Protein 7SJL (pdb70)

Organism: Homo sapiens (NCBI:txid9606)

GO terms:
  GO:0005515 protein binding (F, IPI)
  GO:0016151 nickel cation binding (F, IPI)
  GO:0008270 zinc ion binding (F, IPI)
  GO:0005576 extracellular region (C, IDA)
  GO:0038130 ERBB4 signaling pathway (P, IDA)
  GO:0038133 ERBB2-ERBB3 signaling pathway (P, IDA)
  GO:0038135 ERBB2-ERBB4 signaling pathway (P, IDA)
  GO:0038138 ERBB4-ERBB4 signaling pathway (P, IDA)
  GO:0003712 transcription coregulator activity (F, IDA)
  GO:0030296 protein tyrosine kinase activator activity (F, IDA)
  GO:0045892 negative regulation of DNA-templated transcription (P, IDA)
  GO:0048018 receptor ligand activity (F, IDA)
  GO:0005178 integrin binding (F, IDA)
  GO:0043125 ErbB-3 class receptor binding (F, IDA)
  GO:0038127 ERBB signaling pathway (P, IMP)
  GO:0032148 activation of protein kinase B activity (P, IMP)
  GO:0008284 positive regulation of cell population proliferation (P, IMP)
  GO:0070374 positive regulation of ERK1 and ERK2 cascade (P, IMP)
  GO:0005576 extracellular region (C, TAS)
  GO:0003222 ventricular trabecula myocardium morphogenesis (P, IDA)

Radius of gyration: 15.98 Å; Cα contacts (8 Å, |Δi|>4): 253; chains: 1; bounding box: 38×51×25 Å

Structure (mmCIF, N/CA/C/O backbone):
data_7SJL
#
_entry.id   7SJL
#
loop_
_atom_site.group_PDB
_atom_site.id
_atom_site.type_symbol
_atom_site.label_atom_id
_atom_site.label_alt_id
_atom_site.label_comp_id
_atom_site.label_asym_id
_atom_site.label_entity_id
_atom_site.label_seq_id
_atom_site.pdbx_PDB_ins_code
_atom_site.Cartn_x
_atom_site.Cartn_y
_atom_site.Cartn_z
_atom_site.occupancy
_atom_site.B_iso_or_equiv
_atom_site.auth_seq_id
_atom_site.auth_comp_id
_atom_site.auth_asym_id
_atom_site.auth_atom_id
_atom_site.pdbx_PDB_model_num
ATOM 1 N N . MET A 1 1 ? 27.505 14.685 -5.614 1.00 34.33 1 MET A N 1
ATOM 2 C CA . MET A 1 1 ? 27.497 13.998 -4.301 1.00 44.33 1 MET A CA 1
ATOM 3 C C . MET A 1 1 ? 26.045 13.762 -3.855 1.00 31.31 1 MET A C 1
ATOM 4 O O . MET A 1 1 ? 25.268 14.720 -3.782 1.00 54.31 1 MET A O 1
ATOM 20 N N . HIS A 1 2 ? 25.688 12.487 -3.567 1.00 71.31 2 HIS A N 1
ATOM 21 C CA . HIS A 1 2 ? 24.341 12.125 -3.067 1.00 72.20 2 HIS A CA 1
ATOM 22 C C . HIS A 1 2 ? 24.095 12.770 -1.691 1.00 21.33 2 HIS A C 1
ATOM 23 O O . HIS A 1 2 ? 24.586 12.296 -0.659 1.00 32.43 2 HIS A O 1
ATOM 38 N N . HIS A 1 3 ? 23.369 13.888 -1.713 1.00 21.24 3 HIS A N 1
ATOM 39 C CA . HIS A 1 3 ? 22.986 14.648 -0.517 1.00 1.33 3 HIS A CA 1
ATOM 40 C C . HIS A 1 3 ? 21.494 14.960 -0.656 1.00 71.33 3 HIS A C 1
ATOM 41 O O . HIS A 1 3 ? 21.084 15.489 -1.692 1.00 54.30 3 HIS A O 1
ATOM 56 N N . HIS A 1 4 ? 20.693 14.617 0.366 1.00 33.15 4 HIS A N 1
ATOM 57 C CA . HIS A 1 4 ? 19.221 14.615 0.274 1.00 14.32 4 HIS A CA 1
ATOM 58 C C . HIS A 1 4 ? 18.642 16.010 -0.034 1.00 54.24 4 HIS A C 1
ATOM 59 O O . HIS A 1 4 ? 17.703 16.124 -0.836 1.00 3.11 4 HIS A O 1
ATOM 74 N N . HIS A 1 5 ? 19.217 17.053 0.602 1.00 2.41 5 HIS A N 1
ATOM 75 C CA . HIS A 1 5 ? 18.685 18.440 0.557 1.00 23.05 5 HIS A CA 1
ATOM 76 C C . HIS A 1 5 ? 17.241 18.491 1.124 1.00 22.43 5 HIS A C 1
ATOM 77 O O . HIS A 1 5 ? 16.833 17.574 1.857 1.00 2.44 5 HIS A O 1
ATOM 92 N N . HIS A 1 6 ? 16.510 19.586 0.811 1.00 42.33 6 HIS A N 1
ATOM 93 C CA . HIS A 1 6 ? 15.096 19.775 1.185 1.00 31.04 6 HIS A CA 1
ATOM 94 C C . HIS A 1 6 ? 14.935 19.787 2.721 1.00 40.52 6 HIS A C 1
ATOM 95 O O . HIS A 1 6 ? 14.725 18.744 3.352 1.00 3.24 6 HIS A O 1
ATOM 110 N N . HIS A 1 7 ? 15.078 20.980 3.308 1.00 22.05 7 HIS A N 1
ATOM 111 C CA . HIS A 1 7 ? 14.959 21.176 4.757 1.00 74.20 7 HIS A CA 1
ATOM 112 C C . HIS A 1 7 ? 13.483 21.088 5.171 1.00 4.23 7 HIS A C 1
ATOM 113 O O . HIS A 1 7 ? 12.613 21.689 4.527 1.00 50.41 7 HIS A O 1
ATOM 128 N N . SER A 1 8 ? 13.212 20.311 6.232 1.00 74.30 8 SER A N 1
ATOM 129 C CA . SER A 1 8 ? 11.881 20.223 6.841 1.00 44.34 8 SER A CA 1
ATOM 130 C C . SER A 1 8 ? 11.620 21.478 7.706 1.00 54.31 8 SER A C 1
ATOM 131 O O . SER A 1 8 ? 11.742 21.450 8.939 1.00 23.13 8 SER A O 1
ATOM 139 N N . SER A 1 9 ? 11.332 22.593 7.014 1.00 73.52 9 SER A N 1
ATOM 140 C CA . SER A 1 9 ? 11.065 23.897 7.640 1.00 55.22 9 SER A CA 1
ATOM 141 C C . SER A 1 9 ? 9.655 23.902 8.268 1.00 4.14 9 SER A C 1
ATOM 142 O O . SER A 1 9 ? 8.648 24.047 7.565 1.00 44.01 9 SER A O 1
ATOM 150 N N . GLY A 1 10 ? 9.606 23.697 9.596 1.00 60.40 10 GLY A N 1
ATOM 151 C CA . GLY A 1 10 ? 8.342 23.606 10.333 1.00 42.10 10 GLY A CA 1
ATOM 152 C C . GLY A 1 10 ? 7.885 24.952 10.868 1.00 32.11 10 GLY A C 1
ATOM 153 O O . GLY A 1 10 ? 8.712 25.804 11.206 1.00 14.41 10 GLY A O 1
ATOM 157 N N . ARG A 1 11 ? 6.561 25.135 10.924 1.00 3.31 11 ARG A N 1
ATOM 158 C CA . ARG A 1 11 ? 5.909 26.352 11.454 1.00 2.14 11 ARG A CA 1
ATOM 159 C C . ARG A 1 11 ? 4.463 26.038 11.849 1.00 62.42 11 ARG A C 1
ATOM 160 O O . ARG A 1 11 ? 3.969 26.490 12.884 1.00 24.30 11 ARG A O 1
ATOM 181 N N . GLU A 1 12 ? 3.814 25.255 10.989 1.00 4.25 12 GLU A N 1
ATOM 182 C CA . GLU A 1 12 ? 2.365 25.006 10.980 1.00 42.10 12 GLU A CA 1
ATOM 183 C C . GLU A 1 12 ? 2.103 23.523 11.296 1.00 44.11 12 GLU A C 1
ATOM 184 O O . GLU A 1 12 ? 1.165 22.907 10.771 1.00 45.40 12 GLU A O 1
ATOM 196 N N . ASN A 1 13 ? 2.922 22.965 12.205 1.00 13.51 13 ASN A N 1
ATOM 197 C CA . ASN A 1 13 ? 2.892 21.528 12.544 1.00 44.22 13 ASN A CA 1
ATOM 198 C C . ASN A 1 13 ? 1.749 21.171 13.528 1.00 21.33 13 ASN A C 1
ATOM 199 O O . ASN A 1 13 ? 1.558 19.994 13.864 1.00 71.44 13 ASN A O 1
ATOM 210 N N . LEU A 1 14 ? 1.010 22.196 13.992 1.00 41.51 14 LEU A N 1
ATOM 211 C CA . LEU A 1 14 ? -0.233 22.022 14.779 1.00 4.24 14 LEU A CA 1
ATOM 212 C C . LEU A 1 14 ? -1.175 23.227 14.571 1.00 1.32 14 LEU A C 1
ATOM 213 O O . LEU A 1 14 ? -2.402 23.093 14.648 1.00 33.32 14 LEU A O 1
ATOM 229 N N . TYR A 1 15 ? -0.583 24.404 14.310 1.00 42.03 15 TYR A N 1
ATOM 230 C CA . TYR A 1 15 ? -1.321 25.629 13.963 1.00 65.11 15 TYR A CA 1
ATOM 231 C C . TYR A 1 15 ? -1.305 25.817 12.436 1.00 40.30 15 TYR A C 1
ATOM 232 O O . TYR A 1 15 ? -0.543 26.629 11.893 1.00 62.15 15 TYR A O 1
ATOM 250 N N . PHE A 1 16 ? -2.139 25.023 11.749 1.00 12.43 16 PHE A N 1
ATOM 251 C CA . PHE A 1 16 ? -2.284 25.064 10.280 1.00 40.35 16 PHE A CA 1
ATOM 252 C C . PHE A 1 16 ? -3.742 25.406 9.908 1.00 43.23 16 PHE A C 1
ATOM 253 O O . PHE A 1 16 ? -4.235 25.000 8.853 1.00 13.51 16 PHE A O 1
ATOM 270 N N . GLN A 1 17 ? -4.396 26.206 10.780 1.00 25.13 17 GLN A N 1
ATOM 271 C CA . GLN A 1 17 ? -5.820 26.590 10.637 1.00 43.32 17 GLN A CA 1
ATOM 272 C C . GLN A 1 17 ? -6.045 27.284 9.277 1.00 33.42 17 GLN A C 1
ATOM 273 O O . GLN A 1 17 ? -5.514 28.369 9.030 1.00 40.53 17 GLN A O 1
ATOM 287 N N . GLY A 1 18 ? -6.812 26.623 8.396 1.00 24.42 18 GLY A N 1
ATOM 288 C CA . GLY A 1 18 ? -7.023 27.080 7.020 1.00 74.32 18 GLY A CA 1
ATOM 289 C C . GLY A 1 18 ? -6.572 26.029 6.024 1.00 72.44 18 GLY A C 1
ATOM 290 O O . GLY A 1 18 ? -7.329 25.633 5.131 1.00 40.13 18 GLY A O 1
ATOM 294 N N . ALA A 1 19 ? -5.327 25.559 6.212 1.00 4.24 19 ALA A N 1
ATOM 295 C CA . ALA A 1 19 ? -4.730 24.483 5.407 1.00 0.11 19 ALA A CA 1
ATOM 296 C C . ALA A 1 19 ? -5.360 23.150 5.819 1.00 3.40 19 ALA A C 1
ATOM 297 O O . ALA A 1 19 ? -5.673 22.944 6.990 1.00 2.23 19 ALA A O 1
ATOM 304 N N . LEU A 1 20 ? -5.561 22.263 4.850 1.00 23.41 20 LEU A N 1
ATOM 305 C CA . LEU A 1 20 ? -6.244 20.984 5.082 1.00 11.33 20 LEU A CA 1
ATOM 306 C C . LEU A 1 20 ? -5.234 19.911 5.527 1.00 52.41 20 LEU A C 1
ATOM 307 O O . LEU A 1 20 ? -4.056 19.984 5.155 1.00 4.12 20 LEU A O 1
ATOM 323 N N . PRO A 1 21 ? -5.675 18.894 6.336 1.00 51.12 21 PRO A N 1
ATOM 324 C CA . PRO A 1 21 ? -4.811 17.749 6.684 1.00 54.23 21 PRO A CA 1
ATOM 325 C C . PRO A 1 21 ? -4.551 16.874 5.424 1.00 33.03 21 PRO A C 1
ATOM 326 O O . PRO A 1 21 ? -5.374 16.882 4.494 1.00 65.14 21 PRO A O 1
ATOM 337 N N . PRO A 1 22 ? -3.402 16.136 5.352 1.00 11.22 22 PRO A N 1
ATOM 338 C CA . PRO A 1 22 ? -3.060 15.301 4.173 1.00 63.24 22 PRO A CA 1
ATOM 339 C C . PRO A 1 22 ? -3.922 14.015 4.112 1.00 64.42 22 PRO A C 1
ATOM 340 O O . PRO A 1 22 ? -3.436 12.908 4.325 1.00 20.42 22 PRO A O 1
ATOM 351 N N . ARG A 1 23 ? -5.218 14.197 3.810 1.00 1.25 23 ARG A N 1
ATOM 352 C CA . ARG A 1 23 ? -6.204 13.110 3.805 1.00 30.20 23 ARG A CA 1
ATOM 353 C C . ARG A 1 23 ? -5.949 12.165 2.617 1.00 34.23 23 ARG A C 1
ATOM 354 O O . ARG A 1 23 ? -6.117 12.560 1.462 1.00 11.24 23 ARG A O 1
ATOM 375 N N . LEU A 1 24 ? -5.506 10.932 2.922 1.00 73.13 24 LEU A N 1
ATOM 376 C CA . LEU A 1 24 ? -5.313 9.880 1.917 1.00 33.12 24 LEU A CA 1
ATOM 377 C C . LEU A 1 24 ? -6.663 9.421 1.359 1.00 74.24 24 LEU A C 1
ATOM 378 O O . LEU A 1 24 ? -7.667 9.343 2.076 1.00 75.52 24 LEU A O 1
ATOM 394 N N . LYS A 1 25 ? -6.653 9.131 0.063 1.00 41.35 25 LYS A N 1
ATOM 395 C CA . LYS A 1 25 ? -7.824 8.701 -0.683 1.00 51.40 25 LYS A CA 1
ATOM 396 C C . LYS A 1 25 ? -7.933 7.177 -0.576 1.00 12.24 25 LYS A C 1
ATOM 397 O O . LYS A 1 25 ? -6.958 6.462 -0.855 1.00 72.35 25 LYS A O 1
ATOM 416 N N . GLU A 1 26 ? -9.129 6.717 -0.157 1.00 33.25 26 GLU A N 1
ATOM 417 C CA . GLU A 1 26 ? -9.377 5.326 0.259 1.00 54.12 26 GLU A CA 1
ATOM 418 C C . GLU A 1 26 ? -9.033 4.313 -0.849 1.00 61.12 26 GLU A C 1
ATOM 419 O O . GLU A 1 26 ? -9.486 4.448 -1.991 1.00 54.45 26 GLU A O 1
ATOM 431 N N . MET A 1 27 ? -8.233 3.298 -0.484 1.00 62.34 27 MET A N 1
ATOM 432 C CA . MET A 1 27 ? -7.859 2.201 -1.388 1.00 22.20 27 MET A CA 1
ATOM 433 C C . MET A 1 27 ? -8.875 1.053 -1.258 1.00 50.52 27 MET A C 1
ATOM 434 O O . MET A 1 27 ? -9.613 0.973 -0.274 1.00 11.12 27 MET A O 1
ATOM 448 N N . LYS A 1 28 ? -8.885 0.167 -2.259 1.00 61.32 28 LYS A N 1
ATOM 449 C CA . LYS A 1 28 ? -9.901 -0.894 -2.398 1.00 21.31 28 LYS A CA 1
ATOM 450 C C . LYS A 1 28 ? -9.366 -2.255 -1.917 1.00 60.43 28 LYS A C 1
ATOM 451 O O . LYS A 1 28 ? -8.199 -2.597 -2.157 1.00 21.10 28 LYS A O 1
ATOM 470 N N . SER A 1 29 ? -10.247 -3.023 -1.245 1.00 1.52 29 SER A N 1
ATOM 471 C CA . SER A 1 29 ? -10.000 -4.434 -0.919 1.00 0.42 29 SER A CA 1
ATOM 472 C C . SER A 1 29 ? -10.126 -5.268 -2.203 1.00 1.13 29 SER A C 1
ATOM 473 O O . SER A 1 29 ? -11.232 -5.451 -2.722 1.00 1.44 29 SER A O 1
ATOM 481 N N . GLN A 1 30 ? -8.992 -5.750 -2.726 1.00 53.15 30 GLN A N 1
ATOM 482 C CA . GLN A 1 30 ? -8.936 -6.423 -4.033 1.00 74.22 30 GLN A CA 1
ATOM 483 C C . GLN A 1 30 ? -8.615 -7.906 -3.839 1.00 55.22 30 GLN A C 1
ATOM 484 O O . GLN A 1 30 ? -7.655 -8.251 -3.139 1.00 34.55 30 GLN A O 1
ATOM 498 N N . GLU A 1 31 ? -9.428 -8.776 -4.466 1.00 71.32 31 GLU A N 1
ATOM 499 C CA . GLU A 1 31 ? -9.194 -10.222 -4.512 1.00 70.54 31 GLU A CA 1
ATOM 500 C C . GLU A 1 31 ? -8.728 -10.602 -5.924 1.00 72.51 31 GLU A C 1
ATOM 501 O O . GLU A 1 31 ? -9.338 -10.177 -6.918 1.00 44.12 31 GLU A O 1
ATOM 513 N N . SER A 1 32 ? -7.659 -11.399 -6.014 1.00 63.21 32 SER A N 1
ATOM 514 C CA . SER A 1 32 ? -7.080 -11.805 -7.304 1.00 62.23 32 SER A CA 1
ATOM 515 C C . SER A 1 32 ? -6.382 -13.168 -7.172 1.00 5.41 32 SER A C 1
ATOM 516 O O . SER A 1 32 ? -6.196 -13.676 -6.061 1.00 30.02 32 SER A O 1
ATOM 524 N N . ALA A 1 33 ? -6.002 -13.745 -8.322 1.00 72.14 33 ALA A N 1
ATOM 525 C CA . ALA A 1 33 ? -5.397 -15.084 -8.398 1.00 13.41 33 ALA A CA 1
ATOM 526 C C . ALA A 1 33 ? -3.904 -15.054 -8.020 1.00 34.33 33 ALA A C 1
ATOM 527 O O . ALA A 1 33 ? -3.248 -14.009 -8.116 1.00 13.04 33 ALA A O 1
ATOM 534 N N . ALA A 1 34 ? -3.389 -16.219 -7.582 1.00 1.13 34 ALA A N 1
ATOM 535 C CA . ALA A 1 34 ? -1.965 -16.404 -7.265 1.00 11.35 34 ALA A CA 1
ATOM 536 C C . ALA A 1 34 ? -1.124 -16.278 -8.549 1.00 23.41 34 ALA A C 1
ATOM 537 O O . ALA A 1 34 ? -1.281 -17.081 -9.479 1.00 51.30 34 ALA A O 1
ATOM 544 N N . GLY A 1 35 ? -0.254 -15.251 -8.591 1.00 24.42 35 GLY A N 1
ATOM 545 C CA . GLY A 1 35 ? 0.585 -14.954 -9.756 1.00 53.41 35 GLY A CA 1
ATOM 546 C C . GLY A 1 35 ? 0.150 -13.696 -10.505 1.00 34.51 35 GLY A C 1
ATOM 547 O O . GLY A 1 35 ? 0.742 -13.358 -11.529 1.00 23.14 35 GLY A O 1
ATOM 551 N N . SER A 1 36 ? -0.870 -12.987 -9.983 1.00 64.12 36 SER A N 1
ATOM 552 C CA . SER A 1 36 ? -1.401 -11.746 -10.607 1.00 33.35 36 SER A CA 1
ATOM 553 C C . SER A 1 36 ? -0.655 -10.490 -10.091 1.00 64.14 36 SER A C 1
ATOM 554 O O . SER A 1 36 ? 0.292 -10.606 -9.325 1.00 32.14 36 SER A O 1
ATOM 562 N N . LYS A 1 37 ? -1.079 -9.288 -10.534 1.00 72.40 37 LYS A N 1
ATOM 563 C CA . LYS A 1 37 ? -0.483 -8.012 -10.085 1.00 22.21 37 LYS A CA 1
ATOM 564 C C . LYS A 1 37 ? -1.581 -7.079 -9.537 1.00 61.43 37 LYS A C 1
ATOM 565 O O . LYS A 1 37 ? -2.566 -6.803 -10.225 1.00 44.41 37 LYS A O 1
ATOM 584 N N . LEU A 1 38 ? -1.410 -6.623 -8.277 1.00 32.03 38 LEU A N 1
ATOM 585 C CA . LEU A 1 38 ? -2.349 -5.696 -7.605 1.00 52.22 38 LEU A CA 1
ATOM 586 C C . LEU A 1 38 ? -1.607 -4.407 -7.229 1.00 42.02 38 LEU A C 1
ATOM 587 O O . LEU A 1 38 ? -0.650 -4.442 -6.455 1.00 3.45 38 LEU A O 1
ATOM 603 N N . VAL A 1 39 ? -2.063 -3.274 -7.779 1.00 64.51 39 VAL A N 1
ATOM 604 C CA . VAL A 1 39 ? -1.455 -1.954 -7.530 1.00 73.52 39 VAL A CA 1
ATOM 605 C C . VAL A 1 39 ? -2.356 -1.134 -6.595 1.00 71.12 39 VAL A C 1
ATOM 606 O O . VAL A 1 39 ? -3.483 -0.770 -6.964 1.00 4.44 39 VAL A O 1
ATOM 619 N N . LEU A 1 40 ? -1.865 -0.873 -5.376 1.00 45.32 40 LEU A N 1
ATOM 620 C CA . LEU A 1 40 ? -2.550 -0.026 -4.392 1.00 23.43 40 LEU A CA 1
ATOM 621 C C . LEU A 1 40 ? -2.170 1.439 -4.620 1.00 73.42 40 LEU A C 1
ATOM 622 O O . LEU A 1 40 ? -1.040 1.838 -4.358 1.00 15.22 40 LEU A O 1
ATOM 638 N N . ARG A 1 41 ? -3.122 2.218 -5.128 1.00 24.24 41 ARG A N 1
ATOM 639 C CA . ARG A 1 41 ? -2.915 3.624 -5.490 1.00 30.42 41 ARG A CA 1
ATOM 640 C C . ARG A 1 41 ? -3.423 4.527 -4.355 1.00 30.02 41 ARG A C 1
ATOM 641 O O . ARG A 1 41 ? -4.631 4.677 -4.172 1.00 72.21 41 ARG A O 1
ATOM 662 N N . CYS A 1 42 ? -2.483 5.095 -3.573 1.00 62.03 42 CYS A N 1
ATOM 663 C CA . CYS A 1 42 ? -2.805 5.926 -2.401 1.00 63.50 42 CYS A CA 1
ATOM 664 C C . CYS A 1 42 ? -2.113 7.294 -2.497 1.00 22.23 42 CYS A C 1
ATOM 665 O O . CYS A 1 42 ? -0.879 7.386 -2.501 1.00 31.35 42 CYS A O 1
ATOM 672 N N . GLU A 1 43 ? -2.924 8.353 -2.597 1.00 5.31 43 GLU A N 1
ATOM 673 C CA . GLU A 1 43 ? -2.455 9.749 -2.651 1.00 50.41 43 GLU A CA 1
ATOM 674 C C . GLU A 1 43 ? -3.361 10.626 -1.791 1.00 33.13 43 GLU A C 1
ATOM 675 O O . GLU A 1 43 ? -4.450 10.213 -1.403 1.00 24.14 43 GLU A O 1
ATOM 687 N N . THR A 1 44 ? -2.908 11.854 -1.536 1.00 50.33 44 THR A N 1
ATOM 688 C CA . THR A 1 44 ? -3.632 12.817 -0.701 1.00 12.41 44 THR A CA 1
ATOM 689 C C . THR A 1 44 ? -4.620 13.627 -1.560 1.00 51.45 44 THR A C 1
ATOM 690 O O . THR A 1 44 ? -4.423 13.770 -2.777 1.00 75.21 44 THR A O 1
ATOM 701 N N . SER A 1 45 ? -5.680 14.143 -0.907 1.00 31.43 45 SER A N 1
ATOM 702 C CA . SER A 1 45 ? -6.720 14.970 -1.546 1.00 2.13 45 SER A CA 1
ATOM 703 C C . SER A 1 45 ? -6.109 16.246 -2.157 1.00 73.00 45 SER A C 1
ATOM 704 O O . SER A 1 45 ? -6.483 16.673 -3.255 1.00 14.34 45 SER A O 1
ATOM 712 N N . SER A 1 46 ? -5.143 16.825 -1.429 1.00 14.51 46 SER A N 1
ATOM 713 C CA . SER A 1 46 ? -4.374 17.997 -1.867 1.00 42.23 46 SER A CA 1
ATOM 714 C C . SER A 1 46 ? -2.876 17.654 -1.835 1.00 63.11 46 SER A C 1
ATOM 715 O O . SER A 1 46 ? -2.399 17.094 -0.847 1.00 31.44 46 SER A O 1
ATOM 723 N N . GLU A 1 47 ? -2.154 17.970 -2.921 1.00 12.35 47 GLU A N 1
ATOM 724 C CA . GLU A 1 47 ? -0.702 17.723 -3.014 1.00 52.21 47 GLU A CA 1
ATOM 725 C C . GLU A 1 47 ? 0.068 18.732 -2.143 1.00 22.30 47 GLU A C 1
ATOM 726 O O . GLU A 1 47 ? -0.259 19.923 -2.138 1.00 22.42 47 GLU A O 1
ATOM 738 N N . TYR A 1 48 ? 1.085 18.246 -1.419 1.00 0.42 48 TYR A N 1
ATOM 739 C CA . TYR A 1 48 ? 1.959 19.090 -0.574 1.00 1.31 48 TYR A CA 1
ATOM 740 C C . TYR A 1 48 ? 3.435 18.749 -0.846 1.00 51.52 48 TYR A C 1
ATOM 741 O O . TYR A 1 48 ? 3.765 17.629 -1.261 1.00 55.24 48 TYR A O 1
ATOM 759 N N . SER A 1 49 ? 4.314 19.724 -0.556 1.00 3.52 49 SER A N 1
ATOM 760 C CA . SER A 1 49 ? 5.761 19.640 -0.829 1.00 42.43 49 SER A CA 1
ATOM 761 C C . SER A 1 49 ? 6.523 18.855 0.266 1.00 61.25 49 SER A C 1
ATOM 762 O O . SER A 1 49 ? 7.752 18.734 0.209 1.00 43.44 49 SER A O 1
ATOM 770 N N . SER A 1 50 ? 5.790 18.314 1.253 1.00 61.14 50 SER A N 1
ATOM 771 C CA . SER A 1 50 ? 6.369 17.526 2.348 1.00 21.45 50 SER A CA 1
ATOM 772 C C . SER A 1 50 ? 5.398 16.394 2.718 1.00 14.44 50 SER A C 1
ATOM 773 O O . SER A 1 50 ? 4.634 16.507 3.675 1.00 41.40 50 SER A O 1
ATOM 781 N N . LEU A 1 51 ? 5.390 15.327 1.900 1.00 72.02 51 LEU A N 1
ATOM 782 C CA . LEU A 1 51 ? 4.540 14.139 2.120 1.00 43.10 51 LEU A CA 1
ATOM 783 C C . LEU A 1 51 ? 5.428 12.888 2.186 1.00 21.50 51 LEU A C 1
ATOM 784 O O . LEU A 1 51 ? 5.990 12.460 1.170 1.00 30.11 51 LEU A O 1
ATOM 800 N N . ARG A 1 52 ? 5.578 12.337 3.396 1.00 74.12 52 ARG A N 1
ATOM 801 C CA . ARG A 1 52 ? 6.363 11.121 3.645 1.00 64.14 52 ARG A CA 1
ATOM 802 C C . ARG A 1 52 ? 5.424 9.911 3.635 1.00 43.34 52 ARG A C 1
ATOM 803 O O . ARG A 1 52 ? 4.696 9.681 4.603 1.00 23.42 52 ARG A O 1
ATOM 824 N N . PHE A 1 53 ? 5.419 9.156 2.537 1.00 61.35 53 PHE A N 1
ATOM 825 C CA . PHE A 1 53 ? 4.537 7.990 2.392 1.00 53.40 53 PHE A CA 1
ATOM 826 C C . PHE A 1 53 ? 5.220 6.731 2.930 1.00 12.22 53 PHE A C 1
ATOM 827 O O . PHE A 1 53 ? 6.401 6.488 2.659 1.00 41.41 53 PHE A O 1
ATOM 844 N N . LYS A 1 54 ? 4.476 5.955 3.726 1.00 50.13 54 LYS A N 1
ATOM 845 C CA . LYS A 1 54 ? 4.933 4.678 4.294 1.00 32.13 54 LYS A CA 1
ATOM 846 C C . LYS A 1 54 ? 3.878 3.609 4.071 1.00 2.12 54 LYS A C 1
ATOM 847 O O . LYS A 1 54 ? 2.686 3.893 4.096 1.00 62.45 54 LYS A O 1
ATOM 866 N N . TRP A 1 55 ? 4.325 2.371 3.850 1.00 0.51 55 TRP A N 1
ATOM 867 C CA . TRP A 1 55 ? 3.442 1.215 3.685 1.00 25.25 55 TRP A CA 1
ATOM 868 C C . TRP A 1 55 ? 3.661 0.254 4.848 1.00 42.10 55 TRP A C 1
ATOM 869 O O . TRP A 1 55 ? 4.799 -0.012 5.241 1.00 31.22 55 TRP A O 1
ATOM 890 N N . PHE A 1 56 ? 2.550 -0.205 5.420 1.00 23.05 56 PHE A N 1
ATOM 891 C CA . PHE A 1 56 ? 2.512 -1.120 6.560 1.00 71.43 56 PHE A CA 1
ATOM 892 C C . PHE A 1 56 ? 1.723 -2.365 6.159 1.00 41.51 56 PHE A C 1
ATOM 893 O O . PHE A 1 56 ? 0.935 -2.332 5.213 1.00 12.03 56 PHE A O 1
ATOM 910 N N . LYS A 1 57 ? 1.948 -3.450 6.883 1.00 24.34 57 LYS A N 1
ATOM 911 C CA . LYS A 1 57 ? 1.176 -4.685 6.750 1.00 33.33 57 LYS A CA 1
ATOM 912 C C . LYS A 1 57 ? 0.983 -5.243 8.152 1.00 32.12 57 LYS A C 1
ATOM 913 O O . LYS A 1 57 ? 1.957 -5.671 8.780 1.00 5.00 57 LYS A O 1
ATOM 932 N N . ASN A 1 58 ? -0.267 -5.167 8.650 1.00 64.25 58 ASN A N 1
ATOM 933 C CA . ASN A 1 58 ? -0.653 -5.608 10.006 1.00 11.53 58 ASN A CA 1
ATOM 934 C C . ASN A 1 58 ? 0.014 -4.735 11.093 1.00 4.14 58 ASN A C 1
ATOM 935 O O . ASN A 1 58 ? 0.170 -5.153 12.246 1.00 21.20 58 ASN A O 1
ATOM 946 N N . GLY A 1 59 ? 0.354 -3.493 10.707 1.00 30.21 59 GLY A N 1
ATOM 947 C CA . GLY A 1 59 ? 1.023 -2.544 11.597 1.00 62.40 59 GLY A CA 1
ATOM 948 C C . GLY A 1 59 ? 2.541 -2.605 11.507 1.00 44.00 59 GLY A C 1
ATOM 949 O O . GLY A 1 59 ? 3.223 -1.782 12.125 1.00 11.52 59 GLY A O 1
ATOM 953 N N . ASN A 1 60 ? 3.075 -3.580 10.741 1.00 41.51 60 ASN A N 1
ATOM 954 C CA . ASN A 1 60 ? 4.527 -3.745 10.533 1.00 72.41 60 ASN A CA 1
ATOM 955 C C . ASN A 1 60 ? 4.987 -2.810 9.409 1.00 24.11 60 ASN A C 1
ATOM 956 O O . ASN A 1 60 ? 4.508 -2.932 8.280 1.00 51.11 60 ASN A O 1
ATOM 967 N N . GLU A 1 61 ? 5.903 -1.879 9.726 1.00 61.32 61 GLU A N 1
ATOM 968 C CA . GLU A 1 61 ? 6.423 -0.905 8.748 1.00 63.32 61 GLU A CA 1
ATOM 969 C C . GLU A 1 61 ? 7.261 -1.628 7.682 1.00 12.30 61 GLU A C 1
ATOM 970 O O . GLU A 1 61 ? 8.368 -2.109 7.970 1.00 52.10 61 GLU A O 1
ATOM 982 N N . LEU A 1 62 ? 6.697 -1.752 6.470 1.00 75.04 62 LEU A N 1
ATOM 983 C CA . LEU A 1 62 ? 7.395 -2.346 5.331 1.00 12.53 62 LEU A CA 1
ATOM 984 C C . LEU A 1 62 ? 8.491 -1.384 4.846 1.00 52.44 62 LEU A C 1
ATOM 985 O O . LEU A 1 62 ? 8.236 -0.441 4.082 1.00 50.20 62 LEU A O 1
ATOM 1001 N N . ASN A 1 63 ? 9.697 -1.597 5.379 1.00 35.20 63 ASN A N 1
ATOM 1002 C CA . ASN A 1 63 ? 10.931 -0.989 4.866 1.00 74.40 63 ASN A CA 1
ATOM 1003 C C . ASN A 1 63 ? 11.418 -1.815 3.678 1.00 60.22 63 ASN A C 1
ATOM 1004 O O . ASN A 1 63 ? 10.819 -2.830 3.363 1.00 64.53 63 ASN A O 1
ATOM 1015 N N . ARG A 1 64 ? 12.519 -1.391 3.042 1.00 23.33 64 ARG A N 1
ATOM 1016 C CA . ARG A 1 64 ? 13.073 -2.091 1.861 1.00 53.30 64 ARG A CA 1
ATOM 1017 C C . ARG A 1 64 ? 13.384 -3.579 2.178 1.00 22.24 64 ARG A C 1
ATOM 1018 O O . ARG A 1 64 ? 13.211 -4.451 1.329 1.00 10.23 64 ARG A O 1
ATOM 1039 N N . LYS A 1 65 ? 13.778 -3.830 3.440 1.00 14.32 65 LYS A N 1
ATOM 1040 C CA . LYS A 1 65 ? 14.154 -5.165 3.943 1.00 5.35 65 LYS A CA 1
ATOM 1041 C C . LYS A 1 65 ? 12.906 -5.953 4.407 1.00 72.02 65 LYS A C 1
ATOM 1042 O O . LYS A 1 65 ? 12.833 -7.173 4.228 1.00 51.30 65 LYS A O 1
ATOM 1061 N N . ASN A 1 66 ? 11.926 -5.237 4.998 1.00 74.13 66 ASN A N 1
ATOM 1062 C CA . ASN A 1 66 ? 10.683 -5.841 5.546 1.00 24.43 66 ASN A CA 1
ATOM 1063 C C . ASN A 1 66 ? 9.672 -6.148 4.428 1.00 3.50 66 ASN A C 1
ATOM 1064 O O . ASN A 1 66 ? 8.791 -6.996 4.586 1.00 12.23 66 ASN A O 1
ATOM 1075 N N . LYS A 1 67 ? 9.810 -5.421 3.313 1.00 52.13 67 LYS A N 1
ATOM 1076 C CA . LYS A 1 67 ? 8.956 -5.559 2.127 1.00 53.13 67 LYS A CA 1
ATOM 1077 C C . LYS A 1 67 ? 9.291 -6.878 1.402 1.00 3.41 67 LYS A C 1
ATOM 1078 O O . LYS A 1 67 ? 10.465 -7.098 1.072 1.00 52.22 67 LYS A O 1
ATOM 1097 N N . PRO A 1 68 ? 8.286 -7.779 1.156 1.00 5.45 68 PRO A N 1
ATOM 1098 C CA . PRO A 1 68 ? 8.473 -8.938 0.255 1.00 64.02 68 PRO A CA 1
ATOM 1099 C C . PRO A 1 68 ? 8.931 -8.473 -1.150 1.00 41.25 68 PRO A C 1
ATOM 1100 O O . PRO A 1 68 ? 8.384 -7.513 -1.703 1.00 42.03 68 PRO A O 1
ATOM 1111 N N . GLN A 1 69 ? 9.940 -9.160 -1.704 1.00 73.13 69 GLN A N 1
ATOM 1112 C CA . GLN A 1 69 ? 10.699 -8.696 -2.884 1.00 32.42 69 GLN A CA 1
ATOM 1113 C C . GLN A 1 69 ? 9.942 -8.885 -4.211 1.00 23.53 69 GLN A C 1
ATOM 1114 O O . GLN A 1 69 ? 10.440 -8.476 -5.267 1.00 12.04 69 GLN A O 1
ATOM 1128 N N . ASN A 1 70 ? 8.756 -9.515 -4.161 1.00 14.14 70 ASN A N 1
ATOM 1129 C CA . ASN A 1 70 ? 7.855 -9.590 -5.334 1.00 64.21 70 ASN A CA 1
ATOM 1130 C C . ASN A 1 70 ? 7.045 -8.289 -5.467 1.00 71.30 70 ASN A C 1
ATOM 1131 O O . ASN A 1 70 ? 6.492 -7.994 -6.525 1.00 54.31 70 ASN A O 1
ATOM 1142 N N . ILE A 1 71 ? 7.002 -7.511 -4.375 1.00 15.22 71 ILE A N 1
ATOM 1143 C CA . ILE A 1 71 ? 6.382 -6.184 -4.350 1.00 54.31 71 ILE A CA 1
ATOM 1144 C C . ILE A 1 71 ? 7.467 -5.127 -4.622 1.00 61.12 71 ILE A C 1
ATOM 1145 O O . ILE A 1 71 ? 8.636 -5.305 -4.252 1.00 55.13 71 ILE A O 1
ATOM 1161 N N . LYS A 1 72 ? 7.076 -4.040 -5.294 1.00 0.24 72 LYS A N 1
ATOM 1162 C CA . LYS A 1 72 ? 7.944 -2.891 -5.567 1.00 13.05 72 LYS A CA 1
ATOM 1163 C C . LYS A 1 72 ? 7.185 -1.611 -5.180 1.00 22.34 72 LYS A C 1
ATOM 1164 O O . LYS A 1 72 ? 6.099 -1.321 -5.707 1.00 72.22 72 LYS A O 1
ATOM 1183 N N . ILE A 1 73 ? 7.731 -0.891 -4.194 1.00 72.15 73 ILE A N 1
ATOM 1184 C CA . ILE A 1 73 ? 7.139 0.345 -3.671 1.00 70.30 73 ILE A CA 1
ATOM 1185 C C . ILE A 1 73 ? 7.688 1.540 -4.466 1.00 53.33 73 ILE A C 1
ATOM 1186 O O . ILE A 1 73 ? 8.911 1.686 -4.589 1.00 62.41 73 ILE A O 1
ATOM 1202 N N . GLN A 1 74 ? 6.791 2.379 -5.004 1.00 20.05 74 GLN A N 1
ATOM 1203 C CA . GLN A 1 74 ? 7.173 3.563 -5.795 1.00 3.11 74 GLN A CA 1
ATOM 1204 C C . GLN A 1 74 ? 6.635 4.852 -5.122 1.00 62.44 74 GLN A C 1
ATOM 1205 O O . GLN A 1 74 ? 5.427 5.091 -5.066 1.00 0.53 74 GLN A O 1
ATOM 1219 N N . LYS A 1 75 ? 7.553 5.650 -4.544 1.00 4.50 75 LYS A N 1
ATOM 1220 C CA . LYS A 1 75 ? 7.232 6.985 -3.999 1.00 41.20 75 LYS A CA 1
ATOM 1221 C C . LYS A 1 75 ? 7.389 8.032 -5.113 1.00 34.32 75 LYS A C 1
ATOM 1222 O O . LYS A 1 75 ? 8.494 8.501 -5.383 1.00 50.11 75 LYS A O 1
ATOM 1241 N N . LYS A 1 76 ? 6.273 8.363 -5.772 1.00 63.21 76 LYS A N 1
ATOM 1242 C CA . LYS A 1 76 ? 6.223 9.440 -6.780 1.00 32.23 76 LYS A CA 1
ATOM 1243 C C . LYS A 1 76 ? 6.191 10.822 -6.062 1.00 15.14 76 LYS A C 1
ATOM 1244 O O . LYS A 1 76 ? 5.890 10.878 -4.859 1.00 31.14 76 LYS A O 1
ATOM 1263 N N . PRO A 1 77 ? 6.532 11.961 -6.753 1.00 0.11 77 PRO A N 1
ATOM 1264 C CA . PRO A 1 77 ? 6.493 13.303 -6.117 1.00 5.33 77 PRO A CA 1
ATOM 1265 C C . PRO A 1 77 ? 5.050 13.722 -5.722 1.00 61.05 77 PRO A C 1
ATOM 1266 O O . PRO A 1 77 ? 4.290 14.240 -6.544 1.00 0.00 77 PRO A O 1
ATOM 1277 N N . GLY A 1 78 ? 4.677 13.437 -4.459 1.00 73.43 78 GLY A N 1
ATOM 1278 C CA . GLY A 1 78 ? 3.364 13.837 -3.914 1.00 5.42 78 GLY A CA 1
ATOM 1279 C C . GLY A 1 78 ? 2.349 12.696 -3.851 1.00 1.14 78 GLY A C 1
ATOM 1280 O O . GLY A 1 78 ? 1.185 12.931 -3.500 1.00 72.25 78 GLY A O 1
ATOM 1284 N N . LYS A 1 79 ? 2.783 11.460 -4.186 1.00 72.02 79 LYS A N 1
ATOM 1285 C CA . LYS A 1 79 ? 1.940 10.245 -4.098 1.00 41.51 79 LYS A CA 1
ATOM 1286 C C . LYS A 1 79 ? 2.809 8.986 -4.002 1.00 71.02 79 LYS A C 1
ATOM 1287 O O . LYS A 1 79 ? 4.029 9.061 -4.138 1.00 43.31 79 LYS A O 1
ATOM 1306 N N . SER A 1 80 ? 2.182 7.827 -3.755 1.00 41.03 80 SER A N 1
ATOM 1307 C CA . SER A 1 80 ? 2.895 6.543 -3.683 1.00 54.20 80 SER A CA 1
ATOM 1308 C C . SER A 1 80 ? 1.938 5.400 -4.009 1.00 74.02 80 SER A C 1
ATOM 1309 O O . SER A 1 80 ? 0.746 5.459 -3.686 1.00 53.23 80 SER A O 1
ATOM 1317 N N . GLU A 1 81 ? 2.467 4.367 -4.672 1.00 30.13 81 GLU A N 1
ATOM 1318 C CA . GLU A 1 81 ? 1.699 3.183 -5.069 1.00 72.15 81 GLU A CA 1
ATOM 1319 C C . GLU A 1 81 ? 2.491 1.910 -4.738 1.00 3.43 81 GLU A C 1
ATOM 1320 O O . GLU A 1 81 ? 3.731 1.925 -4.708 1.00 12.41 81 GLU A O 1
ATOM 1332 N N . LEU A 1 82 ? 1.760 0.817 -4.494 1.00 32.41 82 LEU A N 1
ATOM 1333 C CA . LEU A 1 82 ? 2.328 -0.471 -4.087 1.00 52.24 82 LEU A CA 1
ATOM 1334 C C . LEU A 1 82 ? 2.024 -1.513 -5.178 1.00 64.55 82 LEU A C 1
ATOM 1335 O O . LEU A 1 82 ? 0.909 -2.042 -5.241 1.00 41.24 82 LEU A O 1
ATOM 1351 N N . ARG A 1 83 ? 2.998 -1.774 -6.060 1.00 23.42 83 ARG A N 1
ATOM 1352 C CA . ARG A 1 83 ? 2.840 -2.750 -7.145 1.00 62.25 83 ARG A CA 1
ATOM 1353 C C . ARG A 1 83 ? 3.233 -4.149 -6.645 1.00 42.51 83 ARG A C 1
ATOM 1354 O O . ARG A 1 83 ? 4.416 -4.512 -6.631 1.00 35.14 83 ARG A O 1
ATOM 1375 N N . ILE A 1 84 ? 2.224 -4.905 -6.206 1.00 61.21 84 ILE A N 1
ATOM 1376 C CA . ILE A 1 84 ? 2.390 -6.291 -5.748 1.00 61.24 84 ILE A CA 1
ATOM 1377 C C . ILE A 1 84 ? 2.419 -7.223 -6.976 1.00 73.15 84 ILE A C 1
ATOM 1378 O O . ILE A 1 84 ? 1.372 -7.580 -7.514 1.00 42.35 84 ILE A O 1
ATOM 1394 N N . ASN A 1 85 ? 3.629 -7.574 -7.437 1.00 24.52 85 ASN A N 1
ATOM 1395 C CA . ASN A 1 85 ? 3.818 -8.399 -8.649 1.00 65.50 85 ASN A CA 1
ATOM 1396 C C . ASN A 1 85 ? 3.887 -9.877 -8.263 1.00 33.41 85 ASN A C 1
ATOM 1397 O O . ASN A 1 85 ? 4.528 -10.224 -7.270 1.00 75.25 85 ASN A O 1
ATOM 1408 N N . LYS A 1 86 ? 3.220 -10.734 -9.065 1.00 54.23 86 LYS A N 1
ATOM 1409 C CA . LYS A 1 86 ? 3.133 -12.195 -8.842 1.00 12.53 86 LYS A CA 1
ATOM 1410 C C . LYS A 1 86 ? 2.549 -12.507 -7.446 1.00 72.35 86 LYS A C 1
ATOM 1411 O O . LYS A 1 86 ? 2.988 -13.446 -6.769 1.00 34.30 86 LYS A O 1
ATOM 1430 N N . ALA A 1 87 ? 1.538 -11.707 -7.064 1.00 40.23 87 ALA A N 1
ATOM 1431 C CA . ALA A 1 87 ? 0.881 -11.771 -5.752 1.00 33.04 87 ALA A CA 1
ATOM 1432 C C . ALA A 1 87 ? 0.394 -13.190 -5.429 1.00 13.45 87 ALA A C 1
ATOM 1433 O O . ALA A 1 87 ? -0.498 -13.724 -6.097 1.00 71.31 87 ALA A O 1
ATOM 1440 N N . SER A 1 88 ? 0.998 -13.770 -4.400 1.00 43.31 88 SER A N 1
ATOM 1441 C CA . SER A 1 88 ? 0.705 -15.129 -3.927 1.00 73.44 88 SER A CA 1
ATOM 1442 C C . SER A 1 88 ? -0.119 -15.060 -2.630 1.00 54.12 88 SER A C 1
ATOM 1443 O O . SER A 1 88 ? -0.487 -13.971 -2.182 1.00 71.23 88 SER A O 1
ATOM 1451 N N . LEU A 1 89 ? -0.400 -16.233 -2.035 1.00 15.11 89 LEU A N 1
ATOM 1452 C CA . LEU A 1 89 ? -1.190 -16.338 -0.788 1.00 3.00 89 LEU A CA 1
ATOM 1453 C C . LEU A 1 89 ? -0.453 -15.679 0.394 1.00 21.25 89 LEU A C 1
ATOM 1454 O O . LEU A 1 89 ? -1.074 -15.269 1.371 1.00 31.41 89 LEU A O 1
ATOM 1470 N N . ALA A 1 90 ? 0.882 -15.585 0.270 1.00 22.25 90 ALA A N 1
ATOM 1471 C CA . ALA A 1 90 ? 1.754 -14.914 1.249 1.00 43.10 90 ALA A CA 1
ATOM 1472 C C . ALA A 1 90 ? 1.510 -13.390 1.289 1.00 62.12 90 ALA A C 1
ATOM 1473 O O . ALA A 1 90 ? 1.842 -12.723 2.276 1.00 12.41 90 ALA A O 1
ATOM 1480 N N . ASP A 1 91 ? 0.915 -12.854 0.209 1.00 3.22 91 ASP A N 1
ATOM 1481 C CA . ASP A 1 91 ? 0.618 -11.417 0.063 1.00 73.22 91 ASP A CA 1
ATOM 1482 C C . ASP A 1 91 ? -0.777 -11.061 0.597 1.00 3.52 91 ASP A C 1
ATOM 1483 O O . ASP A 1 91 ? -1.201 -9.912 0.470 1.00 33.01 91 ASP A O 1
ATOM 1492 N N . SER A 1 92 ? -1.485 -12.039 1.197 1.00 41.53 92 SER A N 1
ATOM 1493 C CA . SER A 1 92 ? -2.787 -11.779 1.837 1.00 11.20 92 SER A CA 1
ATOM 1494 C C . SER A 1 92 ? -2.575 -10.981 3.147 1.00 70.11 92 SER A C 1
ATOM 1495 O O . SER A 1 92 ? -1.595 -11.212 3.873 1.00 12.12 92 SER A O 1
ATOM 1503 N N . GLY A 1 93 ? -3.477 -10.024 3.414 1.00 71.44 93 GLY A N 1
ATOM 1504 C CA . GLY A 1 93 ? -3.394 -9.143 4.586 1.00 30.42 93 GLY A CA 1
ATOM 1505 C C . GLY A 1 93 ? -3.720 -7.708 4.216 1.00 34.34 93 GLY A C 1
ATOM 1506 O O . GLY A 1 93 ? -3.872 -7.389 3.030 1.00 12.43 93 GLY A O 1
ATOM 1510 N N . GLU A 1 94 ? -3.808 -6.831 5.228 1.00 65.22 94 GLU A N 1
ATOM 1511 C CA . GLU A 1 94 ? -4.153 -5.409 5.021 1.00 50.12 94 GLU A CA 1
ATOM 1512 C C . GLU A 1 94 ? -2.876 -4.577 4.889 1.00 32.42 94 GLU A C 1
ATOM 1513 O O . GLU A 1 94 ? -2.076 -4.494 5.829 1.00 15.45 94 GLU A O 1
ATOM 1525 N N . TYR A 1 95 ? -2.695 -3.991 3.705 1.00 21.13 95 TYR A N 1
ATOM 1526 C CA . TYR A 1 95 ? -1.615 -3.049 3.425 1.00 60.33 95 TYR A CA 1
ATOM 1527 C C . TYR A 1 95 ? -2.143 -1.623 3.625 1.00 30.43 95 TYR A C 1
ATOM 1528 O O . TYR A 1 95 ? -3.058 -1.183 2.914 1.00 43.13 95 TYR A O 1
ATOM 1546 N N . MET A 1 96 ? -1.581 -0.924 4.614 1.00 42.02 96 MET A N 1
ATOM 1547 C CA . MET A 1 96 ? -1.964 0.448 4.952 1.00 53.21 96 MET A CA 1
ATOM 1548 C C . MET A 1 96 ? -0.934 1.429 4.386 1.00 74.42 96 MET A C 1
ATOM 1549 O O . MET A 1 96 ? 0.250 1.343 4.707 1.00 5.42 96 MET A O 1
ATOM 1563 N N . CYS A 1 97 ? -1.390 2.359 3.541 1.00 54.23 97 CYS A N 1
ATOM 1564 C CA . CYS A 1 97 ? -0.589 3.511 3.129 1.00 11.43 97 CYS A CA 1
ATOM 1565 C C . CYS A 1 97 ? -0.696 4.576 4.226 1.00 73.22 97 CYS A C 1
ATOM 1566 O O . CYS A 1 97 ? -1.755 4.723 4.853 1.00 13.55 97 CYS A O 1
ATOM 1573 N N . LYS A 1 98 ? 0.392 5.301 4.461 1.00 40.33 98 LYS A N 1
ATOM 1574 C CA . LYS A 1 98 ? 0.481 6.320 5.507 1.00 62.45 98 LYS A CA 1
ATOM 1575 C C . LYS A 1 98 ? 1.097 7.577 4.901 1.00 42.10 98 LYS A C 1
ATOM 1576 O O . LYS A 1 98 ? 1.821 7.492 3.906 1.00 54.34 98 LYS A O 1
ATOM 1595 N N . VAL A 1 99 ? 0.787 8.736 5.480 1.00 71.13 99 VAL A N 1
ATOM 1596 C CA . VAL A 1 99 ? 1.410 10.007 5.111 1.00 23.35 99 VAL A CA 1
ATOM 1597 C C . VAL A 1 99 ? 1.820 10.751 6.393 1.00 43.31 99 VAL A C 1
ATOM 1598 O O . VAL A 1 99 ? 1.052 10.816 7.360 1.00 45.41 99 VAL A O 1
ATOM 1611 N N . ILE A 1 100 ? 3.067 11.238 6.412 1.00 31.02 100 ILE A N 1
ATOM 1612 C CA . ILE A 1 100 ? 3.632 12.003 7.528 1.00 21.24 100 ILE A CA 1
ATOM 1613 C C . ILE A 1 100 ? 4.024 13.388 6.986 1.00 52.32 100 ILE A C 1
ATOM 1614 O O . ILE A 1 100 ? 4.858 13.488 6.078 1.00 71.13 100 ILE A O 1
ATOM 1630 N N . SER A 1 101 ? 3.394 14.444 7.517 1.00 43.45 101 SER A N 1
ATOM 1631 C CA . SER A 1 101 ? 3.672 15.828 7.109 1.00 4.40 101 SER A CA 1
ATOM 1632 C C . SER A 1 101 ? 3.642 16.742 8.337 1.00 44.32 101 SER A C 1
ATOM 1633 O O . SER A 1 101 ? 3.406 16.285 9.468 1.00 65.45 101 SER A O 1
ATOM 1641 N N . LYS A 1 102 ? 3.882 18.037 8.095 1.00 61.03 102 LYS A N 1
ATOM 1642 C CA . LYS A 1 102 ? 3.753 19.078 9.114 1.00 21.25 102 LYS A CA 1
ATOM 1643 C C . LYS A 1 102 ? 2.269 19.282 9.455 1.00 50.40 102 LYS A C 1
ATOM 1644 O O . LYS A 1 102 ? 1.904 19.354 10.620 1.00 24.31 102 LYS A O 1
ATOM 1663 N N . LEU A 1 103 ? 1.422 19.288 8.410 1.00 61.34 103 LEU A N 1
ATOM 1664 C CA . LEU A 1 103 ? -0.027 19.534 8.556 1.00 25.41 103 LEU A CA 1
ATOM 1665 C C . LEU A 1 103 ? -0.712 18.403 9.345 1.00 4.53 103 LEU A C 1
ATOM 1666 O O . LEU A 1 103 ? -1.751 18.611 9.971 1.00 32.22 103 LEU A O 1
ATOM 1682 N N . GLY A 1 104 ? -0.125 17.198 9.301 1.00 73.14 104 GLY A N 1
ATOM 1683 C CA . GLY A 1 104 ? -0.591 16.087 10.124 1.00 53.54 104 GLY A CA 1
ATOM 1684 C C . GLY A 1 104 ? -0.268 14.738 9.528 1.00 61.24 104 GLY A C 1
ATOM 1685 O O . GLY A 1 104 ? 0.635 14.610 8.692 1.00 12.34 104 GLY A O 1
ATOM 1689 N N . ASN A 1 105 ? -1.017 13.725 9.965 1.00 52.24 105 ASN A N 1
ATOM 1690 C CA . ASN A 1 105 ? -0.872 12.335 9.500 1.00 33.40 105 ASN A CA 1
ATOM 1691 C C . ASN A 1 105 ? -2.242 11.808 9.082 1.00 13.24 105 ASN A C 1
ATOM 1692 O O . ASN A 1 105 ? -3.275 12.295 9.562 1.00 12.21 105 ASN A O 1
ATOM 1703 N N . ASP A 1 106 ? -2.239 10.806 8.205 1.00 42.24 106 ASP A N 1
ATOM 1704 C CA . ASP A 1 106 ? -3.452 10.096 7.778 1.00 43.42 106 ASP A CA 1
ATOM 1705 C C . ASP A 1 106 ? -3.052 8.723 7.230 1.00 31.31 106 ASP A C 1
ATOM 1706 O O . ASP A 1 106 ? -1.904 8.527 6.811 1.00 32.31 106 ASP A O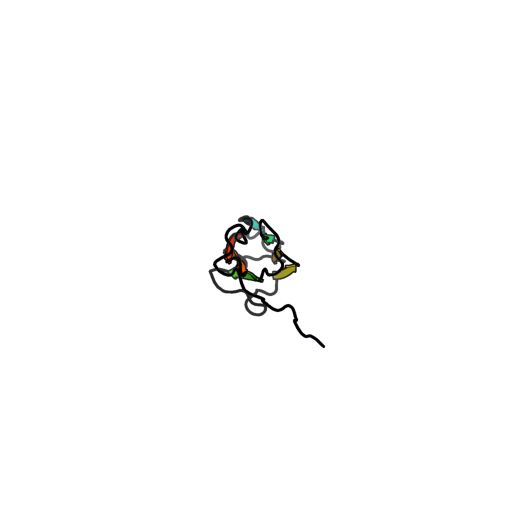 1
ATOM 1715 N N . SER A 1 107 ? -3.992 7.768 7.253 1.00 14.11 107 SER A N 1
ATOM 1716 C CA . SER A 1 107 ? -3.751 6.389 6.816 1.00 33.01 107 SER A CA 1
ATOM 1717 C C . SER A 1 107 ? -4.991 5.811 6.113 1.00 61.15 107 SER A C 1
ATOM 1718 O O . SER A 1 107 ? -6.096 5.854 6.662 1.00 24.01 107 SER A O 1
ATOM 1726 N N . ALA A 1 108 ? -4.799 5.278 4.900 1.00 40.12 108 ALA A N 1
ATOM 1727 C CA . ALA A 1 108 ? -5.826 4.519 4.161 1.00 53.44 108 ALA A CA 1
ATOM 1728 C C . ALA A 1 108 ? -5.348 3.066 4.030 1.00 50.21 108 ALA A C 1
ATOM 1729 O O . ALA A 1 108 ? -4.168 2.829 3.778 1.00 45.53 108 ALA A O 1
ATOM 1736 N N . SER A 1 109 ? -6.248 2.098 4.223 1.00 74.42 109 SER A N 1
ATOM 1737 C CA . SER A 1 109 ? -5.905 0.658 4.187 1.00 73.31 109 SER A CA 1
ATOM 1738 C C . SER A 1 109 ? -6.582 -0.035 3.002 1.00 35.41 109 SER A C 1
ATOM 1739 O O . SER A 1 109 ? -7.519 0.505 2.405 1.00 4.10 109 SER A O 1
ATOM 1747 N N . ALA A 1 110 ? -6.078 -1.231 2.664 1.00 55.41 110 ALA A N 1
ATOM 1748 C CA . ALA A 1 110 ? -6.660 -2.085 1.626 1.00 2.23 110 ALA A CA 1
ATOM 1749 C C . ALA A 1 110 ? -6.352 -3.557 1.917 1.00 14.01 110 ALA A C 1
ATOM 1750 O O . ALA A 1 110 ? -5.182 -3.954 1.994 1.00 11.34 110 ALA A O 1
ATOM 1757 N N . ASN A 1 111 ? -7.418 -4.344 2.095 1.00 70.11 111 ASN A N 1
ATOM 1758 C CA . ASN A 1 111 ? -7.329 -5.790 2.265 1.00 3.22 111 ASN A CA 1
ATOM 1759 C C . ASN A 1 111 ? -7.005 -6.461 0.918 1.00 21.22 111 ASN A C 1
ATOM 1760 O O . ASN A 1 111 ? -7.852 -6.536 0.023 1.00 2.12 111 ASN A O 1
ATOM 1771 N N . ILE A 1 112 ? -5.765 -6.927 0.786 1.00 12.21 112 ILE A N 1
ATOM 1772 C CA . ILE A 1 112 ? -5.341 -7.739 -0.352 1.00 32.13 112 ILE A CA 1
ATOM 1773 C C . ILE A 1 112 ? -5.629 -9.207 -0.024 1.00 14.45 112 ILE A C 1
ATOM 1774 O O . ILE A 1 112 ? -5.052 -9.772 0.907 1.00 43.34 112 ILE A O 1
ATOM 1790 N N . THR A 1 113 ? -6.602 -9.778 -0.736 1.00 22.52 113 THR A N 1
ATOM 1791 C CA . THR A 1 113 ? -6.983 -11.185 -0.622 1.00 41.04 113 THR A CA 1
ATOM 1792 C C . THR A 1 113 ? -6.516 -11.906 -1.887 1.00 3.04 113 THR A C 1
ATOM 1793 O O . THR A 1 113 ? -6.789 -11.445 -2.994 1.00 32.13 113 THR A O 1
ATOM 1804 N N . ILE A 1 114 ? -5.774 -13.013 -1.743 1.00 31.35 114 ILE A N 1
ATOM 1805 C CA . ILE A 1 114 ? -5.313 -13.804 -2.892 1.00 14.44 114 ILE A CA 1
ATOM 1806 C C . ILE A 1 114 ? -5.864 -15.224 -2.779 1.00 14.44 114 ILE A C 1
ATOM 1807 O O . ILE A 1 114 ? -5.880 -15.809 -1.690 1.00 60.12 114 ILE A O 1
ATOM 1823 N N . VAL A 1 115 ? -6.335 -15.752 -3.916 1.00 63.15 115 VAL A N 1
ATOM 1824 C CA . VAL A 1 115 ? -6.896 -17.104 -4.048 1.00 31.24 115 VAL A CA 1
ATOM 1825 C C . VAL A 1 115 ? -6.065 -17.907 -5.069 1.00 63.54 115 VAL A C 1
ATOM 1826 O O . VAL A 1 115 ? -5.456 -17.325 -5.972 1.00 32.25 115 VAL A O 1
ATOM 1839 N N . GLU A 1 116 ? -6.023 -19.238 -4.914 1.00 64.21 116 GLU A N 1
ATOM 1840 C CA . GLU A 1 116 ? -5.391 -20.129 -5.907 1.00 53.22 116 GLU A CA 1
ATOM 1841 C C . GLU A 1 116 ? -6.392 -20.400 -7.031 1.00 21.53 116 GLU A C 1
ATOM 1842 O O . GLU A 1 116 ? -7.477 -20.926 -6.772 1.00 1.51 116 GLU A O 1
ATOM 1854 N N . SER A 1 117 ? -6.019 -20.021 -8.261 1.00 40.32 117 SER A N 1
ATOM 1855 C CA . SER A 1 117 ? -6.846 -20.223 -9.456 1.00 75.43 117 SER A CA 1
ATOM 1856 C C . SER A 1 117 ? -6.978 -21.735 -9.772 1.00 31.20 117 SER A C 1
ATOM 1857 O O . SER A 1 117 ? -6.079 -22.353 -10.350 1.00 73.10 117 SER A O 1
ATOM 1865 N N . ASN A 1 118 ? -8.099 -22.319 -9.319 1.00 52.44 118 ASN A N 1
ATOM 1866 C CA . ASN A 1 118 ? -8.431 -23.738 -9.510 1.00 64.43 118 ASN A CA 1
ATOM 1867 C C . ASN A 1 118 ? -9.339 -23.867 -10.755 1.00 34.24 118 ASN A C 1
ATOM 1868 O O . ASN A 1 118 ? -10.536 -23.524 -10.668 1.00 2.21 118 ASN A O 1
ATOM 1880 N N . MET A 1 1 ? -16.219 41.260 -22.666 1.00 43.52 1 MET A N 2
ATOM 1881 C CA . MET A 1 1 ? -15.001 40.990 -21.855 1.00 42.14 1 MET A CA 2
ATOM 1882 C C . MET A 1 1 ? -15.054 41.804 -20.549 1.00 21.24 1 MET A C 2
ATOM 1883 O O . MET A 1 1 ? -15.789 42.798 -20.468 1.00 5.04 1 MET A O 2
ATOM 1899 N N . HIS A 1 2 ? -14.306 41.328 -19.515 1.00 62.10 2 HIS A N 2
ATOM 1900 C CA . HIS A 1 2 ? -14.060 42.070 -18.238 1.00 23.23 2 HIS A CA 2
ATOM 1901 C C . HIS A 1 2 ? -15.336 42.177 -17.335 1.00 33.42 2 HIS A C 2
ATOM 1902 O O . HIS A 1 2 ? -15.252 42.624 -16.188 1.00 70.24 2 HIS A O 2
ATOM 1917 N N . HIS A 1 3 ? -16.504 41.724 -17.828 1.00 44.54 3 HIS A N 2
ATOM 1918 C CA . HIS A 1 3 ? -17.792 41.869 -17.101 1.00 45.31 3 HIS A CA 2
ATOM 1919 C C . HIS A 1 3 ? -18.181 40.551 -16.385 1.00 11.21 3 HIS A C 2
ATOM 1920 O O . HIS A 1 3 ? -19.333 40.360 -15.974 1.00 23.13 3 HIS A O 2
ATOM 1935 N N . HIS A 1 4 ? -17.208 39.641 -16.219 1.00 51.22 4 HIS A N 2
ATOM 1936 C CA . HIS A 1 4 ? -17.392 38.391 -15.454 1.00 72.52 4 HIS A CA 2
ATOM 1937 C C . HIS A 1 4 ? -16.256 38.248 -14.428 1.00 5.14 4 HIS A C 2
ATOM 1938 O O . HIS A 1 4 ? -16.445 38.559 -13.244 1.00 40.21 4 HIS A O 2
ATOM 1953 N N . HIS A 1 5 ? -15.067 37.790 -14.872 1.00 4.14 5 HIS A N 2
ATOM 1954 C CA . HIS A 1 5 ? -13.906 37.629 -13.981 1.00 21.22 5 HIS A CA 2
ATOM 1955 C C . HIS A 1 5 ? -13.064 38.917 -13.954 1.00 4.22 5 HIS A C 2
ATOM 1956 O O . HIS A 1 5 ? -12.948 39.627 -14.962 1.00 71.12 5 HIS A O 2
ATOM 1971 N N . HIS A 1 6 ? -12.493 39.200 -12.783 1.00 50.03 6 HIS A N 2
ATOM 1972 C CA . HIS A 1 6 ? -11.570 40.322 -12.558 1.00 4.11 6 HIS A CA 2
ATOM 1973 C C . HIS A 1 6 ? -10.122 39.810 -12.630 1.00 52.35 6 HIS A C 2
ATOM 1974 O O . HIS A 1 6 ? -9.872 38.691 -13.097 1.00 22.22 6 HIS A O 2
ATOM 1989 N N . HIS A 1 7 ? -9.165 40.647 -12.192 1.00 33.43 7 HIS A N 2
ATOM 1990 C CA . HIS A 1 7 ? -7.752 40.244 -12.022 1.00 20.14 7 HIS A CA 2
ATOM 1991 C C . HIS A 1 7 ? -7.222 40.808 -10.703 1.00 61.43 7 HIS A C 2
ATOM 1992 O O . HIS A 1 7 ? -7.732 41.820 -10.203 1.00 44.11 7 HIS A O 2
ATOM 2007 N N . SER A 1 8 ? -6.208 40.132 -10.145 1.00 11.44 8 SER A N 2
ATOM 2008 C CA . SER A 1 8 ? -5.615 40.501 -8.864 1.00 74.14 8 SER A CA 2
ATOM 2009 C C . SER A 1 8 ? -4.832 41.831 -8.993 1.00 62.34 8 SER A C 2
ATOM 2010 O O . SER A 1 8 ? -3.677 41.842 -9.445 1.00 22.11 8 SER A O 2
ATOM 2018 N N . SER A 1 9 ? -5.504 42.952 -8.647 1.00 1.24 9 SER A N 2
ATOM 2019 C CA . SER A 1 9 ? -4.910 44.303 -8.660 1.00 42.00 9 SER A CA 2
ATOM 2020 C C . SER A 1 9 ? -3.680 44.361 -7.724 1.00 33.32 9 SER A C 2
ATOM 2021 O O . SER A 1 9 ? -2.682 45.034 -8.017 1.00 74.33 9 SER A O 2
ATOM 2029 N N . GLY A 1 10 ? -3.791 43.637 -6.597 1.00 23.14 10 GLY A N 2
ATOM 2030 C CA . GLY A 1 10 ? -2.661 43.334 -5.719 1.00 53.42 10 GLY A CA 2
ATOM 2031 C C . GLY A 1 10 ? -2.382 41.836 -5.706 1.00 24.21 10 GLY A C 2
ATOM 2032 O O . GLY A 1 10 ? -3.303 41.032 -5.910 1.00 63.45 10 GLY A O 2
ATOM 2036 N N . ARG A 1 11 ? -1.117 41.454 -5.473 1.00 31.02 11 ARG A N 2
ATOM 2037 C CA . ARG A 1 11 ? -0.680 40.046 -5.482 1.00 10.53 11 ARG A CA 2
ATOM 2038 C C . ARG A 1 11 ? -1.194 39.331 -4.212 1.00 71.20 11 ARG A C 2
ATOM 2039 O O . ARG A 1 11 ? -0.616 39.477 -3.125 1.00 21.51 11 ARG A O 2
ATOM 2060 N N . GLU A 1 12 ? -2.305 38.592 -4.363 1.00 32.15 12 GLU A N 2
ATOM 2061 C CA . GLU A 1 12 ? -2.978 37.901 -3.253 1.00 20.14 12 GLU A CA 2
ATOM 2062 C C . GLU A 1 12 ? -2.169 36.673 -2.795 1.00 50.43 12 GLU A C 2
ATOM 2063 O O . GLU A 1 12 ? -2.109 35.658 -3.505 1.00 25.10 12 GLU A O 2
ATOM 2075 N N . ASN A 1 13 ? -1.529 36.791 -1.624 1.00 50.52 13 ASN A N 2
ATOM 2076 C CA . ASN A 1 13 ? -0.807 35.683 -0.985 1.00 22.42 13 ASN A CA 2
ATOM 2077 C C . ASN A 1 13 ? -0.908 35.814 0.546 1.00 63.21 13 ASN A C 2
ATOM 2078 O O . ASN A 1 13 ? -0.743 36.906 1.094 1.00 54.54 13 ASN A O 2
ATOM 2089 N N . LEU A 1 14 ? -1.209 34.689 1.215 1.00 51.22 14 LEU A N 2
ATOM 2090 C CA . LEU A 1 14 ? -1.301 34.605 2.684 1.00 32.32 14 LEU A CA 2
ATOM 2091 C C . LEU A 1 14 ? -1.239 33.138 3.123 1.00 44.52 14 LEU A C 2
ATOM 2092 O O . LEU A 1 14 ? -1.235 32.223 2.286 1.00 44.01 14 LEU A O 2
ATOM 2108 N N . TYR A 1 15 ? -1.176 32.922 4.442 1.00 73.35 15 TYR A N 2
ATOM 2109 C CA . TYR A 1 15 ? -1.190 31.578 5.028 1.00 41.11 15 TYR A CA 2
ATOM 2110 C C . TYR A 1 15 ? -2.638 31.110 5.197 1.00 72.14 15 TYR A C 2
ATOM 2111 O O . TYR A 1 15 ? -3.439 31.782 5.863 1.00 61.44 15 TYR A O 2
ATOM 2129 N N . PHE A 1 16 ? -2.964 29.974 4.558 1.00 13.10 16 PHE A N 2
ATOM 2130 C CA . PHE A 1 16 ? -4.311 29.398 4.574 1.00 34.34 16 PHE A CA 2
ATOM 2131 C C . PHE A 1 16 ? -4.671 28.916 5.993 1.00 72.54 16 PHE A C 2
ATOM 2132 O O . PHE A 1 16 ? -4.122 27.919 6.479 1.00 35.10 16 PHE A O 2
ATOM 2149 N N . GLN A 1 17 ? -5.564 29.670 6.651 1.00 63.21 17 GLN A N 2
ATOM 2150 C CA . GLN A 1 17 ? -6.050 29.363 8.006 1.00 24.35 17 GLN A CA 2
ATOM 2151 C C . GLN A 1 17 ? -6.819 28.027 8.012 1.00 54.41 17 GLN A C 2
ATOM 2152 O O . GLN A 1 17 ? -6.684 27.221 8.934 1.00 72.24 17 GLN A O 2
ATOM 2166 N N . GLY A 1 18 ? -7.607 27.805 6.945 1.00 32.33 18 GLY A N 2
ATOM 2167 C CA . GLY A 1 18 ? -8.351 26.564 6.756 1.00 64.34 18 GLY A CA 2
ATOM 2168 C C . GLY A 1 18 ? -7.560 25.524 5.964 1.00 64.11 18 GLY A C 2
ATOM 2169 O O . GLY A 1 18 ? -8.068 24.952 4.990 1.00 23.31 18 GLY A O 2
ATOM 2173 N N . ALA A 1 19 ? -6.301 25.288 6.383 1.00 70.21 19 ALA A N 2
ATOM 2174 C CA . ALA A 1 19 ? -5.436 24.246 5.800 1.00 62.14 19 ALA A CA 2
ATOM 2175 C C . ALA A 1 19 ? -5.632 22.926 6.568 1.00 22.05 19 ALA A C 2
ATOM 2176 O O . ALA A 1 19 ? -5.272 22.838 7.747 1.00 71.24 19 ALA A O 2
ATOM 2183 N N . LEU A 1 20 ? -6.238 21.923 5.907 1.00 0.35 20 LEU A N 2
ATOM 2184 C CA . LEU A 1 20 ? -6.500 20.590 6.498 1.00 44.44 20 LEU A CA 2
ATOM 2185 C C . LEU A 1 20 ? -5.359 19.601 6.132 1.00 4.22 20 LEU A C 2
ATOM 2186 O O . LEU A 1 20 ? -4.673 19.812 5.123 1.00 70.12 20 LEU A O 2
ATOM 2202 N N . PRO A 1 21 ? -5.137 18.507 6.951 1.00 75.42 21 PRO A N 2
ATOM 2203 C CA . PRO A 1 21 ? -4.145 17.443 6.632 1.00 40.21 21 PRO A CA 2
ATOM 2204 C C . PRO A 1 21 ? -4.446 16.738 5.276 1.00 23.41 21 PRO A C 2
ATOM 2205 O O . PRO A 1 21 ? -5.622 16.567 4.918 1.00 43.02 21 PRO A O 2
ATOM 2216 N N . PRO A 1 22 ? -3.389 16.345 4.495 1.00 20.12 22 PRO A N 2
ATOM 2217 C CA . PRO A 1 22 ? -3.559 15.625 3.205 1.00 70.45 22 PRO A CA 2
ATOM 2218 C C . PRO A 1 22 ? -4.206 14.242 3.404 1.00 14.32 22 PRO A C 2
ATOM 2219 O O . PRO A 1 22 ? -3.615 13.362 4.036 1.00 24.44 22 PRO A O 2
ATOM 2230 N N . ARG A 1 23 ? -5.418 14.071 2.871 1.00 74.13 23 ARG A N 2
ATOM 2231 C CA . ARG A 1 23 ? -6.165 12.813 3.007 1.00 21.42 23 ARG A CA 2
ATOM 2232 C C . ARG A 1 23 ? -5.738 11.841 1.900 1.00 4.04 23 ARG A C 2
ATOM 2233 O O . ARG A 1 23 ? -5.787 12.184 0.718 1.00 5.42 23 ARG A O 2
ATOM 2254 N N . LEU A 1 24 ? -5.322 10.633 2.291 1.00 42.31 24 LEU A N 2
ATOM 2255 C CA . LEU A 1 24 ? -4.977 9.567 1.347 1.00 2.51 24 LEU A CA 2
ATOM 2256 C C . LEU A 1 24 ? -6.222 9.067 0.598 1.00 33.14 24 LEU A C 2
ATOM 2257 O O . LEU A 1 24 ? -7.330 9.056 1.148 1.00 61.10 24 LEU A O 2
ATOM 2273 N N . LYS A 1 25 ? -6.033 8.694 -0.675 1.00 25.43 25 LYS A N 2
ATOM 2274 C CA . LYS A 1 25 ? -7.074 8.067 -1.478 1.00 40.54 25 LYS A CA 2
ATOM 2275 C C . LYS A 1 25 ? -7.276 6.649 -0.945 1.00 61.35 25 LYS A C 2
ATOM 2276 O O . LYS A 1 25 ? -6.383 5.805 -1.095 1.00 12.54 25 LYS A O 2
ATOM 2295 N N . GLU A 1 26 ? -8.409 6.451 -0.242 1.00 21.44 26 GLU A N 2
ATOM 2296 C CA . GLU A 1 26 ? -8.790 5.165 0.360 1.00 3.14 26 GLU A CA 2
ATOM 2297 C C . GLU A 1 26 ? -8.634 4.011 -0.647 1.00 40.53 26 GLU A C 2
ATOM 2298 O O . GLU A 1 26 ? -9.376 3.904 -1.637 1.00 32.41 26 GLU A O 2
ATOM 2310 N N . MET A 1 27 ? -7.625 3.172 -0.381 1.00 22.40 27 MET A N 2
ATOM 2311 C CA . MET A 1 27 ? -7.155 2.149 -1.321 1.00 41.22 27 MET A CA 2
ATOM 2312 C C . MET A 1 27 ? -8.164 1.000 -1.374 1.00 55.03 27 MET A C 2
ATOM 2313 O O . MET A 1 27 ? -8.589 0.488 -0.333 1.00 31.41 27 MET A O 2
ATOM 2327 N N . LYS A 1 28 ? -8.562 0.632 -2.597 1.00 3.44 28 LYS A N 2
ATOM 2328 C CA . LYS A 1 28 ? -9.649 -0.317 -2.829 1.00 62.23 28 LYS A CA 2
ATOM 2329 C C . LYS A 1 28 ? -9.208 -1.749 -2.443 1.00 42.42 28 LYS A C 2
ATOM 2330 O O . LYS A 1 28 ? -8.160 -2.228 -2.895 1.00 10.32 28 LYS A O 2
ATOM 2349 N N . SER A 1 29 ? -10.002 -2.383 -1.558 1.00 35.23 29 SER A N 2
ATOM 2350 C CA . SER A 1 29 ? -9.774 -3.756 -1.092 1.00 13.44 29 SER A CA 2
ATOM 2351 C C . SER A 1 29 ? -10.027 -4.748 -2.241 1.00 4.15 29 SER A C 2
ATOM 2352 O O . SER A 1 29 ? -11.135 -4.803 -2.790 1.00 73.44 29 SER A O 2
ATOM 2360 N N . GLN A 1 30 ? -8.992 -5.509 -2.619 1.00 71.24 30 GLN A N 2
ATOM 2361 C CA . GLN A 1 30 ? -9.023 -6.360 -3.823 1.00 32.02 30 GLN A CA 2
ATOM 2362 C C . GLN A 1 30 ? -8.778 -7.828 -3.451 1.00 52.11 30 GLN A C 2
ATOM 2363 O O . GLN A 1 30 ? -7.844 -8.138 -2.705 1.00 50.31 30 GLN A O 2
ATOM 2377 N N . GLU A 1 31 ? -9.633 -8.724 -3.974 1.00 62.44 31 GLU A N 2
ATOM 2378 C CA . GLU A 1 31 ? -9.415 -10.171 -3.908 1.00 31.43 31 GLU A CA 2
ATOM 2379 C C . GLU A 1 31 ? -9.005 -10.655 -5.304 1.00 34.01 31 GLU A C 2
ATOM 2380 O O . GLU A 1 31 ? -9.825 -10.683 -6.226 1.00 2.31 31 GLU A O 2
ATOM 2392 N N . SER A 1 32 ? -7.727 -10.984 -5.462 1.00 61.34 32 SER A N 2
ATOM 2393 C CA . SER A 1 32 ? -7.185 -11.501 -6.725 1.00 3.14 32 SER A CA 2
ATOM 2394 C C . SER A 1 32 ? -6.582 -12.890 -6.509 1.00 43.51 32 SER A C 2
ATOM 2395 O O . SER A 1 32 ? -6.497 -13.372 -5.377 1.00 11.43 32 SER A O 2
ATOM 2403 N N . ALA A 1 33 ? -6.182 -13.531 -7.606 1.00 65.13 33 ALA A N 2
ATOM 2404 C CA . ALA A 1 33 ? -5.605 -14.877 -7.575 1.00 74.30 33 ALA A CA 2
ATOM 2405 C C . ALA A 1 33 ? -4.072 -14.826 -7.518 1.00 34.41 33 ALA A C 2
ATOM 2406 O O . ALA A 1 33 ? -3.459 -13.757 -7.673 1.00 34.13 33 ALA A O 2
ATOM 2413 N N . ALA A 1 34 ? -3.462 -15.996 -7.273 1.00 42.44 34 ALA A N 2
ATOM 2414 C CA . ALA A 1 34 ? -2.007 -16.154 -7.286 1.00 40.42 34 ALA A CA 2
ATOM 2415 C C . ALA A 1 34 ? -1.472 -15.957 -8.720 1.00 44.25 34 ALA A C 2
ATOM 2416 O O . ALA A 1 34 ? -1.942 -16.617 -9.658 1.00 2.12 34 ALA A O 2
ATOM 2423 N N . GLY A 1 35 ? -0.525 -15.015 -8.881 1.00 40.31 35 GLY A N 2
ATOM 2424 C CA . GLY A 1 35 ? 0.013 -14.646 -10.198 1.00 23.31 35 GLY A CA 2
ATOM 2425 C C . GLY A 1 35 ? -0.447 -13.267 -10.655 1.00 21.33 35 GLY A C 2
ATOM 2426 O O . GLY A 1 35 ? 0.189 -12.661 -11.524 1.00 51.20 35 GLY A O 2
ATOM 2430 N N . SER A 1 36 ? -1.547 -12.767 -10.061 1.00 70.41 36 SER A N 2
ATOM 2431 C CA . SER A 1 36 ? -2.131 -11.459 -10.426 1.00 41.31 36 SER A CA 2
ATOM 2432 C C . SER A 1 36 ? -1.286 -10.286 -9.872 1.00 2.13 36 SER A C 2
ATOM 2433 O O . SER A 1 36 ? -0.644 -10.415 -8.824 1.00 35.22 36 SER A O 2
ATOM 2441 N N . LYS A 1 37 ? -1.296 -9.147 -10.587 1.00 60.30 37 LYS A N 2
ATOM 2442 C CA . LYS A 1 37 ? -0.595 -7.923 -10.165 1.00 55.24 37 LYS A CA 2
ATOM 2443 C C . LYS A 1 37 ? -1.613 -6.923 -9.576 1.00 23.53 37 LYS A C 2
ATOM 2444 O O . LYS A 1 37 ? -2.537 -6.495 -10.275 1.00 2.40 37 LYS A O 2
ATOM 2463 N N . LEU A 1 38 ? -1.450 -6.569 -8.286 1.00 64.35 38 LEU A N 2
ATOM 2464 C CA . LEU A 1 38 ? -2.357 -5.628 -7.592 1.00 50.44 38 LEU A CA 2
ATOM 2465 C C . LEU A 1 38 ? -1.621 -4.318 -7.308 1.00 31.42 38 LEU A C 2
ATOM 2466 O O . LEU A 1 38 ? -0.568 -4.330 -6.668 1.00 5.21 38 LEU A O 2
ATOM 2482 N N . VAL A 1 39 ? -2.176 -3.194 -7.789 1.00 21.12 39 VAL A N 2
ATOM 2483 C CA . VAL A 1 39 ? -1.617 -1.853 -7.532 1.00 23.43 39 VAL A CA 2
ATOM 2484 C C . VAL A 1 39 ? -2.487 -1.131 -6.487 1.00 12.45 39 VAL A C 2
ATOM 2485 O O . VAL A 1 39 ? -3.718 -1.091 -6.610 1.00 24.40 39 VAL A O 2
ATOM 2498 N N . LEU A 1 40 ? -1.831 -0.593 -5.455 1.00 64.25 40 LEU A N 2
ATOM 2499 C CA . LEU A 1 40 ? -2.466 0.233 -4.420 1.00 63.22 40 LEU A CA 2
ATOM 2500 C C . LEU A 1 40 ? -1.909 1.655 -4.528 1.00 53.43 40 LEU A C 2
ATOM 2501 O O . LEU A 1 40 ? -0.693 1.833 -4.512 1.00 42.42 40 LEU A O 2
ATOM 2517 N N . ARG A 1 41 ? -2.788 2.647 -4.669 1.00 60.15 41 ARG A N 2
ATOM 2518 C CA . ARG A 1 41 ? -2.386 4.055 -4.786 1.00 64.44 41 ARG A CA 2
ATOM 2519 C C . ARG A 1 41 ? -2.606 4.785 -3.452 1.00 64.33 41 ARG A C 2
ATOM 2520 O O . ARG A 1 41 ? -3.729 5.213 -3.143 1.00 72.31 41 ARG A O 2
ATOM 2541 N N . CYS A 1 42 ? -1.544 4.865 -2.640 1.00 42.44 42 CYS A N 2
ATOM 2542 C CA . CYS A 1 42 ? -1.498 5.787 -1.502 1.00 65.10 42 CYS A CA 2
ATOM 2543 C C . CYS A 1 42 ? -1.083 7.159 -2.044 1.00 60.31 42 CYS A C 2
ATOM 2544 O O . CYS A 1 42 ? 0.101 7.421 -2.285 1.00 34.31 42 CYS A O 2
ATOM 2551 N N . GLU A 1 43 ? -2.083 8.015 -2.261 1.00 55.24 43 GLU A N 2
ATOM 2552 C CA . GLU A 1 43 ? -1.896 9.349 -2.855 1.00 73.23 43 GLU A CA 2
ATOM 2553 C C . GLU A 1 43 ? -2.614 10.367 -1.982 1.00 73.21 43 GLU A C 2
ATOM 2554 O O . GLU A 1 43 ? -3.644 10.044 -1.404 1.00 63.42 43 GLU A O 2
ATOM 2566 N N . THR A 1 44 ? -2.123 11.599 -1.941 1.00 71.44 44 THR A N 2
ATOM 2567 C CA . THR A 1 44 ? -2.728 12.649 -1.111 1.00 2.33 44 THR A CA 2
ATOM 2568 C C . THR A 1 44 ? -3.837 13.383 -1.889 1.00 20.20 44 THR A C 2
ATOM 2569 O O . THR A 1 44 ? -3.820 13.422 -3.126 1.00 52.42 44 THR A O 2
ATOM 2580 N N . SER A 1 45 ? -4.801 13.953 -1.136 1.00 60.24 45 SER A N 2
ATOM 2581 C CA . SER A 1 45 ? -5.957 14.680 -1.691 1.00 35.23 45 SER A CA 2
ATOM 2582 C C . SER A 1 45 ? -5.490 15.898 -2.513 1.00 44.22 45 SER A C 2
ATOM 2583 O O . SER A 1 45 ? -6.063 16.214 -3.561 1.00 41.32 45 SER A O 2
ATOM 2591 N N . SER A 1 46 ? -4.426 16.545 -2.018 1.00 42.44 46 SER A N 2
ATOM 2592 C CA . SER A 1 46 ? -3.748 17.656 -2.696 1.00 42.13 46 SER A CA 2
ATOM 2593 C C . SER A 1 46 ? -2.231 17.426 -2.662 1.00 61.31 46 SER A C 2
ATOM 2594 O O . SER A 1 46 ? -1.718 16.816 -1.719 1.00 20.01 46 SER A O 2
ATOM 2602 N N . GLU A 1 47 ? -1.529 17.907 -3.695 1.00 63.43 47 GLU A N 2
ATOM 2603 C CA . GLU A 1 47 ? -0.081 17.721 -3.846 1.00 24.32 47 GLU A CA 2
ATOM 2604 C C . GLU A 1 47 ? 0.702 18.666 -2.910 1.00 21.43 47 GLU A C 2
ATOM 2605 O O . GLU A 1 47 ? 0.482 19.883 -2.917 1.00 52.11 47 GLU A O 2
ATOM 2617 N N . TYR A 1 48 ? 1.591 18.081 -2.084 1.00 51.33 48 TYR A N 2
ATOM 2618 C CA . TYR A 1 48 ? 2.520 18.830 -1.204 1.00 14.42 48 TYR A CA 2
ATOM 2619 C C . TYR A 1 48 ? 3.951 18.284 -1.383 1.00 64.42 48 TYR A C 2
ATOM 2620 O O . TYR A 1 48 ? 4.154 17.258 -2.055 1.00 32.03 48 TYR A O 2
ATOM 2638 N N . SER A 1 49 ? 4.938 18.981 -0.798 1.00 12.13 49 SER A N 2
ATOM 2639 C CA . SER A 1 49 ? 6.359 18.600 -0.908 1.00 12.44 49 SER A CA 2
ATOM 2640 C C . SER A 1 49 ? 6.712 17.547 0.164 1.00 11.24 49 SER A C 2
ATOM 2641 O O . SER A 1 49 ? 7.138 16.432 -0.153 1.00 13.33 49 SER A O 2
ATOM 2649 N N . SER A 1 50 ? 6.497 17.923 1.437 1.00 44.15 50 SER A N 2
ATOM 2650 C CA . SER A 1 50 ? 6.862 17.103 2.601 1.00 30.52 50 SER A CA 2
ATOM 2651 C C . SER A 1 50 ? 5.761 16.066 2.881 1.00 23.35 50 SER A C 2
ATOM 2652 O O . SER A 1 50 ? 4.851 16.314 3.674 1.00 15.32 50 SER A O 2
ATOM 2660 N N . LEU A 1 51 ? 5.814 14.937 2.152 1.00 44.03 51 LEU A N 2
ATOM 2661 C CA . LEU A 1 51 ? 4.849 13.833 2.291 1.00 40.33 51 LEU A CA 2
ATOM 2662 C C . LEU A 1 51 ? 5.623 12.518 2.456 1.00 53.41 51 LEU A C 2
ATOM 2663 O O . LEU A 1 51 ? 6.213 12.011 1.501 1.00 72.30 51 LEU A O 2
ATOM 2679 N N . ARG A 1 52 ? 5.632 11.991 3.682 1.00 63.43 52 ARG A N 2
ATOM 2680 C CA . ARG A 1 52 ? 6.348 10.759 4.028 1.00 24.44 52 ARG A CA 2
ATOM 2681 C C . ARG A 1 52 ? 5.362 9.587 3.949 1.00 33.10 52 ARG A C 2
ATOM 2682 O O . ARG A 1 52 ? 4.556 9.391 4.862 1.00 35.05 52 ARG A O 2
ATOM 2703 N N . PHE A 1 53 ? 5.405 8.845 2.841 1.00 31.45 53 PHE A N 2
ATOM 2704 C CA . PHE A 1 53 ? 4.532 7.684 2.635 1.00 50.11 53 PHE A CA 2
ATOM 2705 C C . PHE A 1 53 ? 5.209 6.438 3.228 1.00 62.22 53 PHE A C 2
ATOM 2706 O O . PHE A 1 53 ? 6.276 6.024 2.766 1.00 72.20 53 PHE A O 2
ATOM 2723 N N . LYS A 1 54 ? 4.608 5.876 4.284 1.00 55.24 54 LYS A N 2
ATOM 2724 C CA . LYS A 1 54 ? 5.048 4.609 4.882 1.00 22.41 54 LYS A CA 2
ATOM 2725 C C . LYS A 1 54 ? 3.929 3.574 4.752 1.00 1.21 54 LYS A C 2
ATOM 2726 O O . LYS A 1 54 ? 2.827 3.784 5.256 1.00 22.35 54 LYS A O 2
ATOM 2745 N N . TRP A 1 55 ? 4.228 2.470 4.073 1.00 25.41 55 TRP A N 2
ATOM 2746 C CA . TRP A 1 55 ? 3.294 1.357 3.907 1.00 64.41 55 TRP A CA 2
ATOM 2747 C C . TRP A 1 55 ? 3.438 0.385 5.078 1.00 41.23 55 TRP A C 2
ATOM 2748 O O . TRP A 1 55 ? 4.530 0.212 5.628 1.00 20.12 55 TRP A O 2
ATOM 2769 N N . PHE A 1 56 ? 2.312 -0.206 5.471 1.00 51.20 56 PHE A N 2
ATOM 2770 C CA . PHE A 1 56 ? 2.236 -1.234 6.514 1.00 62.13 56 PHE A CA 2
ATOM 2771 C C . PHE A 1 56 ? 1.423 -2.408 5.950 1.00 53.01 56 PHE A C 2
ATOM 2772 O O . PHE A 1 56 ? 0.484 -2.195 5.192 1.00 22.05 56 PHE A O 2
ATOM 2789 N N . LYS A 1 57 ? 1.819 -3.634 6.283 1.00 63.42 57 LYS A N 2
ATOM 2790 C CA . LYS A 1 57 ? 1.074 -4.857 5.944 1.00 74.12 57 LYS A CA 2
ATOM 2791 C C . LYS A 1 57 ? 0.899 -5.679 7.227 1.00 34.44 57 LYS A C 2
ATOM 2792 O O . LYS A 1 57 ? 1.899 -6.019 7.872 1.00 64.03 57 LYS A O 2
ATOM 2811 N N . ASN A 1 58 ? -0.370 -5.968 7.588 1.00 73.24 58 ASN A N 2
ATOM 2812 C CA . ASN A 1 58 ? -0.739 -6.745 8.799 1.00 42.13 58 ASN A CA 2
ATOM 2813 C C . ASN A 1 58 ? -0.306 -6.014 10.096 1.00 65.02 58 ASN A C 2
ATOM 2814 O O . ASN A 1 58 ? -0.223 -6.630 11.164 1.00 30.10 58 ASN A O 2
ATOM 2825 N N . GLY A 1 59 ? -0.085 -4.680 9.996 1.00 42.33 59 GLY A N 2
ATOM 2826 C CA . GLY A 1 59 ? 0.417 -3.866 11.117 1.00 0.04 59 GLY A CA 2
ATOM 2827 C C . GLY A 1 59 ? 1.938 -3.687 11.118 1.00 52.52 59 GLY A C 2
ATOM 2828 O O . GLY A 1 59 ? 2.459 -2.820 11.825 1.00 65.12 59 GLY A O 2
ATOM 2832 N N . ASN A 1 60 ? 2.649 -4.511 10.327 1.00 64.04 60 ASN A N 2
ATOM 2833 C CA . ASN A 1 60 ? 4.125 -4.467 10.204 1.00 62.34 60 ASN A CA 2
ATOM 2834 C C . ASN A 1 60 ? 4.533 -3.387 9.181 1.00 40.43 60 ASN A C 2
ATOM 2835 O O . ASN A 1 60 ? 3.993 -3.356 8.086 1.00 0.32 60 ASN A O 2
ATOM 2846 N N . GLU A 1 61 ? 5.506 -2.528 9.532 1.00 11.55 61 GLU A N 2
ATOM 2847 C CA . GLU A 1 61 ? 5.940 -1.412 8.665 1.00 20.43 61 GLU A CA 2
ATOM 2848 C C . GLU A 1 61 ? 6.767 -1.933 7.472 1.00 2.33 61 GLU A C 2
ATOM 2849 O O . GLU A 1 61 ? 7.914 -2.370 7.651 1.00 22.02 61 GLU A O 2
ATOM 2861 N N . LEU A 1 62 ? 6.169 -1.923 6.266 1.00 40.42 62 LEU A N 2
ATOM 2862 C CA . LEU A 1 62 ? 6.878 -2.292 5.036 1.00 31.45 62 LEU A CA 2
ATOM 2863 C C . LEU A 1 62 ? 7.871 -1.185 4.653 1.00 25.22 62 LEU A C 2
ATOM 2864 O O . LEU A 1 62 ? 7.520 -0.238 3.947 1.00 62.23 62 LEU A O 2
ATOM 2880 N N . ASN A 1 63 ? 9.099 -1.313 5.150 1.00 55.35 63 ASN A N 2
ATOM 2881 C CA . ASN A 1 63 ? 10.252 -0.562 4.633 1.00 13.03 63 ASN A CA 2
ATOM 2882 C C . ASN A 1 63 ? 10.754 -1.287 3.368 1.00 73.11 63 ASN A C 2
ATOM 2883 O O . ASN A 1 63 ? 10.244 -2.359 3.044 1.00 71.31 63 ASN A O 2
ATOM 2894 N N . ARG A 1 64 ? 11.759 -0.729 2.669 1.00 74.34 64 ARG A N 2
ATOM 2895 C CA . ARG A 1 64 ? 12.269 -1.309 1.401 1.00 5.23 64 ARG A CA 2
ATOM 2896 C C . ARG A 1 64 ? 12.776 -2.766 1.594 1.00 2.03 64 ARG A C 2
ATOM 2897 O O . ARG A 1 64 ? 12.643 -3.610 0.700 1.00 71.41 64 ARG A O 2
ATOM 2918 N N . LYS A 1 65 ? 13.321 -3.039 2.793 1.00 52.02 65 LYS A N 2
ATOM 2919 C CA . LYS A 1 65 ? 13.878 -4.352 3.161 1.00 14.25 65 LYS A CA 2
ATOM 2920 C C . LYS A 1 65 ? 12.778 -5.304 3.690 1.00 43.33 65 LYS A C 2
ATOM 2921 O O . LYS A 1 65 ? 12.826 -6.508 3.424 1.00 3.54 65 LYS A O 2
ATOM 2940 N N . ASN A 1 66 ? 11.792 -4.751 4.440 1.00 15.21 66 ASN A N 2
ATOM 2941 C CA . ASN A 1 66 ? 10.637 -5.528 4.974 1.00 12.42 66 ASN A CA 2
ATOM 2942 C C . ASN A 1 66 ? 9.689 -5.953 3.841 1.00 50.20 66 ASN A C 2
ATOM 2943 O O . ASN A 1 66 ? 8.964 -6.946 3.951 1.00 3.50 66 ASN A O 2
ATOM 2954 N N . LYS A 1 67 ? 9.698 -5.150 2.778 1.00 23.11 67 LYS A N 2
ATOM 2955 C CA . LYS A 1 67 ? 8.908 -5.363 1.568 1.00 73.31 67 LYS A CA 2
ATOM 2956 C C . LYS A 1 67 ? 9.362 -6.658 0.846 1.00 73.44 67 LYS A C 2
ATOM 2957 O O . LYS A 1 67 ? 10.565 -6.821 0.598 1.00 64.02 67 LYS A O 2
ATOM 2976 N N . PRO A 1 68 ? 8.420 -7.599 0.514 1.00 20.11 68 PRO A N 2
ATOM 2977 C CA . PRO A 1 68 ? 8.730 -8.790 -0.327 1.00 25.44 68 PRO A CA 2
ATOM 2978 C C . PRO A 1 68 ? 9.363 -8.425 -1.696 1.00 41.00 68 PRO A C 2
ATOM 2979 O O . PRO A 1 68 ? 9.102 -7.344 -2.234 1.00 51.40 68 PRO A O 2
ATOM 2990 N N . GLN A 1 69 ? 10.180 -9.348 -2.243 1.00 23.03 69 GLN A N 2
ATOM 2991 C CA . GLN A 1 69 ? 10.960 -9.119 -3.486 1.00 35.11 69 GLN A CA 2
ATOM 2992 C C . GLN A 1 69 ? 10.043 -8.893 -4.705 1.00 40.30 69 GLN A C 2
ATOM 2993 O O . GLN A 1 69 ? 10.340 -8.055 -5.567 1.00 53.13 69 GLN A O 2
ATOM 3007 N N . ASN A 1 70 ? 8.931 -9.650 -4.762 1.00 45.01 70 ASN A N 2
ATOM 3008 C CA . ASN A 1 70 ? 7.976 -9.581 -5.888 1.00 23.22 70 ASN A CA 2
ATOM 3009 C C . ASN A 1 70 ? 7.081 -8.323 -5.802 1.00 4.45 70 ASN A C 2
ATOM 3010 O O . ASN A 1 70 ? 6.489 -7.908 -6.799 1.00 61.11 70 ASN A O 2
ATOM 3021 N N . ILE A 1 71 ? 7.010 -7.710 -4.607 1.00 10.41 71 ILE A N 2
ATOM 3022 C CA . ILE A 1 71 ? 6.339 -6.414 -4.401 1.00 4.01 71 ILE A CA 2
ATOM 3023 C C . ILE A 1 71 ? 7.347 -5.284 -4.662 1.00 14.45 71 ILE A C 2
ATOM 3024 O O . ILE A 1 71 ? 8.518 -5.402 -4.293 1.00 54.32 71 ILE A O 2
ATOM 3040 N N . LYS A 1 72 ? 6.891 -4.193 -5.295 1.00 21.02 72 LYS A N 2
ATOM 3041 C CA . LYS A 1 72 ? 7.729 -3.011 -5.562 1.00 51.23 72 LYS A CA 2
ATOM 3042 C C . LYS A 1 72 ? 6.951 -1.732 -5.191 1.00 23.00 72 LYS A C 2
ATOM 3043 O O . LYS A 1 72 ? 5.885 -1.444 -5.749 1.00 23.50 72 LYS A O 2
ATOM 3062 N N . ILE A 1 73 ? 7.482 -1.011 -4.196 1.00 53.33 73 ILE A N 2
ATOM 3063 C CA . ILE A 1 73 ? 6.928 0.260 -3.711 1.00 72.14 73 ILE A CA 2
ATOM 3064 C C . ILE A 1 73 ? 7.717 1.427 -4.342 1.00 41.43 73 ILE A C 2
ATOM 3065 O O . ILE A 1 73 ? 8.951 1.469 -4.260 1.00 61.12 73 ILE A O 2
ATOM 3081 N N . GLN A 1 74 ? 6.991 2.373 -4.946 1.00 61.20 74 GLN A N 2
ATOM 3082 C CA . GLN A 1 74 ? 7.576 3.545 -5.624 1.00 41.52 74 GLN A CA 2
ATOM 3083 C C . GLN A 1 74 ? 6.940 4.837 -5.060 1.00 2.43 74 GLN A C 2
ATOM 3084 O O . GLN A 1 74 ? 5.748 5.090 -5.257 1.00 32.15 74 GLN A O 2
ATOM 3098 N N . LYS A 1 75 ? 7.747 5.628 -4.323 1.00 65.11 75 LYS A N 2
ATOM 3099 C CA . LYS A 1 75 ? 7.278 6.800 -3.553 1.00 53.13 75 LYS A CA 2
ATOM 3100 C C . LYS A 1 75 ? 7.670 8.106 -4.264 1.00 62.01 75 LYS A C 2
ATOM 3101 O O . LYS A 1 75 ? 8.831 8.527 -4.227 1.00 43.22 75 LYS A O 2
ATOM 3120 N N . LYS A 1 76 ? 6.692 8.706 -4.943 1.00 31.12 76 LYS A N 2
ATOM 3121 C CA . LYS A 1 76 ? 6.833 9.999 -5.642 1.00 40.20 76 LYS A CA 2
ATOM 3122 C C . LYS A 1 76 ? 6.422 11.144 -4.670 1.00 10.51 76 LYS A C 2
ATOM 3123 O O . LYS A 1 76 ? 5.733 10.886 -3.674 1.00 5.04 76 LYS A O 2
ATOM 3142 N N . PRO A 1 77 ? 6.835 12.429 -4.913 1.00 73.14 77 PRO A N 2
ATOM 3143 C CA . PRO A 1 77 ? 6.263 13.576 -4.167 1.00 13.52 77 PRO A CA 2
ATOM 3144 C C . PRO A 1 77 ? 4.766 13.765 -4.531 1.00 12.32 77 PRO A C 2
ATOM 3145 O O . PRO A 1 77 ? 4.442 14.202 -5.640 1.00 35.53 77 PRO A O 2
ATOM 3156 N N . GLY A 1 78 ? 3.862 13.353 -3.618 1.00 60.12 78 GLY A N 2
ATOM 3157 C CA . GLY A 1 78 ? 2.405 13.525 -3.818 1.00 61.34 78 GLY A CA 2
ATOM 3158 C C . GLY A 1 78 ? 1.647 12.223 -4.037 1.00 10.11 78 GLY A C 2
ATOM 3159 O O . GLY A 1 78 ? 0.406 12.214 -4.004 1.00 73.50 78 GLY A O 2
ATOM 3163 N N . LYS A 1 79 ? 2.381 11.121 -4.278 1.00 54.50 79 LYS A N 2
ATOM 3164 C CA . LYS A 1 79 ? 1.778 9.790 -4.510 1.00 70.44 79 LYS A CA 2
ATOM 3165 C C . LYS A 1 79 ? 2.787 8.661 -4.256 1.00 50.32 79 LYS A C 2
ATOM 3166 O O . LYS A 1 79 ? 3.990 8.889 -4.197 1.00 63.31 79 LYS A O 2
ATOM 3185 N N . SER A 1 80 ? 2.259 7.439 -4.109 1.00 0.45 80 SER A N 2
ATOM 3186 C CA . SER A 1 80 ? 3.059 6.220 -3.960 1.00 12.32 80 SER A CA 2
ATOM 3187 C C . SER A 1 80 ? 2.200 5.027 -4.373 1.00 64.33 80 SER A C 2
ATOM 3188 O O . SER A 1 80 ? 1.038 4.921 -3.949 1.00 4.21 80 SER A O 2
ATOM 3196 N N . GLU A 1 81 ? 2.748 4.140 -5.230 1.00 50.53 81 GLU A N 2
ATOM 3197 C CA . GLU A 1 81 ? 2.038 2.921 -5.658 1.00 62.44 81 GLU A CA 2
ATOM 3198 C C . GLU A 1 81 ? 2.808 1.660 -5.216 1.00 61.12 81 GLU A C 2
ATOM 3199 O O . GLU A 1 81 ? 3.995 1.505 -5.527 1.00 12.24 81 GLU A O 2
ATOM 3211 N N . LEU A 1 82 ? 2.119 0.781 -4.473 1.00 51.43 82 LEU A N 2
ATOM 3212 C CA . LEU A 1 82 ? 2.611 -0.556 -4.106 1.00 31.10 82 LEU A CA 2
ATOM 3213 C C . LEU A 1 82 ? 2.065 -1.561 -5.131 1.00 41.25 82 LEU A C 2
ATOM 3214 O O . LEU A 1 82 ? 0.871 -1.878 -5.131 1.00 54.44 82 LEU A O 2
ATOM 3230 N N . ARG A 1 83 ? 2.940 -2.003 -6.035 1.00 25.23 83 ARG A N 2
ATOM 3231 C CA . ARG A 1 83 ? 2.587 -2.929 -7.115 1.00 73.45 83 ARG A CA 2
ATOM 3232 C C . ARG A 1 83 ? 3.098 -4.346 -6.770 1.00 14.53 83 ARG A C 2
ATOM 3233 O O . ARG A 1 83 ? 4.298 -4.622 -6.890 1.00 51.25 83 ARG A O 2
ATOM 3254 N N . ILE A 1 84 ? 2.190 -5.211 -6.284 1.00 41.15 84 ILE A N 2
ATOM 3255 C CA . ILE A 1 84 ? 2.490 -6.635 -6.039 1.00 12.14 84 ILE A CA 2
ATOM 3256 C C . ILE A 1 84 ? 2.559 -7.363 -7.389 1.00 52.40 84 ILE A C 2
ATOM 3257 O O . ILE A 1 84 ? 1.521 -7.602 -7.995 1.00 62.42 84 ILE A O 2
ATOM 3273 N N . ASN A 1 85 ? 3.764 -7.689 -7.870 1.00 72.34 85 ASN A N 2
ATOM 3274 C CA . ASN A 1 85 ? 3.924 -8.465 -9.118 1.00 30.01 85 ASN A CA 2
ATOM 3275 C C . ASN A 1 85 ? 3.906 -9.961 -8.763 1.00 74.01 85 ASN A C 2
ATOM 3276 O O . ASN A 1 85 ? 4.683 -10.389 -7.912 1.00 5.44 85 ASN A O 2
ATOM 3287 N N . LYS A 1 86 ? 3.025 -10.728 -9.433 1.00 72.24 86 LYS A N 2
ATOM 3288 C CA . LYS A 1 86 ? 2.799 -12.164 -9.161 1.00 51.43 86 LYS A CA 2
ATOM 3289 C C . LYS A 1 86 ? 2.510 -12.434 -7.668 1.00 61.24 86 LYS A C 2
ATOM 3290 O O . LYS A 1 86 ? 3.371 -12.936 -6.936 1.00 70.22 86 LYS A O 2
ATOM 3309 N N . ALA A 1 87 ? 1.304 -12.048 -7.235 1.00 20.43 87 ALA A N 2
ATOM 3310 C CA . ALA A 1 87 ? 0.855 -12.181 -5.839 1.00 35.21 87 ALA A CA 2
ATOM 3311 C C . ALA A 1 87 ? 0.808 -13.645 -5.371 1.00 65.24 87 ALA A C 2
ATOM 3312 O O . ALA A 1 87 ? 0.644 -14.567 -6.182 1.00 71.10 87 ALA A O 2
ATOM 3319 N N . SER A 1 88 ? 0.958 -13.831 -4.057 1.00 64.43 88 SER A N 2
ATOM 3320 C CA . SER A 1 88 ? 0.826 -15.139 -3.400 1.00 35.01 88 SER A CA 2
ATOM 3321 C C . SER A 1 88 ? 0.023 -14.976 -2.105 1.00 31.12 88 SER A C 2
ATOM 3322 O O . SER A 1 88 ? -0.323 -13.848 -1.719 1.00 50.42 88 SER A O 2
ATOM 3330 N N . LEU A 1 89 ? -0.258 -16.104 -1.432 1.00 31.01 89 LEU A N 2
ATOM 3331 C CA . LEU A 1 89 ? -1.025 -16.117 -0.168 1.00 33.21 89 LEU A CA 2
ATOM 3332 C C . LEU A 1 89 ? -0.256 -15.400 0.964 1.00 51.22 89 LEU A C 2
ATOM 3333 O O . LEU A 1 89 ? -0.848 -15.008 1.977 1.00 41.31 89 LEU A O 2
ATOM 3349 N N . ALA A 1 90 ? 1.068 -15.241 0.768 1.00 20.11 90 ALA A N 2
ATOM 3350 C CA . ALA A 1 90 ? 1.937 -14.484 1.679 1.00 43.32 90 ALA A CA 2
ATOM 3351 C C . ALA A 1 90 ? 1.715 -12.970 1.512 1.00 43.32 90 ALA A C 2
ATOM 3352 O O . ALA A 1 90 ? 1.808 -12.217 2.480 1.00 10.20 90 ALA A O 2
ATOM 3359 N N . ASP A 1 91 ? 1.378 -12.544 0.275 1.00 54.52 91 ASP A N 2
ATOM 3360 C CA . ASP A 1 91 ? 1.102 -11.121 -0.054 1.00 54.42 91 ASP A CA 2
ATOM 3361 C C . ASP A 1 91 ? -0.359 -10.747 0.262 1.00 31.52 91 ASP A C 2
ATOM 3362 O O . ASP A 1 91 ? -0.803 -9.626 -0.014 1.00 52.15 91 ASP A O 2
ATOM 3371 N N . SER A 1 92 ? -1.103 -11.702 0.825 1.00 52.41 92 SER A N 2
ATOM 3372 C CA . SER A 1 92 ? -2.452 -11.462 1.336 1.00 14.42 92 SER A CA 2
ATOM 3373 C C . SER A 1 92 ? -2.362 -10.808 2.741 1.00 12.03 92 SER A C 2
ATOM 3374 O O . SER A 1 92 ? -1.581 -11.254 3.593 1.00 71.00 92 SER A O 2
ATOM 3382 N N . GLY A 1 93 ? -3.107 -9.704 2.935 1.00 41.44 93 GLY A N 2
ATOM 3383 C CA . GLY A 1 93 ? -3.206 -9.018 4.228 1.00 50.51 93 GLY A CA 2
ATOM 3384 C C . GLY A 1 93 ? -3.704 -7.584 4.076 1.00 53.44 93 GLY A C 2
ATOM 3385 O O . GLY A 1 93 ? -3.930 -7.123 2.952 1.00 63.52 93 GLY A O 2
ATOM 3389 N N . GLU A 1 94 ? -3.895 -6.882 5.208 1.00 54.13 94 GLU A N 2
ATOM 3390 C CA . GLU A 1 94 ? -4.334 -5.474 5.205 1.00 73.32 94 GLU A CA 2
ATOM 3391 C C . GLU A 1 94 ? -3.126 -4.551 4.987 1.00 10.21 94 GLU A C 2
ATOM 3392 O O . GLU A 1 94 ? -2.264 -4.424 5.866 1.00 3.41 94 GLU A O 2
ATOM 3404 N N . TYR A 1 95 ? -3.056 -3.938 3.806 1.00 22.35 95 TYR A N 2
ATOM 3405 C CA . TYR A 1 95 ? -2.065 -2.897 3.517 1.00 10.33 95 TYR A CA 2
ATOM 3406 C C . TYR A 1 95 ? -2.640 -1.527 3.912 1.00 60.32 95 TYR A C 2
ATOM 3407 O O . TYR A 1 95 ? -3.620 -1.068 3.324 1.00 24.34 95 TYR A O 2
ATOM 3425 N N . MET A 1 96 ? -2.037 -0.898 4.925 1.00 12.03 96 MET A N 2
ATOM 3426 C CA . MET A 1 96 ? -2.409 0.448 5.377 1.00 33.01 96 MET A CA 2
ATOM 3427 C C . MET A 1 96 ? -1.212 1.393 5.203 1.00 14.41 96 MET A C 2
ATOM 3428 O O . MET A 1 96 ? -0.170 1.191 5.814 1.00 41.22 96 MET A O 2
ATOM 3442 N N . CYS A 1 97 ? -1.360 2.391 4.328 1.00 30.35 97 CYS A N 2
ATOM 3443 C CA . CYS A 1 97 ? -0.340 3.437 4.130 1.00 31.41 97 CYS A CA 2
ATOM 3444 C C . CYS A 1 97 ? -0.611 4.628 5.066 1.00 64.35 97 CYS A C 2
ATOM 3445 O O . CYS A 1 97 ? -1.761 4.874 5.444 1.00 23.21 97 CYS A O 2
ATOM 3452 N N . LYS A 1 98 ? 0.456 5.352 5.425 1.00 24.42 98 LYS A N 2
ATOM 3453 C CA . LYS A 1 98 ? 0.394 6.567 6.257 1.00 71.21 98 LYS A CA 2
ATOM 3454 C C . LYS A 1 98 ? 1.169 7.693 5.560 1.00 15.01 98 LYS A C 2
ATOM 3455 O O . LYS A 1 98 ? 2.325 7.497 5.196 1.00 63.35 98 LYS A O 2
ATOM 3474 N N . VAL A 1 99 ? 0.537 8.865 5.386 1.00 34.11 99 VAL A N 2
ATOM 3475 C CA . VAL A 1 99 ? 1.254 10.075 4.959 1.00 34.01 99 VAL A CA 2
ATOM 3476 C C . VAL A 1 99 ? 1.556 10.935 6.197 1.00 41.03 99 VAL A C 2
ATOM 3477 O O . VAL A 1 99 ? 0.675 11.178 7.026 1.00 13.10 99 VAL A O 2
ATOM 3490 N N . ILE A 1 100 ? 2.826 11.331 6.349 1.00 22.10 100 ILE A N 2
ATOM 3491 C CA . ILE A 1 100 ? 3.267 12.239 7.415 1.00 2.21 100 ILE A CA 2
ATOM 3492 C C . ILE A 1 100 ? 3.701 13.552 6.750 1.00 4.04 100 ILE A C 2
ATOM 3493 O O . ILE A 1 100 ? 4.651 13.553 5.959 1.00 61.23 100 ILE A O 2
ATOM 3509 N N . SER A 1 101 ? 2.997 14.655 7.046 1.00 43.41 101 SER A N 2
ATOM 3510 C CA . SER A 1 101 ? 3.251 15.965 6.414 1.00 44.04 101 SER A CA 2
ATOM 3511 C C . SER A 1 101 ? 3.455 17.054 7.470 1.00 41.23 101 SER A C 2
ATOM 3512 O O . SER A 1 101 ? 3.467 16.772 8.670 1.00 25.25 101 SER A O 2
ATOM 3520 N N . LYS A 1 102 ? 3.617 18.302 6.996 1.00 44.42 102 LYS A N 2
ATOM 3521 C CA . LYS A 1 102 ? 3.629 19.493 7.861 1.00 62.31 102 LYS A CA 2
ATOM 3522 C C . LYS A 1 102 ? 2.227 19.720 8.499 1.00 23.33 102 LYS A C 2
ATOM 3523 O O . LYS A 1 102 ? 2.122 20.118 9.659 1.00 45.13 102 LYS A O 2
ATOM 3542 N N . LEU A 1 103 ? 1.164 19.422 7.723 1.00 52.33 103 LEU A N 2
ATOM 3543 C CA . LEU A 1 103 ? -0.235 19.726 8.091 1.00 53.14 103 LEU A CA 2
ATOM 3544 C C . LEU A 1 103 ? -0.796 18.684 9.084 1.00 12.41 103 LEU A C 2
ATOM 3545 O O . LEU A 1 103 ? -1.637 19.009 9.932 1.00 52.32 103 LEU A O 2
ATOM 3561 N N . GLY A 1 104 ? -0.332 17.429 8.950 1.00 34.13 104 GLY A N 2
ATOM 3562 C CA . GLY A 1 104 ? -0.760 16.345 9.834 1.00 53.50 104 GLY A CA 2
ATOM 3563 C C . GLY A 1 104 ? -0.505 14.968 9.240 1.00 30.22 104 GLY A C 2
ATOM 3564 O O . GLY A 1 104 ? 0.298 14.822 8.312 1.00 34.24 104 GLY A O 2
ATOM 3568 N N . ASN A 1 105 ? -1.185 13.947 9.793 1.00 75.15 105 ASN A N 2
ATOM 3569 C CA . ASN A 1 105 ? -1.046 12.544 9.356 1.00 13.14 105 ASN A CA 2
ATOM 3570 C C . ASN A 1 105 ? -2.420 11.972 8.981 1.00 15.30 105 ASN A C 2
ATOM 3571 O O . ASN A 1 105 ? -3.417 12.238 9.662 1.00 2.13 105 ASN A O 2
ATOM 3582 N N . ASP A 1 106 ? -2.460 11.182 7.895 1.00 41.41 106 ASP A N 2
ATOM 3583 C CA . ASP A 1 106 ? -3.669 10.442 7.471 1.00 13.31 106 ASP A CA 2
ATOM 3584 C C . ASP A 1 106 ? -3.271 9.005 7.107 1.00 35.34 106 ASP A C 2
ATOM 3585 O O . ASP A 1 106 ? -2.108 8.738 6.783 1.00 20.32 106 ASP A O 2
ATOM 3594 N N . SER A 1 107 ? -4.237 8.078 7.171 1.00 43.32 107 SER A N 2
ATOM 3595 C CA . SER A 1 107 ? -4.010 6.653 6.890 1.00 53.44 107 SER A CA 2
ATOM 3596 C C . SER A 1 107 ? -5.099 6.117 5.940 1.00 20.22 107 SER A C 2
ATOM 3597 O O . SER A 1 107 ? -6.221 6.635 5.911 1.00 41.14 107 SER A O 2
ATOM 3605 N N . ALA A 1 108 ? -4.756 5.067 5.172 1.00 35.23 108 ALA A N 2
ATOM 3606 C CA . ALA A 1 108 ? -5.691 4.400 4.244 1.00 54.45 108 ALA A CA 2
ATOM 3607 C C . ALA A 1 108 ? -5.394 2.894 4.203 1.00 35.13 108 ALA A C 2
ATOM 3608 O O . ALA A 1 108 ? -4.275 2.504 3.879 1.00 13.32 108 ALA A O 2
ATOM 3615 N N . SER A 1 109 ? -6.399 2.063 4.535 1.00 40.31 109 SER A N 2
ATOM 3616 C CA . SER A 1 109 ? -6.266 0.589 4.542 1.00 63.33 109 SER A CA 2
ATOM 3617 C C . SER A 1 109 ? -6.876 -0.031 3.273 1.00 2.22 109 SER A C 2
ATOM 3618 O O . SER A 1 109 ? -7.728 0.576 2.614 1.00 43.52 109 SER A O 2
ATOM 3626 N N . ALA A 1 110 ? -6.412 -1.249 2.952 1.00 11.53 110 ALA A N 2
ATOM 3627 C CA . ALA A 1 110 ? -6.941 -2.062 1.852 1.00 52.44 110 ALA A CA 2
ATOM 3628 C C . ALA A 1 110 ? -6.710 -3.536 2.174 1.00 63.21 110 ALA A C 2
ATOM 3629 O O . ALA A 1 110 ? -5.556 -3.975 2.267 1.00 34.11 110 ALA A O 2
ATOM 3636 N N . ASN A 1 111 ? -7.798 -4.290 2.376 1.00 24.34 111 ASN A N 2
ATOM 3637 C CA . ASN A 1 111 ? -7.712 -5.738 2.593 1.00 22.45 111 ASN A CA 2
ATOM 3638 C C . ASN A 1 111 ? -7.476 -6.453 1.251 1.00 13.12 111 ASN A C 2
ATOM 3639 O O . ASN A 1 111 ? -8.395 -6.642 0.445 1.00 72.04 111 ASN A O 2
ATOM 3650 N N . ILE A 1 112 ? -6.214 -6.821 1.027 1.00 74.23 112 ILE A N 2
ATOM 3651 C CA . ILE A 1 112 ? -5.780 -7.562 -0.152 1.00 12.05 112 ILE A CA 2
ATOM 3652 C C . ILE A 1 112 ? -5.869 -9.063 0.152 1.00 1.22 112 ILE A C 2
ATOM 3653 O O . ILE A 1 112 ? -5.064 -9.602 0.907 1.00 22.33 112 ILE A O 2
ATOM 3669 N N . THR A 1 113 ? -6.906 -9.713 -0.374 1.00 22.30 113 THR A N 2
ATOM 3670 C CA . THR A 1 113 ? -7.077 -11.156 -0.238 1.00 40.14 113 THR A CA 2
ATOM 3671 C C . THR A 1 113 ? -6.526 -11.836 -1.494 1.00 33.11 113 THR A C 2
ATOM 3672 O O . THR A 1 113 ? -6.875 -11.447 -2.607 1.00 23.42 113 THR A O 2
ATOM 3683 N N . ILE A 1 114 ? -5.625 -12.809 -1.326 1.00 3.32 114 ILE A N 2
ATOM 3684 C CA . ILE A 1 114 ? -5.124 -13.602 -2.452 1.00 22.11 114 ILE A CA 2
ATOM 3685 C C . ILE A 1 114 ? -5.621 -15.034 -2.290 1.00 52.41 114 ILE A C 2
ATOM 3686 O O . ILE A 1 114 ? -5.635 -15.572 -1.178 1.00 74.11 114 ILE A O 2
ATOM 3702 N N . VAL A 1 115 ? -6.069 -15.618 -3.402 1.00 41.32 115 VAL A N 2
ATOM 3703 C CA . VAL A 1 115 ? -6.607 -16.986 -3.451 1.00 72.13 115 VAL A CA 2
ATOM 3704 C C . VAL A 1 115 ? -5.797 -17.828 -4.452 1.00 30.31 115 VAL A C 2
ATOM 3705 O O . VAL A 1 115 ? -5.117 -17.278 -5.329 1.00 63.30 115 VAL A O 2
ATOM 3718 N N . GLU A 1 116 ? -5.864 -19.157 -4.309 1.00 14.40 116 GLU A N 2
ATOM 3719 C CA . GLU A 1 116 ? -5.184 -20.086 -5.221 1.00 72.14 116 GLU A CA 2
ATOM 3720 C C . GLU A 1 116 ? -5.917 -20.177 -6.562 1.00 73.41 116 GLU A C 2
ATOM 3721 O O . GLU A 1 116 ? -7.089 -20.563 -6.620 1.00 71.13 116 GLU A O 2
ATOM 3733 N N . SER A 1 117 ? -5.206 -19.803 -7.635 1.00 45.24 117 SER A N 2
ATOM 3734 C CA . SER A 1 117 ? -5.715 -19.916 -9.001 1.00 41.24 117 SER A CA 2
ATOM 3735 C C . SER A 1 117 ? -5.624 -21.390 -9.431 1.00 44.41 117 SER A C 2
ATOM 3736 O O . SER A 1 117 ? -4.567 -21.868 -9.859 1.00 64.52 117 SER A O 2
ATOM 3744 N N . ASN A 1 118 ? -6.734 -22.116 -9.234 1.00 22.52 118 ASN A N 2
ATOM 3745 C CA . ASN A 1 118 ? -6.834 -23.557 -9.522 1.00 23.20 118 ASN A CA 2
ATOM 3746 C C . ASN A 1 118 ? -7.830 -23.777 -10.681 1.00 44.15 118 ASN A C 2
ATOM 3747 O O . ASN A 1 118 ? -9.014 -23.380 -10.534 1.00 41.32 118 ASN A O 2
ATOM 3759 N N . MET A 1 1 ? -16.512 26.646 -14.777 1.00 4.15 1 MET A N 3
ATOM 3760 C CA . MET A 1 1 ? -15.059 26.748 -15.052 1.00 11.05 1 MET A CA 3
ATOM 3761 C C . MET A 1 1 ? -14.573 28.160 -14.713 1.00 31.24 1 MET A C 3
ATOM 3762 O O . MET A 1 1 ? -15.182 29.141 -15.143 1.00 11.40 1 MET A O 3
ATOM 3778 N N . HIS A 1 2 ? -13.496 28.253 -13.921 1.00 33.01 2 HIS A N 3
ATOM 3779 C CA . HIS A 1 2 ? -12.754 29.511 -13.713 1.00 73.33 2 HIS A CA 3
ATOM 3780 C C . HIS A 1 2 ? -11.501 29.470 -14.590 1.00 3.31 2 HIS A C 3
ATOM 3781 O O . HIS A 1 2 ? -10.929 28.389 -14.794 1.00 61.32 2 HIS A O 3
ATOM 3796 N N . HIS A 1 3 ? -11.090 30.637 -15.115 1.00 24.34 3 HIS A N 3
ATOM 3797 C CA . HIS A 1 3 ? -9.797 30.787 -15.802 1.00 55.02 3 HIS A CA 3
ATOM 3798 C C . HIS A 1 3 ? -8.674 30.611 -14.768 1.00 0.04 3 HIS A C 3
ATOM 3799 O O . HIS A 1 3 ? -8.417 31.519 -13.967 1.00 74.42 3 HIS A O 3
ATOM 3814 N N . HIS A 1 4 ? -8.086 29.400 -14.753 1.00 21.24 4 HIS A N 3
ATOM 3815 C CA . HIS A 1 4 ? -7.060 29.005 -13.772 1.00 3.33 4 HIS A CA 3
ATOM 3816 C C . HIS A 1 4 ? -5.746 29.760 -14.049 1.00 44.43 4 HIS A C 3
ATOM 3817 O O . HIS A 1 4 ? -5.241 29.741 -15.177 1.00 61.33 4 HIS A O 3
ATOM 3832 N N . HIS A 1 5 ? -5.226 30.442 -13.018 1.00 41.34 5 HIS A N 3
ATOM 3833 C CA . HIS A 1 5 ? -3.958 31.189 -13.091 1.00 21.31 5 HIS A CA 3
ATOM 3834 C C . HIS A 1 5 ? -2.790 30.221 -12.869 1.00 72.42 5 HIS A C 3
ATOM 3835 O O . HIS A 1 5 ? -2.909 29.289 -12.062 1.00 0.53 5 HIS A O 3
ATOM 3850 N N . HIS A 1 6 ? -1.675 30.447 -13.596 1.00 52.43 6 HIS A N 3
ATOM 3851 C CA . HIS A 1 6 ? -0.437 29.655 -13.464 1.00 54.04 6 HIS A CA 3
ATOM 3852 C C . HIS A 1 6 ? 0.111 29.787 -12.031 1.00 21.30 6 HIS A C 3
ATOM 3853 O O . HIS A 1 6 ? 0.593 30.861 -11.641 1.00 32.51 6 HIS A O 3
ATOM 3868 N N . HIS A 1 7 ? -0.033 28.698 -11.261 1.00 75.02 7 HIS A N 3
ATOM 3869 C CA . HIS A 1 7 ? 0.437 28.575 -9.876 1.00 24.43 7 HIS A CA 3
ATOM 3870 C C . HIS A 1 7 ? 1.977 28.707 -9.820 1.00 34.21 7 HIS A C 3
ATOM 3871 O O . HIS A 1 7 ? 2.711 27.737 -10.025 1.00 62.21 7 HIS A O 3
ATOM 3886 N N . SER A 1 8 ? 2.441 29.941 -9.588 1.00 33.12 8 SER A N 3
ATOM 3887 C CA . SER A 1 8 ? 3.867 30.266 -9.454 1.00 40.33 8 SER A CA 3
ATOM 3888 C C . SER A 1 8 ? 4.260 30.185 -7.970 1.00 32.11 8 SER A C 3
ATOM 3889 O O . SER A 1 8 ? 3.929 31.078 -7.180 1.00 33.11 8 SER A O 3
ATOM 3897 N N . SER A 1 9 ? 4.925 29.085 -7.600 1.00 40.52 9 SER A N 3
ATOM 3898 C CA . SER A 1 9 ? 5.308 28.806 -6.211 1.00 11.12 9 SER A CA 3
ATOM 3899 C C . SER A 1 9 ? 6.810 28.519 -6.118 1.00 75.23 9 SER A C 3
ATOM 3900 O O . SER A 1 9 ? 7.258 27.378 -6.321 1.00 2.30 9 SER A O 3
ATOM 3908 N N . GLY A 1 10 ? 7.594 29.582 -5.887 1.00 15.14 10 GLY A N 3
ATOM 3909 C CA . GLY A 1 10 ? 9.019 29.443 -5.610 1.00 24.02 10 GLY A CA 3
ATOM 3910 C C . GLY A 1 10 ? 9.254 28.994 -4.172 1.00 13.42 10 GLY A C 3
ATOM 3911 O O . GLY A 1 10 ? 10.166 28.206 -3.889 1.00 72.34 10 GLY A O 3
ATOM 3915 N N . ARG A 1 11 ? 8.430 29.535 -3.259 1.00 61.42 11 ARG A N 3
ATOM 3916 C CA . ARG A 1 11 ? 8.370 29.139 -1.838 1.00 41.11 11 ARG A CA 3
ATOM 3917 C C . ARG A 1 11 ? 6.910 28.775 -1.486 1.00 14.14 11 ARG A C 3
ATOM 3918 O O . ARG A 1 11 ? 5.995 28.914 -2.311 1.00 15.50 11 ARG A O 3
ATOM 3939 N N . GLU A 1 12 ? 6.716 28.324 -0.241 1.00 71.11 12 GLU A N 3
ATOM 3940 C CA . GLU A 1 12 ? 5.390 27.965 0.313 1.00 12.40 12 GLU A CA 3
ATOM 3941 C C . GLU A 1 12 ? 4.770 29.159 1.073 1.00 25.51 12 GLU A C 3
ATOM 3942 O O . GLU A 1 12 ? 3.789 29.005 1.814 1.00 33.40 12 GLU A O 3
ATOM 3954 N N . ASN A 1 13 ? 5.340 30.360 0.844 1.00 13.22 13 ASN A N 3
ATOM 3955 C CA . ASN A 1 13 ? 4.923 31.630 1.484 1.00 4.43 13 ASN A CA 3
ATOM 3956 C C . ASN A 1 13 ? 3.595 32.174 0.916 1.00 14.51 13 ASN A C 3
ATOM 3957 O O . ASN A 1 13 ? 3.082 33.192 1.402 1.00 32.20 13 ASN A O 3
ATOM 3968 N N . LEU A 1 14 ? 3.051 31.503 -0.115 1.00 23.42 14 LEU A N 3
ATOM 3969 C CA . LEU A 1 14 ? 1.773 31.887 -0.733 1.00 45.35 14 LEU A CA 3
ATOM 3970 C C . LEU A 1 14 ? 0.600 31.580 0.215 1.00 20.11 14 LEU A C 3
ATOM 3971 O O . LEU A 1 14 ? 0.697 30.701 1.083 1.00 22.31 14 LEU A O 3
ATOM 3987 N N . TYR A 1 15 ? -0.512 32.291 0.016 1.00 73.13 15 TYR A N 3
ATOM 3988 C CA . TYR A 1 15 ? -1.689 32.209 0.880 1.00 15.12 15 TYR A CA 3
ATOM 3989 C C . TYR A 1 15 ? -2.575 31.023 0.479 1.00 40.10 15 TYR A C 3
ATOM 3990 O O . TYR A 1 15 ? -3.422 31.143 -0.413 1.00 3.00 15 TYR A O 3
ATOM 4008 N N . PHE A 1 16 ? -2.309 29.860 1.103 1.00 62.14 16 PHE A N 3
ATOM 4009 C CA . PHE A 1 16 ? -3.180 28.681 0.996 1.00 44.23 16 PHE A CA 3
ATOM 4010 C C . PHE A 1 16 ? -4.572 29.027 1.568 1.00 61.13 16 PHE A C 3
ATOM 4011 O O . PHE A 1 16 ? -5.591 28.853 0.888 1.00 35.20 16 PHE A O 3
ATOM 4028 N N . GLN A 1 17 ? -4.560 29.579 2.803 1.00 34.22 17 GLN A N 3
ATOM 4029 C CA . GLN A 1 17 ? -5.753 29.999 3.558 1.00 34.42 17 GLN A CA 3
ATOM 4030 C C . GLN A 1 17 ? -6.736 28.826 3.734 1.00 52.02 17 GLN A C 3
ATOM 4031 O O . GLN A 1 17 ? -7.578 28.552 2.868 1.00 73.14 17 GLN A O 3
ATOM 4045 N N . GLY A 1 18 ? -6.575 28.120 4.856 1.00 30.42 18 GLY A N 3
ATOM 4046 C CA . GLY A 1 18 ? -7.306 26.891 5.131 1.00 14.12 18 GLY A CA 3
ATOM 4047 C C . GLY A 1 18 ? -6.418 25.679 4.883 1.00 53.25 18 GLY A C 3
ATOM 4048 O O . GLY A 1 18 ? -6.207 25.298 3.731 1.00 32.13 18 GLY A O 3
ATOM 4052 N N . ALA A 1 19 ? -5.841 25.118 5.958 1.00 11.53 19 ALA A N 3
ATOM 4053 C CA . ALA A 1 19 ? -4.996 23.914 5.876 1.00 22.21 19 ALA A CA 3
ATOM 4054 C C . ALA A 1 19 ? -5.873 22.660 6.046 1.00 53.03 19 ALA A C 3
ATOM 4055 O O . ALA A 1 19 ? -6.349 22.371 7.150 1.00 3.03 19 ALA A O 3
ATOM 4062 N N . LEU A 1 20 ? -6.113 21.944 4.935 1.00 31.01 20 LEU A N 3
ATOM 4063 C CA . LEU A 1 20 ? -6.940 20.718 4.925 1.00 44.12 20 LEU A CA 3
ATOM 4064 C C . LEU A 1 20 ? -6.054 19.487 5.255 1.00 32.22 20 LEU A C 3
ATOM 4065 O O . LEU A 1 20 ? -4.856 19.495 4.952 1.00 51.12 20 LEU A O 3
ATOM 4081 N N . PRO A 1 21 ? -6.624 18.404 5.880 1.00 2.31 21 PRO A N 3
ATOM 4082 C CA . PRO A 1 21 ? -5.846 17.178 6.210 1.00 72.54 21 PRO A CA 3
ATOM 4083 C C . PRO A 1 21 ? -5.460 16.387 4.924 1.00 23.41 21 PRO A C 3
ATOM 4084 O O . PRO A 1 21 ? -6.212 16.408 3.935 1.00 2.40 21 PRO A O 3
ATOM 4095 N N . PRO A 1 22 ? -4.275 15.701 4.903 1.00 0.54 22 PRO A N 3
ATOM 4096 C CA . PRO A 1 22 ? -3.795 14.948 3.709 1.00 73.44 22 PRO A CA 3
ATOM 4097 C C . PRO A 1 22 ? -4.539 13.605 3.496 1.00 52.04 22 PRO A C 3
ATOM 4098 O O . PRO A 1 22 ? -3.937 12.531 3.586 1.00 14.03 22 PRO A O 3
ATOM 4109 N N . ARG A 1 23 ? -5.842 13.693 3.142 1.00 3.33 23 ARG A N 3
ATOM 4110 C CA . ARG A 1 23 ? -6.743 12.521 3.082 1.00 64.21 23 ARG A CA 3
ATOM 4111 C C . ARG A 1 23 ? -6.308 11.608 1.920 1.00 61.12 23 ARG A C 3
ATOM 4112 O O . ARG A 1 23 ? -6.453 11.975 0.748 1.00 61.52 23 ARG A O 3
ATOM 4133 N N . LEU A 1 24 ? -5.749 10.442 2.272 1.00 33.51 24 LEU A N 3
ATOM 4134 C CA . LEU A 1 24 ? -5.303 9.444 1.302 1.00 41.22 24 LEU A CA 3
ATOM 4135 C C . LEU A 1 24 ? -6.494 8.889 0.502 1.00 43.24 24 LEU A C 3
ATOM 4136 O O . LEU A 1 24 ? -7.474 8.444 1.097 1.00 41.41 24 LEU A O 3
ATOM 4152 N N . LYS A 1 25 ? -6.409 8.994 -0.848 1.00 4.42 25 LYS A N 3
ATOM 4153 C CA . LYS A 1 25 ? -7.377 8.413 -1.794 1.00 31.15 25 LYS A CA 3
ATOM 4154 C C . LYS A 1 25 ? -7.636 6.948 -1.421 1.00 52.34 25 LYS A C 3
ATOM 4155 O O . LYS A 1 25 ? -6.675 6.178 -1.233 1.00 23.40 25 LYS A O 3
ATOM 4174 N N . GLU A 1 26 ? -8.930 6.603 -1.299 1.00 61.21 26 GLU A N 3
ATOM 4175 C CA . GLU A 1 26 ? -9.375 5.363 -0.655 1.00 50.34 26 GLU A CA 3
ATOM 4176 C C . GLU A 1 26 ? -8.820 4.125 -1.390 1.00 32.42 26 GLU A C 3
ATOM 4177 O O . GLU A 1 26 ? -9.227 3.836 -2.527 1.00 14.02 26 GLU A O 3
ATOM 4189 N N . MET A 1 27 ? -7.871 3.418 -0.746 1.00 63.13 27 MET A N 3
ATOM 4190 C CA . MET A 1 27 ? -7.302 2.179 -1.295 1.00 23.55 27 MET A CA 3
ATOM 4191 C C . MET A 1 27 ? -8.321 1.046 -1.089 1.00 51.45 27 MET A C 3
ATOM 4192 O O . MET A 1 27 ? -8.620 0.660 0.049 1.00 65.31 27 MET A O 3
ATOM 4206 N N . LYS A 1 28 ? -8.867 0.548 -2.207 1.00 25.00 28 LYS A N 3
ATOM 4207 C CA . LYS A 1 28 ? -9.950 -0.446 -2.225 1.00 4.45 28 LYS A CA 3
ATOM 4208 C C . LYS A 1 28 ? -9.447 -1.819 -1.743 1.00 4.52 28 LYS A C 3
ATOM 4209 O O . LYS A 1 28 ? -8.332 -2.228 -2.094 1.00 10.31 28 LYS A O 3
ATOM 4228 N N . SER A 1 29 ? -10.269 -2.494 -0.919 1.00 71.13 29 SER A N 3
ATOM 4229 C CA . SER A 1 29 ? -10.063 -3.898 -0.544 1.00 52.02 29 SER A CA 3
ATOM 4230 C C . SER A 1 29 ? -10.313 -4.773 -1.790 1.00 3.12 29 SER A C 3
ATOM 4231 O O . SER A 1 29 ? -11.432 -4.811 -2.324 1.00 72.32 29 SER A O 3
ATOM 4239 N N . GLN A 1 30 ? -9.251 -5.429 -2.269 1.00 23.53 30 GLN A N 3
ATOM 4240 C CA . GLN A 1 30 ? -9.244 -6.107 -3.574 1.00 44.31 30 GLN A CA 3
ATOM 4241 C C . GLN A 1 30 ? -9.088 -7.619 -3.392 1.00 72.22 30 GLN A C 3
ATOM 4242 O O . GLN A 1 30 ? -8.163 -8.071 -2.720 1.00 43.03 30 GLN A O 3
ATOM 4256 N N . GLU A 1 31 ? -9.996 -8.393 -4.020 1.00 13.31 31 GLU A N 3
ATOM 4257 C CA . GLU A 1 31 ? -9.834 -9.845 -4.186 1.00 44.42 31 GLU A CA 3
ATOM 4258 C C . GLU A 1 31 ? -9.269 -10.107 -5.588 1.00 1.01 31 GLU A C 3
ATOM 4259 O O . GLU A 1 31 ? -9.737 -9.521 -6.576 1.00 12.31 31 GLU A O 3
ATOM 4271 N N . SER A 1 32 ? -8.274 -10.988 -5.664 1.00 72.23 32 SER A N 3
ATOM 4272 C CA . SER A 1 32 ? -7.611 -11.337 -6.920 1.00 41.10 32 SER A CA 3
ATOM 4273 C C . SER A 1 32 ? -7.043 -12.761 -6.828 1.00 35.42 32 SER A C 3
ATOM 4274 O O . SER A 1 32 ? -7.069 -13.378 -5.761 1.00 54.33 32 SER A O 3
ATOM 4282 N N . ALA A 1 33 ? -6.545 -13.271 -7.954 1.00 52.44 33 ALA A N 3
ATOM 4283 C CA . ALA A 1 33 ? -6.020 -14.637 -8.058 1.00 62.54 33 ALA A CA 3
ATOM 4284 C C . ALA A 1 33 ? -4.509 -14.665 -7.767 1.00 34.22 33 ALA A C 3
ATOM 4285 O O . ALA A 1 33 ? -3.832 -13.625 -7.827 1.00 54.11 33 ALA A O 3
ATOM 4292 N N . ALA A 1 34 ? -4.000 -15.865 -7.450 1.00 34.23 34 ALA A N 3
ATOM 4293 C CA . ALA A 1 34 ? -2.576 -16.086 -7.157 1.00 73.22 34 ALA A CA 3
ATOM 4294 C C . ALA A 1 34 ? -1.749 -15.954 -8.445 1.00 64.54 34 ALA A C 3
ATOM 4295 O O . ALA A 1 34 ? -1.913 -16.750 -9.378 1.00 41.43 34 ALA A O 3
ATOM 4302 N N . GLY A 1 35 ? -0.858 -14.951 -8.481 1.00 11.31 35 GLY A N 3
ATOM 4303 C CA . GLY A 1 35 ? -0.021 -14.655 -9.644 1.00 14.42 35 GLY A CA 3
ATOM 4304 C C . GLY A 1 35 ? -0.422 -13.362 -10.343 1.00 71.11 35 GLY A C 3
ATOM 4305 O O . GLY A 1 35 ? 0.217 -12.960 -11.319 1.00 41.12 35 GLY A O 3
ATOM 4309 N N . SER A 1 36 ? -1.478 -12.706 -9.849 1.00 74.42 36 SER A N 3
ATOM 4310 C CA . SER A 1 36 ? -1.930 -11.405 -10.386 1.00 53.22 36 SER A CA 3
ATOM 4311 C C . SER A 1 36 ? -1.104 -10.241 -9.791 1.00 24.45 36 SER A C 3
ATOM 4312 O O . SER A 1 36 ? -0.415 -10.410 -8.777 1.00 63.24 36 SER A O 3
ATOM 4320 N N . LYS A 1 37 ? -1.189 -9.061 -10.433 1.00 11.31 37 LYS A N 3
ATOM 4321 C CA . LYS A 1 37 ? -0.473 -7.849 -10.004 1.00 33.43 37 LYS A CA 3
ATOM 4322 C C . LYS A 1 37 ? -1.469 -6.827 -9.414 1.00 1.12 37 LYS A C 3
ATOM 4323 O O . LYS A 1 37 ? -2.259 -6.226 -10.151 1.00 45.15 37 LYS A O 3
ATOM 4342 N N . LEU A 1 38 ? -1.435 -6.649 -8.080 1.00 73.15 38 LEU A N 3
ATOM 4343 C CA . LEU A 1 38 ? -2.322 -5.705 -7.366 1.00 22.43 38 LEU A CA 3
ATOM 4344 C C . LEU A 1 38 ? -1.551 -4.425 -7.017 1.00 61.33 38 LEU A C 3
ATOM 4345 O O . LEU A 1 38 ? -0.510 -4.483 -6.364 1.00 13.12 38 LEU A O 3
ATOM 4361 N N . VAL A 1 39 ? -2.086 -3.279 -7.463 1.00 65.13 39 VAL A N 3
ATOM 4362 C CA . VAL A 1 39 ? -1.501 -1.943 -7.218 1.00 43.22 39 VAL A CA 3
ATOM 4363 C C . VAL A 1 39 ? -2.336 -1.189 -6.167 1.00 3.22 39 VAL A C 3
ATOM 4364 O O . VAL A 1 39 ? -3.567 -1.113 -6.276 1.00 75.22 39 VAL A O 3
ATOM 4377 N N . LEU A 1 40 ? -1.651 -0.653 -5.152 1.00 2.41 40 LEU A N 3
ATOM 4378 C CA . LEU A 1 40 ? -2.258 0.172 -4.099 1.00 43.33 40 LEU A CA 3
ATOM 4379 C C . LEU A 1 40 ? -1.812 1.622 -4.299 1.00 31.11 40 LEU A C 3
ATOM 4380 O O . LEU A 1 40 ? -0.644 1.945 -4.086 1.00 61.11 40 LEU A O 3
ATOM 4396 N N . ARG A 1 41 ? -2.741 2.475 -4.737 1.00 52.20 41 ARG A N 3
ATOM 4397 C CA . ARG A 1 41 ? -2.440 3.869 -5.089 1.00 14.31 41 ARG A CA 3
ATOM 4398 C C . ARG A 1 41 ? -2.661 4.770 -3.868 1.00 43.53 41 ARG A C 3
ATOM 4399 O O . ARG A 1 41 ? -3.790 5.190 -3.590 1.00 53.53 41 ARG A O 3
ATOM 4420 N N . CYS A 1 42 ? -1.587 5.014 -3.113 1.00 31.42 42 CYS A N 3
ATOM 4421 C CA . CYS A 1 42 ? -1.627 5.934 -1.981 1.00 43.05 42 CYS A CA 3
ATOM 4422 C C . CYS A 1 42 ? -1.217 7.341 -2.436 1.00 61.31 42 CYS A C 3
ATOM 4423 O O . CYS A 1 42 ? -0.037 7.627 -2.663 1.00 62.33 42 CYS A O 3
ATOM 4430 N N . GLU A 1 43 ? -2.223 8.199 -2.605 1.00 13.51 43 GLU A N 3
ATOM 4431 C CA . GLU A 1 43 ? -2.057 9.630 -2.925 1.00 53.41 43 GLU A CA 3
ATOM 4432 C C . GLU A 1 43 ? -2.868 10.434 -1.915 1.00 43.40 43 GLU A C 3
ATOM 4433 O O . GLU A 1 43 ? -3.764 9.885 -1.303 1.00 41.45 43 GLU A O 3
ATOM 4445 N N . THR A 1 44 ? -2.571 11.716 -1.758 1.00 2.52 44 THR A N 3
ATOM 4446 C CA . THR A 1 44 ? -3.350 12.616 -0.882 1.00 22.32 44 THR A CA 3
ATOM 4447 C C . THR A 1 44 ? -4.491 13.294 -1.664 1.00 53.42 44 THR A C 3
ATOM 4448 O O . THR A 1 44 ? -4.580 13.176 -2.897 1.00 5.20 44 THR A O 3
ATOM 4459 N N . SER A 1 45 ? -5.353 14.004 -0.923 1.00 24.30 45 SER A N 3
ATOM 4460 C CA . SER A 1 45 ? -6.479 14.774 -1.483 1.00 40.31 45 SER A CA 3
ATOM 4461 C C . SER A 1 45 ? -5.991 16.021 -2.261 1.00 34.53 45 SER A C 3
ATOM 4462 O O . SER A 1 45 ? -6.684 16.516 -3.163 1.00 14.21 45 SER A O 3
ATOM 4470 N N . SER A 1 46 ? -4.795 16.507 -1.893 1.00 24.43 46 SER A N 3
ATOM 4471 C CA . SER A 1 46 ? -4.097 17.604 -2.584 1.00 43.53 46 SER A CA 3
ATOM 4472 C C . SER A 1 46 ? -2.592 17.466 -2.337 1.00 74.34 46 SER A C 3
ATOM 4473 O O . SER A 1 46 ? -2.178 16.995 -1.273 1.00 21.13 46 SER A O 3
ATOM 4481 N N . GLU A 1 47 ? -1.784 17.892 -3.322 1.00 55.21 47 GLU A N 3
ATOM 4482 C CA . GLU A 1 47 ? -0.308 17.731 -3.308 1.00 42.25 47 GLU A CA 3
ATOM 4483 C C . GLU A 1 47 ? 0.363 18.536 -2.177 1.00 2.33 47 GLU A C 3
ATOM 4484 O O . GLU A 1 47 ? 1.413 18.124 -1.669 1.00 71.03 47 GLU A O 3
ATOM 4496 N N . TYR A 1 48 ? -0.251 19.685 -1.828 1.00 64.32 48 TYR A N 3
ATOM 4497 C CA . TYR A 1 48 ? 0.227 20.621 -0.786 1.00 11.50 48 TYR A CA 3
ATOM 4498 C C . TYR A 1 48 ? 1.640 21.171 -1.106 1.00 74.13 48 TYR A C 3
ATOM 4499 O O . TYR A 1 48 ? 1.771 22.290 -1.624 1.00 42.43 48 TYR A O 3
ATOM 4517 N N . SER A 1 49 ? 2.679 20.365 -0.811 1.00 2.42 49 SER A N 3
ATOM 4518 C CA . SER A 1 49 ? 4.081 20.656 -1.153 1.00 10.33 49 SER A CA 3
ATOM 4519 C C . SER A 1 49 ? 4.951 19.431 -0.811 1.00 43.04 49 SER A C 3
ATOM 4520 O O . SER A 1 49 ? 5.411 18.714 -1.705 1.00 25.11 49 SER A O 3
ATOM 4528 N N . SER A 1 50 ? 5.137 19.179 0.502 1.00 71.11 50 SER A N 3
ATOM 4529 C CA . SER A 1 50 ? 6.008 18.100 1.004 1.00 1.51 50 SER A CA 3
ATOM 4530 C C . SER A 1 50 ? 5.154 17.032 1.711 1.00 3.01 50 SER A C 3
ATOM 4531 O O . SER A 1 50 ? 4.460 17.334 2.695 1.00 24.30 50 SER A O 3
ATOM 4539 N N . LEU A 1 51 ? 5.199 15.795 1.175 1.00 44.42 51 LEU A N 3
ATOM 4540 C CA . LEU A 1 51 ? 4.433 14.646 1.685 1.00 71.31 51 LEU A CA 3
ATOM 4541 C C . LEU A 1 51 ? 5.355 13.417 1.781 1.00 32.31 51 LEU A C 3
ATOM 4542 O O . LEU A 1 51 ? 5.887 12.947 0.766 1.00 72.12 51 LEU A O 3
ATOM 4558 N N . ARG A 1 52 ? 5.560 12.930 3.010 1.00 51.01 52 ARG A N 3
ATOM 4559 C CA . ARG A 1 52 ? 6.288 11.676 3.276 1.00 31.32 52 ARG A CA 3
ATOM 4560 C C . ARG A 1 52 ? 5.271 10.533 3.378 1.00 23.03 52 ARG A C 3
ATOM 4561 O O . ARG A 1 52 ? 4.149 10.758 3.822 1.00 5.11 52 ARG A O 3
ATOM 4582 N N . PHE A 1 53 ? 5.644 9.320 2.948 1.00 42.35 53 PHE A N 3
ATOM 4583 C CA . PHE A 1 53 ? 4.731 8.151 2.966 1.00 1.22 53 PHE A CA 3
ATOM 4584 C C . PHE A 1 53 ? 5.382 6.967 3.685 1.00 73.34 53 PHE A C 3
ATOM 4585 O O . PHE A 1 53 ? 6.608 6.895 3.806 1.00 13.42 53 PHE A O 3
ATOM 4602 N N . LYS A 1 54 ? 4.532 6.058 4.169 1.00 73.21 54 LYS A N 3
ATOM 4603 C CA . LYS A 1 54 ? 4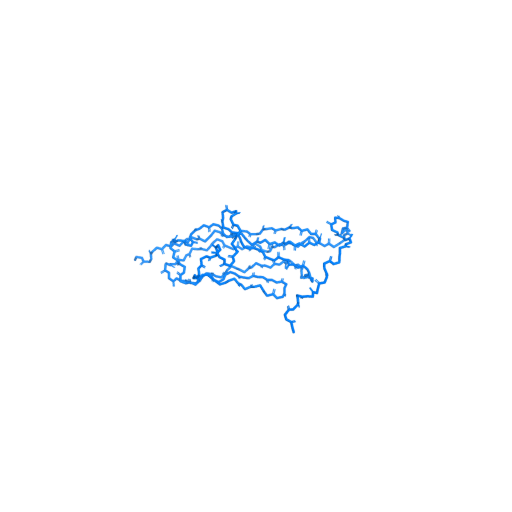.925 4.829 4.872 1.00 74.13 54 LYS A CA 3
ATOM 4604 C C . LYS A 1 54 ? 3.928 3.730 4.502 1.00 5.05 54 LYS A C 3
ATOM 4605 O O . LYS A 1 54 ? 2.748 4.013 4.307 1.00 61.54 54 LYS A O 3
ATOM 4624 N N . TRP A 1 55 ? 4.410 2.487 4.397 1.00 14.44 55 TRP A N 3
ATOM 4625 C CA . TRP A 1 55 ? 3.563 1.313 4.113 1.00 30.04 55 TRP A CA 3
ATOM 4626 C C . TRP A 1 55 ? 3.706 0.310 5.249 1.00 51.04 55 TRP A C 3
ATOM 4627 O O . TRP A 1 55 ? 4.809 0.086 5.728 1.00 2.44 55 TRP A O 3
ATOM 4648 N N . PHE A 1 56 ? 2.579 -0.271 5.682 1.00 44.31 56 PHE A N 3
ATOM 4649 C CA . PHE A 1 56 ? 2.535 -1.276 6.748 1.00 44.25 56 PHE A CA 3
ATOM 4650 C C . PHE A 1 56 ? 1.716 -2.467 6.243 1.00 14.15 56 PHE A C 3
ATOM 4651 O O . PHE A 1 56 ? 0.517 -2.339 6.018 1.00 45.34 56 PHE A O 3
ATOM 4668 N N . LYS A 1 57 ? 2.364 -3.613 6.073 1.00 63.21 57 LYS A N 3
ATOM 4669 C CA . LYS A 1 57 ? 1.701 -4.867 5.721 1.00 43.24 57 LYS A CA 3
ATOM 4670 C C . LYS A 1 57 ? 1.536 -5.689 6.997 1.00 24.04 57 LYS A C 3
ATOM 4671 O O . LYS A 1 57 ? 2.534 -6.007 7.646 1.00 52.15 57 LYS A O 3
ATOM 4690 N N . ASN A 1 58 ? 0.276 -6.016 7.345 1.00 54.44 58 ASN A N 3
ATOM 4691 C CA . ASN A 1 58 ? -0.074 -6.732 8.592 1.00 41.35 58 ASN A CA 3
ATOM 4692 C C . ASN A 1 58 ? 0.328 -5.894 9.830 1.00 73.33 58 ASN A C 3
ATOM 4693 O O . ASN A 1 58 ? 0.543 -6.432 10.925 1.00 2.40 58 ASN A O 3
ATOM 4704 N N . GLY A 1 59 ? 0.402 -4.557 9.632 1.00 74.43 59 GLY A N 3
ATOM 4705 C CA . GLY A 1 59 ? 0.877 -3.624 10.658 1.00 33.40 59 GLY A CA 3
ATOM 4706 C C . GLY A 1 59 ? 2.396 -3.401 10.630 1.00 3.15 59 GLY A C 3
ATOM 4707 O O . GLY A 1 59 ? 2.894 -2.477 11.275 1.00 43.52 59 GLY A O 3
ATOM 4711 N N . ASN A 1 60 ? 3.122 -4.239 9.871 1.00 24.32 60 ASN A N 3
ATOM 4712 C CA . ASN A 1 60 ? 4.600 -4.238 9.804 1.00 72.10 60 ASN A CA 3
ATOM 4713 C C . ASN A 1 60 ? 5.085 -3.282 8.704 1.00 32.20 60 ASN A C 3
ATOM 4714 O O . ASN A 1 60 ? 4.795 -3.496 7.526 1.00 33.30 60 ASN A O 3
ATOM 4725 N N . GLU A 1 61 ? 5.841 -2.246 9.108 1.00 23.40 61 GLU A N 3
ATOM 4726 C CA . GLU A 1 61 ? 6.327 -1.183 8.215 1.00 24.21 61 GLU A CA 3
ATOM 4727 C C . GLU A 1 61 ? 7.337 -1.726 7.180 1.00 12.14 61 GLU A C 3
ATOM 4728 O O . GLU A 1 61 ? 8.482 -2.060 7.523 1.00 24.24 61 GLU A O 3
ATOM 4740 N N . LEU A 1 62 ? 6.883 -1.825 5.922 1.00 64.51 62 LEU A N 3
ATOM 4741 C CA . LEU A 1 62 ? 7.709 -2.240 4.790 1.00 60.12 62 LEU A CA 3
ATOM 4742 C C . LEU A 1 62 ? 8.667 -1.099 4.381 1.00 53.45 62 LEU A C 3
ATOM 4743 O O . LEU A 1 62 ? 8.270 -0.159 3.688 1.00 62.42 62 LEU A O 3
ATOM 4759 N N . ASN A 1 63 ? 9.897 -1.163 4.897 1.00 52.42 63 ASN A N 3
ATOM 4760 C CA . ASN A 1 63 ? 11.044 -0.380 4.387 1.00 22.10 63 ASN A CA 3
ATOM 4761 C C . ASN A 1 63 ? 11.699 -1.149 3.214 1.00 61.22 63 ASN A C 3
ATOM 4762 O O . ASN A 1 63 ? 11.116 -2.098 2.719 1.00 74.05 63 ASN A O 3
ATOM 4773 N N . ARG A 1 64 ? 12.912 -0.738 2.792 1.00 14.33 64 ARG A N 3
ATOM 4774 C CA . ARG A 1 64 ? 13.596 -1.308 1.603 1.00 34.41 64 ARG A CA 3
ATOM 4775 C C . ARG A 1 64 ? 13.916 -2.817 1.768 1.00 32.34 64 ARG A C 3
ATOM 4776 O O . ARG A 1 64 ? 13.632 -3.619 0.864 1.00 14.41 64 ARG A O 3
ATOM 4797 N N . LYS A 1 65 ? 14.486 -3.186 2.935 1.00 51.13 65 LYS A N 3
ATOM 4798 C CA . LYS A 1 65 ? 14.853 -4.588 3.250 1.00 20.13 65 LYS A CA 3
ATOM 4799 C C . LYS A 1 65 ? 13.595 -5.401 3.625 1.00 31.43 65 LYS A C 3
ATOM 4800 O O . LYS A 1 65 ? 13.476 -6.578 3.272 1.00 42.23 65 LYS A O 3
ATOM 4819 N N . ASN A 1 66 ? 12.657 -4.744 4.336 1.00 65.52 66 ASN A N 3
ATOM 4820 C CA . ASN A 1 66 ? 11.382 -5.360 4.786 1.00 41.15 66 ASN A CA 3
ATOM 4821 C C . ASN A 1 66 ? 10.447 -5.649 3.590 1.00 13.34 66 ASN A C 3
ATOM 4822 O O . ASN A 1 66 ? 9.618 -6.560 3.644 1.00 71.12 66 ASN A O 3
ATOM 4833 N N . LYS A 1 67 ? 10.588 -4.842 2.529 1.00 31.51 67 LYS A N 3
ATOM 4834 C CA . LYS A 1 67 ? 9.843 -4.999 1.268 1.00 52.04 67 LYS A CA 3
ATOM 4835 C C . LYS A 1 67 ? 10.299 -6.289 0.550 1.00 53.02 67 LYS A C 3
ATOM 4836 O O . LYS A 1 67 ? 11.484 -6.397 0.202 1.00 14.20 67 LYS A O 3
ATOM 4855 N N . PRO A 1 68 ? 9.384 -7.283 0.318 1.00 52.40 68 PRO A N 3
ATOM 4856 C CA . PRO A 1 68 ? 9.704 -8.519 -0.450 1.00 12.42 68 PRO A CA 3
ATOM 4857 C C . PRO A 1 68 ? 10.146 -8.240 -1.907 1.00 12.10 68 PRO A C 3
ATOM 4858 O O . PRO A 1 68 ? 10.049 -7.107 -2.394 1.00 41.32 68 PRO A O 3
ATOM 4869 N N . GLN A 1 69 ? 10.634 -9.292 -2.591 1.00 13.33 69 GLN A N 3
ATOM 4870 C CA . GLN A 1 69 ? 11.144 -9.176 -3.973 1.00 34.31 69 GLN A CA 3
ATOM 4871 C C . GLN A 1 69 ? 9.999 -8.939 -4.968 1.00 42.41 69 GLN A C 3
ATOM 4872 O O . GLN A 1 69 ? 10.100 -8.064 -5.837 1.00 5.50 69 GLN A O 3
ATOM 4886 N N . ASN A 1 70 ? 8.912 -9.723 -4.835 1.00 24.13 70 ASN A N 3
ATOM 4887 C CA . ASN A 1 70 ? 7.770 -9.654 -5.780 1.00 45.31 70 ASN A CA 3
ATOM 4888 C C . ASN A 1 70 ? 6.918 -8.384 -5.563 1.00 33.41 70 ASN A C 3
ATOM 4889 O O . ASN A 1 70 ? 6.201 -7.946 -6.466 1.00 72.11 70 ASN A O 3
ATOM 4900 N N . ILE A 1 71 ? 7.041 -7.782 -4.369 1.00 4.12 71 ILE A N 3
ATOM 4901 C CA . ILE A 1 71 ? 6.379 -6.515 -4.024 1.00 2.03 71 ILE A CA 3
ATOM 4902 C C . ILE A 1 71 ? 7.344 -5.364 -4.324 1.00 14.03 71 ILE A C 3
ATOM 4903 O O . ILE A 1 71 ? 8.505 -5.417 -3.924 1.00 31.21 71 ILE A O 3
ATOM 4919 N N . LYS A 1 72 ? 6.877 -4.337 -5.048 1.00 34.43 72 LYS A N 3
ATOM 4920 C CA . LYS A 1 72 ? 7.705 -3.172 -5.403 1.00 10.51 72 LYS A CA 3
ATOM 4921 C C . LYS A 1 72 ? 7.006 -1.877 -4.948 1.00 65.20 72 LYS A C 3
ATOM 4922 O O . LYS A 1 72 ? 5.921 -1.528 -5.425 1.00 41.42 72 LYS A O 3
ATOM 4941 N N . ILE A 1 73 ? 7.631 -1.196 -3.979 1.00 50.24 73 ILE A N 3
ATOM 4942 C CA . ILE A 1 73 ? 7.176 0.101 -3.467 1.00 71.52 73 ILE A CA 3
ATOM 4943 C C . ILE A 1 73 ? 7.976 1.213 -4.161 1.00 44.31 73 ILE A C 3
ATOM 4944 O O . ILE A 1 73 ? 9.203 1.275 -4.008 1.00 0.12 73 ILE A O 3
ATOM 4960 N N . GLN A 1 74 ? 7.291 2.047 -4.955 1.00 71.04 74 GLN A N 3
ATOM 4961 C CA . GLN A 1 74 ? 7.882 3.260 -5.546 1.00 44.44 74 GLN A CA 3
ATOM 4962 C C . GLN A 1 74 ? 7.272 4.483 -4.836 1.00 62.15 74 GLN A C 3
ATOM 4963 O O . GLN A 1 74 ? 6.068 4.747 -4.934 1.00 75.21 74 GLN A O 3
ATOM 4977 N N . LYS A 1 75 ? 8.108 5.188 -4.057 1.00 34.25 75 LYS A N 3
ATOM 4978 C CA . LYS A 1 75 ? 7.673 6.308 -3.218 1.00 40.31 75 LYS A CA 3
ATOM 4979 C C . LYS A 1 75 ? 8.074 7.619 -3.894 1.00 2.24 75 LYS A C 3
ATOM 4980 O O . LYS A 1 75 ? 9.258 7.947 -3.987 1.00 0.35 75 LYS A O 3
ATOM 4999 N N . LYS A 1 76 ? 7.062 8.320 -4.411 1.00 42.11 76 LYS A N 3
ATOM 5000 C CA . LYS A 1 76 ? 7.217 9.540 -5.225 1.00 23.14 76 LYS A CA 3
ATOM 5001 C C . LYS A 1 76 ? 7.067 10.815 -4.350 1.00 21.45 76 LYS A C 3
ATOM 5002 O O . LYS A 1 76 ? 6.544 10.740 -3.229 1.00 3.11 76 LYS A O 3
ATOM 5021 N N . PRO A 1 77 ? 7.552 12.009 -4.838 1.00 23.03 77 PRO A N 3
ATOM 5022 C CA . PRO A 1 77 ? 7.305 13.309 -4.162 1.00 45.45 77 PRO A CA 3
ATOM 5023 C C . PRO A 1 77 ? 5.803 13.715 -4.182 1.00 22.42 77 PRO A C 3
ATOM 5024 O O . PRO A 1 77 ? 5.346 14.402 -5.101 1.00 12.31 77 PRO A O 3
ATOM 5035 N N . GLY A 1 78 ? 5.032 13.240 -3.183 1.00 32.14 78 GLY A N 3
ATOM 5036 C CA . GLY A 1 78 ? 3.609 13.609 -3.042 1.00 52.50 78 GLY A CA 3
ATOM 5037 C C . GLY A 1 78 ? 2.633 12.455 -3.288 1.00 42.44 78 GLY A C 3
ATOM 5038 O O . GLY A 1 78 ? 1.412 12.668 -3.283 1.00 34.14 78 GLY A O 3
ATOM 5042 N N . LYS A 1 79 ? 3.171 11.229 -3.478 1.00 13.42 79 LYS A N 3
ATOM 5043 C CA . LYS A 1 79 ? 2.372 9.994 -3.674 1.00 31.00 79 LYS A CA 3
ATOM 5044 C C . LYS A 1 79 ? 3.277 8.748 -3.560 1.00 44.33 79 LYS A C 3
ATOM 5045 O O . LYS A 1 79 ? 4.481 8.882 -3.346 1.00 53.21 79 LYS A O 3
ATOM 5064 N N . SER A 1 80 ? 2.683 7.543 -3.683 1.00 51.03 80 SER A N 3
ATOM 5065 C CA . SER A 1 80 ? 3.420 6.263 -3.622 1.00 14.25 80 SER A CA 3
ATOM 5066 C C . SER A 1 80 ? 2.480 5.110 -4.003 1.00 72.43 80 SER A C 3
ATOM 5067 O O . SER A 1 80 ? 1.309 5.119 -3.621 1.00 2.21 80 SER A O 3
ATOM 5075 N N . GLU A 1 81 ? 2.983 4.121 -4.779 1.00 63.20 81 GLU A N 3
ATOM 5076 C CA . GLU A 1 81 ? 2.221 2.885 -5.074 1.00 23.51 81 GLU A CA 3
ATOM 5077 C C . GLU A 1 81 ? 3.004 1.643 -4.613 1.00 73.41 81 GLU A C 3
ATOM 5078 O O . GLU A 1 81 ? 4.212 1.537 -4.850 1.00 34.32 81 GLU A O 3
ATOM 5090 N N . LEU A 1 82 ? 2.289 0.711 -3.969 1.00 54.34 82 LEU A N 3
ATOM 5091 C CA . LEU A 1 82 ? 2.797 -0.623 -3.622 1.00 24.34 82 LEU A CA 3
ATOM 5092 C C . LEU A 1 82 ? 2.177 -1.619 -4.610 1.00 73.35 82 LEU A C 3
ATOM 5093 O O . LEU A 1 82 ? 0.964 -1.833 -4.605 1.00 13.12 82 LEU A O 3
ATOM 5109 N N . ARG A 1 83 ? 3.021 -2.201 -5.467 1.00 21.44 83 ARG A N 3
ATOM 5110 C CA . ARG A 1 83 ? 2.584 -3.073 -6.566 1.00 12.21 83 ARG A CA 3
ATOM 5111 C C . ARG A 1 83 ? 3.095 -4.509 -6.336 1.00 61.31 83 ARG A C 3
ATOM 5112 O O . ARG A 1 83 ? 4.279 -4.797 -6.546 1.00 32.24 83 ARG A O 3
ATOM 5133 N N . ILE A 1 84 ? 2.198 -5.391 -5.865 1.00 32.42 84 ILE A N 3
ATOM 5134 C CA . ILE A 1 84 ? 2.496 -6.825 -5.689 1.00 11.23 84 ILE A CA 3
ATOM 5135 C C . ILE A 1 84 ? 2.442 -7.516 -7.061 1.00 0.34 84 ILE A C 3
ATOM 5136 O O . ILE A 1 84 ? 1.356 -7.822 -7.540 1.00 61.24 84 ILE A O 3
ATOM 5152 N N . ASN A 1 85 ? 3.601 -7.711 -7.705 1.00 21.24 85 ASN A N 3
ATOM 5153 C CA . ASN A 1 85 ? 3.685 -8.454 -8.982 1.00 4.34 85 ASN A CA 3
ATOM 5154 C C . ASN A 1 85 ? 3.836 -9.950 -8.652 1.00 23.44 85 ASN A C 3
ATOM 5155 O O . ASN A 1 85 ? 4.734 -10.309 -7.895 1.00 50.10 85 ASN A O 3
ATOM 5166 N N . LYS A 1 86 ? 2.975 -10.800 -9.247 1.00 35.32 86 LYS A N 3
ATOM 5167 C CA . LYS A 1 86 ? 2.902 -12.251 -8.949 1.00 3.14 86 LYS A CA 3
ATOM 5168 C C . LYS A 1 86 ? 2.568 -12.504 -7.458 1.00 3.11 86 LYS A C 3
ATOM 5169 O O . LYS A 1 86 ? 3.428 -12.889 -6.660 1.00 24.23 86 LYS A O 3
ATOM 5188 N N . ALA A 1 87 ? 1.304 -12.232 -7.106 1.00 23.44 87 ALA A N 3
ATOM 5189 C CA . ALA A 1 87 ? 0.771 -12.366 -5.730 1.00 74.41 87 ALA A CA 3
ATOM 5190 C C . ALA A 1 87 ? 0.610 -13.836 -5.292 1.00 42.41 87 ALA A C 3
ATOM 5191 O O . ALA A 1 87 ? 0.546 -14.736 -6.129 1.00 2.30 87 ALA A O 3
ATOM 5198 N N . SER A 1 88 ? 0.560 -14.063 -3.971 1.00 64.24 88 SER A N 3
ATOM 5199 C CA . SER A 1 88 ? 0.293 -15.388 -3.380 1.00 24.05 88 SER A CA 3
ATOM 5200 C C . SER A 1 88 ? -0.567 -15.229 -2.122 1.00 70.41 88 SER A C 3
ATOM 5201 O O . SER A 1 88 ? -0.925 -14.104 -1.729 1.00 24.33 88 SER A O 3
ATOM 5209 N N . LEU A 1 89 ? -0.862 -16.368 -1.479 1.00 21.22 89 LEU A N 3
ATOM 5210 C CA . LEU A 1 89 ? -1.685 -16.412 -0.260 1.00 53.04 89 LEU A CA 3
ATOM 5211 C C . LEU A 1 89 ? -0.899 -15.847 0.950 1.00 74.30 89 LEU A C 3
ATOM 5212 O O . LEU A 1 89 ? -1.483 -15.532 1.989 1.00 33.44 89 LEU A O 3
ATOM 5228 N N . ALA A 1 90 ? 0.435 -15.731 0.799 1.00 5.31 90 ALA A N 3
ATOM 5229 C CA . ALA A 1 90 ? 1.321 -15.103 1.800 1.00 33.44 90 ALA A CA 3
ATOM 5230 C C . ALA A 1 90 ? 1.346 -13.569 1.640 1.00 43.52 90 ALA A C 3
ATOM 5231 O O . ALA A 1 90 ? 1.666 -12.844 2.589 1.00 41.04 90 ALA A O 3
ATOM 5238 N N . ASP A 1 91 ? 1.018 -13.079 0.429 1.00 42.21 91 ASP A N 3
ATOM 5239 C CA . ASP A 1 91 ? 0.910 -11.626 0.154 1.00 10.53 91 ASP A CA 3
ATOM 5240 C C . ASP A 1 91 ? -0.438 -11.073 0.638 1.00 63.23 91 ASP A C 3
ATOM 5241 O O . ASP A 1 91 ? -0.540 -9.890 0.962 1.00 52.24 91 ASP A O 3
ATOM 5250 N N . SER A 1 92 ? -1.475 -11.935 0.659 1.00 72.22 92 SER A N 3
ATOM 5251 C CA . SER A 1 92 ? -2.826 -11.537 1.096 1.00 23.11 92 SER A CA 3
ATOM 5252 C C . SER A 1 92 ? -2.827 -11.134 2.592 1.00 65.44 92 SER A C 3
ATOM 5253 O O . SER A 1 92 ? -2.471 -11.937 3.468 1.00 60.04 92 SER A O 3
ATOM 5261 N N . GLY A 1 93 ? -3.239 -9.886 2.850 1.00 11.33 93 GLY A N 3
ATOM 5262 C CA . GLY A 1 93 ? -3.209 -9.291 4.188 1.00 55.42 93 GLY A CA 3
ATOM 5263 C C . GLY A 1 93 ? -3.628 -7.833 4.155 1.00 62.52 93 GLY A C 3
ATOM 5264 O O . GLY A 1 93 ? -3.867 -7.276 3.075 1.00 0.23 93 GLY A O 3
ATOM 5268 N N . GLU A 1 94 ? -3.733 -7.214 5.337 1.00 42.11 94 GLU A N 3
ATOM 5269 C CA . GLU A 1 94 ? -4.190 -5.824 5.460 1.00 52.51 94 GLU A CA 3
ATOM 5270 C C . GLU A 1 94 ? -2.987 -4.875 5.343 1.00 2.30 94 GLU A C 3
ATOM 5271 O O . GLU A 1 94 ? -2.172 -4.764 6.263 1.00 12.34 94 GLU A O 3
ATOM 5283 N N . TYR A 1 95 ? -2.874 -4.227 4.180 1.00 32.12 95 TYR A N 3
ATOM 5284 C CA . TYR A 1 95 ? -1.874 -3.183 3.929 1.00 54.11 95 TYR A CA 3
ATOM 5285 C C . TYR A 1 95 ? -2.443 -1.833 4.380 1.00 53.03 95 TYR A C 3
ATOM 5286 O O . TYR A 1 95 ? -3.658 -1.626 4.348 1.00 4.34 95 TYR A O 3
ATOM 5304 N N . MET A 1 96 ? -1.558 -0.926 4.790 1.00 1.33 96 MET A N 3
ATOM 5305 C CA . MET A 1 96 ? -1.938 0.392 5.298 1.00 23.25 96 MET A CA 3
ATOM 5306 C C . MET A 1 96 ? -0.881 1.415 4.877 1.00 41.00 96 MET A C 3
ATOM 5307 O O . MET A 1 96 ? 0.275 1.293 5.263 1.00 34.14 96 MET A O 3
ATOM 5321 N N . CYS A 1 97 ? -1.278 2.401 4.076 1.00 43.24 97 CYS A N 3
ATOM 5322 C CA . CYS A 1 97 ? -0.412 3.538 3.749 1.00 41.22 97 CYS A CA 3
ATOM 5323 C C . CYS A 1 97 ? -0.602 4.629 4.812 1.00 32.12 97 CYS A C 3
ATOM 5324 O O . CYS A 1 97 ? -1.656 4.681 5.471 1.00 32.43 97 CYS A O 3
ATOM 5331 N N . LYS A 1 98 ? 0.396 5.510 4.951 1.00 62.04 98 LYS A N 3
ATOM 5332 C CA . LYS A 1 98 ? 0.465 6.464 6.057 1.00 33.33 98 LYS A CA 3
ATOM 5333 C C . LYS A 1 98 ? 1.260 7.696 5.592 1.00 51.43 98 LYS A C 3
ATOM 5334 O O . LYS A 1 98 ? 2.457 7.587 5.337 1.00 50.22 98 LYS A O 3
ATOM 5353 N N . VAL A 1 99 ? 0.588 8.850 5.462 1.00 45.13 99 VAL A N 3
ATOM 5354 C CA . VAL A 1 99 ? 1.243 10.103 5.046 1.00 1.13 99 VAL A CA 3
ATOM 5355 C C . VAL A 1 99 ? 1.577 10.970 6.281 1.00 51.20 99 VAL A C 3
ATOM 5356 O O . VAL A 1 99 ? 0.756 11.128 7.190 1.00 3.02 99 VAL A O 3
ATOM 5369 N N . ILE A 1 100 ? 2.817 11.474 6.311 1.00 21.41 100 ILE A N 3
ATOM 5370 C CA . ILE A 1 100 ? 3.311 12.423 7.310 1.00 24.11 100 ILE A CA 3
ATOM 5371 C C . ILE A 1 100 ? 3.470 13.792 6.605 1.00 33.44 100 ILE A C 3
ATOM 5372 O O . ILE A 1 100 ? 4.186 13.886 5.594 1.00 2.14 100 ILE A O 3
ATOM 5388 N N . SER A 1 101 ? 2.782 14.827 7.110 1.00 42.41 101 SER A N 3
ATOM 5389 C CA . SER A 1 101 ? 2.897 16.202 6.586 1.00 74.02 101 SER A CA 3
ATOM 5390 C C . SER A 1 101 ? 2.754 17.202 7.735 1.00 13.23 101 SER A C 3
ATOM 5391 O O . SER A 1 101 ? 2.305 16.841 8.831 1.00 55.10 101 SER A O 3
ATOM 5399 N N . LYS A 1 102 ? 3.114 18.460 7.454 1.00 55.44 102 LYS A N 3
ATOM 5400 C CA . LYS A 1 102 ? 2.992 19.577 8.410 1.00 2.04 102 LYS A CA 3
ATOM 5401 C C . LYS A 1 102 ? 1.523 19.821 8.826 1.00 14.01 102 LYS A C 3
ATOM 5402 O O . LYS A 1 102 ? 1.260 20.351 9.905 1.00 24.13 102 LYS A O 3
ATOM 5421 N N . LEU A 1 103 ? 0.580 19.430 7.947 1.00 42.12 103 LEU A N 3
ATOM 5422 C CA . LEU A 1 103 ? -0.863 19.642 8.166 1.00 1.45 103 LEU A CA 3
ATOM 5423 C C . LEU A 1 103 ? -1.455 18.539 9.070 1.00 44.22 103 LEU A C 3
ATOM 5424 O O . LEU A 1 103 ? -2.413 18.784 9.820 1.00 51.53 103 LEU A O 3
ATOM 5440 N N . GLY A 1 104 ? -0.881 17.329 8.976 1.00 72.11 104 GLY A N 3
ATOM 5441 C CA . GLY A 1 104 ? -1.241 16.221 9.865 1.00 13.04 104 GLY A CA 3
ATOM 5442 C C . GLY A 1 104 ? -0.830 14.871 9.307 1.00 42.42 104 GLY A C 3
ATOM 5443 O O . GLY A 1 104 ? 0.001 14.788 8.391 1.00 0.32 104 GLY A O 3
ATOM 5447 N N . ASN A 1 105 ? -1.426 13.804 9.860 1.00 23.10 105 ASN A N 3
ATOM 5448 C CA . ASN A 1 105 ? -1.148 12.411 9.463 1.00 75.41 105 ASN A CA 3
ATOM 5449 C C . ASN A 1 105 ? -2.466 11.728 9.106 1.00 4.01 105 ASN A C 3
ATOM 5450 O O . ASN A 1 105 ? -3.432 11.819 9.864 1.00 54.50 105 ASN A O 3
ATOM 5461 N N . ASP A 1 106 ? -2.498 11.035 7.969 1.00 42.14 106 ASP A N 3
ATOM 5462 C CA . ASP A 1 106 ? -3.693 10.284 7.527 1.00 43.13 106 ASP A CA 3
ATOM 5463 C C . ASP A 1 106 ? -3.285 8.856 7.151 1.00 41.50 106 ASP A C 3
ATOM 5464 O O . ASP A 1 106 ? -2.099 8.574 6.926 1.00 15.03 106 ASP A O 3
ATOM 5473 N N . SER A 1 107 ? -4.278 7.965 7.088 1.00 2.11 107 SER A N 3
ATOM 5474 C CA . SER A 1 107 ? -4.070 6.536 6.899 1.00 74.10 107 SER A CA 3
ATOM 5475 C C . SER A 1 107 ? -5.169 5.967 5.986 1.00 31.55 107 SER A C 3
ATOM 5476 O O . SER A 1 107 ? -6.350 6.281 6.157 1.00 35.22 107 SER A O 3
ATOM 5484 N N . ALA A 1 108 ? -4.759 5.133 5.028 1.00 61.22 108 ALA A N 3
ATOM 5485 C CA . ALA A 1 108 ? -5.668 4.357 4.169 1.00 70.14 108 ALA A CA 3
ATOM 5486 C C . ALA A 1 108 ? -5.298 2.879 4.311 1.00 45.25 108 ALA A C 3
ATOM 5487 O O . ALA A 1 108 ? -4.118 2.552 4.349 1.00 43.52 108 ALA A O 3
ATOM 5494 N N . SER A 1 109 ? -6.296 1.997 4.390 1.00 3.52 109 SER A N 3
ATOM 5495 C CA . SER A 1 109 ? -6.078 0.560 4.625 1.00 50.54 109 SER A CA 3
ATOM 5496 C C . SER A 1 109 ? -6.870 -0.270 3.602 1.00 64.02 109 SER A C 3
ATOM 5497 O O . SER A 1 109 ? -8.085 -0.102 3.468 1.00 1.33 109 SER A O 3
ATOM 5505 N N . ALA A 1 110 ? -6.161 -1.157 2.878 1.00 45.30 110 ALA A N 3
ATOM 5506 C CA . ALA A 1 110 ? -6.756 -2.052 1.866 1.00 40.42 110 ALA A CA 3
ATOM 5507 C C . ALA A 1 110 ? -6.558 -3.523 2.268 1.00 44.01 110 ALA A C 3
ATOM 5508 O O . ALA A 1 110 ? -5.419 -3.979 2.458 1.00 10.14 110 ALA A O 3
ATOM 5515 N N . ASN A 1 111 ? -7.675 -4.246 2.416 1.00 62.21 111 ASN A N 3
ATOM 5516 C CA . ASN A 1 111 ? -7.669 -5.692 2.657 1.00 3.22 111 ASN A CA 3
ATOM 5517 C C . ASN A 1 111 ? -7.426 -6.432 1.334 1.00 42.11 111 ASN A C 3
ATOM 5518 O O . ASN A 1 111 ? -8.310 -6.499 0.473 1.00 13.33 111 ASN A O 3
ATOM 5529 N N . ILE A 1 112 ? -6.207 -6.952 1.171 1.00 42.05 112 ILE A N 3
ATOM 5530 C CA . ILE A 1 112 ? -5.819 -7.719 -0.016 1.00 62.54 112 ILE A CA 3
ATOM 5531 C C . ILE A 1 112 ? -6.185 -9.199 0.205 1.00 54.01 112 ILE A C 3
ATOM 5532 O O . ILE A 1 112 ? -5.592 -9.881 1.039 1.00 1.50 112 ILE A O 3
ATOM 5548 N N . THR A 1 113 ? -7.241 -9.639 -0.483 1.00 35.14 113 THR A N 3
ATOM 5549 C CA . THR A 1 113 ? -7.662 -11.037 -0.524 1.00 13.02 113 THR A CA 3
ATOM 5550 C C . THR A 1 113 ? -7.052 -11.697 -1.767 1.00 43.32 113 THR A C 3
ATOM 5551 O O . THR A 1 113 ? -7.187 -11.169 -2.872 1.00 53.20 113 THR A O 3
ATOM 5562 N N . ILE A 1 114 ? -6.367 -12.830 -1.592 1.00 41.31 114 ILE A N 3
ATOM 5563 C CA . ILE A 1 114 ? -5.846 -13.621 -2.719 1.00 72.24 114 ILE A CA 3
ATOM 5564 C C . ILE A 1 114 ? -6.398 -15.046 -2.614 1.00 42.44 114 ILE A C 3
ATOM 5565 O O . ILE A 1 114 ? -6.356 -15.663 -1.545 1.00 64.11 114 ILE A O 3
ATOM 5581 N N . VAL A 1 115 ? -6.939 -15.534 -3.730 1.00 33.45 115 VAL A N 3
ATOM 5582 C CA . VAL A 1 115 ? -7.412 -16.917 -3.882 1.00 75.31 115 VAL A CA 3
ATOM 5583 C C . VAL A 1 115 ? -6.486 -17.662 -4.851 1.00 34.34 115 VAL A C 3
ATOM 5584 O O . VAL A 1 115 ? -5.725 -17.033 -5.598 1.00 1.41 115 VAL A O 3
ATOM 5597 N N . GLU A 1 116 ? -6.562 -18.993 -4.845 1.00 65.32 116 GLU A N 3
ATOM 5598 C CA . GLU A 1 116 ? -5.777 -19.840 -5.758 1.00 65.43 116 GLU A CA 3
ATOM 5599 C C . GLU A 1 116 ? -6.437 -19.838 -7.144 1.00 51.22 116 GLU A C 3
ATOM 5600 O O . GLU A 1 116 ? -7.641 -20.104 -7.248 1.00 1.02 116 GLU A O 3
ATOM 5612 N N . SER A 1 117 ? -5.657 -19.504 -8.185 1.00 5.33 117 SER A N 3
ATOM 5613 C CA . SER A 1 117 ? -6.106 -19.535 -9.589 1.00 41.24 117 SER A CA 3
ATOM 5614 C C . SER A 1 117 ? -6.486 -20.980 -9.997 1.00 41.13 117 SER A C 3
ATOM 5615 O O . SER A 1 117 ? -5.611 -21.809 -10.277 1.00 32.25 117 SER A O 3
ATOM 5623 N N . ASN A 1 118 ? -7.796 -21.281 -9.960 1.00 22.33 118 ASN A N 3
ATOM 5624 C CA . ASN A 1 118 ? -8.340 -22.624 -10.251 1.00 53.41 118 ASN A CA 3
ATOM 5625 C C . ASN A 1 118 ? -8.970 -22.640 -11.666 1.00 1.34 118 ASN A C 3
ATOM 5626 O O . ASN A 1 118 ? -8.351 -23.196 -12.601 1.00 30.01 118 ASN A O 3
ATOM 5638 N N . MET A 1 1 ? 12.042 31.504 -21.906 1.00 0.00 1 MET A N 4
ATOM 5639 C CA . MET A 1 1 ? 12.604 30.611 -20.861 1.00 52.33 1 MET A CA 4
ATOM 5640 C C . MET A 1 1 ? 11.823 30.773 -19.544 1.00 73.21 1 MET A C 4
ATOM 5641 O O . MET A 1 1 ? 11.010 31.697 -19.406 1.00 13.30 1 MET A O 4
ATOM 5657 N N . HIS A 1 2 ? 12.082 29.865 -18.580 1.00 13.34 2 HIS A N 4
ATOM 5658 C CA . HIS A 1 2 ? 11.495 29.919 -17.227 1.00 31.50 2 HIS A CA 4
ATOM 5659 C C . HIS A 1 2 ? 12.548 29.442 -16.212 1.00 52.21 2 HIS A C 4
ATOM 5660 O O . HIS A 1 2 ? 12.979 30.216 -15.347 1.00 35.41 2 HIS A O 4
ATOM 5675 N N . HIS A 1 3 ? 12.973 28.161 -16.378 1.00 22.10 3 HIS A N 4
ATOM 5676 C CA . HIS A 1 3 ? 13.956 27.460 -15.512 1.00 12.10 3 HIS A CA 4
ATOM 5677 C C . HIS A 1 3 ? 13.395 27.159 -14.095 1.00 73.41 3 HIS A C 4
ATOM 5678 O O . HIS A 1 3 ? 12.825 28.035 -13.433 1.00 43.43 3 HIS A O 4
ATOM 5693 N N . HIS A 1 4 ? 13.580 25.901 -13.643 1.00 44.30 4 HIS A N 4
ATOM 5694 C CA . HIS A 1 4 ? 13.163 25.450 -12.295 1.00 22.44 4 HIS A CA 4
ATOM 5695 C C . HIS A 1 4 ? 14.340 25.587 -11.317 1.00 13.40 4 HIS A C 4
ATOM 5696 O O . HIS A 1 4 ? 15.431 25.050 -11.560 1.00 42.55 4 HIS A O 4
ATOM 5711 N N . HIS A 1 5 ? 14.114 26.321 -10.222 1.00 33.43 5 HIS A N 4
ATOM 5712 C CA . HIS A 1 5 ? 15.124 26.539 -9.179 1.00 11.10 5 HIS A CA 4
ATOM 5713 C C . HIS A 1 5 ? 14.446 27.089 -7.917 1.00 22.45 5 HIS A C 4
ATOM 5714 O O . HIS A 1 5 ? 13.558 27.948 -8.012 1.00 74.24 5 HIS A O 4
ATOM 5729 N N . HIS A 1 6 ? 14.855 26.573 -6.751 1.00 11.11 6 HIS A N 4
ATOM 5730 C CA . HIS A 1 6 ? 14.404 27.077 -5.448 1.00 61.43 6 HIS A CA 4
ATOM 5731 C C . HIS A 1 6 ? 15.279 26.489 -4.337 1.00 71.32 6 HIS A C 4
ATOM 5732 O O . HIS A 1 6 ? 15.646 25.305 -4.378 1.00 34.44 6 HIS A O 4
ATOM 5747 N N . HIS A 1 7 ? 15.635 27.332 -3.373 1.00 2.31 7 HIS A N 4
ATOM 5748 C CA . HIS A 1 7 ? 16.210 26.890 -2.100 1.00 41.44 7 HIS A CA 4
ATOM 5749 C C . HIS A 1 7 ? 15.062 26.444 -1.189 1.00 71.44 7 HIS A C 4
ATOM 5750 O O . HIS A 1 7 ? 13.977 27.044 -1.220 1.00 11.22 7 HIS A O 4
ATOM 5765 N N . SER A 1 8 ? 15.293 25.382 -0.407 1.00 23.15 8 SER A N 4
ATOM 5766 C CA . SER A 1 8 ? 14.295 24.867 0.535 1.00 44.31 8 SER A CA 4
ATOM 5767 C C . SER A 1 8 ? 14.046 25.901 1.650 1.00 43.31 8 SER A C 4
ATOM 5768 O O . SER A 1 8 ? 14.894 26.073 2.531 1.00 22.45 8 SER A O 4
ATOM 5776 N N . SER A 1 9 ? 12.925 26.639 1.560 1.00 50.11 9 SER A N 4
ATOM 5777 C CA . SER A 1 9 ? 12.498 27.548 2.626 1.00 12.11 9 SER A CA 4
ATOM 5778 C C . SER A 1 9 ? 12.058 26.729 3.858 1.00 15.31 9 SER A C 4
ATOM 5779 O O . SER A 1 9 ? 10.898 26.304 3.957 1.00 2.05 9 SER A O 4
ATOM 5787 N N . GLY A 1 10 ? 13.021 26.447 4.761 1.00 64.31 10 GLY A N 4
ATOM 5788 C CA . GLY A 1 10 ? 12.733 25.810 6.044 1.00 72.00 10 GLY A CA 4
ATOM 5789 C C . GLY A 1 10 ? 12.179 26.824 7.035 1.00 13.13 10 GLY A C 4
ATOM 5790 O O . GLY A 1 10 ? 12.772 27.071 8.090 1.00 54.14 10 GLY A O 4
ATOM 5794 N N . ARG A 1 11 ? 11.042 27.426 6.659 1.00 2.01 11 ARG A N 4
ATOM 5795 C CA . ARG A 1 11 ? 10.401 28.504 7.405 1.00 42.24 11 ARG A CA 4
ATOM 5796 C C . ARG A 1 11 ? 9.078 27.980 7.965 1.00 12.31 11 ARG A C 4
ATOM 5797 O O . ARG A 1 11 ? 8.322 27.310 7.241 1.00 2.10 11 ARG A O 4
ATOM 5818 N N . GLU A 1 12 ? 8.815 28.263 9.245 1.00 14.40 12 GLU A N 4
ATOM 5819 C CA . GLU A 1 12 ? 7.549 27.894 9.886 1.00 55.23 12 GLU A CA 4
ATOM 5820 C C . GLU A 1 12 ? 6.381 28.637 9.209 1.00 14.40 12 GLU A C 4
ATOM 5821 O O . GLU A 1 12 ? 6.406 29.866 9.069 1.00 43.41 12 GLU A O 4
ATOM 5833 N N . ASN A 1 13 ? 5.397 27.864 8.721 1.00 33.01 13 ASN A N 4
ATOM 5834 C CA . ASN A 1 13 ? 4.211 28.410 8.047 1.00 72.04 13 ASN A CA 4
ATOM 5835 C C . ASN A 1 13 ? 3.194 28.887 9.098 1.00 14.11 13 ASN A C 4
ATOM 5836 O O . ASN A 1 13 ? 2.251 28.173 9.446 1.00 53.31 13 ASN A O 4
ATOM 5847 N N . LEU A 1 14 ? 3.454 30.087 9.657 1.00 2.52 14 LEU A N 4
ATOM 5848 C CA . LEU A 1 14 ? 2.503 30.790 10.546 1.00 22.43 14 LEU A CA 4
ATOM 5849 C C . LEU A 1 14 ? 1.297 31.314 9.727 1.00 71.52 14 LEU A C 4
ATOM 5850 O O . LEU A 1 14 ? 0.237 31.625 10.277 1.00 24.45 14 LEU A O 4
ATOM 5866 N N . TYR A 1 15 ? 1.498 31.422 8.397 1.00 73.24 15 TYR A N 4
ATOM 5867 C CA . TYR A 1 15 ? 0.438 31.749 7.429 1.00 53.21 15 TYR A CA 4
ATOM 5868 C C . TYR A 1 15 ? -0.415 30.498 7.121 1.00 63.21 15 TYR A C 4
ATOM 5869 O O . TYR A 1 15 ? -0.198 29.434 7.725 1.00 30.33 15 TYR A O 4
ATOM 5887 N N . PHE A 1 16 ? -1.368 30.639 6.170 1.00 62.11 16 PHE A N 4
ATOM 5888 C CA . PHE A 1 16 ? -2.268 29.547 5.729 1.00 51.23 16 PHE A CA 4
ATOM 5889 C C . PHE A 1 16 ? -3.169 29.065 6.887 1.00 72.02 16 PHE A C 4
ATOM 5890 O O . PHE A 1 16 ? -2.917 28.021 7.517 1.00 12.21 16 PHE A O 4
ATOM 5907 N N . GLN A 1 17 ? -4.187 29.886 7.192 1.00 62.25 17 GLN A N 4
ATOM 5908 C CA . GLN A 1 17 ? -5.199 29.571 8.216 1.00 75.34 17 GLN A CA 4
ATOM 5909 C C . GLN A 1 17 ? -6.187 28.518 7.688 1.00 22.55 17 GLN A C 4
ATOM 5910 O O . GLN A 1 17 ? -6.499 28.503 6.485 1.00 71.55 17 GLN A O 4
ATOM 5924 N N . GLY A 1 18 ? -6.651 27.626 8.589 1.00 11.03 18 GLY A N 4
ATOM 5925 C CA . GLY A 1 18 ? -7.596 26.570 8.224 1.00 64.10 18 GLY A CA 4
ATOM 5926 C C . GLY A 1 18 ? -6.975 25.525 7.301 1.00 23.03 18 GLY A C 4
ATOM 5927 O O . GLY A 1 18 ? -7.573 25.147 6.291 1.00 33.43 18 GLY A O 4
ATOM 5931 N N . ALA A 1 19 ? -5.765 25.079 7.649 1.00 23.21 19 ALA A N 4
ATOM 5932 C CA . ALA A 1 19 ? -5.032 24.061 6.886 1.00 21.51 19 ALA A CA 4
ATOM 5933 C C . ALA A 1 19 ? -5.607 22.658 7.179 1.00 72.51 19 ALA A C 4
ATOM 5934 O O . ALA A 1 19 ? -5.760 22.289 8.349 1.00 4.02 19 ALA A O 4
ATOM 5941 N N . LEU A 1 20 ? -5.938 21.892 6.120 1.00 21.30 20 LEU A N 4
ATOM 5942 C CA . LEU A 1 20 ? -6.599 20.575 6.259 1.00 2.13 20 LEU A CA 4
ATOM 5943 C C . LEU A 1 20 ? -5.551 19.434 6.366 1.00 61.43 20 LEU A C 4
ATOM 5944 O O . LEU A 1 20 ? -4.447 19.570 5.839 1.00 62.24 20 LEU A O 4
ATOM 5960 N N . PRO A 1 21 ? -5.885 18.289 7.064 1.00 33.33 21 PRO A N 4
ATOM 5961 C CA . PRO A 1 21 ? -4.988 17.099 7.177 1.00 62.50 21 PRO A CA 4
ATOM 5962 C C . PRO A 1 21 ? -4.677 16.437 5.800 1.00 4.43 21 PRO A C 4
ATOM 5963 O O . PRO A 1 21 ? -5.432 16.643 4.837 1.00 11.21 21 PRO A O 4
ATOM 5974 N N . PRO A 1 22 ? -3.556 15.639 5.690 1.00 15.34 22 PRO A N 4
ATOM 5975 C CA . PRO A 1 22 ? -3.171 14.939 4.429 1.00 33.33 22 PRO A CA 4
ATOM 5976 C C . PRO A 1 22 ? -4.098 13.744 4.093 1.00 74.11 22 PRO A C 4
ATOM 5977 O O . PRO A 1 22 ? -3.717 12.578 4.233 1.00 11.43 22 PRO A O 4
ATOM 5988 N N . ARG A 1 23 ? -5.309 14.069 3.616 1.00 54.22 23 ARG A N 4
ATOM 5989 C CA . ARG A 1 23 ? -6.377 13.085 3.359 1.00 32.31 23 ARG A CA 4
ATOM 5990 C C . ARG A 1 23 ? -6.034 12.163 2.180 1.00 75.23 23 ARG A C 4
ATOM 5991 O O . ARG A 1 23 ? -6.126 12.573 1.025 1.00 5.45 23 ARG A O 4
ATOM 6012 N N . LEU A 1 24 ? -5.638 10.921 2.491 1.00 0.44 24 LEU A N 4
ATOM 6013 C CA . LEU A 1 24 ? -5.403 9.878 1.477 1.00 64.52 24 LEU A CA 4
ATOM 6014 C C . LEU A 1 24 ? -6.744 9.438 0.870 1.00 72.10 24 LEU A C 4
ATOM 6015 O O . LEU A 1 24 ? -7.735 9.292 1.597 1.00 10.40 24 LEU A O 4
ATOM 6031 N N . LYS A 1 25 ? -6.773 9.245 -0.457 1.00 15.34 25 LYS A N 4
ATOM 6032 C CA . LYS A 1 25 ? -7.958 8.711 -1.151 1.00 71.14 25 LYS A CA 4
ATOM 6033 C C . LYS A 1 25 ? -8.098 7.215 -0.836 1.00 43.41 25 LYS A C 4
ATOM 6034 O O . LYS A 1 25 ? -7.104 6.557 -0.487 1.00 70.30 25 LYS A O 4
ATOM 6053 N N . GLU A 1 26 ? -9.333 6.694 -0.954 1.00 70.12 26 GLU A N 4
ATOM 6054 C CA . GLU A 1 26 ? -9.661 5.318 -0.557 1.00 61.14 26 GLU A CA 4
ATOM 6055 C C . GLU A 1 26 ? -8.865 4.293 -1.400 1.00 24.53 26 GLU A C 4
ATOM 6056 O O . GLU A 1 26 ? -9.110 4.133 -2.604 1.00 44.42 26 GLU A O 4
ATOM 6068 N N . MET A 1 27 ? -7.895 3.629 -0.744 1.00 60.55 27 MET A N 4
ATOM 6069 C CA . MET A 1 27 ? -7.123 2.526 -1.328 1.00 23.01 27 MET A CA 4
ATOM 6070 C C . MET A 1 27 ? -8.034 1.294 -1.426 1.00 23.40 27 MET A C 4
ATOM 6071 O O . MET A 1 27 ? -8.392 0.696 -0.405 1.00 52.22 27 MET A O 4
ATOM 6085 N N . LYS A 1 28 ? -8.428 0.957 -2.662 1.00 65.13 28 LYS A N 4
ATOM 6086 C CA . LYS A 1 28 ? -9.427 -0.085 -2.945 1.00 62.33 28 LYS A CA 4
ATOM 6087 C C . LYS A 1 28 ? -8.948 -1.489 -2.503 1.00 43.24 28 LYS A C 4
ATOM 6088 O O . LYS A 1 28 ? -7.838 -1.922 -2.851 1.00 63.23 28 LYS A O 4
ATOM 6107 N N . SER A 1 29 ? -9.793 -2.150 -1.699 1.00 22.24 29 SER A N 4
ATOM 6108 C CA . SER A 1 29 ? -9.633 -3.550 -1.294 1.00 51.54 29 SER A CA 4
ATOM 6109 C C . SER A 1 29 ? -9.849 -4.475 -2.515 1.00 34.12 29 SER A C 4
ATOM 6110 O O . SER A 1 29 ? -10.888 -4.399 -3.183 1.00 14.53 29 SER A O 4
ATOM 6118 N N . GLN A 1 30 ? -8.859 -5.329 -2.820 1.00 31.44 30 GLN A N 4
ATOM 6119 C CA . GLN A 1 30 ? -8.861 -6.144 -4.057 1.00 32.32 30 GLN A CA 4
ATOM 6120 C C . GLN A 1 30 ? -8.671 -7.633 -3.728 1.00 5.00 30 GLN A C 4
ATOM 6121 O O . GLN A 1 30 ? -7.756 -7.994 -2.980 1.00 52.12 30 GLN A O 4
ATOM 6135 N N . GLU A 1 31 ? -9.538 -8.487 -4.306 1.00 45.14 31 GLU A N 4
ATOM 6136 C CA . GLU A 1 31 ? -9.338 -9.945 -4.334 1.00 41.31 31 GLU A CA 4
ATOM 6137 C C . GLU A 1 31 ? -8.922 -10.357 -5.759 1.00 40.44 31 GLU A C 4
ATOM 6138 O O . GLU A 1 31 ? -9.562 -9.950 -6.736 1.00 61.23 31 GLU A O 4
ATOM 6150 N N . SER A 1 32 ? -7.859 -11.172 -5.862 1.00 75.11 32 SER A N 4
ATOM 6151 C CA . SER A 1 32 ? -7.362 -11.683 -7.152 1.00 21.31 32 SER A CA 4
ATOM 6152 C C . SER A 1 32 ? -6.760 -13.090 -6.973 1.00 31.21 32 SER A C 4
ATOM 6153 O O . SER A 1 32 ? -6.565 -13.544 -5.843 1.00 63.13 32 SER A O 4
ATOM 6161 N N . ALA A 1 33 ? -6.483 -13.774 -8.097 1.00 70.02 33 ALA A N 4
ATOM 6162 C CA . ALA A 1 33 ? -5.888 -15.125 -8.093 1.00 12.33 33 ALA A CA 4
ATOM 6163 C C . ALA A 1 33 ? -4.353 -15.064 -7.955 1.00 1.31 33 ALA A C 4
ATOM 6164 O O . ALA A 1 33 ? -3.740 -14.005 -8.154 1.00 75.10 33 ALA A O 4
ATOM 6171 N N . ALA A 1 34 ? -3.745 -16.218 -7.615 1.00 11.12 34 ALA A N 4
ATOM 6172 C CA . ALA A 1 34 ? -2.291 -16.346 -7.397 1.00 53.23 34 ALA A CA 4
ATOM 6173 C C . ALA A 1 34 ? -1.508 -16.206 -8.719 1.00 3.23 34 ALA A C 4
ATOM 6174 O O . ALA A 1 34 ? -1.806 -16.906 -9.697 1.00 12.41 34 ALA A O 4
ATOM 6181 N N . GLY A 1 35 ? -0.524 -15.279 -8.739 1.00 45.50 35 GLY A N 4
ATOM 6182 C CA . GLY A 1 35 ? 0.284 -14.994 -9.940 1.00 33.32 35 GLY A CA 4
ATOM 6183 C C . GLY A 1 35 ? -0.100 -13.683 -10.616 1.00 2.31 35 GLY A C 4
ATOM 6184 O O . GLY A 1 35 ? 0.401 -13.389 -11.706 1.00 61.41 35 GLY A O 4
ATOM 6188 N N . SER A 1 36 ? -0.995 -12.904 -9.976 1.00 52.30 36 SER A N 4
ATOM 6189 C CA . SER A 1 36 ? -1.463 -11.599 -10.505 1.00 12.24 36 SER A CA 4
ATOM 6190 C C . SER A 1 36 ? -0.585 -10.428 -10.006 1.00 43.14 36 SER A C 4
ATOM 6191 O O . SER A 1 36 ? 0.381 -10.631 -9.266 1.00 60.14 36 SER A O 4
ATOM 6199 N N . LYS A 1 37 ? -0.935 -9.196 -10.428 1.00 23.34 37 LYS A N 4
ATOM 6200 C CA . LYS A 1 37 ? -0.269 -7.966 -9.980 1.00 74.42 37 LYS A CA 4
ATOM 6201 C C . LYS A 1 37 ? -1.338 -6.952 -9.521 1.00 41.32 37 LYS A C 4
ATOM 6202 O O . LYS A 1 37 ? -2.168 -6.534 -10.326 1.00 53.43 37 LYS A O 4
ATOM 6221 N N . LEU A 1 38 ? -1.337 -6.606 -8.212 1.00 54.14 38 LEU A N 4
ATOM 6222 C CA . LEU A 1 38 ? -2.338 -5.685 -7.611 1.00 42.21 38 LEU A CA 4
ATOM 6223 C C . LEU A 1 38 ? -1.667 -4.351 -7.234 1.00 14.25 38 LEU A C 4
ATOM 6224 O O . LEU A 1 38 ? -0.672 -4.347 -6.504 1.00 31.44 38 LEU A O 4
ATOM 6240 N N . VAL A 1 39 ? -2.226 -3.226 -7.729 1.00 72.44 39 VAL A N 4
ATOM 6241 C CA . VAL A 1 39 ? -1.672 -1.868 -7.493 1.00 73.10 39 VAL A CA 4
ATOM 6242 C C . VAL A 1 39 ? -2.487 -1.133 -6.405 1.00 60.31 39 VAL A C 4
ATOM 6243 O O . VAL A 1 39 ? -3.725 -1.148 -6.426 1.00 63.43 39 VAL A O 4
ATOM 6256 N N . LEU A 1 40 ? -1.773 -0.498 -5.463 1.00 45.33 40 LEU A N 4
ATOM 6257 C CA . LEU A 1 40 ? -2.364 0.322 -4.392 1.00 70.04 40 LEU A CA 4
ATOM 6258 C C . LEU A 1 40 ? -1.804 1.750 -4.513 1.00 20.35 40 LEU A C 4
ATOM 6259 O O . LEU A 1 40 ? -0.611 1.958 -4.299 1.00 43.11 40 LEU A O 4
ATOM 6275 N N . ARG A 1 41 ? -2.660 2.717 -4.879 1.00 50.34 41 ARG A N 4
ATOM 6276 C CA . ARG A 1 41 ? -2.233 4.116 -5.108 1.00 71.45 41 ARG A CA 4
ATOM 6277 C C . ARG A 1 41 ? -2.542 4.966 -3.866 1.00 2.42 41 ARG A C 4
ATOM 6278 O O . ARG A 1 41 ? -3.693 5.358 -3.633 1.00 44.23 41 ARG A O 4
ATOM 6299 N N . CYS A 1 42 ? -1.506 5.201 -3.051 1.00 73.43 42 CYS A N 4
ATOM 6300 C CA . CYS A 1 42 ? -1.596 6.033 -1.844 1.00 73.21 42 CYS A CA 4
ATOM 6301 C C . CYS A 1 42 ? -1.175 7.473 -2.172 1.00 74.15 42 CYS A C 4
ATOM 6302 O O . CYS A 1 42 ? 0.011 7.746 -2.421 1.00 4.24 42 CYS A O 4
ATOM 6309 N N . GLU A 1 43 ? -2.163 8.374 -2.195 1.00 20.21 43 GLU A N 4
ATOM 6310 C CA . GLU A 1 43 ? -1.970 9.789 -2.542 1.00 71.23 43 GLU A CA 4
ATOM 6311 C C . GLU A 1 43 ? -3.092 10.631 -1.931 1.00 71.43 43 GLU A C 4
ATOM 6312 O O . GLU A 1 43 ? -4.209 10.139 -1.732 1.00 71.53 43 GLU A O 4
ATOM 6324 N N . THR A 1 44 ? -2.785 11.905 -1.662 1.00 52.33 44 THR A N 4
ATOM 6325 C CA . THR A 1 44 ? -3.709 12.827 -0.993 1.00 22.04 44 THR A CA 4
ATOM 6326 C C . THR A 1 44 ? -4.606 13.551 -2.025 1.00 53.11 44 THR A C 4
ATOM 6327 O O . THR A 1 44 ? -4.127 13.949 -3.097 1.00 64.14 44 THR A O 4
ATOM 6338 N N . SER A 1 45 ? -5.908 13.714 -1.676 1.00 13.31 45 SER A N 4
ATOM 6339 C CA . SER A 1 45 ? -6.933 14.373 -2.517 1.00 64.03 45 SER A CA 4
ATOM 6340 C C . SER A 1 45 ? -6.565 15.847 -2.790 1.00 52.42 45 SER A C 4
ATOM 6341 O O . SER A 1 45 ? -6.794 16.370 -3.887 1.00 20.12 45 SER A O 4
ATOM 6349 N N . SER A 1 46 ? -5.997 16.492 -1.768 1.00 54.32 46 SER A N 4
ATOM 6350 C CA . SER A 1 46 ? -5.425 17.841 -1.856 1.00 73.10 46 SER A CA 4
ATOM 6351 C C . SER A 1 46 ? -3.900 17.734 -1.681 1.00 0.44 46 SER A C 4
ATOM 6352 O O . SER A 1 46 ? -3.432 17.202 -0.671 1.00 3.10 46 SER A O 4
ATOM 6360 N N . GLU A 1 47 ? -3.137 18.185 -2.697 1.00 21.50 47 GLU A N 4
ATOM 6361 C CA . GLU A 1 47 ? -1.665 18.063 -2.725 1.00 44.31 47 GLU A CA 4
ATOM 6362 C C . GLU A 1 47 ? -1.029 19.096 -1.775 1.00 23.50 47 GLU A C 4
ATOM 6363 O O . GLU A 1 47 ? -1.269 20.300 -1.905 1.00 2.14 47 GLU A O 4
ATOM 6375 N N . TYR A 1 48 ? -0.228 18.611 -0.813 1.00 64.43 48 TYR A N 4
ATOM 6376 C CA . TYR A 1 48 ? 0.430 19.467 0.198 1.00 21.31 48 TYR A CA 4
ATOM 6377 C C . TYR A 1 48 ? 1.938 19.508 -0.012 1.00 33.10 48 TYR A C 4
ATOM 6378 O O . TYR A 1 48 ? 2.499 18.681 -0.750 1.00 0.21 48 TYR A O 4
ATOM 6396 N N . SER A 1 49 ? 2.576 20.495 0.637 1.00 10.11 49 SER A N 4
ATOM 6397 C CA . SER A 1 49 ? 4.027 20.621 0.671 1.00 21.52 49 SER A CA 4
ATOM 6398 C C . SER A 1 49 ? 4.630 19.547 1.601 1.00 71.34 49 SER A C 4
ATOM 6399 O O . SER A 1 49 ? 4.276 19.489 2.789 1.00 73.23 49 SER A O 4
ATOM 6407 N N . SER A 1 50 ? 5.514 18.700 1.022 1.00 13.52 50 SER A N 4
ATOM 6408 C CA . SER A 1 50 ? 6.276 17.652 1.736 1.00 21.04 50 SER A CA 4
ATOM 6409 C C . SER A 1 50 ? 5.351 16.523 2.270 1.00 30.21 50 SER A C 4
ATOM 6410 O O . SER A 1 50 ? 4.777 16.630 3.362 1.00 61.14 50 SER A O 4
ATOM 6418 N N . LEU A 1 51 ? 5.187 15.466 1.451 1.00 24.43 51 LEU A N 4
ATOM 6419 C CA . LEU A 1 51 ? 4.360 14.286 1.771 1.00 45.15 51 LEU A CA 4
ATOM 6420 C C . LEU A 1 51 ? 5.254 13.017 1.788 1.00 50.31 51 LEU A C 4
ATOM 6421 O O . LEU A 1 51 ? 5.812 12.626 0.757 1.00 1.04 51 LEU A O 4
ATOM 6437 N N . ARG A 1 52 ? 5.403 12.421 2.985 1.00 30.31 52 ARG A N 4
ATOM 6438 C CA . ARG A 1 52 ? 6.180 11.181 3.231 1.00 23.21 52 ARG A CA 4
ATOM 6439 C C . ARG A 1 52 ? 5.210 9.993 3.276 1.00 21.14 52 ARG A C 4
ATOM 6440 O O . ARG A 1 52 ? 4.080 10.162 3.724 1.00 5.11 52 ARG A O 4
ATOM 6461 N N . PHE A 1 53 ? 5.635 8.798 2.817 1.00 31.25 53 PHE A N 4
ATOM 6462 C CA . PHE A 1 53 ? 4.732 7.621 2.718 1.00 60.55 53 PHE A CA 4
ATOM 6463 C C . PHE A 1 53 ? 5.403 6.354 3.266 1.00 31.01 53 PHE A C 4
ATOM 6464 O O . PHE A 1 53 ? 6.548 6.036 2.923 1.00 4.33 53 PHE A O 4
ATOM 6481 N N . LYS A 1 54 ? 4.665 5.654 4.140 1.00 71.15 54 LYS A N 4
ATOM 6482 C CA . LYS A 1 54 ? 5.028 4.336 4.674 1.00 32.04 54 LYS A CA 4
ATOM 6483 C C . LYS A 1 54 ? 3.937 3.338 4.311 1.00 61.15 54 LYS A C 4
ATOM 6484 O O . LYS A 1 54 ? 2.791 3.720 4.077 1.00 31.33 54 LYS A O 4
ATOM 6503 N N . TRP A 1 55 ? 4.305 2.059 4.254 1.00 35.14 55 TRP A N 4
ATOM 6504 C CA . TRP A 1 55 ? 3.392 0.971 3.906 1.00 74.24 55 TRP A CA 4
ATOM 6505 C C . TRP A 1 55 ? 3.470 -0.089 4.994 1.00 73.52 55 TRP A C 4
ATOM 6506 O O . TRP A 1 55 ? 4.552 -0.566 5.308 1.00 42.41 55 TRP A O 4
ATOM 6527 N N . PHE A 1 56 ? 2.326 -0.412 5.598 1.00 42.23 56 PHE A N 4
ATOM 6528 C CA . PHE A 1 56 ? 2.233 -1.428 6.652 1.00 64.30 56 PHE A CA 4
ATOM 6529 C C . PHE A 1 56 ? 1.491 -2.630 6.086 1.00 2.53 56 PHE A C 4
ATOM 6530 O O . PHE A 1 56 ? 0.359 -2.494 5.637 1.00 23.11 56 PHE A O 4
ATOM 6547 N N . LYS A 1 57 ? 2.134 -3.790 6.071 1.00 25.31 57 LYS A N 4
ATOM 6548 C CA . LYS A 1 57 ? 1.492 -5.045 5.674 1.00 54.51 57 LYS A CA 4
ATOM 6549 C C . LYS A 1 57 ? 1.125 -5.822 6.936 1.00 22.21 57 LYS A C 4
ATOM 6550 O O . LYS A 1 57 ? 2.013 -6.356 7.610 1.00 2.13 57 LYS A O 4
ATOM 6569 N N . ASN A 1 58 ? -0.182 -5.827 7.272 1.00 61.14 58 ASN A N 4
ATOM 6570 C CA . ASN A 1 58 ? -0.739 -6.514 8.460 1.00 61.33 58 ASN A CA 4
ATOM 6571 C C . ASN A 1 58 ? -0.156 -5.923 9.767 1.00 51.05 58 ASN A C 4
ATOM 6572 O O . ASN A 1 58 ? -0.061 -6.616 10.788 1.00 4.23 58 ASN A O 4
ATOM 6583 N N . GLY A 1 59 ? 0.185 -4.613 9.721 1.00 64.42 59 GLY A N 4
ATOM 6584 C CA . GLY A 1 59 ? 0.787 -3.909 10.857 1.00 1.04 59 GLY A CA 4
ATOM 6585 C C . GLY A 1 59 ? 2.309 -3.823 10.791 1.00 20.04 59 GLY A C 4
ATOM 6586 O O . GLY A 1 59 ? 2.915 -3.084 11.574 1.00 52.24 59 GLY A O 4
ATOM 6590 N N . ASN A 1 60 ? 2.934 -4.577 9.866 1.00 2.02 60 ASN A N 4
ATOM 6591 C CA . ASN A 1 60 ? 4.405 -4.605 9.711 1.00 74.22 60 ASN A CA 4
ATOM 6592 C C . ASN A 1 60 ? 4.885 -3.404 8.877 1.00 34.42 60 ASN A C 4
ATOM 6593 O O . ASN A 1 60 ? 4.599 -3.322 7.684 1.00 34.21 60 ASN A O 4
ATOM 6604 N N . GLU A 1 61 ? 5.613 -2.488 9.538 1.00 22.23 61 GLU A N 4
ATOM 6605 C CA . GLU A 1 61 ? 6.181 -1.275 8.923 1.00 0.31 61 GLU A CA 4
ATOM 6606 C C . GLU A 1 61 ? 7.256 -1.679 7.879 1.00 70.11 61 GLU A C 4
ATOM 6607 O O . GLU A 1 61 ? 8.372 -2.090 8.234 1.00 45.12 61 GLU A O 4
ATOM 6619 N N . LEU A 1 62 ? 6.882 -1.603 6.589 1.00 4.40 62 LEU A N 4
ATOM 6620 C CA . LEU A 1 62 ? 7.730 -2.044 5.471 1.00 61.41 62 LEU A CA 4
ATOM 6621 C C . LEU A 1 62 ? 8.702 -0.931 5.034 1.00 52.21 62 LEU A C 4
ATOM 6622 O O . LEU A 1 62 ? 8.315 0.008 4.329 1.00 62.22 62 LEU A O 4
ATOM 6638 N N . ASN A 1 63 ? 9.951 -1.031 5.506 1.00 62.23 63 ASN A N 4
ATOM 6639 C CA . ASN A 1 63 ? 11.110 -0.341 4.899 1.00 51.04 63 ASN A CA 4
ATOM 6640 C C . ASN A 1 63 ? 11.498 -1.043 3.578 1.00 5.54 63 ASN A C 4
ATOM 6641 O O . ASN A 1 63 ? 10.849 -2.000 3.179 1.00 41.35 63 ASN A O 4
ATOM 6652 N N . ARG A 1 64 ? 12.570 -0.565 2.919 1.00 33.14 64 ARG A N 4
ATOM 6653 C CA . ARG A 1 64 ? 13.101 -1.174 1.671 1.00 11.42 64 ARG A CA 4
ATOM 6654 C C . ARG A 1 64 ? 13.509 -2.652 1.899 1.00 51.54 64 ARG A C 4
ATOM 6655 O O . ARG A 1 64 ? 13.266 -3.510 1.041 1.00 61.34 64 ARG A O 4
ATOM 6676 N N . LYS A 1 65 ? 14.100 -2.919 3.080 1.00 4.43 65 LYS A N 4
ATOM 6677 C CA . LYS A 1 65 ? 14.533 -4.274 3.491 1.00 72.31 65 LYS A CA 4
ATOM 6678 C C . LYS A 1 65 ? 13.333 -5.111 3.988 1.00 42.53 65 LYS A C 4
ATOM 6679 O O . LYS A 1 65 ? 13.192 -6.283 3.626 1.00 3.04 65 LYS A O 4
ATOM 6698 N N . ASN A 1 66 ? 12.454 -4.481 4.795 1.00 32.22 66 ASN A N 4
ATOM 6699 C CA . ASN A 1 66 ? 11.260 -5.152 5.380 1.00 1.43 66 ASN A CA 4
ATOM 6700 C C . ASN A 1 66 ? 10.220 -5.492 4.291 1.00 60.21 66 ASN A C 4
ATOM 6701 O O . ASN A 1 66 ? 9.393 -6.393 4.474 1.00 73.42 66 ASN A O 4
ATOM 6712 N N . LYS A 1 67 ? 10.282 -4.752 3.171 1.00 43.14 67 LYS A N 4
ATOM 6713 C CA . LYS A 1 67 ? 9.456 -4.985 1.981 1.00 23.51 67 LYS A CA 4
ATOM 6714 C C . LYS A 1 67 ? 9.874 -6.318 1.317 1.00 74.04 67 LYS A C 4
ATOM 6715 O O . LYS A 1 67 ? 11.063 -6.498 1.016 1.00 33.15 67 LYS A O 4
ATOM 6734 N N . PRO A 1 68 ? 8.914 -7.272 1.072 1.00 11.43 68 PRO A N 4
ATOM 6735 C CA . PRO A 1 68 ? 9.221 -8.551 0.382 1.00 63.22 68 PRO A CA 4
ATOM 6736 C C . PRO A 1 68 ? 9.694 -8.345 -1.083 1.00 40.34 68 PRO A C 4
ATOM 6737 O O . PRO A 1 68 ? 9.491 -7.275 -1.674 1.00 23.01 68 PRO A O 4
ATOM 6748 N N . GLN A 1 69 ? 10.299 -9.404 -1.648 1.00 3.11 69 GLN A N 4
ATOM 6749 C CA . GLN A 1 69 ? 10.986 -9.369 -2.962 1.00 55.12 69 GLN A CA 4
ATOM 6750 C C . GLN A 1 69 ? 9.987 -9.151 -4.116 1.00 3.22 69 GLN A C 4
ATOM 6751 O O . GLN A 1 69 ? 10.273 -8.409 -5.062 1.00 1.31 69 GLN A O 4
ATOM 6765 N N . ASN A 1 70 ? 8.812 -9.807 -4.008 1.00 43.33 70 ASN A N 4
ATOM 6766 C CA . ASN A 1 70 ? 7.775 -9.800 -5.070 1.00 24.11 70 ASN A CA 4
ATOM 6767 C C . ASN A 1 70 ? 6.993 -8.470 -5.104 1.00 34.42 70 ASN A C 4
ATOM 6768 O O . ASN A 1 70 ? 6.352 -8.141 -6.103 1.00 43.45 70 ASN A O 4
ATOM 6779 N N . ILE A 1 71 ? 7.078 -7.709 -4.006 1.00 3.33 71 ILE A N 4
ATOM 6780 C CA . ILE A 1 71 ? 6.449 -6.390 -3.876 1.00 71.34 71 ILE A CA 4
ATOM 6781 C C . ILE A 1 71 ? 7.490 -5.298 -4.149 1.00 63.11 71 ILE A C 4
ATOM 6782 O O . ILE A 1 71 ? 8.644 -5.425 -3.741 1.00 13.31 71 ILE A O 4
ATOM 6798 N N . LYS A 1 72 ? 7.066 -4.226 -4.838 1.00 22.52 72 LYS A N 4
ATOM 6799 C CA . LYS A 1 72 ? 7.914 -3.063 -5.121 1.00 21.12 72 LYS A CA 4
ATOM 6800 C C . LYS A 1 72 ? 7.091 -1.777 -4.896 1.00 11.03 72 LYS A C 4
ATOM 6801 O O . LYS A 1 72 ? 5.944 -1.671 -5.346 1.00 24.41 72 LYS A O 4
ATOM 6820 N N . ILE A 1 73 ? 7.686 -0.829 -4.155 1.00 2.24 73 ILE A N 4
ATOM 6821 C CA . ILE A 1 73 ? 7.060 0.461 -3.810 1.00 40.12 73 ILE A CA 4
ATOM 6822 C C . ILE A 1 73 ? 7.735 1.560 -4.650 1.00 54.13 73 ILE A C 4
ATOM 6823 O O . ILE A 1 73 ? 8.952 1.766 -4.540 1.00 22.15 73 ILE A O 4
ATOM 6839 N N . GLN A 1 74 ? 6.949 2.223 -5.506 1.00 33.31 74 GLN A N 4
ATOM 6840 C CA . GLN A 1 74 ? 7.432 3.262 -6.437 1.00 65.34 74 GLN A CA 4
ATOM 6841 C C . GLN A 1 74 ? 6.949 4.659 -5.965 1.00 1.13 74 GLN A C 4
ATOM 6842 O O . GLN A 1 74 ? 5.754 4.869 -5.753 1.00 21.44 74 GLN A O 4
ATOM 6856 N N . LYS A 1 75 ? 7.893 5.601 -5.770 1.00 21.33 75 LYS A N 4
ATOM 6857 C CA . LYS A 1 75 ? 7.590 6.970 -5.304 1.00 21.04 75 LYS A CA 4
ATOM 6858 C C . LYS A 1 75 ? 7.385 7.902 -6.513 1.00 12.31 75 LYS A C 4
ATOM 6859 O O . LYS A 1 75 ? 8.260 8.017 -7.379 1.00 5.55 75 LYS A O 4
ATOM 6878 N N . LYS A 1 76 ? 6.197 8.517 -6.567 1.00 1.45 76 LYS A N 4
ATOM 6879 C CA . LYS A 1 76 ? 5.837 9.579 -7.529 1.00 53.21 76 LYS A CA 4
ATOM 6880 C C . LYS A 1 76 ? 5.940 10.959 -6.813 1.00 31.00 76 LYS A C 4
ATOM 6881 O O . LYS A 1 76 ? 6.051 10.988 -5.583 1.00 20.22 76 LYS A O 4
ATOM 6900 N N . PRO A 1 77 ? 5.955 12.120 -7.565 1.00 14.21 77 PRO A N 4
ATOM 6901 C CA . PRO A 1 77 ? 5.937 13.480 -6.953 1.00 1.52 77 PRO A CA 4
ATOM 6902 C C . PRO A 1 77 ? 4.809 13.683 -5.905 1.00 71.01 77 PRO A C 4
ATOM 6903 O O . PRO A 1 77 ? 3.636 13.877 -6.256 1.00 61.12 77 PRO A O 4
ATOM 6914 N N . GLY A 1 78 ? 5.197 13.574 -4.622 1.00 61.13 78 GLY A N 4
ATOM 6915 C CA . GLY A 1 78 ? 4.296 13.790 -3.483 1.00 22.21 78 GLY A CA 4
ATOM 6916 C C . GLY A 1 78 ? 3.332 12.634 -3.231 1.00 13.33 78 GLY A C 4
ATOM 6917 O O . GLY A 1 78 ? 2.275 12.843 -2.620 1.00 74.11 78 GLY A O 4
ATOM 6921 N N . LYS A 1 79 ? 3.699 11.408 -3.686 1.00 23.34 79 LYS A N 4
ATOM 6922 C CA . LYS A 1 79 ? 2.855 10.199 -3.522 1.00 0.45 79 LYS A CA 4
ATOM 6923 C C . LYS A 1 79 ? 3.647 8.901 -3.769 1.00 70.34 79 LYS A C 4
ATOM 6924 O O . LYS A 1 79 ? 4.823 8.954 -4.122 1.00 74.54 79 LYS A O 4
ATOM 6943 N N . SER A 1 80 ? 3.006 7.731 -3.517 1.00 21.05 80 SER A N 4
ATOM 6944 C CA . SER A 1 80 ? 3.667 6.405 -3.581 1.00 5.14 80 SER A CA 4
ATOM 6945 C C . SER A 1 80 ? 2.631 5.316 -3.903 1.00 21.01 80 SER A C 4
ATOM 6946 O O . SER A 1 80 ? 1.465 5.414 -3.505 1.00 62.41 80 SER A O 4
ATOM 6954 N N . GLU A 1 81 ? 3.075 4.270 -4.632 1.00 62.43 81 GLU A N 4
ATOM 6955 C CA . GLU A 1 81 ? 2.215 3.145 -5.048 1.00 63.13 81 GLU A CA 4
ATOM 6956 C C . GLU A 1 81 ? 2.926 1.807 -4.763 1.00 3.11 81 GLU A C 4
ATOM 6957 O O . GLU A 1 81 ? 4.125 1.680 -5.006 1.00 63.21 81 GLU A O 4
ATOM 6969 N N . LEU A 1 82 ? 2.174 0.817 -4.254 1.00 75.42 82 LEU A N 4
ATOM 6970 C CA . LEU A 1 82 ? 2.708 -0.520 -3.943 1.00 64.23 82 LEU A CA 4
ATOM 6971 C C . LEU A 1 82 ? 2.111 -1.534 -4.936 1.00 12.54 82 LEU A C 4
ATOM 6972 O O . LEU A 1 82 ? 0.889 -1.726 -4.974 1.00 51.45 82 LEU A O 4
ATOM 6988 N N . ARG A 1 83 ? 2.978 -2.131 -5.769 1.00 60.11 83 ARG A N 4
ATOM 6989 C CA . ARG A 1 83 ? 2.599 -3.181 -6.731 1.00 51.41 83 ARG A CA 4
ATOM 6990 C C . ARG A 1 83 ? 3.029 -4.559 -6.192 1.00 62.23 83 ARG A C 4
ATOM 6991 O O . ARG A 1 83 ? 4.230 -4.809 -6.005 1.00 21.44 83 ARG A O 4
ATOM 7012 N N . ILE A 1 84 ? 2.038 -5.429 -5.926 1.00 22.21 84 ILE A N 4
ATOM 7013 C CA . ILE A 1 84 ? 2.274 -6.825 -5.538 1.00 70.31 84 ILE A CA 4
ATOM 7014 C C . ILE A 1 84 ? 2.393 -7.682 -6.813 1.00 11.34 84 ILE A C 4
ATOM 7015 O O . ILE A 1 84 ? 1.378 -8.100 -7.367 1.00 33.12 84 ILE A O 4
ATOM 7031 N N . ASN A 1 85 ? 3.623 -7.916 -7.274 1.00 44.03 85 ASN A N 4
ATOM 7032 C CA . ASN A 1 85 ? 3.885 -8.686 -8.515 1.00 21.44 85 ASN A CA 4
ATOM 7033 C C . ASN A 1 85 ? 4.001 -10.174 -8.167 1.00 63.41 85 ASN A C 4
ATOM 7034 O O . ASN A 1 85 ? 4.759 -10.526 -7.260 1.00 60.24 85 ASN A O 4
ATOM 7045 N N . LYS A 1 86 ? 3.259 -11.031 -8.897 1.00 42.22 86 LYS A N 4
ATOM 7046 C CA . LYS A 1 86 ? 3.145 -12.483 -8.615 1.00 75.31 86 LYS A CA 4
ATOM 7047 C C . LYS A 1 86 ? 2.598 -12.696 -7.184 1.00 63.41 86 LYS A C 4
ATOM 7048 O O . LYS A 1 86 ? 3.203 -13.381 -6.341 1.00 72.52 86 LYS A O 4
ATOM 7067 N N . ALA A 1 87 ? 1.449 -12.042 -6.950 1.00 0.40 87 ALA A N 4
ATOM 7068 C CA . ALA A 1 87 ? 0.722 -12.041 -5.679 1.00 55.32 87 ALA A CA 4
ATOM 7069 C C . ALA A 1 87 ? 0.382 -13.464 -5.204 1.00 54.52 87 ALA A C 4
ATOM 7070 O O . ALA A 1 87 ? -0.187 -14.258 -5.964 1.00 2.53 87 ALA A O 4
ATOM 7077 N N . SER A 1 88 ? 0.733 -13.763 -3.948 1.00 75.42 88 SER A N 4
ATOM 7078 C CA . SER A 1 88 ? 0.506 -15.081 -3.331 1.00 33.30 88 SER A CA 4
ATOM 7079 C C . SER A 1 88 ? -0.390 -14.938 -2.090 1.00 35.11 88 SER A C 4
ATOM 7080 O O . SER A 1 88 ? -0.787 -13.827 -1.726 1.00 63.44 88 SER A O 4
ATOM 7088 N N . LEU A 1 89 ? -0.701 -16.080 -1.446 1.00 75.32 89 LEU A N 4
ATOM 7089 C CA . LEU A 1 89 ? -1.573 -16.134 -0.246 1.00 71.41 89 LEU A CA 4
ATOM 7090 C C . LEU A 1 89 ? -0.906 -15.425 0.953 1.00 41.13 89 LEU A C 4
ATOM 7091 O O . LEU A 1 89 ? -1.586 -14.993 1.887 1.00 50.54 89 LEU A O 4
ATOM 7107 N N . ALA A 1 90 ? 0.435 -15.311 0.892 1.00 23.45 90 ALA A N 4
ATOM 7108 C CA . ALA A 1 90 ? 1.253 -14.576 1.878 1.00 3.10 90 ALA A CA 4
ATOM 7109 C C . ALA A 1 90 ? 1.044 -13.057 1.773 1.00 43.50 90 ALA A C 4
ATOM 7110 O O . ALA A 1 90 ? 1.404 -12.320 2.689 1.00 72.43 90 ALA A O 4
ATOM 7117 N N . ASP A 1 91 ? 0.482 -12.604 0.640 1.00 53.20 91 ASP A N 4
ATOM 7118 C CA . ASP A 1 91 ? 0.172 -11.184 0.391 1.00 33.34 91 ASP A CA 4
ATOM 7119 C C . ASP A 1 91 ? -1.290 -10.856 0.728 1.00 31.54 91 ASP A C 4
ATOM 7120 O O . ASP A 1 91 ? -1.721 -9.710 0.548 1.00 23.52 91 ASP A O 4
ATOM 7129 N N . SER A 1 92 ? -2.039 -11.856 1.229 1.00 2.55 92 SER A N 4
ATOM 7130 C CA . SER A 1 92 ? -3.415 -11.656 1.688 1.00 43.54 92 SER A CA 4
ATOM 7131 C C . SER A 1 92 ? -3.387 -10.984 3.081 1.00 12.45 92 SER A C 4
ATOM 7132 O O . SER A 1 92 ? -3.007 -11.613 4.080 1.00 4.12 92 SER A O 4
ATOM 7140 N N . GLY A 1 93 ? -3.742 -9.690 3.111 1.00 65.15 93 GLY A N 4
ATOM 7141 C CA . GLY A 1 93 ? -3.797 -8.921 4.349 1.00 11.30 93 GLY A CA 4
ATOM 7142 C C . GLY A 1 93 ? -4.051 -7.441 4.106 1.00 73.21 93 GLY A C 4
ATOM 7143 O O . GLY A 1 93 ? -4.104 -6.988 2.953 1.00 64.00 93 GLY A O 4
ATOM 7147 N N . GLU A 1 94 ? -4.202 -6.694 5.206 1.00 63.03 94 GLU A N 4
ATOM 7148 C CA . GLU A 1 94 ? -4.518 -5.259 5.173 1.00 31.42 94 GLU A CA 4
ATOM 7149 C C . GLU A 1 94 ? -3.230 -4.430 4.998 1.00 42.31 94 GLU A C 4
ATOM 7150 O O . GLU A 1 94 ? -2.396 -4.370 5.907 1.00 4.00 94 GLU A O 4
ATOM 7162 N N . TYR A 1 95 ? -3.058 -3.813 3.819 1.00 42.51 95 TYR A N 4
ATOM 7163 C CA . TYR A 1 95 ? -1.978 -2.844 3.590 1.00 14.33 95 TYR A CA 4
ATOM 7164 C C . TYR A 1 95 ? -2.487 -1.446 3.966 1.00 43.11 95 TYR A C 4
ATOM 7165 O O . TYR A 1 95 ? -3.338 -0.881 3.274 1.00 4.40 95 TYR A O 4
ATOM 7183 N N . MET A 1 96 ? -1.959 -0.895 5.061 1.00 1.25 96 MET A N 4
ATOM 7184 C CA . MET A 1 96 ? -2.315 0.445 5.534 1.00 33.00 96 MET A CA 4
ATOM 7185 C C . MET A 1 96 ? -1.166 1.400 5.199 1.00 42.21 96 MET A C 4
ATOM 7186 O O . MET A 1 96 ? -0.075 1.288 5.770 1.00 64.45 96 MET A O 4
ATOM 7200 N N . CYS A 1 97 ? -1.398 2.304 4.232 1.00 75.52 97 CYS A N 4
ATOM 7201 C CA . CYS A 1 97 ? -0.427 3.348 3.881 1.00 32.21 97 CYS A CA 4
ATOM 7202 C C . CYS A 1 97 ? -0.555 4.510 4.873 1.00 52.23 97 CYS A C 4
ATOM 7203 O O . CYS A 1 97 ? -1.658 4.809 5.346 1.00 70.03 97 CYS A O 4
ATOM 7210 N N . LYS A 1 98 ? 0.566 5.176 5.149 1.00 12.54 98 LYS A N 4
ATOM 7211 C CA . LYS A 1 98 ? 0.696 6.110 6.268 1.00 63.41 98 LYS A CA 4
ATOM 7212 C C . LYS A 1 98 ? 1.435 7.350 5.750 1.00 41.12 98 LYS A C 4
ATOM 7213 O O . LYS A 1 98 ? 2.629 7.272 5.448 1.00 40.45 98 LYS A O 4
ATOM 7232 N N . VAL A 1 99 ? 0.728 8.477 5.632 1.00 12.11 99 VAL A N 4
ATOM 7233 C CA . VAL A 1 99 ? 1.316 9.732 5.140 1.00 64.51 99 VAL A CA 4
ATOM 7234 C C . VAL A 1 99 ? 1.707 10.625 6.332 1.00 12.00 99 VAL A C 4
ATOM 7235 O O . VAL A 1 99 ? 0.947 10.762 7.297 1.00 42.00 99 VAL A O 4
ATOM 7248 N N . ILE A 1 100 ? 2.930 11.171 6.279 1.00 52.24 100 ILE A N 4
ATOM 7249 C CA . ILE A 1 100 ? 3.442 12.143 7.252 1.00 52.30 100 ILE A CA 4
ATOM 7250 C C . ILE A 1 100 ? 3.608 13.475 6.502 1.00 44.31 100 ILE A C 4
ATOM 7251 O O . ILE A 1 100 ? 4.228 13.503 5.435 1.00 71.14 100 ILE A O 4
ATOM 7267 N N . SER A 1 101 ? 3.046 14.559 7.032 1.00 51.25 101 SER A N 4
ATOM 7268 C CA . SER A 1 101 ? 3.167 15.895 6.427 1.00 61.01 101 SER A CA 4
ATOM 7269 C C . SER A 1 101 ? 3.404 16.930 7.524 1.00 42.00 101 SER A C 4
ATOM 7270 O O . SER A 1 101 ? 3.523 16.587 8.710 1.00 63.24 101 SER A O 4
ATOM 7278 N N . LYS A 1 102 ? 3.466 18.192 7.100 1.00 45.53 102 LYS A N 4
ATOM 7279 C CA . LYS A 1 102 ? 3.496 19.346 8.000 1.00 22.24 102 LYS A CA 4
ATOM 7280 C C . LYS A 1 102 ? 2.154 19.489 8.744 1.00 4.42 102 LYS A C 4
ATOM 7281 O O . LYS A 1 102 ? 2.114 19.893 9.905 1.00 41.01 102 LYS A O 4
ATOM 7300 N N . LEU A 1 103 ? 1.058 19.118 8.056 1.00 25.00 103 LEU A N 4
ATOM 7301 C CA . LEU A 1 103 ? -0.319 19.332 8.543 1.00 62.22 103 LEU A CA 4
ATOM 7302 C C . LEU A 1 103 ? -0.859 18.113 9.318 1.00 35.31 103 LEU A C 4
ATOM 7303 O O . LEU A 1 103 ? -2.013 18.128 9.769 1.00 63.01 103 LEU A O 4
ATOM 7319 N N . GLY A 1 104 ? -0.027 17.063 9.461 1.00 41.54 104 GLY A N 4
ATOM 7320 C CA . GLY A 1 104 ? -0.339 15.923 10.336 1.00 22.33 104 GLY A CA 4
ATOM 7321 C C . GLY A 1 104 ? -0.111 14.582 9.665 1.00 60.31 104 GLY A C 4
ATOM 7322 O O . GLY A 1 104 ? 0.651 14.489 8.699 1.00 54.21 104 GLY A O 4
ATOM 7326 N N . ASN A 1 105 ? -0.762 13.526 10.194 1.00 21.14 105 ASN A N 4
ATOM 7327 C CA . ASN A 1 105 ? -0.697 12.162 9.617 1.00 75.41 105 ASN A CA 4
ATOM 7328 C C . ASN A 1 105 ? -2.101 11.673 9.242 1.00 64.42 105 ASN A C 4
ATOM 7329 O O . ASN A 1 105 ? -3.096 12.157 9.784 1.00 62.44 105 ASN A O 4
ATOM 7340 N N . ASP A 1 106 ? -2.158 10.705 8.311 1.00 54.24 106 ASP A N 4
ATOM 7341 C CA . ASP A 1 106 ? -3.412 10.023 7.915 1.00 52.35 106 ASP A CA 4
ATOM 7342 C C . ASP A 1 106 ? -3.089 8.596 7.434 1.00 75.34 106 ASP A C 4
ATOM 7343 O O . ASP A 1 106 ? -1.927 8.286 7.128 1.00 15.21 106 ASP A O 4
ATOM 7352 N N . SER A 1 107 ? -4.114 7.726 7.394 1.00 52.24 107 SER A N 4
ATOM 7353 C CA . SER A 1 107 ? -3.955 6.292 7.095 1.00 0.02 107 SER A CA 4
ATOM 7354 C C . SER A 1 107 ? -5.044 5.816 6.105 1.00 33.03 107 SER A C 4
ATOM 7355 O O . SER A 1 107 ? -6.188 6.278 6.173 1.00 60.32 107 SER A O 4
ATOM 7363 N N . ALA A 1 108 ? -4.684 4.880 5.202 1.00 4.21 108 ALA A N 4
ATOM 7364 C CA . ALA A 1 108 ? -5.617 4.291 4.214 1.00 34.31 108 ALA A CA 4
ATOM 7365 C C . ALA A 1 108 ? -5.379 2.767 4.131 1.00 55.11 108 ALA A C 4
ATOM 7366 O O . ALA A 1 108 ? -4.305 2.326 3.721 1.00 72.22 108 ALA A O 4
ATOM 7373 N N . SER A 1 109 ? -6.382 1.976 4.539 1.00 13.21 109 SER A N 4
ATOM 7374 C CA . SER A 1 109 ? -6.271 0.509 4.631 1.00 25.23 109 SER A CA 4
ATOM 7375 C C . SER A 1 109 ? -6.957 -0.179 3.439 1.00 53.24 109 SER A C 4
ATOM 7376 O O . SER A 1 109 ? -8.139 0.059 3.172 1.00 33.41 109 SER A O 4
ATOM 7384 N N . ALA A 1 110 ? -6.205 -1.030 2.729 1.00 24.42 110 ALA A N 4
ATOM 7385 C CA . ALA A 1 110 ? -6.719 -1.837 1.614 1.00 41.35 110 ALA A CA 4
ATOM 7386 C C . ALA A 1 110 ? -6.597 -3.323 1.960 1.00 0.35 110 ALA A C 4
ATOM 7387 O O . ALA A 1 110 ? -5.482 -3.834 2.102 1.00 2.23 110 ALA A O 4
ATOM 7394 N N . ASN A 1 111 ? -7.740 -4.004 2.112 1.00 42.35 111 ASN A N 4
ATOM 7395 C CA . ASN A 1 111 ? -7.775 -5.450 2.350 1.00 42.24 111 ASN A CA 4
ATOM 7396 C C . ASN A 1 111 ? -7.501 -6.197 1.033 1.00 22.41 111 ASN A C 4
ATOM 7397 O O . ASN A 1 111 ? -8.364 -6.278 0.150 1.00 40.11 111 ASN A O 4
ATOM 7408 N N . ILE A 1 112 ? -6.272 -6.694 0.895 1.00 63.14 112 ILE A N 4
ATOM 7409 C CA . ILE A 1 112 ? -5.887 -7.567 -0.211 1.00 42.30 112 ILE A CA 4
ATOM 7410 C C . ILE A 1 112 ? -6.147 -9.022 0.210 1.00 4.12 112 ILE A C 4
ATOM 7411 O O . ILE A 1 112 ? -5.862 -9.406 1.343 1.00 42.22 112 ILE A O 4
ATOM 7427 N N . THR A 1 113 ? -6.763 -9.798 -0.683 1.00 74.34 113 THR A N 4
ATOM 7428 C CA . THR A 1 113 ? -7.026 -11.222 -0.471 1.00 20.15 113 THR A CA 4
ATOM 7429 C C . THR A 1 113 ? -6.702 -11.966 -1.765 1.00 14.44 113 THR A C 4
ATOM 7430 O O . THR A 1 113 ? -7.256 -11.652 -2.818 1.00 70.30 113 THR A O 4
ATOM 7441 N N . ILE A 1 114 ? -5.770 -12.907 -1.698 1.00 43.41 114 ILE A N 4
ATOM 7442 C CA . ILE A 1 114 ? -5.379 -13.715 -2.853 1.00 23.22 114 ILE A CA 4
ATOM 7443 C C . ILE A 1 114 ? -5.908 -15.138 -2.661 1.00 14.41 114 ILE A C 4
ATOM 7444 O O . ILE A 1 114 ? -5.888 -15.675 -1.545 1.00 70.32 114 ILE A O 4
ATOM 7460 N N . VAL A 1 115 ? -6.433 -15.707 -3.746 1.00 15.35 115 VAL A N 4
ATOM 7461 C CA . VAL A 1 115 ? -6.916 -17.097 -3.799 1.00 0.23 115 VAL A CA 4
ATOM 7462 C C . VAL A 1 115 ? -6.046 -17.890 -4.791 1.00 31.21 115 VAL A C 4
ATOM 7463 O O . VAL A 1 115 ? -5.345 -17.300 -5.617 1.00 2.13 115 VAL A O 4
ATOM 7476 N N . GLU A 1 116 ? -6.081 -19.224 -4.693 1.00 11.41 116 GLU A N 4
ATOM 7477 C CA . GLU A 1 116 ? -5.353 -20.098 -5.623 1.00 4.03 116 GLU A CA 4
ATOM 7478 C C . GLU A 1 116 ? -6.053 -20.124 -6.988 1.00 34.24 116 GLU A C 4
ATOM 7479 O O . GLU A 1 116 ? -7.261 -20.376 -7.068 1.00 12.42 116 GLU A O 4
ATOM 7491 N N . SER A 1 117 ? -5.278 -19.832 -8.043 1.00 71.21 117 SER A N 4
ATOM 7492 C CA . SER A 1 117 ? -5.763 -19.838 -9.429 1.00 12.23 117 SER A CA 4
ATOM 7493 C C . SER A 1 117 ? -6.119 -21.283 -9.866 1.00 21.14 117 SER A C 4
ATOM 7494 O O . SER A 1 117 ? -5.256 -22.036 -10.334 1.00 41.00 117 SER A O 4
ATOM 7502 N N . ASN A 1 118 ? -7.405 -21.653 -9.677 1.00 63.14 118 ASN A N 4
ATOM 7503 C CA . ASN A 1 118 ? -7.924 -23.015 -9.921 1.00 14.04 118 ASN A CA 4
ATOM 7504 C C . ASN A 1 118 ? -9.078 -22.939 -10.962 1.00 75.52 118 ASN A C 4
ATOM 7505 O O . ASN A 1 118 ? -10.232 -22.652 -10.579 1.00 10.34 118 ASN A O 4
ATOM 7517 N N . MET A 1 1 ? 5.760 15.657 37.696 1.00 5.43 1 MET A N 5
ATOM 7518 C CA . MET A 1 1 ? 6.213 15.727 36.288 1.00 44.33 1 MET A CA 5
ATOM 7519 C C . MET A 1 1 ? 6.456 17.188 35.902 1.00 33.34 1 MET A C 5
ATOM 7520 O O . MET A 1 1 ? 5.608 18.048 36.170 1.00 0.21 1 MET A O 5
ATOM 7536 N N . HIS A 1 2 ? 7.625 17.457 35.286 1.00 71.15 2 HIS A N 5
ATOM 7537 C CA . HIS A 1 2 ? 7.995 18.802 34.812 1.00 44.24 2 HIS A CA 5
ATOM 7538 C C . HIS A 1 2 ? 7.268 19.097 33.493 1.00 52.10 2 HIS A C 5
ATOM 7539 O O . HIS A 1 2 ? 7.782 18.809 32.407 1.00 24.42 2 HIS A O 5
ATOM 7554 N N . HIS A 1 3 ? 6.027 19.589 33.621 1.00 13.55 3 HIS A N 5
ATOM 7555 C CA . HIS A 1 3 ? 5.205 20.038 32.490 1.00 64.35 3 HIS A CA 5
ATOM 7556 C C . HIS A 1 3 ? 5.663 21.450 32.100 1.00 11.12 3 HIS A C 5
ATOM 7557 O O . HIS A 1 3 ? 5.304 22.424 32.772 1.00 45.14 3 HIS A O 5
ATOM 7572 N N . HIS A 1 4 ? 6.501 21.543 31.045 1.00 62.22 4 HIS A N 5
ATOM 7573 C CA . HIS A 1 4 ? 7.093 22.824 30.609 1.00 60.23 4 HIS A CA 5
ATOM 7574 C C . HIS A 1 4 ? 6.010 23.784 30.079 1.00 41.31 4 HIS A C 5
ATOM 7575 O O . HIS A 1 4 ? 5.072 23.369 29.381 1.00 44.44 4 HIS A O 5
ATOM 7590 N N . HIS A 1 5 ? 6.140 25.062 30.443 1.00 35.43 5 HIS A N 5
ATOM 7591 C CA . HIS A 1 5 ? 5.207 26.127 30.035 1.00 54.24 5 HIS A CA 5
ATOM 7592 C C . HIS A 1 5 ? 5.858 27.019 28.970 1.00 1.10 5 HIS A C 5
ATOM 7593 O O . HIS A 1 5 ? 6.441 28.059 29.282 1.00 74.33 5 HIS A O 5
ATOM 7608 N N . HIS A 1 6 ? 5.799 26.559 27.711 1.00 54.10 6 HIS A N 5
ATOM 7609 C CA . HIS A 1 6 ? 6.259 27.325 26.546 1.00 33.04 6 HIS A CA 5
ATOM 7610 C C . HIS A 1 6 ? 5.215 27.159 25.432 1.00 61.44 6 HIS A C 5
ATOM 7611 O O . HIS A 1 6 ? 5.489 26.606 24.362 1.00 22.42 6 HIS A O 5
ATOM 7626 N N . HIS A 1 7 ? 3.986 27.605 25.736 1.00 23.20 7 HIS A N 5
ATOM 7627 C CA . HIS A 1 7 ? 2.828 27.482 24.843 1.00 44.20 7 HIS A CA 5
ATOM 7628 C C . HIS A 1 7 ? 2.229 28.879 24.619 1.00 52.54 7 HIS A C 5
ATOM 7629 O O . HIS A 1 7 ? 1.362 29.328 25.379 1.00 72.41 7 HIS A O 5
ATOM 7644 N N . SER A 1 8 ? 2.747 29.576 23.602 1.00 74.42 8 SER A N 5
ATOM 7645 C CA . SER A 1 8 ? 2.357 30.952 23.276 1.00 2.50 8 SER A CA 5
ATOM 7646 C C . SER A 1 8 ? 2.225 31.080 21.753 1.00 21.23 8 SER A C 5
ATOM 7647 O O . SER A 1 8 ? 3.177 31.447 21.054 1.00 4.22 8 SER A O 5
ATOM 7655 N N . SER A 1 9 ? 1.041 30.700 21.255 1.00 23.44 9 SER A N 5
ATOM 7656 C CA . SER A 1 9 ? 0.694 30.752 19.831 1.00 52.11 9 SER A CA 5
ATOM 7657 C C . SER A 1 9 ? -0.156 31.991 19.537 1.00 2.20 9 SER A C 5
ATOM 7658 O O . SER A 1 9 ? 0.290 32.898 18.826 1.00 45.40 9 SER A O 5
ATOM 7666 N N . GLY A 1 10 ? -1.366 32.032 20.129 1.00 33.44 10 GLY A N 5
ATOM 7667 C CA . GLY A 1 10 ? -2.319 33.112 19.892 1.00 1.32 10 GLY A CA 5
ATOM 7668 C C . GLY A 1 10 ? -2.890 33.061 18.479 1.00 73.03 10 GLY A C 5
ATOM 7669 O O . GLY A 1 10 ? -3.931 32.441 18.242 1.00 34.13 10 GLY A O 5
ATOM 7673 N N . ARG A 1 11 ? -2.180 33.698 17.538 1.00 74.50 11 ARG A N 5
ATOM 7674 C CA . ARG A 1 11 ? -2.530 33.698 16.115 1.00 3.41 11 ARG A CA 5
ATOM 7675 C C . ARG A 1 11 ? -1.594 32.729 15.363 1.00 61.43 11 ARG A C 5
ATOM 7676 O O . ARG A 1 11 ? -0.495 33.110 14.939 1.00 14.45 11 ARG A O 5
ATOM 7697 N N . GLU A 1 12 ? -2.009 31.456 15.288 1.00 60.44 12 GLU A N 5
ATOM 7698 C CA . GLU A 1 12 ? -1.323 30.409 14.505 1.00 60.33 12 GLU A CA 5
ATOM 7699 C C . GLU A 1 12 ? -2.360 29.477 13.873 1.00 54.41 12 GLU A C 5
ATOM 7700 O O . GLU A 1 12 ? -3.541 29.487 14.242 1.00 61.11 12 GLU A O 5
ATOM 7712 N N . ASN A 1 13 ? -1.882 28.652 12.936 1.00 11.13 13 ASN A N 5
ATOM 7713 C CA . ASN A 1 13 ? -2.681 27.607 12.277 1.00 43.15 13 ASN A CA 5
ATOM 7714 C C . ASN A 1 13 ? -2.364 26.249 12.930 1.00 54.53 13 ASN A C 5
ATOM 7715 O O . ASN A 1 13 ? -2.289 25.216 12.259 1.00 60.35 13 ASN A O 5
ATOM 7726 N N . LEU A 1 14 ? -2.187 26.278 14.268 1.00 75.34 14 LEU A N 5
ATOM 7727 C CA . LEU A 1 14 ? -1.920 25.076 15.088 1.00 44.25 14 LEU A CA 5
ATOM 7728 C C . LEU A 1 14 ? -3.149 24.136 15.124 1.00 42.42 14 LEU A C 5
ATOM 7729 O O . LEU A 1 14 ? -3.020 22.923 15.324 1.00 62.15 14 LEU A O 5
ATOM 7745 N N . TYR A 1 15 ? -4.348 24.730 14.924 1.00 41.13 15 TYR A N 5
ATOM 7746 C CA . TYR A 1 15 ? -5.620 23.990 14.748 1.00 43.54 15 TYR A CA 5
ATOM 7747 C C . TYR A 1 15 ? -5.915 23.723 13.252 1.00 33.42 15 TYR A C 5
ATOM 7748 O O . TYR A 1 15 ? -7.027 23.311 12.905 1.00 1.13 15 TYR A O 5
ATOM 7766 N N . PHE A 1 16 ? -4.884 23.933 12.401 1.00 45.24 16 PHE A N 5
ATOM 7767 C CA . PHE A 1 16 ? -4.904 23.662 10.946 1.00 31.12 16 PHE A CA 5
ATOM 7768 C C . PHE A 1 16 ? -6.021 24.450 10.239 1.00 24.11 16 PHE A C 5
ATOM 7769 O O . PHE A 1 16 ? -6.989 23.874 9.737 1.00 52.34 16 PHE A O 5
ATOM 7786 N N . GLN A 1 17 ? -5.872 25.783 10.240 1.00 40.11 17 GLN A N 5
ATOM 7787 C CA . GLN A 1 17 ? -6.859 26.711 9.665 1.00 62.21 17 GLN A CA 5
ATOM 7788 C C . GLN A 1 17 ? -6.491 27.021 8.200 1.00 5.31 17 GLN A C 5
ATOM 7789 O O . GLN A 1 17 ? -5.357 27.419 7.921 1.00 71.53 17 GLN A O 5
ATOM 7803 N N . GLY A 1 18 ? -7.454 26.818 7.279 1.00 74.22 18 GLY A N 5
ATOM 7804 C CA . GLY A 1 18 ? -7.241 27.024 5.837 1.00 2.52 18 GLY A CA 5
ATOM 7805 C C . GLY A 1 18 ? -6.601 25.803 5.181 1.00 14.42 18 GLY A C 5
ATOM 7806 O O . GLY A 1 18 ? -7.142 25.242 4.227 1.00 51.43 18 GLY A O 5
ATOM 7810 N N . ALA A 1 19 ? -5.436 25.391 5.706 1.00 13.21 19 ALA A N 5
ATOM 7811 C CA . ALA A 1 19 ? -4.722 24.179 5.272 1.00 52.53 19 ALA A CA 5
ATOM 7812 C C . ALA A 1 19 ? -5.082 23.012 6.211 1.00 15.04 19 ALA A C 5
ATOM 7813 O O . ALA A 1 19 ? -4.665 22.987 7.372 1.00 20.21 19 ALA A O 5
ATOM 7820 N N . LEU A 1 20 ? -5.889 22.081 5.691 1.00 50.02 20 LEU A N 5
ATOM 7821 C CA . LEU A 1 20 ? -6.388 20.905 6.435 1.00 30.22 20 LEU A CA 5
ATOM 7822 C C . LEU A 1 20 ? -5.378 19.730 6.373 1.00 52.00 20 LEU A C 5
ATOM 7823 O O . LEU A 1 20 ? -4.509 19.715 5.495 1.00 4.32 20 LEU A O 5
ATOM 7839 N N . PRO A 1 21 ? -5.468 18.736 7.335 1.00 35.44 21 PRO A N 5
ATOM 7840 C CA . PRO A 1 21 ? -4.625 17.504 7.332 1.00 21.45 21 PRO A CA 5
ATOM 7841 C C . PRO A 1 21 ? -4.601 16.740 5.972 1.00 40.14 21 PRO A C 5
ATOM 7842 O O . PRO A 1 21 ? -5.550 16.838 5.177 1.00 51.23 21 PRO A O 5
ATOM 7853 N N . PRO A 1 22 ? -3.499 15.965 5.691 1.00 41.41 22 PRO A N 5
ATOM 7854 C CA . PRO A 1 22 ? -3.329 15.238 4.414 1.00 50.50 22 PRO A CA 5
ATOM 7855 C C . PRO A 1 22 ? -4.226 13.983 4.320 1.00 61.01 22 PRO A C 5
ATOM 7856 O O . PRO A 1 22 ? -3.808 12.873 4.642 1.00 24.31 22 PRO A O 5
ATOM 7867 N N . ARG A 1 23 ? -5.473 14.188 3.889 1.00 30.22 23 ARG A N 5
ATOM 7868 C CA . ARG A 1 23 ? -6.457 13.105 3.765 1.00 64.41 23 ARG A CA 5
ATOM 7869 C C . ARG A 1 23 ? -6.144 12.247 2.524 1.00 14.03 23 ARG A C 5
ATOM 7870 O O . ARG A 1 23 ? -6.277 12.716 1.393 1.00 53.31 23 ARG A O 5
ATOM 7891 N N . LEU A 1 24 ? -5.692 11.007 2.767 1.00 65.12 24 LEU A N 5
ATOM 7892 C CA . LEU A 1 24 ? -5.399 10.010 1.720 1.00 33.34 24 LEU A CA 5
ATOM 7893 C C . LEU A 1 24 ? -6.661 9.591 0.945 1.00 11.33 24 LEU A C 5
ATOM 7894 O O . LEU A 1 24 ? -7.795 9.919 1.319 1.00 44.12 24 LEU A O 5
ATOM 7910 N N . LYS A 1 25 ? -6.430 8.863 -0.150 1.00 63.32 25 LYS A N 5
ATOM 7911 C CA . LYS A 1 25 ? -7.489 8.253 -0.955 1.00 23.40 25 LYS A CA 5
ATOM 7912 C C . LYS A 1 25 ? -7.728 6.821 -0.473 1.00 52.44 25 LYS A C 5
ATOM 7913 O O . LYS A 1 25 ? -6.781 6.129 -0.067 1.00 70.25 25 LYS A O 5
ATOM 7932 N N . GLU A 1 26 ? -9.001 6.398 -0.509 1.00 64.44 26 GLU A N 5
ATOM 7933 C CA . GLU A 1 26 ? -9.408 5.051 -0.093 1.00 4.11 26 GLU A CA 5
ATOM 7934 C C . GLU A 1 26 ? -8.833 4.001 -1.065 1.00 55.41 26 GLU A C 5
ATOM 7935 O O . GLU A 1 26 ? -9.222 3.953 -2.238 1.00 22.43 26 GLU A O 5
ATOM 7947 N N . MET A 1 27 ? -7.880 3.196 -0.584 1.00 2.12 27 MET A N 5
ATOM 7948 C CA . MET A 1 27 ? -7.384 2.029 -1.326 1.00 30.42 27 MET A CA 5
ATOM 7949 C C . MET A 1 27 ? -8.399 0.891 -1.159 1.00 3.23 27 MET A C 5
ATOM 7950 O O . MET A 1 27 ? -8.781 0.555 -0.031 1.00 14.23 27 MET A O 5
ATOM 7964 N N . LYS A 1 28 ? -8.849 0.338 -2.289 1.00 44.03 28 LYS A N 5
ATOM 7965 C CA . LYS A 1 28 ? -9.916 -0.670 -2.326 1.00 11.43 28 LYS A CA 5
ATOM 7966 C C . LYS A 1 28 ? -9.401 -2.039 -1.842 1.00 33.41 28 LYS A C 5
ATOM 7967 O O . LYS A 1 28 ? -8.258 -2.425 -2.141 1.00 2.23 28 LYS A O 5
ATOM 7986 N N . SER A 1 29 ? -10.256 -2.748 -1.088 1.00 12.51 29 SER A N 5
ATOM 7987 C CA . SER A 1 29 ? -10.040 -4.145 -0.709 1.00 63.11 29 SER A CA 5
ATOM 7988 C C . SER A 1 29 ? -10.299 -5.041 -1.939 1.00 11.41 29 SER A C 5
ATOM 7989 O O . SER A 1 29 ? -11.429 -5.125 -2.431 1.00 63.31 29 SER A O 5
ATOM 7997 N N . GLN A 1 30 ? -9.229 -5.668 -2.457 1.00 25.45 30 GLN A N 5
ATOM 7998 C CA . GLN A 1 30 ? -9.249 -6.355 -3.765 1.00 34.43 30 GLN A CA 5
ATOM 7999 C C . GLN A 1 30 ? -8.786 -7.813 -3.632 1.00 62.50 30 GLN A C 5
ATOM 8000 O O . GLN A 1 30 ? -7.798 -8.096 -2.950 1.00 10.00 30 GLN A O 5
ATOM 8014 N N . GLU A 1 31 ? -9.512 -8.724 -4.306 1.00 34.30 31 GLU A N 5
ATOM 8015 C CA . GLU A 1 31 ? -9.132 -10.140 -4.436 1.00 61.32 31 GLU A CA 5
ATOM 8016 C C . GLU A 1 31 ? -8.619 -10.407 -5.859 1.00 51.41 31 GLU A C 5
ATOM 8017 O O . GLU A 1 31 ? -9.170 -9.867 -6.827 1.00 52.32 31 GLU A O 5
ATOM 8029 N N . SER A 1 32 ? -7.579 -11.244 -5.985 1.00 43.13 32 SER A N 5
ATOM 8030 C CA . SER A 1 32 ? -7.026 -11.644 -7.289 1.00 34.42 32 SER A CA 5
ATOM 8031 C C . SER A 1 32 ? -6.403 -13.045 -7.202 1.00 34.13 32 SER A C 5
ATOM 8032 O O . SER A 1 32 ? -6.184 -13.570 -6.108 1.00 14.15 32 SER A O 5
ATOM 8040 N N . ALA A 1 33 ? -6.140 -13.638 -8.381 1.00 53.42 33 ALA A N 5
ATOM 8041 C CA . ALA A 1 33 ? -5.454 -14.932 -8.505 1.00 21.33 33 ALA A CA 5
ATOM 8042 C C . ALA A 1 33 ? -3.961 -14.778 -8.172 1.00 74.12 33 ALA A C 5
ATOM 8043 O O . ALA A 1 33 ? -3.388 -13.692 -8.334 1.00 14.04 33 ALA A O 5
ATOM 8050 N N . ALA A 1 34 ? -3.343 -15.872 -7.701 1.00 52.25 34 ALA A N 5
ATOM 8051 C CA . ALA A 1 34 ? -1.905 -15.906 -7.418 1.00 53.35 34 ALA A CA 5
ATOM 8052 C C . ALA A 1 34 ? -1.109 -15.887 -8.731 1.00 42.43 34 ALA A C 5
ATOM 8053 O O . ALA A 1 34 ? -1.343 -16.720 -9.613 1.00 63.15 34 ALA A O 5
ATOM 8060 N N . GLY A 1 35 ? -0.161 -14.939 -8.838 1.00 1.10 35 GLY A N 5
ATOM 8061 C CA . GLY A 1 35 ? 0.615 -14.718 -10.064 1.00 14.13 35 GLY A CA 5
ATOM 8062 C C . GLY A 1 35 ? 0.247 -13.411 -10.758 1.00 35.31 35 GLY A C 5
ATOM 8063 O O . GLY A 1 35 ? 0.956 -12.978 -11.666 1.00 43.42 35 GLY A O 5
ATOM 8067 N N . SER A 1 36 ? -0.851 -12.773 -10.318 1.00 32.41 36 SER A N 5
ATOM 8068 C CA . SER A 1 36 ? -1.331 -11.498 -10.893 1.00 63.44 36 SER A CA 5
ATOM 8069 C C . SER A 1 36 ? -0.551 -10.293 -10.324 1.00 41.14 36 SER A C 5
ATOM 8070 O O . SER A 1 36 ? 0.157 -10.412 -9.320 1.00 42.33 36 SER A O 5
ATOM 8078 N N . LYS A 1 37 ? -0.707 -9.126 -10.966 1.00 44.31 37 LYS A N 5
ATOM 8079 C CA . LYS A 1 37 ? -0.076 -7.873 -10.521 1.00 44.24 37 LYS A CA 5
ATOM 8080 C C . LYS A 1 37 ? -1.157 -6.884 -10.049 1.00 55.34 37 LYS A C 5
ATOM 8081 O O . LYS A 1 37 ? -1.948 -6.392 -10.859 1.00 31.22 37 LYS A O 5
ATOM 8100 N N . LEU A 1 38 ? -1.203 -6.633 -8.730 1.00 12.45 38 LEU A N 5
ATOM 8101 C CA . LEU A 1 38 ? -2.109 -5.643 -8.110 1.00 21.34 38 LEU A CA 5
ATOM 8102 C C . LEU A 1 38 ? -1.306 -4.381 -7.786 1.00 44.34 38 LEU A C 5
ATOM 8103 O O . LEU A 1 38 ? -0.198 -4.475 -7.269 1.00 34.45 38 LEU A O 5
ATOM 8119 N N . VAL A 1 39 ? -1.859 -3.201 -8.108 1.00 42.10 39 VAL A N 5
ATOM 8120 C CA . VAL A 1 39 ? -1.232 -1.904 -7.772 1.00 63.45 39 VAL A CA 5
ATOM 8121 C C . VAL A 1 39 ? -2.157 -1.112 -6.835 1.00 20.03 39 VAL A C 5
ATOM 8122 O O . VAL A 1 39 ? -3.312 -0.837 -7.179 1.00 5.01 39 VAL A O 5
ATOM 8135 N N . LEU A 1 40 ? -1.651 -0.779 -5.642 1.00 21.13 40 LEU A N 5
ATOM 8136 C CA . LEU A 1 40 ? -2.366 0.050 -4.660 1.00 44.30 40 LEU A CA 5
ATOM 8137 C C . LEU A 1 40 ? -1.870 1.492 -4.769 1.00 71.12 40 LEU A C 5
ATOM 8138 O O . LEU A 1 40 ? -0.693 1.747 -4.554 1.00 22.11 40 LEU A O 5
ATOM 8154 N N . ARG A 1 41 ? -2.762 2.420 -5.124 1.00 12.34 41 ARG A N 5
ATOM 8155 C CA . ARG A 1 41 ? -2.434 3.853 -5.184 1.00 64.11 41 ARG A CA 5
ATOM 8156 C C . ARG A 1 41 ? -2.811 4.525 -3.861 1.00 64.13 41 ARG A C 5
ATOM 8157 O O . ARG A 1 41 ? -3.988 4.523 -3.487 1.00 42.34 41 ARG A O 5
ATOM 8178 N N . CYS A 1 42 ? -1.815 5.081 -3.163 1.00 42.12 42 CYS A N 5
ATOM 8179 C CA . CYS A 1 42 ? -2.030 5.884 -1.959 1.00 50.24 42 CYS A CA 5
ATOM 8180 C C . CYS A 1 42 ? -1.407 7.271 -2.155 1.00 3.34 42 CYS A C 5
ATOM 8181 O O . CYS A 1 42 ? -0.175 7.425 -2.159 1.00 53.24 42 CYS A O 5
ATOM 8188 N N . GLU A 1 43 ? -2.279 8.254 -2.389 1.00 32.11 43 GLU A N 5
ATOM 8189 C CA . GLU A 1 43 ? -1.935 9.675 -2.420 1.00 25.41 43 GLU A CA 5
ATOM 8190 C C . GLU A 1 43 ? -3.045 10.483 -1.750 1.00 41.23 43 GLU A C 5
ATOM 8191 O O . GLU A 1 43 ? -4.132 9.973 -1.486 1.00 2.54 43 GLU A O 5
ATOM 8203 N N . THR A 1 44 ? -2.749 11.753 -1.489 1.00 65.01 44 THR A N 5
ATOM 8204 C CA . THR A 1 44 ? -3.604 12.649 -0.710 1.00 51.31 44 THR A CA 5
ATOM 8205 C C . THR A 1 44 ? -4.596 13.416 -1.604 1.00 43.23 44 THR A C 5
ATOM 8206 O O . THR A 1 44 ? -4.549 13.333 -2.843 1.00 62.32 44 THR A O 5
ATOM 8217 N N . SER A 1 45 ? -5.500 14.150 -0.933 1.00 75.43 45 SER A N 5
ATOM 8218 C CA . SER A 1 45 ? -6.523 14.989 -1.568 1.00 3.24 45 SER A CA 5
ATOM 8219 C C . SER A 1 45 ? -5.879 16.199 -2.275 1.00 43.13 45 SER A C 5
ATOM 8220 O O . SER A 1 45 ? -6.278 16.583 -3.377 1.00 53.21 45 SER A O 5
ATOM 8228 N N . SER A 1 46 ? -4.882 16.793 -1.606 1.00 33.43 46 SER A N 5
ATOM 8229 C CA . SER A 1 46 ? -4.078 17.911 -2.133 1.00 35.33 46 SER A CA 5
ATOM 8230 C C . SER A 1 46 ? -2.588 17.528 -2.047 1.00 60.31 46 SER A C 5
ATOM 8231 O O . SER A 1 46 ? -2.208 16.740 -1.190 1.00 34.12 46 SER A O 5
ATOM 8239 N N . GLU A 1 47 ? -1.758 18.101 -2.926 1.00 1.31 47 GLU A N 5
ATOM 8240 C CA . GLU A 1 47 ? -0.320 17.755 -3.045 1.00 23.41 47 GLU A CA 5
ATOM 8241 C C . GLU A 1 47 ? 0.514 18.310 -1.867 1.00 22.43 47 GLU A C 5
ATOM 8242 O O . GLU A 1 47 ? 1.572 17.757 -1.549 1.00 43.52 47 GLU A O 5
ATOM 8254 N N . TYR A 1 48 ? 0.035 19.423 -1.262 1.00 52.35 48 TYR A N 5
ATOM 8255 C CA . TYR A 1 48 ? 0.636 20.045 -0.051 1.00 12.22 48 TYR A CA 5
ATOM 8256 C C . TYR A 1 48 ? 2.124 20.443 -0.231 1.00 22.32 48 TYR A C 5
ATOM 8257 O O . TYR A 1 48 ? 2.619 20.559 -1.360 1.00 35.41 48 TYR A O 5
ATOM 8275 N N . SER A 1 49 ? 2.803 20.719 0.904 1.00 1.21 49 SER A N 5
ATOM 8276 C CA . SER A 1 49 ? 4.219 21.113 0.932 1.00 62.10 49 SER A CA 5
ATOM 8277 C C . SER A 1 49 ? 5.137 19.866 0.969 1.00 13.30 49 SER A C 5
ATOM 8278 O O . SER A 1 49 ? 5.877 19.604 0.016 1.00 72.45 49 SER A O 5
ATOM 8286 N N . SER A 1 50 ? 5.072 19.094 2.073 1.00 51.32 50 SER A N 5
ATOM 8287 C CA . SER A 1 50 ? 5.933 17.915 2.295 1.00 52.14 50 SER A CA 5
ATOM 8288 C C . SER A 1 50 ? 5.081 16.747 2.803 1.00 12.44 50 SER A C 5
ATOM 8289 O O . SER A 1 50 ? 4.361 16.903 3.789 1.00 13.30 50 SER A O 5
ATOM 8297 N N . LEU A 1 51 ? 5.159 15.588 2.118 1.00 21.14 51 LEU A N 5
ATOM 8298 C CA . LEU A 1 51 ? 4.365 14.384 2.443 1.00 32.22 51 LEU A CA 5
ATOM 8299 C C . LEU A 1 51 ? 5.281 13.143 2.451 1.00 3.12 51 LEU A C 5
ATOM 8300 O O . LEU A 1 51 ? 5.903 12.825 1.430 1.00 61.45 51 LEU A O 5
ATOM 8316 N N . ARG A 1 52 ? 5.380 12.460 3.606 1.00 71.14 52 ARG A N 5
ATOM 8317 C CA . ARG A 1 52 ? 6.118 11.186 3.735 1.00 74.30 52 ARG A CA 5
ATOM 8318 C C . ARG A 1 52 ? 5.139 10.011 3.590 1.00 43.25 52 ARG A C 5
ATOM 8319 O O . ARG A 1 52 ? 4.385 9.722 4.519 1.00 31.12 52 ARG A O 5
ATOM 8340 N N . PHE A 1 53 ? 5.143 9.342 2.432 1.00 75.44 53 PHE A N 5
ATOM 8341 C CA . PHE A 1 53 ? 4.260 8.190 2.193 1.00 71.31 53 PHE A CA 5
ATOM 8342 C C . PHE A 1 53 ? 4.971 6.901 2.651 1.00 52.41 53 PHE A C 5
ATOM 8343 O O . PHE A 1 53 ? 6.028 6.543 2.124 1.00 52.45 53 PHE A O 5
ATOM 8360 N N . LYS A 1 54 ? 4.397 6.240 3.659 1.00 71.21 54 LYS A N 5
ATOM 8361 C CA . LYS A 1 54 ? 4.857 4.930 4.145 1.00 1.42 54 LYS A CA 5
ATOM 8362 C C . LYS A 1 54 ? 3.789 3.879 3.853 1.00 52.34 54 LYS A C 5
ATOM 8363 O O . LYS A 1 54 ? 2.622 4.213 3.670 1.00 21.25 54 LYS A O 5
ATOM 8382 N N . TRP A 1 55 ? 4.212 2.610 3.813 1.00 74.31 55 TRP A N 5
ATOM 8383 C CA . TRP A 1 55 ? 3.318 1.446 3.647 1.00 1.41 55 TRP A CA 5
ATOM 8384 C C . TRP A 1 55 ? 3.527 0.499 4.830 1.00 14.12 55 TRP A C 5
ATOM 8385 O O . TRP A 1 55 ? 4.640 0.398 5.349 1.00 62.31 55 TRP A O 5
ATOM 8406 N N . PHE A 1 56 ? 2.443 -0.158 5.279 1.00 42.23 56 PHE A N 5
ATOM 8407 C CA . PHE A 1 56 ? 2.456 -1.069 6.448 1.00 4.13 56 PHE A CA 5
ATOM 8408 C C . PHE A 1 56 ? 1.648 -2.332 6.127 1.00 31.11 56 PHE A C 5
ATOM 8409 O O . PHE A 1 56 ? 0.521 -2.238 5.659 1.00 44.12 56 PHE A O 5
ATOM 8426 N N . LYS A 1 57 ? 2.232 -3.511 6.371 1.00 54.12 57 LYS A N 5
ATOM 8427 C CA . LYS A 1 57 ? 1.482 -4.771 6.363 1.00 74.40 57 LYS A CA 5
ATOM 8428 C C . LYS A 1 57 ? 1.053 -5.070 7.809 1.00 35.25 57 LYS A C 5
ATOM 8429 O O . LYS A 1 57 ? 1.862 -5.540 8.621 1.00 4.21 57 LYS A O 5
ATOM 8448 N N . ASN A 1 58 ? -0.209 -4.707 8.123 1.00 61.12 58 ASN A N 5
ATOM 8449 C CA . ASN A 1 58 ? -0.852 -4.944 9.430 1.00 32.40 58 ASN A CA 5
ATOM 8450 C C . ASN A 1 58 ? -0.080 -4.250 10.572 1.00 21.51 58 ASN A C 5
ATOM 8451 O O . ASN A 1 58 ? 0.152 -4.842 11.636 1.00 73.24 58 ASN A O 5
ATOM 8462 N N . GLY A 1 59 ? 0.334 -2.989 10.320 1.00 15.32 59 GLY A N 5
ATOM 8463 C CA . GLY A 1 59 ? 1.038 -2.171 11.319 1.00 55.12 59 GLY A CA 5
ATOM 8464 C C . GLY A 1 59 ? 2.558 -2.281 11.232 1.00 14.44 59 GLY A C 5
ATOM 8465 O O . GLY A 1 59 ? 3.272 -1.417 11.749 1.00 44.11 59 GLY A O 5
ATOM 8469 N N . ASN A 1 60 ? 3.053 -3.342 10.578 1.00 52.22 60 ASN A N 5
ATOM 8470 C CA . ASN A 1 60 ? 4.496 -3.581 10.392 1.00 64.15 60 ASN A CA 5
ATOM 8471 C C . ASN A 1 60 ? 4.979 -2.786 9.170 1.00 53.24 60 ASN A C 5
ATOM 8472 O O . ASN A 1 60 ? 4.470 -3.006 8.068 1.00 53.10 60 ASN A O 5
ATOM 8483 N N . GLU A 1 61 ? 5.946 -1.862 9.377 1.00 14.50 61 GLU A N 5
ATOM 8484 C CA . GLU A 1 61 ? 6.461 -0.965 8.313 1.00 33.45 61 GLU A CA 5
ATOM 8485 C C . GLU A 1 61 ? 7.018 -1.757 7.122 1.00 61.24 61 GLU A C 5
ATOM 8486 O O . GLU A 1 61 ? 8.051 -2.406 7.258 1.00 75.53 61 GLU A O 5
ATOM 8498 N N . LEU A 1 62 ? 6.322 -1.724 5.971 1.00 64.44 62 LEU A N 5
ATOM 8499 C CA . LEU A 1 62 ? 6.895 -2.189 4.703 1.00 25.45 62 LEU A CA 5
ATOM 8500 C C . LEU A 1 62 ? 8.008 -1.207 4.297 1.00 14.53 62 LEU A C 5
ATOM 8501 O O . LEU A 1 62 ? 7.757 -0.144 3.729 1.00 30.34 62 LEU A O 5
ATOM 8517 N N . ASN A 1 63 ? 9.216 -1.553 4.699 1.00 41.53 63 ASN A N 5
ATOM 8518 C CA . ASN A 1 63 ? 10.445 -0.809 4.396 1.00 73.03 63 ASN A CA 5
ATOM 8519 C C . ASN A 1 63 ? 11.272 -1.691 3.445 1.00 62.24 63 ASN A C 5
ATOM 8520 O O . ASN A 1 63 ? 10.945 -2.865 3.284 1.00 0.44 63 ASN A O 5
ATOM 8531 N N . ARG A 1 64 ? 12.337 -1.140 2.836 1.00 61.21 64 ARG A N 5
ATOM 8532 C CA . ARG A 1 64 ? 13.237 -1.878 1.903 1.00 21.34 64 ARG A CA 5
ATOM 8533 C C . ARG A 1 64 ? 13.732 -3.244 2.465 1.00 34.21 64 ARG A C 5
ATOM 8534 O O . ARG A 1 64 ? 14.048 -4.158 1.702 1.00 52.15 64 ARG A O 5
ATOM 8555 N N . LYS A 1 65 ? 13.770 -3.370 3.804 1.00 72.34 65 LYS A N 5
ATOM 8556 C CA . LYS A 1 65 ? 14.184 -4.609 4.493 1.00 20.22 65 LYS A CA 5
ATOM 8557 C C . LYS A 1 65 ? 12.985 -5.564 4.700 1.00 70.44 65 LYS A C 5
ATOM 8558 O O . LYS A 1 65 ? 13.102 -6.772 4.507 1.00 55.31 65 LYS A O 5
ATOM 8577 N N . ASN A 1 66 ? 11.831 -4.991 5.073 1.00 15.41 66 ASN A N 5
ATOM 8578 C CA . ASN A 1 66 ? 10.612 -5.761 5.443 1.00 61.33 66 ASN A CA 5
ATOM 8579 C C . ASN A 1 66 ? 9.780 -6.143 4.201 1.00 44.32 66 ASN A C 5
ATOM 8580 O O . ASN A 1 66 ? 8.874 -6.979 4.283 1.00 63.12 66 ASN A O 5
ATOM 8591 N N . LYS A 1 67 ? 10.098 -5.501 3.071 1.00 52.14 67 LYS A N 5
ATOM 8592 C CA . LYS A 1 67 ? 9.372 -5.642 1.803 1.00 40.53 67 LYS A CA 5
ATOM 8593 C C . LYS A 1 67 ? 9.570 -7.065 1.220 1.00 65.01 67 LYS A C 5
ATOM 8594 O O . LYS A 1 67 ? 10.720 -7.498 1.070 1.00 10.35 67 LYS A O 5
ATOM 8613 N N . PRO A 1 68 ? 8.465 -7.819 0.900 1.00 71.31 68 PRO A N 5
ATOM 8614 C CA . PRO A 1 68 ? 8.564 -9.148 0.240 1.00 4.52 68 PRO A CA 5
ATOM 8615 C C . PRO A 1 68 ? 9.127 -9.049 -1.196 1.00 71.34 68 PRO A C 5
ATOM 8616 O O . PRO A 1 68 ? 9.068 -7.980 -1.822 1.00 45.32 68 PRO A O 5
ATOM 8627 N N . GLN A 1 69 ? 9.648 -10.188 -1.703 1.00 4.14 69 GLN A N 5
ATOM 8628 C CA . GLN A 1 69 ? 10.385 -10.252 -2.987 1.00 75.12 69 GLN A CA 5
ATOM 8629 C C . GLN A 1 69 ? 9.501 -9.871 -4.192 1.00 72.10 69 GLN A C 5
ATOM 8630 O O . GLN A 1 69 ? 10.002 -9.355 -5.200 1.00 2.12 69 GLN A O 5
ATOM 8644 N N . ASN A 1 70 ? 8.189 -10.137 -4.075 1.00 43.22 70 ASN A N 5
ATOM 8645 C CA . ASN A 1 70 ? 7.237 -9.948 -5.183 1.00 3.03 70 ASN A CA 5
ATOM 8646 C C . ASN A 1 70 ? 6.715 -8.500 -5.262 1.00 25.23 70 ASN A C 5
ATOM 8647 O O . ASN A 1 70 ? 6.235 -8.074 -6.309 1.00 15.24 70 ASN A O 5
ATOM 8658 N N . ILE A 1 71 ? 6.850 -7.736 -4.166 1.00 33.05 71 ILE A N 5
ATOM 8659 C CA . ILE A 1 71 ? 6.365 -6.343 -4.106 1.00 63.53 71 ILE A CA 5
ATOM 8660 C C . ILE A 1 71 ? 7.535 -5.364 -4.293 1.00 53.33 71 ILE A C 5
ATOM 8661 O O . ILE A 1 71 ? 8.647 -5.626 -3.839 1.00 40.40 71 ILE A O 5
ATOM 8677 N N . LYS A 1 72 ? 7.267 -4.250 -4.992 1.00 40.11 72 LYS A N 5
ATOM 8678 C CA . LYS A 1 72 ? 8.153 -3.081 -5.041 1.00 3.41 72 LYS A CA 5
ATOM 8679 C C . LYS A 1 72 ? 7.355 -1.838 -4.608 1.00 4.45 72 LYS A C 5
ATOM 8680 O O . LYS A 1 72 ? 6.224 -1.617 -5.067 1.00 44.11 72 LYS A O 5
ATOM 8699 N N . ILE A 1 73 ? 7.927 -1.064 -3.690 1.00 5.43 73 ILE A N 5
ATOM 8700 C CA . ILE A 1 73 ? 7.367 0.220 -3.252 1.00 73.04 73 ILE A CA 5
ATOM 8701 C C . ILE A 1 73 ? 7.968 1.326 -4.122 1.00 14.33 73 ILE A C 5
ATOM 8702 O O . ILE A 1 73 ? 9.181 1.566 -4.069 1.00 40.30 73 ILE A O 5
ATOM 8718 N N . GLN A 1 74 ? 7.134 1.979 -4.934 1.00 75.30 74 GLN A N 5
ATOM 8719 C CA . GLN A 1 74 ? 7.583 3.020 -5.872 1.00 1.22 74 GLN A CA 5
ATOM 8720 C C . GLN A 1 74 ? 6.983 4.385 -5.483 1.00 2.33 74 GLN A C 5
ATOM 8721 O O . GLN A 1 74 ? 5.771 4.522 -5.316 1.00 52.45 74 GLN A O 5
ATOM 8735 N N . LYS A 1 75 ? 7.860 5.378 -5.273 1.00 73.14 75 LYS A N 5
ATOM 8736 C CA . LYS A 1 75 ? 7.462 6.776 -5.032 1.00 20.02 75 LYS A CA 5
ATOM 8737 C C . LYS A 1 75 ? 7.504 7.532 -6.366 1.00 75.01 75 LYS A C 5
ATOM 8738 O O . LYS A 1 75 ? 8.477 7.425 -7.118 1.00 43.54 75 LYS A O 5
ATOM 8757 N N . LYS A 1 76 ? 6.414 8.252 -6.657 1.00 53.33 76 LYS A N 5
ATOM 8758 C CA . LYS A 1 76 ? 6.268 9.106 -7.849 1.00 43.52 76 LYS A CA 5
ATOM 8759 C C . LYS A 1 76 ? 5.965 10.555 -7.383 1.00 22.31 76 LYS A C 5
ATOM 8760 O O . LYS A 1 76 ? 5.600 10.736 -6.219 1.00 55.21 76 LYS A O 5
ATOM 8779 N N . PRO A 1 77 ? 6.148 11.613 -8.256 1.00 30.35 77 PRO A N 5
ATOM 8780 C CA . PRO A 1 77 ? 5.893 13.042 -7.893 1.00 64.53 77 PRO A CA 5
ATOM 8781 C C . PRO A 1 77 ? 4.505 13.305 -7.253 1.00 71.15 77 PRO A C 5
ATOM 8782 O O . PRO A 1 77 ? 3.505 13.470 -7.957 1.00 51.20 77 PRO A O 5
ATOM 8793 N N . GLY A 1 78 ? 4.466 13.301 -5.907 1.00 11.21 78 GLY A N 5
ATOM 8794 C CA . GLY A 1 78 ? 3.249 13.613 -5.145 1.00 74.21 78 GLY A CA 5
ATOM 8795 C C . GLY A 1 78 ? 2.373 12.396 -4.833 1.00 31.23 78 GLY A C 5
ATOM 8796 O O . GLY A 1 78 ? 1.182 12.560 -4.532 1.00 13.34 78 GLY A O 5
ATOM 8800 N N . LYS A 1 79 ? 2.950 11.175 -4.915 1.00 25.04 79 LYS A N 5
ATOM 8801 C CA . LYS A 1 79 ? 2.222 9.913 -4.633 1.00 53.41 79 LYS A CA 5
ATOM 8802 C C . LYS A 1 79 ? 3.179 8.738 -4.403 1.00 33.10 79 LYS A C 5
ATOM 8803 O O . LYS A 1 79 ? 4.403 8.874 -4.510 1.00 20.24 79 LYS A O 5
ATOM 8822 N N . SER A 1 80 ? 2.588 7.573 -4.083 1.00 2.41 80 SER A N 5
ATOM 8823 C CA . SER A 1 80 ? 3.295 6.292 -3.945 1.00 73.51 80 SER A CA 5
ATOM 8824 C C . SER A 1 80 ? 2.340 5.153 -4.319 1.00 13.11 80 SER A C 5
ATOM 8825 O O . SER A 1 80 ? 1.141 5.221 -4.026 1.00 32.11 80 SER A O 5
ATOM 8833 N N . GLU A 1 81 ? 2.878 4.114 -4.980 1.00 72.12 81 GLU A N 5
ATOM 8834 C CA . GLU A 1 81 ? 2.120 2.903 -5.315 1.00 62.11 81 GLU A CA 5
ATOM 8835 C C . GLU A 1 81 ? 2.836 1.669 -4.752 1.00 11.23 81 GLU A C 5
ATOM 8836 O O . GLU A 1 81 ? 4.069 1.577 -4.805 1.00 63.24 81 GLU A O 5
ATOM 8848 N N . LEU A 1 82 ? 2.051 0.739 -4.196 1.00 24.32 82 LEU A N 5
ATOM 8849 C CA . LEU A 1 82 ? 2.539 -0.577 -3.796 1.00 53.11 82 LEU A CA 5
ATOM 8850 C C . LEU A 1 82 ? 2.276 -1.528 -4.966 1.00 64.44 82 LEU A C 5
ATOM 8851 O O . LEU A 1 82 ? 1.145 -2.002 -5.153 1.00 2.10 82 LEU A O 5
ATOM 8867 N N . ARG A 1 83 ? 3.307 -1.759 -5.780 1.00 43.14 83 ARG A N 5
ATOM 8868 C CA . ARG A 1 83 ? 3.183 -2.569 -6.994 1.00 71.42 83 ARG A CA 5
ATOM 8869 C C . ARG A 1 83 ? 3.501 -4.031 -6.640 1.00 35.53 83 ARG A C 5
ATOM 8870 O O . ARG A 1 83 ? 4.668 -4.433 -6.584 1.00 42.21 83 ARG A O 5
ATOM 8891 N N . ILE A 1 84 ? 2.442 -4.786 -6.337 1.00 61.11 84 ILE A N 5
ATOM 8892 C CA . ILE A 1 84 ? 2.523 -6.216 -5.996 1.00 52.33 84 ILE A CA 5
ATOM 8893 C C . ILE A 1 84 ? 2.579 -7.037 -7.295 1.00 22.31 84 ILE A C 5
ATOM 8894 O O . ILE A 1 84 ? 1.552 -7.271 -7.925 1.00 63.41 84 ILE A O 5
ATOM 8910 N N . ASN A 1 85 ? 3.786 -7.443 -7.701 1.00 13.02 85 ASN A N 5
ATOM 8911 C CA . ASN A 1 85 ? 4.007 -8.187 -8.964 1.00 71.15 85 ASN A CA 5
ATOM 8912 C C . ASN A 1 85 ? 4.101 -9.685 -8.652 1.00 2.01 85 ASN A C 5
ATOM 8913 O O . ASN A 1 85 ? 4.954 -10.079 -7.861 1.00 1.33 85 ASN A O 5
ATOM 8924 N N . LYS A 1 86 ? 3.280 -10.512 -9.328 1.00 21.13 86 LYS A N 5
ATOM 8925 C CA . LYS A 1 86 ? 3.167 -11.963 -9.056 1.00 51.35 86 LYS A CA 5
ATOM 8926 C C . LYS A 1 86 ? 2.819 -12.203 -7.571 1.00 55.02 86 LYS A C 5
ATOM 8927 O O . LYS A 1 86 ? 3.661 -12.645 -6.777 1.00 72.14 86 LYS A O 5
ATOM 8946 N N . ALA A 1 87 ? 1.584 -11.851 -7.215 1.00 44.04 87 ALA A N 5
ATOM 8947 C CA . ALA A 1 87 ? 1.090 -11.917 -5.839 1.00 20.03 87 ALA A CA 5
ATOM 8948 C C . ALA A 1 87 ? 0.956 -13.375 -5.377 1.00 4.33 87 ALA A C 5
ATOM 8949 O O . ALA A 1 87 ? 0.340 -14.187 -6.062 1.00 72.02 87 ALA A O 5
ATOM 8956 N N . SER A 1 88 ? 1.565 -13.691 -4.237 1.00 41.15 88 SER A N 5
ATOM 8957 C CA . SER A 1 88 ? 1.433 -15.007 -3.579 1.00 54.44 88 SER A CA 5
ATOM 8958 C C . SER A 1 88 ? 0.288 -14.960 -2.549 1.00 64.05 88 SER A C 5
ATOM 8959 O O . SER A 1 88 ? -0.233 -13.880 -2.248 1.00 41.32 88 SER A O 5
ATOM 8967 N N . LEU A 1 89 ? -0.086 -16.128 -2.001 1.00 24.41 89 LEU A N 5
ATOM 8968 C CA . LEU A 1 89 ? -1.152 -16.224 -0.978 1.00 24.01 89 LEU A CA 5
ATOM 8969 C C . LEU A 1 89 ? -0.734 -15.500 0.324 1.00 54.31 89 LEU A C 5
ATOM 8970 O O . LEU A 1 89 ? -1.584 -15.111 1.125 1.00 65.22 89 LEU A O 5
ATOM 8986 N N . ALA A 1 90 ? 0.597 -15.320 0.494 1.00 22.04 90 ALA A N 5
ATOM 8987 C CA . ALA A 1 90 ? 1.206 -14.656 1.662 1.00 21.40 90 ALA A CA 5
ATOM 8988 C C . ALA A 1 90 ? 0.925 -13.135 1.699 1.00 54.24 90 ALA A C 5
ATOM 8989 O O . ALA A 1 90 ? 1.201 -12.470 2.708 1.00 43.24 90 ALA A O 5
ATOM 8996 N N . ASP A 1 91 ? 0.378 -12.588 0.596 1.00 33.44 91 ASP A N 5
ATOM 8997 C CA . ASP A 1 91 ? -0.005 -11.162 0.506 1.00 0.35 91 ASP A CA 5
ATOM 8998 C C . ASP A 1 91 ? -1.342 -10.859 1.203 1.00 63.14 91 ASP A C 5
ATOM 8999 O O . ASP A 1 91 ? -1.716 -9.684 1.312 1.00 60.41 91 ASP A O 5
ATOM 9008 N N . SER A 1 92 ? -2.047 -11.908 1.673 1.00 71.32 92 SER A N 5
ATOM 9009 C CA . SER A 1 92 ? -3.330 -11.754 2.381 1.00 32.21 92 SER A CA 5
ATOM 9010 C C . SER A 1 92 ? -3.153 -10.949 3.686 1.00 72.34 92 SER A C 5
ATOM 9011 O O . SER A 1 92 ? -2.334 -11.314 4.538 1.00 11.40 92 SER A O 5
ATOM 9019 N N . GLY A 1 93 ? -3.878 -9.818 3.796 1.00 73.12 93 GLY A N 5
ATOM 9020 C CA . GLY A 1 93 ? -3.873 -8.979 4.999 1.00 62.51 93 GLY A CA 5
ATOM 9021 C C . GLY A 1 93 ? -4.149 -7.524 4.675 1.00 20.31 93 GLY A C 5
ATOM 9022 O O . GLY A 1 93 ? -4.475 -7.184 3.528 1.00 14.12 93 GLY A O 5
ATOM 9026 N N . GLU A 1 94 ? -3.991 -6.661 5.689 1.00 31.42 94 GLU A N 5
ATOM 9027 C CA . GLU A 1 94 ? -4.269 -5.218 5.579 1.00 23.21 94 GLU A CA 5
ATOM 9028 C C . GLU A 1 94 ? -2.998 -4.464 5.178 1.00 63.21 94 GLU A C 5
ATOM 9029 O O . GLU A 1 94 ? -2.046 -4.382 5.957 1.00 31.33 94 GLU A O 5
ATOM 9041 N N . TYR A 1 95 ? -2.974 -3.947 3.947 1.00 51.12 95 TYR A N 5
ATOM 9042 C CA . TYR A 1 95 ? -1.968 -2.972 3.523 1.00 41.23 95 TYR A CA 5
ATOM 9043 C C . TYR A 1 95 ? -2.510 -1.571 3.823 1.00 52.32 95 TYR A C 5
ATOM 9044 O O . TYR A 1 95 ? -3.486 -1.131 3.218 1.00 43.23 95 TYR A O 5
ATOM 9062 N N . MET A 1 96 ? -1.867 -0.889 4.764 1.00 13.20 96 MET A N 5
ATOM 9063 C CA . MET A 1 96 ? -2.287 0.413 5.259 1.00 44.03 96 MET A CA 5
ATOM 9064 C C . MET A 1 96 ? -1.139 1.398 5.086 1.00 54.34 96 MET A C 5
ATOM 9065 O O . MET A 1 96 ? -0.058 1.200 5.632 1.00 12.41 96 MET A O 5
ATOM 9079 N N . CYS A 1 97 ? -1.368 2.425 4.275 1.00 45.33 97 CYS A N 5
ATOM 9080 C CA . CYS A 1 97 ? -0.394 3.485 4.034 1.00 55.42 97 CYS A CA 5
ATOM 9081 C C . CYS A 1 97 ? -0.647 4.652 5.000 1.00 44.30 97 CYS A C 5
ATOM 9082 O O . CYS A 1 97 ? -1.791 4.908 5.382 1.00 23.40 97 CYS A O 5
ATOM 9089 N N . LYS A 1 98 ? 0.432 5.338 5.410 1.00 52.13 98 LYS A N 5
ATOM 9090 C CA . LYS A 1 98 ? 0.362 6.569 6.218 1.00 45.32 98 LYS A CA 5
ATOM 9091 C C . LYS A 1 98 ? 1.026 7.710 5.451 1.00 2.24 98 LYS A C 5
ATOM 9092 O O . LYS A 1 98 ? 1.921 7.476 4.636 1.00 41.24 98 LYS A O 5
ATOM 9111 N N . VAL A 1 99 ? 0.576 8.940 5.710 1.00 0.32 99 VAL A N 5
ATOM 9112 C CA . VAL A 1 99 ? 1.203 10.154 5.171 1.00 22.24 99 VAL A CA 5
ATOM 9113 C C . VAL A 1 99 ? 1.608 11.084 6.335 1.00 50.52 99 VAL A C 5
ATOM 9114 O O . VAL A 1 99 ? 0.775 11.745 6.966 1.00 74.14 99 VAL A O 5
ATOM 9127 N N . ILE A 1 100 ? 2.907 11.078 6.639 1.00 71.43 100 ILE A N 5
ATOM 9128 C CA . ILE A 1 100 ? 3.480 11.864 7.730 1.00 21.43 100 ILE A CA 5
ATOM 9129 C C . ILE A 1 100 ? 3.853 13.258 7.192 1.00 50.32 100 ILE A C 5
ATOM 9130 O O . ILE A 1 100 ? 4.763 13.389 6.367 1.00 13.41 100 ILE A O 5
ATOM 9146 N N . SER A 1 101 ? 3.130 14.293 7.647 1.00 61.05 101 SER A N 5
ATOM 9147 C CA . SER A 1 101 ? 3.355 15.678 7.200 1.00 23.00 101 SER A CA 5
ATOM 9148 C C . SER A 1 101 ? 3.214 16.642 8.380 1.00 33.11 101 SER A C 5
ATOM 9149 O O . SER A 1 101 ? 2.916 16.230 9.508 1.00 11.22 101 SER A O 5
ATOM 9157 N N . LYS A 1 102 ? 3.386 17.934 8.086 1.00 72.12 102 LYS A N 5
ATOM 9158 C CA . LYS A 1 102 ? 3.316 19.006 9.081 1.00 35.13 102 LYS A CA 5
ATOM 9159 C C . LYS A 1 102 ? 1.865 19.304 9.494 1.00 53.43 102 LYS A C 5
ATOM 9160 O O . LYS A 1 102 ? 1.620 19.791 10.601 1.00 24.40 102 LYS A O 5
ATOM 9179 N N . LEU A 1 103 ? 0.904 18.987 8.603 1.00 71.31 103 LEU A N 5
ATOM 9180 C CA . LEU A 1 103 ? -0.531 19.225 8.855 1.00 11.14 103 LEU A CA 5
ATOM 9181 C C . LEU A 1 103 ? -1.192 18.032 9.569 1.00 40.22 103 LEU A C 5
ATOM 9182 O O . LEU A 1 103 ? -2.394 18.063 9.863 1.00 71.51 103 LEU A O 5
ATOM 9198 N N . GLY A 1 104 ? -0.389 17.000 9.868 1.00 73.21 104 GLY A N 5
ATOM 9199 C CA . GLY A 1 104 ? -0.855 15.815 10.587 1.00 54.23 104 GLY A CA 5
ATOM 9200 C C . GLY A 1 104 ? -0.493 14.538 9.856 1.00 54.44 104 GLY A C 5
ATOM 9201 O O . GLY A 1 104 ? 0.182 14.582 8.820 1.00 54.21 104 GLY A O 5
ATOM 9205 N N . ASN A 1 105 ? -0.932 13.395 10.400 1.00 3.14 105 ASN A N 5
ATOM 9206 C CA . ASN A 1 105 ? -0.701 12.069 9.793 1.00 60.55 105 ASN A CA 5
ATOM 9207 C C . ASN A 1 105 ? -2.045 11.351 9.617 1.00 21.31 105 ASN A C 5
ATOM 9208 O O . ASN A 1 105 ? -2.810 11.236 10.580 1.00 23.44 105 ASN A O 5
ATOM 9219 N N . ASP A 1 106 ? -2.330 10.878 8.397 1.00 52.00 106 ASP A N 5
ATOM 9220 C CA . ASP A 1 106 ? -3.566 10.116 8.096 1.00 3.12 106 ASP A CA 5
ATOM 9221 C C . ASP A 1 106 ? -3.201 8.726 7.561 1.00 33.33 106 ASP A C 5
ATOM 9222 O O . ASP A 1 106 ? -2.113 8.531 7.012 1.00 75.40 106 ASP A O 5
ATOM 9231 N N . SER A 1 107 ? -4.114 7.761 7.746 1.00 74.23 107 SER A N 5
ATOM 9232 C CA . SER A 1 107 ? -3.918 6.361 7.349 1.00 1.12 107 SER A CA 5
ATOM 9233 C C . SER A 1 107 ? -5.089 5.891 6.471 1.00 42.31 107 SER A C 5
ATOM 9234 O O . SER A 1 107 ? -6.233 6.291 6.697 1.00 12.43 107 SER A O 5
ATOM 9242 N N . ALA A 1 108 ? -4.789 5.038 5.478 1.00 73.31 108 ALA A N 5
ATOM 9243 C CA . ALA A 1 108 ? -5.796 4.392 4.614 1.00 51.45 108 ALA A CA 5
ATOM 9244 C C . ALA A 1 108 ? -5.417 2.912 4.451 1.00 34.24 108 ALA A C 5
ATOM 9245 O O . ALA A 1 108 ? -4.315 2.610 4.007 1.00 11.14 108 ALA A O 5
ATOM 9252 N N . SER A 1 109 ? -6.326 2.002 4.835 1.00 11.20 109 SER A N 5
ATOM 9253 C CA . SER A 1 109 ? -6.087 0.544 4.801 1.00 40.53 109 SER A CA 5
ATOM 9254 C C . SER A 1 109 ? -6.788 -0.104 3.593 1.00 35.34 109 SER A C 5
ATOM 9255 O O . SER A 1 109 ? -7.746 0.453 3.047 1.00 31.44 109 SER A O 5
ATOM 9263 N N . ALA A 1 110 ? -6.291 -1.285 3.187 1.00 74.42 110 ALA A N 5
ATOM 9264 C CA . ALA A 1 110 ? -6.854 -2.072 2.078 1.00 74.45 110 ALA A CA 5
ATOM 9265 C C . ALA A 1 110 ? -6.544 -3.557 2.279 1.00 61.01 110 ALA A C 5
ATOM 9266 O O . ALA A 1 110 ? -5.373 -3.954 2.277 1.00 5.11 110 ALA A O 5
ATOM 9273 N N . ASN A 1 111 ? -7.594 -4.364 2.466 1.00 63.11 111 ASN A N 5
ATOM 9274 C CA . ASN A 1 111 ? -7.465 -5.817 2.570 1.00 13.14 111 ASN A CA 5
ATOM 9275 C C . ASN A 1 111 ? -7.273 -6.440 1.175 1.00 1.02 111 ASN A C 5
ATOM 9276 O O . ASN A 1 111 ? -8.183 -6.431 0.345 1.00 72.20 111 ASN A O 5
ATOM 9287 N N . ILE A 1 112 ? -6.076 -6.963 0.929 1.00 42.21 112 ILE A N 5
ATOM 9288 C CA . ILE A 1 112 ? -5.757 -7.708 -0.289 1.00 3.31 112 ILE A CA 5
ATOM 9289 C C . ILE A 1 112 ? -5.832 -9.208 0.024 1.00 3.31 112 ILE A C 5
ATOM 9290 O O . ILE A 1 112 ? -5.203 -9.670 0.973 1.00 34.23 112 ILE A O 5
ATOM 9306 N N . THR A 1 113 ? -6.658 -9.941 -0.743 1.00 14.13 113 THR A N 5
ATOM 9307 C CA . THR A 1 113 ? -6.825 -11.397 -0.612 1.00 40.24 113 THR A CA 5
ATOM 9308 C C . THR A 1 113 ? -6.373 -12.044 -1.925 1.00 14.22 113 THR A C 5
ATOM 9309 O O . THR A 1 113 ? -6.856 -11.680 -2.994 1.00 71.32 113 THR A O 5
ATOM 9320 N N . ILE A 1 114 ? -5.411 -12.972 -1.858 1.00 52.21 114 ILE A N 5
ATOM 9321 C CA . ILE A 1 114 ? -4.868 -13.638 -3.055 1.00 73.32 114 ILE A CA 5
ATOM 9322 C C . ILE A 1 114 ? -5.206 -15.127 -2.992 1.00 1.10 114 ILE A C 5
ATOM 9323 O O . ILE A 1 114 ? -4.833 -15.811 -2.047 1.00 43.01 114 ILE A O 5
ATOM 9339 N N . VAL A 1 115 ? -5.918 -15.619 -4.009 1.00 15.40 115 VAL A N 5
ATOM 9340 C CA . VAL A 1 115 ? -6.504 -16.971 -4.010 1.00 54.22 115 VAL A CA 5
ATOM 9341 C C . VAL A 1 115 ? -5.900 -17.838 -5.128 1.00 34.31 115 VAL A C 5
ATOM 9342 O O . VAL A 1 115 ? -5.487 -17.324 -6.177 1.00 51.25 115 VAL A O 5
ATOM 9355 N N . GLU A 1 116 ? -5.830 -19.157 -4.882 1.00 2.53 116 GLU A N 5
ATOM 9356 C CA . GLU A 1 116 ? -5.438 -20.136 -5.903 1.00 3.42 116 GLU A CA 5
ATOM 9357 C C . GLU A 1 116 ? -6.587 -20.338 -6.898 1.00 11.35 116 GLU A C 5
ATOM 9358 O O . GLU A 1 116 ? -7.649 -20.845 -6.539 1.00 5.13 116 GLU A O 5
ATOM 9370 N N . SER A 1 117 ? -6.364 -19.891 -8.128 1.00 12.33 117 SER A N 5
ATOM 9371 C CA . SER A 1 117 ? -7.308 -20.049 -9.238 1.00 1.20 117 SER A CA 5
ATOM 9372 C C . SER A 1 117 ? -6.736 -21.074 -10.228 1.00 12.11 117 SER A C 5
ATOM 9373 O O . SER A 1 117 ? -5.832 -20.753 -11.009 1.00 31.34 117 SER A O 5
ATOM 9381 N N . ASN A 1 118 ? -7.229 -22.323 -10.140 1.00 64.52 118 ASN A N 5
ATOM 9382 C CA . ASN A 1 118 ? -6.716 -23.457 -10.938 1.00 64.20 118 ASN A CA 5
ATOM 9383 C C . ASN A 1 118 ? -7.322 -23.449 -12.375 1.00 12.43 118 ASN A C 5
ATOM 9384 O O . ASN A 1 118 ? -6.795 -22.716 -13.235 1.00 65.22 118 ASN A O 5
ATOM 9396 N N . MET A 1 1 ? 29.466 24.651 -16.220 1.00 3.14 1 MET A N 6
ATOM 9397 C CA . MET A 1 1 ? 28.761 24.933 -14.952 1.00 43.02 1 MET A CA 6
ATOM 9398 C C . MET A 1 1 ? 27.251 25.024 -15.209 1.00 21.34 1 MET A C 6
ATOM 9399 O O . MET A 1 1 ? 26.808 25.835 -16.030 1.00 61.10 1 MET A O 6
ATOM 9415 N N . HIS A 1 2 ? 26.472 24.167 -14.525 1.00 65.11 2 HIS A N 6
ATOM 9416 C CA . HIS A 1 2 ? 24.998 24.164 -14.606 1.00 63.11 2 HIS A CA 6
ATOM 9417 C C . HIS A 1 2 ? 24.403 25.053 -13.498 1.00 15.34 2 HIS A C 6
ATOM 9418 O O . HIS A 1 2 ? 25.059 25.325 -12.480 1.00 11.03 2 HIS A O 6
ATOM 9433 N N . HIS A 1 3 ? 23.154 25.488 -13.713 1.00 30.11 3 HIS A N 6
ATOM 9434 C CA . HIS A 1 3 ? 22.396 26.319 -12.760 1.00 21.24 3 HIS A CA 6
ATOM 9435 C C . HIS A 1 3 ? 21.965 25.506 -11.525 1.00 61.10 3 HIS A C 6
ATOM 9436 O O . HIS A 1 3 ? 21.939 24.267 -11.562 1.00 21.31 3 HIS A O 6
ATOM 9451 N N . HIS A 1 4 ? 21.632 26.228 -10.438 1.00 62.50 4 HIS A N 6
ATOM 9452 C CA . HIS A 1 4 ? 21.144 25.631 -9.180 1.00 41.33 4 HIS A CA 6
ATOM 9453 C C . HIS A 1 4 ? 19.773 24.941 -9.400 1.00 11.22 4 HIS A C 6
ATOM 9454 O O . HIS A 1 4 ? 18.714 25.577 -9.376 1.00 24.14 4 HIS A O 6
ATOM 9469 N N . HIS A 1 5 ? 19.815 23.633 -9.704 1.00 14.41 5 HIS A N 6
ATOM 9470 C CA . HIS A 1 5 ? 18.602 22.829 -9.947 1.00 33.23 5 HIS A CA 6
ATOM 9471 C C . HIS A 1 5 ? 18.215 22.061 -8.674 1.00 34.40 5 HIS A C 6
ATOM 9472 O O . HIS A 1 5 ? 18.487 20.863 -8.529 1.00 61.33 5 HIS A O 6
ATOM 9487 N N . HIS A 1 6 ? 17.640 22.789 -7.718 1.00 4.15 6 HIS A N 6
ATOM 9488 C CA . HIS A 1 6 ? 17.040 22.216 -6.507 1.00 74.21 6 HIS A CA 6
ATOM 9489 C C . HIS A 1 6 ? 15.747 22.980 -6.232 1.00 52.03 6 HIS A C 6
ATOM 9490 O O . HIS A 1 6 ? 15.787 24.206 -6.041 1.00 0.13 6 HIS A O 6
ATOM 9505 N N . HIS A 1 7 ? 14.605 22.270 -6.259 1.00 71.41 7 HIS A N 6
ATOM 9506 C CA . HIS A 1 7 ? 13.300 22.865 -5.962 1.00 44.12 7 HIS A CA 6
ATOM 9507 C C . HIS A 1 7 ? 13.231 23.257 -4.477 1.00 64.04 7 HIS A C 6
ATOM 9508 O O . HIS A 1 7 ? 12.899 22.432 -3.615 1.00 1.33 7 HIS A O 6
ATOM 9523 N N . SER A 1 8 ? 13.612 24.513 -4.203 1.00 41.42 8 SER A N 6
ATOM 9524 C CA . SER A 1 8 ? 13.532 25.108 -2.871 1.00 53.14 8 SER A CA 6
ATOM 9525 C C . SER A 1 8 ? 12.055 25.308 -2.500 1.00 72.03 8 SER A C 6
ATOM 9526 O O . SER A 1 8 ? 11.338 26.029 -3.197 1.00 54.42 8 SER A O 6
ATOM 9534 N N . SER A 1 9 ? 11.606 24.622 -1.432 1.00 5.51 9 SER A N 6
ATOM 9535 C CA . SER A 1 9 ? 10.204 24.666 -0.962 1.00 1.53 9 SER A CA 6
ATOM 9536 C C . SER A 1 9 ? 9.833 26.049 -0.397 1.00 52.43 9 SER A C 6
ATOM 9537 O O . SER A 1 9 ? 8.651 26.362 -0.266 1.00 60.51 9 SER A O 6
ATOM 9545 N N . GLY A 1 10 ? 10.858 26.859 -0.077 1.00 22.22 10 GLY A N 6
ATOM 9546 C CA . GLY A 1 10 ? 10.668 28.167 0.531 1.00 61.11 10 GLY A CA 6
ATOM 9547 C C . GLY A 1 10 ? 10.564 28.083 2.044 1.00 41.13 10 GLY A C 6
ATOM 9548 O O . GLY A 1 10 ? 9.691 27.378 2.565 1.00 14.24 10 GLY A O 6
ATOM 9552 N N . ARG A 1 11 ? 11.446 28.797 2.760 1.00 65.52 11 ARG A N 6
ATOM 9553 C CA . ARG A 1 11 ? 11.438 28.815 4.232 1.00 22.22 11 ARG A CA 6
ATOM 9554 C C . ARG A 1 11 ? 10.447 29.899 4.736 1.00 20.33 11 ARG A C 6
ATOM 9555 O O . ARG A 1 11 ? 10.832 30.904 5.343 1.00 61.43 11 ARG A O 6
ATOM 9576 N N . GLU A 1 12 ? 9.162 29.697 4.389 1.00 25.33 12 GLU A N 6
ATOM 9577 C CA . GLU A 1 12 ? 8.016 30.485 4.875 1.00 43.40 12 GLU A CA 6
ATOM 9578 C C . GLU A 1 12 ? 6.817 29.544 5.024 1.00 65.21 12 GLU A C 6
ATOM 9579 O O . GLU A 1 12 ? 6.667 28.586 4.254 1.00 64.21 12 GLU A O 6
ATOM 9591 N N . ASN A 1 13 ? 5.959 29.832 6.003 1.00 25.54 13 ASN A N 6
ATOM 9592 C CA . ASN A 1 13 ? 4.821 28.973 6.372 1.00 1.12 13 ASN A CA 6
ATOM 9593 C C . ASN A 1 13 ? 3.513 29.645 5.919 1.00 31.41 13 ASN A C 6
ATOM 9594 O O . ASN A 1 13 ? 2.571 29.821 6.705 1.00 11.22 13 ASN A O 6
ATOM 9605 N N . LEU A 1 14 ? 3.491 30.023 4.628 1.00 72.03 14 LEU A N 6
ATOM 9606 C CA . LEU A 1 14 ? 2.349 30.702 3.980 1.00 4.33 14 LEU A CA 6
ATOM 9607 C C . LEU A 1 14 ? 1.092 29.808 3.989 1.00 61.00 14 LEU A C 6
ATOM 9608 O O . LEU A 1 14 ? 1.197 28.571 3.922 1.00 71.52 14 LEU A O 6
ATOM 9624 N N . TYR A 1 15 ? -0.093 30.436 4.062 1.00 11.42 15 TYR A N 6
ATOM 9625 C CA . TYR A 1 15 ? -1.371 29.712 4.182 1.00 33.42 15 TYR A CA 6
ATOM 9626 C C . TYR A 1 15 ? -2.097 29.626 2.841 1.00 71.15 15 TYR A C 6
ATOM 9627 O O . TYR A 1 15 ? -2.194 30.610 2.101 1.00 23.01 15 TYR A O 6
ATOM 9645 N N . PHE A 1 16 ? -2.600 28.428 2.546 1.00 35.04 16 PHE A N 6
ATOM 9646 C CA . PHE A 1 16 ? -3.388 28.149 1.352 1.00 72.14 16 PHE A CA 6
ATOM 9647 C C . PHE A 1 16 ? -4.855 28.051 1.774 1.00 21.13 16 PHE A C 6
ATOM 9648 O O . PHE A 1 16 ? -5.225 27.151 2.544 1.00 14.54 16 PHE A O 6
ATOM 9665 N N . GLN A 1 17 ? -5.678 28.986 1.280 1.00 65.41 17 GLN A N 6
ATOM 9666 C CA . GLN A 1 17 ? -7.073 29.151 1.720 1.00 4.20 17 GLN A CA 6
ATOM 9667 C C . GLN A 1 17 ? -7.954 28.039 1.111 1.00 21.34 17 GLN A C 6
ATOM 9668 O O . GLN A 1 17 ? -8.493 28.195 0.012 1.00 2.11 17 GLN A O 6
ATOM 9682 N N . GLY A 1 18 ? -8.041 26.901 1.821 1.00 62.22 18 GLY A N 6
ATOM 9683 C CA . GLY A 1 18 ? -8.782 25.719 1.357 1.00 24.54 18 GLY A CA 6
ATOM 9684 C C . GLY A 1 18 ? -7.916 24.459 1.320 1.00 53.23 18 GLY A C 6
ATOM 9685 O O . GLY A 1 18 ? -8.308 23.454 0.723 1.00 14.42 18 GLY A O 6
ATOM 9689 N N . ALA A 1 19 ? -6.730 24.510 1.962 1.00 22.14 19 ALA A N 6
ATOM 9690 C CA . ALA A 1 19 ? -5.834 23.343 2.103 1.00 42.02 19 ALA A CA 6
ATOM 9691 C C . ALA A 1 19 ? -6.138 22.619 3.421 1.00 13.15 19 ALA A C 6
ATOM 9692 O O . ALA A 1 19 ? -5.882 23.151 4.508 1.00 54.31 19 ALA A O 6
ATOM 9699 N N . LEU A 1 20 ? -6.723 21.420 3.312 1.00 63.25 20 LEU A N 6
ATOM 9700 C CA . LEU A 1 20 ? -7.040 20.555 4.469 1.00 15.52 20 LEU A CA 6
ATOM 9701 C C . LEU A 1 20 ? -5.808 19.659 4.800 1.00 1.13 20 LEU A C 6
ATOM 9702 O O . LEU A 1 20 ? -4.837 19.666 4.029 1.00 0.21 20 LEU A O 6
ATOM 9718 N N . PRO A 1 21 ? -5.781 18.911 5.967 1.00 64.41 21 PRO A N 6
ATOM 9719 C CA . PRO A 1 21 ? -4.753 17.856 6.215 1.00 40.21 21 PRO A CA 6
ATOM 9720 C C . PRO A 1 21 ? -4.697 16.813 5.059 1.00 73.15 21 PRO A C 6
ATOM 9721 O O . PRO A 1 21 ? -5.713 16.607 4.375 1.00 23.13 21 PRO A O 6
ATOM 9732 N N . PRO A 1 22 ? -3.506 16.161 4.806 1.00 5.32 22 PRO A N 6
ATOM 9733 C CA . PRO A 1 22 ? -3.309 15.261 3.638 1.00 42.50 22 PRO A CA 6
ATOM 9734 C C . PRO A 1 22 ? -4.109 13.938 3.769 1.00 20.21 22 PRO A C 6
ATOM 9735 O O . PRO A 1 22 ? -3.558 12.880 4.078 1.00 64.31 22 PRO A O 6
ATOM 9746 N N . ARG A 1 23 ? -5.425 14.035 3.525 1.00 73.32 23 ARG A N 6
ATOM 9747 C CA . ARG A 1 23 ? -6.368 12.921 3.687 1.00 2.52 23 ARG A CA 6
ATOM 9748 C C . ARG A 1 23 ? -6.168 11.974 2.497 1.00 51.15 23 ARG A C 6
ATOM 9749 O O . ARG A 1 23 ? -6.507 12.327 1.367 1.00 24.02 23 ARG A O 6
ATOM 9770 N N . LEU A 1 24 ? -5.561 10.814 2.766 1.00 45.51 24 LEU A N 6
ATOM 9771 C CA . LEU A 1 24 ? -5.250 9.796 1.749 1.00 71.10 24 LEU A CA 6
ATOM 9772 C C . LEU A 1 24 ? -6.517 9.302 1.031 1.00 73.14 24 LEU A C 6
ATOM 9773 O O . LEU A 1 24 ? -7.630 9.380 1.562 1.00 75.31 24 LEU A O 6
ATOM 9789 N N . LYS A 1 25 ? -6.342 8.842 -0.210 1.00 51.23 25 LYS A N 6
ATOM 9790 C CA . LYS A 1 25 ? -7.450 8.365 -1.029 1.00 52.42 25 LYS A CA 6
ATOM 9791 C C . LYS A 1 25 ? -7.849 6.962 -0.579 1.00 12.43 25 LYS A C 6
ATOM 9792 O O . LYS A 1 25 ? -6.978 6.142 -0.253 1.00 73.35 25 LYS A O 6
ATOM 9811 N N . GLU A 1 26 ? -9.175 6.728 -0.549 1.00 62.24 26 GLU A N 6
ATOM 9812 C CA . GLU A 1 26 ? -9.773 5.482 -0.062 1.00 3.23 26 GLU A CA 6
ATOM 9813 C C . GLU A 1 26 ? -9.190 4.268 -0.803 1.00 1.32 26 GLU A C 6
ATOM 9814 O O . GLU A 1 26 ? -9.401 4.101 -2.013 1.00 20.23 26 GLU A O 6
ATOM 9826 N N . MET A 1 27 ? -8.413 3.461 -0.073 1.00 4.35 27 MET A N 6
ATOM 9827 C CA . MET A 1 27 ? -7.981 2.149 -0.551 1.00 23.32 27 MET A CA 6
ATOM 9828 C C . MET A 1 27 ? -9.184 1.206 -0.583 1.00 64.10 27 MET A C 6
ATOM 9829 O O . MET A 1 27 ? -10.074 1.289 0.274 1.00 50.01 27 MET A O 6
ATOM 9843 N N . LYS A 1 28 ? -9.191 0.302 -1.557 1.00 73.32 28 LYS A N 6
ATOM 9844 C CA . LYS A 1 28 ? -10.291 -0.642 -1.771 1.00 63.20 28 LYS A CA 6
ATOM 9845 C C . LYS A 1 28 ? -9.859 -2.058 -1.375 1.00 63.32 28 LYS A C 6
ATOM 9846 O O . LYS A 1 28 ? -8.691 -2.439 -1.564 1.00 61.21 28 LYS A O 6
ATOM 9865 N N . SER A 1 29 ? -10.797 -2.806 -0.785 1.00 61.51 29 SER A N 6
ATOM 9866 C CA . SER A 1 29 ? -10.627 -4.221 -0.486 1.00 74.13 29 SER A CA 6
ATOM 9867 C C . SER A 1 29 ? -10.704 -5.026 -1.791 1.00 44.23 29 SER A C 6
ATOM 9868 O O . SER A 1 29 ? -11.780 -5.164 -2.389 1.00 13.00 29 SER A O 6
ATOM 9876 N N . GLN A 1 30 ? -9.543 -5.514 -2.249 1.00 33.14 30 GLN A N 6
ATOM 9877 C CA . GLN A 1 30 ? -9.403 -6.166 -3.558 1.00 64.33 30 GLN A CA 6
ATOM 9878 C C . GLN A 1 30 ? -9.074 -7.654 -3.381 1.00 54.21 30 GLN A C 6
ATOM 9879 O O . GLN A 1 30 ? -8.170 -8.015 -2.621 1.00 31.54 30 GLN A O 6
ATOM 9893 N N . GLU A 1 31 ? -9.831 -8.507 -4.088 1.00 74.34 31 GLU A N 6
ATOM 9894 C CA . GLU A 1 31 ? -9.602 -9.957 -4.142 1.00 35.53 31 GLU A CA 6
ATOM 9895 C C . GLU A 1 31 ? -9.214 -10.338 -5.576 1.00 75.24 31 GLU A C 6
ATOM 9896 O O . GLU A 1 31 ? -9.892 -9.934 -6.531 1.00 10.42 31 GLU A O 6
ATOM 9908 N N . SER A 1 32 ? -8.139 -11.116 -5.723 1.00 5.55 32 SER A N 6
ATOM 9909 C CA . SER A 1 32 ? -7.650 -11.564 -7.031 1.00 54.23 32 SER A CA 6
ATOM 9910 C C . SER A 1 32 ? -7.016 -12.955 -6.899 1.00 4.11 32 SER A C 6
ATOM 9911 O O . SER A 1 32 ? -6.799 -13.437 -5.786 1.00 51.21 32 SER A O 6
ATOM 9919 N N . ALA A 1 33 ? -6.727 -13.600 -8.039 1.00 71.31 33 ALA A N 6
ATOM 9920 C CA . ALA A 1 33 ? -6.154 -14.958 -8.070 1.00 71.33 33 ALA A CA 6
ATOM 9921 C C . ALA A 1 33 ? -4.612 -14.936 -7.990 1.00 31.42 33 ALA A C 6
ATOM 9922 O O . ALA A 1 33 ? -3.982 -13.875 -8.106 1.00 35.23 33 ALA A O 6
ATOM 9929 N N . ALA A 1 34 ? -4.029 -16.131 -7.788 1.00 55.45 34 ALA A N 6
ATOM 9930 C CA . ALA A 1 34 ? -2.580 -16.323 -7.637 1.00 60.54 34 ALA A CA 6
ATOM 9931 C C . ALA A 1 34 ? -1.831 -16.088 -8.965 1.00 40.52 34 ALA A C 6
ATOM 9932 O O . ALA A 1 34 ? -2.175 -16.683 -9.997 1.00 12.42 34 ALA A O 6
ATOM 9939 N N . GLY A 1 35 ? -0.812 -15.206 -8.925 1.00 15.33 35 GLY A N 6
ATOM 9940 C CA . GLY A 1 35 ? -0.012 -14.870 -10.104 1.00 51.41 35 GLY A CA 6
ATOM 9941 C C . GLY A 1 35 ? -0.414 -13.548 -10.734 1.00 20.34 35 GLY A C 6
ATOM 9942 O O . GLY A 1 35 ? 0.240 -13.097 -11.682 1.00 10.54 35 GLY A O 6
ATOM 9946 N N . SER A 1 36 ? -1.494 -12.927 -10.220 1.00 15.14 36 SER A N 6
ATOM 9947 C CA . SER A 1 36 ? -1.986 -11.623 -10.713 1.00 1.12 36 SER A CA 6
ATOM 9948 C C . SER A 1 36 ? -1.101 -10.459 -10.216 1.00 72.53 36 SER A C 6
ATOM 9949 O O . SER A 1 36 ? -0.376 -10.608 -9.239 1.00 70.52 36 SER A O 6
ATOM 9957 N N . LYS A 1 37 ? -1.163 -9.303 -10.896 1.00 62.32 37 LYS A N 6
ATOM 9958 C CA . LYS A 1 37 ? -0.449 -8.081 -10.468 1.00 64.44 37 LYS A CA 6
ATOM 9959 C C . LYS A 1 37 ? -1.483 -7.040 -9.995 1.00 43.11 37 LYS A C 6
ATOM 9960 O O . LYS A 1 37 ? -2.313 -6.578 -10.783 1.00 15.13 37 LYS A O 6
ATOM 9979 N N . LEU A 1 38 ? -1.437 -6.704 -8.697 1.00 50.13 38 LEU A N 6
ATOM 9980 C CA . LEU A 1 38 ? -2.286 -5.668 -8.080 1.00 3.03 38 LEU A CA 6
ATOM 9981 C C . LEU A 1 38 ? -1.415 -4.433 -7.797 1.00 2.34 38 LEU A C 6
ATOM 9982 O O . LEU A 1 38 ? -0.220 -4.570 -7.534 1.00 23.14 38 LEU A O 6
ATOM 9998 N N . VAL A 1 39 ? -2.000 -3.231 -7.890 1.00 64.03 39 VAL A N 6
ATOM 9999 C CA . VAL A 1 39 ? -1.325 -1.969 -7.527 1.00 54.02 39 VAL A CA 6
ATOM 10000 C C . VAL A 1 39 ? -2.159 -1.238 -6.467 1.00 11.12 39 VAL A C 6
ATOM 10001 O O . VAL A 1 39 ? -3.318 -0.877 -6.710 1.00 23.43 39 VAL A O 6
ATOM 10014 N N . LEU A 1 40 ? -1.560 -1.043 -5.293 1.00 75.41 40 LEU A N 6
ATOM 10015 C CA . LEU A 1 40 ? -2.153 -0.274 -4.204 1.00 20.31 40 LEU A CA 6
ATOM 10016 C C . LEU A 1 40 ? -1.709 1.179 -4.320 1.00 34.41 40 LEU A C 6
ATOM 10017 O O . LEU A 1 40 ? -0.523 1.480 -4.193 1.00 14.31 40 LEU A O 6
ATOM 10033 N N . ARG A 1 41 ? -2.663 2.065 -4.600 1.00 23.23 41 ARG A N 6
ATOM 10034 C CA . ARG A 1 41 ? -2.388 3.486 -4.821 1.00 33.14 41 ARG A CA 6
ATOM 10035 C C . ARG A 1 41 ? -2.717 4.282 -3.557 1.00 41.33 41 ARG A C 6
ATOM 10036 O O . ARG A 1 41 ? -3.880 4.330 -3.131 1.00 45.23 41 ARG A O 6
ATOM 10057 N N . CYS A 1 42 ? -1.686 4.868 -2.946 1.00 55.34 42 CYS A N 6
ATOM 10058 C CA . CYS A 1 42 ? -1.850 5.772 -1.811 1.00 24.44 42 CYS A CA 6
ATOM 10059 C C . CYS A 1 42 ? -1.452 7.181 -2.233 1.00 45.45 42 CYS A C 6
ATOM 10060 O O . CYS A 1 42 ? -0.263 7.511 -2.307 1.00 14.42 42 CYS A O 6
ATOM 10067 N N . GLU A 1 43 ? -2.456 8.004 -2.521 1.00 24.20 43 GLU A N 6
ATOM 10068 C CA . GLU A 1 43 ? -2.263 9.421 -2.854 1.00 4.34 43 GLU A CA 6
ATOM 10069 C C . GLU A 1 43 ? -2.919 10.255 -1.767 1.00 63.43 43 GLU A C 6
ATOM 10070 O O . GLU A 1 43 ? -3.828 9.769 -1.095 1.00 54.42 43 GLU A O 6
ATOM 10082 N N . THR A 1 44 ? -2.494 11.502 -1.619 1.00 64.03 44 THR A N 6
ATOM 10083 C CA . THR A 1 44 ? -3.131 12.441 -0.690 1.00 13.12 44 THR A CA 6
ATOM 10084 C C . THR A 1 44 ? -4.284 13.176 -1.391 1.00 12.32 44 THR A C 6
ATOM 10085 O O . THR A 1 44 ? -4.418 13.103 -2.626 1.00 41.01 44 THR A O 6
ATOM 10096 N N . SER A 1 45 ? -5.113 13.867 -0.582 1.00 34.32 45 SER A N 6
ATOM 10097 C CA . SER A 1 45 ? -6.237 14.687 -1.070 1.00 44.02 45 SER A CA 6
ATOM 10098 C C . SER A 1 45 ? -5.738 15.739 -2.077 1.00 3.44 45 SER A C 6
ATOM 10099 O O . SER A 1 45 ? -6.305 15.905 -3.166 1.00 43.35 45 SER A O 6
ATOM 10107 N N . SER A 1 46 ? -4.647 16.411 -1.699 1.00 41.11 46 SER A N 6
ATOM 10108 C CA . SER A 1 46 ? -3.952 17.385 -2.542 1.00 54.02 46 SER A CA 6
ATOM 10109 C C . SER A 1 46 ? -2.447 17.087 -2.491 1.00 24.44 46 SER A C 6
ATOM 10110 O O . SER A 1 46 ? -1.894 16.886 -1.404 1.00 51.42 46 SER A O 6
ATOM 10118 N N . GLU A 1 47 ? -1.807 17.038 -3.668 1.00 34.52 47 GLU A N 6
ATOM 10119 C CA . GLU A 1 47 ? -0.394 16.643 -3.815 1.00 54.54 47 GLU A CA 6
ATOM 10120 C C . GLU A 1 47 ? 0.541 17.763 -3.313 1.00 71.32 47 GLU A C 6
ATO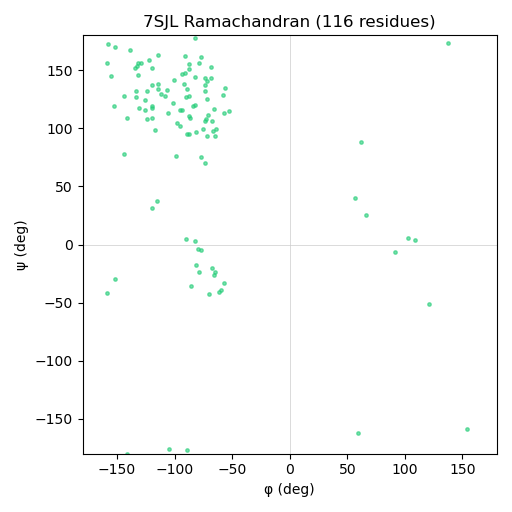M 10121 O O . GLU A 1 47 ? 0.808 18.731 -4.038 1.00 62.53 47 GLU A O 6
ATOM 10133 N N . TYR A 1 48 ? 1.000 17.649 -2.057 1.00 0.21 48 TYR A N 6
ATOM 10134 C CA . TYR A 1 48 ? 1.956 18.606 -1.460 1.00 24.31 48 TYR A CA 6
ATOM 10135 C C . TYR A 1 48 ? 3.395 18.144 -1.733 1.00 4.11 48 TYR A C 6
ATOM 10136 O O . TYR A 1 48 ? 3.645 16.954 -1.984 1.00 41.53 48 TYR A O 6
ATOM 10154 N N . SER A 1 49 ? 4.332 19.101 -1.700 1.00 11.03 49 SER A N 6
ATOM 10155 C CA . SER A 1 49 ? 5.752 18.850 -1.994 1.00 24.23 49 SER A CA 6
ATOM 10156 C C . SER A 1 49 ? 6.438 18.074 -0.849 1.00 71.11 49 SER A C 6
ATOM 10157 O O . SER A 1 49 ? 7.184 17.118 -1.092 1.00 14.43 49 SER A O 6
ATOM 10165 N N . SER A 1 50 ? 6.159 18.488 0.396 1.00 30.41 50 SER A N 6
ATOM 10166 C CA . SER A 1 50 ? 6.767 17.906 1.603 1.00 64.11 50 SER A CA 6
ATOM 10167 C C . SER A 1 50 ? 5.796 16.895 2.250 1.00 30.55 50 SER A C 6
ATOM 10168 O O . SER A 1 50 ? 5.022 17.235 3.159 1.00 41.53 50 SER A O 6
ATOM 10176 N N . LEU A 1 51 ? 5.808 15.659 1.706 1.00 14.30 51 LEU A N 6
ATOM 10177 C CA . LEU A 1 51 ? 4.988 14.530 2.187 1.00 12.22 51 LEU A CA 6
ATOM 10178 C C . LEU A 1 51 ? 5.862 13.272 2.330 1.00 53.00 51 LEU A C 6
ATOM 10179 O O . LEU A 1 51 ? 6.499 12.831 1.366 1.00 20.20 51 LEU A O 6
ATOM 10195 N N . ARG A 1 52 ? 5.899 12.729 3.551 1.00 74.44 52 ARG A N 6
ATOM 10196 C CA . ARG A 1 52 ? 6.526 11.434 3.858 1.00 52.44 52 ARG A CA 6
ATOM 10197 C C . ARG A 1 52 ? 5.463 10.338 3.715 1.00 14.14 52 ARG A C 6
ATOM 10198 O O . ARG A 1 52 ? 4.303 10.573 4.048 1.00 55.34 52 ARG A O 6
ATOM 10219 N N . PHE A 1 53 ? 5.845 9.157 3.210 1.00 0.31 53 PHE A N 6
ATOM 10220 C CA . PHE A 1 53 ? 4.925 8.004 3.078 1.00 25.22 53 PHE A CA 6
ATOM 10221 C C . PHE A 1 53 ? 5.588 6.732 3.609 1.00 65.14 53 PHE A C 6
ATOM 10222 O O . PHE A 1 53 ? 6.744 6.438 3.284 1.00 45.20 53 PHE A O 6
ATOM 10239 N N . LYS A 1 54 ? 4.841 5.996 4.436 1.00 42.11 54 LYS A N 6
ATOM 10240 C CA . LYS A 1 54 ? 5.199 4.646 4.894 1.00 41.14 54 LYS A CA 6
ATOM 10241 C C . LYS A 1 54 ? 4.138 3.657 4.387 1.00 63.30 54 LYS A C 6
ATOM 10242 O O . LYS A 1 54 ? 3.066 4.071 3.941 1.00 71.12 54 LYS A O 6
ATOM 10261 N N . TRP A 1 55 ? 4.449 2.358 4.457 1.00 13.41 55 TRP A N 6
ATOM 10262 C CA . TRP A 1 55 ? 3.497 1.266 4.174 1.00 45.11 55 TRP A CA 6
ATOM 10263 C C . TRP A 1 55 ? 3.632 0.215 5.273 1.00 70.22 55 TRP A C 6
ATOM 10264 O O . TRP A 1 55 ? 4.740 -0.041 5.730 1.00 31.24 55 TRP A O 6
ATOM 10285 N N . PHE A 1 56 ? 2.498 -0.367 5.697 1.00 25.34 56 PHE A N 6
ATOM 10286 C CA . PHE A 1 56 ? 2.437 -1.321 6.825 1.00 31.11 56 PHE A CA 6
ATOM 10287 C C . PHE A 1 56 ? 1.628 -2.546 6.394 1.00 41.10 56 PHE A C 6
ATOM 10288 O O . PHE A 1 56 ? 0.429 -2.439 6.159 1.00 31.50 56 PHE A O 6
ATOM 10305 N N . LYS A 1 57 ? 2.265 -3.713 6.349 1.00 73.32 57 LYS A N 6
ATOM 10306 C CA . LYS A 1 57 ? 1.572 -4.969 6.051 1.00 62.15 57 LYS A CA 6
ATOM 10307 C C . LYS A 1 57 ? 1.148 -5.629 7.371 1.00 63.31 57 LYS A C 6
ATOM 10308 O O . LYS A 1 57 ? 1.998 -6.132 8.119 1.00 44.32 57 LYS A O 6
ATOM 10327 N N . ASN A 1 58 ? -0.171 -5.577 7.650 1.00 10.05 58 ASN A N 6
ATOM 10328 C CA . ASN A 1 58 ? -0.783 -6.106 8.891 1.00 63.05 58 ASN A CA 6
ATOM 10329 C C . ASN A 1 58 ? -0.230 -5.365 10.127 1.00 32.43 58 ASN A C 6
ATOM 10330 O O . ASN A 1 58 ? -0.082 -5.938 11.209 1.00 1.22 58 ASN A O 6
ATOM 10341 N N . GLY A 1 59 ? 0.029 -4.054 9.937 1.00 51.22 59 GLY A N 6
ATOM 10342 C CA . GLY A 1 59 ? 0.592 -3.186 10.972 1.00 12.42 59 GLY A CA 6
ATOM 10343 C C . GLY A 1 59 ? 2.119 -3.155 10.992 1.00 21.23 59 GLY A C 6
ATOM 10344 O O . GLY A 1 59 ? 2.705 -2.308 11.663 1.00 72.32 59 GLY A O 6
ATOM 10348 N N . ASN A 1 60 ? 2.766 -4.061 10.246 1.00 72.12 60 ASN A N 6
ATOM 10349 C CA . ASN A 1 60 ? 4.235 -4.190 10.229 1.00 12.32 60 ASN A CA 6
ATOM 10350 C C . ASN A 1 60 ? 4.797 -3.436 9.017 1.00 51.34 60 ASN A C 6
ATOM 10351 O O . ASN A 1 60 ? 4.620 -3.894 7.882 1.00 30.24 60 ASN A O 6
ATOM 10362 N N . GLU A 1 61 ? 5.484 -2.303 9.267 1.00 43.02 61 GLU A N 6
ATOM 10363 C CA . GLU A 1 61 ? 6.013 -1.419 8.203 1.00 44.34 61 GLU A CA 6
ATOM 10364 C C . GLU A 1 61 ? 6.999 -2.156 7.278 1.00 1.53 61 GLU A C 6
ATOM 10365 O O . GLU A 1 61 ? 7.975 -2.773 7.738 1.00 43.33 61 GLU A O 6
ATOM 10377 N N . LEU A 1 62 ? 6.688 -2.134 5.967 1.00 2.14 62 LEU A N 6
ATOM 10378 C CA . LEU A 1 62 ? 7.557 -2.669 4.934 1.00 11.01 62 LEU A CA 6
ATOM 10379 C C . LEU A 1 62 ? 8.691 -1.672 4.666 1.00 42.13 62 LEU A C 6
ATOM 10380 O O . LEU A 1 62 ? 8.541 -0.718 3.887 1.00 43.20 62 LEU A O 6
ATOM 10396 N N . ASN A 1 63 ? 9.808 -1.884 5.382 1.00 51.25 63 ASN A N 6
ATOM 10397 C CA . ASN A 1 63 ? 11.081 -1.179 5.158 1.00 24.05 63 ASN A CA 6
ATOM 10398 C C . ASN A 1 63 ? 11.749 -1.729 3.879 1.00 22.13 63 ASN A C 6
ATOM 10399 O O . ASN A 1 63 ? 11.154 -2.547 3.177 1.00 23.21 63 ASN A O 6
ATOM 10410 N N . ARG A 1 64 ? 12.985 -1.291 3.580 1.00 45.43 64 ARG A N 6
ATOM 10411 C CA . ARG A 1 64 ? 13.756 -1.785 2.407 1.00 33.24 64 ARG A CA 6
ATOM 10412 C C . ARG A 1 64 ? 13.998 -3.306 2.543 1.00 55.31 64 ARG A C 6
ATOM 10413 O O . ARG A 1 64 ? 13.865 -4.066 1.575 1.00 34.55 64 ARG A O 6
ATOM 10434 N N . LYS A 1 65 ? 14.284 -3.725 3.783 1.00 32.42 65 LYS A N 6
ATOM 10435 C CA . LYS A 1 65 ? 14.594 -5.120 4.125 1.00 34.44 65 LYS A CA 6
ATOM 10436 C C . LYS A 1 65 ? 13.294 -5.945 4.253 1.00 32.43 65 LYS A C 6
ATOM 10437 O O . LYS A 1 65 ? 13.275 -7.134 3.933 1.00 72.24 65 LYS A O 6
ATOM 10456 N N . ASN A 1 66 ? 12.211 -5.298 4.733 1.00 21.52 66 ASN A N 6
ATOM 10457 C CA . ASN A 1 66 ? 10.913 -5.973 4.993 1.00 11.21 66 ASN A CA 6
ATOM 10458 C C . ASN A 1 66 ? 10.079 -6.104 3.707 1.00 1.13 66 ASN A C 6
ATOM 10459 O O . ASN A 1 66 ? 9.171 -6.946 3.637 1.00 10.02 66 ASN A O 6
ATOM 10470 N N . LYS A 1 67 ? 10.389 -5.247 2.713 1.00 54.15 67 LYS A N 6
ATOM 10471 C CA . LYS A 1 67 ? 9.693 -5.203 1.419 1.00 71.33 67 LYS A CA 6
ATOM 10472 C C . LYS A 1 67 ? 9.843 -6.562 0.695 1.00 53.31 67 LYS A C 6
ATOM 10473 O O . LYS A 1 67 ? 10.976 -6.976 0.425 1.00 32.44 67 LYS A O 6
ATOM 10492 N N . PRO A 1 68 ? 8.716 -7.290 0.405 1.00 52.22 68 PRO A N 6
ATOM 10493 C CA . PRO A 1 68 ? 8.763 -8.582 -0.331 1.00 21.30 68 PRO A CA 6
ATOM 10494 C C . PRO A 1 68 ? 9.449 -8.449 -1.713 1.00 52.23 68 PRO A C 6
ATOM 10495 O O . PRO A 1 68 ? 9.347 -7.404 -2.361 1.00 63.41 68 PRO A O 6
ATOM 10506 N N . GLN A 1 69 ? 10.134 -9.526 -2.142 1.00 34.04 69 GLN A N 6
ATOM 10507 C CA . GLN A 1 69 ? 10.980 -9.548 -3.360 1.00 73.41 69 GLN A CA 6
ATOM 10508 C C . GLN A 1 69 ? 10.175 -9.266 -4.647 1.00 24.44 69 GLN A C 6
ATOM 10509 O O . GLN A 1 69 ? 10.725 -8.770 -5.637 1.00 24.13 69 GLN A O 6
ATOM 10523 N N . ASN A 1 70 ? 8.878 -9.606 -4.621 1.00 41.35 70 ASN A N 6
ATOM 10524 C CA . ASN A 1 70 ? 7.966 -9.407 -5.769 1.00 45.44 70 ASN A CA 6
ATOM 10525 C C . ASN A 1 70 ? 7.238 -8.039 -5.699 1.00 71.40 70 ASN A C 6
ATOM 10526 O O . ASN A 1 70 ? 6.712 -7.557 -6.711 1.00 41.35 70 ASN A O 6
ATOM 10537 N N . ILE A 1 71 ? 7.233 -7.424 -4.507 1.00 53.21 71 ILE A N 6
ATOM 10538 C CA . ILE A 1 71 ? 6.576 -6.130 -4.252 1.00 41.32 71 ILE A CA 6
ATOM 10539 C C . ILE A 1 71 ? 7.598 -4.985 -4.380 1.00 22.53 71 ILE A C 6
ATOM 10540 O O . ILE A 1 71 ? 8.717 -5.089 -3.885 1.00 61.10 71 ILE A O 6
ATOM 10556 N N . LYS A 1 72 ? 7.192 -3.886 -5.036 1.00 44.34 72 LYS A N 6
ATOM 10557 C CA . LYS A 1 72 ? 8.023 -2.686 -5.199 1.00 42.31 72 LYS A CA 6
ATOM 10558 C C . LYS A 1 72 ? 7.220 -1.447 -4.776 1.00 22.32 72 LYS A C 6
ATOM 10559 O O . LYS A 1 72 ? 6.135 -1.182 -5.312 1.00 54.13 72 LYS A O 6
ATOM 10578 N N . ILE A 1 73 ? 7.748 -0.735 -3.777 1.00 34.14 73 ILE A N 6
ATOM 10579 C CA . ILE A 1 73 ? 7.191 0.524 -3.277 1.00 42.02 73 ILE A CA 6
ATOM 10580 C C . ILE A 1 73 ? 8.004 1.686 -3.875 1.00 1.54 73 ILE A C 6
ATOM 10581 O O . ILE A 1 73 ? 9.216 1.776 -3.624 1.00 25.41 73 ILE A O 6
ATOM 10597 N N . GLN A 1 74 ? 7.354 2.555 -4.664 1.00 73.43 74 GLN A N 6
ATOM 10598 C CA . GLN A 1 74 ? 8.006 3.742 -5.248 1.00 13.41 74 GLN A CA 6
ATOM 10599 C C . GLN A 1 74 ? 7.305 5.022 -4.754 1.00 62.52 74 GLN A C 6
ATOM 10600 O O . GLN A 1 74 ? 6.073 5.130 -4.803 1.00 13.33 74 GLN A O 6
ATOM 10614 N N . LYS A 1 75 ? 8.107 5.962 -4.233 1.00 71.24 75 LYS A N 6
ATOM 10615 C CA . LYS A 1 75 ? 7.634 7.259 -3.743 1.00 42.30 75 LYS A CA 6
ATOM 10616 C C . LYS A 1 75 ? 7.717 8.280 -4.880 1.00 14.50 75 LYS A C 6
ATOM 10617 O O . LYS A 1 75 ? 8.751 8.408 -5.554 1.00 54.32 75 LYS A O 6
ATOM 10636 N N . LYS A 1 76 ? 6.606 8.968 -5.081 1.00 54.33 76 LYS A N 6
ATOM 10637 C CA . LYS A 1 76 ? 6.417 9.983 -6.120 1.00 13.02 76 LYS A CA 6
ATOM 10638 C C . LYS A 1 76 ? 6.083 11.335 -5.429 1.00 0.43 76 LYS A C 6
ATOM 10639 O O . LYS A 1 76 ? 5.708 11.329 -4.248 1.00 25.55 76 LYS A O 6
ATOM 10658 N N . PRO A 1 77 ? 6.214 12.517 -6.123 1.00 25.03 77 PRO A N 6
ATOM 10659 C CA . PRO A 1 77 ? 5.851 13.835 -5.527 1.00 64.31 77 PRO A CA 6
ATOM 10660 C C . PRO A 1 77 ? 4.342 13.925 -5.157 1.00 51.04 77 PRO A C 6
ATOM 10661 O O . PRO A 1 77 ? 3.495 14.204 -6.010 1.00 4.33 77 PRO A O 6
ATOM 10672 N N . GLY A 1 78 ? 4.021 13.625 -3.885 1.00 74.11 78 GLY A N 6
ATOM 10673 C CA . GLY A 1 78 ? 2.655 13.762 -3.356 1.00 21.42 78 GLY A CA 6
ATOM 10674 C C . GLY A 1 78 ? 1.867 12.457 -3.294 1.00 64.05 78 GLY A C 6
ATOM 10675 O O . GLY A 1 78 ? 0.663 12.480 -2.995 1.00 74.44 78 GLY A O 6
ATOM 10679 N N . LYS A 1 79 ? 2.534 11.315 -3.585 1.00 51.10 79 LYS A N 6
ATOM 10680 C CA . LYS A 1 79 ? 1.898 9.975 -3.548 1.00 71.01 79 LYS A CA 6
ATOM 10681 C C . LYS A 1 79 ? 2.959 8.863 -3.483 1.00 52.34 79 LYS A C 6
ATOM 10682 O O . LYS A 1 79 ? 4.147 9.133 -3.609 1.00 70.40 79 LYS A O 6
ATOM 10701 N N . SER A 1 80 ? 2.501 7.624 -3.263 1.00 31.10 80 SER A N 6
ATOM 10702 C CA . SER A 1 80 ? 3.337 6.409 -3.232 1.00 14.14 80 SER A CA 6
ATOM 10703 C C . SER A 1 80 ? 2.464 5.210 -3.599 1.00 72.24 80 SER A C 6
ATOM 10704 O O . SER A 1 80 ? 1.283 5.173 -3.237 1.00 2.44 80 SER A O 6
ATOM 10712 N N . GLU A 1 81 ? 3.037 4.222 -4.310 1.00 22.14 81 GLU A N 6
ATOM 10713 C CA . GLU A 1 81 ? 2.293 3.025 -4.756 1.00 13.51 81 GLU A CA 6
ATOM 10714 C C . GLU A 1 81 ? 3.096 1.741 -4.490 1.00 52.04 81 GLU A C 6
ATOM 10715 O O . GLU A 1 81 ? 4.313 1.689 -4.721 1.00 22.30 81 GLU A O 6
ATOM 10727 N N . LEU A 1 82 ? 2.381 0.716 -4.002 1.00 23.12 82 LEU A N 6
ATOM 10728 C CA . LEU A 1 82 ? 2.917 -0.603 -3.679 1.00 23.55 82 LEU A CA 6
ATOM 10729 C C . LEU A 1 82 ? 2.373 -1.585 -4.727 1.00 30.53 82 LEU A C 6
ATOM 10730 O O . LEU A 1 82 ? 1.211 -2.003 -4.659 1.00 5.53 82 LEU A O 6
ATOM 10746 N N . ARG A 1 83 ? 3.203 -1.886 -5.728 1.00 31.21 83 ARG A N 6
ATOM 10747 C CA . ARG A 1 83 ? 2.849 -2.776 -6.838 1.00 4.03 83 ARG A CA 6
ATOM 10748 C C . ARG A 1 83 ? 3.175 -4.234 -6.450 1.00 63.52 83 ARG A C 6
ATOM 10749 O O . ARG A 1 83 ? 4.347 -4.621 -6.397 1.00 54.23 83 ARG A O 6
ATOM 10770 N N . ILE A 1 84 ? 2.135 -5.015 -6.133 1.00 2.21 84 ILE A N 6
ATOM 10771 C CA . ILE A 1 84 ? 2.265 -6.458 -5.868 1.00 13.03 84 ILE A CA 6
ATOM 10772 C C . ILE A 1 84 ? 2.301 -7.215 -7.211 1.00 62.32 84 ILE A C 6
ATOM 10773 O O . ILE A 1 84 ? 1.282 -7.290 -7.892 1.00 23.13 84 ILE A O 6
ATOM 10789 N N . ASN A 1 85 ? 3.470 -7.749 -7.595 1.00 72.52 85 ASN A N 6
ATOM 10790 C CA . ASN A 1 85 ? 3.627 -8.527 -8.852 1.00 73.21 85 ASN A CA 6
ATOM 10791 C C . ASN A 1 85 ? 3.673 -10.021 -8.505 1.00 73.42 85 ASN A C 6
ATOM 10792 O O . ASN A 1 85 ? 4.358 -10.386 -7.561 1.00 41.32 85 ASN A O 6
ATOM 10803 N N . LYS A 1 86 ? 2.950 -10.864 -9.272 1.00 21.21 86 LYS A N 6
ATOM 10804 C CA . LYS A 1 86 ? 2.843 -12.325 -9.018 1.00 75.33 86 LYS A CA 6
ATOM 10805 C C . LYS A 1 86 ? 2.242 -12.596 -7.616 1.00 22.21 86 LYS A C 6
ATOM 10806 O O . LYS A 1 86 ? 2.673 -13.511 -6.901 1.00 60.12 86 LYS A O 6
ATOM 10825 N N . ALA A 1 87 ? 1.224 -11.781 -7.268 1.00 32.34 87 ALA A N 6
ATOM 10826 C CA . ALA A 1 87 ? 0.509 -11.819 -5.979 1.00 54.44 87 ALA A CA 6
ATOM 10827 C C . ALA A 1 87 ? 0.051 -13.242 -5.616 1.00 1.25 87 ALA A C 6
ATOM 10828 O O . ALA A 1 87 ? -0.780 -13.837 -6.306 1.00 54.53 87 ALA A O 6
ATOM 10835 N N . SER A 1 88 ? 0.613 -13.752 -4.522 1.00 21.52 88 SER A N 6
ATOM 10836 C CA . SER A 1 88 ? 0.377 -15.104 -4.023 1.00 15.21 88 SER A CA 6
ATOM 10837 C C . SER A 1 88 ? -0.354 -15.035 -2.671 1.00 3.31 88 SER A C 6
ATOM 10838 O O . SER A 1 88 ? -0.705 -13.943 -2.192 1.00 22.22 88 SER A O 6
ATOM 10846 N N . LEU A 1 89 ? -0.576 -16.211 -2.053 1.00 51.42 89 LEU A N 6
ATOM 10847 C CA . LEU A 1 89 ? -1.257 -16.324 -0.741 1.00 42.30 89 LEU A CA 6
ATOM 10848 C C . LEU A 1 89 ? -0.438 -15.633 0.370 1.00 3.30 89 LEU A C 6
ATOM 10849 O O . LEU A 1 89 ? -0.991 -15.218 1.393 1.00 74.22 89 LEU A O 6
ATOM 10865 N N . ALA A 1 90 ? 0.880 -15.511 0.135 1.00 32.32 90 ALA A N 6
ATOM 10866 C CA . ALA A 1 90 ? 1.803 -14.792 1.025 1.00 62.01 90 ALA A CA 6
ATOM 10867 C C . ALA A 1 90 ? 1.557 -13.270 0.975 1.00 42.33 90 ALA A C 6
ATOM 10868 O O . ALA A 1 90 ? 1.722 -12.582 1.976 1.00 15.13 90 ALA A O 6
ATOM 10875 N N . ASP A 1 91 ? 1.124 -12.774 -0.198 1.00 50.10 91 ASP A N 6
ATOM 10876 C CA . ASP A 1 91 ? 0.830 -11.339 -0.421 1.00 21.05 91 ASP A CA 6
ATOM 10877 C C . ASP A 1 91 ? -0.584 -10.970 0.045 1.00 40.24 91 ASP A C 6
ATOM 10878 O O . ASP A 1 91 ? -0.940 -9.787 0.086 1.00 32.45 91 ASP A O 6
ATOM 10887 N N . SER A 1 92 ? -1.397 -11.992 0.347 1.00 2.22 92 SER A N 6
ATOM 10888 C CA . SER A 1 92 ? -2.728 -11.803 0.920 1.00 72.30 92 SER A CA 6
ATOM 10889 C C . SER A 1 92 ? -2.599 -11.281 2.367 1.00 4.04 92 SER A C 6
ATOM 10890 O O . SER A 1 92 ? -2.099 -11.992 3.245 1.00 35.43 92 SER A O 6
ATOM 10898 N N . GLY A 1 93 ? -3.021 -10.026 2.576 1.00 51.13 93 GLY A N 6
ATOM 10899 C CA . GLY A 1 93 ? -2.956 -9.382 3.884 1.00 5.22 93 GLY A CA 6
ATOM 10900 C C . GLY A 1 93 ? -3.377 -7.923 3.843 1.00 13.13 93 GLY A C 6
ATOM 10901 O O . GLY A 1 93 ? -3.736 -7.396 2.781 1.00 71.53 93 GLY A O 6
ATOM 10905 N N . GLU A 1 94 ? -3.368 -7.286 5.021 1.00 34.13 94 GLU A N 6
ATOM 10906 C CA . GLU A 1 94 ? -3.658 -5.850 5.171 1.00 41.53 94 GLU A CA 6
ATOM 10907 C C . GLU A 1 94 ? -2.451 -5.015 4.702 1.00 64.13 94 GLU A C 6
ATOM 10908 O O . GLU A 1 94 ? -1.312 -5.409 4.943 1.00 2.42 94 GLU A O 6
ATOM 10920 N N . TYR A 1 95 ? -2.696 -3.874 4.024 1.00 1.44 95 TYR A N 6
ATOM 10921 C CA . TYR A 1 95 ? -1.635 -2.896 3.699 1.00 64.14 95 TYR A CA 6
ATOM 10922 C C . TYR A 1 95 ? -2.154 -1.471 3.975 1.00 22.41 95 TYR A C 6
ATOM 10923 O O . TYR A 1 95 ? -2.993 -0.959 3.233 1.00 4.22 95 TYR A O 6
ATOM 10941 N N . MET A 1 96 ? -1.624 -0.833 5.029 1.00 12.02 96 MET A N 6
ATOM 10942 C CA . MET A 1 96 ? -1.954 0.553 5.405 1.00 3.45 96 MET A CA 6
ATOM 10943 C C . MET A 1 96 ? -0.783 1.475 5.069 1.00 5.20 96 MET A C 6
ATOM 10944 O O . MET A 1 96 ? 0.312 1.288 5.584 1.00 30.31 96 MET A O 6
ATOM 10958 N N . CYS A 1 97 ? -1.012 2.470 4.214 1.00 53.13 97 CYS A N 6
ATOM 10959 C CA . CYS A 1 97 ? -0.037 3.547 3.998 1.00 42.15 97 CYS A CA 6
ATOM 10960 C C . CYS A 1 97 ? -0.297 4.674 5.002 1.00 45.21 97 CYS A C 6
ATOM 10961 O O . CYS A 1 97 ? -1.441 4.858 5.446 1.00 23.11 97 CYS A O 6
ATOM 10968 N N . LYS A 1 98 ? 0.753 5.419 5.377 1.00 74.15 98 LYS A N 6
ATOM 10969 C CA . LYS A 1 98 ? 0.624 6.586 6.269 1.00 72.23 98 LYS A CA 6
ATOM 10970 C C . LYS A 1 98 ? 1.393 7.771 5.698 1.00 43.35 98 LYS A C 6
ATOM 10971 O O . LYS A 1 98 ? 2.574 7.637 5.367 1.00 53.04 98 LYS A O 6
ATOM 10990 N N . VAL A 1 99 ? 0.727 8.928 5.590 1.00 72.11 99 VAL A N 6
ATOM 10991 C CA . VAL A 1 99 ? 1.375 10.179 5.192 1.00 15.15 99 VAL A CA 6
ATOM 10992 C C . VAL A 1 99 ? 1.702 11.011 6.448 1.00 2.41 99 VAL A C 6
ATOM 10993 O O . VAL A 1 99 ? 0.921 11.038 7.409 1.00 24.02 99 VAL A O 6
ATOM 11006 N N . ILE A 1 100 ? 2.888 11.636 6.450 1.00 70.31 100 ILE A N 6
ATOM 11007 C CA . ILE A 1 100 ? 3.355 12.503 7.536 1.00 13.52 100 ILE A CA 6
ATOM 11008 C C . ILE A 1 100 ? 3.720 13.872 6.923 1.00 62.21 100 ILE A C 6
ATOM 11009 O O . ILE A 1 100 ? 4.549 13.937 6.006 1.00 14.15 100 ILE A O 6
ATOM 11025 N N . SER A 1 101 ? 3.080 14.945 7.405 1.00 42.33 101 SER A N 6
ATOM 11026 C CA . SER A 1 101 ? 3.410 16.329 7.013 1.00 31.24 101 SER A CA 6
ATOM 11027 C C . SER A 1 101 ? 3.191 17.253 8.206 1.00 23.30 101 SER A C 6
ATOM 11028 O O . SER A 1 101 ? 2.814 16.798 9.293 1.00 60.43 101 SER A O 6
ATOM 11036 N N . LYS A 1 102 ? 3.410 18.558 8.000 1.00 1.41 102 LYS A N 6
ATOM 11037 C CA . LYS A 1 102 ? 3.133 19.582 9.019 1.00 4.00 102 LYS A CA 6
ATOM 11038 C C . LYS A 1 102 ? 1.626 19.923 9.065 1.00 64.43 102 LYS A C 6
ATOM 11039 O O . LYS A 1 102 ? 1.140 20.472 10.059 1.00 71.50 102 LYS A O 6
ATOM 11058 N N . LEU A 1 103 ? 0.896 19.613 7.966 1.00 51.04 103 LEU A N 6
ATOM 11059 C CA . LEU A 1 103 ? -0.577 19.778 7.896 1.00 41.25 103 LEU A CA 6
ATOM 11060 C C . LEU A 1 103 ? -1.284 18.667 8.696 1.00 13.32 103 LEU A C 6
ATOM 11061 O O . LEU A 1 103 ? -2.472 18.787 9.010 1.00 70.32 103 LEU A O 6
ATOM 11077 N N . GLY A 1 104 ? -0.550 17.580 8.983 1.00 55.44 104 GLY A N 6
ATOM 11078 C CA . GLY A 1 104 ? -1.044 16.485 9.814 1.00 54.32 104 GLY A CA 6
ATOM 11079 C C . GLY A 1 104 ? -0.586 15.121 9.329 1.00 3.15 104 GLY A C 6
ATOM 11080 O O . GLY A 1 104 ? 0.059 15.004 8.277 1.00 64.35 104 GLY A O 6
ATOM 11084 N N . ASN A 1 105 ? -0.898 14.094 10.132 1.00 14.14 105 ASN A N 6
ATOM 11085 C CA . ASN A 1 105 ? -0.688 12.675 9.783 1.00 43.15 105 ASN A CA 6
ATOM 11086 C C . ASN A 1 105 ? -2.049 12.050 9.443 1.00 21.34 105 ASN A C 6
ATOM 11087 O O . ASN A 1 105 ? -3.076 12.425 10.025 1.00 42.53 105 ASN A O 6
ATOM 11098 N N . ASP A 1 106 ? -2.043 11.093 8.513 1.00 61.13 106 ASP A N 6
ATOM 11099 C CA . ASP A 1 106 ? -3.259 10.390 8.050 1.00 14.44 106 ASP A CA 6
ATOM 11100 C C . ASP A 1 106 ? -2.873 8.980 7.574 1.00 44.45 106 ASP A C 6
ATOM 11101 O O . ASP A 1 106 ? -1.697 8.714 7.298 1.00 50.01 106 ASP A O 6
ATOM 11110 N N . SER A 1 107 ? -3.866 8.078 7.477 1.00 33.14 107 SER A N 6
ATOM 11111 C CA . SER A 1 107 ? -3.650 6.676 7.086 1.00 42.35 107 SER A CA 6
ATOM 11112 C C . SER A 1 107 ? -4.845 6.134 6.284 1.00 20.41 107 SER A C 6
ATOM 11113 O O . SER A 1 107 ? -5.990 6.538 6.511 1.00 31.04 107 SER A O 6
ATOM 11121 N N . ALA A 1 108 ? -4.554 5.211 5.349 1.00 34.24 108 ALA A N 6
ATOM 11122 C CA . ALA A 1 108 ? -5.564 4.479 4.551 1.00 32.25 108 ALA A CA 6
ATOM 11123 C C . ALA A 1 108 ? -5.123 3.013 4.416 1.00 42.52 108 ALA A C 6
ATOM 11124 O O . ALA A 1 108 ? -3.957 2.763 4.095 1.00 50.43 108 ALA A O 6
ATOM 11131 N N . SER A 1 109 ? -6.035 2.051 4.679 1.00 51.12 109 SER A N 6
ATOM 11132 C CA . SER A 1 109 ? -5.702 0.604 4.672 1.00 71.12 109 SER A CA 6
ATOM 11133 C C . SER A 1 109 ? -6.514 -0.159 3.611 1.00 62.41 109 SER A C 6
ATOM 11134 O O . SER A 1 109 ? -7.694 0.139 3.383 1.00 21.21 109 SER A O 6
ATOM 11142 N N . ALA A 1 110 ? -5.858 -1.142 2.963 1.00 24.24 110 ALA A N 6
ATOM 11143 C CA . ALA A 1 110 ? -6.463 -2.019 1.944 1.00 5.21 110 ALA A CA 6
ATOM 11144 C C . ALA A 1 110 ? -6.494 -3.466 2.439 1.00 60.23 110 ALA A C 6
ATOM 11145 O O . ALA A 1 110 ? -5.609 -3.891 3.189 1.00 50.14 110 ALA A O 6
ATOM 11152 N N . ASN A 1 111 ? -7.531 -4.211 2.034 1.00 30.11 111 ASN A N 6
ATOM 11153 C CA . ASN A 1 111 ? -7.652 -5.649 2.327 1.00 35.21 111 ASN A CA 6
ATOM 11154 C C . ASN A 1 111 ? -7.379 -6.436 1.042 1.00 73.34 111 ASN A C 6
ATOM 11155 O O . ASN A 1 111 ? -8.221 -6.473 0.140 1.00 65.04 111 ASN A O 6
ATOM 11166 N N . ILE A 1 112 ? -6.184 -7.022 0.942 1.00 12.32 112 ILE A N 6
ATOM 11167 C CA . ILE A 1 112 ? -5.796 -7.851 -0.204 1.00 3.11 112 ILE A CA 6
ATOM 11168 C C . ILE A 1 112 ? -6.034 -9.331 0.131 1.00 35.10 112 ILE A C 6
ATOM 11169 O O . ILE A 1 112 ? -5.358 -9.896 0.989 1.00 41.40 112 ILE A O 6
ATOM 11185 N N . THR A 1 113 ? -7.056 -9.921 -0.498 1.00 1.12 113 THR A N 6
ATOM 11186 C CA . THR A 1 113 ? -7.315 -11.362 -0.436 1.00 1.24 113 THR A CA 6
ATOM 11187 C C . THR A 1 113 ? -6.833 -11.987 -1.747 1.00 35.13 113 THR A C 6
ATOM 11188 O O . THR A 1 113 ? -7.234 -11.537 -2.825 1.00 3.02 113 THR A O 6
ATOM 11199 N N . ILE A 1 114 ? -5.952 -12.983 -1.675 1.00 1.34 114 ILE A N 6
ATOM 11200 C CA . ILE A 1 114 ? -5.515 -13.725 -2.860 1.00 13.31 114 ILE A CA 6
ATOM 11201 C C . ILE A 1 114 ? -6.019 -15.155 -2.738 1.00 73.05 114 ILE A C 6
ATOM 11202 O O . ILE A 1 114 ? -5.868 -15.783 -1.685 1.00 70.34 114 ILE A O 6
ATOM 11218 N N . VAL A 1 115 ? -6.655 -15.640 -3.800 1.00 44.21 115 VAL A N 6
ATOM 11219 C CA . VAL A 1 115 ? -7.144 -17.016 -3.902 1.00 63.13 115 VAL A CA 6
ATOM 11220 C C . VAL A 1 115 ? -6.271 -17.801 -4.894 1.00 32.44 115 VAL A C 6
ATOM 11221 O O . VAL A 1 115 ? -5.553 -17.207 -5.703 1.00 23.25 115 VAL A O 6
ATOM 11234 N N . GLU A 1 116 ? -6.329 -19.134 -4.816 1.00 73.32 116 GLU A N 6
ATOM 11235 C CA . GLU A 1 116 ? -5.667 -20.016 -5.789 1.00 21.13 116 GLU A CA 6
ATOM 11236 C C . GLU A 1 116 ? -6.417 -20.004 -7.130 1.00 74.34 116 GLU A C 6
ATOM 11237 O O . GLU A 1 116 ? -7.656 -20.022 -7.159 1.00 70.43 116 GLU A O 6
ATOM 11249 N N . SER A 1 117 ? -5.638 -19.944 -8.220 1.00 34.10 117 SER A N 6
ATOM 11250 C CA . SER A 1 117 ? -6.140 -20.078 -9.598 1.00 63.15 117 SER A CA 6
ATOM 11251 C C . SER A 1 117 ? -6.837 -21.452 -9.781 1.00 41.44 117 SER A C 6
ATOM 11252 O O . SER A 1 117 ? -6.177 -22.497 -9.751 1.00 43.04 117 SER A O 6
ATOM 11260 N N . ASN A 1 118 ? -8.174 -21.417 -9.927 1.00 13.13 118 ASN A N 6
ATOM 11261 C CA . ASN A 1 118 ? -9.034 -22.612 -10.019 1.00 1.24 118 ASN A CA 6
ATOM 11262 C C . ASN A 1 118 ? -8.832 -23.325 -11.390 1.00 43.14 118 ASN A C 6
ATOM 11263 O O . ASN A 1 118 ? -9.417 -22.881 -12.404 1.00 10.43 118 ASN A O 6
ATOM 11275 N N . MET A 1 1 ? -26.368 35.119 2.149 1.00 63.11 1 MET A N 7
ATOM 11276 C CA . MET A 1 1 ? -26.386 36.593 2.289 1.00 42.52 1 MET A CA 7
ATOM 11277 C C . MET A 1 1 ? -24.953 37.174 2.339 1.00 51.52 1 MET A C 7
ATOM 11278 O O . MET A 1 1 ? -24.710 38.268 1.821 1.00 24.04 1 MET A O 7
ATOM 11294 N N . HIS A 1 2 ? -24.003 36.436 2.954 1.00 30.44 2 HIS A N 7
ATOM 11295 C CA . HIS A 1 2 ? -22.604 36.892 3.109 1.00 62.03 2 HIS A CA 7
ATOM 11296 C C . HIS A 1 2 ? -21.664 35.942 2.342 1.00 22.14 2 HIS A C 7
ATOM 11297 O O . HIS A 1 2 ? -21.631 34.737 2.615 1.00 72.24 2 HIS A O 7
ATOM 11312 N N . HIS A 1 3 ? -20.896 36.507 1.404 1.00 25.13 3 HIS A N 7
ATOM 11313 C CA . HIS A 1 3 ? -20.070 35.741 0.449 1.00 63.11 3 HIS A CA 7
ATOM 11314 C C . HIS A 1 3 ? -18.774 35.237 1.116 1.00 22.23 3 HIS A C 7
ATOM 11315 O O . HIS A 1 3 ? -18.149 35.963 1.893 1.00 14.14 3 HIS A O 7
ATOM 11330 N N . HIS A 1 4 ? -18.395 33.972 0.829 1.00 51.04 4 HIS A N 7
ATOM 11331 C CA . HIS A 1 4 ? -17.174 33.339 1.390 1.00 74.01 4 HIS A CA 7
ATOM 11332 C C . HIS A 1 4 ? -16.426 32.555 0.302 1.00 3.00 4 HIS A C 7
ATOM 11333 O O . HIS A 1 4 ? -17.033 31.802 -0.464 1.00 3.14 4 HIS A O 7
ATOM 11348 N N . HIS A 1 5 ? -15.099 32.754 0.254 1.00 62.13 5 HIS A N 7
ATOM 11349 C CA . HIS A 1 5 ? -14.197 32.077 -0.682 1.00 1.03 5 HIS A CA 7
ATOM 11350 C C . HIS A 1 5 ? -12.800 31.954 -0.038 1.00 33.22 5 HIS A C 7
ATOM 11351 O O . HIS A 1 5 ? -12.213 32.952 0.398 1.00 32.24 5 HIS A O 7
ATOM 11366 N N . HIS A 1 6 ? -12.295 30.718 0.066 1.00 65.42 6 HIS A N 7
ATOM 11367 C CA . HIS A 1 6 ? -10.938 30.442 0.594 1.00 33.32 6 HIS A CA 7
ATOM 11368 C C . HIS A 1 6 ? -9.935 30.187 -0.551 1.00 61.34 6 HIS A C 7
ATOM 11369 O O . HIS A 1 6 ? -8.742 29.959 -0.317 1.00 14.34 6 HIS A O 7
ATOM 11384 N N . HIS A 1 7 ? -10.420 30.261 -1.802 1.00 20.22 7 HIS A N 7
ATOM 11385 C CA . HIS A 1 7 ? -9.556 30.206 -3.000 1.00 62.55 7 HIS A CA 7
ATOM 11386 C C . HIS A 1 7 ? -8.855 31.571 -3.244 1.00 0.42 7 HIS A C 7
ATOM 11387 O O . HIS A 1 7 ? -8.107 31.719 -4.217 1.00 71.21 7 HIS A O 7
ATOM 11402 N N . SER A 1 8 ? -9.103 32.552 -2.342 1.00 55.10 8 SER A N 7
ATOM 11403 C CA . SER A 1 8 ? -8.440 33.866 -2.330 1.00 63.51 8 SER A CA 7
ATOM 11404 C C . SER A 1 8 ? -6.898 33.719 -2.406 1.00 13.01 8 SER A C 7
ATOM 11405 O O . SER A 1 8 ? -6.261 33.212 -1.472 1.00 33.12 8 SER A O 7
ATOM 11413 N N . SER A 1 9 ? -6.333 34.122 -3.554 1.00 41.12 9 SER A N 7
ATOM 11414 C CA . SER A 1 9 ? -4.916 33.937 -3.876 1.00 43.33 9 SER A CA 7
ATOM 11415 C C . SER A 1 9 ? -4.380 35.211 -4.554 1.00 44.23 9 SER A C 7
ATOM 11416 O O . SER A 1 9 ? -4.339 35.317 -5.794 1.00 60.35 9 SER A O 7
ATOM 11424 N N . GLY A 1 10 ? -4.062 36.210 -3.712 1.00 61.04 10 GLY A N 7
ATOM 11425 C CA . GLY A 1 10 ? -3.415 37.442 -4.147 1.00 60.43 10 GLY A CA 7
ATOM 11426 C C . GLY A 1 10 ? -1.908 37.266 -4.162 1.00 64.51 10 GLY A C 7
ATOM 11427 O O . GLY A 1 10 ? -1.344 36.847 -5.177 1.00 74.11 10 GLY A O 7
ATOM 11431 N N . ARG A 1 11 ? -1.256 37.561 -3.022 1.00 24.02 11 ARG A N 7
ATOM 11432 C CA . ARG A 1 11 ? 0.182 37.293 -2.801 1.00 60.02 11 ARG A CA 7
ATOM 11433 C C . ARG A 1 11 ? 0.384 36.838 -1.350 1.00 33.03 11 ARG A C 7
ATOM 11434 O O . ARG A 1 11 ? 1.137 37.449 -0.579 1.00 21.25 11 ARG A O 7
ATOM 11455 N N . GLU A 1 12 ? -0.326 35.760 -0.976 1.00 60.34 12 GLU A N 7
ATOM 11456 C CA . GLU A 1 12 ? -0.176 35.118 0.332 1.00 15.42 12 GLU A CA 7
ATOM 11457 C C . GLU A 1 12 ? 1.068 34.213 0.315 1.00 74.31 12 GLU A C 7
ATOM 11458 O O . GLU A 1 12 ? 0.989 33.005 0.064 1.00 33.22 12 GLU A O 7
ATOM 11470 N N . ASN A 1 13 ? 2.236 34.846 0.526 1.00 32.24 13 ASN A N 7
ATOM 11471 C CA . ASN A 1 13 ? 3.546 34.163 0.646 1.00 22.23 13 ASN A CA 7
ATOM 11472 C C . ASN A 1 13 ? 3.969 34.066 2.131 1.00 11.42 13 ASN A C 7
ATOM 11473 O O . ASN A 1 13 ? 5.115 33.715 2.445 1.00 10.41 13 ASN A O 7
ATOM 11484 N N . LEU A 1 14 ? 3.011 34.361 3.028 1.00 61.34 14 LEU A N 7
ATOM 11485 C CA . LEU A 1 14 ? 3.188 34.313 4.492 1.00 32.22 14 LEU A CA 7
ATOM 11486 C C . LEU A 1 14 ? 2.340 33.155 5.061 1.00 44.04 14 LEU A C 7
ATOM 11487 O O . LEU A 1 14 ? 2.008 32.225 4.312 1.00 64.11 14 LEU A O 7
ATOM 11503 N N . TYR A 1 15 ? 2.015 33.189 6.378 1.00 43.15 15 TYR A N 7
ATOM 11504 C CA . TYR A 1 15 ? 1.250 32.114 7.042 1.00 13.21 15 TYR A CA 7
ATOM 11505 C C . TYR A 1 15 ? -0.158 31.955 6.426 1.00 12.41 15 TYR A C 7
ATOM 11506 O O . TYR A 1 15 ? -0.875 32.941 6.215 1.00 15.30 15 TYR A O 7
ATOM 11524 N N . PHE A 1 16 ? -0.519 30.701 6.143 1.00 13.34 16 PHE A N 7
ATOM 11525 C CA . PHE A 1 16 ? -1.812 30.326 5.542 1.00 42.14 16 PHE A CA 7
ATOM 11526 C C . PHE A 1 16 ? -2.826 29.968 6.647 1.00 43.14 16 PHE A C 7
ATOM 11527 O O . PHE A 1 16 ? -2.441 29.522 7.737 1.00 11.44 16 PHE A O 7
ATOM 11544 N N . GLN A 1 17 ? -4.114 30.203 6.357 1.00 65.22 17 GLN A N 7
ATOM 11545 C CA . GLN A 1 17 ? -5.249 29.869 7.248 1.00 73.40 17 GLN A CA 7
ATOM 11546 C C . GLN A 1 17 ? -6.129 28.793 6.584 1.00 51.45 17 GLN A C 7
ATOM 11547 O O . GLN A 1 17 ? -5.893 28.428 5.421 1.00 35.13 17 GLN A O 7
ATOM 11561 N N . GLY A 1 18 ? -7.122 28.281 7.356 1.00 72.11 18 GLY A N 7
ATOM 11562 C CA . GLY A 1 18 ? -8.199 27.420 6.830 1.00 53.43 18 GLY A CA 7
ATOM 11563 C C . GLY A 1 18 ? -7.715 26.200 6.046 1.00 71.41 18 GLY A C 7
ATOM 11564 O O . GLY A 1 18 ? -8.270 25.873 4.988 1.00 44.45 18 GLY A O 7
ATOM 11568 N N . ALA A 1 19 ? -6.668 25.544 6.561 1.00 42.11 19 ALA A N 7
ATOM 11569 C CA . ALA A 1 19 ? -5.987 24.433 5.874 1.00 74.33 19 ALA A CA 7
ATOM 11570 C C . ALA A 1 19 ? -6.401 23.103 6.499 1.00 2.22 19 ALA A C 7
ATOM 11571 O O . ALA A 1 19 ? -6.372 22.954 7.729 1.00 13.02 19 ALA A O 7
ATOM 11578 N N . LEU A 1 20 ? -6.812 22.152 5.649 1.00 65.03 20 LEU A N 7
ATOM 11579 C CA . LEU A 1 20 ? -7.246 20.817 6.080 1.00 3.24 20 LEU A CA 7
ATOM 11580 C C . LEU A 1 20 ? -6.047 19.836 6.108 1.00 12.44 20 LEU A C 7
ATOM 11581 O O . LEU A 1 20 ? -5.086 20.027 5.348 1.00 21.45 20 LEU A O 7
ATOM 11597 N N . PRO A 1 21 ? -6.089 18.779 6.999 1.00 52.23 21 PRO A N 7
ATOM 11598 C CA . PRO A 1 21 ? -5.025 17.730 7.081 1.00 64.14 21 PRO A CA 7
ATOM 11599 C C . PRO A 1 21 ? -4.860 16.944 5.744 1.00 75.32 21 PRO A C 7
ATOM 11600 O O . PRO A 1 21 ? -5.769 16.981 4.903 1.00 72.42 21 PRO A O 7
ATOM 11611 N N . PRO A 1 22 ? -3.711 16.215 5.525 1.00 61.04 22 PRO A N 7
ATOM 11612 C CA . PRO A 1 22 ? -3.457 15.472 4.264 1.00 71.03 22 PRO A CA 7
ATOM 11613 C C . PRO A 1 22 ? -4.424 14.283 4.071 1.00 14.24 22 PRO A C 7
ATOM 11614 O O . PRO A 1 22 ? -4.180 13.180 4.562 1.00 32.14 22 PRO A O 7
ATOM 11625 N N . ARG A 1 23 ? -5.546 14.544 3.382 1.00 52.12 23 ARG A N 7
ATOM 11626 C CA . ARG A 1 23 ? -6.590 13.539 3.129 1.00 12.13 23 ARG A CA 7
ATOM 11627 C C . ARG A 1 23 ? -6.115 12.548 2.054 1.00 21.40 23 ARG A C 7
ATOM 11628 O O . ARG A 1 23 ? -6.021 12.921 0.879 1.00 64.54 23 ARG A O 7
ATOM 11649 N N . LEU A 1 24 ? -5.778 11.306 2.457 1.00 51.45 24 LEU A N 7
ATOM 11650 C CA . LEU A 1 24 ? -5.519 10.214 1.500 1.00 32.05 24 LEU A CA 7
ATOM 11651 C C . LEU A 1 24 ? -6.835 9.742 0.869 1.00 24.35 24 LEU A C 7
ATOM 11652 O O . LEU A 1 24 ? -7.918 9.896 1.453 1.00 74.24 24 LEU A O 7
ATOM 11668 N N . LYS A 1 25 ? -6.721 9.181 -0.336 1.00 51.23 25 LYS A N 7
ATOM 11669 C CA . LYS A 1 25 ? -7.820 8.485 -1.002 1.00 42.44 25 LYS A CA 7
ATOM 11670 C C . LYS A 1 25 ? -7.766 7.021 -0.556 1.00 12.44 25 LYS A C 7
ATOM 11671 O O . LYS A 1 25 ? -6.699 6.388 -0.654 1.00 32.40 25 LYS A O 7
ATOM 11690 N N . GLU A 1 26 ? -8.895 6.520 -0.023 1.00 65.34 26 GLU A N 7
ATOM 11691 C CA . GLU A 1 26 ? -9.029 5.138 0.460 1.00 45.20 26 GLU A CA 7
ATOM 11692 C C . GLU A 1 26 ? -8.590 4.117 -0.615 1.00 33.13 26 GLU A C 7
ATOM 11693 O O . GLU A 1 26 ? -9.093 4.123 -1.751 1.00 13.20 26 GLU A O 7
ATOM 11705 N N . MET A 1 27 ? -7.602 3.288 -0.258 1.00 3.02 27 MET A N 7
ATOM 11706 C CA . MET A 1 27 ? -7.122 2.207 -1.122 1.00 61.25 27 MET A CA 7
ATOM 11707 C C . MET A 1 27 ? -8.125 1.054 -1.051 1.00 23.20 27 MET A C 7
ATOM 11708 O O . MET A 1 27 ? -8.636 0.733 0.035 1.00 24.15 27 MET A O 7
ATOM 11722 N N . LYS A 1 28 ? -8.416 0.452 -2.206 1.00 53.42 28 LYS A N 7
ATOM 11723 C CA . LYS A 1 28 ? -9.476 -0.552 -2.337 1.00 41.23 28 LYS A CA 7
ATOM 11724 C C . LYS A 1 28 ? -8.958 -1.940 -1.956 1.00 72.31 28 LYS A C 7
ATOM 11725 O O . LYS A 1 28 ? -7.855 -2.338 -2.357 1.00 43.52 28 LYS A O 7
ATOM 11744 N N . SER A 1 29 ? -9.748 -2.629 -1.121 1.00 14.22 29 SER A N 7
ATOM 11745 C CA . SER A 1 29 ? -9.563 -4.038 -0.797 1.00 22.34 29 SER A CA 7
ATOM 11746 C C . SER A 1 29 ? -9.786 -4.873 -2.072 1.00 22.12 29 SER A C 7
ATOM 11747 O O . SER A 1 29 ? -10.903 -4.951 -2.588 1.00 10.14 29 SER A O 7
ATOM 11755 N N . GLN A 1 30 ? -8.694 -5.428 -2.606 1.00 42.01 30 GLN A N 7
ATOM 11756 C CA . GLN A 1 30 ? -8.681 -6.114 -3.910 1.00 5.10 30 GLN A CA 7
ATOM 11757 C C . GLN A 1 30 ? -8.362 -7.597 -3.722 1.00 21.15 30 GLN A C 7
ATOM 11758 O O . GLN A 1 30 ? -7.428 -7.939 -2.998 1.00 73.35 30 GLN A O 7
ATOM 11772 N N . GLU A 1 31 ? -9.151 -8.465 -4.369 1.00 11.32 31 GLU A N 7
ATOM 11773 C CA . GLU A 1 31 ? -8.904 -9.914 -4.412 1.00 24.42 31 GLU A CA 7
ATOM 11774 C C . GLU A 1 31 ? -8.578 -10.316 -5.858 1.00 31.40 31 GLU A C 7
ATOM 11775 O O . GLU A 1 31 ? -9.161 -9.761 -6.796 1.00 1.24 31 GLU A O 7
ATOM 11787 N N . SER A 1 32 ? -7.646 -11.270 -6.032 1.00 63.12 32 SER A N 7
ATOM 11788 C CA . SER A 1 32 ? -7.252 -11.761 -7.363 1.00 62.43 32 SER A CA 7
ATOM 11789 C C . SER A 1 32 ? -6.568 -13.140 -7.253 1.00 72.50 32 SER A C 7
ATOM 11790 O O . SER A 1 32 ? -6.421 -13.695 -6.151 1.00 74.13 32 SER A O 7
ATOM 11798 N N . ALA A 1 33 ? -6.169 -13.680 -8.417 1.00 2.43 33 ALA A N 7
ATOM 11799 C CA . ALA A 1 33 ? -5.503 -14.985 -8.536 1.00 35.45 33 ALA A CA 7
ATOM 11800 C C . ALA A 1 33 ? -4.047 -14.931 -8.040 1.00 61.11 33 ALA A C 7
ATOM 11801 O O . ALA A 1 33 ? -3.444 -13.850 -7.950 1.00 73.31 33 ALA A O 7
ATOM 11808 N N . ALA A 1 34 ? -3.504 -16.115 -7.719 1.00 10.41 34 ALA A N 7
ATOM 11809 C CA . ALA A 1 34 ? -2.071 -16.303 -7.474 1.00 70.32 34 ALA A CA 7
ATOM 11810 C C . ALA A 1 34 ? -1.305 -16.111 -8.800 1.00 61.50 34 ALA A C 7
ATOM 11811 O O . ALA A 1 34 ? -1.560 -16.834 -9.774 1.00 44.20 34 ALA A O 7
ATOM 11818 N N . GLY A 1 35 ? -0.403 -15.112 -8.836 1.00 72.00 35 GLY A N 7
ATOM 11819 C CA . GLY A 1 35 ? 0.331 -14.739 -10.054 1.00 73.24 35 GLY A CA 7
ATOM 11820 C C . GLY A 1 35 ? -0.123 -13.401 -10.637 1.00 33.00 35 GLY A C 7
ATOM 11821 O O . GLY A 1 35 ? 0.409 -12.963 -11.664 1.00 72.35 35 GLY A O 7
ATOM 11825 N N . SER A 1 36 ? -1.089 -12.735 -9.979 1.00 51.20 36 SER A N 7
ATOM 11826 C CA . SER A 1 36 ? -1.639 -11.435 -10.443 1.00 64.32 36 SER A CA 7
ATOM 11827 C C . SER A 1 36 ? -0.912 -10.226 -9.812 1.00 13.23 36 SER A C 7
ATOM 11828 O O . SER A 1 36 ? -0.245 -10.356 -8.787 1.00 13.42 36 SER A O 7
ATOM 11836 N N . LYS A 1 37 ? -1.079 -9.041 -10.433 1.00 25.15 37 LYS A N 7
ATOM 11837 C CA . LYS A 1 37 ? -0.521 -7.771 -9.941 1.00 62.31 37 LYS A CA 7
ATOM 11838 C C . LYS A 1 37 ? -1.638 -6.926 -9.294 1.00 50.40 37 LYS A C 7
ATOM 11839 O O . LYS A 1 37 ? -2.579 -6.495 -9.976 1.00 0.02 37 LYS A O 7
ATOM 11858 N N . LEU A 1 38 ? -1.543 -6.712 -7.975 1.00 20.24 38 LEU A N 7
ATOM 11859 C CA . LEU A 1 38 ? -2.495 -5.881 -7.218 1.00 32.44 38 LEU A CA 7
ATOM 11860 C C . LEU A 1 38 ? -1.782 -4.607 -6.758 1.00 24.25 38 LEU A C 7
ATOM 11861 O O . LEU A 1 38 ? -0.831 -4.663 -5.971 1.00 33.13 38 LEU A O 7
ATOM 11877 N N . VAL A 1 39 ? -2.238 -3.468 -7.292 1.00 20.50 39 VAL A N 7
ATOM 11878 C CA . VAL A 1 39 ? -1.641 -2.142 -7.045 1.00 0.11 39 VAL A CA 7
ATOM 11879 C C . VAL A 1 39 ? -2.539 -1.326 -6.108 1.00 22.15 39 VAL A C 7
ATOM 11880 O O . VAL A 1 39 ? -3.754 -1.232 -6.326 1.00 33.45 39 VAL A O 7
ATOM 11893 N N . LEU A 1 40 ? -1.924 -0.754 -5.074 1.00 21.13 40 LEU A N 7
ATOM 11894 C CA . LEU A 1 40 ? -2.571 0.170 -4.140 1.00 11.34 40 LEU A CA 7
ATOM 11895 C C . LEU A 1 40 ? -2.061 1.590 -4.423 1.00 72.23 40 LEU A C 7
ATOM 11896 O O . LEU A 1 40 ? -0.851 1.811 -4.458 1.00 12.10 40 LEU A O 7
ATOM 11912 N N . ARG A 1 41 ? -2.979 2.536 -4.656 1.00 61.13 41 ARG A N 7
ATOM 11913 C CA . ARG A 1 41 ? -2.635 3.941 -4.954 1.00 42.32 41 ARG A CA 7
ATOM 11914 C C . ARG A 1 41 ? -2.865 4.815 -3.711 1.00 31.53 41 ARG A C 7
ATOM 11915 O O . ARG A 1 41 ? -4.007 5.185 -3.397 1.00 61.11 41 ARG A O 7
ATOM 11936 N N . CYS A 1 42 ? -1.782 5.090 -2.974 1.00 14.24 42 CYS A N 7
ATOM 11937 C CA . CYS A 1 42 ? -1.791 6.029 -1.846 1.00 32.23 42 CYS A CA 7
ATOM 11938 C C . CYS A 1 42 ? -1.434 7.429 -2.340 1.00 51.52 42 CYS A C 7
ATOM 11939 O O . CYS A 1 42 ? -0.271 7.720 -2.632 1.00 0.52 42 CYS A O 7
ATOM 11946 N N . GLU A 1 43 ? -2.448 8.279 -2.445 1.00 61.45 43 GLU A N 7
ATOM 11947 C CA . GLU A 1 43 ? -2.308 9.652 -2.936 1.00 54.21 43 GLU A CA 7
ATOM 11948 C C . GLU A 1 43 ? -3.308 10.542 -2.213 1.00 22.13 43 GLU A C 7
ATOM 11949 O O . GLU A 1 43 ? -4.385 10.082 -1.817 1.00 62.03 43 GLU A O 7
ATOM 11961 N N . THR A 1 44 ? -2.943 11.810 -2.047 1.00 24.44 44 THR A N 7
ATOM 11962 C CA . THR A 1 44 ? -3.797 12.800 -1.396 1.00 22.12 44 THR A CA 7
ATOM 11963 C C . THR A 1 44 ? -4.719 13.455 -2.437 1.00 5.00 44 THR A C 7
ATOM 11964 O O . THR A 1 44 ? -4.335 13.627 -3.603 1.00 72.43 44 THR A O 7
ATOM 11975 N N . SER A 1 45 ? -5.945 13.811 -2.004 1.00 62.53 45 SER A N 7
ATOM 11976 C CA . SER A 1 45 ? -6.983 14.433 -2.858 1.00 22.24 45 SER A CA 7
ATOM 11977 C C . SER A 1 45 ? -6.742 15.942 -3.081 1.00 75.30 45 SER A C 7
ATOM 11978 O O . SER A 1 45 ? -7.543 16.617 -3.738 1.00 4.13 45 SER A O 7
ATOM 11986 N N . SER A 1 46 ? -5.641 16.451 -2.518 1.00 64.52 46 SER A N 7
ATOM 11987 C CA . SER A 1 46 ? -5.151 17.813 -2.751 1.00 64.24 46 SER A CA 7
ATOM 11988 C C . SER A 1 46 ? -3.615 17.779 -2.835 1.00 14.13 46 SER A C 7
ATOM 11989 O O . SER A 1 46 ? -2.982 16.878 -2.270 1.00 54.44 46 SER A O 7
ATOM 11997 N N . GLU A 1 47 ? -3.028 18.738 -3.556 1.00 70.14 47 GLU A N 7
ATOM 11998 C CA . GLU A 1 47 ? -1.567 18.846 -3.710 1.00 53.12 47 GLU A CA 7
ATOM 11999 C C . GLU A 1 47 ? -0.975 19.640 -2.522 1.00 13.11 47 GLU A C 7
ATOM 12000 O O . GLU A 1 47 ? -0.933 20.879 -2.541 1.00 52.24 47 GLU A O 7
ATOM 12012 N N . TYR A 1 48 ? -0.577 18.917 -1.463 1.00 50.44 48 TYR A N 7
ATOM 12013 C CA . TYR A 1 48 ? 0.067 19.519 -0.278 1.00 2.35 48 TYR A CA 7
ATOM 12014 C C . TYR A 1 48 ? 1.588 19.582 -0.494 1.00 3.14 48 TYR A C 7
ATOM 12015 O O . TYR A 1 48 ? 2.140 18.856 -1.334 1.00 1.14 48 TYR A O 7
ATOM 12033 N N . SER A 1 49 ? 2.243 20.450 0.275 1.00 34.03 49 SER A N 7
ATOM 12034 C CA . SER A 1 49 ? 3.704 20.579 0.290 1.00 11.45 49 SER A CA 7
ATOM 12035 C C . SER A 1 49 ? 4.287 19.649 1.382 1.00 21.34 49 SER A C 7
ATOM 12036 O O . SER A 1 49 ? 3.729 19.572 2.490 1.00 32.42 49 SER A O 7
ATOM 12044 N N . SER A 1 50 ? 5.386 18.940 1.033 1.00 65.25 50 SER A N 7
ATOM 12045 C CA . SER A 1 50 ? 6.125 18.025 1.934 1.00 62.14 50 SER A CA 7
ATOM 12046 C C . SER A 1 50 ? 5.241 16.839 2.397 1.00 43.53 50 SER A C 7
ATOM 12047 O O . SER A 1 50 ? 4.585 16.900 3.447 1.00 20.13 50 SER A O 7
ATOM 12055 N N . LEU A 1 51 ? 5.205 15.777 1.575 1.00 4.12 51 LEU A N 7
ATOM 12056 C CA . LEU A 1 51 ? 4.395 14.566 1.828 1.00 31.14 51 LEU A CA 7
ATOM 12057 C C . LEU A 1 51 ? 5.308 13.316 1.855 1.00 70.34 51 LEU A C 7
ATOM 12058 O O . LEU A 1 51 ? 5.922 12.966 0.843 1.00 23.42 51 LEU A O 7
ATOM 12074 N N . ARG A 1 52 ? 5.409 12.674 3.035 1.00 43.31 52 ARG A N 7
ATOM 12075 C CA . ARG A 1 52 ? 6.196 11.436 3.237 1.00 73.32 52 ARG A CA 7
ATOM 12076 C C . ARG A 1 52 ? 5.246 10.231 3.287 1.00 2.24 52 ARG A C 7
ATOM 12077 O O . ARG A 1 52 ? 4.227 10.287 3.974 1.00 52.41 52 ARG A O 7
ATOM 12098 N N . PHE A 1 53 ? 5.582 9.144 2.573 1.00 12.41 53 PHE A N 7
ATOM 12099 C CA . PHE A 1 53 ? 4.704 7.964 2.441 1.00 2.12 53 PHE A CA 7
ATOM 12100 C C . PHE A 1 53 ? 5.385 6.706 2.997 1.00 21.42 53 PHE A C 7
ATOM 12101 O O . PHE A 1 53 ? 6.520 6.392 2.627 1.00 33.12 53 PHE A O 7
ATOM 12118 N N . LYS A 1 54 ? 4.693 6.016 3.920 1.00 3.31 54 LYS A N 7
ATOM 12119 C CA . LYS A 1 54 ? 5.149 4.752 4.520 1.00 4.43 54 LYS A CA 7
ATOM 12120 C C . LYS A 1 54 ? 4.076 3.685 4.293 1.00 3.41 54 LYS A C 7
ATOM 12121 O O . LYS A 1 54 ? 2.916 3.903 4.635 1.00 45.34 54 LYS A O 7
ATOM 12140 N N . TRP A 1 55 ? 4.458 2.536 3.738 1.00 13.34 55 TRP A N 7
ATOM 12141 C CA . TRP A 1 55 ? 3.544 1.393 3.549 1.00 50.03 55 TRP A CA 7
ATOM 12142 C C . TRP A 1 55 ? 3.735 0.379 4.669 1.00 23.33 55 TRP A C 7
ATOM 12143 O O . TRP A 1 55 ? 4.863 0.109 5.071 1.00 13.45 55 TRP A O 7
ATOM 12164 N N . PHE A 1 56 ? 2.620 -0.173 5.157 1.00 32.33 56 PHE A N 7
ATOM 12165 C CA . PHE A 1 56 ? 2.583 -1.135 6.270 1.00 52.04 56 PHE A CA 7
ATOM 12166 C C . PHE A 1 56 ? 1.890 -2.420 5.816 1.00 3.43 56 PHE A C 7
ATOM 12167 O O . PHE A 1 56 ? 1.302 -2.467 4.736 1.00 34.01 56 PHE A O 7
ATOM 12184 N N . LYS A 1 57 ? 2.018 -3.457 6.639 1.00 43.23 57 LYS A N 7
ATOM 12185 C CA . LYS A 1 57 ? 1.267 -4.707 6.514 1.00 2.21 57 LYS A CA 7
ATOM 12186 C C . LYS A 1 57 ? 1.055 -5.245 7.925 1.00 11.50 57 LYS A C 7
ATOM 12187 O O . LYS A 1 57 ? 2.024 -5.667 8.573 1.00 23.24 57 LYS A O 7
ATOM 12206 N N . ASN A 1 58 ? -0.203 -5.157 8.411 1.00 23.01 58 ASN A N 7
ATOM 12207 C CA . ASN A 1 58 ? -0.612 -5.610 9.757 1.00 54.11 58 ASN A CA 7
ATOM 12208 C C . ASN A 1 58 ? 0.191 -4.876 10.862 1.00 24.02 58 ASN A C 7
ATOM 12209 O O . ASN A 1 58 ? 0.416 -5.413 11.955 1.00 64.45 58 ASN A O 7
ATOM 12220 N N . GLY A 1 59 ? 0.607 -3.624 10.554 1.00 65.30 59 GLY A N 7
ATOM 12221 C CA . GLY A 1 59 ? 1.341 -2.769 11.494 1.00 30.13 59 GLY A CA 7
ATOM 12222 C C . GLY A 1 59 ? 2.849 -2.725 11.262 1.00 4.35 59 GLY A C 7
ATOM 12223 O O . GLY A 1 59 ? 3.518 -1.838 11.798 1.00 11.21 59 GLY A O 7
ATOM 12227 N N . ASN A 1 60 ? 3.395 -3.678 10.483 1.00 1.52 60 ASN A N 7
ATOM 12228 C CA . ASN A 1 60 ? 4.835 -3.715 10.135 1.00 61.43 60 ASN A CA 7
ATOM 12229 C C . ASN A 1 60 ? 5.065 -3.004 8.803 1.00 2.21 60 ASN A C 7
ATOM 12230 O O . ASN A 1 60 ? 4.629 -3.492 7.752 1.00 32.41 60 ASN A O 7
ATOM 12241 N N . GLU A 1 61 ? 5.738 -1.841 8.865 1.00 71.42 61 GLU A N 7
ATOM 12242 C CA . GLU A 1 61 ? 6.118 -1.070 7.675 1.00 73.21 61 GLU A CA 7
ATOM 12243 C C . GLU A 1 61 ? 7.086 -1.878 6.784 1.00 63.12 61 GLU A C 7
ATOM 12244 O O . GLU A 1 61 ? 8.087 -2.424 7.272 1.00 42.32 61 GLU A O 7
ATOM 12256 N N . LEU A 1 62 ? 6.745 -1.986 5.487 1.00 23.42 62 LEU A N 7
ATOM 12257 C CA . LEU A 1 62 ? 7.561 -2.689 4.500 1.00 63.34 62 LEU A CA 7
ATOM 12258 C C . LEU A 1 62 ? 8.860 -1.903 4.240 1.00 60.54 62 LEU A C 7
ATOM 12259 O O . LEU A 1 62 ? 8.887 -0.963 3.447 1.00 3.43 62 LEU A O 7
ATOM 12275 N N . ASN A 1 63 ? 9.901 -2.262 4.991 1.00 3.51 63 ASN A N 7
ATOM 12276 C CA . ASN A 1 63 ? 11.290 -1.841 4.731 1.00 64.31 63 ASN A CA 7
ATOM 12277 C C . ASN A 1 63 ? 11.895 -2.727 3.620 1.00 63.01 63 ASN A C 7
ATOM 12278 O O . ASN A 1 63 ? 11.176 -3.506 2.998 1.00 62.04 63 ASN A O 7
ATOM 12289 N N . ARG A 1 64 ? 13.213 -2.598 3.378 1.00 34.02 64 ARG A N 7
ATOM 12290 C CA . ARG A 1 64 ? 13.934 -3.398 2.350 1.00 71.41 64 ARG A CA 7
ATOM 12291 C C . ARG A 1 64 ? 13.776 -4.908 2.616 1.00 75.13 64 ARG A C 7
ATOM 12292 O O . ARG A 1 64 ? 13.449 -5.686 1.718 1.00 2.45 64 ARG A O 7
ATOM 12313 N N . LYS A 1 65 ? 13.971 -5.276 3.887 1.00 72.11 65 LYS A N 7
ATOM 12314 C CA . LYS A 1 65 ? 13.974 -6.674 4.335 1.00 75.12 65 LYS A CA 7
ATOM 12315 C C . LYS A 1 65 ? 12.551 -7.177 4.657 1.00 61.44 65 LYS A C 7
ATOM 12316 O O . LYS A 1 65 ? 12.259 -8.365 4.509 1.00 25.52 65 LYS A O 7
ATOM 12335 N N . ASN A 1 66 ? 11.679 -6.253 5.105 1.00 73.31 66 ASN A N 7
ATOM 12336 C CA . ASN A 1 66 ? 10.295 -6.573 5.537 1.00 53.34 66 ASN A CA 7
ATOM 12337 C C . ASN A 1 66 ? 9.386 -6.824 4.325 1.00 5.31 66 ASN A C 7
ATOM 12338 O O . ASN A 1 66 ? 8.390 -7.553 4.411 1.00 12.12 66 ASN A O 7
ATOM 12349 N N . LYS A 1 67 ? 9.740 -6.179 3.208 1.00 13.53 67 LYS A N 7
ATOM 12350 C CA . LYS A 1 67 ? 8.988 -6.250 1.958 1.00 61.32 67 LYS A CA 7
ATOM 12351 C C . LYS A 1 67 ? 9.317 -7.565 1.221 1.00 11.41 67 LYS A C 7
ATOM 12352 O O . LYS A 1 67 ? 10.504 -7.904 1.083 1.00 71.31 67 LYS A O 7
ATOM 12371 N N . PRO A 1 68 ? 8.287 -8.340 0.775 1.00 24.32 68 PRO A N 7
ATOM 12372 C CA . PRO A 1 68 ? 8.480 -9.421 -0.223 1.00 63.13 68 PRO A CA 7
ATOM 12373 C C . PRO A 1 68 ? 9.061 -8.850 -1.541 1.00 23.14 68 PRO A C 7
ATOM 12374 O O . PRO A 1 68 ? 8.684 -7.753 -1.962 1.00 15.41 68 PRO A O 7
ATOM 12385 N N . GLN A 1 69 ? 9.965 -9.605 -2.180 1.00 74.31 69 GLN A N 7
ATOM 12386 C CA . GLN A 1 69 ? 10.756 -9.127 -3.339 1.00 74.45 69 GLN A CA 7
ATOM 12387 C C . GLN A 1 69 ? 9.902 -9.015 -4.619 1.00 11.14 69 GLN A C 7
ATOM 12388 O O . GLN A 1 69 ? 10.288 -8.321 -5.572 1.00 71.11 69 GLN A O 7
ATOM 12402 N N . ASN A 1 70 ? 8.736 -9.699 -4.634 1.00 31.45 70 ASN A N 7
ATOM 12403 C CA . ASN A 1 70 ? 7.759 -9.603 -5.748 1.00 60.12 70 ASN A CA 7
ATOM 12404 C C . ASN A 1 70 ? 6.992 -8.256 -5.680 1.00 64.31 70 ASN A C 7
ATOM 12405 O O . ASN A 1 70 ? 6.422 -7.794 -6.680 1.00 61.22 70 ASN A O 7
ATOM 12416 N N . ILE A 1 71 ? 7.038 -7.617 -4.496 1.00 62.13 71 ILE A N 7
ATOM 12417 C CA . ILE A 1 71 ? 6.430 -6.302 -4.231 1.00 1.32 71 ILE A CA 7
ATOM 12418 C C . ILE A 1 71 ? 7.503 -5.205 -4.374 1.00 23.34 71 ILE A C 7
ATOM 12419 O O . ILE A 1 71 ? 8.699 -5.473 -4.211 1.00 32.43 71 ILE A O 7
ATOM 12435 N N . LYS A 1 72 ? 7.072 -3.975 -4.718 1.00 52.31 72 LYS A N 7
ATOM 12436 C CA . LYS A 1 72 ? 7.931 -2.774 -4.715 1.00 64.24 72 LYS A CA 7
ATOM 12437 C C . LYS A 1 72 ? 7.107 -1.529 -4.354 1.00 74.54 72 LYS A C 7
ATOM 12438 O O . LYS A 1 72 ? 5.962 -1.371 -4.797 1.00 25.03 72 LYS A O 7
ATOM 12457 N N . ILE A 1 73 ? 7.714 -0.674 -3.513 1.00 22.01 73 ILE A N 7
ATOM 12458 C CA . ILE A 1 73 ? 7.184 0.643 -3.137 1.00 5.10 73 ILE A CA 7
ATOM 12459 C C . ILE A 1 73 ? 7.817 1.701 -4.047 1.00 63.24 73 ILE A C 7
ATOM 12460 O O . ILE A 1 73 ? 9.045 1.886 -4.013 1.00 1.40 73 ILE A O 7
ATOM 12476 N N . GLN A 1 74 ? 7.002 2.372 -4.870 1.00 43.51 74 GLN A N 7
ATOM 12477 C CA . GLN A 1 74 ? 7.457 3.531 -5.668 1.00 51.25 74 GLN A CA 7
ATOM 12478 C C . GLN A 1 74 ? 6.849 4.819 -5.088 1.00 64.41 74 GLN A C 7
ATOM 12479 O O . GLN A 1 74 ? 5.696 5.170 -5.352 1.00 55.43 74 GLN A O 7
ATOM 12493 N N . LYS A 1 75 ? 7.649 5.488 -4.234 1.00 3.42 75 LYS A N 7
ATOM 12494 C CA . LYS A 1 75 ? 7.289 6.769 -3.608 1.00 40.31 75 LYS A CA 7
ATOM 12495 C C . LYS A 1 75 ? 7.598 7.905 -4.577 1.00 54.04 75 LYS A C 7
ATOM 12496 O O . LYS A 1 75 ? 8.762 8.210 -4.869 1.00 62.44 75 LYS A O 7
ATOM 12515 N N . LYS A 1 76 ? 6.524 8.465 -5.114 1.00 22.35 76 LYS A N 7
ATOM 12516 C CA . LYS A 1 76 ? 6.537 9.538 -6.106 1.00 72.32 76 LYS A CA 7
ATOM 12517 C C . LYS A 1 76 ? 6.371 10.908 -5.392 1.00 42.03 76 LYS A C 7
ATOM 12518 O O . LYS A 1 76 ? 5.977 10.945 -4.216 1.00 70.51 76 LYS A O 7
ATOM 12537 N N . PRO A 1 77 ? 6.724 12.056 -6.057 1.00 32.30 77 PRO A N 7
ATOM 12538 C CA . PRO A 1 77 ? 6.477 13.409 -5.497 1.00 21.13 77 PRO A CA 7
ATOM 12539 C C . PRO A 1 77 ? 4.965 13.690 -5.298 1.00 24.15 77 PRO A C 7
ATOM 12540 O O . PRO A 1 77 ? 4.253 14.015 -6.253 1.00 13.13 77 PRO A O 7
ATOM 12551 N N . GLY A 1 78 ? 4.483 13.492 -4.056 1.00 53.45 78 GLY A N 7
ATOM 12552 C CA . GLY A 1 78 ? 3.093 13.807 -3.672 1.00 63.11 78 GLY A CA 7
ATOM 12553 C C . GLY A 1 78 ? 2.159 12.596 -3.681 1.00 4.20 78 GLY A C 7
ATOM 12554 O O . GLY A 1 78 ? 0.938 12.764 -3.542 1.00 14.10 78 GLY A O 7
ATOM 12558 N N . LYS A 1 79 ? 2.731 11.377 -3.837 1.00 42.44 79 LYS A N 7
ATOM 12559 C CA . LYS A 1 79 ? 1.971 10.098 -3.836 1.00 44.01 79 LYS A CA 7
ATOM 12560 C C . LYS A 1 79 ? 2.928 8.898 -3.757 1.00 51.02 79 LYS A C 7
ATOM 12561 O O . LYS A 1 79 ? 4.139 9.070 -3.648 1.00 42.42 79 LYS A O 7
ATOM 12580 N N . SER A 1 80 ? 2.362 7.682 -3.763 1.00 0.44 80 SER A N 7
ATOM 12581 C CA . SER A 1 80 ? 3.126 6.429 -3.804 1.00 51.03 80 SER A CA 7
ATOM 12582 C C . SER A 1 80 ? 2.198 5.285 -4.216 1.00 41.33 80 SER A C 7
ATOM 12583 O O . SER A 1 80 ? 0.988 5.329 -3.943 1.00 22.22 80 SER A O 7
ATOM 12591 N N . GLU A 1 81 ? 2.752 4.262 -4.886 1.00 32.21 81 GLU A N 7
ATOM 12592 C CA . GLU A 1 81 ? 2.002 3.052 -5.252 1.00 34.42 81 GLU A CA 7
ATOM 12593 C C . GLU A 1 81 ? 2.749 1.810 -4.760 1.00 63.43 81 GLU A C 7
ATOM 12594 O O . GLU A 1 81 ? 3.982 1.739 -4.842 1.00 53.31 81 GLU A O 7
ATOM 12606 N N . LEU A 1 82 ? 1.990 0.846 -4.226 1.00 34.42 82 LEU A N 7
ATOM 12607 C CA . LEU A 1 82 ? 2.497 -0.466 -3.841 1.00 41.33 82 LEU A CA 7
ATOM 12608 C C . LEU A 1 82 ? 2.081 -1.467 -4.916 1.00 22.01 82 LEU A C 7
ATOM 12609 O O . LEU A 1 82 ? 0.922 -1.904 -4.950 1.00 43.10 82 LEU A O 7
ATOM 12625 N N . ARG A 1 83 ? 3.001 -1.784 -5.824 1.00 71.11 83 ARG A N 7
ATOM 12626 C CA . ARG A 1 83 ? 2.746 -2.747 -6.896 1.00 40.52 83 ARG A CA 7
ATOM 12627 C C . ARG A 1 83 ? 3.212 -4.138 -6.441 1.00 34.20 83 ARG A C 7
ATOM 12628 O O . ARG A 1 83 ? 4.416 -4.435 -6.420 1.00 33.43 83 ARG A O 7
ATOM 12649 N N . ILE A 1 84 ? 2.242 -4.950 -5.996 1.00 1.21 84 ILE A N 7
ATOM 12650 C CA . ILE A 1 84 ? 2.453 -6.352 -5.609 1.00 11.31 84 ILE A CA 7
ATOM 12651 C C . ILE A 1 84 ? 2.334 -7.216 -6.879 1.00 62.35 84 ILE A C 7
ATOM 12652 O O . ILE A 1 84 ? 1.232 -7.436 -7.369 1.00 55.45 84 ILE A O 7
ATOM 12668 N N . ASN A 1 85 ? 3.473 -7.670 -7.420 1.00 52.02 85 ASN A N 7
ATOM 12669 C CA . ASN A 1 85 ? 3.523 -8.343 -8.744 1.00 1.23 85 ASN A CA 7
ATOM 12670 C C . ASN A 1 85 ? 3.709 -9.843 -8.539 1.00 32.53 85 ASN A C 7
ATOM 12671 O O . ASN A 1 85 ? 4.640 -10.240 -7.846 1.00 73.44 85 ASN A O 7
ATOM 12682 N N . LYS A 1 86 ? 2.844 -10.657 -9.174 1.00 32.40 86 LYS A N 7
ATOM 12683 C CA . LYS A 1 86 ? 2.833 -12.127 -9.038 1.00 20.10 86 LYS A CA 7
ATOM 12684 C C . LYS A 1 86 ? 2.592 -12.524 -7.570 1.00 22.15 86 LYS A C 7
ATOM 12685 O O . LYS A 1 86 ? 3.329 -13.324 -6.986 1.00 14.32 86 LYS A O 7
ATOM 12704 N N . ALA A 1 87 ? 1.528 -11.932 -7.013 1.00 63.14 87 ALA A N 7
ATOM 12705 C CA . ALA A 1 87 ? 1.118 -12.091 -5.617 1.00 44.42 87 ALA A CA 7
ATOM 12706 C C . ALA A 1 87 ? 0.639 -13.524 -5.313 1.00 30.31 87 ALA A C 7
ATOM 12707 O O . ALA A 1 87 ? -0.169 -14.086 -6.059 1.00 11.11 87 ALA A O 7
ATOM 12714 N N . SER A 1 88 ? 1.148 -14.088 -4.213 1.00 31.43 88 SER A N 7
ATOM 12715 C CA . SER A 1 88 ? 0.789 -15.437 -3.728 1.00 41.23 88 SER A CA 7
ATOM 12716 C C . SER A 1 88 ? -0.062 -15.328 -2.444 1.00 14.31 88 SER A C 7
ATOM 12717 O O . SER A 1 88 ? -0.316 -14.218 -1.959 1.00 33.44 88 SER A O 7
ATOM 12725 N N . LEU A 1 89 ? -0.487 -16.489 -1.899 1.00 24.43 89 LEU A N 7
ATOM 12726 C CA . LEU A 1 89 ? -1.378 -16.558 -0.713 1.00 54.55 89 LEU A CA 7
ATOM 12727 C C . LEU A 1 89 ? -0.725 -15.951 0.553 1.00 21.21 89 LEU A C 7
ATOM 12728 O O . LEU A 1 89 ? -1.426 -15.592 1.496 1.00 43.11 89 LEU A O 7
ATOM 12744 N N . ALA A 1 90 ? 0.618 -15.858 0.562 1.00 71.01 90 ALA A N 7
ATOM 12745 C CA . ALA A 1 90 ? 1.385 -15.243 1.667 1.00 71.12 90 ALA A CA 7
ATOM 12746 C C . ALA A 1 90 ? 1.392 -13.706 1.552 1.00 73.03 90 ALA A C 7
ATOM 12747 O O . ALA A 1 90 ? 1.485 -13.001 2.562 1.00 42.12 90 ALA A O 7
ATOM 12754 N N . ASP A 1 91 ? 1.274 -13.189 0.305 1.00 21.42 91 ASP A N 7
ATOM 12755 C CA . ASP A 1 91 ? 1.233 -11.725 0.031 1.00 74.02 91 ASP A CA 7
ATOM 12756 C C . ASP A 1 91 ? -0.123 -11.104 0.387 1.00 44.31 91 ASP A C 7
ATOM 12757 O O . ASP A 1 91 ? -0.309 -9.891 0.241 1.00 75.43 91 ASP A O 7
ATOM 12766 N N . SER A 1 92 ? -1.071 -11.935 0.832 1.00 23.04 92 SER A N 7
ATOM 12767 C CA . SER A 1 92 ? -2.368 -11.456 1.313 1.00 55.41 92 SER A CA 7
ATOM 12768 C C . SER A 1 92 ? -2.228 -10.835 2.730 1.00 64.13 92 SER A C 7
ATOM 12769 O O . SER A 1 92 ? -1.610 -11.439 3.620 1.00 53.33 92 SER A O 7
ATOM 12777 N N . GLY A 1 93 ? -2.782 -9.626 2.909 1.00 11.30 93 GLY A N 7
ATOM 12778 C CA . GLY A 1 93 ? -2.779 -8.931 4.200 1.00 12.53 93 GLY A CA 7
ATOM 12779 C C . GLY A 1 93 ? -3.339 -7.532 4.095 1.00 13.21 93 GLY A C 7
ATOM 12780 O O . GLY A 1 93 ? -3.665 -7.065 2.992 1.00 65.41 93 GLY A O 7
ATOM 12784 N N . GLU A 1 94 ? -3.464 -6.861 5.247 1.00 42.31 94 GLU A N 7
ATOM 12785 C CA . GLU A 1 94 ? -3.958 -5.485 5.304 1.00 24.43 94 GLU A CA 7
ATOM 12786 C C . GLU A 1 94 ? -2.774 -4.525 5.158 1.00 5.31 94 GLU A C 7
ATOM 12787 O O . GLU A 1 94 ? -1.993 -4.339 6.098 1.00 2.51 94 GLU A O 7
ATOM 12799 N N . TYR A 1 95 ? -2.640 -3.934 3.973 1.00 4.33 95 TYR A N 7
ATOM 12800 C CA . TYR A 1 95 ? -1.605 -2.947 3.691 1.00 33.20 95 TYR A CA 7
ATOM 12801 C C . TYR A 1 95 ? -2.160 -1.545 3.941 1.00 64.41 95 TYR A C 7
ATOM 12802 O O . TYR A 1 95 ? -3.265 -1.221 3.497 1.00 50.52 95 TYR A O 7
ATOM 12820 N N . MET A 1 96 ? -1.386 -0.718 4.652 1.00 14.32 96 MET A N 7
ATOM 12821 C CA . MET A 1 96 ? -1.814 0.620 5.073 1.00 44.14 96 MET A CA 7
ATOM 12822 C C . MET A 1 96 ? -0.724 1.642 4.748 1.00 43.21 96 MET A C 7
ATOM 12823 O O . MET A 1 96 ? 0.397 1.528 5.236 1.00 61.02 96 MET A O 7
ATOM 12837 N N . CYS A 1 97 ? -1.056 2.626 3.914 1.00 25.01 97 CYS A N 7
ATOM 12838 C CA . CYS A 1 97 ? -0.178 3.764 3.649 1.00 4.44 97 CYS A CA 7
ATOM 12839 C C . CYS A 1 97 ? -0.360 4.844 4.729 1.00 10.15 97 CYS A C 7
ATOM 12840 O O . CYS A 1 97 ? -1.443 4.988 5.309 1.00 4.54 97 CYS A O 7
ATOM 12847 N N . LYS A 1 98 ? 0.719 5.593 4.972 1.00 13.22 98 LYS A N 7
ATOM 12848 C CA . LYS A 1 98 ? 0.791 6.676 5.960 1.00 24.34 98 LYS A CA 7
ATOM 12849 C C . LYS A 1 98 ? 1.369 7.910 5.287 1.00 73.32 98 LYS A C 7
ATOM 12850 O O . LYS A 1 98 ? 2.497 7.864 4.788 1.00 14.22 98 LYS A O 7
ATOM 12869 N N . VAL A 1 99 ? 0.605 8.999 5.267 1.00 43.21 99 VAL A N 7
ATOM 12870 C CA . VAL A 1 99 ? 1.097 10.294 4.790 1.00 72.11 99 VAL A CA 7
ATOM 12871 C C . VAL A 1 99 ? 1.450 11.162 6.010 1.00 33.11 99 VAL A C 7
ATOM 12872 O O . VAL A 1 99 ? 0.661 11.285 6.951 1.00 4.43 99 VAL A O 7
ATOM 12885 N N . ILE A 1 100 ? 2.676 11.689 6.023 1.00 0.30 100 ILE A N 7
ATOM 12886 C CA . ILE A 1 100 ? 3.182 12.553 7.093 1.00 55.52 100 ILE A CA 7
ATOM 12887 C C . ILE A 1 100 ? 3.475 13.932 6.473 1.00 54.00 100 ILE A C 7
ATOM 12888 O O . ILE A 1 100 ? 4.163 14.014 5.446 1.00 44.20 100 ILE A O 7
ATOM 12904 N N . SER A 1 101 ? 2.922 14.993 7.072 1.00 40.51 101 SER A N 7
ATOM 12905 C CA . SER A 1 101 ? 3.133 16.385 6.631 1.00 72.05 101 SER A CA 7
ATOM 12906 C C . SER A 1 101 ? 3.069 17.317 7.845 1.00 41.51 101 SER A C 7
ATOM 12907 O O . SER A 1 101 ? 2.706 16.882 8.939 1.00 41.55 101 SER A O 7
ATOM 12915 N N . LYS A 1 102 ? 3.377 18.604 7.618 1.00 11.41 102 LYS A N 7
ATOM 12916 C CA . LYS A 1 102 ? 3.324 19.646 8.663 1.00 74.35 102 LYS A CA 7
ATOM 12917 C C . LYS A 1 102 ? 1.880 19.876 9.169 1.00 34.52 102 LYS A C 7
ATOM 12918 O O . LYS A 1 102 ? 1.679 20.295 10.308 1.00 30.33 102 LYS A O 7
ATOM 12937 N N . LEU A 1 103 ? 0.893 19.591 8.294 1.00 64.22 103 LEU A N 7
ATOM 12938 C CA . LEU A 1 103 ? -0.541 19.771 8.600 1.00 21.12 103 LEU A CA 7
ATOM 12939 C C . LEU A 1 103 ? -1.070 18.640 9.492 1.00 21.43 103 LEU A C 7
ATOM 12940 O O . LEU A 1 103 ? -2.015 18.837 10.261 1.00 10.23 103 LEU A O 7
ATOM 12956 N N . GLY A 1 104 ? -0.453 17.458 9.370 1.00 54.44 104 GLY A N 7
ATOM 12957 C CA . GLY A 1 104 ? -0.834 16.289 10.156 1.00 35.23 104 GLY A CA 7
ATOM 12958 C C . GLY A 1 104 ? -0.510 14.997 9.438 1.00 1.02 104 GLY A C 7
ATOM 12959 O O . GLY A 1 104 ? 0.275 14.990 8.477 1.00 45.00 104 GLY A O 7
ATOM 12963 N N . ASN A 1 105 ? -1.107 13.891 9.912 1.00 34.22 105 ASN A N 7
ATOM 12964 C CA . ASN A 1 105 ? -0.926 12.543 9.332 1.00 55.23 105 ASN A CA 7
ATOM 12965 C C . ASN A 1 105 ? -2.293 11.914 8.996 1.00 1.23 105 ASN A C 7
ATOM 12966 O O . ASN A 1 105 ? -3.327 12.351 9.517 1.00 70.30 105 ASN A O 7
ATOM 12977 N N . ASP A 1 106 ? -2.281 10.878 8.135 1.00 64.33 106 ASP A N 7
ATOM 12978 C CA . ASP A 1 106 ? -3.502 10.133 7.733 1.00 33.35 106 ASP A CA 7
ATOM 12979 C C . ASP A 1 106 ? -3.117 8.721 7.265 1.00 24.34 106 ASP A C 7
ATOM 12980 O O . ASP A 1 106 ? -1.953 8.471 6.926 1.00 73.44 106 ASP A O 7
ATOM 12989 N N . SER A 1 107 ? -4.097 7.799 7.262 1.00 64.31 107 SER A N 7
ATOM 12990 C CA . SER A 1 107 ? -3.874 6.387 6.925 1.00 24.12 107 SER A CA 7
ATOM 12991 C C . SER A 1 107 ? -4.940 5.896 5.931 1.00 70.14 107 SER A C 7
ATOM 12992 O O . SER A 1 107 ? -6.134 6.143 6.128 1.00 25.21 107 SER A O 7
ATOM 13000 N N . ALA A 1 108 ? -4.502 5.196 4.878 1.00 20.12 108 ALA A N 7
ATOM 13001 C CA . ALA A 1 108 ? -5.394 4.500 3.931 1.00 42.04 108 ALA A CA 7
ATOM 13002 C C . ALA A 1 108 ? -5.064 3.000 3.988 1.00 55.01 108 ALA A C 7
ATOM 13003 O O . ALA A 1 108 ? -3.946 2.619 3.661 1.00 52.51 108 ALA A O 7
ATOM 13010 N N . SER A 1 109 ? -6.013 2.170 4.454 1.00 74.21 109 SER A N 7
ATOM 13011 C CA . SER A 1 109 ? -5.830 0.709 4.600 1.00 22.21 109 SER A CA 7
ATOM 13012 C C . SER A 1 109 ? -6.618 -0.047 3.522 1.00 5.32 109 SER A C 7
ATOM 13013 O O . SER A 1 109 ? -7.616 0.469 3.005 1.00 60.15 109 SER A O 7
ATOM 13021 N N . ALA A 1 110 ? -6.177 -1.283 3.210 1.00 53.30 110 ALA A N 7
ATOM 13022 C CA . ALA A 1 110 ? -6.788 -2.113 2.160 1.00 25.43 110 ALA A CA 7
ATOM 13023 C C . ALA A 1 110 ? -6.409 -3.584 2.342 1.00 73.23 110 ALA A C 7
ATOM 13024 O O . ALA A 1 110 ? -5.246 -3.903 2.609 1.00 42.04 110 ALA A O 7
ATOM 13031 N N . ASN A 1 111 ? -7.404 -4.461 2.184 1.00 32.41 111 ASN A N 7
ATOM 13032 C CA . ASN A 1 111 ? -7.225 -5.916 2.231 1.00 33.51 111 ASN A CA 7
ATOM 13033 C C . ASN A 1 111 ? -6.839 -6.443 0.841 1.00 12.13 111 ASN A C 7
ATOM 13034 O O . ASN A 1 111 ? -7.692 -6.556 -0.044 1.00 54.24 111 ASN A O 7
ATOM 13045 N N . ILE A 1 112 ? -5.558 -6.763 0.650 1.00 13.22 112 ILE A N 7
ATOM 13046 C CA . ILE A 1 112 ? -5.096 -7.492 -0.538 1.00 23.43 112 ILE A CA 7
ATOM 13047 C C . ILE A 1 112 ? -5.269 -8.979 -0.219 1.00 11.42 112 ILE A C 7
ATOM 13048 O O . ILE A 1 112 ? -4.608 -9.500 0.669 1.00 51.43 112 ILE A O 7
ATOM 13064 N N . THR A 1 113 ? -6.248 -9.617 -0.868 1.00 51.30 113 THR A N 7
ATOM 13065 C CA . THR A 1 113 ? -6.565 -11.032 -0.664 1.00 3.10 113 THR A CA 7
ATOM 13066 C C . THR A 1 113 ? -6.200 -11.801 -1.931 1.00 11.51 113 THR A C 7
ATOM 13067 O O . THR A 1 113 ? -6.504 -11.359 -3.040 1.00 2.21 113 THR A O 7
ATOM 13078 N N . ILE A 1 114 ? -5.500 -12.927 -1.779 1.00 62.34 114 ILE A N 7
ATOM 13079 C CA . ILE A 1 114 ? -5.122 -13.785 -2.908 1.00 64.23 114 ILE A CA 7
ATOM 13080 C C . ILE A 1 114 ? -5.782 -15.150 -2.721 1.00 14.53 114 ILE A C 7
ATOM 13081 O O . ILE A 1 114 ? -5.818 -15.683 -1.602 1.00 64.24 114 ILE A O 7
ATOM 13097 N N . VAL A 1 115 ? -6.327 -15.689 -3.821 1.00 43.14 115 VAL A N 7
ATOM 13098 C CA . VAL A 1 115 ? -7.019 -16.986 -3.847 1.00 12.42 115 VAL A CA 7
ATOM 13099 C C . VAL A 1 115 ? -6.490 -17.835 -5.015 1.00 4.12 115 VAL A C 7
ATOM 13100 O O . VAL A 1 115 ? -6.125 -17.289 -6.073 1.00 4.34 115 VAL A O 7
ATOM 13113 N N . GLU A 1 116 ? -6.415 -19.161 -4.805 1.00 35.31 116 GLU A N 7
ATOM 13114 C CA . GLU A 1 116 ? -6.076 -20.117 -5.865 1.00 30.41 116 GLU A CA 7
ATOM 13115 C C . GLU A 1 116 ? -7.215 -20.173 -6.890 1.00 61.44 116 GLU A C 7
ATOM 13116 O O . GLU A 1 116 ? -8.320 -20.638 -6.589 1.00 61.15 116 GLU A O 7
ATOM 13128 N N . SER A 1 117 ? -6.926 -19.662 -8.082 1.00 30.31 117 SER A N 7
ATOM 13129 C CA . SER A 1 117 ? -7.887 -19.566 -9.188 1.00 15.42 117 SER A CA 7
ATOM 13130 C C . SER A 1 117 ? -7.493 -20.551 -10.296 1.00 44.43 117 SER A C 7
ATOM 13131 O O . SER A 1 117 ? -6.323 -20.602 -10.698 1.00 14.42 117 SER A O 7
ATOM 13139 N N . ASN A 1 118 ? -8.471 -21.343 -10.760 1.00 15.23 118 ASN A N 7
ATOM 13140 C CA . ASN A 1 118 ? -8.279 -22.361 -11.806 1.00 41.03 118 ASN A CA 7
ATOM 13141 C C . ASN A 1 118 ? -9.290 -22.094 -12.948 1.00 65.13 118 ASN A C 7
ATOM 13142 O O . ASN A 1 118 ? -10.384 -22.693 -12.962 1.00 51.12 118 ASN A O 7
ATOM 13154 N N . MET A 1 1 ? 15.882 21.245 -11.676 1.00 53.21 1 MET A N 8
ATOM 13155 C CA . MET A 1 1 ? 14.995 21.057 -10.507 1.00 51.11 1 MET A CA 8
ATOM 13156 C C . MET A 1 1 ? 15.811 21.194 -9.214 1.00 53.33 1 MET A C 8
ATOM 13157 O O . MET A 1 1 ? 16.907 20.638 -9.109 1.00 32.21 1 MET A O 8
ATOM 13173 N N . HIS A 1 2 ? 15.259 21.936 -8.234 1.00 71.40 2 HIS A N 8
ATOM 13174 C CA . HIS A 1 2 ? 15.912 22.192 -6.931 1.00 54.24 2 HIS A CA 8
ATOM 13175 C C . HIS A 1 2 ? 15.492 21.154 -5.859 1.00 75.25 2 HIS A C 8
ATOM 13176 O O . HIS A 1 2 ? 15.864 21.284 -4.689 1.00 41.43 2 HIS A O 8
ATOM 13191 N N . HIS A 1 3 ? 14.732 20.111 -6.269 1.00 62.13 3 HIS A N 8
ATOM 13192 C CA . HIS A 1 3 ? 14.226 19.063 -5.344 1.00 1.23 3 HIS A CA 8
ATOM 13193 C C . HIS A 1 3 ? 14.977 17.729 -5.493 1.00 54.32 3 HIS A C 8
ATOM 13194 O O . HIS A 1 3 ? 14.395 16.652 -5.273 1.00 52.10 3 HIS A O 8
ATOM 13209 N N . HIS A 1 4 ? 16.276 17.786 -5.834 1.00 71.23 4 HIS A N 8
ATOM 13210 C CA . HIS A 1 4 ? 17.168 16.623 -5.662 1.00 44.42 4 HIS A CA 8
ATOM 13211 C C . HIS A 1 4 ? 17.664 16.669 -4.215 1.00 62.53 4 HIS A C 8
ATOM 13212 O O . HIS A 1 4 ? 18.760 17.180 -3.928 1.00 41.23 4 HIS A O 8
ATOM 13227 N N . HIS A 1 5 ? 16.771 16.208 -3.305 1.00 51.25 5 HIS A N 8
ATOM 13228 C CA . HIS A 1 5 ? 16.918 16.339 -1.842 1.00 45.03 5 HIS A CA 8
ATOM 13229 C C . HIS A 1 5 ? 17.017 17.830 -1.435 1.00 10.53 5 HIS A C 8
ATOM 13230 O O . HIS A 1 5 ? 16.573 18.708 -2.193 1.00 74.12 5 HIS A O 8
ATOM 13245 N N . HIS A 1 6 ? 17.539 18.090 -0.215 1.00 64.24 6 HIS A N 8
ATOM 13246 C CA . HIS A 1 6 ? 17.793 19.451 0.312 1.00 34.54 6 HIS A CA 8
ATOM 13247 C C . HIS A 1 6 ? 16.475 20.242 0.530 1.00 14.24 6 HIS A C 8
ATOM 13248 O O . HIS A 1 6 ? 15.375 19.673 0.431 1.00 3.41 6 HIS A O 8
ATOM 13263 N N . HIS A 1 7 ? 16.621 21.545 0.879 1.00 3.40 7 HIS A N 8
ATOM 13264 C CA . HIS A 1 7 ? 15.492 22.473 1.156 1.00 74.34 7 HIS A CA 8
ATOM 13265 C C . HIS A 1 7 ? 14.684 22.015 2.387 1.00 75.54 7 HIS A C 8
ATOM 13266 O O . HIS A 1 7 ? 13.483 22.291 2.516 1.00 4.00 7 HIS A O 8
ATOM 13281 N N . SER A 1 8 ? 15.398 21.344 3.304 1.00 51.54 8 SER A N 8
ATOM 13282 C CA . SER A 1 8 ? 14.860 20.858 4.570 1.00 2.01 8 SER A CA 8
ATOM 13283 C C . SER A 1 8 ? 14.556 22.046 5.504 1.00 4.43 8 SER A C 8
ATOM 13284 O O . SER A 1 8 ? 15.481 22.720 5.967 1.00 0.01 8 SER A O 8
ATOM 13292 N N . SER A 1 9 ? 13.247 22.319 5.706 1.00 5.13 9 SER A N 8
ATOM 13293 C CA . SER A 1 9 ? 12.739 23.441 6.537 1.00 72.33 9 SER A CA 8
ATOM 13294 C C . SER A 1 9 ? 13.125 24.824 5.956 1.00 31.30 9 SER A C 8
ATOM 13295 O O . SER A 1 9 ? 13.564 24.921 4.804 1.00 74.22 9 SER A O 8
ATOM 13303 N N . GLY A 1 10 ? 12.909 25.891 6.750 1.00 54.03 10 GLY A N 8
ATOM 13304 C CA . GLY A 1 10 ? 13.231 27.259 6.344 1.00 64.21 10 GLY A CA 8
ATOM 13305 C C . GLY A 1 10 ? 11.988 27.989 5.858 1.00 4.42 10 GLY A C 8
ATOM 13306 O O . GLY A 1 10 ? 11.347 28.721 6.627 1.00 24.51 10 GLY A O 8
ATOM 13310 N N . ARG A 1 11 ? 11.626 27.768 4.579 1.00 14.11 11 ARG A N 8
ATOM 13311 C CA . ARG A 1 11 ? 10.408 28.338 3.973 1.00 54.20 11 ARG A CA 8
ATOM 13312 C C . ARG A 1 11 ? 9.390 27.216 3.732 1.00 13.31 11 ARG A C 8
ATOM 13313 O O . ARG A 1 11 ? 9.610 26.338 2.894 1.00 1.13 11 ARG A O 8
ATOM 13334 N N . GLU A 1 12 ? 8.302 27.242 4.507 1.00 23.31 12 GLU A N 8
ATOM 13335 C CA . GLU A 1 12 ? 7.179 26.285 4.416 1.00 42.33 12 GLU A CA 8
ATOM 13336 C C . GLU A 1 12 ? 5.857 27.075 4.448 1.00 24.13 12 GLU A C 8
ATOM 13337 O O . GLU A 1 12 ? 5.848 28.248 4.857 1.00 43.05 12 GLU A O 8
ATOM 13349 N N . ASN A 1 13 ? 4.746 26.440 4.017 1.00 34.11 13 ASN A N 8
ATOM 13350 C CA . ASN A 1 13 ? 3.405 27.071 4.026 1.00 24.40 13 ASN A CA 8
ATOM 13351 C C . ASN A 1 13 ? 2.847 27.091 5.461 1.00 22.10 13 ASN A C 8
ATOM 13352 O O . ASN A 1 13 ? 2.085 26.199 5.863 1.00 25.32 13 ASN A O 8
ATOM 13363 N N . LEU A 1 14 ? 3.307 28.082 6.251 1.00 23.33 14 LEU A N 8
ATOM 13364 C CA . LEU A 1 14 ? 2.785 28.343 7.609 1.00 71.44 14 LEU A CA 8
ATOM 13365 C C . LEU A 1 14 ? 1.335 28.871 7.517 1.00 40.31 14 LEU A C 8
ATOM 13366 O O . LEU A 1 14 ? 0.486 28.556 8.359 1.00 64.14 14 LEU A O 8
ATOM 13382 N N . TYR A 1 15 ? 1.071 29.669 6.463 1.00 13.25 15 TYR A N 8
ATOM 13383 C CA . TYR A 1 15 ? -0.281 30.098 6.073 1.00 65.23 15 TYR A CA 8
ATOM 13384 C C . TYR A 1 15 ? -0.539 29.643 4.629 1.00 71.22 15 TYR A C 8
ATOM 13385 O O . TYR A 1 15 ? 0.214 29.999 3.716 1.00 62.04 15 TYR A O 8
ATOM 13403 N N . PHE A 1 16 ? -1.574 28.820 4.453 1.00 0.11 16 PHE A N 8
ATOM 13404 C CA . PHE A 1 16 ? -2.038 28.340 3.138 1.00 71.30 16 PHE A CA 8
ATOM 13405 C C . PHE A 1 16 ? -3.586 28.477 3.085 1.00 4.11 16 PHE A C 8
ATOM 13406 O O . PHE A 1 16 ? -4.280 27.738 2.380 1.00 55.51 16 PHE A O 8
ATOM 13423 N N . GLN A 1 17 ? -4.093 29.472 3.850 1.00 25.34 17 GLN A N 8
ATOM 13424 C CA . GLN A 1 17 ? -5.524 29.838 3.947 1.00 70.14 17 GLN A CA 8
ATOM 13425 C C . GLN A 1 17 ? -6.378 28.674 4.490 1.00 25.14 17 GLN A C 8
ATOM 13426 O O . GLN A 1 17 ? -6.601 28.575 5.703 1.00 63.11 17 GLN A O 8
ATOM 13440 N N . GLY A 1 18 ? -6.807 27.773 3.584 1.00 74.31 18 GLY A N 8
ATOM 13441 C CA . GLY A 1 18 ? -7.649 26.634 3.933 1.00 34.20 18 GLY A CA 8
ATOM 13442 C C . GLY A 1 18 ? -6.879 25.334 3.861 1.00 63.20 18 GLY A C 8
ATOM 13443 O O . GLY A 1 18 ? -7.318 24.376 3.207 1.00 63.43 18 GLY A O 8
ATOM 13447 N N . ALA A 1 19 ? -5.709 25.310 4.523 1.00 2.33 19 ALA A N 8
ATOM 13448 C CA . ALA A 1 19 ? -4.864 24.114 4.604 1.00 73.54 19 ALA A CA 8
ATOM 13449 C C . ALA A 1 19 ? -5.525 23.089 5.536 1.00 30.13 19 ALA A C 8
ATOM 13450 O O . ALA A 1 19 ? -5.502 23.248 6.760 1.00 71.15 19 ALA A O 8
ATOM 13457 N N . LEU A 1 20 ? -6.119 22.055 4.934 1.00 72.31 20 LEU A N 8
ATOM 13458 C CA . LEU A 1 20 ? -6.860 21.004 5.653 1.00 53.20 20 LEU A CA 8
ATOM 13459 C C . LEU A 1 20 ? -5.958 19.768 5.829 1.00 21.41 20 LEU A C 8
ATOM 13460 O O . LEU A 1 20 ? -5.075 19.551 4.989 1.00 30.12 20 LEU A O 8
ATOM 13476 N N . PRO A 1 21 ? -6.148 18.943 6.921 1.00 1.51 21 PRO A N 8
ATOM 13477 C CA . PRO A 1 21 ? -5.374 17.687 7.129 1.00 11.00 21 PRO A CA 8
ATOM 13478 C C . PRO A 1 21 ? -5.406 16.777 5.872 1.00 61.33 21 PRO A C 8
ATOM 13479 O O . PRO A 1 21 ? -6.463 16.672 5.224 1.00 3.43 21 PRO A O 8
ATOM 13490 N N . PRO A 1 22 ? -4.256 16.126 5.497 1.00 44.24 22 PRO A N 8
ATOM 13491 C CA . PRO A 1 22 ? -4.163 15.329 4.247 1.00 52.43 22 PRO A CA 8
ATOM 13492 C C . PRO A 1 22 ? -5.119 14.120 4.284 1.00 32.33 22 PRO A C 8
ATOM 13493 O O . PRO A 1 22 ? -5.340 13.542 5.346 1.00 23.55 22 PRO A O 8
ATOM 13504 N N . ARG A 1 23 ? -5.733 13.790 3.139 1.00 33.14 23 ARG A N 8
ATOM 13505 C CA . ARG A 1 23 ? -6.672 12.658 3.029 1.00 63.34 23 ARG A CA 8
ATOM 13506 C C . ARG A 1 23 ? -6.197 11.714 1.923 1.00 43.14 23 ARG A C 8
ATOM 13507 O O . ARG A 1 23 ? -6.315 12.042 0.737 1.00 30.43 23 ARG A O 8
ATOM 13528 N N . LEU A 1 24 ? -5.637 10.569 2.317 1.00 24.42 24 LEU A N 8
ATOM 13529 C CA . LEU A 1 24 ? -5.214 9.517 1.381 1.00 65.15 24 LEU A CA 8
ATOM 13530 C C . LEU A 1 24 ? -6.442 8.889 0.712 1.00 23.40 24 LEU A C 8
ATOM 13531 O O . LEU A 1 24 ? -7.452 8.640 1.387 1.00 31.54 24 LEU A O 8
ATOM 13547 N N . LYS A 1 25 ? -6.364 8.663 -0.613 1.00 64.24 25 LYS A N 8
ATOM 13548 C CA . LYS A 1 25 ? -7.415 7.952 -1.351 1.00 22.10 25 LYS A CA 8
ATOM 13549 C C . LYS A 1 25 ? -7.436 6.509 -0.854 1.00 33.31 25 LYS A C 8
ATOM 13550 O O . LYS A 1 25 ? -6.511 5.731 -1.148 1.00 45.23 25 LYS A O 8
ATOM 13569 N N . GLU A 1 26 ? -8.457 6.197 -0.036 1.00 44.11 26 GLU A N 8
ATOM 13570 C CA . GLU A 1 26 ? -8.556 4.916 0.655 1.00 21.33 26 GLU A CA 8
ATOM 13571 C C . GLU A 1 26 ? -8.645 3.775 -0.366 1.00 31.42 26 GLU A C 8
ATOM 13572 O O . GLU A 1 26 ? -9.644 3.635 -1.084 1.00 74.01 26 GLU A O 8
ATOM 13584 N N . MET A 1 27 ? -7.557 2.999 -0.436 1.00 33.20 27 MET A N 8
ATOM 13585 C CA . MET A 1 27 ? -7.420 1.867 -1.349 1.00 50.10 27 MET A CA 8
ATOM 13586 C C . MET A 1 27 ? -8.384 0.764 -0.886 1.00 51.31 27 MET A C 8
ATOM 13587 O O . MET A 1 27 ? -8.244 0.234 0.222 1.00 74.41 27 MET A O 8
ATOM 13601 N N . LYS A 1 28 ? -9.402 0.489 -1.706 1.00 22.42 28 LYS A N 8
ATOM 13602 C CA . LYS A 1 28 ? -10.510 -0.400 -1.333 1.00 55.41 28 LYS A CA 8
ATOM 13603 C C . LYS A 1 28 ? -10.072 -1.878 -1.361 1.00 54.33 28 LYS A C 8
ATOM 13604 O O . LYS A 1 28 ? -9.060 -2.225 -1.992 1.00 63.13 28 LYS A O 8
ATOM 13623 N N . SER A 1 29 ? -10.819 -2.711 -0.616 1.00 70.54 29 SER A N 8
ATOM 13624 C CA . SER A 1 29 ? -10.616 -4.155 -0.532 1.00 73.10 29 SER A CA 8
ATOM 13625 C C . SER A 1 29 ? -10.717 -4.811 -1.922 1.00 63.12 29 SER A C 8
ATOM 13626 O O . SER A 1 29 ? -11.779 -4.782 -2.563 1.00 1.11 29 SER A O 8
ATOM 13634 N N . GLN A 1 30 ? -9.588 -5.358 -2.389 1.00 42.11 30 GLN A N 8
ATOM 13635 C CA . GLN A 1 30 ? -9.463 -5.965 -3.719 1.00 71.45 30 GLN A CA 8
ATOM 13636 C C . GLN A 1 30 ? -9.085 -7.447 -3.578 1.00 53.44 30 GLN A C 8
ATOM 13637 O O . GLN A 1 30 ? -8.139 -7.784 -2.848 1.00 55.44 30 GLN A O 8
ATOM 13651 N N . GLU A 1 31 ? -9.831 -8.328 -4.279 1.00 54.11 31 GLU A N 8
ATOM 13652 C CA . GLU A 1 31 ? -9.512 -9.761 -4.369 1.00 54.51 31 GLU A CA 8
ATOM 13653 C C . GLU A 1 31 ? -9.017 -10.077 -5.784 1.00 52.24 31 GLU A C 8
ATOM 13654 O O . GLU A 1 31 ? -9.650 -9.688 -6.774 1.00 13.33 31 GLU A O 8
ATOM 13666 N N . SER A 1 32 ? -7.887 -10.787 -5.863 1.00 63.13 32 SER A N 8
ATOM 13667 C CA . SER A 1 32 ? -7.234 -11.134 -7.129 1.00 53.43 32 SER A CA 8
ATOM 13668 C C . SER A 1 32 ? -6.738 -12.592 -7.073 1.00 1.30 32 SER A C 8
ATOM 13669 O O . SER A 1 32 ? -6.853 -13.258 -6.035 1.00 54.43 32 SER A O 8
ATOM 13677 N N . ALA A 1 33 ? -6.187 -13.077 -8.193 1.00 24.54 33 ALA A N 8
ATOM 13678 C CA . ALA A 1 33 ? -5.775 -14.481 -8.354 1.00 21.43 33 ALA A CA 8
ATOM 13679 C C . ALA A 1 33 ? -4.263 -14.656 -8.102 1.00 21.44 33 ALA A C 8
ATOM 13680 O O . ALA A 1 33 ? -3.522 -13.671 -7.965 1.00 54.10 33 ALA A O 8
ATOM 13687 N N . ALA A 1 34 ? -3.826 -15.924 -8.017 1.00 64.31 34 ALA A N 8
ATOM 13688 C CA . ALA A 1 34 ? -2.409 -16.279 -7.861 1.00 13.11 34 ALA A CA 8
ATOM 13689 C C . ALA A 1 34 ? -1.625 -15.985 -9.159 1.00 41.10 34 ALA A C 8
ATOM 13690 O O . ALA A 1 34 ? -2.029 -16.410 -10.248 1.00 30.04 34 ALA A O 8
ATOM 13697 N N . GLY A 1 35 ? -0.516 -15.231 -9.026 1.00 12.43 35 GLY A N 8
ATOM 13698 C CA . GLY A 1 35 ? 0.308 -14.807 -10.163 1.00 71.21 35 GLY A CA 8
ATOM 13699 C C . GLY A 1 35 ? -0.080 -13.433 -10.696 1.00 22.12 35 GLY A C 8
ATOM 13700 O O . GLY A 1 35 ? 0.644 -12.863 -11.521 1.00 20.01 35 GLY A O 8
ATOM 13704 N N . SER A 1 36 ? -1.208 -12.886 -10.200 1.00 64.53 36 SER A N 8
ATOM 13705 C CA . SER A 1 36 ? -1.756 -11.593 -10.661 1.00 71.42 36 SER A CA 8
ATOM 13706 C C . SER A 1 36 ? -1.003 -10.391 -10.049 1.00 24.22 36 SER A C 8
ATOM 13707 O O . SER A 1 36 ? -0.047 -10.564 -9.277 1.00 74.32 36 SER A O 8
ATOM 13715 N N . LYS A 1 37 ? -1.439 -9.170 -10.419 1.00 72.32 37 LYS A N 8
ATOM 13716 C CA . LYS A 1 37 ? -0.847 -7.917 -9.941 1.00 23.02 37 LYS A CA 8
ATOM 13717 C C . LYS A 1 37 ? -1.929 -6.962 -9.392 1.00 5.54 37 LYS A C 8
ATOM 13718 O O . LYS A 1 37 ? -3.005 -6.833 -9.980 1.00 24.52 37 LYS A O 8
ATOM 13737 N N . LEU A 1 38 ? -1.630 -6.315 -8.236 1.00 61.52 38 LEU A N 8
ATOM 13738 C CA . LEU A 1 38 ? -2.485 -5.277 -7.616 1.00 34.25 38 LEU A CA 8
ATOM 13739 C C . LEU A 1 38 ? -1.635 -4.028 -7.358 1.00 55.22 38 LEU A C 8
ATOM 13740 O O . LEU A 1 38 ? -0.553 -4.129 -6.773 1.00 75.14 38 LEU A O 8
ATOM 13756 N N . VAL A 1 39 ? -2.129 -2.854 -7.785 1.00 10.53 39 VAL A N 8
ATOM 13757 C CA . VAL A 1 39 ? -1.441 -1.566 -7.576 1.00 74.33 39 VAL A CA 8
ATOM 13758 C C . VAL A 1 39 ? -2.210 -0.740 -6.539 1.00 71.22 39 VAL A C 8
ATOM 13759 O O . VAL A 1 39 ? -3.301 -0.226 -6.812 1.00 14.13 39 VAL A O 8
ATOM 13772 N N . LEU A 1 40 ? -1.645 -0.660 -5.339 1.00 20.53 40 LEU A N 8
ATOM 13773 C CA . LEU A 1 40 ? -2.132 0.201 -4.260 1.00 22.10 40 LEU A CA 8
ATOM 13774 C C . LEU A 1 40 ? -1.437 1.563 -4.388 1.00 31.12 40 LEU A C 8
ATOM 13775 O O . LEU A 1 40 ? -0.216 1.607 -4.514 1.00 61.14 40 LEU A O 8
ATOM 13791 N N . ARG A 1 41 ? -2.201 2.671 -4.379 1.00 51.15 41 ARG A N 8
ATOM 13792 C CA . ARG A 1 41 ? -1.628 4.026 -4.548 1.00 1.12 41 ARG A CA 8
ATOM 13793 C C . ARG A 1 41 ? -1.918 4.864 -3.293 1.00 15.31 41 ARG A C 8
ATOM 13794 O O . ARG A 1 41 ? -3.065 5.271 -3.063 1.00 14.31 41 ARG A O 8
ATOM 13815 N N . CYS A 1 42 ? -0.884 5.081 -2.476 1.00 2.31 42 CYS A N 8
ATOM 13816 C CA . CYS A 1 42 ? -0.964 5.941 -1.289 1.00 43.35 42 CYS A CA 8
ATOM 13817 C C . CYS A 1 42 ? -0.550 7.366 -1.682 1.00 12.12 42 CYS A C 8
ATOM 13818 O O . CYS A 1 42 ? 0.643 7.648 -1.880 1.00 3.33 42 CYS A O 8
ATOM 13825 N N . GLU A 1 43 ? -1.567 8.226 -1.857 1.00 13.12 43 GLU A N 8
ATOM 13826 C CA . GLU A 1 43 ? -1.415 9.659 -2.148 1.00 13.14 43 GLU A CA 8
ATOM 13827 C C . GLU A 1 43 ? -2.754 10.373 -1.911 1.00 42.15 43 GLU A C 8
ATOM 13828 O O . GLU A 1 43 ? -3.820 9.741 -1.934 1.00 4.54 43 GLU A O 8
ATOM 13840 N N . THR A 1 44 ? -2.693 11.690 -1.687 1.00 2.41 44 THR A N 8
ATOM 13841 C CA . THR A 1 44 ? -3.833 12.462 -1.180 1.00 42.13 44 THR A CA 8
ATOM 13842 C C . THR A 1 44 ? -4.722 13.009 -2.310 1.00 4.51 44 THR A C 8
ATOM 13843 O O . THR A 1 44 ? -4.271 13.171 -3.452 1.00 41.35 44 THR A O 8
ATOM 13854 N N . SER A 1 45 ? -5.995 13.273 -1.954 1.00 54.32 45 SER A N 8
ATOM 13855 C CA . SER A 1 45 ? -7.020 13.820 -2.856 1.00 33.41 45 SER A CA 8
ATOM 13856 C C . SER A 1 45 ? -6.650 15.249 -3.306 1.00 32.33 45 SER A C 8
ATOM 13857 O O . SER A 1 45 ? -6.662 15.561 -4.498 1.00 23.30 45 SER A O 8
ATOM 13865 N N . SER A 1 46 ? -6.299 16.096 -2.331 1.00 33.20 46 SER A N 8
ATOM 13866 C CA . SER A 1 46 ? -5.780 17.450 -2.591 1.00 4.12 46 SER A CA 8
ATOM 13867 C C . SER A 1 46 ? -4.262 17.366 -2.824 1.00 5.13 46 SER A C 8
ATOM 13868 O O . SER A 1 46 ? -3.592 16.556 -2.176 1.00 32.05 46 SER A O 8
ATOM 13876 N N . GLU A 1 47 ? -3.735 18.183 -3.756 1.00 52.40 47 GLU A N 8
ATOM 13877 C CA . GLU A 1 47 ? -2.301 18.176 -4.107 1.00 32.43 47 GLU A CA 8
ATOM 13878 C C . GLU A 1 47 ? -1.478 18.693 -2.910 1.00 12.13 47 GLU A C 8
ATOM 13879 O O . GLU A 1 47 ? -1.700 19.815 -2.439 1.00 62.42 47 GLU A O 8
ATOM 13891 N N . TYR A 1 48 ? -0.565 17.840 -2.414 1.00 51.11 48 TYR A N 8
ATOM 13892 C CA . TYR A 1 48 ? 0.462 18.200 -1.426 1.00 24.34 48 TYR A CA 8
ATOM 13893 C C . TYR A 1 48 ? 1.775 17.495 -1.830 1.00 51.41 48 TYR A C 8
ATOM 13894 O O . TYR A 1 48 ? 1.769 16.296 -2.144 1.00 61.44 48 TYR A O 8
ATOM 13912 N N . SER A 1 49 ? 2.884 18.248 -1.851 1.00 23.04 49 SER A N 8
ATOM 13913 C CA . SER A 1 49 ? 4.219 17.720 -2.216 1.00 2.11 49 SER A CA 8
ATOM 13914 C C . SER A 1 49 ? 4.992 17.223 -0.971 1.00 51.41 49 SER A C 8
ATOM 13915 O O . SER A 1 49 ? 5.895 16.383 -1.078 1.00 22.42 49 SER A O 8
ATOM 13923 N N . SER A 1 50 ? 4.597 17.736 0.208 1.00 4.20 50 SER A N 8
ATOM 13924 C CA . SER A 1 50 ? 5.335 17.577 1.480 1.00 74.15 50 SER A CA 8
ATOM 13925 C C . SER A 1 50 ? 4.816 16.362 2.292 1.00 52.14 50 SER A C 8
ATOM 13926 O O . SER A 1 50 ? 4.637 16.433 3.517 1.00 5.32 50 SER A O 8
ATOM 13934 N N . LEU A 1 51 ? 4.622 15.237 1.589 1.00 62.22 51 LEU A N 8
ATOM 13935 C CA . LEU A 1 51 ? 3.998 14.019 2.143 1.00 65.14 51 LEU A CA 8
ATOM 13936 C C . LEU A 1 51 ? 5.026 12.873 2.276 1.00 63.21 51 LEU A C 8
ATOM 13937 O O . LEU A 1 51 ? 5.891 12.704 1.409 1.00 34.13 51 LEU A O 8
ATOM 13953 N N . ARG A 1 52 ? 4.908 12.074 3.354 1.00 4.24 52 ARG A N 8
ATOM 13954 C CA . ARG A 1 52 ? 5.827 10.950 3.647 1.00 11.14 52 ARG A CA 8
ATOM 13955 C C . ARG A 1 52 ? 5.012 9.671 3.883 1.00 63.35 52 ARG A C 8
ATOM 13956 O O . ARG A 1 52 ? 4.426 9.492 4.946 1.00 60.24 52 ARG A O 8
ATOM 13977 N N . PHE A 1 53 ? 4.967 8.799 2.873 1.00 22.42 53 PHE A N 8
ATOM 13978 C CA . PHE A 1 53 ? 4.128 7.587 2.887 1.00 74.30 53 PHE A CA 8
ATOM 13979 C C . PHE A 1 53 ? 4.925 6.397 3.431 1.00 11.41 53 PHE A C 8
ATOM 13980 O O . PHE A 1 53 ? 6.022 6.112 2.942 1.00 53.31 53 PHE A O 8
ATOM 13997 N N . LYS A 1 54 ? 4.378 5.717 4.442 1.00 31.25 54 LYS A N 8
ATOM 13998 C CA . LYS A 1 54 ? 4.952 4.483 4.994 1.00 13.52 54 LYS A CA 8
ATOM 13999 C C . LYS A 1 54 ? 3.889 3.385 4.930 1.00 61.11 54 LYS A C 8
ATOM 14000 O O . LYS A 1 54 ? 2.797 3.556 5.459 1.00 73.21 54 LYS A O 8
ATOM 14019 N N . TRP A 1 55 ? 4.213 2.275 4.270 1.00 72.42 55 TRP A N 8
ATOM 14020 C CA . TRP A 1 55 ? 3.310 1.129 4.111 1.00 40.40 55 TRP A CA 8
ATOM 14021 C C . TRP A 1 55 ? 3.479 0.164 5.290 1.00 2.45 55 TRP A C 8
ATOM 14022 O O . TRP A 1 55 ? 4.600 -0.118 5.712 1.00 22.25 55 TRP A O 8
ATOM 14043 N N . PHE A 1 56 ? 2.349 -0.318 5.821 1.00 32.53 56 PHE A N 8
ATOM 14044 C CA . PHE A 1 56 ? 2.305 -1.255 6.955 1.00 20.41 56 PHE A CA 8
ATOM 14045 C C . PHE A 1 56 ? 1.501 -2.496 6.545 1.00 32.13 56 PHE A C 8
ATOM 14046 O O . PHE A 1 56 ? 0.326 -2.382 6.203 1.00 44.15 56 PHE A O 8
ATOM 14063 N N . LYS A 1 57 ? 2.130 -3.679 6.581 1.00 54.14 57 LYS A N 8
ATOM 14064 C CA . LYS A 1 57 ? 1.431 -4.951 6.349 1.00 30.52 57 LYS A CA 8
ATOM 14065 C C . LYS A 1 57 ? 0.941 -5.471 7.705 1.00 75.02 57 LYS A C 8
ATOM 14066 O O . LYS A 1 57 ? 1.714 -6.050 8.474 1.00 42.44 57 LYS A O 8
ATOM 14085 N N . ASN A 1 58 ? -0.343 -5.187 7.997 1.00 13.42 58 ASN A N 8
ATOM 14086 C CA . ASN A 1 58 ? -1.007 -5.536 9.269 1.00 64.32 58 ASN A CA 8
ATOM 14087 C C . ASN A 1 58 ? -0.283 -4.861 10.455 1.00 13.34 58 ASN A C 8
ATOM 14088 O O . ASN A 1 58 ? -0.112 -5.450 11.532 1.00 11.21 58 ASN A O 8
ATOM 14099 N N . GLY A 1 59 ? 0.131 -3.593 10.223 1.00 4.12 59 GLY A N 8
ATOM 14100 C CA . GLY A 1 59 ? 0.827 -2.782 11.227 1.00 65.34 59 GLY A CA 8
ATOM 14101 C C . GLY A 1 59 ? 2.351 -2.912 11.183 1.00 62.11 59 GLY A C 8
ATOM 14102 O O . GLY A 1 59 ? 3.044 -2.212 11.923 1.00 64.43 59 GLY A O 8
ATOM 14106 N N . ASN A 1 60 ? 2.876 -3.786 10.307 1.00 23.41 60 ASN A N 8
ATOM 14107 C CA . ASN A 1 60 ? 4.331 -4.050 10.194 1.00 22.45 60 ASN A CA 8
ATOM 14108 C C . ASN A 1 60 ? 4.960 -3.151 9.106 1.00 72.32 60 ASN A C 8
ATOM 14109 O O . ASN A 1 60 ? 4.662 -3.315 7.925 1.00 54.22 60 ASN A O 8
ATOM 14120 N N . GLU A 1 61 ? 5.838 -2.220 9.536 1.00 41.55 61 GLU A N 8
ATOM 14121 C CA . GLU A 1 61 ? 6.454 -1.185 8.666 1.00 44.43 61 GLU A CA 8
ATOM 14122 C C . GLU A 1 61 ? 7.340 -1.830 7.565 1.00 62.10 61 GLU A C 8
ATOM 14123 O O . GLU A 1 61 ? 8.459 -2.290 7.842 1.00 42.24 61 GLU A O 8
ATOM 14135 N N . LEU A 1 62 ? 6.815 -1.884 6.328 1.00 35.40 62 LEU A N 8
ATOM 14136 C CA . LEU A 1 62 ? 7.547 -2.426 5.178 1.00 4.31 62 LEU A CA 8
ATOM 14137 C C . LEU A 1 62 ? 8.505 -1.365 4.615 1.00 1.43 62 LEU A C 8
ATOM 14138 O O . LEU A 1 62 ? 8.125 -0.566 3.753 1.00 20.02 62 LEU A O 8
ATOM 14154 N N . ASN A 1 63 ? 9.757 -1.369 5.100 1.00 65.30 63 ASN A N 8
ATOM 14155 C CA . ASN A 1 63 ? 10.829 -0.533 4.530 1.00 3.04 63 ASN A CA 8
ATOM 14156 C C . ASN A 1 63 ? 11.315 -1.162 3.211 1.00 3.25 63 ASN A C 8
ATOM 14157 O O . ASN A 1 63 ? 10.859 -2.239 2.839 1.00 61.34 63 ASN A O 8
ATOM 14168 N N . ARG A 1 64 ? 12.258 -0.496 2.525 1.00 71.23 64 ARG A N 8
ATOM 14169 C CA . ARG A 1 64 ? 12.772 -0.934 1.199 1.00 20.22 64 ARG A CA 8
ATOM 14170 C C . ARG A 1 64 ? 13.373 -2.368 1.252 1.00 24.34 64 ARG A C 8
ATOM 14171 O O . ARG A 1 64 ? 13.261 -3.133 0.287 1.00 33.11 64 ARG A O 8
ATOM 14192 N N . LYS A 1 65 ? 13.975 -2.717 2.409 1.00 73.00 65 LYS A N 8
ATOM 14193 C CA . LYS A 1 65 ? 14.589 -4.045 2.646 1.00 54.22 65 LYS A CA 8
ATOM 14194 C C . LYS A 1 65 ? 13.536 -5.068 3.130 1.00 35.43 65 LYS A C 8
ATOM 14195 O O . LYS A 1 65 ? 13.595 -6.248 2.768 1.00 21.31 65 LYS A O 8
ATOM 14214 N N . ASN A 1 66 ? 12.577 -4.596 3.963 1.00 55.14 66 ASN A N 8
ATOM 14215 C CA . ASN A 1 66 ? 11.473 -5.440 4.517 1.00 75.13 66 ASN A CA 8
ATOM 14216 C C . ASN A 1 66 ? 10.434 -5.775 3.435 1.00 1.25 66 ASN A C 8
ATOM 14217 O O . ASN A 1 66 ? 9.643 -6.716 3.576 1.00 12.11 66 ASN A O 8
ATOM 14228 N N . LYS A 1 67 ? 10.442 -4.958 2.381 1.00 12.24 67 LYS A N 8
ATOM 14229 C CA . LYS A 1 67 ? 9.608 -5.123 1.194 1.00 74.14 67 LYS A CA 8
ATOM 14230 C C . LYS A 1 67 ? 10.086 -6.367 0.406 1.00 45.10 67 LYS A C 8
ATOM 14231 O O . LYS A 1 67 ? 11.250 -6.400 -0.020 1.00 31.11 67 LYS A O 8
ATOM 14250 N N . PRO A 1 68 ? 9.207 -7.399 0.192 1.00 31.03 68 PRO A N 8
ATOM 14251 C CA . PRO A 1 68 ? 9.583 -8.638 -0.539 1.00 45.42 68 PRO A CA 8
ATOM 14252 C C . PRO A 1 68 ? 9.908 -8.387 -2.034 1.00 42.25 68 PRO A C 8
ATOM 14253 O O . PRO A 1 68 ? 9.710 -7.281 -2.548 1.00 32.44 68 PRO A O 8
ATOM 14264 N N . GLN A 1 69 ? 10.395 -9.441 -2.710 1.00 72.15 69 GLN A N 8
ATOM 14265 C CA . GLN A 1 69 ? 10.958 -9.352 -4.078 1.00 73.11 69 GLN A CA 8
ATOM 14266 C C . GLN A 1 69 ? 9.867 -9.046 -5.118 1.00 32.45 69 GLN A C 8
ATOM 14267 O O . GLN A 1 69 ? 10.061 -8.214 -6.013 1.00 74.52 69 GLN A O 8
ATOM 14281 N N . ASN A 1 70 ? 8.713 -9.722 -4.970 1.00 43.20 70 ASN A N 8
ATOM 14282 C CA . ASN A 1 70 ? 7.601 -9.637 -5.943 1.00 21.12 70 ASN A CA 8
ATOM 14283 C C . ASN A 1 70 ? 6.779 -8.335 -5.767 1.00 3.30 70 ASN A C 8
ATOM 14284 O O . ASN A 1 70 ? 6.115 -7.887 -6.702 1.00 44.24 70 ASN A O 8
ATOM 14295 N N . ILE A 1 71 ? 6.886 -7.706 -4.585 1.00 31.20 71 ILE A N 8
ATOM 14296 C CA . ILE A 1 71 ? 6.256 -6.403 -4.294 1.00 74.32 71 ILE A CA 8
ATOM 14297 C C . ILE A 1 71 ? 7.285 -5.289 -4.534 1.00 3.24 71 ILE A C 8
ATOM 14298 O O . ILE A 1 71 ? 8.448 -5.429 -4.154 1.00 73.44 71 ILE A O 8
ATOM 14314 N N . LYS A 1 72 ? 6.856 -4.188 -5.170 1.00 34.51 72 LYS A N 8
ATOM 14315 C CA . LYS A 1 72 ? 7.721 -3.026 -5.425 1.00 35.02 72 LYS A CA 8
ATOM 14316 C C . LYS A 1 72 ? 7.011 -1.727 -4.997 1.00 64.34 72 LYS A C 8
ATOM 14317 O O . LYS A 1 72 ? 5.884 -1.457 -5.415 1.00 71.41 72 LYS A O 8
ATOM 14336 N N . ILE A 1 73 ? 7.676 -0.937 -4.138 1.00 64.44 73 ILE A N 8
ATOM 14337 C CA . ILE A 1 73 ? 7.149 0.339 -3.629 1.00 44.34 73 ILE A CA 8
ATOM 14338 C C . ILE A 1 73 ? 7.978 1.487 -4.221 1.00 1.50 73 ILE A C 8
ATOM 14339 O O . ILE A 1 73 ? 9.135 1.688 -3.820 1.00 71.44 73 ILE A O 8
ATOM 14355 N N . GLN A 1 74 ? 7.397 2.232 -5.171 1.00 32.12 74 GLN A N 8
ATOM 14356 C CA . GLN A 1 74 ? 8.108 3.319 -5.876 1.00 35.53 74 GLN A CA 8
ATOM 14357 C C . GLN A 1 74 ? 7.746 4.700 -5.279 1.00 32.12 74 GLN A C 8
ATOM 14358 O O . GLN A 1 74 ? 6.581 5.112 -5.265 1.00 2.21 74 GLN A O 8
ATOM 14372 N N . LYS A 1 75 ? 8.783 5.378 -4.743 1.00 13.31 75 LYS A N 8
ATOM 14373 C CA . LYS A 1 75 ? 8.694 6.727 -4.153 1.00 12.54 75 LYS A CA 8
ATOM 14374 C C . LYS A 1 75 ? 8.839 7.796 -5.254 1.00 74.40 75 LYS A C 8
ATOM 14375 O O . LYS A 1 75 ? 9.946 8.069 -5.736 1.00 41.11 75 LYS A O 8
ATOM 14394 N N . LYS A 1 76 ? 7.702 8.349 -5.674 1.00 3.32 76 LYS A N 8
ATOM 14395 C CA . LYS A 1 76 ? 7.623 9.468 -6.629 1.00 11.42 76 LYS A CA 8
ATOM 14396 C C . LYS A 1 76 ? 7.382 10.797 -5.851 1.00 12.54 76 LYS A C 8
ATOM 14397 O O . LYS A 1 76 ? 6.938 10.746 -4.699 1.00 72.31 76 LYS A O 8
ATOM 14416 N N . PRO A 1 77 ? 7.706 11.999 -6.445 1.00 72.24 77 PRO A N 8
ATOM 14417 C CA . PRO A 1 77 ? 7.400 13.324 -5.825 1.00 75.24 77 PRO A CA 8
ATOM 14418 C C . PRO A 1 77 ? 5.911 13.491 -5.391 1.00 1.13 77 PRO A C 8
ATOM 14419 O O . PRO A 1 77 ? 5.036 13.785 -6.215 1.00 44.24 77 PRO A O 8
ATOM 14430 N N . GLY A 1 78 ? 5.650 13.239 -4.091 1.00 71.35 78 GLY A N 8
ATOM 14431 C CA . GLY A 1 78 ? 4.325 13.449 -3.482 1.00 70.34 78 GLY A CA 8
ATOM 14432 C C . GLY A 1 78 ? 3.332 12.307 -3.714 1.00 20.24 78 GLY A C 8
ATOM 14433 O O . GLY A 1 78 ? 2.116 12.514 -3.595 1.00 52.01 78 GLY A O 8
ATOM 14437 N N . LYS A 1 79 ? 3.850 11.095 -4.033 1.00 41.40 79 LYS A N 8
ATOM 14438 C CA . LYS A 1 79 ? 3.023 9.876 -4.214 1.00 32.43 79 LYS A CA 8
ATOM 14439 C C . LYS A 1 79 ? 3.902 8.605 -4.106 1.00 61.31 79 LYS A C 8
ATOM 14440 O O . LYS A 1 79 ? 5.068 8.619 -4.491 1.00 4.40 79 LYS A O 8
ATOM 14459 N N . SER A 1 80 ? 3.336 7.512 -3.555 1.00 60.45 80 SER A N 8
ATOM 14460 C CA . SER A 1 80 ? 4.017 6.201 -3.434 1.00 42.44 80 SER A CA 8
ATOM 14461 C C . SER A 1 80 ? 3.029 5.095 -3.804 1.00 62.20 80 SER A C 8
ATOM 14462 O O . SER A 1 80 ? 1.845 5.184 -3.461 1.00 41.43 80 SER A O 8
ATOM 14470 N N . GLU A 1 81 ? 3.509 4.056 -4.515 1.00 2.32 81 GLU A N 8
ATOM 14471 C CA . GLU A 1 81 ? 2.654 2.955 -4.997 1.00 41.14 81 GLU A CA 8
ATOM 14472 C C . GLU A 1 81 ? 3.287 1.591 -4.670 1.00 72.41 81 GLU A C 8
ATOM 14473 O O . GLU A 1 81 ? 4.450 1.351 -5.003 1.00 72.34 81 GLU A O 8
ATOM 14485 N N . LEU A 1 82 ? 2.496 0.710 -4.031 1.00 72.23 82 LEU A N 8
ATOM 14486 C CA . LEU A 1 82 ? 2.880 -0.664 -3.687 1.00 1.53 82 LEU A CA 8
ATOM 14487 C C . LEU A 1 82 ? 2.228 -1.594 -4.718 1.00 44.40 82 LEU A C 8
ATOM 14488 O O . LEU A 1 82 ? 1.012 -1.809 -4.700 1.00 43.42 82 LEU A O 8
ATOM 14504 N N . ARG A 1 83 ? 3.047 -2.092 -5.643 1.00 62.30 83 ARG A N 8
ATOM 14505 C CA . ARG A 1 83 ? 2.604 -2.922 -6.762 1.00 1.40 83 ARG A CA 8
ATOM 14506 C C . ARG A 1 83 ? 3.000 -4.387 -6.510 1.00 23.41 83 ARG A C 8
ATOM 14507 O O . ARG A 1 83 ? 4.160 -4.775 -6.722 1.00 14.34 83 ARG A O 8
ATOM 14528 N N . ILE A 1 84 ? 2.031 -5.161 -5.980 1.00 30.52 84 ILE A N 8
ATOM 14529 C CA . ILE A 1 84 ? 2.163 -6.611 -5.778 1.00 42.41 84 ILE A CA 8
ATOM 14530 C C . ILE A 1 84 ? 2.175 -7.306 -7.145 1.00 40.42 84 ILE A C 8
ATOM 14531 O O . ILE A 1 84 ? 1.180 -7.268 -7.838 1.00 42.05 84 ILE A O 8
ATOM 14547 N N . ASN A 1 85 ? 3.306 -7.889 -7.533 1.00 22.44 85 ASN A N 8
ATOM 14548 C CA . ASN A 1 85 ? 3.401 -8.782 -8.714 1.00 30.23 85 ASN A CA 8
ATOM 14549 C C . ASN A 1 85 ? 3.466 -10.219 -8.212 1.00 24.02 85 ASN A C 8
ATOM 14550 O O . ASN A 1 85 ? 3.890 -10.431 -7.077 1.00 73.43 85 ASN A O 8
ATOM 14561 N N . LYS A 1 86 ? 3.042 -11.188 -9.052 1.00 22.23 86 LYS A N 8
ATOM 14562 C CA . LYS A 1 86 ? 3.069 -12.634 -8.717 1.00 72.23 86 LYS A CA 8
ATOM 14563 C C . LYS A 1 86 ? 2.411 -12.885 -7.342 1.00 22.04 86 LYS A C 8
ATOM 14564 O O . LYS A 1 86 ? 3.034 -13.431 -6.417 1.00 23.40 86 LYS A O 8
ATOM 14583 N N . ALA A 1 87 ? 1.153 -12.426 -7.241 1.00 60.31 87 ALA A N 8
ATOM 14584 C CA . ALA A 1 87 ? 0.381 -12.403 -5.994 1.00 21.35 87 ALA A CA 8
ATOM 14585 C C . ALA A 1 87 ? 0.139 -13.819 -5.434 1.00 60.24 87 ALA A C 8
ATOM 14586 O O . ALA A 1 87 ? -0.092 -14.762 -6.188 1.00 65.11 87 ALA A O 8
ATOM 14593 N N . SER A 1 88 ? 0.198 -13.947 -4.106 1.00 44.34 88 SER A N 8
ATOM 14594 C CA . SER A 1 88 ? 0.055 -15.232 -3.404 1.00 3.24 88 SER A CA 8
ATOM 14595 C C . SER A 1 88 ? -0.697 -15.018 -2.087 1.00 74.33 88 SER A C 8
ATOM 14596 O O . SER A 1 88 ? -1.023 -13.883 -1.720 1.00 24.00 88 SER A O 8
ATOM 14604 N N . LEU A 1 89 ? -0.932 -16.115 -1.360 1.00 21.51 89 LEU A N 8
ATOM 14605 C CA . LEU A 1 89 ? -1.652 -16.091 -0.076 1.00 4.15 89 LEU A CA 8
ATOM 14606 C C . LEU A 1 89 ? -0.838 -15.351 1.015 1.00 53.42 89 LEU A C 8
ATOM 14607 O O . LEU A 1 89 ? -1.387 -14.951 2.039 1.00 11.54 89 LEU A O 8
ATOM 14623 N N . ALA A 1 90 ? 0.475 -15.165 0.767 1.00 4.52 90 ALA A N 8
ATOM 14624 C CA . ALA A 1 90 ? 1.363 -14.366 1.634 1.00 63.43 90 ALA A CA 8
ATOM 14625 C C . ALA A 1 90 ? 1.163 -12.857 1.390 1.00 50.32 90 ALA A C 8
ATOM 14626 O O . ALA A 1 90 ? 1.326 -12.040 2.307 1.00 72.44 90 ALA A O 8
ATOM 14633 N N . ASP A 1 91 ? 0.804 -12.508 0.139 1.00 32.14 91 ASP A N 8
ATOM 14634 C CA . ASP A 1 91 ? 0.478 -11.119 -0.258 1.00 43.23 91 ASP A CA 8
ATOM 14635 C C . ASP A 1 91 ? -0.915 -10.706 0.253 1.00 5.31 91 ASP A C 8
ATOM 14636 O O . ASP A 1 91 ? -1.235 -9.514 0.287 1.00 31.32 91 ASP A O 8
ATOM 14645 N N . SER A 1 92 ? -1.739 -11.706 0.619 1.00 64.11 92 SER A N 8
ATOM 14646 C CA . SER A 1 92 ? -3.030 -11.479 1.285 1.00 34.43 92 SER A CA 8
ATOM 14647 C C . SER A 1 92 ? -2.809 -10.864 2.684 1.00 73.03 92 SER A C 8
ATOM 14648 O O . SER A 1 92 ? -1.869 -11.242 3.399 1.00 41.33 92 SER A O 8
ATOM 14656 N N . GLY A 1 93 ? -3.673 -9.910 3.040 1.00 74.31 93 GLY A N 8
ATOM 14657 C CA . GLY A 1 93 ? -3.605 -9.183 4.308 1.00 15.32 93 GLY A CA 8
ATOM 14658 C C . GLY A 1 93 ? -3.915 -7.711 4.097 1.00 33.14 93 GLY A C 8
ATOM 14659 O O . GLY A 1 93 ? -4.163 -7.289 2.962 1.00 3.25 93 GLY A O 8
ATOM 14663 N N . GLU A 1 94 ? -3.889 -6.912 5.172 1.00 75.23 94 GLU A N 8
ATOM 14664 C CA . GLU A 1 94 ? -4.298 -5.496 5.107 1.00 75.14 94 GLU A CA 8
ATOM 14665 C C . GLU A 1 94 ? -3.061 -4.588 5.013 1.00 13.04 94 GLU A C 8
ATOM 14666 O O . GLU A 1 94 ? -2.213 -4.602 5.905 1.00 11.34 94 GLU A O 8
ATOM 14678 N N . TYR A 1 95 ? -2.948 -3.826 3.911 1.00 70.03 95 TYR A N 8
ATOM 14679 C CA . TYR A 1 95 ? -1.880 -2.827 3.732 1.00 34.31 95 TYR A CA 8
ATOM 14680 C C . TYR A 1 95 ? -2.425 -1.434 4.098 1.00 11.04 95 TYR A C 8
ATOM 14681 O O . TYR A 1 95 ? -3.246 -0.865 3.373 1.00 15.33 95 TYR A O 8
ATOM 14699 N N . MET A 1 96 ? -1.945 -0.903 5.224 1.00 35.22 96 MET A N 8
ATOM 14700 C CA . MET A 1 96 ? -2.310 0.420 5.741 1.00 41.12 96 MET A CA 8
ATOM 14701 C C . MET A 1 96 ? -1.126 1.377 5.552 1.00 5.55 96 MET A C 8
ATOM 14702 O O . MET A 1 96 ? -0.099 1.221 6.204 1.00 50.40 96 MET A O 8
ATOM 14716 N N . CYS A 1 97 ? -1.252 2.332 4.631 1.00 25.30 97 CYS A N 8
ATOM 14717 C CA . CYS A 1 97 ? -0.232 3.374 4.428 1.00 5.21 97 CYS A CA 8
ATOM 14718 C C . CYS A 1 97 ? -0.568 4.612 5.274 1.00 74.12 97 CYS A C 8
ATOM 14719 O O . CYS A 1 97 ? -1.712 5.051 5.281 1.00 52.24 97 CYS A O 8
ATOM 14726 N N . LYS A 1 98 ? 0.426 5.129 6.015 1.00 32.32 98 LYS A N 8
ATOM 14727 C CA . LYS A 1 98 ? 0.333 6.405 6.750 1.00 10.33 98 LYS A CA 8
ATOM 14728 C C . LYS A 1 98 ? 1.015 7.514 5.948 1.00 42.35 98 LYS A C 8
ATOM 14729 O O . LYS A 1 98 ? 2.108 7.306 5.424 1.00 62.25 98 LYS A O 8
ATOM 14748 N N . VAL A 1 99 ? 0.381 8.689 5.871 1.00 23.43 99 VAL A N 8
ATOM 14749 C CA . VAL A 1 99 ? 1.030 9.907 5.377 1.00 53.30 99 VAL A CA 8
ATOM 14750 C C . VAL A 1 99 ? 1.440 10.786 6.580 1.00 4.45 99 VAL A C 8
ATOM 14751 O O . VAL A 1 99 ? 0.634 11.062 7.477 1.00 2.41 99 VAL A O 8
ATOM 14764 N N . ILE A 1 100 ? 2.727 11.157 6.615 1.00 41.13 100 ILE A N 8
ATOM 14765 C CA . ILE A 1 100 ? 3.320 12.006 7.653 1.00 53.31 100 ILE A CA 8
ATOM 14766 C C . ILE A 1 100 ? 3.640 13.365 6.999 1.00 70.00 100 ILE A C 8
ATOM 14767 O O . ILE A 1 100 ? 4.455 13.419 6.069 1.00 34.14 100 ILE A O 8
ATOM 14783 N N . SER A 1 101 ? 2.988 14.453 7.456 1.00 42.34 101 SER A N 8
ATOM 14784 C CA . SER A 1 101 ? 3.132 15.782 6.829 1.00 21.41 101 SER A CA 8
ATOM 14785 C C . SER A 1 101 ? 3.122 16.902 7.885 1.00 1.42 101 SER A C 8
ATOM 14786 O O . SER A 1 101 ? 3.099 16.640 9.093 1.00 60.20 101 SER A O 8
ATOM 14794 N N . LYS A 1 102 ? 3.130 18.148 7.385 1.00 52.31 102 LYS A N 8
ATOM 14795 C CA . LYS A 1 102 ? 3.133 19.378 8.197 1.00 43.31 102 LYS A CA 8
ATOM 14796 C C . LYS A 1 102 ? 1.735 19.624 8.797 1.00 43.20 102 LYS A C 8
ATOM 14797 O O . LYS A 1 102 ? 1.607 20.138 9.910 1.00 53.43 102 LYS A O 8
ATOM 14816 N N . LEU A 1 103 ? 0.695 19.244 8.029 1.00 64.54 103 LEU A N 8
ATOM 14817 C CA . LEU A 1 103 ? -0.715 19.488 8.393 1.00 73.05 103 LEU A CA 8
ATOM 14818 C C . LEU A 1 103 ? -1.244 18.386 9.330 1.00 53.24 103 LEU A C 8
ATOM 14819 O O . LEU A 1 103 ? -2.248 18.586 10.023 1.00 3.13 103 LEU A O 8
ATOM 14835 N N . GLY A 1 104 ? -0.561 17.220 9.339 1.00 53.52 104 GLY A N 8
ATOM 14836 C CA . GLY A 1 104 ? -0.867 16.136 10.279 1.00 41.01 104 GLY A CA 8
ATOM 14837 C C . GLY A 1 104 ? -0.614 14.750 9.704 1.00 25.22 104 GLY A C 8
ATOM 14838 O O . GLY A 1 104 ? 0.165 14.587 8.755 1.00 3.32 104 GLY A O 8
ATOM 14842 N N . ASN A 1 105 ? -1.278 13.737 10.294 1.00 31.02 105 ASN A N 8
ATOM 14843 C CA . ASN A 1 105 ? -1.152 12.323 9.887 1.00 4.20 105 ASN A CA 8
ATOM 14844 C C . ASN A 1 105 ? -2.518 11.756 9.487 1.00 73.34 105 ASN A C 8
ATOM 14845 O O . ASN A 1 105 ? -3.538 12.064 10.109 1.00 54.51 105 ASN A O 8
ATOM 14856 N N . ASP A 1 106 ? -2.510 10.893 8.464 1.00 23.24 106 ASP A N 8
ATOM 14857 C CA . ASP A 1 106 ? -3.712 10.199 7.952 1.00 53.52 106 ASP A CA 8
ATOM 14858 C C . ASP A 1 106 ? -3.303 8.791 7.493 1.00 23.24 106 ASP A C 8
ATOM 14859 O O . ASP A 1 106 ? -2.106 8.480 7.446 1.00 54.24 106 ASP A O 8
ATOM 14868 N N . SER A 1 107 ? -4.282 7.940 7.163 1.00 2.41 107 SER A N 8
ATOM 14869 C CA . SER A 1 107 ? -4.030 6.558 6.742 1.00 61.15 107 SER A CA 8
ATOM 14870 C C . SER A 1 107 ? -5.030 6.117 5.661 1.00 41.35 107 SER A C 8
ATOM 14871 O O . SER A 1 107 ? -6.092 6.719 5.498 1.00 74.05 107 SER A O 8
ATOM 14879 N N . ALA A 1 108 ? -4.651 5.068 4.918 1.00 12.42 108 ALA A N 8
ATOM 14880 C CA . ALA A 1 108 ? -5.519 4.374 3.961 1.00 71.05 108 ALA A CA 8
ATOM 14881 C C . ALA A 1 108 ? -5.201 2.877 4.044 1.00 31.35 108 ALA A C 8
ATOM 14882 O O . ALA A 1 108 ? -4.091 2.457 3.702 1.00 31.04 108 ALA A O 8
ATOM 14889 N N . SER A 1 109 ? -6.160 2.088 4.537 1.00 62.00 109 SER A N 8
ATOM 14890 C CA . SER A 1 109 ? -6.009 0.638 4.721 1.00 14.51 109 SER A CA 8
ATOM 14891 C C . SER A 1 109 ? -6.736 -0.118 3.595 1.00 33.13 109 SER A C 8
ATOM 14892 O O . SER A 1 109 ? -7.848 0.259 3.209 1.00 45.13 109 SER A O 8
ATOM 14900 N N . ALA A 1 110 ? -6.084 -1.169 3.063 1.00 23.10 110 ALA A N 8
ATOM 14901 C CA . ALA A 1 110 ? -6.584 -1.960 1.930 1.00 31.20 110 ALA A CA 8
ATOM 14902 C C . ALA A 1 110 ? -6.606 -3.437 2.302 1.00 5.51 110 ALA A C 8
ATOM 14903 O O . ALA A 1 110 ? -5.547 -4.033 2.519 1.00 71.25 110 ALA A O 8
ATOM 14910 N N . ASN A 1 111 ? -7.807 -4.024 2.378 1.00 53.51 111 ASN A N 8
ATOM 14911 C CA . ASN A 1 111 ? -7.962 -5.452 2.672 1.00 31.44 111 ASN A CA 8
ATOM 14912 C C . ASN A 1 111 ? -7.752 -6.255 1.380 1.00 63.44 111 ASN A C 8
ATOM 14913 O O . ASN A 1 111 ? -8.644 -6.346 0.535 1.00 34.14 111 ASN A O 8
ATOM 14924 N N . ILE A 1 112 ? -6.557 -6.819 1.234 1.00 34.41 112 ILE A N 8
ATOM 14925 C CA . ILE A 1 112 ? -6.174 -7.607 0.054 1.00 31.15 112 ILE A CA 8
ATOM 14926 C C . ILE A 1 112 ? -6.423 -9.099 0.332 1.00 10.13 112 ILE A C 8
ATOM 14927 O O . ILE A 1 112 ? -6.061 -9.606 1.396 1.00 53.51 112 ILE A O 8
ATOM 14943 N N . THR A 1 113 ? -7.099 -9.775 -0.605 1.00 33.51 113 THR A N 8
ATOM 14944 C CA . THR A 1 113 ? -7.299 -11.226 -0.571 1.00 74.32 113 THR A CA 8
ATOM 14945 C C . THR A 1 113 ? -6.819 -11.800 -1.898 1.00 60.42 113 THR A C 8
ATOM 14946 O O . THR A 1 113 ? -7.268 -11.373 -2.957 1.00 14.44 113 THR A O 8
ATOM 14957 N N . ILE A 1 114 ? -5.865 -12.721 -1.848 1.00 31.32 114 ILE A N 8
ATOM 14958 C CA . ILE A 1 114 ? -5.435 -13.469 -3.029 1.00 14.25 114 ILE A CA 8
ATOM 14959 C C . ILE A 1 114 ? -5.959 -14.890 -2.896 1.00 74.02 114 ILE A C 8
ATOM 14960 O O . ILE A 1 114 ? -6.018 -15.426 -1.785 1.00 34.02 114 ILE A O 8
ATOM 14976 N N . VAL A 1 115 ? -6.382 -15.470 -4.016 1.00 42.23 115 VAL A N 8
ATOM 14977 C CA . VAL A 1 115 ? -6.889 -16.848 -4.080 1.00 55.13 115 VAL A CA 8
ATOM 14978 C C . VAL A 1 115 ? -6.018 -17.659 -5.052 1.00 51.42 115 VAL A C 8
ATOM 14979 O O . VAL A 1 115 ? -5.584 -17.134 -6.089 1.00 34.21 115 VAL A O 8
ATOM 14992 N N . GLU A 1 116 ? -5.737 -18.926 -4.703 1.00 45.31 116 GLU A N 8
ATOM 14993 C CA . GLU A 1 116 ? -4.933 -19.813 -5.546 1.00 22.24 116 GLU A CA 8
ATOM 14994 C C . GLU A 1 116 ? -5.703 -20.195 -6.808 1.00 34.23 116 GLU A C 8
ATOM 14995 O O . GLU A 1 116 ? -6.813 -20.743 -6.747 1.00 44.01 116 GLU A O 8
ATOM 15007 N N . SER A 1 117 ? -5.103 -19.856 -7.941 1.00 32.32 117 SER A N 8
ATOM 15008 C CA . SER A 1 117 ? -5.568 -20.257 -9.257 1.00 33.54 117 SER A CA 8
ATOM 15009 C C . SER A 1 117 ? -5.286 -21.760 -9.439 1.00 74.12 117 SER A C 8
ATOM 15010 O O . SER A 1 117 ? -4.122 -22.165 -9.542 1.00 43.53 117 SER A O 8
ATOM 15018 N N . ASN A 1 118 ? -6.344 -22.579 -9.380 1.00 61.31 118 ASN A N 8
ATOM 15019 C CA . ASN A 1 118 ? -6.241 -24.038 -9.559 1.00 21.42 118 ASN A CA 8
ATOM 15020 C C . ASN A 1 118 ? -6.363 -24.374 -11.065 1.00 71.33 118 ASN A C 8
ATOM 15021 O O . ASN A 1 118 ? -5.324 -24.622 -11.713 1.00 43.15 118 ASN A O 8
ATOM 15033 N N . MET A 1 1 ? -22.589 45.238 18.290 1.00 2.14 1 MET A N 9
ATOM 15034 C CA . MET A 1 1 ? -21.425 46.087 17.989 1.00 2.54 1 MET A CA 9
ATOM 15035 C C . MET A 1 1 ? -20.960 45.833 16.543 1.00 13.51 1 MET A C 9
ATOM 15036 O O . MET A 1 1 ? -20.405 44.774 16.231 1.00 44.33 1 MET A O 9
ATOM 15052 N N . HIS A 1 2 ? -21.247 46.794 15.635 1.00 64.24 2 HIS A N 9
ATOM 15053 C CA . HIS A 1 2 ? -20.831 46.718 14.218 1.00 13.41 2 HIS A CA 9
ATOM 15054 C C . HIS A 1 2 ? -19.328 47.052 14.085 1.00 52.55 2 HIS A C 9
ATOM 15055 O O . HIS A 1 2 ? -18.937 48.133 13.623 1.00 63.24 2 HIS A O 9
ATOM 15070 N N . HIS A 1 3 ? -18.498 46.095 14.526 1.00 43.21 3 HIS A N 9
ATOM 15071 C CA . HIS A 1 3 ? -17.052 46.268 14.647 1.00 32.14 3 HIS A CA 9
ATOM 15072 C C . HIS A 1 3 ? -16.381 44.889 14.739 1.00 13.04 3 HIS A C 9
ATOM 15073 O O . HIS A 1 3 ? -16.747 44.073 15.595 1.00 74.02 3 HIS A O 9
ATOM 15088 N N . HIS A 1 4 ? -15.417 44.651 13.841 1.00 43.52 4 HIS A N 9
ATOM 15089 C CA . HIS A 1 4 ? -14.575 43.450 13.836 1.00 41.34 4 HIS A CA 9
ATOM 15090 C C . HIS A 1 4 ? -13.582 43.510 15.010 1.00 13.12 4 HIS A C 9
ATOM 15091 O O . HIS A 1 4 ? -12.841 44.494 15.140 1.00 23.14 4 HIS A O 9
ATOM 15106 N N . HIS A 1 5 ? -13.588 42.469 15.862 1.00 15.13 5 HIS A N 9
ATOM 15107 C CA . HIS A 1 5 ? -12.605 42.316 16.945 1.00 65.53 5 HIS A CA 9
ATOM 15108 C C . HIS A 1 5 ? -11.215 42.107 16.319 1.00 53.12 5 HIS A C 9
ATOM 15109 O O . HIS A 1 5 ? -10.995 41.099 15.635 1.00 52.22 5 HIS A O 9
ATOM 15124 N N . HIS A 1 6 ? -10.312 43.087 16.532 1.00 43.50 6 HIS A N 9
ATOM 15125 C CA . HIS A 1 6 ? -8.924 43.026 16.043 1.00 50.01 6 HIS A CA 9
ATOM 15126 C C . HIS A 1 6 ? -8.194 41.860 16.723 1.00 72.21 6 HIS A C 9
ATOM 15127 O O . HIS A 1 6 ? -8.433 41.586 17.913 1.00 12.14 6 HIS A O 9
ATOM 15142 N N . HIS A 1 7 ? -7.330 41.169 15.972 1.00 32.14 7 HIS A N 9
ATOM 15143 C CA . HIS A 1 7 ? -6.458 40.143 16.541 1.00 41.12 7 HIS A CA 9
ATOM 15144 C C . HIS A 1 7 ? -5.369 40.844 17.372 1.00 54.41 7 HIS A C 9
ATOM 15145 O O . HIS A 1 7 ? -4.419 41.405 16.818 1.00 33.23 7 HIS A O 9
ATOM 15160 N N . SER A 1 8 ? -5.574 40.868 18.691 1.00 61.10 8 SER A N 9
ATOM 15161 C CA . SER A 1 8 ? -4.606 41.377 19.673 1.00 21.21 8 SER A CA 9
ATOM 15162 C C . SER A 1 8 ? -3.354 40.456 19.734 1.00 12.01 8 SER A C 9
ATOM 15163 O O . SER A 1 8 ? -3.096 39.698 18.785 1.00 61.31 8 SER A O 9
ATOM 15171 N N . SER A 1 9 ? -2.566 40.539 20.822 1.00 51.41 9 SER A N 9
ATOM 15172 C CA . SER A 1 9 ? -1.377 39.690 21.009 1.00 21.14 9 SER A CA 9
ATOM 15173 C C . SER A 1 9 ? -1.800 38.208 21.210 1.00 13.21 9 SER A C 9
ATOM 15174 O O . SER A 1 9 ? -1.955 37.733 22.343 1.00 44.55 9 SER A O 9
ATOM 15182 N N . GLY A 1 10 ? -2.036 37.519 20.078 1.00 35.13 10 GLY A N 9
ATOM 15183 C CA . GLY A 1 10 ? -2.554 36.158 20.069 1.00 5.24 10 GLY A CA 9
ATOM 15184 C C . GLY A 1 10 ? -1.466 35.123 20.296 1.00 71.42 10 GLY A C 9
ATOM 15185 O O . GLY A 1 10 ? -0.411 35.177 19.650 1.00 42.50 10 GLY A O 9
ATOM 15189 N N . ARG A 1 11 ? -1.734 34.181 21.216 1.00 1.31 11 ARG A N 9
ATOM 15190 C CA . ARG A 1 11 ? -0.791 33.113 21.583 1.00 51.31 11 ARG A CA 9
ATOM 15191 C C . ARG A 1 11 ? -0.510 32.203 20.367 1.00 4.22 11 ARG A C 9
ATOM 15192 O O . ARG A 1 11 ? -1.449 31.760 19.685 1.00 52.20 11 ARG A O 9
ATOM 15213 N N . GLU A 1 12 ? 0.788 31.965 20.099 1.00 23.03 12 GLU A N 9
ATOM 15214 C CA . GLU A 1 12 ? 1.252 31.147 18.965 1.00 5.43 12 GLU A CA 9
ATOM 15215 C C . GLU A 1 12 ? 0.951 29.641 19.200 1.00 74.41 12 GLU A C 9
ATOM 15216 O O . GLU A 1 12 ? 1.823 28.826 19.530 1.00 62.51 12 GLU A O 9
ATOM 15228 N N . ASN A 1 13 ? -0.325 29.294 19.017 1.00 14.53 13 ASN A N 9
ATOM 15229 C CA . ASN A 1 13 ? -0.866 27.945 19.243 1.00 52.13 13 ASN A CA 9
ATOM 15230 C C . ASN A 1 13 ? -1.585 27.494 17.978 1.00 23.54 13 ASN A C 9
ATOM 15231 O O . ASN A 1 13 ? -1.294 26.425 17.424 1.00 21.43 13 ASN A O 9
ATOM 15242 N N . LEU A 1 14 ? -2.518 28.341 17.520 1.00 50.32 14 LEU A N 9
ATOM 15243 C CA . LEU A 1 14 ? -3.302 28.099 16.309 1.00 61.41 14 LEU A CA 9
ATOM 15244 C C . LEU A 1 14 ? -2.411 28.360 15.077 1.00 22.55 14 LEU A C 9
ATOM 15245 O O . LEU A 1 14 ? -1.901 29.469 14.900 1.00 50.55 14 LEU A O 9
ATOM 15261 N N . TYR A 1 15 ? -2.205 27.311 14.271 1.00 24.50 15 TYR A N 9
ATOM 15262 C CA . TYR A 1 15 ? -1.412 27.351 13.032 1.00 21.04 15 TYR A CA 9
ATOM 15263 C C . TYR A 1 15 ? -2.141 26.597 11.918 1.00 20.00 15 TYR A C 9
ATOM 15264 O O . TYR A 1 15 ? -2.986 25.735 12.191 1.00 60.41 15 TYR A O 9
ATOM 15282 N N . PHE A 1 16 ? -1.768 26.938 10.667 1.00 63.42 16 PHE A N 9
ATOM 15283 C CA . PHE A 1 16 ? -2.293 26.330 9.432 1.00 44.33 16 PHE A CA 9
ATOM 15284 C C . PHE A 1 16 ? -3.834 26.432 9.368 1.00 24.12 16 PHE A C 9
ATOM 15285 O O . PHE A 1 16 ? -4.536 25.442 9.125 1.00 42.13 16 PHE A O 9
ATOM 15302 N N . GLN A 1 17 ? -4.346 27.651 9.647 1.00 33.22 17 GLN A N 9
ATOM 15303 C CA . GLN A 1 17 ? -5.783 27.970 9.532 1.00 4.51 17 GLN A CA 9
ATOM 15304 C C . GLN A 1 17 ? -6.212 28.016 8.053 1.00 12.42 17 GLN A C 9
ATOM 15305 O O . GLN A 1 17 ? -5.473 28.516 7.198 1.00 3.22 17 GLN A O 9
ATOM 15319 N N . GLY A 1 18 ? -7.390 27.444 7.756 1.00 22.51 18 GLY A N 9
ATOM 15320 C CA . GLY A 1 18 ? -7.857 27.282 6.377 1.00 11.34 18 GLY A CA 9
ATOM 15321 C C . GLY A 1 18 ? -7.095 26.197 5.609 1.00 25.31 18 GLY A C 9
ATOM 15322 O O . GLY A 1 18 ? -7.184 26.129 4.381 1.00 0.45 18 GLY A O 9
ATOM 15326 N N . ALA A 1 19 ? -6.326 25.371 6.346 1.00 50.42 19 ALA A N 9
ATOM 15327 C CA . ALA A 1 19 ? -5.540 24.252 5.797 1.00 50.40 19 ALA A CA 9
ATOM 15328 C C . ALA A 1 19 ? -6.055 22.937 6.393 1.00 34.52 19 ALA A C 9
ATOM 15329 O O . ALA A 1 19 ? -6.082 22.769 7.619 1.00 31.44 19 ALA A O 9
ATOM 15336 N N . LEU A 1 20 ? -6.495 22.036 5.516 1.00 51.44 20 LEU A N 9
ATOM 15337 C CA . LEU A 1 20 ? -7.059 20.733 5.891 1.00 41.34 20 LEU A CA 9
ATOM 15338 C C . LEU A 1 20 ? -5.952 19.653 5.934 1.00 45.03 20 LEU A C 9
ATOM 15339 O O . LEU A 1 20 ? -4.933 19.797 5.250 1.00 11.41 20 LEU A O 9
ATOM 15355 N N . PRO A 1 21 ? -6.131 18.559 6.754 1.00 30.13 21 PRO A N 9
ATOM 15356 C CA . PRO A 1 21 ? -5.146 17.439 6.846 1.00 33.51 21 PRO A CA 9
ATOM 15357 C C . PRO A 1 21 ? -4.846 16.759 5.469 1.00 63.25 21 PRO A C 9
ATOM 15358 O O . PRO A 1 21 ? -5.624 16.912 4.519 1.00 15.25 21 PRO A O 9
ATOM 15369 N N . PRO A 1 22 ? -3.688 16.027 5.335 1.00 63.54 22 PRO A N 9
ATOM 15370 C CA . PRO A 1 22 ? -3.359 15.262 4.105 1.00 20.41 22 PRO A CA 9
ATOM 15371 C C . PRO A 1 22 ? -4.267 14.020 3.948 1.00 64.34 22 PRO A C 9
ATOM 15372 O O . PRO A 1 22 ? -3.904 12.903 4.314 1.00 34.32 22 PRO A O 9
ATOM 15383 N N . ARG A 1 23 ? -5.470 14.258 3.407 1.00 64.41 23 ARG A N 9
ATOM 15384 C CA . ARG A 1 23 ? -6.536 13.255 3.308 1.00 73.23 23 ARG A CA 9
ATOM 15385 C C . ARG A 1 23 ? -6.222 12.212 2.220 1.00 73.42 23 ARG A C 9
ATOM 15386 O O . ARG A 1 23 ? -6.413 12.476 1.027 1.00 23.21 23 ARG A O 9
ATOM 15407 N N . LEU A 1 24 ? -5.707 11.048 2.648 1.00 21.22 24 LEU A N 9
ATOM 15408 C CA . LEU A 1 24 ? -5.452 9.910 1.758 1.00 70.44 24 LEU A CA 9
ATOM 15409 C C . LEU A 1 24 ? -6.772 9.301 1.288 1.00 14.43 24 LEU A C 9
ATOM 15410 O O . LEU A 1 24 ? -7.591 8.864 2.110 1.00 15.33 24 LEU A O 9
ATOM 15426 N N . LYS A 1 25 ? -6.975 9.295 -0.031 1.00 12.03 25 LYS A N 9
ATOM 15427 C CA . LYS A 1 25 ? -8.098 8.601 -0.651 1.00 45.03 25 LYS A CA 9
ATOM 15428 C C . LYS A 1 25 ? -7.947 7.091 -0.411 1.00 73.23 25 LYS A C 9
ATOM 15429 O O . LYS A 1 25 ? -6.826 6.556 -0.478 1.00 13.44 25 LYS A O 9
ATOM 15448 N N . GLU A 1 26 ? -9.072 6.438 -0.101 1.00 62.32 26 GLU A N 9
ATOM 15449 C CA . GLU A 1 26 ? -9.116 5.018 0.256 1.00 21.40 26 GLU A CA 9
ATOM 15450 C C . GLU A 1 26 ? -8.551 4.132 -0.876 1.00 5.04 26 GLU A C 9
ATOM 15451 O O . GLU A 1 26 ? -9.044 4.154 -2.013 1.00 0.55 26 GLU A O 9
ATOM 15463 N N . MET A 1 27 ? -7.463 3.409 -0.560 1.00 52.53 27 MET A N 9
ATOM 15464 C CA . MET A 1 27 ? -6.904 2.386 -1.447 1.00 65.10 27 MET A CA 9
ATOM 15465 C C . MET A 1 27 ? -7.848 1.184 -1.409 1.00 52.54 27 MET A C 9
ATOM 15466 O O . MET A 1 27 ? -8.169 0.694 -0.318 1.00 72.01 27 MET A O 9
ATOM 15480 N N . LYS A 1 28 ? -8.311 0.740 -2.578 1.00 43.21 28 LYS A N 9
ATOM 15481 C CA . LYS A 1 28 ? -9.361 -0.277 -2.672 1.00 62.50 28 LYS A CA 9
ATOM 15482 C C . LYS A 1 28 ? -8.870 -1.648 -2.176 1.00 11.21 28 LYS A C 9
ATOM 15483 O O . LYS A 1 28 ? -7.778 -2.100 -2.547 1.00 74.23 28 LYS A O 9
ATOM 15502 N N . SER A 1 29 ? -9.671 -2.260 -1.285 1.00 2.30 29 SER A N 9
ATOM 15503 C CA . SER A 1 29 ? -9.491 -3.641 -0.841 1.00 73.21 29 SER A CA 9
ATOM 15504 C C . SER A 1 29 ? -9.774 -4.581 -2.027 1.00 45.01 29 SER A C 9
ATOM 15505 O O . SER A 1 29 ? -10.921 -4.720 -2.450 1.00 12.45 29 SER A O 9
ATOM 15513 N N . GLN A 1 30 ? -8.721 -5.191 -2.584 1.00 4.00 30 GLN A N 9
ATOM 15514 C CA . GLN A 1 30 ? -8.809 -5.915 -3.872 1.00 54.32 30 GLN A CA 9
ATOM 15515 C C . GLN A 1 30 ? -8.545 -7.409 -3.678 1.00 13.03 30 GLN A C 9
ATOM 15516 O O . GLN A 1 30 ? -7.578 -7.790 -3.009 1.00 52.42 30 GLN A O 9
ATOM 15530 N N . GLU A 1 31 ? -9.421 -8.246 -4.261 1.00 70.53 31 GLU A N 9
ATOM 15531 C CA . GLU A 1 31 ? -9.184 -9.689 -4.378 1.00 52.52 31 GLU A CA 9
ATOM 15532 C C . GLU A 1 31 ? -8.565 -9.981 -5.762 1.00 73.23 31 GLU A C 9
ATOM 15533 O O . GLU A 1 31 ? -8.913 -9.324 -6.755 1.00 50.53 31 GLU A O 9
ATOM 15545 N N . SER A 1 32 ? -7.651 -10.955 -5.816 1.00 61.44 32 SER A N 9
ATOM 15546 C CA . SER A 1 32 ? -6.967 -11.351 -7.059 1.00 73.23 32 SER A CA 9
ATOM 15547 C C . SER A 1 32 ? -6.457 -12.796 -6.910 1.00 24.32 32 SER A C 9
ATOM 15548 O O . SER A 1 32 ? -6.543 -13.373 -5.822 1.00 52.51 32 SER A O 9
ATOM 15556 N N . ALA A 1 33 ? -5.939 -13.376 -8.004 1.00 3.52 33 ALA A N 9
ATOM 15557 C CA . ALA A 1 33 ? -5.484 -14.780 -8.020 1.00 71.15 33 ALA A CA 9
ATOM 15558 C C . ALA A 1 33 ? -3.976 -14.886 -7.723 1.00 63.23 33 ALA A C 9
ATOM 15559 O O . ALA A 1 33 ? -3.251 -13.881 -7.769 1.00 41.13 33 ALA A O 9
ATOM 15566 N N . ALA A 1 34 ? -3.525 -16.113 -7.386 1.00 65.35 34 ALA A N 9
ATOM 15567 C CA . ALA A 1 34 ? -2.114 -16.394 -7.080 1.00 31.21 34 ALA A CA 9
ATOM 15568 C C . ALA A 1 34 ? -1.276 -16.376 -8.370 1.00 72.14 34 ALA A C 9
ATOM 15569 O O . ALA A 1 34 ? -1.449 -17.235 -9.243 1.00 22.11 34 ALA A O 9
ATOM 15576 N N . GLY A 1 35 ? -0.360 -15.397 -8.461 1.00 71.20 35 GLY A N 9
ATOM 15577 C CA . GLY A 1 35 ? 0.422 -15.138 -9.673 1.00 21.12 35 GLY A CA 9
ATOM 15578 C C . GLY A 1 35 ? -0.019 -13.868 -10.396 1.00 24.13 35 GLY A C 9
ATOM 15579 O O . GLY A 1 35 ? 0.600 -13.476 -11.389 1.00 41.03 35 GLY A O 9
ATOM 15583 N N . SER A 1 36 ? -1.087 -13.217 -9.895 1.00 11.51 36 SER A N 9
ATOM 15584 C CA . SER A 1 36 ? -1.598 -11.953 -10.470 1.00 32.31 36 SER A CA 9
ATOM 15585 C C . SER A 1 36 ? -0.934 -10.734 -9.802 1.00 74.20 36 SER A C 9
ATOM 15586 O O . SER A 1 36 ? -0.459 -10.821 -8.665 1.00 72.11 36 SER A O 9
ATOM 15594 N N . LYS A 1 37 ? -0.918 -9.597 -10.515 1.00 73.31 37 LYS A N 9
ATOM 15595 C CA . LYS A 1 37 ? -0.323 -8.341 -10.020 1.00 12.04 37 LYS A CA 9
ATOM 15596 C C . LYS A 1 37 ? -1.430 -7.369 -9.567 1.00 40.02 37 LYS A C 9
ATOM 15597 O O . LYS A 1 37 ? -2.439 -7.200 -10.262 1.00 61.21 37 LYS A O 9
ATOM 15616 N N . LEU A 1 38 ? -1.233 -6.747 -8.391 1.00 20.33 38 LEU A N 9
ATOM 15617 C CA . LEU A 1 38 ? -2.148 -5.726 -7.840 1.00 12.52 38 LEU A CA 9
ATOM 15618 C C . LEU A 1 38 ? -1.381 -4.411 -7.685 1.00 42.24 38 LEU A C 9
ATOM 15619 O O . LEU A 1 38 ? -0.228 -4.419 -7.250 1.00 5.21 38 LEU A O 9
ATOM 15635 N N . VAL A 1 39 ? -2.018 -3.291 -8.063 1.00 13.13 39 VAL A N 9
ATOM 15636 C CA . VAL A 1 39 ? -1.447 -1.943 -7.886 1.00 53.43 39 VAL A CA 9
ATOM 15637 C C . VAL A 1 39 ? -2.275 -1.187 -6.835 1.00 63.43 39 VAL A C 9
ATOM 15638 O O . VAL A 1 39 ? -3.502 -1.089 -6.947 1.00 55.04 39 VAL A O 9
ATOM 15651 N N . LEU A 1 40 ? -1.591 -0.705 -5.794 1.00 53.43 40 LEU A N 9
ATOM 15652 C CA . LEU A 1 40 ? -2.177 0.121 -4.730 1.00 51.32 40 LEU A CA 9
ATOM 15653 C C . LEU A 1 40 ? -1.653 1.547 -4.898 1.00 13.34 40 LEU A C 9
ATOM 15654 O O . LEU A 1 40 ? -0.448 1.742 -5.023 1.00 22.11 40 LEU A O 9
ATOM 15670 N N . ARG A 1 41 ? -2.556 2.533 -4.925 1.00 44.33 41 ARG A N 9
ATOM 15671 C CA . ARG A 1 41 ? -2.192 3.947 -5.118 1.00 22.40 41 ARG A CA 9
ATOM 15672 C C . ARG A 1 41 ? -2.654 4.774 -3.915 1.00 64.44 41 ARG A C 9
ATOM 15673 O O . ARG A 1 41 ? -3.854 5.013 -3.741 1.00 55.41 41 ARG A O 9
ATOM 15694 N N . CYS A 1 42 ? -1.695 5.158 -3.062 1.00 34.13 42 CYS A N 9
ATOM 15695 C CA . CYS A 1 42 ? -1.943 6.012 -1.898 1.00 73.32 42 CYS A CA 9
ATOM 15696 C C . CYS A 1 42 ? -1.576 7.455 -2.239 1.00 4.25 42 CYS A C 9
ATOM 15697 O O . CYS A 1 42 ? -0.414 7.749 -2.530 1.00 5.24 42 CYS A O 9
ATOM 15704 N N . GLU A 1 43 ? -2.570 8.348 -2.191 1.00 75.31 43 GLU A N 9
ATOM 15705 C CA . GLU A 1 43 ? -2.414 9.746 -2.607 1.00 4.22 43 GLU A CA 9
ATOM 15706 C C . GLU A 1 43 ? -3.432 10.630 -1.892 1.00 14.01 43 GLU A C 9
ATOM 15707 O O . GLU A 1 43 ? -4.528 10.185 -1.535 1.00 45.43 43 GLU A O 9
ATOM 15719 N N . THR A 1 44 ? -3.053 11.900 -1.714 1.00 71.25 44 THR A N 9
ATOM 15720 C CA . THR A 1 44 ? -3.836 12.894 -0.973 1.00 42.02 44 THR A CA 9
ATOM 15721 C C . THR A 1 44 ? -4.836 13.601 -1.907 1.00 3.23 44 THR A C 9
ATOM 15722 O O . THR A 1 44 ? -4.624 13.666 -3.125 1.00 34.35 44 THR A O 9
ATOM 15733 N N . SER A 1 45 ? -5.927 14.115 -1.310 1.00 31.53 45 SER A N 9
ATOM 15734 C CA . SER A 1 45 ? -6.997 14.840 -2.021 1.00 61.22 45 SER A CA 9
ATOM 15735 C C . SER A 1 45 ? -6.475 16.174 -2.602 1.00 50.01 45 SER A C 9
ATOM 15736 O O . SER A 1 45 ? -6.951 16.643 -3.638 1.00 72.21 45 SER A O 9
ATOM 15744 N N . SER A 1 46 ? -5.499 16.771 -1.902 1.00 62.42 46 SER A N 9
ATOM 15745 C CA . SER A 1 46 ? -4.810 17.998 -2.339 1.00 74.22 46 SER A CA 9
ATOM 15746 C C . SER A 1 46 ? -3.288 17.778 -2.293 1.00 13.43 46 SER A C 9
ATOM 15747 O O . SER A 1 46 ? -2.762 17.289 -1.288 1.00 61.33 46 SER A O 9
ATOM 15755 N N . GLU A 1 47 ? -2.598 18.126 -3.395 1.00 2.12 47 GLU A N 9
ATOM 15756 C CA . GLU A 1 47 ? -1.140 18.003 -3.521 1.00 2.32 47 GLU A CA 9
ATOM 15757 C C . GLU A 1 47 ? -0.442 19.028 -2.610 1.00 50.32 47 GLU A C 9
ATOM 15758 O O . GLU A 1 47 ? -0.445 20.231 -2.897 1.00 53.13 47 GLU A O 9
ATOM 15770 N N . TYR A 1 48 ? 0.105 18.553 -1.490 1.00 11.11 48 TYR A N 9
ATOM 15771 C CA . TYR A 1 48 ? 0.895 19.386 -0.568 1.00 55.42 48 TYR A CA 9
ATOM 15772 C C . TYR A 1 48 ? 2.393 19.159 -0.809 1.00 71.55 48 TYR A C 9
ATOM 15773 O O . TYR A 1 48 ? 2.795 18.198 -1.478 1.00 41.24 48 TYR A O 9
ATOM 15791 N N . SER A 1 49 ? 3.212 20.058 -0.256 1.00 63.53 49 SER A N 9
ATOM 15792 C CA . SER A 1 49 ? 4.667 19.914 -0.234 1.00 14.31 49 SER A CA 9
ATOM 15793 C C . SER A 1 49 ? 5.071 19.175 1.060 1.00 4.03 49 SER A C 9
ATOM 15794 O O . SER A 1 49 ? 4.471 19.414 2.122 1.00 41.12 49 SER A O 9
ATOM 15802 N N . SER A 1 50 ? 6.067 18.273 0.934 1.00 62.14 50 SER A N 9
ATOM 15803 C CA . SER A 1 50 ? 6.595 17.438 2.029 1.00 25.20 50 SER A CA 9
ATOM 15804 C C . SER A 1 50 ? 5.549 16.397 2.488 1.00 61.32 50 SER A C 9
ATOM 15805 O O . SER A 1 50 ? 4.928 16.533 3.548 1.00 41.04 50 SER A O 9
ATOM 15813 N N . LEU A 1 51 ? 5.335 15.378 1.636 1.00 13.13 51 LEU A N 9
ATOM 15814 C CA . LEU A 1 51 ? 4.427 14.253 1.922 1.00 74.44 51 LEU A CA 9
ATOM 15815 C C . LEU A 1 51 ? 5.237 12.940 1.913 1.00 35.32 51 LEU A C 9
ATOM 15816 O O . LEU A 1 51 ? 5.692 12.494 0.854 1.00 73.13 51 LEU A O 9
ATOM 15832 N N . ARG A 1 52 ? 5.452 12.357 3.101 1.00 1.33 52 ARG A N 9
ATOM 15833 C CA . ARG A 1 52 ? 6.132 11.048 3.260 1.00 41.01 52 ARG A CA 9
ATOM 15834 C C . ARG A 1 52 ? 5.077 9.937 3.173 1.00 54.22 52 ARG A C 9
ATOM 15835 O O . ARG A 1 52 ? 3.946 10.172 3.567 1.00 10.03 52 ARG A O 9
ATOM 15856 N N . PHE A 1 53 ? 5.426 8.737 2.669 1.00 63.44 53 PHE A N 9
ATOM 15857 C CA . PHE A 1 53 ? 4.459 7.614 2.560 1.00 35.50 53 PHE A CA 9
ATOM 15858 C C . PHE A 1 53 ? 5.065 6.310 3.108 1.00 2.33 53 PHE A C 9
ATOM 15859 O O . PHE A 1 53 ? 6.064 5.813 2.576 1.00 53.30 53 PHE A O 9
ATOM 15876 N N . LYS A 1 54 ? 4.451 5.769 4.188 1.00 51.55 54 LYS A N 9
ATOM 15877 C CA . LYS A 1 54 ? 4.860 4.510 4.828 1.00 73.23 54 LYS A CA 9
ATOM 15878 C C . LYS A 1 54 ? 3.755 3.460 4.708 1.00 42.43 54 LYS A C 9
ATOM 15879 O O . LYS A 1 54 ? 2.669 3.627 5.254 1.00 53.24 54 LYS A O 9
ATOM 15898 N N . TRP A 1 55 ? 4.063 2.374 3.999 1.00 72.44 55 TRP A N 9
ATOM 15899 C CA . TRP A 1 55 ? 3.172 1.223 3.809 1.00 24.32 55 TRP A CA 9
ATOM 15900 C C . TRP A 1 55 ? 3.384 0.197 4.936 1.00 1.41 55 TRP A C 9
ATOM 15901 O O . TRP A 1 55 ? 4.512 -0.009 5.390 1.00 44.32 55 TRP A O 9
ATOM 15922 N N . PHE A 1 56 ? 2.287 -0.417 5.402 1.00 4.44 56 PHE A N 9
ATOM 15923 C CA . PHE A 1 56 ? 2.295 -1.387 6.512 1.00 72.21 56 PHE A CA 9
ATOM 15924 C C . PHE A 1 56 ? 1.596 -2.678 6.056 1.00 34.42 56 PHE A C 9
ATOM 15925 O O . PHE A 1 56 ? 0.506 -2.612 5.503 1.00 62.14 56 PHE A O 9
ATOM 15942 N N . LYS A 1 57 ? 2.237 -3.837 6.259 1.00 2.42 57 LYS A N 9
ATOM 15943 C CA . LYS A 1 57 ? 1.627 -5.151 6.012 1.00 12.45 57 LYS A CA 9
ATOM 15944 C C . LYS A 1 57 ? 1.188 -5.760 7.358 1.00 64.24 57 LYS A C 9
ATOM 15945 O O . LYS A 1 57 ? 2.034 -6.223 8.136 1.00 14.51 57 LYS A O 9
ATOM 15964 N N . ASN A 1 58 ? -0.141 -5.695 7.637 1.00 50.40 58 ASN A N 9
ATOM 15965 C CA . ASN A 1 58 ? -0.759 -6.154 8.906 1.00 50.53 58 ASN A CA 9
ATOM 15966 C C . ASN A 1 58 ? -0.220 -5.346 10.103 1.00 1.24 58 ASN A C 9
ATOM 15967 O O . ASN A 1 58 ? -0.270 -5.801 11.249 1.00 55.45 58 ASN A O 9
ATOM 15978 N N . GLY A 1 59 ? 0.252 -4.118 9.813 1.00 0.14 59 GLY A N 9
ATOM 15979 C CA . GLY A 1 59 ? 0.834 -3.231 10.816 1.00 10.45 59 GLY A CA 9
ATOM 15980 C C . GLY A 1 59 ? 2.361 -3.207 10.810 1.00 44.20 59 GLY A C 9
ATOM 15981 O O . GLY A 1 59 ? 2.956 -2.449 11.579 1.00 3.11 59 GLY A O 9
ATOM 15985 N N . ASN A 1 60 ? 2.998 -4.026 9.951 1.00 11.14 60 ASN A N 9
ATOM 15986 C CA . ASN A 1 60 ? 4.479 -4.083 9.846 1.00 54.33 60 ASN A CA 9
ATOM 15987 C C . ASN A 1 60 ? 4.978 -3.074 8.810 1.00 4.21 60 ASN A C 9
ATOM 15988 O O . ASN A 1 60 ? 4.737 -3.249 7.616 1.00 71.23 60 ASN A O 9
ATOM 15999 N N . GLU A 1 61 ? 5.680 -2.031 9.280 1.00 31.24 61 GLU A N 9
ATOM 16000 C CA . GLU A 1 61 ? 6.231 -0.963 8.422 1.00 53.44 61 GLU A CA 9
ATOM 16001 C C . GLU A 1 61 ? 7.243 -1.568 7.413 1.00 41.12 61 GLU A C 9
ATOM 16002 O O . GLU A 1 61 ? 8.343 -1.996 7.805 1.00 45.10 61 GLU A O 9
ATOM 16014 N N . LEU A 1 62 ? 6.819 -1.638 6.139 1.00 1.31 62 LEU A N 9
ATOM 16015 C CA . LEU A 1 62 ? 7.554 -2.310 5.065 1.00 41.52 62 LEU A CA 9
ATOM 16016 C C . LEU A 1 62 ? 8.791 -1.504 4.647 1.00 2.34 62 LEU A C 9
ATOM 16017 O O . LEU A 1 62 ? 8.730 -0.628 3.781 1.00 54.35 62 LEU A O 9
ATOM 16033 N N . ASN A 1 63 ? 9.920 -1.831 5.279 1.00 53.42 63 ASN A N 9
ATOM 16034 C CA . ASN A 1 63 ? 11.252 -1.372 4.853 1.00 53.04 63 ASN A CA 9
ATOM 16035 C C . ASN A 1 63 ? 11.710 -2.202 3.631 1.00 73.45 63 ASN A C 9
ATOM 16036 O O . ASN A 1 63 ? 10.923 -2.944 3.051 1.00 31.51 63 ASN A O 9
ATOM 16047 N N . ARG A 1 64 ? 12.983 -2.059 3.254 1.00 31.40 64 ARG A N 9
ATOM 16048 C CA . ARG A 1 64 ? 13.565 -2.711 2.070 1.00 2.23 64 ARG A CA 9
ATOM 16049 C C . ARG A 1 64 ? 13.611 -4.248 2.248 1.00 12.54 64 ARG A C 9
ATOM 16050 O O . ARG A 1 64 ? 13.135 -5.002 1.394 1.00 25.44 64 ARG A O 9
ATOM 16071 N N . LYS A 1 65 ? 14.168 -4.680 3.392 1.00 5.32 65 LYS A N 9
ATOM 16072 C CA . LYS A 1 65 ? 14.314 -6.109 3.752 1.00 3.23 65 LYS A CA 9
ATOM 16073 C C . LYS A 1 65 ? 13.026 -6.668 4.395 1.00 34.52 65 LYS A C 9
ATOM 16074 O O . LYS A 1 65 ? 12.788 -7.879 4.359 1.00 12.33 65 LYS A O 9
ATOM 16093 N N . ASN A 1 66 ? 12.210 -5.775 4.990 1.00 23.05 66 ASN A N 9
ATOM 16094 C CA . ASN A 1 66 ? 10.889 -6.140 5.571 1.00 73.50 66 ASN A CA 9
ATOM 16095 C C . ASN A 1 66 ? 9.880 -6.464 4.444 1.00 35.51 66 ASN A C 9
ATOM 16096 O O . ASN A 1 66 ? 8.886 -7.166 4.653 1.00 73.45 66 ASN A O 9
ATOM 16107 N N . LYS A 1 67 ? 10.181 -5.931 3.253 1.00 5.20 67 LYS A N 9
ATOM 16108 C CA . LYS A 1 67 ? 9.383 -6.110 2.041 1.00 73.40 67 LYS A CA 9
ATOM 16109 C C . LYS A 1 67 ? 9.747 -7.454 1.366 1.00 13.14 67 LYS A C 9
ATOM 16110 O O . LYS A 1 67 ? 10.942 -7.763 1.254 1.00 61.04 67 LYS A O 9
ATOM 16129 N N . PRO A 1 68 ? 8.746 -8.291 0.948 1.00 10.23 68 PRO A N 9
ATOM 16130 C CA . PRO A 1 68 ? 9.000 -9.459 0.069 1.00 14.41 68 PRO A CA 9
ATOM 16131 C C . PRO A 1 68 ? 9.546 -9.032 -1.319 1.00 75.00 68 PRO A C 9
ATOM 16132 O O . PRO A 1 68 ? 9.302 -7.909 -1.782 1.00 10.31 68 PRO A O 9
ATOM 16143 N N . GLN A 1 69 ? 10.266 -9.974 -1.957 1.00 60.35 69 GLN A N 9
ATOM 16144 C CA . GLN A 1 69 ? 11.035 -9.738 -3.199 1.00 15.32 69 GLN A CA 9
ATOM 16145 C C . GLN A 1 69 ? 10.126 -9.305 -4.367 1.00 51.22 69 GLN A C 9
ATOM 16146 O O . GLN A 1 69 ? 10.516 -8.491 -5.207 1.00 52.44 69 GLN A O 9
ATOM 16160 N N . ASN A 1 70 ? 8.907 -9.859 -4.385 1.00 21.33 70 ASN A N 9
ATOM 16161 C CA . ASN A 1 70 ? 7.944 -9.679 -5.484 1.00 40.14 70 ASN A CA 9
ATOM 16162 C C . ASN A 1 70 ? 7.180 -8.332 -5.386 1.00 71.15 70 ASN A C 9
ATOM 16163 O O . ASN A 1 70 ? 6.582 -7.881 -6.371 1.00 22.21 70 ASN A O 9
ATOM 16174 N N . ILE A 1 71 ? 7.212 -7.701 -4.199 1.00 75.22 71 ILE A N 9
ATOM 16175 C CA . ILE A 1 71 ? 6.560 -6.398 -3.954 1.00 2.41 71 ILE A CA 9
ATOM 16176 C C . ILE A 1 71 ? 7.558 -5.259 -4.208 1.00 42.01 71 ILE A C 9
ATOM 16177 O O . ILE A 1 71 ? 8.758 -5.414 -3.972 1.00 31.21 71 ILE A O 9
ATOM 16193 N N . LYS A 1 72 ? 7.045 -4.130 -4.715 1.00 64.32 72 LYS A N 9
ATOM 16194 C CA . LYS A 1 72 ? 7.825 -2.911 -4.963 1.00 53.02 72 LYS A CA 9
ATOM 16195 C C . LYS A 1 72 ? 7.046 -1.688 -4.440 1.00 61.40 72 LYS A C 9
ATOM 16196 O O . LYS A 1 72 ? 5.815 -1.670 -4.495 1.00 64.35 72 LYS A O 9
ATOM 16215 N N . ILE A 1 73 ? 7.776 -0.692 -3.914 1.00 72.43 73 ILE A N 9
ATOM 16216 C CA . ILE A 1 73 ? 7.205 0.597 -3.464 1.00 2.22 73 ILE A CA 9
ATOM 16217 C C . ILE A 1 73 ? 7.948 1.728 -4.195 1.00 20.23 73 ILE A C 9
ATOM 16218 O O . ILE A 1 73 ? 9.180 1.692 -4.309 1.00 62.21 73 ILE A O 9
ATOM 16234 N N . GLN A 1 74 ? 7.193 2.718 -4.688 1.00 33.31 74 GLN A N 9
ATOM 16235 C CA . GLN A 1 74 ? 7.732 3.871 -5.428 1.00 3.24 74 GLN A CA 9
ATOM 16236 C C . GLN A 1 74 ? 7.076 5.160 -4.905 1.00 10.23 74 GLN A C 9
ATOM 16237 O O . GLN A 1 74 ? 5.859 5.213 -4.732 1.00 73.22 74 GLN A O 9
ATOM 16251 N N . LYS A 1 75 ? 7.899 6.178 -4.614 1.00 34.33 75 LYS A N 9
ATOM 16252 C CA . LYS A 1 75 ? 7.438 7.490 -4.126 1.00 50.23 75 LYS A CA 9
ATOM 16253 C C . LYS A 1 75 ? 7.450 8.507 -5.284 1.00 45.32 75 LYS A C 9
ATOM 16254 O O . LYS A 1 75 ? 8.437 8.617 -6.017 1.00 33.20 75 LYS A O 9
ATOM 16273 N N . LYS A 1 76 ? 6.334 9.214 -5.444 1.00 44.33 76 LYS A N 9
ATOM 16274 C CA . LYS A 1 76 ? 6.168 10.324 -6.401 1.00 71.23 76 LYS A CA 9
ATOM 16275 C C . LYS A 1 76 ? 5.717 11.588 -5.612 1.00 52.42 76 LYS A C 9
ATOM 16276 O O . LYS A 1 76 ? 5.244 11.446 -4.480 1.00 74.12 76 LYS A O 9
ATOM 16295 N N . PRO A 1 77 ? 5.870 12.842 -6.171 1.00 1.41 77 PRO A N 9
ATOM 16296 C CA . PRO A 1 77 ? 5.388 14.088 -5.503 1.00 54.41 77 PRO A CA 9
ATOM 16297 C C . PRO A 1 77 ? 3.851 14.079 -5.268 1.00 12.41 77 PRO A C 9
ATOM 16298 O O . PRO A 1 77 ? 3.074 14.317 -6.196 1.00 62.03 77 PRO A O 9
ATOM 16309 N N . GLY A 1 78 ? 3.439 13.731 -4.031 1.00 13.23 78 GLY A N 9
ATOM 16310 C CA . GLY A 1 78 ? 2.023 13.754 -3.621 1.00 34.15 78 GLY A CA 9
ATOM 16311 C C . GLY A 1 78 ? 1.354 12.381 -3.592 1.00 73.32 78 GLY A C 9
ATOM 16312 O O . GLY A 1 78 ? 0.171 12.278 -3.240 1.00 32.21 78 GLY A O 9
ATOM 16316 N N . LYS A 1 79 ? 2.112 11.318 -3.951 1.00 41.41 79 LYS A N 9
ATOM 16317 C CA . LYS A 1 79 ? 1.579 9.936 -4.011 1.00 53.21 79 LYS A CA 9
ATOM 16318 C C . LYS A 1 79 ? 2.690 8.884 -3.864 1.00 42.41 79 LYS A C 9
ATOM 16319 O O . LYS A 1 79 ? 3.873 9.207 -3.831 1.00 51.52 79 LYS A O 9
ATOM 16338 N N . SER A 1 80 ? 2.265 7.622 -3.737 1.00 54.03 80 SER A N 9
ATOM 16339 C CA . SER A 1 80 ? 3.130 6.441 -3.734 1.00 12.22 80 SER A CA 9
ATOM 16340 C C . SER A 1 80 ? 2.317 5.235 -4.197 1.00 24.41 80 SER A C 9
ATOM 16341 O O . SER A 1 80 ? 1.087 5.214 -4.055 1.00 51.44 80 SER A O 9
ATOM 16349 N N . GLU A 1 81 ? 3.007 4.229 -4.747 1.00 20.34 81 GLU A N 9
ATOM 16350 C CA . GLU A 1 81 ? 2.369 3.002 -5.234 1.00 30.42 81 GLU A CA 9
ATOM 16351 C C . GLU A 1 81 ? 3.100 1.768 -4.695 1.00 21.55 81 GLU A C 9
ATOM 16352 O O . GLU A 1 81 ? 4.332 1.764 -4.585 1.00 55.54 81 GLU A O 9
ATOM 16364 N N . LEU A 1 82 ? 2.323 0.729 -4.370 1.00 24.43 82 LEU A N 9
ATOM 16365 C CA . LEU A 1 82 ? 2.833 -0.587 -3.974 1.00 73.23 82 LEU A CA 9
ATOM 16366 C C . LEU A 1 82 ? 2.237 -1.610 -4.942 1.00 1.41 82 LEU A C 9
ATOM 16367 O O . LEU A 1 82 ? 1.024 -1.849 -4.948 1.00 71.14 82 LEU A O 9
ATOM 16383 N N . ARG A 1 83 ? 3.098 -2.176 -5.794 1.00 44.43 83 ARG A N 9
ATOM 16384 C CA . ARG A 1 83 ? 2.690 -3.136 -6.825 1.00 22.41 83 ARG A CA 9
ATOM 16385 C C . ARG A 1 83 ? 3.178 -4.544 -6.438 1.00 71.32 83 ARG A C 9
ATOM 16386 O O . ARG A 1 83 ? 4.389 -4.809 -6.422 1.00 42.54 83 ARG A O 9
ATOM 16407 N N . ILE A 1 84 ? 2.222 -5.421 -6.088 1.00 62.33 84 ILE A N 9
ATOM 16408 C CA . ILE A 1 84 ? 2.501 -6.817 -5.721 1.00 5.33 84 ILE A CA 9
ATOM 16409 C C . ILE A 1 84 ? 2.568 -7.664 -7.003 1.00 53.10 84 ILE A C 9
ATOM 16410 O O . ILE A 1 84 ? 1.528 -8.066 -7.529 1.00 45.02 84 ILE A O 9
ATOM 16426 N N . ASN A 1 85 ? 3.780 -7.878 -7.532 1.00 52.10 85 ASN A N 9
ATOM 16427 C CA . ASN A 1 85 ? 3.990 -8.736 -8.723 1.00 54.42 85 ASN A CA 9
ATOM 16428 C C . ASN A 1 85 ? 3.885 -10.210 -8.301 1.00 55.45 85 ASN A C 9
ATOM 16429 O O . ASN A 1 85 ? 4.501 -10.587 -7.316 1.00 20.20 85 ASN A O 9
ATOM 16440 N N . LYS A 1 86 ? 3.082 -11.020 -9.031 1.00 21.11 86 LYS A N 9
ATOM 16441 C CA . LYS A 1 86 ? 2.946 -12.480 -8.783 1.00 3.44 86 LYS A CA 9
ATOM 16442 C C . LYS A 1 86 ? 2.485 -12.778 -7.331 1.00 11.10 86 LYS A C 9
ATOM 16443 O O . LYS A 1 86 ? 3.025 -13.672 -6.666 1.00 65.31 86 LYS A O 9
ATOM 16462 N N . ALA A 1 87 ? 1.484 -12.004 -6.869 1.00 23.14 87 ALA A N 9
ATOM 16463 C CA . ALA A 1 87 ? 0.923 -12.097 -5.505 1.00 31.54 87 ALA A CA 9
ATOM 16464 C C . ALA A 1 87 ? 0.446 -13.519 -5.172 1.00 75.34 87 ALA A C 9
ATOM 16465 O O . ALA A 1 87 ? -0.475 -14.024 -5.808 1.00 34.52 87 ALA A O 9
ATOM 16472 N N . SER A 1 88 ? 1.088 -14.147 -4.181 1.00 2.32 88 SER A N 9
ATOM 16473 C CA . SER A 1 88 ? 0.698 -15.475 -3.679 1.00 2.13 88 SER A CA 9
ATOM 16474 C C . SER A 1 88 ? -0.185 -15.324 -2.428 1.00 23.40 88 SER A C 9
ATOM 16475 O O . SER A 1 88 ? -0.519 -14.200 -2.024 1.00 3.35 88 SER A O 9
ATOM 16483 N N . LEU A 1 89 ? -0.547 -16.461 -1.805 1.00 63.21 89 LEU A N 9
ATOM 16484 C CA . LEU A 1 89 ? -1.401 -16.485 -0.601 1.00 12.33 89 LEU A CA 9
ATOM 16485 C C . LEU A 1 89 ? -0.667 -15.891 0.629 1.00 0.11 89 LEU A C 9
ATOM 16486 O O . LEU A 1 89 ? -1.294 -15.620 1.654 1.00 73.31 89 LEU A O 9
ATOM 16502 N N . ALA A 1 90 ? 0.661 -15.706 0.514 1.00 32.22 90 ALA A N 9
ATOM 16503 C CA . ALA A 1 90 ? 1.486 -15.084 1.563 1.00 24.14 90 ALA A CA 9
ATOM 16504 C C . ALA A 1 90 ? 1.491 -13.545 1.441 1.00 24.44 90 ALA A C 9
ATOM 16505 O O . ALA A 1 90 ? 1.897 -12.851 2.372 1.00 10.14 90 ALA A O 9
ATOM 16512 N N . ASP A 1 91 ? 1.059 -13.018 0.284 1.00 3.11 91 ASP A N 9
ATOM 16513 C CA . ASP A 1 91 ? 0.974 -11.552 0.043 1.00 13.14 91 ASP A CA 9
ATOM 16514 C C . ASP A 1 91 ? -0.435 -11.010 0.335 1.00 41.15 91 ASP A C 9
ATOM 16515 O O . ASP A 1 91 ? -0.703 -9.818 0.140 1.00 53.14 91 ASP A O 9
ATOM 16524 N N . SER A 1 92 ? -1.338 -11.894 0.783 1.00 20.40 92 SER A N 9
ATOM 16525 C CA . SER A 1 92 ? -2.678 -11.499 1.234 1.00 45.45 92 SER A CA 9
ATOM 16526 C C . SER A 1 92 ? -2.610 -10.948 2.673 1.00 71.34 92 SER A C 9
ATOM 16527 O O . SER A 1 92 ? -1.915 -11.514 3.534 1.00 4.15 92 SER A O 9
ATOM 16535 N N . GLY A 1 93 ? -3.304 -9.833 2.904 1.00 20.20 93 GLY A N 9
ATOM 16536 C CA . GLY A 1 93 ? -3.376 -9.181 4.209 1.00 14.13 93 GLY A CA 9
ATOM 16537 C C . GLY A 1 93 ? -3.684 -7.702 4.056 1.00 75.23 93 GLY A C 9
ATOM 16538 O O . GLY A 1 93 ? -4.051 -7.253 2.961 1.00 15.34 93 GLY A O 9
ATOM 16542 N N . GLU A 1 94 ? -3.514 -6.928 5.137 1.00 34.40 94 GLU A N 9
ATOM 16543 C CA . GLU A 1 94 ? -3.802 -5.486 5.126 1.00 71.55 94 GLU A CA 9
ATOM 16544 C C . GLU A 1 94 ? -2.568 -4.703 4.663 1.00 43.20 94 GLU A C 9
ATOM 16545 O O . GLU A 1 94 ? -1.450 -4.988 5.094 1.00 52.34 94 GLU A O 9
ATOM 16557 N N . TYR A 1 95 ? -2.786 -3.741 3.767 1.00 73.41 95 TYR A N 9
ATOM 16558 C CA . TYR A 1 95 ? -1.780 -2.756 3.364 1.00 61.12 95 TYR A CA 9
ATOM 16559 C C . TYR A 1 95 ? -2.310 -1.371 3.722 1.00 21.13 95 TYR A C 9
ATOM 16560 O O . TYR A 1 95 ? -3.295 -0.914 3.143 1.00 2.31 95 TYR A O 9
ATOM 16578 N N . MET A 1 96 ? -1.663 -0.719 4.692 1.00 31.41 96 MET A N 9
ATOM 16579 C CA . MET A 1 96 ? -2.045 0.612 5.164 1.00 23.43 96 MET A CA 9
ATOM 16580 C C . MET A 1 96 ? -0.899 1.582 4.884 1.00 1.51 96 MET A C 9
ATOM 16581 O O . MET A 1 96 ? 0.184 1.440 5.450 1.00 2.04 96 MET A O 9
ATOM 16595 N N . CYS A 1 97 ? -1.130 2.547 4.000 1.00 41.20 97 CYS A N 9
ATOM 16596 C CA . CYS A 1 97 ? -0.166 3.614 3.715 1.00 64.35 97 CYS A CA 9
ATOM 16597 C C . CYS A 1 97 ? -0.342 4.739 4.747 1.00 33.20 97 CYS A C 9
ATOM 16598 O O . CYS A 1 97 ? -1.431 4.893 5.311 1.00 11.02 97 CYS A O 9
ATOM 16605 N N . LYS A 1 98 ? 0.719 5.524 4.983 1.00 54.32 98 LYS A N 9
ATOM 16606 C CA . LYS A 1 98 ? 0.721 6.593 5.990 1.00 64.44 98 LYS A CA 9
ATOM 16607 C C . LYS A 1 98 ? 1.375 7.841 5.405 1.00 21.42 98 LYS A C 9
ATOM 16608 O O . LYS A 1 98 ? 2.542 7.794 5.036 1.00 40.33 98 LYS A O 9
ATOM 16627 N N . VAL A 1 99 ? 0.644 8.956 5.343 1.00 43.23 99 VAL A N 9
ATOM 16628 C CA . VAL A 1 99 ? 1.208 10.233 4.902 1.00 24.42 99 VAL A CA 9
ATOM 16629 C C . VAL A 1 99 ? 1.615 11.070 6.125 1.00 60.31 99 VAL A C 9
ATOM 16630 O O . VAL A 1 99 ? 0.903 11.106 7.137 1.00 53.33 99 VAL A O 9
ATOM 16643 N N . ILE A 1 100 ? 2.813 11.669 6.049 1.00 23.41 100 ILE A N 9
ATOM 16644 C CA . ILE A 1 100 ? 3.367 12.537 7.097 1.00 54.31 100 ILE A CA 9
ATOM 16645 C C . ILE A 1 100 ? 3.638 13.914 6.467 1.00 41.22 100 ILE A C 9
ATOM 16646 O O . ILE A 1 100 ? 4.338 14.007 5.449 1.00 14.04 100 ILE A O 9
ATOM 16662 N N . SER A 1 101 ? 3.072 14.980 7.063 1.00 21.33 101 SER A N 9
ATOM 16663 C CA . SER A 1 101 ? 3.238 16.359 6.574 1.00 33.13 101 SER A CA 9
ATOM 16664 C C . SER A 1 101 ? 3.301 17.343 7.747 1.00 54.10 101 SER A C 9
ATOM 16665 O O . SER A 1 101 ? 3.156 16.959 8.918 1.00 23.40 101 SER A O 9
ATOM 16673 N N . LYS A 1 102 ? 3.488 18.625 7.405 1.00 64.45 102 LYS A N 9
ATOM 16674 C CA . LYS A 1 102 ? 3.496 19.742 8.361 1.00 75.42 102 LYS A CA 9
ATOM 16675 C C . LYS A 1 102 ? 2.066 20.101 8.825 1.00 33.21 102 LYS A C 9
ATOM 16676 O O . LYS A 1 102 ? 1.897 20.846 9.795 1.00 64.31 102 LYS A O 9
ATOM 16695 N N . LEU A 1 103 ? 1.046 19.563 8.124 1.00 42.05 103 LEU A N 9
ATOM 16696 C CA . LEU A 1 103 ? -0.373 19.731 8.494 1.00 33.34 103 LEU A CA 9
ATOM 16697 C C . LEU A 1 103 ? -0.796 18.626 9.479 1.00 74.14 103 LEU A C 9
ATOM 16698 O O . LEU A 1 103 ? -1.665 18.840 10.337 1.00 63.31 103 LEU A O 9
ATOM 16714 N N . GLY A 1 104 ? -0.166 17.444 9.346 1.00 41.22 104 GLY A N 9
ATOM 16715 C CA . GLY A 1 104 ? -0.429 16.314 10.237 1.00 44.10 104 GLY A CA 9
ATOM 16716 C C . GLY A 1 104 ? -0.150 14.975 9.572 1.00 34.42 104 GLY A C 9
ATOM 16717 O O . GLY A 1 104 ? 0.470 14.922 8.498 1.00 2.02 104 GLY A O 9
ATOM 16721 N N . ASN A 1 105 ? -0.604 13.883 10.212 1.00 4.42 105 ASN A N 9
ATOM 16722 C CA . ASN A 1 105 ? -0.457 12.510 9.692 1.00 43.02 105 ASN A CA 9
ATOM 16723 C C . ASN A 1 105 ? -1.845 11.901 9.438 1.00 64.44 105 ASN A C 9
ATOM 16724 O O . ASN A 1 105 ? -2.803 12.214 10.153 1.00 5.14 105 ASN A O 9
ATOM 16735 N N . ASP A 1 106 ? -1.935 11.030 8.431 1.00 73.30 106 ASP A N 9
ATOM 16736 C CA . ASP A 1 106 ? -3.194 10.368 8.030 1.00 3.25 106 ASP A CA 9
ATOM 16737 C C . ASP A 1 106 ? -2.843 8.996 7.413 1.00 72.02 106 ASP A C 9
ATOM 16738 O O . ASP A 1 106 ? -1.689 8.780 7.031 1.00 45.41 106 ASP A O 9
ATOM 16747 N N . SER A 1 107 ? -3.813 8.057 7.337 1.00 64.54 107 SER A N 9
ATOM 16748 C CA . SER A 1 107 ? -3.549 6.677 6.857 1.00 2.22 107 SER A CA 9
ATOM 16749 C C . SER A 1 107 ? -4.774 6.065 6.151 1.00 15.23 107 SER A C 9
ATOM 16750 O O . SER A 1 107 ? -5.883 6.092 6.694 1.00 21.35 107 SER A O 9
ATOM 16758 N N . ALA A 1 108 ? -4.550 5.493 4.947 1.00 70.23 108 ALA A N 9
ATOM 16759 C CA . ALA A 1 108 ? -5.586 4.760 4.176 1.00 44.43 108 ALA A CA 9
ATOM 16760 C C . ALA A 1 108 ? -5.222 3.266 4.133 1.00 31.32 108 ALA A C 9
ATOM 16761 O O . ALA A 1 108 ? -4.041 2.925 4.044 1.00 62.04 108 ALA A O 9
ATOM 16768 N N . SER A 1 109 ? -6.237 2.386 4.186 1.00 34.14 109 SER A N 9
ATOM 16769 C CA . SER A 1 109 ? -6.047 0.928 4.311 1.00 5.14 109 SER A CA 9
ATOM 16770 C C . SER A 1 109 ? -6.685 0.181 3.118 1.00 64.24 109 SER A C 9
ATOM 16771 O O . SER A 1 109 ? -7.676 0.647 2.547 1.00 63.40 109 SER A O 9
ATOM 16779 N N . ALA A 1 110 ? -6.111 -0.992 2.777 1.00 1.00 110 ALA A N 9
ATOM 16780 C CA . ALA A 1 110 ? -6.577 -1.857 1.678 1.00 64.33 110 ALA A CA 9
ATOM 16781 C C . ALA A 1 110 ? -6.397 -3.329 2.078 1.00 55.55 110 ALA A C 9
ATOM 16782 O O . ALA A 1 110 ? -5.265 -3.800 2.221 1.00 75.10 110 ALA A O 9
ATOM 16789 N N . ASN A 1 111 ? -7.510 -4.050 2.256 1.00 23.34 111 ASN A N 9
ATOM 16790 C CA . ASN A 1 111 ? -7.490 -5.493 2.536 1.00 21.03 111 ASN A CA 9
ATOM 16791 C C . ASN A 1 111 ? -7.313 -6.273 1.217 1.00 55.42 111 ASN A C 9
ATOM 16792 O O . ASN A 1 111 ? -8.257 -6.416 0.429 1.00 2.21 111 ASN A O 9
ATOM 16803 N N . ILE A 1 112 ? -6.099 -6.760 0.989 1.00 54.21 112 ILE A N 9
ATOM 16804 C CA . ILE A 1 112 ? -5.763 -7.578 -0.176 1.00 73.12 112 ILE A CA 9
ATOM 16805 C C . ILE A 1 112 ? -6.029 -9.057 0.151 1.00 32.34 112 ILE A C 9
ATOM 16806 O O . ILE A 1 112 ? -5.545 -9.578 1.159 1.00 43.52 112 ILE A O 9
ATOM 16822 N N . THR A 1 113 ? -6.854 -9.700 -0.677 1.00 52.04 113 THR A N 9
ATOM 16823 C CA . THR A 1 113 ? -7.220 -11.109 -0.547 1.00 63.44 113 THR A CA 9
ATOM 16824 C C . THR A 1 113 ? -6.741 -11.836 -1.805 1.00 5.44 113 THR A C 9
ATOM 16825 O O . THR A 1 113 ? -7.095 -11.448 -2.914 1.00 43.21 113 THR A O 9
ATOM 16836 N N . ILE A 1 114 ? -5.894 -12.858 -1.640 1.00 1.44 114 ILE A N 9
ATOM 16837 C CA . ILE A 1 114 ? -5.387 -13.645 -2.766 1.00 34.00 114 ILE A CA 9
ATOM 16838 C C . ILE A 1 114 ? -5.964 -15.059 -2.673 1.00 60.43 114 ILE A C 9
ATOM 16839 O O . ILE A 1 114 ? -5.958 -15.671 -1.601 1.00 60.23 114 ILE A O 9
ATOM 16855 N N . VAL A 1 115 ? -6.483 -15.543 -3.805 1.00 11.11 115 VAL A N 9
ATOM 16856 C CA . VAL A 1 115 ? -7.097 -16.871 -3.948 1.00 63.41 115 VAL A CA 9
ATOM 16857 C C . VAL A 1 115 ? -6.352 -17.651 -5.035 1.00 43.53 115 VAL A C 9
ATOM 16858 O O . VAL A 1 115 ? -5.687 -17.058 -5.881 1.00 32.30 115 VAL A O 9
ATOM 16871 N N . GLU A 1 116 ? -6.430 -18.982 -4.990 1.00 23.43 116 GLU A N 9
ATOM 16872 C CA . GLU A 1 116 ? -5.912 -19.838 -6.072 1.00 3.32 116 GLU A CA 9
ATOM 16873 C C . GLU A 1 116 ? -7.007 -20.085 -7.117 1.00 4.02 116 GLU A C 9
ATOM 16874 O O . GLU A 1 116 ? -8.207 -20.077 -6.805 1.00 24.31 116 GLU A O 9
ATOM 16886 N N . SER A 1 117 ? -6.568 -20.270 -8.356 1.00 14.25 117 SER A N 9
ATOM 16887 C CA . SER A 1 117 ? -7.440 -20.426 -9.535 1.00 63.24 117 SER A CA 9
ATOM 16888 C C . SER A 1 117 ? -7.658 -21.911 -9.905 1.00 12.13 117 SER A C 9
ATOM 16889 O O . SER A 1 117 ? -6.803 -22.542 -10.550 1.00 22.01 117 SER A O 9
ATOM 16897 N N . ASN A 1 118 ? -8.810 -22.455 -9.480 1.00 3.10 118 ASN A N 9
ATOM 16898 C CA . ASN A 1 118 ? -9.230 -23.838 -9.808 1.00 24.22 118 ASN A CA 9
ATOM 16899 C C . ASN A 1 118 ? -9.959 -23.857 -11.175 1.00 75.03 118 ASN A C 9
ATOM 16900 O O . ASN A 1 118 ? -9.463 -24.494 -12.132 1.00 44.32 118 ASN A O 9
ATOM 16912 N N . MET A 1 1 ? 36.839 10.702 17.119 1.00 65.33 1 MET A N 10
ATOM 16913 C CA . MET A 1 1 ? 36.013 11.769 16.531 1.00 31.24 1 MET A CA 10
ATOM 16914 C C . MET A 1 1 ? 34.565 11.281 16.390 1.00 43.21 1 MET A C 10
ATOM 16915 O O . MET A 1 1 ? 34.193 10.688 15.367 1.00 41.53 1 MET A O 10
ATOM 16931 N N . HIS A 1 2 ? 33.775 11.480 17.468 1.00 31.00 2 HIS A N 10
ATOM 16932 C CA . HIS A 1 2 ? 32.326 11.182 17.516 1.00 15.52 2 HIS A CA 10
ATOM 16933 C C . HIS A 1 2 ? 31.648 12.162 18.493 1.00 63.22 2 HIS A C 10
ATOM 16934 O O . HIS A 1 2 ? 31.964 12.176 19.687 1.00 55.24 2 HIS A O 10
ATOM 16949 N N . HIS A 1 3 ? 30.732 12.975 17.956 1.00 14.40 3 HIS A N 10
ATOM 16950 C CA . HIS A 1 3 ? 29.980 14.008 18.694 1.00 72.25 3 HIS A CA 10
ATOM 16951 C C . HIS A 1 3 ? 28.787 14.456 17.829 1.00 55.42 3 HIS A C 10
ATOM 16952 O O . HIS A 1 3 ? 28.719 14.120 16.639 1.00 53.01 3 HIS A O 10
ATOM 16967 N N . HIS A 1 4 ? 27.861 15.229 18.411 1.00 24.11 4 HIS A N 10
ATOM 16968 C CA . HIS A 1 4 ? 26.726 15.800 17.659 1.00 12.35 4 HIS A CA 10
ATOM 16969 C C . HIS A 1 4 ? 26.090 16.957 18.428 1.00 34.31 4 HIS A C 10
ATOM 16970 O O . HIS A 1 4 ? 26.416 17.211 19.588 1.00 23.22 4 HIS A O 10
ATOM 16985 N N . HIS A 1 5 ? 25.194 17.663 17.740 1.00 74.34 5 HIS A N 10
ATOM 16986 C CA . HIS A 1 5 ? 24.319 18.692 18.324 1.00 60.50 5 HIS A CA 10
ATOM 16987 C C . HIS A 1 5 ? 22.855 18.278 18.058 1.00 60.31 5 HIS A C 10
ATOM 16988 O O . HIS A 1 5 ? 22.618 17.204 17.481 1.00 12.42 5 HIS A O 10
ATOM 17003 N N . HIS A 1 6 ? 21.886 19.108 18.508 1.00 60.24 6 HIS A N 10
ATOM 17004 C CA . HIS A 1 6 ? 20.428 18.912 18.244 1.00 31.13 6 HIS A CA 10
ATOM 17005 C C . HIS A 1 6 ? 19.861 17.663 18.972 1.00 4.54 6 HIS A C 10
ATOM 17006 O O . HIS A 1 6 ? 20.611 16.828 19.498 1.00 71.43 6 HIS A O 10
ATOM 17021 N N . HIS A 1 7 ? 18.520 17.558 18.984 1.00 61.33 7 HIS A N 10
ATOM 17022 C CA . HIS A 1 7 ? 17.780 16.504 19.717 1.00 51.44 7 HIS A CA 10
ATOM 17023 C C . HIS A 1 7 ? 16.367 16.325 19.124 1.00 12.12 7 HIS A C 10
ATOM 17024 O O . HIS A 1 7 ? 15.887 15.194 18.965 1.00 62.33 7 HIS A O 10
ATOM 17039 N N . SER A 1 8 ? 15.703 17.451 18.804 1.00 24.12 8 SER A N 10
ATOM 17040 C CA . SER A 1 8 ? 14.349 17.444 18.233 1.00 73.11 8 SER A CA 10
ATOM 17041 C C . SER A 1 8 ? 14.143 18.705 17.367 1.00 52.34 8 SER A C 10
ATOM 17042 O O . SER A 1 8 ? 13.628 19.731 17.833 1.00 74.12 8 SER A O 10
ATOM 17050 N N . SER A 1 9 ? 14.624 18.631 16.113 1.00 64.52 9 SER A N 10
ATOM 17051 C CA . SER A 1 9 ? 14.511 19.716 15.129 1.00 21.02 9 SER A CA 10
ATOM 17052 C C . SER A 1 9 ? 13.230 19.526 14.297 1.00 52.04 9 SER A C 10
ATOM 17053 O O . SER A 1 9 ? 13.093 18.521 13.591 1.00 30.14 9 SER A O 10
ATOM 17061 N N . GLY A 1 10 ? 12.285 20.477 14.421 1.00 1.20 10 GLY A N 10
ATOM 17062 C CA . GLY A 1 10 ? 11.046 20.451 13.646 1.00 60.04 10 GLY A CA 10
ATOM 17063 C C . GLY A 1 10 ? 9.908 21.184 14.343 1.00 74.35 10 GLY A C 10
ATOM 17064 O O . GLY A 1 10 ? 9.977 21.479 15.546 1.00 33.42 10 GLY A O 10
ATOM 17068 N N . ARG A 1 11 ? 8.849 21.453 13.564 1.00 33.12 11 ARG A N 10
ATOM 17069 C CA . ARG A 1 11 ? 7.688 22.245 13.989 1.00 54.42 11 ARG A CA 10
ATOM 17070 C C . ARG A 1 11 ? 6.500 21.936 13.050 1.00 63.22 11 ARG A C 10
ATOM 17071 O O . ARG A 1 11 ? 6.632 22.022 11.817 1.00 64.20 11 ARG A O 10
ATOM 17092 N N . GLU A 1 12 ? 5.356 21.533 13.627 1.00 32.40 12 GLU A N 10
ATOM 17093 C CA . GLU A 1 12 ? 4.131 21.257 12.859 1.00 23.53 12 GLU A CA 10
ATOM 17094 C C . GLU A 1 12 ? 3.314 22.547 12.703 1.00 70.23 12 GLU A C 10
ATOM 17095 O O . GLU A 1 12 ? 2.448 22.856 13.533 1.00 51.24 12 GLU A O 10
ATOM 17107 N N . ASN A 1 13 ? 3.635 23.321 11.655 1.00 20.32 13 ASN A N 10
ATOM 17108 C CA . ASN A 1 13 ? 2.896 24.548 11.309 1.00 33.33 13 ASN A CA 10
ATOM 17109 C C . ASN A 1 13 ? 1.653 24.167 10.482 1.00 35.34 13 ASN A C 10
ATOM 17110 O O . ASN A 1 13 ? 1.716 24.079 9.251 1.00 42.03 13 ASN A O 10
ATOM 17121 N N . LEU A 1 14 ? 0.535 23.878 11.169 1.00 62.42 14 LEU A N 10
ATOM 17122 C CA . LEU A 1 14 ? -0.724 23.463 10.504 1.00 24.10 14 LEU A CA 10
ATOM 17123 C C . LEU A 1 14 ? -1.786 24.557 10.571 1.00 42.25 14 LEU A C 10
ATOM 17124 O O . LEU A 1 14 ? -2.713 24.543 9.755 1.00 11.21 14 LEU A O 10
ATOM 17140 N N . TYR A 1 15 ? -1.633 25.515 11.515 1.00 53.43 15 TYR A N 10
ATOM 17141 C CA . TYR A 1 15 ? -2.662 26.535 11.801 1.00 15.14 15 TYR A CA 10
ATOM 17142 C C . TYR A 1 15 ? -2.728 27.581 10.659 1.00 72.34 15 TYR A C 10
ATOM 17143 O O . TYR A 1 15 ? -2.111 28.649 10.733 1.00 13.32 15 TYR A O 10
ATOM 17161 N N . PHE A 1 16 ? -3.468 27.236 9.602 1.00 20.24 16 PHE A N 10
ATOM 17162 C CA . PHE A 1 16 ? -3.616 28.062 8.398 1.00 22.50 16 PHE A CA 10
ATOM 17163 C C . PHE A 1 16 ? -5.007 27.811 7.797 1.00 30.31 16 PHE A C 10
ATOM 17164 O O . PHE A 1 16 ? -5.423 26.651 7.642 1.00 45.24 16 PHE A O 10
ATOM 17181 N N . GLN A 1 17 ? -5.706 28.905 7.461 1.00 25.24 17 GLN A N 10
ATOM 17182 C CA . GLN A 1 17 ? -7.037 28.863 6.841 1.00 72.34 17 GLN A CA 10
ATOM 17183 C C . GLN A 1 17 ? -6.874 28.513 5.345 1.00 30.22 17 GLN A C 10
ATOM 17184 O O . GLN A 1 17 ? -6.708 29.398 4.497 1.00 54.21 17 GLN A O 10
ATOM 17198 N N . GLY A 1 18 ? -6.849 27.203 5.055 1.00 73.20 18 GLY A N 10
ATOM 17199 C CA . GLY A 1 18 ? -6.673 26.685 3.692 1.00 42.40 18 GLY A CA 10
ATOM 17200 C C . GLY A 1 18 ? -5.809 25.427 3.650 1.00 3.03 18 GLY A C 10
ATOM 17201 O O . GLY A 1 18 ? -5.797 24.724 2.636 1.00 35.31 18 GLY A O 10
ATOM 17205 N N . ALA A 1 19 ? -5.072 25.146 4.751 1.00 23.51 19 ALA A N 10
ATOM 17206 C CA . ALA A 1 19 ? -4.214 23.948 4.870 1.00 31.24 19 ALA A CA 10
ATOM 17207 C C . ALA A 1 19 ? -4.980 22.814 5.574 1.00 72.11 19 ALA A C 10
ATOM 17208 O O . ALA A 1 19 ? -5.194 22.867 6.790 1.00 4.21 19 ALA A O 10
ATOM 17215 N N . LEU A 1 20 ? -5.387 21.800 4.795 1.00 2.43 20 LEU A N 10
ATOM 17216 C CA . LEU A 1 20 ? -6.136 20.630 5.301 1.00 3.04 20 LEU A CA 10
ATOM 17217 C C . LEU A 1 20 ? -5.156 19.485 5.647 1.00 64.52 20 LEU A C 10
ATOM 17218 O O . LEU A 1 20 ? -4.007 19.505 5.193 1.00 22.24 20 LEU A O 10
ATOM 17234 N N . PRO A 1 21 ? -5.581 18.480 6.483 1.00 72.53 21 PRO A N 10
ATOM 17235 C CA . PRO A 1 21 ? -4.802 17.230 6.683 1.00 21.42 21 PRO A CA 10
ATOM 17236 C C . PRO A 1 21 ? -4.541 16.486 5.342 1.00 74.50 21 PRO A C 10
ATOM 17237 O O . PRO A 1 21 ? -5.357 16.589 4.408 1.00 0.10 21 PRO A O 10
ATOM 17248 N N . PRO A 1 22 ? -3.400 15.745 5.215 1.00 63.24 22 PRO A N 10
ATOM 17249 C CA . PRO A 1 22 ? -3.014 15.070 3.948 1.00 43.33 22 PRO A CA 10
ATOM 17250 C C . PRO A 1 22 ? -3.882 13.815 3.661 1.00 74.15 22 PRO A C 10
ATOM 17251 O O . PRO A 1 22 ? -3.475 12.682 3.917 1.00 53.43 22 PRO A O 10
ATOM 17262 N N . ARG A 1 23 ? -5.094 14.052 3.125 1.00 63.22 23 ARG A N 10
ATOM 17263 C CA . ARG A 1 23 ? -6.129 13.017 2.960 1.00 54.44 23 ARG A CA 10
ATOM 17264 C C . ARG A 1 23 ? -5.805 12.034 1.820 1.00 73.23 23 ARG A C 10
ATOM 17265 O O . ARG A 1 23 ? -5.949 12.364 0.641 1.00 1.52 23 ARG A O 10
ATOM 17286 N N . LEU A 1 24 ? -5.342 10.828 2.201 1.00 31.32 24 LEU A N 10
ATOM 17287 C CA . LEU A 1 24 ? -5.100 9.714 1.266 1.00 25.35 24 LEU A CA 10
ATOM 17288 C C . LEU A 1 24 ? -6.422 9.192 0.678 1.00 21.54 24 LEU A C 10
ATOM 17289 O O . LEU A 1 24 ? -7.456 9.187 1.358 1.00 31.33 24 LEU A O 10
ATOM 17305 N N . LYS A 1 25 ? -6.374 8.765 -0.590 1.00 74.34 25 LYS A N 10
ATOM 17306 C CA . LYS A 1 25 ? -7.535 8.186 -1.286 1.00 40.45 25 LYS A CA 10
ATOM 17307 C C . LYS A 1 25 ? -7.831 6.786 -0.737 1.00 11.24 25 LYS A C 10
ATOM 17308 O O . LYS A 1 25 ? -6.900 6.026 -0.437 1.00 2.42 25 LYS A O 10
ATOM 17327 N N . GLU A 1 26 ? -9.130 6.465 -0.614 1.00 62.31 26 GLU A N 10
ATOM 17328 C CA . GLU A 1 26 ? -9.590 5.196 -0.040 1.00 73.43 26 GLU A CA 10
ATOM 17329 C C . GLU A 1 26 ? -9.364 4.050 -1.047 1.00 72.14 26 GLU A C 10
ATOM 17330 O O . GLU A 1 26 ? -10.018 4.002 -2.098 1.00 13.22 26 GLU A O 10
ATOM 17342 N N . MET A 1 27 ? -8.415 3.149 -0.730 1.00 63.51 27 MET A N 10
ATOM 17343 C CA . MET A 1 27 ? -8.169 1.932 -1.531 1.00 44.44 27 MET A CA 10
ATOM 17344 C C . MET A 1 27 ? -9.243 0.885 -1.199 1.00 70.44 27 MET A C 10
ATOM 17345 O O . MET A 1 27 ? -9.709 0.807 -0.060 1.00 70.14 27 MET A O 10
ATOM 17359 N N . LYS A 1 28 ? -9.612 0.076 -2.193 1.00 71.51 28 LYS A N 10
ATOM 17360 C CA . LYS A 1 28 ? -10.626 -0.982 -2.035 1.00 13.12 28 LYS A CA 10
ATOM 17361 C C . LYS A 1 28 ? -9.975 -2.301 -1.590 1.00 24.44 28 LYS A C 10
ATOM 17362 O O . LYS A 1 28 ? -8.859 -2.633 -2.024 1.00 52.54 28 LYS A O 10
ATOM 17381 N N . SER A 1 29 ? -10.675 -3.014 -0.684 1.00 51.43 29 SER A N 10
ATOM 17382 C CA . SER A 1 29 ? -10.343 -4.388 -0.290 1.00 23.20 29 SER A CA 10
ATOM 17383 C C . SER A 1 29 ? -10.578 -5.308 -1.501 1.00 52.32 29 SER A C 10
ATOM 17384 O O . SER A 1 29 ? -11.724 -5.558 -1.894 1.00 11.04 29 SER A O 10
ATOM 17392 N N . GLN A 1 30 ? -9.483 -5.786 -2.098 1.00 41.03 30 GLN A N 10
ATOM 17393 C CA . GLN A 1 30 ? -9.520 -6.548 -3.353 1.00 12.02 30 GLN A CA 10
ATOM 17394 C C . GLN A 1 30 ? -9.096 -7.991 -3.103 1.00 71.11 30 GLN A C 10
ATOM 17395 O O . GLN A 1 30 ? -8.065 -8.236 -2.466 1.00 1.13 30 GLN A O 10
ATOM 17409 N N . GLU A 1 31 ? -9.909 -8.933 -3.606 1.00 30.01 31 GLU A N 10
ATOM 17410 C CA . GLU A 1 31 ? -9.550 -10.351 -3.687 1.00 71.43 31 GLU A CA 10
ATOM 17411 C C . GLU A 1 31 ? -9.125 -10.646 -5.136 1.00 34.15 31 GLU A C 10
ATOM 17412 O O . GLU A 1 31 ? -9.757 -10.155 -6.082 1.00 61.21 31 GLU A O 10
ATOM 17424 N N . SER A 1 32 ? -8.062 -11.437 -5.306 1.00 70.34 32 SER A N 10
ATOM 17425 C CA . SER A 1 32 ? -7.502 -11.743 -6.632 1.00 13.21 32 SER A CA 10
ATOM 17426 C C . SER A 1 32 ? -6.885 -13.146 -6.636 1.00 52.31 32 SER A C 10
ATOM 17427 O O . SER A 1 32 ? -6.639 -13.733 -5.576 1.00 22.44 32 SER A O 10
ATOM 17435 N N . ALA A 1 33 ? -6.662 -13.676 -7.844 1.00 25.12 33 ALA A N 10
ATOM 17436 C CA . ALA A 1 33 ? -6.025 -14.980 -8.048 1.00 13.11 33 ALA A CA 10
ATOM 17437 C C . ALA A 1 33 ? -4.496 -14.852 -7.936 1.00 21.30 33 ALA A C 10
ATOM 17438 O O . ALA A 1 33 ? -3.943 -13.751 -8.079 1.00 35.13 33 ALA A O 10
ATOM 17445 N N . ALA A 1 34 ? -3.836 -15.986 -7.669 1.00 23.33 34 ALA A N 10
ATOM 17446 C CA . ALA A 1 34 ? -2.371 -16.067 -7.601 1.00 21.44 34 ALA A CA 10
ATOM 17447 C C . ALA A 1 34 ? -1.756 -15.907 -9.002 1.00 62.42 34 ALA A C 10
ATOM 17448 O O . ALA A 1 34 ? -2.256 -16.489 -9.975 1.00 23.13 34 ALA A O 10
ATOM 17455 N N . GLY A 1 35 ? -0.681 -15.100 -9.091 1.00 70.24 35 GLY A N 10
ATOM 17456 C CA . GLY A 1 35 ? -0.033 -14.782 -10.370 1.00 51.34 35 GLY A CA 10
ATOM 17457 C C . GLY A 1 35 ? -0.495 -13.449 -10.942 1.00 22.02 35 GLY A C 10
ATOM 17458 O O . GLY A 1 35 ? 0.033 -12.998 -11.960 1.00 70.33 35 GLY A O 10
ATOM 17462 N N . SER A 1 36 ? -1.482 -12.814 -10.284 1.00 60.23 36 SER A N 10
ATOM 17463 C CA . SER A 1 36 ? -2.002 -11.493 -10.690 1.00 21.03 36 SER A CA 10
ATOM 17464 C C . SER A 1 36 ? -1.178 -10.367 -10.037 1.00 21.31 36 SER A C 10
ATOM 17465 O O . SER A 1 36 ? -0.751 -10.495 -8.887 1.00 1.00 36 SER A O 10
ATOM 17473 N N . LYS A 1 37 ? -0.976 -9.265 -10.770 1.00 75.12 37 LYS A N 10
ATOM 17474 C CA . LYS A 1 37 ? -0.292 -8.069 -10.250 1.00 4.11 37 LYS A CA 10
ATOM 17475 C C . LYS A 1 37 ? -1.336 -7.059 -9.739 1.00 10.13 37 LYS A C 10
ATOM 17476 O O . LYS A 1 37 ? -2.148 -6.553 -10.521 1.00 41.34 37 LYS A O 10
ATOM 17495 N N . LEU A 1 38 ? -1.336 -6.792 -8.420 1.00 35.22 38 LEU A N 10
ATOM 17496 C CA . LEU A 1 38 ? -2.237 -5.793 -7.810 1.00 11.43 38 LEU A CA 10
ATOM 17497 C C . LEU A 1 38 ? -1.465 -4.507 -7.541 1.00 34.32 38 LEU A C 10
ATOM 17498 O O . LEU A 1 38 ? -0.448 -4.525 -6.841 1.00 40.34 38 LEU A O 10
ATOM 17514 N N . VAL A 1 39 ? -1.951 -3.397 -8.115 1.00 3.51 39 VAL A N 10
ATOM 17515 C CA . VAL A 1 39 ? -1.352 -2.070 -7.934 1.00 51.14 39 VAL A CA 10
ATOM 17516 C C . VAL A 1 39 ? -2.247 -1.244 -7.006 1.00 4.00 39 VAL A C 10
ATOM 17517 O O . VAL A 1 39 ? -3.390 -0.938 -7.349 1.00 70.54 39 VAL A O 10
ATOM 17530 N N . LEU A 1 40 ? -1.734 -0.948 -5.815 1.00 70.35 40 LEU A N 10
ATOM 17531 C CA . LEU A 1 40 ? -2.366 -0.023 -4.867 1.00 40.14 40 LEU A CA 10
ATOM 17532 C C . LEU A 1 40 ? -1.840 1.391 -5.130 1.00 51.05 40 LEU A C 10
ATOM 17533 O O . LEU A 1 40 ? -0.689 1.545 -5.534 1.00 1.04 40 LEU A O 10
ATOM 17549 N N . ARG A 1 41 ? -2.684 2.412 -4.945 1.00 25.25 41 ARG A N 10
ATOM 17550 C CA . ARG A 1 41 ? -2.273 3.826 -5.089 1.00 33.13 41 ARG A CA 10
ATOM 17551 C C . ARG A 1 41 ? -2.704 4.581 -3.830 1.00 31.20 41 ARG A C 10
ATOM 17552 O O . ARG A 1 41 ? -3.870 4.486 -3.420 1.00 42.54 41 ARG A O 10
ATOM 17573 N N . CYS A 1 42 ? -1.758 5.304 -3.222 1.00 51.34 42 CYS A N 10
ATOM 17574 C CA . CYS A 1 42 ? -1.983 6.107 -2.021 1.00 23.23 42 CYS A CA 10
ATOM 17575 C C . CYS A 1 42 ? -1.268 7.451 -2.164 1.00 43.14 42 CYS A C 10
ATOM 17576 O O . CYS A 1 42 ? -0.038 7.541 -2.057 1.00 23.15 42 CYS A O 10
ATOM 17583 N N . GLU A 1 43 ? -2.071 8.474 -2.438 1.00 63.50 43 GLU A N 10
ATOM 17584 C CA . GLU A 1 43 ? -1.636 9.860 -2.607 1.00 73.30 43 GLU A CA 10
ATOM 17585 C C . GLU A 1 43 ? -2.663 10.782 -1.948 1.00 5.32 43 GLU A C 10
ATOM 17586 O O . GLU A 1 43 ? -3.804 10.367 -1.681 1.00 53.13 43 GLU A O 10
ATOM 17598 N N . THR A 1 44 ? -2.267 12.029 -1.726 1.00 63.40 44 THR A N 10
ATOM 17599 C CA . THR A 1 44 ? -3.076 13.010 -1.006 1.00 20.54 44 THR A CA 10
ATOM 17600 C C . THR A 1 44 ? -4.010 13.750 -1.978 1.00 23.41 44 THR A C 10
ATOM 17601 O O . THR A 1 44 ? -3.658 13.963 -3.149 1.00 32.34 44 THR A O 10
ATOM 17612 N N . SER A 1 45 ? -5.198 14.131 -1.470 1.00 3.52 45 SER A N 10
ATOM 17613 C CA . SER A 1 45 ? -6.231 14.860 -2.228 1.00 63.41 45 SER A CA 10
ATOM 17614 C C . SER A 1 45 ? -5.701 16.237 -2.669 1.00 23.12 45 SER A C 10
ATOM 17615 O O . SER A 1 45 ? -5.972 16.706 -3.779 1.00 51.34 45 SER A O 10
ATOM 17623 N N . SER A 1 46 ? -4.931 16.858 -1.771 1.00 44.10 46 SER A N 10
ATOM 17624 C CA . SER A 1 46 ? -4.256 18.136 -2.005 1.00 52.13 46 SER A CA 10
ATOM 17625 C C . SER A 1 46 ? -2.741 17.931 -1.873 1.00 23.24 46 SER A C 10
ATOM 17626 O O . SER A 1 46 ? -2.278 17.412 -0.851 1.00 44.41 46 SER A O 10
ATOM 17634 N N . GLU A 1 47 ? -1.985 18.314 -2.919 1.00 44.22 47 GLU A N 10
ATOM 17635 C CA . GLU A 1 47 ? -0.516 18.186 -2.948 1.00 11.45 47 GLU A CA 10
ATOM 17636 C C . GLU A 1 47 ? 0.132 19.150 -1.935 1.00 34.33 47 GLU A C 10
ATOM 17637 O O . GLU A 1 47 ? -0.193 20.343 -1.915 1.00 43.22 47 GLU A O 10
ATOM 17649 N N . TYR A 1 48 ? 1.033 18.615 -1.097 1.00 61.22 48 TYR A N 10
ATOM 17650 C CA . TYR A 1 48 ? 1.804 19.388 -0.100 1.00 43.33 48 TYR A CA 10
ATOM 17651 C C . TYR A 1 48 ? 3.297 19.084 -0.293 1.00 15.32 48 TYR A C 10
ATOM 17652 O O . TYR A 1 48 ? 3.648 17.995 -0.736 1.00 70.34 48 TYR A O 10
ATOM 17670 N N . SER A 1 49 ? 4.163 20.043 0.059 1.00 5.12 49 SER A N 10
ATOM 17671 C CA . SER A 1 49 ? 5.617 19.963 -0.204 1.00 11.45 49 SER A CA 10
ATOM 17672 C C . SER A 1 49 ? 6.338 18.982 0.756 1.00 31.30 49 SER A C 10
ATOM 17673 O O . SER A 1 49 ? 7.432 18.496 0.450 1.00 23.04 49 SER A O 10
ATOM 17681 N N . SER A 1 50 ? 5.725 18.712 1.925 1.00 53.40 50 SER A N 10
ATOM 17682 C CA . SER A 1 50 ? 6.266 17.786 2.936 1.00 24.15 50 SER A CA 10
ATOM 17683 C C . SER A 1 50 ? 5.278 16.620 3.128 1.00 70.12 50 SER A C 10
ATOM 17684 O O . SER A 1 50 ? 4.330 16.734 3.904 1.00 41.52 50 SER A O 10
ATOM 17692 N N . LEU A 1 51 ? 5.475 15.528 2.357 1.00 4.32 51 LEU A N 10
ATOM 17693 C CA . LEU A 1 51 ? 4.623 14.321 2.413 1.00 12.42 51 LEU A CA 10
ATOM 17694 C C . LEU A 1 51 ? 5.509 13.065 2.463 1.00 70.31 51 LEU A C 10
ATOM 17695 O O . LEU A 1 51 ? 6.155 12.707 1.467 1.00 64.42 51 LEU A O 10
ATOM 17711 N N . ARG A 1 52 ? 5.555 12.428 3.641 1.00 74.30 52 ARG A N 10
ATOM 17712 C CA . ARG A 1 52 ? 6.275 11.169 3.855 1.00 0.52 52 ARG A CA 10
ATOM 17713 C C . ARG A 1 52 ? 5.285 10.001 3.787 1.00 13.10 52 ARG A C 10
ATOM 17714 O O . ARG A 1 52 ? 4.547 9.753 4.739 1.00 23.14 52 ARG A O 10
ATOM 17735 N N . PHE A 1 53 ? 5.260 9.307 2.648 1.00 50.14 53 PHE A N 10
ATOM 17736 C CA . PHE A 1 53 ? 4.444 8.104 2.462 1.00 54.54 53 PHE A CA 10
ATOM 17737 C C . PHE A 1 53 ? 5.248 6.899 2.945 1.00 4.41 53 PHE A C 10
ATOM 17738 O O . PHE A 1 53 ? 6.447 6.800 2.669 1.00 34.21 53 PHE A O 10
ATOM 17755 N N . LYS A 1 54 ? 4.611 6.024 3.717 1.00 2.23 54 LYS A N 10
ATOM 17756 C CA . LYS A 1 54 ? 5.187 4.743 4.140 1.00 71.03 54 LYS A CA 10
ATOM 17757 C C . LYS A 1 54 ? 4.091 3.685 4.063 1.00 33.23 54 LYS A C 10
ATOM 17758 O O . LYS A 1 54 ? 2.976 3.909 4.548 1.00 71.14 54 LYS A O 10
ATOM 17777 N N . TRP A 1 55 ? 4.401 2.552 3.424 1.00 34.11 55 TRP A N 10
ATOM 17778 C CA . TRP A 1 55 ? 3.478 1.421 3.304 1.00 42.53 55 TRP A CA 10
ATOM 17779 C C . TRP A 1 55 ? 3.641 0.511 4.519 1.00 22.34 55 TRP A C 10
ATOM 17780 O O . TRP A 1 55 ? 4.753 0.321 5.021 1.00 13.34 55 TRP A O 10
ATOM 17801 N N . PHE A 1 56 ? 2.511 0.010 5.020 1.00 21.43 56 PHE A N 10
ATOM 17802 C CA . PHE A 1 56 ? 2.439 -0.894 6.175 1.00 11.02 56 PHE A CA 10
ATOM 17803 C C . PHE A 1 56 ? 1.590 -2.099 5.771 1.00 2.13 56 PHE A C 10
ATOM 17804 O O . PHE A 1 56 ? 0.614 -1.950 5.036 1.00 63.50 56 PHE A O 10
ATOM 17821 N N . LYS A 1 57 ? 1.988 -3.292 6.198 1.00 43.31 57 LYS A N 10
ATOM 17822 C CA . LYS A 1 57 ? 1.194 -4.512 6.016 1.00 61.34 57 LYS A CA 10
ATOM 17823 C C . LYS A 1 57 ? 0.912 -5.113 7.395 1.00 10.21 57 LYS A C 10
ATOM 17824 O O . LYS A 1 57 ? 1.861 -5.452 8.116 1.00 34.51 57 LYS A O 10
ATOM 17843 N N . ASN A 1 58 ? -0.390 -5.218 7.753 1.00 70.54 58 ASN A N 10
ATOM 17844 C CA . ASN A 1 58 ? -0.854 -5.708 9.075 1.00 30.41 58 ASN A CA 10
ATOM 17845 C C . ASN A 1 58 ? -0.326 -4.805 10.218 1.00 22.33 58 ASN A C 10
ATOM 17846 O O . ASN A 1 58 ? -0.174 -5.255 11.361 1.00 13.53 58 ASN A O 10
ATOM 17857 N N . GLY A 1 59 ? -0.084 -3.516 9.884 1.00 62.13 59 GLY A N 10
ATOM 17858 C CA . GLY A 1 59 ? 0.472 -2.539 10.826 1.00 63.53 59 GLY A CA 10
ATOM 17859 C C . GLY A 1 59 ? 1.998 -2.487 10.847 1.00 63.44 59 GLY A C 10
ATOM 17860 O O . GLY A 1 59 ? 2.570 -1.554 11.413 1.00 73.35 59 GLY A O 10
ATOM 17864 N N . ASN A 1 60 ? 2.662 -3.482 10.230 1.00 32.22 60 ASN A N 10
ATOM 17865 C CA . ASN A 1 60 ? 4.139 -3.594 10.206 1.00 55.54 60 ASN A CA 10
ATOM 17866 C C . ASN A 1 60 ? 4.710 -2.744 9.058 1.00 30.04 60 ASN A C 10
ATOM 17867 O O . ASN A 1 60 ? 4.296 -2.911 7.913 1.00 30.14 60 ASN A O 10
ATOM 17878 N N . GLU A 1 61 ? 5.676 -1.858 9.371 1.00 53.43 61 GLU A N 10
ATOM 17879 C CA . GLU A 1 61 ? 6.257 -0.913 8.390 1.00 32.43 61 GLU A CA 10
ATOM 17880 C C . GLU A 1 61 ? 7.046 -1.648 7.292 1.00 74.35 61 GLU A C 10
ATOM 17881 O O . GLU A 1 61 ? 8.104 -2.238 7.558 1.00 3.23 61 GLU A O 10
ATOM 17893 N N . LEU A 1 62 ? 6.498 -1.629 6.065 1.00 52.51 62 LEU A N 10
ATOM 17894 C CA . LEU A 1 62 ? 7.198 -2.111 4.872 1.00 52.52 62 LEU A CA 10
ATOM 17895 C C . LEU A 1 62 ? 8.278 -1.090 4.480 1.00 0.33 62 LEU A C 10
ATOM 17896 O O . LEU A 1 62 ? 7.991 -0.084 3.827 1.00 35.04 62 LEU A O 10
ATOM 17912 N N . ASN A 1 63 ? 9.500 -1.325 4.968 1.00 3.31 63 ASN A N 10
ATOM 17913 C CA . ASN A 1 63 ? 10.714 -0.630 4.491 1.00 34.21 63 ASN A CA 10
ATOM 17914 C C . ASN A 1 63 ? 11.230 -1.346 3.228 1.00 41.13 63 ASN A C 10
ATOM 17915 O O . ASN A 1 63 ? 10.575 -2.255 2.723 1.00 73.32 63 ASN A O 10
ATOM 17926 N N . ARG A 1 64 ? 12.411 -0.941 2.727 1.00 51.33 64 ARG A N 10
ATOM 17927 C CA . ARG A 1 64 ? 13.058 -1.612 1.579 1.00 3.41 64 ARG A CA 10
ATOM 17928 C C . ARG A 1 64 ? 13.462 -3.062 1.942 1.00 12.02 64 ARG A C 10
ATOM 17929 O O . ARG A 1 64 ? 13.417 -3.959 1.093 1.00 63.31 64 ARG A O 10
ATOM 17950 N N . LYS A 1 65 ? 13.826 -3.265 3.226 1.00 12.45 65 LYS A N 10
ATOM 17951 C CA . LYS A 1 65 ? 14.178 -4.593 3.776 1.00 45.11 65 LYS A CA 10
ATOM 17952 C C . LYS A 1 65 ? 12.924 -5.473 3.959 1.00 51.35 65 LYS A C 10
ATOM 17953 O O . LYS A 1 65 ? 12.945 -6.668 3.641 1.00 72.43 65 LYS A O 10
ATOM 17972 N N . ASN A 1 66 ? 11.836 -4.865 4.474 1.00 74.22 66 ASN A N 10
ATOM 17973 C CA . ASN A 1 66 ? 10.561 -5.580 4.748 1.00 1.45 66 ASN A CA 10
ATOM 17974 C C . ASN A 1 66 ? 9.774 -5.819 3.448 1.00 13.24 66 ASN A C 10
ATOM 17975 O O . ASN A 1 66 ? 8.858 -6.649 3.417 1.00 14.54 66 ASN A O 10
ATOM 17986 N N . LYS A 1 67 ? 10.138 -5.057 2.396 1.00 71.35 67 LYS A N 10
ATOM 17987 C CA . LYS A 1 67 ? 9.593 -5.201 1.040 1.00 51.42 67 LYS A CA 10
ATOM 17988 C C . LYS A 1 67 ? 9.941 -6.595 0.477 1.00 71.41 67 LYS A C 10
ATOM 17989 O O . LYS A 1 67 ? 11.132 -6.883 0.278 1.00 51.22 67 LYS A O 10
ATOM 18008 N N . PRO A 1 68 ? 8.927 -7.484 0.227 1.00 1.25 68 PRO A N 10
ATOM 18009 C CA . PRO A 1 68 ? 9.155 -8.808 -0.411 1.00 54.21 68 PRO A CA 10
ATOM 18010 C C . PRO A 1 68 ? 9.772 -8.689 -1.821 1.00 23.42 68 PRO A C 10
ATOM 18011 O O . PRO A 1 68 ? 9.723 -7.619 -2.444 1.00 55.21 68 PRO A O 10
ATOM 18022 N N . GLN A 1 69 ? 10.336 -9.807 -2.307 1.00 12.30 69 GLN A N 10
ATOM 18023 C CA . GLN A 1 69 ? 11.011 -9.881 -3.621 1.00 61.30 69 GLN A CA 10
ATOM 18024 C C . GLN A 1 69 ? 10.042 -9.521 -4.767 1.00 72.43 69 GLN A C 10
ATOM 18025 O O . GLN A 1 69 ? 10.408 -8.792 -5.696 1.00 71.31 69 GLN A O 10
ATOM 18039 N N . ASN A 1 70 ? 8.791 -10.013 -4.654 1.00 42.04 70 ASN A N 10
ATOM 18040 C CA . ASN A 1 70 ? 7.768 -9.857 -5.708 1.00 14.51 70 ASN A CA 10
ATOM 18041 C C . ASN A 1 70 ? 7.078 -8.478 -5.646 1.00 51.30 70 ASN A C 10
ATOM 18042 O O . ASN A 1 70 ? 6.463 -8.049 -6.618 1.00 10.15 70 ASN A O 10
ATOM 18053 N N . ILE A 1 71 ? 7.211 -7.783 -4.505 1.00 22.24 71 ILE A N 10
ATOM 18054 C CA . ILE A 1 71 ? 6.642 -6.434 -4.307 1.00 42.24 71 ILE A CA 10
ATOM 18055 C C . ILE A 1 71 ? 7.707 -5.368 -4.600 1.00 73.54 71 ILE A C 10
ATOM 18056 O O . ILE A 1 71 ? 8.892 -5.577 -4.327 1.00 20.01 71 ILE A O 10
ATOM 18072 N N . LYS A 1 72 ? 7.275 -4.234 -5.172 1.00 13.42 72 LYS A N 10
ATOM 18073 C CA . LYS A 1 72 ? 8.133 -3.066 -5.404 1.00 14.24 72 LYS A CA 10
ATOM 18074 C C . LYS A 1 72 ? 7.442 -1.811 -4.822 1.00 71.34 72 LYS A C 10
ATOM 18075 O O . LYS A 1 72 ? 6.297 -1.487 -5.179 1.00 21.32 72 LYS A O 10
ATOM 18094 N N . ILE A 1 73 ? 8.129 -1.160 -3.864 1.00 23.23 73 ILE A N 10
ATOM 18095 C CA . ILE A 1 73 ? 7.678 0.101 -3.247 1.00 2.14 73 ILE A CA 10
ATOM 18096 C C . ILE A 1 73 ? 8.247 1.275 -4.061 1.00 65.33 73 ILE A C 10
ATOM 18097 O O . ILE A 1 73 ? 9.473 1.447 -4.128 1.00 4.00 73 ILE A O 10
ATOM 18113 N N . GLN A 1 74 ? 7.367 2.059 -4.699 1.00 34.31 74 GLN A N 10
ATOM 18114 C CA . GLN A 1 74 ? 7.765 3.244 -5.479 1.00 62.50 74 GLN A CA 10
ATOM 18115 C C . GLN A 1 74 ? 7.074 4.489 -4.883 1.00 72.34 74 GLN A C 10
ATOM 18116 O O . GLN A 1 74 ? 5.853 4.657 -4.976 1.00 45.24 74 GLN A O 10
ATOM 18130 N N . LYS A 1 75 ? 7.864 5.345 -4.207 1.00 14.20 75 LYS A N 10
ATOM 18131 C CA . LYS A 1 75 ? 7.345 6.532 -3.499 1.00 41.21 75 LYS A CA 10
ATOM 18132 C C . LYS A 1 75 ? 7.881 7.800 -4.162 1.00 34.10 75 LYS A C 10
ATOM 18133 O O . LYS A 1 75 ? 9.095 7.957 -4.335 1.00 0.32 75 LYS A O 10
ATOM 18152 N N . LYS A 1 76 ? 6.947 8.669 -4.567 1.00 23.43 76 LYS A N 10
ATOM 18153 C CA . LYS A 1 76 ? 7.214 9.927 -5.294 1.00 53.53 76 LYS A CA 10
ATOM 18154 C C . LYS A 1 76 ? 6.869 11.140 -4.376 1.00 12.30 76 LYS A C 10
ATOM 18155 O O . LYS A 1 76 ? 6.157 10.972 -3.373 1.00 41.03 76 LYS A O 10
ATOM 18174 N N . PRO A 1 77 ? 7.395 12.376 -4.683 1.00 13.40 77 PRO A N 10
ATOM 18175 C CA . PRO A 1 77 ? 6.976 13.625 -3.991 1.00 43.05 77 PRO A CA 10
ATOM 18176 C C . PRO A 1 77 ? 5.484 13.985 -4.256 1.00 35.11 77 PRO A C 10
ATOM 18177 O O . PRO A 1 77 ? 5.160 14.666 -5.235 1.00 13.05 77 PRO A O 10
ATOM 18188 N N . GLY A 1 78 ? 4.579 13.491 -3.389 1.00 11.13 78 GLY A N 10
ATOM 18189 C CA . GLY A 1 78 ? 3.143 13.843 -3.449 1.00 12.44 78 GLY A CA 10
ATOM 18190 C C . GLY A 1 78 ? 2.233 12.690 -3.859 1.00 64.42 78 GLY A C 10
ATOM 18191 O O . GLY A 1 78 ? 1.007 12.863 -3.915 1.00 52.13 78 GLY A O 10
ATOM 18195 N N . LYS A 1 79 ? 2.826 11.506 -4.115 1.00 43.41 79 LYS A N 10
ATOM 18196 C CA . LYS A 1 79 ? 2.091 10.292 -4.537 1.00 11.03 79 LYS A CA 10
ATOM 18197 C C . LYS A 1 79 ? 2.952 9.044 -4.298 1.00 72.41 79 LYS A C 10
ATOM 18198 O O . LYS A 1 79 ? 4.154 9.165 -4.068 1.00 32.34 79 LYS A O 10
ATOM 18217 N N . SER A 1 80 ? 2.336 7.850 -4.364 1.00 50.21 80 SER A N 10
ATOM 18218 C CA . SER A 1 80 ? 3.047 6.579 -4.152 1.00 72.00 80 SER A CA 10
ATOM 18219 C C . SER A 1 80 ? 2.165 5.400 -4.582 1.00 43.34 80 SER A C 10
ATOM 18220 O O . SER A 1 80 ? 0.944 5.433 -4.395 1.00 23.01 80 SER A O 10
ATOM 18228 N N . GLU A 1 81 ? 2.795 4.362 -5.186 1.00 11.03 81 GLU A N 10
ATOM 18229 C CA . GLU A 1 81 ? 2.098 3.127 -5.604 1.00 75.44 81 GLU A CA 10
ATOM 18230 C C . GLU A 1 81 ? 2.835 1.889 -5.049 1.00 21.10 81 GLU A C 10
ATOM 18231 O O . GLU A 1 81 ? 4.044 1.942 -4.773 1.00 64.11 81 GLU A O 10
ATOM 18243 N N . LEU A 1 82 ? 2.089 0.778 -4.888 1.00 5.12 82 LEU A N 10
ATOM 18244 C CA . LEU A 1 82 ? 2.633 -0.519 -4.464 1.00 12.33 82 LEU A CA 10
ATOM 18245 C C . LEU A 1 82 ? 2.232 -1.566 -5.508 1.00 54.32 82 LEU A C 10
ATOM 18246 O O . LEU A 1 82 ? 1.061 -1.951 -5.585 1.00 32.45 82 LEU A O 10
ATOM 18262 N N . ARG A 1 83 ? 3.190 -1.992 -6.336 1.00 2.01 83 ARG A N 10
ATOM 18263 C CA . ARG A 1 83 ? 2.935 -2.977 -7.399 1.00 70.24 83 ARG A CA 10
ATOM 18264 C C . ARG A 1 83 ? 3.393 -4.371 -6.935 1.00 4.42 83 ARG A C 10
ATOM 18265 O O . ARG A 1 83 ? 4.590 -4.698 -6.974 1.00 1.24 83 ARG A O 10
ATOM 18286 N N . ILE A 1 84 ? 2.423 -5.152 -6.431 1.00 74.34 84 ILE A N 10
ATOM 18287 C CA . ILE A 1 84 ? 2.623 -6.547 -6.019 1.00 32.24 84 ILE A CA 10
ATOM 18288 C C . ILE A 1 84 ? 2.606 -7.445 -7.273 1.00 71.52 84 ILE A C 10
ATOM 18289 O O . ILE A 1 84 ? 1.533 -7.825 -7.745 1.00 32.32 84 ILE A O 10
ATOM 18305 N N . ASN A 1 85 ? 3.796 -7.729 -7.824 1.00 35.20 85 ASN A N 10
ATOM 18306 C CA . ASN A 1 85 ? 3.945 -8.577 -9.031 1.00 52.15 85 ASN A CA 10
ATOM 18307 C C . ASN A 1 85 ? 3.787 -10.048 -8.634 1.00 63.51 85 ASN A C 10
ATOM 18308 O O . ASN A 1 85 ? 4.478 -10.495 -7.719 1.00 61.41 85 ASN A O 10
ATOM 18319 N N . LYS A 1 86 ? 2.895 -10.786 -9.331 1.00 14.34 86 LYS A N 10
ATOM 18320 C CA . LYS A 1 86 ? 2.638 -12.222 -9.078 1.00 44.33 86 LYS A CA 10
ATOM 18321 C C . LYS A 1 86 ? 2.320 -12.471 -7.584 1.00 61.01 86 LYS A C 10
ATOM 18322 O O . LYS A 1 86 ? 3.113 -13.087 -6.851 1.00 34.54 86 LYS A O 10
ATOM 18341 N N . ALA A 1 87 ? 1.192 -11.906 -7.144 1.00 4.13 87 ALA A N 10
ATOM 18342 C CA . ALA A 1 87 ? 0.717 -12.018 -5.758 1.00 11.33 87 ALA A CA 10
ATOM 18343 C C . ALA A 1 87 ? 0.396 -13.478 -5.389 1.00 23.21 87 ALA A C 10
ATOM 18344 O O . ALA A 1 87 ? -0.031 -14.265 -6.242 1.00 24.00 87 ALA A O 10
ATOM 18351 N N . SER A 1 88 ? 0.598 -13.808 -4.113 1.00 1.00 88 SER A N 10
ATOM 18352 C CA . SER A 1 88 ? 0.424 -15.171 -3.581 1.00 32.23 88 SER A CA 10
ATOM 18353 C C . SER A 1 88 ? -0.309 -15.105 -2.237 1.00 24.31 88 SER A C 10
ATOM 18354 O O . SER A 1 88 ? -0.658 -14.013 -1.770 1.00 45.10 88 SER A O 10
ATOM 18362 N N . LEU A 1 89 ? -0.518 -16.277 -1.610 1.00 2.41 89 LEU A N 10
ATOM 18363 C CA . LEU A 1 89 ? -1.141 -16.372 -0.274 1.00 71.42 89 LEU A CA 10
ATOM 18364 C C . LEU A 1 89 ? -0.268 -15.684 0.800 1.00 72.34 89 LEU A C 10
ATOM 18365 O O . LEU A 1 89 ? -0.767 -15.301 1.856 1.00 34.30 89 LEU A O 10
ATOM 18381 N N . ALA A 1 90 ? 1.039 -15.530 0.493 1.00 23.34 90 ALA A N 10
ATOM 18382 C CA . ALA A 1 90 ? 2.004 -14.822 1.352 1.00 2.23 90 ALA A CA 10
ATOM 18383 C C . ALA A 1 90 ? 1.774 -13.300 1.338 1.00 24.30 90 ALA A C 10
ATOM 18384 O O . ALA A 1 90 ? 2.227 -12.605 2.240 1.00 1.51 90 ALA A O 10
ATOM 18391 N N . ASP A 1 91 ? 1.083 -12.795 0.295 1.00 43.30 91 ASP A N 10
ATOM 18392 C CA . ASP A 1 91 ? 0.749 -11.356 0.143 1.00 72.41 91 ASP A CA 10
ATOM 18393 C C . ASP A 1 91 ? -0.658 -11.040 0.685 1.00 34.20 91 ASP A C 10
ATOM 18394 O O . ASP A 1 91 ? -1.055 -9.871 0.727 1.00 55.24 91 ASP A O 10
ATOM 18403 N N . SER A 1 92 ? -1.404 -12.082 1.084 1.00 74.44 92 SER A N 10
ATOM 18404 C CA . SER A 1 92 ? -2.746 -11.931 1.670 1.00 20.43 92 SER A CA 10
ATOM 18405 C C . SER A 1 92 ? -2.671 -11.286 3.082 1.00 51.33 92 SER A C 10
ATOM 18406 O O . SER A 1 92 ? -2.166 -11.901 4.028 1.00 74.15 92 SER A O 10
ATOM 18414 N N . GLY A 1 93 ? -3.149 -10.029 3.194 1.00 30.31 93 GLY A N 10
ATOM 18415 C CA . GLY A 1 93 ? -3.237 -9.325 4.480 1.00 11.10 93 GLY A CA 10
ATOM 18416 C C . GLY A 1 93 ? -3.699 -7.883 4.320 1.00 20.14 93 GLY A C 10
ATOM 18417 O O . GLY A 1 93 ? -4.123 -7.479 3.226 1.00 23.11 93 GLY A O 10
ATOM 18421 N N . GLU A 1 94 ? -3.624 -7.114 5.423 1.00 61.13 94 GLU A N 10
ATOM 18422 C CA . GLU A 1 94 ? -3.924 -5.668 5.432 1.00 35.13 94 GLU A CA 10
ATOM 18423 C C . GLU A 1 94 ? -2.804 -4.891 4.725 1.00 74.21 94 GLU A C 10
ATOM 18424 O O . GLU A 1 94 ? -1.638 -5.230 4.872 1.00 30.30 94 GLU A O 10
ATOM 18436 N N . TYR A 1 95 ? -3.167 -3.855 3.959 1.00 3.01 95 TYR A N 10
ATOM 18437 C CA . TYR A 1 95 ? -2.209 -2.861 3.446 1.00 32.21 95 TYR A CA 10
ATOM 18438 C C . TYR A 1 95 ? -2.722 -1.459 3.793 1.00 64.40 95 TYR A C 10
ATOM 18439 O O . TYR A 1 95 ? -3.756 -1.012 3.284 1.00 0.04 95 TYR A O 10
ATOM 18457 N N . MET A 1 96 ? -1.986 -0.796 4.686 1.00 30.23 96 MET A N 10
ATOM 18458 C CA . MET A 1 96 ? -2.292 0.537 5.201 1.00 21.32 96 MET A CA 10
ATOM 18459 C C . MET A 1 96 ? -1.198 1.522 4.772 1.00 60.42 96 MET A C 10
ATOM 18460 O O . MET A 1 96 ? -0.032 1.372 5.153 1.00 63.23 96 MET A O 10
ATOM 18474 N N . CYS A 1 97 ? -1.575 2.507 3.960 1.00 13.13 97 CYS A N 10
ATOM 18475 C CA . CYS A 1 97 ? -0.693 3.618 3.587 1.00 0.45 97 CYS A CA 10
ATOM 18476 C C . CYS A 1 97 ? -0.766 4.683 4.685 1.00 4.33 97 CYS A C 10
ATOM 18477 O O . CYS A 1 97 ? -1.863 5.000 5.145 1.00 73.30 97 CYS A O 10
ATOM 18484 N N . LYS A 1 98 ? 0.383 5.218 5.115 1.00 54.54 98 LYS A N 10
ATOM 18485 C CA . LYS A 1 98 ? 0.449 6.249 6.174 1.00 3.15 98 LYS A CA 10
ATOM 18486 C C . LYS A 1 98 ? 1.309 7.427 5.703 1.00 22.42 98 LYS A C 10
ATOM 18487 O O . LYS A 1 98 ? 2.500 7.257 5.421 1.00 12.45 98 LYS A O 10
ATOM 18506 N N . VAL A 1 99 ? 0.687 8.614 5.597 1.00 74.40 99 VAL A N 10
ATOM 18507 C CA . VAL A 1 99 ? 1.379 9.856 5.227 1.00 72.41 99 VAL A CA 10
ATOM 18508 C C . VAL A 1 99 ? 1.648 10.706 6.492 1.00 14.40 99 VAL A C 10
ATOM 18509 O O . VAL A 1 99 ? 0.820 10.761 7.414 1.00 13.45 99 VAL A O 10
ATOM 18522 N N . ILE A 1 100 ? 2.845 11.313 6.541 1.00 63.12 100 ILE A N 10
ATOM 18523 C CA . ILE A 1 100 ? 3.315 12.148 7.658 1.00 4.43 100 ILE A CA 10
ATOM 18524 C C . ILE A 1 100 ? 3.601 13.562 7.107 1.00 73.34 100 ILE A C 10
ATOM 18525 O O . ILE A 1 100 ? 4.309 13.697 6.100 1.00 44.42 100 ILE A O 10
ATOM 18541 N N . SER A 1 101 ? 3.027 14.599 7.743 1.00 31.35 101 SER A N 10
ATOM 18542 C CA . SER A 1 101 ? 3.251 16.007 7.350 1.00 3.23 101 SER A CA 10
ATOM 18543 C C . SER A 1 101 ? 3.113 16.931 8.571 1.00 0.41 101 SER A C 10
ATOM 18544 O O . SER A 1 101 ? 2.690 16.499 9.647 1.00 53.43 101 SER A O 10
ATOM 18552 N N . LYS A 1 102 ? 3.435 18.217 8.363 1.00 11.21 102 LYS A N 10
ATOM 18553 C CA . LYS A 1 102 ? 3.229 19.278 9.368 1.00 34.21 102 LYS A CA 10
ATOM 18554 C C . LYS A 1 102 ? 1.733 19.615 9.538 1.00 61.31 102 LYS A C 10
ATOM 18555 O O . LYS A 1 102 ? 1.365 20.320 10.473 1.00 43.02 102 LYS A O 10
ATOM 18574 N N . LEU A 1 103 ? 0.894 19.119 8.601 1.00 53.42 103 LEU A N 10
ATOM 18575 C CA . LEU A 1 103 ? -0.571 19.299 8.622 1.00 61.42 103 LEU A CA 10
ATOM 18576 C C . LEU A 1 103 ? -1.267 18.093 9.275 1.00 23.13 103 LEU A C 10
ATOM 18577 O O . LEU A 1 103 ? -2.501 18.054 9.367 1.00 52.22 103 LEU A O 10
ATOM 18593 N N . GLY A 1 104 ? -0.460 17.111 9.727 1.00 41.25 104 GLY A N 10
ATOM 18594 C CA . GLY A 1 104 ? -0.946 15.956 10.477 1.00 12.23 104 GLY A CA 10
ATOM 18595 C C . GLY A 1 104 ? -0.661 14.648 9.773 1.00 32.23 104 GLY A C 10
ATOM 18596 O O . GLY A 1 104 ? 0.254 14.558 8.942 1.00 20.40 104 GLY A O 10
ATOM 18600 N N . ASN A 1 105 ? -1.445 13.621 10.115 1.00 44.42 105 ASN A N 10
ATOM 18601 C CA . ASN A 1 105 ? -1.317 12.267 9.550 1.00 21.22 105 ASN A CA 10
ATOM 18602 C C . ASN A 1 105 ? -2.665 11.798 9.001 1.00 60.40 105 ASN A C 10
ATOM 18603 O O . ASN A 1 105 ? -3.724 12.294 9.409 1.00 1.43 105 ASN A O 10
ATOM 18614 N N . ASP A 1 106 ? -2.607 10.825 8.086 1.00 2.14 106 ASP A N 10
ATOM 18615 C CA . ASP A 1 106 ? -3.795 10.147 7.544 1.00 52.11 106 ASP A CA 10
ATOM 18616 C C . ASP A 1 106 ? -3.391 8.752 7.050 1.00 13.53 106 ASP A C 10
ATOM 18617 O O . ASP A 1 106 ? -2.249 8.550 6.603 1.00 23.42 106 ASP A O 10
ATOM 18626 N N . SER A 1 107 ? -4.323 7.791 7.145 1.00 44.12 107 SER A N 10
ATOM 18627 C CA . SER A 1 107 ? -4.063 6.388 6.815 1.00 22.22 107 SER A CA 10
ATOM 18628 C C . SER A 1 107 ? -5.240 5.789 6.020 1.00 34.41 107 SER A C 10
ATOM 18629 O O . SER A 1 107 ? -6.407 5.978 6.391 1.00 12.14 107 SER A O 10
ATOM 18637 N N . ALA A 1 108 ? -4.927 5.102 4.903 1.00 72.43 108 ALA A N 10
ATOM 18638 C CA . ALA A 1 108 ? -5.915 4.380 4.073 1.00 61.04 108 ALA A CA 10
ATOM 18639 C C . ALA A 1 108 ? -5.621 2.868 4.115 1.00 3.34 108 ALA A C 10
ATOM 18640 O O . ALA A 1 108 ? -4.581 2.426 3.620 1.00 73.25 108 ALA A O 10
ATOM 18647 N N . SER A 1 109 ? -6.531 2.085 4.722 1.00 62.45 109 SER A N 10
ATOM 18648 C CA . SER A 1 109 ? -6.366 0.629 4.902 1.00 11.41 109 SER A CA 10
ATOM 18649 C C . SER A 1 109 ? -7.279 -0.161 3.946 1.00 31.00 109 SER A C 10
ATOM 18650 O O . SER A 1 109 ? -8.466 0.156 3.812 1.00 5.42 109 SER A O 10
ATOM 18658 N N . ALA A 1 110 ? -6.715 -1.195 3.302 1.00 3.11 110 ALA A N 10
ATOM 18659 C CA . ALA A 1 110 ? -7.443 -2.079 2.378 1.00 71.32 110 ALA A CA 10
ATOM 18660 C C . ALA A 1 110 ? -6.909 -3.513 2.502 1.00 40.13 110 ALA A C 10
ATOM 18661 O O . ALA A 1 110 ? -5.700 -3.737 2.381 1.00 0.25 110 ALA A O 10
ATOM 18668 N N . ASN A 1 111 ? -7.813 -4.472 2.765 1.00 45.33 111 ASN A N 10
ATOM 18669 C CA . ASN A 1 111 ? -7.455 -5.895 2.875 1.00 21.21 111 ASN A CA 10
ATOM 18670 C C . ASN A 1 111 ? -7.267 -6.505 1.470 1.00 25.42 111 ASN A C 10
ATOM 18671 O O . ASN A 1 111 ? -8.236 -6.692 0.729 1.00 21.13 111 ASN A O 10
ATOM 18682 N N . ILE A 1 112 ? -6.014 -6.773 1.097 1.00 22.33 112 ILE A N 10
ATOM 18683 C CA . ILE A 1 112 ? -5.688 -7.480 -0.149 1.00 72.22 112 ILE A CA 10
ATOM 18684 C C . ILE A 1 112 ? -5.635 -8.987 0.131 1.00 25.40 112 ILE A C 10
ATOM 18685 O O . ILE A 1 112 ? -4.678 -9.487 0.727 1.00 5.43 112 ILE A O 10
ATOM 18701 N N . THR A 1 113 ? -6.727 -9.680 -0.218 1.00 64.44 113 THR A N 10
ATOM 18702 C CA . THR A 1 113 ? -6.817 -11.138 -0.124 1.00 14.12 113 THR A CA 10
ATOM 18703 C C . THR A 1 113 ? -6.386 -11.754 -1.455 1.00 5.21 113 THR A C 10
ATOM 18704 O O . THR A 1 113 ? -6.793 -11.281 -2.519 1.00 54.13 113 THR A O 10
ATOM 18715 N N . ILE A 1 114 ? -5.536 -12.783 -1.408 1.00 43.31 114 ILE A N 10
ATOM 18716 C CA . ILE A 1 114 ? -5.158 -13.552 -2.600 1.00 33.41 114 ILE A CA 10
ATOM 18717 C C . ILE A 1 114 ? -5.560 -15.006 -2.362 1.00 14.33 114 ILE A C 10
ATOM 18718 O O . ILE A 1 114 ? -5.524 -15.489 -1.220 1.00 63.43 114 ILE A O 10
ATOM 18734 N N . VAL A 1 115 ? -5.987 -15.676 -3.433 1.00 45.44 115 VAL A N 10
ATOM 18735 C CA . VAL A 1 115 ? -6.368 -17.091 -3.432 1.00 51.24 115 VAL A CA 10
ATOM 18736 C C . VAL A 1 115 ? -5.634 -17.803 -4.581 1.00 0.31 115 VAL A C 10
ATOM 18737 O O . VAL A 1 115 ? -5.331 -17.176 -5.608 1.00 30.14 115 VAL A O 10
ATOM 18750 N N . GLU A 1 116 ? -5.333 -19.100 -4.405 1.00 15.34 116 GLU A N 10
ATOM 18751 C CA . GLU A 1 116 ? -4.761 -19.920 -5.478 1.00 31.51 116 GLU A CA 10
ATOM 18752 C C . GLU A 1 116 ? -5.796 -20.108 -6.593 1.00 50.12 116 GLU A C 10
ATOM 18753 O O . GLU A 1 116 ? -6.949 -20.476 -6.328 1.00 23.44 116 GLU A O 10
ATOM 18765 N N . SER A 1 117 ? -5.363 -19.804 -7.825 1.00 3.22 117 SER A N 10
ATOM 18766 C CA . SER A 1 117 ? -6.166 -19.990 -9.041 1.00 33.54 117 SER A CA 10
ATOM 18767 C C . SER A 1 117 ? -6.470 -21.490 -9.238 1.00 54.43 117 SER A C 10
ATOM 18768 O O . SER A 1 117 ? -5.541 -22.301 -9.333 1.00 15.44 117 SER A O 10
ATOM 18776 N N . ASN A 1 118 ? -7.765 -21.856 -9.242 1.00 50.31 118 ASN A N 10
ATOM 18777 C CA . ASN A 1 118 ? -8.223 -23.253 -9.430 1.00 2.23 118 ASN A CA 10
ATOM 18778 C C . ASN A 1 118 ? -9.188 -23.323 -10.643 1.00 2.12 118 ASN A C 10
ATOM 18779 O O . ASN A 1 118 ? -10.409 -23.157 -10.486 1.00 34.33 118 ASN A O 10
ATOM 18791 N N . MET A 1 1 ? 32.240 20.119 16.782 1.00 73.42 1 MET A N 11
ATOM 18792 C CA . MET A 1 1 ? 31.884 18.902 17.543 1.00 12.12 1 MET A CA 11
ATOM 18793 C C . MET A 1 1 ? 31.019 17.988 16.658 1.00 3.01 1 MET A C 11
ATOM 18794 O O . MET A 1 1 ? 29.796 18.155 16.593 1.00 61.32 1 MET A O 11
ATOM 18810 N N . HIS A 1 2 ? 31.700 17.076 15.920 1.00 3.33 2 HIS A N 11
ATOM 18811 C CA . HIS A 1 2 ? 31.071 16.040 15.056 1.00 71.24 2 HIS A CA 11
ATOM 18812 C C . HIS A 1 2 ? 30.310 16.640 13.849 1.00 51.45 2 HIS A C 11
ATOM 18813 O O . HIS A 1 2 ? 30.087 17.857 13.772 1.00 12.02 2 HIS A O 11
ATOM 18828 N N . HIS A 1 3 ? 29.947 15.767 12.890 1.00 70.41 3 HIS A N 11
ATOM 18829 C CA . HIS A 1 3 ? 29.187 16.153 11.688 1.00 13.45 3 HIS A CA 11
ATOM 18830 C C . HIS A 1 3 ? 27.701 16.356 12.057 1.00 72.24 3 HIS A C 11
ATOM 18831 O O . HIS A 1 3 ? 26.889 15.428 11.971 1.00 22.42 3 HIS A O 11
ATOM 18846 N N . HIS A 1 4 ? 27.372 17.553 12.551 1.00 11.13 4 HIS A N 11
ATOM 18847 C CA . HIS A 1 4 ? 25.984 17.955 12.816 1.00 42.50 4 HIS A CA 11
ATOM 18848 C C . HIS A 1 4 ? 25.526 18.923 11.713 1.00 1.05 4 HIS A C 11
ATOM 18849 O O . HIS A 1 4 ? 24.862 18.494 10.766 1.00 14.40 4 HIS A O 11
ATOM 18864 N N . HIS A 1 5 ? 25.974 20.202 11.800 1.00 42.22 5 HIS A N 11
ATOM 18865 C CA . HIS A 1 5 ? 25.519 21.296 10.916 1.00 64.02 5 HIS A CA 11
ATOM 18866 C C . HIS A 1 5 ? 23.986 21.418 11.006 1.00 13.13 5 HIS A C 11
ATOM 18867 O O . HIS A 1 5 ? 23.246 20.939 10.131 1.00 33.21 5 HIS A O 11
ATOM 18882 N N . HIS A 1 6 ? 23.532 21.986 12.135 1.00 4.30 6 HIS A N 11
ATOM 18883 C CA . HIS A 1 6 ? 22.102 22.172 12.414 1.00 33.40 6 HIS A CA 11
ATOM 18884 C C . HIS A 1 6 ? 21.500 23.170 11.410 1.00 21.14 6 HIS A C 11
ATOM 18885 O O . HIS A 1 6 ? 22.181 24.097 10.965 1.00 3.14 6 HIS A O 11
ATOM 18900 N N . HIS A 1 7 ? 20.245 22.949 11.031 1.00 42.23 7 HIS A N 11
ATOM 18901 C CA . HIS A 1 7 ? 19.496 23.880 10.168 1.00 72.04 7 HIS A CA 11
ATOM 18902 C C . HIS A 1 7 ? 18.582 24.778 11.022 1.00 12.11 7 HIS A C 11
ATOM 18903 O O . HIS A 1 7 ? 18.201 25.858 10.577 1.00 44.22 7 HIS A O 11
ATOM 18918 N N . SER A 1 8 ? 18.245 24.289 12.249 1.00 15.02 8 SER A N 11
ATOM 18919 C CA . SER A 1 8 ? 17.337 24.956 13.215 1.00 34.52 8 SER A CA 11
ATOM 18920 C C . SER A 1 8 ? 15.883 25.001 12.683 1.00 73.32 8 SER A C 11
ATOM 18921 O O . SER A 1 8 ? 15.620 24.651 11.523 1.00 35.21 8 SER A O 11
ATOM 18929 N N . SER A 1 9 ? 14.941 25.413 13.534 1.00 23.13 9 SER A N 11
ATOM 18930 C CA . SER A 1 9 ? 13.509 25.349 13.227 1.00 74.33 9 SER A CA 11
ATOM 18931 C C . SER A 1 9 ? 12.764 26.558 13.814 1.00 2.15 9 SER A C 11
ATOM 18932 O O . SER A 1 9 ? 13.030 26.965 14.952 1.00 13.20 9 SER A O 11
ATOM 18940 N N . GLY A 1 10 ? 11.825 27.117 13.028 1.00 42.33 10 GLY A N 11
ATOM 18941 C CA . GLY A 1 10 ? 11.029 28.284 13.434 1.00 52.01 10 GLY A CA 11
ATOM 18942 C C . GLY A 1 10 ? 9.545 28.106 13.123 1.00 24.03 10 GLY A C 11
ATOM 18943 O O . GLY A 1 10 ? 9.126 27.016 12.694 1.00 10.02 10 GLY A O 11
ATOM 18947 N N . ARG A 1 11 ? 8.768 29.195 13.336 1.00 32.03 11 ARG A N 11
ATOM 18948 C CA . ARG A 1 11 ? 7.305 29.257 13.091 1.00 22.51 11 ARG A CA 11
ATOM 18949 C C . ARG A 1 11 ? 6.540 28.311 14.046 1.00 63.54 11 ARG A C 11
ATOM 18950 O O . ARG A 1 11 ? 6.318 27.135 13.736 1.00 71.30 11 ARG A O 11
ATOM 18971 N N . GLU A 1 12 ? 6.178 28.837 15.231 1.00 13.01 12 GLU A N 11
ATOM 18972 C CA . GLU A 1 12 ? 5.331 28.130 16.216 1.00 63.43 12 GLU A CA 11
ATOM 18973 C C . GLU A 1 12 ? 4.050 28.936 16.495 1.00 11.24 12 GLU A C 11
ATOM 18974 O O . GLU A 1 12 ? 3.983 30.127 16.162 1.00 12.14 12 GLU A O 11
ATOM 18986 N N . ASN A 1 13 ? 3.034 28.255 17.080 1.00 54.11 13 ASN A N 11
ATOM 18987 C CA . ASN A 1 13 ? 1.767 28.876 17.562 1.00 71.55 13 ASN A CA 11
ATOM 18988 C C . ASN A 1 13 ? 0.868 29.381 16.409 1.00 73.24 13 ASN A C 11
ATOM 18989 O O . ASN A 1 13 ? -0.085 30.139 16.640 1.00 12.51 13 ASN A O 11
ATOM 19000 N N . LEU A 1 14 ? 1.142 28.909 15.177 1.00 34.50 14 LEU A N 11
ATOM 19001 C CA . LEU A 1 14 ? 0.391 29.301 13.961 1.00 12.22 14 LEU A CA 11
ATOM 19002 C C . LEU A 1 14 ? -0.442 28.112 13.435 1.00 53.22 14 LEU A C 11
ATOM 19003 O O . LEU A 1 14 ? -0.288 26.973 13.904 1.00 72.34 14 LEU A O 11
ATOM 19019 N N . TYR A 1 15 ? -1.310 28.390 12.448 1.00 45.13 15 TYR A N 11
ATOM 19020 C CA . TYR A 1 15 ? -2.193 27.389 11.820 1.00 61.53 15 TYR A CA 11
ATOM 19021 C C . TYR A 1 15 ? -2.169 27.538 10.299 1.00 21.24 15 TYR A C 11
ATOM 19022 O O . TYR A 1 15 ? -1.964 28.639 9.777 1.00 62.23 15 TYR A O 11
ATOM 19040 N N . PHE A 1 16 ? -2.391 26.420 9.595 1.00 14.44 16 PHE A N 11
ATOM 19041 C CA . PHE A 1 16 ? -2.563 26.409 8.135 1.00 4.12 16 PHE A CA 11
ATOM 19042 C C . PHE A 1 16 ? -4.050 26.599 7.789 1.00 62.01 16 PHE A C 11
ATOM 19043 O O . PHE A 1 16 ? -4.932 26.079 8.489 1.00 72.03 16 PHE A O 11
ATOM 19060 N N . GLN A 1 17 ? -4.312 27.362 6.722 1.00 35.12 17 GLN A N 11
ATOM 19061 C CA . GLN A 1 17 ? -5.668 27.672 6.256 1.00 43.32 17 GLN A CA 11
ATOM 19062 C C . GLN A 1 17 ? -5.644 27.776 4.724 1.00 72.03 17 GLN A C 11
ATOM 19063 O O . GLN A 1 17 ? -4.616 28.156 4.146 1.00 21.11 17 GLN A O 11
ATOM 19077 N N . GLY A 1 18 ? -6.762 27.407 4.071 1.00 5.20 18 GLY A N 11
ATOM 19078 C CA . GLY A 1 18 ? -6.830 27.299 2.606 1.00 54.20 18 GLY A CA 11
ATOM 19079 C C . GLY A 1 18 ? -6.402 25.904 2.160 1.00 24.24 18 GLY A C 11
ATOM 19080 O O . GLY A 1 18 ? -7.102 25.240 1.386 1.00 75.44 18 GLY A O 11
ATOM 19084 N N . ALA A 1 19 ? -5.231 25.478 2.656 1.00 64.32 19 ALA A N 11
ATOM 19085 C CA . ALA A 1 19 ? -4.778 24.091 2.593 1.00 24.04 19 ALA A CA 11
ATOM 19086 C C . ALA A 1 19 ? -5.515 23.293 3.672 1.00 54.53 19 ALA A C 11
ATOM 19087 O O . ALA A 1 19 ? -5.582 23.730 4.830 1.00 63.10 19 ALA A O 11
ATOM 19094 N N . LEU A 1 20 ? -6.099 22.157 3.281 1.00 75.44 20 LEU A N 11
ATOM 19095 C CA . LEU A 1 20 ? -6.831 21.272 4.202 1.00 50.41 20 LEU A CA 11
ATOM 19096 C C . LEU A 1 20 ? -5.850 20.276 4.860 1.00 21.21 20 LEU A C 11
ATOM 19097 O O . LEU A 1 20 ? -4.764 20.058 4.322 1.00 41.33 20 LEU A O 11
ATOM 19113 N N . PRO A 1 21 ? -6.193 19.662 6.043 1.00 63.04 21 PRO A N 11
ATOM 19114 C CA . PRO A 1 21 ? -5.362 18.591 6.637 1.00 3.34 21 PRO A CA 11
ATOM 19115 C C . PRO A 1 21 ? -5.297 17.370 5.685 1.00 2.43 21 PRO A C 11
ATOM 19116 O O . PRO A 1 21 ? -6.263 17.110 4.941 1.00 15.02 21 PRO A O 11
ATOM 19127 N N . PRO A 1 22 ? -4.156 16.618 5.675 1.00 4.55 22 PRO A N 11
ATOM 19128 C CA . PRO A 1 22 ? -3.943 15.506 4.727 1.00 71.50 22 PRO A CA 11
ATOM 19129 C C . PRO A 1 22 ? -4.920 14.359 4.998 1.00 55.30 22 PRO A C 11
ATOM 19130 O O . PRO A 1 22 ? -5.056 13.919 6.137 1.00 11.12 22 PRO A O 11
ATOM 19141 N N . ARG A 1 23 ? -5.632 13.920 3.955 1.00 52.41 23 ARG A N 11
ATOM 19142 C CA . ARG A 1 23 ? -6.570 12.800 4.049 1.00 70.20 23 ARG A CA 11
ATOM 19143 C C . ARG A 1 23 ? -6.331 11.879 2.846 1.00 12.33 23 ARG A C 11
ATOM 19144 O O . ARG A 1 23 ? -6.594 12.268 1.701 1.00 53.02 23 ARG A O 11
ATOM 19165 N N . LEU A 1 24 ? -5.795 10.679 3.128 1.00 21.54 24 LEU A N 11
ATOM 19166 C CA . LEU A 1 24 ? -5.574 9.628 2.128 1.00 75.23 24 LEU A CA 11
ATOM 19167 C C . LEU A 1 24 ? -6.915 9.127 1.576 1.00 62.35 24 LEU A C 11
ATOM 19168 O O . LEU A 1 24 ? -7.862 8.900 2.346 1.00 42.20 24 LEU A O 11
ATOM 19184 N N . LYS A 1 25 ? -6.984 8.966 0.249 1.00 62.33 25 LYS A N 11
ATOM 19185 C CA . LYS A 1 25 ? -8.158 8.391 -0.427 1.00 64.12 25 LYS A CA 11
ATOM 19186 C C . LYS A 1 25 ? -8.230 6.886 -0.133 1.00 51.44 25 LYS A C 11
ATOM 19187 O O . LYS A 1 25 ? -7.195 6.261 0.162 1.00 23.43 25 LYS A O 11
ATOM 19206 N N . GLU A 1 26 ? -9.447 6.307 -0.213 1.00 43.11 26 GLU A N 11
ATOM 19207 C CA . GLU A 1 26 ? -9.649 4.891 0.094 1.00 62.03 26 GLU A CA 11
ATOM 19208 C C . GLU A 1 26 ? -8.929 4.007 -0.948 1.00 65.11 26 GLU A C 11
ATOM 19209 O O . GLU A 1 26 ? -9.270 4.011 -2.141 1.00 23.13 26 GLU A O 11
ATOM 19221 N N . MET A 1 27 ? -7.875 3.316 -0.480 1.00 32.14 27 MET A N 11
ATOM 19222 C CA . MET A 1 27 ? -7.113 2.354 -1.290 1.00 21.34 27 MET A CA 11
ATOM 19223 C C . MET A 1 27 ? -8.000 1.119 -1.517 1.00 41.32 27 MET A C 11
ATOM 19224 O O . MET A 1 27 ? -8.660 0.653 -0.578 1.00 12.24 27 MET A O 11
ATOM 19238 N N . LYS A 1 28 ? -8.010 0.606 -2.753 1.00 64.25 28 LYS A N 11
ATOM 19239 C CA . LYS A 1 28 ? -8.967 -0.425 -3.200 1.00 35.02 28 LYS A CA 11
ATOM 19240 C C . LYS A 1 28 ? -8.653 -1.798 -2.578 1.00 53.42 28 LYS A C 11
ATOM 19241 O O . LYS A 1 28 ? -7.623 -2.392 -2.884 1.00 52.33 28 LYS A O 11
ATOM 19260 N N . SER A 1 29 ? -9.537 -2.268 -1.681 1.00 50.13 29 SER A N 11
ATOM 19261 C CA . SER A 1 29 ? -9.457 -3.609 -1.084 1.00 64.04 29 SER A CA 11
ATOM 19262 C C . SER A 1 29 ? -9.808 -4.650 -2.168 1.00 23.50 29 SER A C 11
ATOM 19263 O O . SER A 1 29 ? -10.979 -4.815 -2.527 1.00 41.32 29 SER A O 11
ATOM 19271 N N . GLN A 1 30 ? -8.779 -5.332 -2.705 1.00 52.32 30 GLN A N 11
ATOM 19272 C CA . GLN A 1 30 ? -8.902 -6.137 -3.941 1.00 30.12 30 GLN A CA 11
ATOM 19273 C C . GLN A 1 30 ? -8.609 -7.613 -3.677 1.00 72.24 30 GLN A C 11
ATOM 19274 O O . GLN A 1 30 ? -7.595 -7.963 -3.052 1.00 10.31 30 GLN A O 11
ATOM 19288 N N . GLU A 1 31 ? -9.520 -8.469 -4.171 1.00 4.14 31 GLU A N 11
ATOM 19289 C CA . GLU A 1 31 ? -9.343 -9.919 -4.214 1.00 0.34 31 GLU A CA 11
ATOM 19290 C C . GLU A 1 31 ? -9.105 -10.351 -5.673 1.00 21.31 31 GLU A C 11
ATOM 19291 O O . GLU A 1 31 ? -9.861 -9.958 -6.574 1.00 72.41 31 GLU A O 11
ATOM 19303 N N . SER A 1 32 ? -8.040 -11.135 -5.892 1.00 32.42 32 SER A N 11
ATOM 19304 C CA . SER A 1 32 ? -7.650 -11.624 -7.226 1.00 75.24 32 SER A CA 11
ATOM 19305 C C . SER A 1 32 ? -6.913 -12.968 -7.110 1.00 22.11 32 SER A C 11
ATOM 19306 O O . SER A 1 32 ? -6.701 -13.472 -6.006 1.00 31.34 32 SER A O 11
ATOM 19314 N N . ALA A 1 33 ? -6.546 -13.542 -8.262 1.00 4.42 33 ALA A N 11
ATOM 19315 C CA . ALA A 1 33 ? -5.907 -14.865 -8.338 1.00 1.34 33 ALA A CA 11
ATOM 19316 C C . ALA A 1 33 ? -4.395 -14.809 -8.033 1.00 71.12 33 ALA A C 11
ATOM 19317 O O . ALA A 1 33 ? -3.795 -13.727 -7.993 1.00 22.00 33 ALA A O 11
ATOM 19324 N N . ALA A 1 34 ? -3.794 -15.995 -7.804 1.00 31.11 34 ALA A N 11
ATOM 19325 C CA . ALA A 1 34 ? -2.348 -16.140 -7.546 1.00 31.12 34 ALA A CA 11
ATOM 19326 C C . ALA A 1 34 ? -1.538 -15.852 -8.824 1.00 53.13 34 ALA A C 11
ATOM 19327 O O . ALA A 1 34 ? -1.686 -16.557 -9.831 1.00 72.34 34 ALA A O 11
ATOM 19334 N N . GLY A 1 35 ? -0.704 -14.802 -8.763 1.00 42.20 35 GLY A N 11
ATOM 19335 C CA . GLY A 1 35 ? 0.098 -14.350 -9.903 1.00 65.51 35 GLY A CA 11
ATOM 19336 C C . GLY A 1 35 ? -0.387 -13.025 -10.478 1.00 24.12 35 GLY A C 11
ATOM 19337 O O . GLY A 1 35 ? 0.143 -12.576 -11.495 1.00 62.21 35 GLY A O 11
ATOM 19341 N N . SER A 1 36 ? -1.391 -12.391 -9.826 1.00 23.13 36 SER A N 11
ATOM 19342 C CA . SER A 1 36 ? -1.961 -11.099 -10.276 1.00 42.42 36 SER A CA 11
ATOM 19343 C C . SER A 1 36 ? -1.087 -9.911 -9.835 1.00 22.52 36 SER A C 11
ATOM 19344 O O . SER A 1 36 ? -0.404 -9.981 -8.820 1.00 45.45 36 SER A O 11
ATOM 19352 N N . LYS A 1 37 ? -1.119 -8.817 -10.609 1.00 4.10 37 LYS A N 11
ATOM 19353 C CA . LYS A 1 37 ? -0.376 -7.586 -10.290 1.00 21.42 37 LYS A CA 11
ATOM 19354 C C . LYS A 1 37 ? -1.371 -6.546 -9.724 1.00 64.44 37 LYS A C 11
ATOM 19355 O O . LYS A 1 37 ? -2.265 -6.082 -10.441 1.00 2.32 37 LYS A O 11
ATOM 19374 N N . LEU A 1 38 ? -1.197 -6.201 -8.441 1.00 32.44 38 LEU A N 11
ATOM 19375 C CA . LEU A 1 38 ? -2.079 -5.287 -7.690 1.00 73.44 38 LEU A CA 11
ATOM 19376 C C . LEU A 1 38 ? -1.317 -4.008 -7.321 1.00 55.43 38 LEU A C 11
ATOM 19377 O O . LEU A 1 38 ? -0.160 -4.077 -6.908 1.00 24.41 38 LEU A O 11
ATOM 19393 N N . VAL A 1 39 ? -1.969 -2.848 -7.496 1.00 43.10 39 VAL A N 11
ATOM 19394 C CA . VAL A 1 39 ? -1.404 -1.533 -7.146 1.00 72.43 39 VAL A CA 11
ATOM 19395 C C . VAL A 1 39 ? -2.379 -0.788 -6.219 1.00 44.33 39 VAL A C 11
ATOM 19396 O O . VAL A 1 39 ? -3.463 -0.379 -6.638 1.00 51.41 39 VAL A O 11
ATOM 19409 N N . LEU A 1 40 ? -1.994 -0.656 -4.948 1.00 64.24 40 LEU A N 11
ATOM 19410 C CA . LEU A 1 40 ? -2.721 0.154 -3.961 1.00 41.24 40 LEU A CA 11
ATOM 19411 C C . LEU A 1 40 ? -2.118 1.560 -3.970 1.00 22.13 40 LEU A C 11
ATOM 19412 O O . LEU A 1 40 ? -0.907 1.680 -3.850 1.00 74.03 40 LEU A O 11
ATOM 19428 N N . ARG A 1 41 ? -2.939 2.614 -4.104 1.00 14.24 41 ARG A N 11
ATOM 19429 C CA . ARG A 1 41 ? -2.430 4.002 -4.240 1.00 13.15 41 ARG A CA 11
ATOM 19430 C C . ARG A 1 41 ? -2.656 4.781 -2.929 1.00 54.01 41 ARG A C 11
ATOM 19431 O O . ARG A 1 41 ? -3.806 5.034 -2.556 1.00 2.50 41 ARG A O 11
ATOM 19452 N N . CYS A 1 42 ? -1.566 5.150 -2.247 1.00 3.10 42 CYS A N 11
ATOM 19453 C CA . CYS A 1 42 ? -1.609 5.986 -1.032 1.00 35.13 42 CYS A CA 11
ATOM 19454 C C . CYS A 1 42 ? -1.179 7.419 -1.374 1.00 73.32 42 CYS A C 11
ATOM 19455 O O . CYS A 1 42 ? 0.009 7.682 -1.610 1.00 53.52 42 CYS A O 11
ATOM 19462 N N . GLU A 1 43 ? -2.170 8.315 -1.457 1.00 13.14 43 GLU A N 11
ATOM 19463 C CA . GLU A 1 43 ? -1.972 9.754 -1.694 1.00 24.01 43 GLU A CA 11
ATOM 19464 C C . GLU A 1 43 ? -3.161 10.531 -1.124 1.00 34.43 43 GLU A C 11
ATOM 19465 O O . GLU A 1 43 ? -4.248 9.966 -0.914 1.00 2.23 43 GLU A O 11
ATOM 19477 N N . THR A 1 44 ? -2.943 11.819 -0.872 1.00 55.21 44 THR A N 11
ATOM 19478 C CA . THR A 1 44 ? -3.932 12.682 -0.228 1.00 44.33 44 THR A CA 11
ATOM 19479 C C . THR A 1 44 ? -4.856 13.324 -1.275 1.00 21.13 44 THR A C 11
ATOM 19480 O O . THR A 1 44 ? -4.528 13.346 -2.470 1.00 41.42 44 THR A O 11
ATOM 19491 N N . SER A 1 45 ? -6.013 13.824 -0.797 1.00 4.34 45 SER A N 11
ATOM 19492 C CA . SER A 1 45 ? -7.053 14.475 -1.621 1.00 43.54 45 SER A CA 11
ATOM 19493 C C . SER A 1 45 ? -6.463 15.631 -2.457 1.00 50.42 45 SER A C 11
ATOM 19494 O O . SER A 1 45 ? -6.683 15.712 -3.673 1.00 21.14 45 SER A O 11
ATOM 19502 N N . SER A 1 46 ? -5.695 16.495 -1.788 1.00 62.23 46 SER A N 11
ATOM 19503 C CA . SER A 1 46 ? -4.934 17.576 -2.434 1.00 12.32 46 SER A CA 11
ATOM 19504 C C . SER A 1 46 ? -3.440 17.331 -2.177 1.00 75.44 46 SER A C 11
ATOM 19505 O O . SER A 1 46 ? -3.056 17.111 -1.031 1.00 43.42 46 SER A O 11
ATOM 19513 N N . GLU A 1 47 ? -2.607 17.340 -3.241 1.00 4.21 47 GLU A N 11
ATOM 19514 C CA . GLU A 1 47 ? -1.154 17.099 -3.126 1.00 2.03 47 GLU A CA 11
ATOM 19515 C C . GLU A 1 47 ? -0.468 18.322 -2.486 1.00 73.11 47 GLU A C 11
ATOM 19516 O O . GLU A 1 47 ? -0.524 19.428 -3.034 1.00 4.43 47 GLU A O 11
ATOM 19528 N N . TYR A 1 48 ? 0.159 18.101 -1.318 1.00 64.42 48 TYR A N 11
ATOM 19529 C CA . TYR A 1 48 ? 0.833 19.146 -0.525 1.00 60.21 48 TYR A CA 11
ATOM 19530 C C . TYR A 1 48 ? 2.356 19.048 -0.682 1.00 12.10 48 TYR A C 11
ATOM 19531 O O . TYR A 1 48 ? 2.876 18.064 -1.236 1.00 2.31 48 TYR A O 11
ATOM 19549 N N . SER A 1 49 ? 3.057 20.086 -0.199 1.00 72.30 49 SER A N 11
ATOM 19550 C CA . SER A 1 49 ? 4.520 20.131 -0.183 1.00 44.42 49 SER A CA 11
ATOM 19551 C C . SER A 1 49 ? 5.054 19.220 0.944 1.00 64.32 49 SER A C 11
ATOM 19552 O O . SER A 1 49 ? 4.624 19.354 2.100 1.00 73.02 49 SER A O 11
ATOM 19560 N N . SER A 1 50 ? 5.970 18.306 0.559 1.00 63.11 50 SER A N 11
ATOM 19561 C CA . SER A 1 50 ? 6.567 17.277 1.439 1.00 23.01 50 SER A CA 11
ATOM 19562 C C . SER A 1 50 ? 5.497 16.257 1.914 1.00 12.22 50 SER A C 11
ATOM 19563 O O . SER A 1 50 ? 4.904 16.413 2.984 1.00 30.25 50 SER A O 11
ATOM 19571 N N . LEU A 1 51 ? 5.212 15.257 1.049 1.00 45.05 51 LEU A N 11
ATOM 19572 C CA . LEU A 1 51 ? 4.321 14.123 1.376 1.00 75.14 51 LEU A CA 11
ATOM 19573 C C . LEU A 1 51 ? 5.152 12.828 1.471 1.00 10.00 51 LEU A C 11
ATOM 19574 O O . LEU A 1 51 ? 5.663 12.328 0.457 1.00 32.12 51 LEU A O 11
ATOM 19590 N N . ARG A 1 52 ? 5.314 12.325 2.700 1.00 74.40 52 ARG A N 11
ATOM 19591 C CA . ARG A 1 52 ? 5.961 11.032 2.994 1.00 64.41 52 ARG A CA 11
ATOM 19592 C C . ARG A 1 52 ? 4.865 9.977 3.197 1.00 31.13 52 ARG A C 11
ATOM 19593 O O . ARG A 1 52 ? 3.772 10.315 3.643 1.00 53.04 52 ARG A O 11
ATOM 19614 N N . PHE A 1 53 ? 5.143 8.705 2.853 1.00 24.21 53 PHE A N 11
ATOM 19615 C CA . PHE A 1 53 ? 4.154 7.609 2.987 1.00 41.31 53 PHE A CA 11
ATOM 19616 C C . PHE A 1 53 ? 4.836 6.345 3.527 1.00 73.25 53 PHE A C 11
ATOM 19617 O O . PHE A 1 53 ? 5.943 5.999 3.097 1.00 52.21 53 PHE A O 11
ATOM 19634 N N . LYS A 1 54 ? 4.155 5.669 4.459 1.00 52.12 54 LYS A N 11
ATOM 19635 C CA . LYS A 1 54 ? 4.627 4.430 5.098 1.00 51.01 54 LYS A CA 11
ATOM 19636 C C . LYS A 1 54 ? 3.599 3.325 4.860 1.00 14.11 54 LYS A C 11
ATOM 19637 O O . LYS A 1 54 ? 2.451 3.478 5.258 1.00 1.41 54 LYS A O 11
ATOM 19656 N N . TRP A 1 55 ? 4.015 2.225 4.226 1.00 44.41 55 TRP A N 11
ATOM 19657 C CA . TRP A 1 55 ? 3.144 1.060 3.982 1.00 3.12 55 TRP A CA 11
ATOM 19658 C C . TRP A 1 55 ? 3.349 0.016 5.072 1.00 43.52 55 TRP A C 11
ATOM 19659 O O . TRP A 1 55 ? 4.471 -0.423 5.291 1.00 1.14 55 TRP A O 11
ATOM 19680 N N . PHE A 1 56 ? 2.259 -0.366 5.752 1.00 31.40 56 PHE A N 11
ATOM 19681 C CA . PHE A 1 56 ? 2.272 -1.389 6.806 1.00 75.41 56 PHE A CA 11
ATOM 19682 C C . PHE A 1 56 ? 1.533 -2.640 6.313 1.00 5.25 56 PHE A C 11
ATOM 19683 O O . PHE A 1 56 ? 0.364 -2.560 5.928 1.00 71.24 56 PHE A O 11
ATOM 19700 N N . LYS A 1 57 ? 2.229 -3.779 6.304 1.00 2.12 57 LYS A N 11
ATOM 19701 C CA . LYS A 1 57 ? 1.632 -5.102 6.118 1.00 11.31 57 LYS A CA 11
ATOM 19702 C C . LYS A 1 57 ? 1.318 -5.657 7.510 1.00 3.02 57 LYS A C 11
ATOM 19703 O O . LYS A 1 57 ? 2.240 -5.959 8.274 1.00 63.33 57 LYS A O 11
ATOM 19722 N N . ASN A 1 58 ? 0.013 -5.703 7.848 1.00 33.12 58 ASN A N 11
ATOM 19723 C CA . ASN A 1 58 ? -0.503 -6.272 9.116 1.00 22.34 58 ASN A CA 11
ATOM 19724 C C . ASN A 1 58 ? -0.029 -5.454 10.344 1.00 71.43 58 ASN A C 11
ATOM 19725 O O . ASN A 1 58 ? 0.056 -5.984 11.459 1.00 53.10 58 ASN A O 11
ATOM 19736 N N . GLY A 1 59 ? 0.235 -4.152 10.121 1.00 64.23 59 GLY A N 11
ATOM 19737 C CA . GLY A 1 59 ? 0.738 -3.255 11.164 1.00 61.04 59 GLY A CA 11
ATOM 19738 C C . GLY A 1 59 ? 2.261 -3.312 11.294 1.00 32.12 59 GLY A C 11
ATOM 19739 O O . GLY A 1 59 ? 2.810 -2.965 12.341 1.00 61.23 59 GLY A O 11
ATOM 19743 N N . ASN A 1 60 ? 2.945 -3.776 10.227 1.00 1.55 60 ASN A N 11
ATOM 19744 C CA . ASN A 1 60 ? 4.418 -3.905 10.193 1.00 12.21 60 ASN A CA 11
ATOM 19745 C C . ASN A 1 60 ? 4.917 -3.206 8.929 1.00 33.01 60 ASN A C 11
ATOM 19746 O O . ASN A 1 60 ? 4.633 -3.682 7.824 1.00 24.15 60 ASN A O 11
ATOM 19757 N N . GLU A 1 61 ? 5.630 -2.073 9.090 1.00 51.22 61 GLU A N 11
ATOM 19758 C CA . GLU A 1 61 ? 6.114 -1.265 7.959 1.00 25.23 61 GLU A CA 11
ATOM 19759 C C . GLU A 1 61 ? 7.077 -2.087 7.081 1.00 74.34 61 GLU A C 11
ATOM 19760 O O . GLU A 1 61 ? 8.048 -2.678 7.590 1.00 74.31 61 GLU A O 11
ATOM 19772 N N . LEU A 1 62 ? 6.767 -2.152 5.774 1.00 74.23 62 LEU A N 11
ATOM 19773 C CA . LEU A 1 62 ? 7.583 -2.856 4.788 1.00 64.34 62 LEU A CA 11
ATOM 19774 C C . LEU A 1 62 ? 8.845 -2.043 4.490 1.00 2.21 62 LEU A C 11
ATOM 19775 O O . LEU A 1 62 ? 8.842 -1.142 3.644 1.00 31.10 62 LEU A O 11
ATOM 19791 N N . ASN A 1 63 ? 9.908 -2.363 5.241 1.00 50.12 63 ASN A N 11
ATOM 19792 C CA . ASN A 1 63 ? 11.269 -1.878 4.976 1.00 24.05 63 ASN A CA 11
ATOM 19793 C C . ASN A 1 63 ? 11.846 -2.651 3.775 1.00 1.33 63 ASN A C 11
ATOM 19794 O O . ASN A 1 63 ? 11.161 -3.507 3.210 1.00 72.03 63 ASN A O 11
ATOM 19805 N N . ARG A 1 64 ? 13.099 -2.370 3.389 1.00 42.35 64 ARG A N 11
ATOM 19806 C CA . ARG A 1 64 ? 13.699 -2.935 2.160 1.00 23.42 64 ARG A CA 11
ATOM 19807 C C . ARG A 1 64 ? 13.825 -4.480 2.254 1.00 54.52 64 ARG A C 11
ATOM 19808 O O . ARG A 1 64 ? 13.346 -5.192 1.365 1.00 23.54 64 ARG A O 11
ATOM 19829 N N . LYS A 1 65 ? 14.420 -4.979 3.360 1.00 51.40 65 LYS A N 11
ATOM 19830 C CA . LYS A 1 65 ? 14.565 -6.442 3.603 1.00 11.52 65 LYS A CA 11
ATOM 19831 C C . LYS A 1 65 ? 13.257 -7.065 4.135 1.00 75.22 65 LYS A C 11
ATOM 19832 O O . LYS A 1 65 ? 13.051 -8.273 4.000 1.00 53.13 65 LYS A O 11
ATOM 19851 N N . ASN A 1 66 ? 12.381 -6.234 4.736 1.00 64.01 66 ASN A N 11
ATOM 19852 C CA . ASN A 1 66 ? 11.054 -6.679 5.254 1.00 43.11 66 ASN A CA 11
ATOM 19853 C C . ASN A 1 66 ? 10.049 -6.892 4.104 1.00 42.42 66 ASN A C 11
ATOM 19854 O O . ASN A 1 66 ? 8.962 -7.439 4.301 1.00 41.25 66 ASN A O 11
ATOM 19865 N N . LYS A 1 67 ? 10.432 -6.437 2.916 1.00 10.35 67 LYS A N 11
ATOM 19866 C CA . LYS A 1 67 ? 9.621 -6.507 1.703 1.00 11.51 67 LYS A CA 11
ATOM 19867 C C . LYS A 1 67 ? 10.111 -7.675 0.826 1.00 53.23 67 LYS A C 11
ATOM 19868 O O . LYS A 1 67 ? 11.323 -7.781 0.584 1.00 1.24 67 LYS A O 11
ATOM 19887 N N . PRO A 1 68 ? 9.199 -8.590 0.354 1.00 3.41 68 PRO A N 11
ATOM 19888 C CA . PRO A 1 68 ? 9.524 -9.565 -0.716 1.00 3.00 68 PRO A CA 11
ATOM 19889 C C . PRO A 1 68 ? 9.866 -8.833 -2.037 1.00 5.43 68 PRO A C 11
ATOM 19890 O O . PRO A 1 68 ? 9.314 -7.764 -2.322 1.00 14.13 68 PRO A O 11
ATOM 19901 N N . GLN A 1 69 ? 10.779 -9.432 -2.828 1.00 63.32 69 GLN A N 11
ATOM 19902 C CA . GLN A 1 69 ? 11.359 -8.808 -4.047 1.00 14.54 69 GLN A CA 11
ATOM 19903 C C . GLN A 1 69 ? 10.294 -8.578 -5.131 1.00 1.42 69 GLN A C 11
ATOM 19904 O O . GLN A 1 69 ? 10.392 -7.622 -5.911 1.00 12.34 69 GLN A O 11
ATOM 19918 N N . ASN A 1 70 ? 9.273 -9.454 -5.158 1.00 24.21 70 ASN A N 11
ATOM 19919 C CA . ASN A 1 70 ? 8.151 -9.356 -6.120 1.00 42.24 70 ASN A CA 11
ATOM 19920 C C . ASN A 1 70 ? 7.244 -8.131 -5.822 1.00 22.33 70 ASN A C 11
ATOM 19921 O O . ASN A 1 70 ? 6.517 -7.675 -6.699 1.00 55.41 70 ASN A O 11
ATOM 19932 N N . ILE A 1 71 ? 7.341 -7.578 -4.602 1.00 14.11 71 ILE A N 11
ATOM 19933 C CA . ILE A 1 71 ? 6.655 -6.331 -4.210 1.00 72.50 71 ILE A CA 11
ATOM 19934 C C . ILE A 1 71 ? 7.668 -5.163 -4.260 1.00 30.24 71 ILE A C 11
ATOM 19935 O O . ILE A 1 71 ? 8.864 -5.363 -4.022 1.00 3.23 71 ILE A O 11
ATOM 19951 N N . LYS A 1 72 ? 7.180 -3.961 -4.612 1.00 64.30 72 LYS A N 11
ATOM 19952 C CA . LYS A 1 72 ? 7.956 -2.712 -4.584 1.00 72.50 72 LYS A CA 11
ATOM 19953 C C . LYS A 1 72 ? 7.040 -1.552 -4.192 1.00 61.22 72 LYS A C 11
ATOM 19954 O O . LYS A 1 72 ? 5.952 -1.390 -4.748 1.00 0.33 72 LYS A O 11
ATOM 19973 N N . ILE A 1 73 ? 7.491 -0.754 -3.214 1.00 73.33 73 ILE A N 11
ATOM 19974 C CA . ILE A 1 73 ? 6.833 0.503 -2.843 1.00 31.12 73 ILE A CA 11
ATOM 19975 C C . ILE A 1 73 ? 7.374 1.606 -3.764 1.00 61.43 73 ILE A C 11
ATOM 19976 O O . ILE A 1 73 ? 8.592 1.797 -3.847 1.00 75.31 73 ILE A O 11
ATOM 19992 N N . GLN A 1 74 ? 6.463 2.314 -4.435 1.00 1.42 74 GLN A N 11
ATOM 19993 C CA . GLN A 1 74 ? 6.794 3.419 -5.354 1.00 53.13 74 GLN A CA 11
ATOM 19994 C C . GLN A 1 74 ? 6.827 4.733 -4.559 1.00 5.51 74 GLN A C 11
ATOM 19995 O O . GLN A 1 74 ? 6.073 4.874 -3.611 1.00 23.55 74 GLN A O 11
ATOM 20009 N N . LYS A 1 75 ? 7.750 5.648 -4.908 1.00 54.44 75 LYS A N 11
ATOM 20010 C CA . LYS A 1 75 ? 7.806 7.030 -4.367 1.00 14.23 75 LYS A CA 11
ATOM 20011 C C . LYS A 1 75 ? 7.883 8.015 -5.544 1.00 53.54 75 LYS A C 11
ATOM 20012 O O . LYS A 1 75 ? 8.977 8.359 -6.003 1.00 5.21 75 LYS A O 11
ATOM 20031 N N . LYS A 1 76 ? 6.715 8.394 -6.076 1.00 31.13 76 LYS A N 11
ATOM 20032 C CA . LYS A 1 76 ? 6.599 9.449 -7.097 1.00 13.03 76 LYS A CA 11
ATOM 20033 C C . LYS A 1 76 ? 6.058 10.707 -6.392 1.00 35.03 76 LYS A C 11
ATOM 20034 O O . LYS A 1 76 ? 4.940 10.661 -5.920 1.00 3.12 76 LYS A O 11
ATOM 20053 N N . PRO A 1 77 ? 6.845 11.840 -6.352 1.00 63.15 77 PRO A N 11
ATOM 20054 C CA . PRO A 1 77 ? 6.562 13.069 -5.535 1.00 72.34 77 PRO A CA 11
ATOM 20055 C C . PRO A 1 77 ? 5.058 13.413 -5.316 1.00 42.42 77 PRO A C 11
ATOM 20056 O O . PRO A 1 77 ? 4.358 13.851 -6.246 1.00 64.22 77 PRO A O 11
ATOM 20067 N N . GLY A 1 78 ? 4.571 13.152 -4.086 1.00 54.45 78 GLY A N 11
ATOM 20068 C CA . GLY A 1 78 ? 3.183 13.439 -3.691 1.00 3.03 78 GLY A CA 11
ATOM 20069 C C . GLY A 1 78 ? 2.293 12.204 -3.593 1.00 51.25 78 GLY A C 11
ATOM 20070 O O . GLY A 1 78 ? 1.141 12.303 -3.171 1.00 73.30 78 GLY A O 11
ATOM 20074 N N . LYS A 1 79 ? 2.827 11.039 -4.011 1.00 0.55 79 LYS A N 11
ATOM 20075 C CA . LYS A 1 79 ? 2.124 9.739 -3.957 1.00 72.54 79 LYS A CA 11
ATOM 20076 C C . LYS A 1 79 ? 3.124 8.588 -3.771 1.00 51.40 79 LYS A C 11
ATOM 20077 O O . LYS A 1 79 ? 4.325 8.711 -4.059 1.00 61.21 79 LYS A O 11
ATOM 20096 N N . SER A 1 80 ? 2.607 7.476 -3.242 1.00 61.01 80 SER A N 11
ATOM 20097 C CA . SER A 1 80 ? 3.347 6.226 -3.083 1.00 41.41 80 SER A CA 11
ATOM 20098 C C . SER A 1 80 ? 2.381 5.068 -3.264 1.00 0.20 80 SER A C 11
ATOM 20099 O O . SER A 1 80 ? 1.446 4.924 -2.482 1.00 40.30 80 SER A O 11
ATOM 20107 N N . GLU A 1 81 ? 2.587 4.267 -4.313 1.00 4.33 81 GLU A N 11
ATOM 20108 C CA . GLU A 1 81 ? 1.722 3.120 -4.605 1.00 33.43 81 GLU A CA 11
ATOM 20109 C C . GLU A 1 81 ? 2.471 1.816 -4.316 1.00 21.52 81 GLU A C 11
ATOM 20110 O O . GLU A 1 81 ? 3.591 1.622 -4.794 1.00 4.02 81 GLU A O 11
ATOM 20122 N N . LEU A 1 82 ? 1.843 0.931 -3.541 1.00 52.43 82 LEU A N 11
ATOM 20123 C CA . LEU A 1 82 ? 2.357 -0.407 -3.281 1.00 1.50 82 LEU A CA 11
ATOM 20124 C C . LEU A 1 82 ? 2.104 -1.270 -4.518 1.00 62.50 82 LEU A C 11
ATOM 20125 O O . LEU A 1 82 ? 0.973 -1.719 -4.749 1.00 20.04 82 LEU A O 11
ATOM 20141 N N . ARG A 1 83 ? 3.136 -1.437 -5.343 1.00 63.53 83 ARG A N 11
ATOM 20142 C CA . ARG A 1 83 ? 3.042 -2.237 -6.560 1.00 63.03 83 ARG A CA 11
ATOM 20143 C C . ARG A 1 83 ? 3.439 -3.684 -6.227 1.00 22.15 83 ARG A C 11
ATOM 20144 O O . ARG A 1 83 ? 4.621 -4.038 -6.211 1.00 63.10 83 ARG A O 11
ATOM 20165 N N . ILE A 1 84 ? 2.434 -4.494 -5.899 1.00 41.14 84 ILE A N 11
ATOM 20166 C CA . ILE A 1 84 ? 2.596 -5.935 -5.683 1.00 43.21 84 ILE A CA 11
ATOM 20167 C C . ILE A 1 84 ? 2.571 -6.627 -7.050 1.00 10.32 84 ILE A C 11
ATOM 20168 O O . ILE A 1 84 ? 1.569 -6.555 -7.759 1.00 43.43 84 ILE A O 11
ATOM 20184 N N . ASN A 1 85 ? 3.689 -7.231 -7.453 1.00 64.23 85 ASN A N 11
ATOM 20185 C CA . ASN A 1 85 ? 3.742 -8.086 -8.654 1.00 64.31 85 ASN A CA 11
ATOM 20186 C C . ASN A 1 85 ? 3.737 -9.540 -8.179 1.00 52.30 85 ASN A C 11
ATOM 20187 O O . ASN A 1 85 ? 4.336 -9.834 -7.141 1.00 12.43 85 ASN A O 11
ATOM 20198 N N . LYS A 1 86 ? 3.040 -10.420 -8.924 1.00 21.11 86 LYS A N 11
ATOM 20199 C CA . LYS A 1 86 ? 2.954 -11.867 -8.621 1.00 71.42 86 LYS A CA 11
ATOM 20200 C C . LYS A 1 86 ? 2.316 -12.124 -7.233 1.00 73.15 86 LYS A C 11
ATOM 20201 O O . LYS A 1 86 ? 2.780 -12.978 -6.466 1.00 42.13 86 LYS A O 11
ATOM 20220 N N . ALA A 1 87 ? 1.232 -11.378 -6.952 1.00 53.24 87 ALA A N 11
ATOM 20221 C CA . ALA A 1 87 ? 0.490 -11.462 -5.682 1.00 40.41 87 ALA A CA 11
ATOM 20222 C C . ALA A 1 87 ? -0.050 -12.886 -5.425 1.00 70.43 87 ALA A C 11
ATOM 20223 O O . ALA A 1 87 ? -0.917 -13.377 -6.154 1.00 61.34 87 ALA A O 11
ATOM 20230 N N . SER A 1 88 ? 0.473 -13.518 -4.367 1.00 12.14 88 SER A N 11
ATOM 20231 C CA . SER A 1 88 ? 0.093 -14.868 -3.923 1.00 33.00 88 SER A CA 11
ATOM 20232 C C . SER A 1 88 ? -0.518 -14.789 -2.511 1.00 11.14 88 SER A C 11
ATOM 20233 O O . SER A 1 88 ? -0.749 -13.686 -1.985 1.00 74.04 88 SER A O 11
ATOM 20241 N N . LEU A 1 89 ? -0.782 -15.967 -1.903 1.00 23.11 89 LEU A N 11
ATOM 20242 C CA . LEU A 1 89 ? -1.389 -16.073 -0.555 1.00 51.51 89 LEU A CA 11
ATOM 20243 C C . LEU A 1 89 ? -0.497 -15.411 0.521 1.00 44.31 89 LEU A C 11
ATOM 20244 O O . LEU A 1 89 ? -0.997 -14.941 1.543 1.00 0.24 89 LEU A O 11
ATOM 20260 N N . ALA A 1 90 ? 0.824 -15.380 0.263 1.00 52.04 90 ALA A N 11
ATOM 20261 C CA . ALA A 1 90 ? 1.818 -14.722 1.141 1.00 4.42 90 ALA A CA 11
ATOM 20262 C C . ALA A 1 90 ? 1.816 -13.191 0.953 1.00 1.31 90 ALA A C 11
ATOM 20263 O O . ALA A 1 90 ? 2.102 -12.435 1.889 1.00 42.12 90 ALA A O 11
ATOM 20270 N N . ASP A 1 91 ? 1.481 -12.749 -0.273 1.00 33.10 91 ASP A N 11
ATOM 20271 C CA . ASP A 1 91 ? 1.384 -11.311 -0.622 1.00 12.34 91 ASP A CA 11
ATOM 20272 C C . ASP A 1 91 ? -0.018 -10.767 -0.301 1.00 74.40 91 ASP A C 11
ATOM 20273 O O . ASP A 1 91 ? -0.324 -9.606 -0.599 1.00 73.20 91 ASP A O 11
ATOM 20282 N N . SER A 1 92 ? -0.871 -11.632 0.285 1.00 65.33 92 SER A N 11
ATOM 20283 C CA . SER A 1 92 ? -2.150 -11.228 0.882 1.00 75.33 92 SER A CA 11
ATOM 20284 C C . SER A 1 92 ? -1.895 -10.588 2.263 1.00 44.42 92 SER A C 11
ATOM 20285 O O . SER A 1 92 ? -0.751 -10.553 2.751 1.00 61.13 92 SER A O 11
ATOM 20293 N N . GLY A 1 93 ? -2.963 -10.079 2.883 1.00 72.14 93 GLY A N 11
ATOM 20294 C CA . GLY A 1 93 ? -2.896 -9.473 4.204 1.00 4.04 93 GLY A CA 11
ATOM 20295 C C . GLY A 1 93 ? -3.488 -8.086 4.229 1.00 22.44 93 GLY A C 11
ATOM 20296 O O . GLY A 1 93 ? -3.995 -7.584 3.212 1.00 22.31 93 GLY A O 11
ATOM 20300 N N . GLU A 1 94 ? -3.464 -7.504 5.422 1.00 21.22 94 GLU A N 11
ATOM 20301 C CA . GLU A 1 94 ? -3.841 -6.116 5.666 1.00 74.33 94 GLU A CA 11
ATOM 20302 C C . GLU A 1 94 ? -2.735 -5.184 5.144 1.00 44.11 94 GLU A C 11
ATOM 20303 O O . GLU A 1 94 ? -1.551 -5.440 5.376 1.00 14.43 94 GLU A O 11
ATOM 20315 N N . TYR A 1 95 ? -3.121 -4.130 4.423 1.00 2.53 95 TYR A N 11
ATOM 20316 C CA . TYR A 1 95 ? -2.200 -3.065 4.001 1.00 65.43 95 TYR A CA 11
ATOM 20317 C C . TYR A 1 95 ? -2.808 -1.714 4.361 1.00 2.23 95 TYR A C 11
ATOM 20318 O O . TYR A 1 95 ? -3.831 -1.324 3.806 1.00 31.52 95 TYR A O 11
ATOM 20336 N N . MET A 1 96 ? -2.173 -1.016 5.297 1.00 44.44 96 MET A N 11
ATOM 20337 C CA . MET A 1 96 ? -2.603 0.307 5.754 1.00 73.00 96 MET A CA 11
ATOM 20338 C C . MET A 1 96 ? -1.428 1.269 5.588 1.00 1.20 96 MET A C 11
ATOM 20339 O O . MET A 1 96 ? -0.374 1.053 6.179 1.00 44.12 96 MET A O 11
ATOM 20353 N N . CYS A 1 97 ? -1.593 2.286 4.733 1.00 25.34 97 CYS A N 11
ATOM 20354 C CA . CYS A 1 97 ? -0.578 3.329 4.525 1.00 23.11 97 CYS A CA 11
ATOM 20355 C C . CYS A 1 97 ? -0.867 4.549 5.410 1.00 44.31 97 CYS A C 11
ATOM 20356 O O . CYS A 1 97 ? -2.022 4.788 5.781 1.00 12.33 97 CYS A O 11
ATOM 20363 N N . LYS A 1 98 ? 0.191 5.312 5.740 1.00 73.10 98 LYS A N 11
ATOM 20364 C CA . LYS A 1 98 ? 0.102 6.544 6.546 1.00 3.15 98 LYS A CA 11
ATOM 20365 C C . LYS A 1 98 ? 0.891 7.669 5.865 1.00 33.34 98 LYS A C 11
ATOM 20366 O O . LYS A 1 98 ? 2.022 7.450 5.434 1.00 1.12 98 LYS A O 11
ATOM 20385 N N . VAL A 1 99 ? 0.292 8.872 5.798 1.00 44.23 99 VAL A N 11
ATOM 20386 C CA . VAL A 1 99 ? 0.954 10.068 5.238 1.00 55.52 99 VAL A CA 11
ATOM 20387 C C . VAL A 1 99 ? 1.558 10.913 6.375 1.00 40.10 99 VAL A C 11
ATOM 20388 O O . VAL A 1 99 ? 0.987 10.994 7.467 1.00 3.12 99 VAL A O 11
ATOM 20401 N N . ILE A 1 100 ? 2.741 11.490 6.112 1.00 10.41 100 ILE A N 11
ATOM 20402 C CA . ILE A 1 100 ? 3.429 12.429 7.003 1.00 55.05 100 ILE A CA 11
ATOM 20403 C C . ILE A 1 100 ? 3.642 13.728 6.205 1.00 31.43 100 ILE A C 11
ATOM 20404 O O . ILE A 1 100 ? 4.274 13.702 5.145 1.00 61.42 100 ILE A O 11
ATOM 20420 N N . SER A 1 101 ? 3.086 14.839 6.694 1.00 74.35 101 SER A N 11
ATOM 20421 C CA . SER A 1 101 ? 3.215 16.156 6.054 1.00 13.34 101 SER A CA 11
ATOM 20422 C C . SER A 1 101 ? 3.343 17.238 7.127 1.00 51.35 101 SER A C 11
ATOM 20423 O O . SER A 1 101 ? 3.101 16.980 8.315 1.00 14.24 101 SER A O 11
ATOM 20431 N N . LYS A 1 102 ? 3.723 18.441 6.684 1.00 32.02 102 LYS A N 11
ATOM 20432 C CA . LYS A 1 102 ? 3.811 19.634 7.548 1.00 35.32 102 LYS A CA 11
ATOM 20433 C C . LYS A 1 102 ? 2.424 20.023 8.103 1.00 3.14 102 LYS A C 11
ATOM 20434 O O . LYS A 1 102 ? 2.319 20.642 9.167 1.00 3.43 102 LYS A O 11
ATOM 20453 N N . LEU A 1 103 ? 1.369 19.656 7.353 1.00 13.05 103 LEU A N 11
ATOM 20454 C CA . LEU A 1 103 ? -0.016 19.926 7.745 1.00 13.31 103 LEU A CA 11
ATOM 20455 C C . LEU A 1 103 ? -0.463 18.927 8.833 1.00 74.11 103 LEU A C 11
ATOM 20456 O O . LEU A 1 103 ? -1.131 19.311 9.792 1.00 42.14 103 LEU A O 11
ATOM 20472 N N . GLY A 1 104 ? -0.086 17.646 8.669 1.00 13.04 104 GLY A N 11
ATOM 20473 C CA . GLY A 1 104 ? -0.318 16.635 9.707 1.00 24.15 104 GLY A CA 11
ATOM 20474 C C . GLY A 1 104 ? -0.145 15.208 9.194 1.00 24.03 104 GLY A C 11
ATOM 20475 O O . GLY A 1 104 ? 0.751 14.947 8.390 1.00 31.22 104 GLY A O 11
ATOM 20479 N N . ASN A 1 105 ? -1.021 14.285 9.644 1.00 3.04 105 ASN A N 11
ATOM 20480 C CA . ASN A 1 105 ? -0.964 12.844 9.279 1.00 2.15 105 ASN A CA 11
ATOM 20481 C C . ASN A 1 105 ? -2.376 12.307 8.975 1.00 74.41 105 ASN A C 11
ATOM 20482 O O . ASN A 1 105 ? -3.378 12.993 9.218 1.00 40.21 105 ASN A O 11
ATOM 20493 N N . ASP A 1 106 ? -2.428 11.059 8.451 1.00 41.43 106 ASP A N 11
ATOM 20494 C CA . ASP A 1 106 ? -3.681 10.317 8.157 1.00 20.22 106 ASP A CA 11
ATOM 20495 C C . ASP A 1 106 ? -3.339 8.838 7.862 1.00 73.20 106 ASP A C 11
ATOM 20496 O O . ASP A 1 106 ? -2.165 8.509 7.668 1.00 11.54 106 ASP A O 11
ATOM 20505 N N . SER A 1 107 ? -4.365 7.965 7.819 1.00 2.22 107 SER A N 11
ATOM 20506 C CA . SER A 1 107 ? -4.213 6.533 7.517 1.00 43.23 107 SER A CA 11
ATOM 20507 C C . SER A 1 107 ? -5.389 6.027 6.651 1.00 44.01 107 SER A C 11
ATOM 20508 O O . SER A 1 107 ? -6.550 6.413 6.864 1.00 14.42 107 SER A O 11
ATOM 20516 N N . ALA A 1 108 ? -5.068 5.166 5.674 1.00 1.54 108 ALA A N 11
ATOM 20517 C CA . ALA A 1 108 ? -6.050 4.492 4.801 1.00 32.13 108 ALA A CA 11
ATOM 20518 C C . ALA A 1 108 ? -5.699 2.999 4.723 1.00 70.55 108 ALA A C 11
ATOM 20519 O O . ALA A 1 108 ? -4.518 2.657 4.659 1.00 2.11 108 ALA A O 11
ATOM 20526 N N . SER A 1 109 ? -6.720 2.119 4.714 1.00 64.44 109 SER A N 11
ATOM 20527 C CA . SER A 1 109 ? -6.534 0.647 4.755 1.00 2.14 109 SER A CA 11
ATOM 20528 C C . SER A 1 109 ? -7.157 -0.048 3.526 1.00 73.21 109 SER A C 11
ATOM 20529 O O . SER A 1 109 ? -8.156 0.415 2.980 1.00 3.21 109 SER A O 11
ATOM 20537 N N . ALA A 1 110 ? -6.572 -1.189 3.143 1.00 4.33 110 ALA A N 11
ATOM 20538 C CA . ALA A 1 110 ? -7.003 -1.992 1.994 1.00 14.12 110 ALA A CA 11
ATOM 20539 C C . ALA A 1 110 ? -6.565 -3.438 2.214 1.00 35.14 110 ALA A C 11
ATOM 20540 O O . ALA A 1 110 ? -5.360 -3.721 2.321 1.00 44.05 110 ALA A O 11
ATOM 20547 N N . ASN A 1 111 ? -7.538 -4.346 2.315 1.00 31.25 111 ASN A N 11
ATOM 20548 C CA . ASN A 1 111 ? -7.268 -5.776 2.439 1.00 75.40 111 ASN A CA 11
ATOM 20549 C C . ASN A 1 111 ? -7.023 -6.381 1.051 1.00 12.12 111 ASN A C 11
ATOM 20550 O O . ASN A 1 111 ? -7.899 -6.350 0.184 1.00 3.31 111 ASN A O 11
ATOM 20561 N N . ILE A 1 112 ? -5.810 -6.889 0.835 1.00 45.12 112 ILE A N 11
ATOM 20562 C CA . ILE A 1 112 ? -5.515 -7.751 -0.307 1.00 51.11 112 ILE A CA 11
ATOM 20563 C C . ILE A 1 112 ? -5.768 -9.197 0.118 1.00 52.11 112 ILE A C 11
ATOM 20564 O O . ILE A 1 112 ? -5.232 -9.657 1.124 1.00 61.35 112 ILE A O 11
ATOM 20580 N N . THR A 1 113 ? -6.652 -9.873 -0.604 1.00 3.22 113 THR A N 11
ATOM 20581 C CA . THR A 1 113 ? -6.907 -11.300 -0.435 1.00 25.31 113 THR A CA 11
ATOM 20582 C C . THR A 1 113 ? -6.650 -11.976 -1.779 1.00 51.41 113 THR A C 11
ATOM 20583 O O . THR A 1 113 ? -7.144 -11.518 -2.804 1.00 44.31 113 THR A O 11
ATOM 20594 N N . ILE A 1 114 ? -5.826 -13.013 -1.790 1.00 13.02 114 ILE A N 11
ATOM 20595 C CA . ILE A 1 114 ? -5.567 -13.797 -2.996 1.00 4.51 114 ILE A CA 11
ATOM 20596 C C . ILE A 1 114 ? -6.235 -15.168 -2.861 1.00 51.44 114 ILE A C 11
ATOM 20597 O O . ILE A 1 114 ? -6.352 -15.713 -1.756 1.00 21.32 114 ILE A O 11
ATOM 20613 N N . VAL A 1 115 ? -6.722 -15.673 -3.990 1.00 64.32 115 VAL A N 11
ATOM 20614 C CA . VAL A 1 115 ? -7.252 -17.027 -4.137 1.00 74.22 115 VAL A CA 11
ATOM 20615 C C . VAL A 1 115 ? -6.349 -17.791 -5.123 1.00 12.53 115 VAL A C 11
ATOM 20616 O O . VAL A 1 115 ? -5.818 -17.194 -6.071 1.00 31.50 115 VAL A O 11
ATOM 20629 N N . GLU A 1 116 ? -6.153 -19.095 -4.880 1.00 41.14 116 GLU A N 11
ATOM 20630 C CA . GLU A 1 116 ? -5.242 -19.932 -5.691 1.00 13.13 116 GLU A CA 11
ATOM 20631 C C . GLU A 1 116 ? -5.761 -20.087 -7.129 1.00 62.51 116 GLU A C 11
ATOM 20632 O O . GLU A 1 116 ? -6.813 -20.695 -7.356 1.00 35.53 116 GLU A O 11
ATOM 20644 N N . SER A 1 117 ? -5.008 -19.501 -8.079 1.00 21.51 117 SER A N 11
ATOM 20645 C CA . SER A 1 117 ? -5.276 -19.606 -9.521 1.00 14.12 117 SER A CA 11
ATOM 20646 C C . SER A 1 117 ? -5.087 -21.068 -9.983 1.00 21.12 117 SER A C 11
ATOM 20647 O O . SER A 1 117 ? -3.953 -21.558 -10.043 1.00 51.55 117 SER A O 11
ATOM 20655 N N . ASN A 1 118 ? -6.209 -21.751 -10.265 1.00 21.31 118 ASN A N 11
ATOM 20656 C CA . ASN A 1 118 ? -6.229 -23.170 -10.658 1.00 33.42 118 ASN A CA 11
ATOM 20657 C C . ASN A 1 118 ? -5.472 -23.383 -12.003 1.00 41.02 118 ASN A C 11
ATOM 20658 O O . ASN A 1 118 ? -4.336 -23.914 -11.980 1.00 12.11 118 ASN A O 11
ATOM 20670 N N . MET A 1 1 ? -12.552 56.807 23.504 1.00 62.31 1 MET A N 12
ATOM 20671 C CA . MET A 1 1 ? -12.667 56.287 22.118 1.00 31.50 1 MET A CA 12
ATOM 20672 C C . MET A 1 1 ? -11.462 56.757 21.289 1.00 65.34 1 MET A C 12
ATOM 20673 O O . MET A 1 1 ? -11.207 57.965 21.198 1.00 32.11 1 MET A O 12
ATOM 20689 N N . HIS A 1 2 ? -10.724 55.795 20.696 1.00 24.15 2 HIS A N 12
ATOM 20690 C CA . HIS A 1 2 ? -9.554 56.072 19.846 1.00 72.23 2 HIS A CA 12
ATOM 20691 C C . HIS A 1 2 ? -9.271 54.851 18.942 1.00 23.41 2 HIS A C 12
ATOM 20692 O O . HIS A 1 2 ? -9.023 53.743 19.434 1.00 4.35 2 HIS A O 12
ATOM 20707 N N . HIS A 1 3 ? -9.372 55.052 17.620 1.00 63.12 3 HIS A N 12
ATOM 20708 C CA . HIS A 1 3 ? -9.030 54.025 16.614 1.00 73.31 3 HIS A CA 12
ATOM 20709 C C . HIS A 1 3 ? -7.709 54.393 15.921 1.00 2.20 3 HIS A C 12
ATOM 20710 O O . HIS A 1 3 ? -7.393 55.577 15.749 1.00 2.03 3 HIS A O 12
ATOM 20725 N N . HIS A 1 4 ? -6.943 53.366 15.528 1.00 52.53 4 HIS A N 12
ATOM 20726 C CA . HIS A 1 4 ? -5.637 53.543 14.874 1.00 72.40 4 HIS A CA 12
ATOM 20727 C C . HIS A 1 4 ? -5.816 53.512 13.347 1.00 35.14 4 HIS A C 12
ATOM 20728 O O . HIS A 1 4 ? -6.085 52.453 12.777 1.00 32.00 4 HIS A O 12
ATOM 20743 N N . HIS A 1 5 ? -5.725 54.682 12.695 1.00 41.21 5 HIS A N 12
ATOM 20744 C CA . HIS A 1 5 ? -5.839 54.780 11.229 1.00 75.44 5 HIS A CA 12
ATOM 20745 C C . HIS A 1 5 ? -4.447 54.670 10.582 1.00 65.54 5 HIS A C 12
ATOM 20746 O O . HIS A 1 5 ? -3.703 55.652 10.513 1.00 74.23 5 HIS A O 12
ATOM 20761 N N . HIS A 1 6 ? -4.095 53.454 10.152 1.00 2.14 6 HIS A N 12
ATOM 20762 C CA . HIS A 1 6 ? -2.854 53.181 9.402 1.00 4.15 6 HIS A CA 12
ATOM 20763 C C . HIS A 1 6 ? -3.215 52.393 8.137 1.00 44.41 6 HIS A C 12
ATOM 20764 O O . HIS A 1 6 ? -3.639 51.235 8.234 1.00 73.24 6 HIS A O 12
ATOM 20779 N N . HIS A 1 7 ? -3.099 53.030 6.956 1.00 14.12 7 HIS A N 12
ATOM 20780 C CA . HIS A 1 7 ? -3.375 52.362 5.672 1.00 21.25 7 HIS A CA 12
ATOM 20781 C C . HIS A 1 7 ? -2.185 51.466 5.270 1.00 75.13 7 HIS A C 12
ATOM 20782 O O . HIS A 1 7 ? -1.319 51.851 4.471 1.00 74.34 7 HIS A O 12
ATOM 20797 N N . SER A 1 8 ? -2.133 50.281 5.892 1.00 41.21 8 SER A N 12
ATOM 20798 C CA . SER A 1 8 ? -1.125 49.266 5.603 1.00 23.41 8 SER A CA 12
ATOM 20799 C C . SER A 1 8 ? -1.496 48.528 4.301 1.00 20.34 8 SER A C 12
ATOM 20800 O O . SER A 1 8 ? -2.565 47.907 4.215 1.00 52.50 8 SER A O 12
ATOM 20808 N N . SER A 1 9 ? -0.634 48.654 3.281 1.00 61.00 9 SER A N 12
ATOM 20809 C CA . SER A 1 9 ? -0.823 47.998 1.977 1.00 71.01 9 SER A CA 12
ATOM 20810 C C . SER A 1 9 ? 0.524 47.886 1.239 1.00 54.43 9 SER A C 12
ATOM 20811 O O . SER A 1 9 ? 1.494 48.576 1.586 1.00 3.10 9 SER A O 12
ATOM 20819 N N . GLY A 1 10 ? 0.576 46.995 0.236 1.00 44.00 10 GLY A N 12
ATOM 20820 C CA . GLY A 1 10 ? 1.792 46.768 -0.555 1.00 20.53 10 GLY A CA 12
ATOM 20821 C C . GLY A 1 10 ? 1.817 45.368 -1.140 1.00 2.02 10 GLY A C 12
ATOM 20822 O O . GLY A 1 10 ? 0.750 44.778 -1.361 1.00 20.13 10 GLY A O 12
ATOM 20826 N N . ARG A 1 11 ? 3.029 44.828 -1.392 1.00 41.01 11 ARG A N 12
ATOM 20827 C CA . ARG A 1 11 ? 3.199 43.459 -1.912 1.00 71.44 11 ARG A CA 12
ATOM 20828 C C . ARG A 1 11 ? 3.068 42.458 -0.740 1.00 75.20 11 ARG A C 12
ATOM 20829 O O . ARG A 1 11 ? 4.063 41.950 -0.209 1.00 54.11 11 ARG A O 12
ATOM 20850 N N . GLU A 1 12 ? 1.816 42.237 -0.307 1.00 2.13 12 GLU A N 12
ATOM 20851 C CA . GLU A 1 12 ? 1.492 41.372 0.844 1.00 62.41 12 GLU A CA 12
ATOM 20852 C C . GLU A 1 12 ? 1.272 39.928 0.376 1.00 21.00 12 GLU A C 12
ATOM 20853 O O . GLU A 1 12 ? 0.509 39.687 -0.567 1.00 22.23 12 GLU A O 12
ATOM 20865 N N . ASN A 1 13 ? 1.973 38.982 1.018 1.00 73.13 13 ASN A N 12
ATOM 20866 C CA . ASN A 1 13 ? 1.923 37.556 0.657 1.00 71.00 13 ASN A CA 12
ATOM 20867 C C . ASN A 1 13 ? 0.667 36.884 1.225 1.00 32.24 13 ASN A C 12
ATOM 20868 O O . ASN A 1 13 ? 0.231 37.204 2.336 1.00 63.31 13 ASN A O 12
ATOM 20879 N N . LEU A 1 14 ? 0.095 35.956 0.444 1.00 43.31 14 LEU A N 12
ATOM 20880 C CA . LEU A 1 14 ? -1.076 35.169 0.865 1.00 32.34 14 LEU A CA 12
ATOM 20881 C C . LEU A 1 14 ? -0.632 34.012 1.782 1.00 54.55 14 LEU A C 12
ATOM 20882 O O . LEU A 1 14 ? 0.516 33.547 1.707 1.00 75.50 14 LEU A O 12
ATOM 20898 N N . TYR A 1 15 ? -1.547 33.582 2.657 1.00 2.40 15 TYR A N 12
ATOM 20899 C CA . TYR A 1 15 ? -1.310 32.499 3.631 1.00 30.14 15 TYR A CA 12
ATOM 20900 C C . TYR A 1 15 ? -2.198 31.293 3.301 1.00 61.33 15 TYR A C 12
ATOM 20901 O O . TYR A 1 15 ? -3.232 31.437 2.635 1.00 41.24 15 TYR A O 12
ATOM 20919 N N . PHE A 1 16 ? -1.796 30.107 3.785 1.00 4.25 16 PHE A N 12
ATOM 20920 C CA . PHE A 1 16 ? -2.523 28.844 3.563 1.00 14.53 16 PHE A CA 12
ATOM 20921 C C . PHE A 1 16 ? -3.676 28.694 4.587 1.00 51.25 16 PHE A C 12
ATOM 20922 O O . PHE A 1 16 ? -3.765 27.689 5.304 1.00 21.44 16 PHE A O 12
ATOM 20939 N N . GLN A 1 17 ? -4.563 29.710 4.637 1.00 22.14 17 GLN A N 12
ATOM 20940 C CA . GLN A 1 17 ? -5.716 29.730 5.554 1.00 21.45 17 GLN A CA 12
ATOM 20941 C C . GLN A 1 17 ? -6.768 28.696 5.113 1.00 31.24 17 GLN A C 12
ATOM 20942 O O . GLN A 1 17 ? -7.302 28.773 3.998 1.00 70.42 17 GLN A O 12
ATOM 20956 N N . GLY A 1 18 ? -7.033 27.714 5.987 1.00 71.30 18 GLY A N 12
ATOM 20957 C CA . GLY A 1 18 ? -8.012 26.666 5.710 1.00 14.14 18 GLY A CA 12
ATOM 20958 C C . GLY A 1 18 ? -7.450 25.546 4.844 1.00 62.14 18 GLY A C 12
ATOM 20959 O O . GLY A 1 18 ? -8.205 24.884 4.131 1.00 35.02 18 GLY A O 12
ATOM 20963 N N . ALA A 1 19 ? -6.117 25.348 4.891 1.00 52.11 19 ALA A N 12
ATOM 20964 C CA . ALA A 1 19 ? -5.452 24.229 4.203 1.00 3.52 19 ALA A CA 12
ATOM 20965 C C . ALA A 1 19 ? -5.548 22.970 5.087 1.00 12.20 19 ALA A C 12
ATOM 20966 O O . ALA A 1 19 ? -4.866 22.880 6.115 1.00 34.22 19 ALA A O 12
ATOM 20973 N N . LEU A 1 20 ? -6.418 22.018 4.690 1.00 34.35 20 LEU A N 12
ATOM 20974 C CA . LEU A 1 20 ? -6.707 20.808 5.484 1.00 12.14 20 LEU A CA 12
ATOM 20975 C C . LEU A 1 20 ? -5.507 19.822 5.460 1.00 53.11 20 LEU A C 12
ATOM 20976 O O . LEU A 1 20 ? -4.710 19.842 4.509 1.00 73.21 20 LEU A O 12
ATOM 20992 N N . PRO A 1 21 ? -5.362 18.948 6.515 1.00 61.12 21 PRO A N 12
ATOM 20993 C CA . PRO A 1 21 ? -4.315 17.893 6.557 1.00 44.01 21 PRO A CA 12
ATOM 20994 C C . PRO A 1 21 ? -4.405 16.923 5.345 1.00 52.34 21 PRO A C 12
ATOM 20995 O O . PRO A 1 21 ? -5.503 16.713 4.810 1.00 33.24 21 PRO A O 12
ATOM 21006 N N . PRO A 1 22 ? -3.255 16.322 4.891 1.00 41.32 22 PRO A N 12
ATOM 21007 C CA . PRO A 1 22 ? -3.220 15.442 3.694 1.00 53.12 22 PRO A CA 12
ATOM 21008 C C . PRO A 1 22 ? -4.006 14.132 3.905 1.00 42.13 22 PRO A C 12
ATOM 21009 O O . PRO A 1 22 ? -3.533 13.211 4.569 1.00 53.43 22 PRO A O 12
ATOM 21020 N N . ARG A 1 23 ? -5.237 14.088 3.385 1.00 23.12 23 ARG A N 12
ATOM 21021 C CA . ARG A 1 23 ? -6.096 12.899 3.480 1.00 55.10 23 ARG A CA 12
ATOM 21022 C C . ARG A 1 23 ? -5.863 11.992 2.270 1.00 71.20 23 ARG A C 12
ATOM 21023 O O . ARG A 1 23 ? -6.029 12.428 1.127 1.00 53.44 23 ARG A O 12
ATOM 21044 N N . LEU A 1 24 ? -5.470 10.739 2.537 1.00 70.23 24 LEU A N 12
ATOM 21045 C CA . LEU A 1 24 ? -5.242 9.722 1.497 1.00 41.03 24 LEU A CA 12
ATOM 21046 C C . LEU A 1 24 ? -6.568 9.317 0.825 1.00 4.33 24 LEU A C 12
ATOM 21047 O O . LEU A 1 24 ? -7.649 9.469 1.413 1.00 54.41 24 LEU A O 12
ATOM 21063 N N . LYS A 1 25 ? -6.475 8.807 -0.410 1.00 63.43 25 LYS A N 12
ATOM 21064 C CA . LYS A 1 25 ? -7.640 8.327 -1.160 1.00 21.22 25 LYS A CA 12
ATOM 21065 C C . LYS A 1 25 ? -8.140 7.012 -0.553 1.00 52.11 25 LYS A C 12
ATOM 21066 O O . LYS A 1 25 ? -7.349 6.227 -0.006 1.00 4.41 25 LYS A O 12
ATOM 21085 N N . GLU A 1 26 ? -9.460 6.805 -0.632 1.00 43.23 26 GLU A N 12
ATOM 21086 C CA . GLU A 1 26 ? -10.103 5.564 -0.209 1.00 15.21 26 GLU A CA 12
ATOM 21087 C C . GLU A 1 26 ? -9.583 4.404 -1.084 1.00 51.32 26 GLU A C 12
ATOM 21088 O O . GLU A 1 26 ? -9.735 4.431 -2.315 1.00 4.42 26 GLU A O 12
ATOM 21100 N N . MET A 1 27 ? -8.914 3.435 -0.447 1.00 3.42 27 MET A N 12
ATOM 21101 C CA . MET A 1 27 ? -8.446 2.211 -1.114 1.00 21.31 27 MET A CA 12
ATOM 21102 C C . MET A 1 27 ? -9.635 1.287 -1.417 1.00 12.00 27 MET A C 12
ATOM 21103 O O . MET A 1 27 ? -10.743 1.477 -0.902 1.00 60.15 27 MET A O 12
ATOM 21117 N N . LYS A 1 28 ? -9.383 0.282 -2.254 1.00 72.01 28 LYS A N 12
ATOM 21118 C CA . LYS A 1 28 ? -10.311 -0.827 -2.486 1.00 33.43 28 LYS A CA 12
ATOM 21119 C C . LYS A 1 28 ? -9.733 -2.088 -1.829 1.00 52.14 28 LYS A C 12
ATOM 21120 O O . LYS A 1 28 ? -8.563 -2.427 -2.052 1.00 45.15 28 LYS A O 12
ATOM 21139 N N . SER A 1 29 ? -10.537 -2.743 -0.981 1.00 22.52 29 SER A N 12
ATOM 21140 C CA . SER A 1 29 ? -10.196 -4.040 -0.390 1.00 41.41 29 SER A CA 12
ATOM 21141 C C . SER A 1 29 ? -10.464 -5.116 -1.468 1.00 23.51 29 SER A C 12
ATOM 21142 O O . SER A 1 29 ? -11.618 -5.469 -1.733 1.00 43.11 29 SER A O 12
ATOM 21150 N N . GLN A 1 30 ? -9.388 -5.594 -2.119 1.00 14.04 30 GLN A N 12
ATOM 21151 C CA . GLN A 1 30 ? -9.478 -6.312 -3.416 1.00 71.34 30 GLN A CA 12
ATOM 21152 C C . GLN A 1 30 ? -9.116 -7.794 -3.280 1.00 62.21 30 GLN A C 12
ATOM 21153 O O . GLN A 1 30 ? -8.168 -8.144 -2.578 1.00 31.32 30 GLN A O 12
ATOM 21167 N N . GLU A 1 31 ? -9.884 -8.653 -3.972 1.00 10.01 31 GLU A N 12
ATOM 21168 C CA . GLU A 1 31 ? -9.523 -10.065 -4.178 1.00 5.11 31 GLU A CA 12
ATOM 21169 C C . GLU A 1 31 ? -8.850 -10.212 -5.554 1.00 73.11 31 GLU A C 12
ATOM 21170 O O . GLU A 1 31 ? -9.197 -9.495 -6.505 1.00 61.32 31 GLU A O 12
ATOM 21182 N N . SER A 1 32 ? -7.898 -11.148 -5.651 1.00 43.42 32 SER A N 12
ATOM 21183 C CA . SER A 1 32 ? -7.174 -11.422 -6.890 1.00 34.21 32 SER A CA 12
ATOM 21184 C C . SER A 1 32 ? -6.704 -12.879 -6.914 1.00 62.10 32 SER A C 12
ATOM 21185 O O . SER A 1 32 ? -6.527 -13.508 -5.860 1.00 43.00 32 SER A O 12
ATOM 21193 N N . ALA A 1 33 ? -6.522 -13.403 -8.131 1.00 1.42 33 ALA A N 12
ATOM 21194 C CA . ALA A 1 33 ? -5.969 -14.741 -8.361 1.00 11.02 33 ALA A CA 12
ATOM 21195 C C . ALA A 1 33 ? -4.463 -14.761 -8.035 1.00 72.04 33 ALA A C 12
ATOM 21196 O O . ALA A 1 33 ? -3.767 -13.767 -8.277 1.00 1.43 33 ALA A O 12
ATOM 21203 N N . ALA A 1 34 ? -3.968 -15.883 -7.478 1.00 33.44 34 ALA A N 12
ATOM 21204 C CA . ALA A 1 34 ? -2.549 -16.022 -7.113 1.00 30.44 34 ALA A CA 12
ATOM 21205 C C . ALA A 1 34 ? -1.660 -16.099 -8.369 1.00 74.12 34 ALA A C 12
ATOM 21206 O O . ALA A 1 34 ? -1.771 -17.043 -9.162 1.00 30.33 34 ALA A O 12
ATOM 21213 N N . GLY A 1 35 ? -0.766 -15.103 -8.527 1.00 23.01 35 GLY A N 12
ATOM 21214 C CA . GLY A 1 35 ? 0.041 -14.938 -9.741 1.00 3.22 35 GLY A CA 12
ATOM 21215 C C . GLY A 1 35 ? -0.363 -13.706 -10.548 1.00 4.31 35 GLY A C 12
ATOM 21216 O O . GLY A 1 35 ? 0.209 -13.455 -11.610 1.00 5.21 35 GLY A O 12
ATOM 21220 N N . SER A 1 36 ? -1.340 -12.926 -10.044 1.00 2.03 36 SER A N 12
ATOM 21221 C CA . SER A 1 36 ? -1.762 -11.657 -10.686 1.00 73.12 36 SER A CA 12
ATOM 21222 C C . SER A 1 36 ? -0.982 -10.452 -10.110 1.00 70.42 36 SER A C 12
ATOM 21223 O O . SER A 1 36 ? -0.462 -10.517 -8.991 1.00 15.01 36 SER A O 12
ATOM 21231 N N . LYS A 1 37 ? -0.908 -9.360 -10.893 1.00 3.22 37 LYS A N 12
ATOM 21232 C CA . LYS A 1 37 ? -0.297 -8.086 -10.466 1.00 44.03 37 LYS A CA 12
ATOM 21233 C C . LYS A 1 37 ? -1.386 -7.136 -9.922 1.00 10.11 37 LYS A C 12
ATOM 21234 O O . LYS A 1 37 ? -2.422 -6.938 -10.571 1.00 13.03 37 LYS A O 12
ATOM 21253 N N . LEU A 1 38 ? -1.156 -6.575 -8.723 1.00 63.33 38 LEU A N 12
ATOM 21254 C CA . LEU A 1 38 ? -2.022 -5.537 -8.123 1.00 32.04 38 LEU A CA 12
ATOM 21255 C C . LEU A 1 38 ? -1.209 -4.248 -7.940 1.00 22.20 38 LEU A C 12
ATOM 21256 O O . LEU A 1 38 ? 0.011 -4.304 -7.748 1.00 34.02 38 LEU A O 12
ATOM 21272 N N . VAL A 1 39 ? -1.883 -3.091 -8.017 1.00 73.42 39 VAL A N 12
ATOM 21273 C CA . VAL A 1 39 ? -1.272 -1.775 -7.761 1.00 35.31 39 VAL A CA 12
ATOM 21274 C C . VAL A 1 39 ? -2.140 -1.009 -6.751 1.00 71.55 39 VAL A C 12
ATOM 21275 O O . VAL A 1 39 ? -3.241 -0.553 -7.084 1.00 31.15 39 VAL A O 12
ATOM 21288 N N . LEU A 1 40 ? -1.642 -0.894 -5.510 1.00 13.33 40 LEU A N 12
ATOM 21289 C CA . LEU A 1 40 ? -2.320 -0.153 -4.441 1.00 12.30 40 LEU A CA 12
ATOM 21290 C C . LEU A 1 40 ? -1.935 1.325 -4.535 1.00 42.11 40 LEU A C 12
ATOM 21291 O O . LEU A 1 40 ? -0.818 1.707 -4.200 1.00 74.52 40 LEU A O 12
ATOM 21307 N N . ARG A 1 41 ? -2.880 2.138 -4.995 1.00 61.32 41 ARG A N 12
ATOM 21308 C CA . ARG A 1 41 ? -2.649 3.553 -5.306 1.00 52.25 41 ARG A CA 12
ATOM 21309 C C . ARG A 1 41 ? -3.002 4.426 -4.095 1.00 11.22 41 ARG A C 12
ATOM 21310 O O . ARG A 1 41 ? -4.172 4.746 -3.865 1.00 14.23 41 ARG A O 12
ATOM 21331 N N . CYS A 1 42 ? -1.977 4.754 -3.290 1.00 1.30 42 CYS A N 12
ATOM 21332 C CA . CYS A 1 42 ? -2.131 5.595 -2.102 1.00 12.00 42 CYS A CA 12
ATOM 21333 C C . CYS A 1 42 ? -1.516 6.971 -2.348 1.00 14.44 42 CYS A C 12
ATOM 21334 O O . CYS A 1 42 ? -0.304 7.109 -2.550 1.00 22.33 42 CYS A O 12
ATOM 21341 N N . GLU A 1 43 ? -2.370 7.978 -2.337 1.00 31.15 43 GLU A N 12
ATOM 21342 C CA . GLU A 1 43 ? -1.992 9.371 -2.551 1.00 3.14 43 GLU A CA 12
ATOM 21343 C C . GLU A 1 43 ? -3.081 10.262 -1.970 1.00 41.54 43 GLU A C 12
ATOM 21344 O O . GLU A 1 43 ? -4.194 9.801 -1.714 1.00 30.02 43 GLU A O 12
ATOM 21356 N N . THR A 1 44 ? -2.759 11.535 -1.794 1.00 32.25 44 THR A N 12
ATOM 21357 C CA . THR A 1 44 ? -3.609 12.476 -1.063 1.00 40.12 44 THR A CA 12
ATOM 21358 C C . THR A 1 44 ? -4.637 13.161 -1.984 1.00 54.14 44 THR A C 12
ATOM 21359 O O . THR A 1 44 ? -4.565 13.051 -3.217 1.00 71.11 44 THR A O 12
ATOM 21370 N N . SER A 1 45 ? -5.599 13.860 -1.355 1.00 13.45 45 SER A N 12
ATOM 21371 C CA . SER A 1 45 ? -6.622 14.661 -2.044 1.00 12.50 45 SER A CA 12
ATOM 21372 C C . SER A 1 45 ? -6.008 15.942 -2.668 1.00 50.40 45 SER A C 12
ATOM 21373 O O . SER A 1 45 ? -6.637 16.595 -3.510 1.00 71.32 45 SER A O 12
ATOM 21381 N N . SER A 1 46 ? -4.771 16.274 -2.238 1.00 62.21 46 SER A N 12
ATOM 21382 C CA . SER A 1 46 ? -3.989 17.400 -2.764 1.00 43.34 46 SER A CA 12
ATOM 21383 C C . SER A 1 46 ? -2.490 17.108 -2.561 1.00 72.43 46 SER A C 12
ATOM 21384 O O . SER A 1 46 ? -2.035 16.949 -1.418 1.00 20.22 46 SER A O 12
ATOM 21392 N N . GLU A 1 47 ? -1.736 17.029 -3.670 1.00 52.34 47 GLU A N 12
ATOM 21393 C CA . GLU A 1 47 ? -0.297 16.703 -3.659 1.00 3.11 47 GLU A CA 12
ATOM 21394 C C . GLU A 1 47 ? 0.523 17.883 -3.084 1.00 23.14 47 GLU A C 12
ATOM 21395 O O . GLU A 1 47 ? 0.816 18.854 -3.793 1.00 15.54 47 GLU A O 12
ATOM 21407 N N . TYR A 1 48 ? 0.852 17.813 -1.791 1.00 12.13 48 TYR A N 12
ATOM 21408 C CA . TYR A 1 48 ? 1.695 18.826 -1.130 1.00 22.45 48 TYR A CA 12
ATOM 21409 C C . TYR A 1 48 ? 3.188 18.538 -1.392 1.00 55.14 48 TYR A C 12
ATOM 21410 O O . TYR A 1 48 ? 3.565 17.396 -1.691 1.00 55.11 48 TYR A O 12
ATOM 21428 N N . SER A 1 49 ? 4.018 19.589 -1.263 1.00 71.22 49 SER A N 12
ATOM 21429 C CA . SER A 1 49 ? 5.454 19.559 -1.611 1.00 14.42 49 SER A CA 12
ATOM 21430 C C . SER A 1 49 ? 6.250 18.514 -0.789 1.00 13.30 49 SER A C 12
ATOM 21431 O O . SER A 1 49 ? 7.184 17.882 -1.305 1.00 11.35 49 SER A O 12
ATOM 21439 N N . SER A 1 50 ? 5.859 18.342 0.484 1.00 63.25 50 SER A N 12
ATOM 21440 C CA . SER A 1 50 ? 6.548 17.451 1.436 1.00 32.31 50 SER A CA 12
ATOM 21441 C C . SER A 1 50 ? 5.539 16.487 2.101 1.00 62.15 50 SER A C 12
ATOM 21442 O O . SER A 1 50 ? 4.856 16.860 3.061 1.00 31.51 50 SER A O 12
ATOM 21450 N N . LEU A 1 51 ? 5.427 15.265 1.540 1.00 61.23 51 LEU A N 12
ATOM 21451 C CA . LEU A 1 51 ? 4.556 14.192 2.059 1.00 13.43 51 LEU A CA 12
ATOM 21452 C C . LEU A 1 51 ? 5.379 12.895 2.232 1.00 50.40 51 LEU A C 12
ATOM 21453 O O . LEU A 1 51 ? 5.853 12.314 1.245 1.00 11.43 51 LEU A O 12
ATOM 21469 N N . ARG A 1 52 ? 5.558 12.473 3.498 1.00 24.11 52 ARG A N 12
ATOM 21470 C CA . ARG A 1 52 ? 6.335 11.272 3.868 1.00 11.54 52 ARG A CA 12
ATOM 21471 C C . ARG A 1 52 ? 5.400 10.048 3.913 1.00 71.11 52 ARG A C 12
ATOM 21472 O O . ARG A 1 52 ? 4.561 9.950 4.811 1.00 21.12 52 ARG A O 12
ATOM 21493 N N . PHE A 1 53 ? 5.533 9.131 2.948 1.00 4.34 53 PHE A N 12
ATOM 21494 C CA . PHE A 1 53 ? 4.684 7.924 2.882 1.00 24.45 53 PHE A CA 12
ATOM 21495 C C . PHE A 1 53 ? 5.311 6.748 3.649 1.00 72.51 53 PHE A C 12
ATOM 21496 O O . PHE A 1 53 ? 6.540 6.613 3.716 1.00 73.34 53 PHE A O 12
ATOM 21513 N N . LYS A 1 54 ? 4.439 5.916 4.243 1.00 4.44 54 LYS A N 12
ATOM 21514 C CA . LYS A 1 54 ? 4.822 4.712 4.999 1.00 30.11 54 LYS A CA 12
ATOM 21515 C C . LYS A 1 54 ? 3.868 3.569 4.622 1.00 55.40 54 LYS A C 12
ATOM 21516 O O . LYS A 1 54 ? 2.667 3.678 4.847 1.00 41.12 54 LYS A O 12
ATOM 21535 N N . TRP A 1 55 ? 4.401 2.496 4.023 1.00 4.04 55 TRP A N 12
ATOM 21536 C CA . TRP A 1 55 ? 3.627 1.278 3.734 1.00 30.42 55 TRP A CA 12
ATOM 21537 C C . TRP A 1 55 ? 3.735 0.298 4.896 1.00 55.42 55 TRP A C 12
ATOM 21538 O O . TRP A 1 55 ? 4.729 0.279 5.610 1.00 75.14 55 TRP A O 12
ATOM 21559 N N . PHE A 1 56 ? 2.682 -0.501 5.065 1.00 21.42 56 PHE A N 12
ATOM 21560 C CA . PHE A 1 56 ? 2.544 -1.492 6.130 1.00 32.03 56 PHE A CA 12
ATOM 21561 C C . PHE A 1 56 ? 1.891 -2.735 5.519 1.00 51.23 56 PHE A C 12
ATOM 21562 O O . PHE A 1 56 ? 0.947 -2.612 4.731 1.00 62.33 56 PHE A O 12
ATOM 21579 N N . LYS A 1 57 ? 2.402 -3.910 5.858 1.00 32.24 57 LYS A N 12
ATOM 21580 C CA . LYS A 1 57 ? 1.755 -5.189 5.544 1.00 24.11 57 LYS A CA 12
ATOM 21581 C C . LYS A 1 57 ? 1.483 -5.891 6.869 1.00 61.54 57 LYS A C 12
ATOM 21582 O O . LYS A 1 57 ? 2.438 -6.225 7.588 1.00 50.51 57 LYS A O 12
ATOM 21601 N N . ASN A 1 58 ? 0.186 -6.054 7.204 1.00 11.22 58 ASN A N 12
ATOM 21602 C CA . ASN A 1 58 ? -0.272 -6.682 8.462 1.00 41.31 58 ASN A CA 12
ATOM 21603 C C . ASN A 1 58 ? 0.252 -5.895 9.682 1.00 73.23 58 ASN A C 12
ATOM 21604 O O . ASN A 1 58 ? 0.631 -6.474 10.712 1.00 10.21 58 ASN A O 12
ATOM 21615 N N . GLY A 1 59 ? 0.265 -4.553 9.522 1.00 5.24 59 GLY A N 12
ATOM 21616 C CA . GLY A 1 59 ? 0.723 -3.621 10.553 1.00 62.33 59 GLY A CA 12
ATOM 21617 C C . GLY A 1 59 ? 2.226 -3.382 10.549 1.00 54.45 59 GLY A C 12
ATOM 21618 O O . GLY A 1 59 ? 2.694 -2.424 11.164 1.00 4.52 59 GLY A O 12
ATOM 21622 N N . ASN A 1 60 ? 2.988 -4.249 9.859 1.00 43.11 60 ASN A N 12
ATOM 21623 C CA . ASN A 1 60 ? 4.464 -4.221 9.869 1.00 32.32 60 ASN A CA 12
ATOM 21624 C C . ASN A 1 60 ? 4.969 -3.331 8.719 1.00 32.41 60 ASN A C 12
ATOM 21625 O O . ASN A 1 60 ? 4.761 -3.661 7.548 1.00 3.24 60 ASN A O 12
ATOM 21636 N N . GLU A 1 61 ? 5.642 -2.212 9.068 1.00 52.42 61 GLU A N 12
ATOM 21637 C CA . GLU A 1 61 ? 6.005 -1.147 8.111 1.00 1.43 61 GLU A CA 12
ATOM 21638 C C . GLU A 1 61 ? 7.025 -1.647 7.069 1.00 50.23 61 GLU A C 12
ATOM 21639 O O . GLU A 1 61 ? 8.179 -1.927 7.409 1.00 30.02 61 GLU A O 12
ATOM 21651 N N . LEU A 1 62 ? 6.574 -1.766 5.801 1.00 71.44 62 LEU A N 12
ATOM 21652 C CA . LEU A 1 62 ? 7.434 -2.161 4.682 1.00 45.35 62 LEU A CA 12
ATOM 21653 C C . LEU A 1 62 ? 8.422 -1.016 4.355 1.00 45.21 62 LEU A C 12
ATOM 21654 O O . LEU A 1 62 ? 8.088 -0.080 3.633 1.00 34.52 62 LEU A O 12
ATOM 21670 N N . ASN A 1 63 ? 9.606 -1.069 4.971 1.00 3.30 63 ASN A N 12
ATOM 21671 C CA . ASN A 1 63 ? 10.786 -0.275 4.555 1.00 60.51 63 ASN A CA 12
ATOM 21672 C C . ASN A 1 63 ? 11.474 -0.990 3.372 1.00 11.45 63 ASN A C 12
ATOM 21673 O O . ASN A 1 63 ? 10.972 -2.011 2.917 1.00 32.14 63 ASN A O 12
ATOM 21684 N N . ARG A 1 64 ? 12.634 -0.477 2.890 1.00 30.52 64 ARG A N 12
ATOM 21685 C CA . ARG A 1 64 ? 13.364 -1.106 1.752 1.00 74.43 64 ARG A CA 12
ATOM 21686 C C . ARG A 1 64 ? 13.801 -2.553 2.103 1.00 2.53 64 ARG A C 12
ATOM 21687 O O . ARG A 1 64 ? 13.745 -3.444 1.257 1.00 23.41 64 ARG A O 12
ATOM 21708 N N . LYS A 1 65 ? 14.203 -2.757 3.372 1.00 11.34 65 LYS A N 12
ATOM 21709 C CA . LYS A 1 65 ? 14.646 -4.072 3.893 1.00 65.42 65 LYS A CA 12
ATOM 21710 C C . LYS A 1 65 ? 13.439 -4.977 4.210 1.00 53.00 65 LYS A C 12
ATOM 21711 O O . LYS A 1 65 ? 13.481 -6.192 4.004 1.00 65.01 65 LYS A O 12
ATOM 21730 N N . ASN A 1 66 ? 12.368 -4.352 4.720 1.00 45.14 66 ASN A N 12
ATOM 21731 C CA . ASN A 1 66 ? 11.144 -5.054 5.166 1.00 70.43 66 ASN A CA 12
ATOM 21732 C C . ASN A 1 66 ? 10.242 -5.418 3.970 1.00 14.43 66 ASN A C 12
ATOM 21733 O O . ASN A 1 66 ? 9.355 -6.269 4.085 1.00 75.51 66 ASN A O 12
ATOM 21744 N N . LYS A 1 67 ? 10.489 -4.744 2.836 1.00 12.43 67 LYS A N 12
ATOM 21745 C CA . LYS A 1 67 ? 9.741 -4.918 1.582 1.00 30.10 67 LYS A CA 12
ATOM 21746 C C . LYS A 1 67 ? 9.993 -6.324 1.009 1.00 4.31 67 LYS A C 12
ATOM 21747 O O . LYS A 1 67 ? 11.151 -6.763 0.968 1.00 11.23 67 LYS A O 12
ATOM 21766 N N . PRO A 1 68 ? 8.931 -7.068 0.578 1.00 53.45 68 PRO A N 12
ATOM 21767 C CA . PRO A 1 68 ? 9.110 -8.311 -0.211 1.00 35.10 68 PRO A CA 12
ATOM 21768 C C . PRO A 1 68 ? 9.824 -8.037 -1.555 1.00 13.14 68 PRO A C 12
ATOM 21769 O O . PRO A 1 68 ? 9.990 -6.882 -1.964 1.00 51.34 68 PRO A O 12
ATOM 21780 N N . GLN A 1 69 ? 10.278 -9.100 -2.215 1.00 51.25 69 GLN A N 12
ATOM 21781 C CA . GLN A 1 69 ? 10.983 -8.987 -3.505 1.00 10.53 69 GLN A CA 12
ATOM 21782 C C . GLN A 1 69 ? 9.971 -8.825 -4.655 1.00 34.43 69 GLN A C 12
ATOM 21783 O O . GLN A 1 69 ? 10.180 -8.006 -5.564 1.00 64.40 69 GLN A O 12
ATOM 21797 N N . ASN A 1 70 ? 8.854 -9.588 -4.589 1.00 2.12 70 ASN A N 12
ATOM 21798 C CA . ASN A 1 70 ? 7.795 -9.554 -5.632 1.00 72.23 70 ASN A CA 12
ATOM 21799 C C . ASN A 1 70 ? 6.915 -8.294 -5.507 1.00 55.04 70 ASN A C 12
ATOM 21800 O O . ASN A 1 70 ? 6.239 -7.897 -6.460 1.00 63.13 70 ASN A O 12
ATOM 21811 N N . ILE A 1 71 ? 6.950 -7.669 -4.321 1.00 43.01 71 ILE A N 12
ATOM 21812 C CA . ILE A 1 71 ? 6.253 -6.405 -4.044 1.00 65.54 71 ILE A CA 12
ATOM 21813 C C . ILE A 1 71 ? 7.282 -5.267 -4.087 1.00 71.11 71 ILE A C 12
ATOM 21814 O O . ILE A 1 71 ? 8.296 -5.344 -3.403 1.00 33.32 71 ILE A O 12
ATOM 21830 N N . LYS A 1 72 ? 7.028 -4.219 -4.888 1.00 50.44 72 LYS A N 12
ATOM 21831 C CA . LYS A 1 72 ? 7.950 -3.074 -5.022 1.00 14.01 72 LYS A CA 12
ATOM 21832 C C . LYS A 1 72 ? 7.224 -1.756 -4.691 1.00 50.33 72 LYS A C 12
ATOM 21833 O O . LYS A 1 72 ? 6.096 -1.518 -5.143 1.00 65.14 72 LYS A O 12
ATOM 21852 N N . ILE A 1 73 ? 7.883 -0.926 -3.864 1.00 45.31 73 ILE A N 12
ATOM 21853 C CA . ILE A 1 73 ? 7.389 0.396 -3.455 1.00 20.13 73 ILE A CA 12
ATOM 21854 C C . ILE A 1 73 ? 7.956 1.462 -4.399 1.00 61.01 73 ILE A C 12
ATOM 21855 O O . ILE A 1 73 ? 9.184 1.600 -4.505 1.00 1.41 73 ILE A O 12
ATOM 21871 N N . GLN A 1 74 ? 7.080 2.195 -5.094 1.00 51.13 74 GLN A N 12
ATOM 21872 C CA . GLN A 1 74 ? 7.487 3.397 -5.833 1.00 51.22 74 GLN A CA 12
ATOM 21873 C C . GLN A 1 74 ? 7.033 4.618 -5.015 1.00 4.23 74 GLN A C 12
ATOM 21874 O O . GLN A 1 74 ? 5.891 5.075 -5.116 1.00 70.23 74 GLN A O 12
ATOM 21888 N N . LYS A 1 75 ? 7.949 5.114 -4.159 1.00 72.33 75 LYS A N 12
ATOM 21889 C CA . LYS A 1 75 ? 7.655 6.197 -3.209 1.00 44.20 75 LYS A CA 12
ATOM 21890 C C . LYS A 1 75 ? 8.136 7.526 -3.790 1.00 32.32 75 LYS A C 12
ATOM 21891 O O . LYS A 1 75 ? 9.338 7.754 -3.969 1.00 41.35 75 LYS A O 12
ATOM 21910 N N . LYS A 1 76 ? 7.161 8.370 -4.108 1.00 22.15 76 LYS A N 12
ATOM 21911 C CA . LYS A 1 76 ? 7.341 9.645 -4.808 1.00 13.03 76 LYS A CA 12
ATOM 21912 C C . LYS A 1 76 ? 7.049 10.802 -3.824 1.00 62.21 76 LYS A C 12
ATOM 21913 O O . LYS A 1 76 ? 6.283 10.615 -2.865 1.00 32.43 76 LYS A O 12
ATOM 21932 N N . PRO A 1 77 ? 7.669 12.004 -4.009 1.00 24.53 77 PRO A N 12
ATOM 21933 C CA . PRO A 1 77 ? 7.326 13.190 -3.200 1.00 73.11 77 PRO A CA 12
ATOM 21934 C C . PRO A 1 77 ? 5.868 13.641 -3.457 1.00 5.45 77 PRO A C 12
ATOM 21935 O O . PRO A 1 77 ? 5.578 14.292 -4.464 1.00 60.21 77 PRO A O 12
ATOM 21946 N N . GLY A 1 78 ? 4.949 13.225 -2.566 1.00 1.22 78 GLY A N 12
ATOM 21947 C CA . GLY A 1 78 ? 3.529 13.601 -2.656 1.00 24.34 78 GLY A CA 12
ATOM 21948 C C . GLY A 1 78 ? 2.576 12.440 -2.950 1.00 31.11 78 GLY A C 12
ATOM 21949 O O . GLY A 1 78 ? 1.353 12.618 -2.840 1.00 63.14 78 GLY A O 12
ATOM 21953 N N . LYS A 1 79 ? 3.117 11.248 -3.299 1.00 30.44 79 LYS A N 12
ATOM 21954 C CA . LYS A 1 79 ? 2.295 10.056 -3.656 1.00 2.30 79 LYS A CA 12
ATOM 21955 C C . LYS A 1 79 ? 3.146 8.771 -3.673 1.00 71.51 79 LYS A C 12
ATOM 21956 O O . LYS A 1 79 ? 4.365 8.852 -3.645 1.00 41.40 79 LYS A O 12
ATOM 21975 N N . SER A 1 80 ? 2.493 7.584 -3.706 1.00 24.03 80 SER A N 12
ATOM 21976 C CA . SER A 1 80 ? 3.203 6.284 -3.698 1.00 41.30 80 SER A CA 12
ATOM 21977 C C . SER A 1 80 ? 2.234 5.125 -3.991 1.00 51.51 80 SER A C 12
ATOM 21978 O O . SER A 1 80 ? 1.166 5.029 -3.382 1.00 41.31 80 SER A O 12
ATOM 21986 N N . GLU A 1 81 ? 2.610 4.238 -4.931 1.00 45.35 81 GLU A N 12
ATOM 21987 C CA . GLU A 1 81 ? 1.861 2.996 -5.185 1.00 53.10 81 GLU A CA 12
ATOM 21988 C C . GLU A 1 81 ? 2.678 1.774 -4.738 1.00 34.24 81 GLU A C 12
ATOM 21989 O O . GLU A 1 81 ? 3.919 1.814 -4.695 1.00 31.44 81 GLU A O 12
ATOM 22001 N N . LEU A 1 82 ? 1.960 0.684 -4.432 1.00 13.30 82 LEU A N 12
ATOM 22002 C CA . LEU A 1 82 ? 2.557 -0.586 -4.023 1.00 11.23 82 LEU A CA 12
ATOM 22003 C C . LEU A 1 82 ? 2.217 -1.647 -5.077 1.00 55.31 82 LEU A C 12
ATOM 22004 O O . LEU A 1 82 ? 1.083 -2.145 -5.130 1.00 70.51 82 LEU A O 12
ATOM 22020 N N . ARG A 1 83 ? 3.183 -1.943 -5.944 1.00 22.02 83 ARG A N 12
ATOM 22021 C CA . ARG A 1 83 ? 3.029 -2.968 -6.978 1.00 34.25 83 ARG A CA 12
ATOM 22022 C C . ARG A 1 83 ? 3.276 -4.360 -6.378 1.00 33.43 83 ARG A C 12
ATOM 22023 O O . ARG A 1 83 ? 4.424 -4.757 -6.172 1.00 32.33 83 ARG A O 12
ATOM 22044 N N . ILE A 1 84 ? 2.192 -5.071 -6.062 1.00 22.31 84 ILE A N 12
ATOM 22045 C CA . ILE A 1 84 ? 2.255 -6.479 -5.661 1.00 75.40 84 ILE A CA 12
ATOM 22046 C C . ILE A 1 84 ? 2.257 -7.348 -6.937 1.00 11.02 84 ILE A C 12
ATOM 22047 O O . ILE A 1 84 ? 1.199 -7.760 -7.430 1.00 4.15 84 ILE A O 12
ATOM 22063 N N . ASN A 1 85 ? 3.450 -7.583 -7.494 1.00 21.31 85 ASN A N 12
ATOM 22064 C CA . ASN A 1 85 ? 3.598 -8.275 -8.791 1.00 2.35 85 ASN A CA 12
ATOM 22065 C C . ASN A 1 85 ? 3.695 -9.785 -8.546 1.00 51.33 85 ASN A C 12
ATOM 22066 O O . ASN A 1 85 ? 4.578 -10.229 -7.799 1.00 73.32 85 ASN A O 12
ATOM 22077 N N . LYS A 1 86 ? 2.823 -10.564 -9.221 1.00 13.50 86 LYS A N 12
ATOM 22078 C CA . LYS A 1 86 ? 2.720 -12.028 -9.042 1.00 44.42 86 LYS A CA 12
ATOM 22079 C C . LYS A 1 86 ? 2.478 -12.368 -7.551 1.00 72.24 86 LYS A C 12
ATOM 22080 O O . LYS A 1 86 ? 3.391 -12.810 -6.834 1.00 3.01 86 LYS A O 12
ATOM 22099 N N . ALA A 1 87 ? 1.260 -12.083 -7.094 1.00 15.42 87 ALA A N 12
ATOM 22100 C CA . ALA A 1 87 ? 0.886 -12.179 -5.679 1.00 55.24 87 ALA A CA 12
ATOM 22101 C C . ALA A 1 87 ? 0.615 -13.634 -5.273 1.00 40.44 87 ALA A C 12
ATOM 22102 O O . ALA A 1 87 ? -0.283 -14.274 -5.821 1.00 30.23 87 ALA A O 12
ATOM 22109 N N . SER A 1 88 ? 1.409 -14.153 -4.333 1.00 61.01 88 SER A N 12
ATOM 22110 C CA . SER A 1 88 ? 1.164 -15.467 -3.708 1.00 53.32 88 SER A CA 12
ATOM 22111 C C . SER A 1 88 ? 0.194 -15.312 -2.517 1.00 71.31 88 SER A C 12
ATOM 22112 O O . SER A 1 88 ? -0.214 -14.195 -2.182 1.00 55.35 88 SER A O 12
ATOM 22120 N N . LEU A 1 89 ? -0.163 -16.433 -1.870 1.00 14.14 89 LEU A N 12
ATOM 22121 C CA . LEU A 1 89 ? -1.057 -16.423 -0.693 1.00 32.32 89 LEU A CA 12
ATOM 22122 C C . LEU A 1 89 ? -0.335 -15.854 0.546 1.00 13.13 89 LEU A C 12
ATOM 22123 O O . LEU A 1 89 ? -0.968 -15.560 1.556 1.00 24.51 89 LEU A O 12
ATOM 22139 N N . ALA A 1 90 ? 1.005 -15.714 0.461 1.00 14.04 90 ALA A N 12
ATOM 22140 C CA . ALA A 1 90 ? 1.808 -15.007 1.480 1.00 40.35 90 ALA A CA 12
ATOM 22141 C C . ALA A 1 90 ? 1.496 -13.498 1.456 1.00 1.53 90 ALA A C 12
ATOM 22142 O O . ALA A 1 90 ? 1.787 -12.778 2.414 1.00 64.14 90 ALA A O 12
ATOM 22149 N N . ASP A 1 91 ? 0.902 -13.040 0.338 1.00 32.14 91 ASP A N 12
ATOM 22150 C CA . ASP A 1 91 ? 0.531 -11.634 0.120 1.00 41.42 91 ASP A CA 12
ATOM 22151 C C . ASP A 1 91 ? -0.962 -11.370 0.407 1.00 44.13 91 ASP A C 12
ATOM 22152 O O . ASP A 1 91 ? -1.451 -10.261 0.158 1.00 72.20 91 ASP A O 12
ATOM 22161 N N . SER A 1 92 ? -1.697 -12.385 0.916 1.00 70.02 92 SER A N 12
ATOM 22162 C CA . SER A 1 92 ? -3.095 -12.195 1.347 1.00 62.41 92 SER A CA 12
ATOM 22163 C C . SER A 1 92 ? -3.126 -11.646 2.788 1.00 40.41 92 SER A C 12
ATOM 22164 O O . SER A 1 92 ? -2.796 -12.361 3.745 1.00 34.52 92 SER A O 12
ATOM 22172 N N . GLY A 1 93 ? -3.493 -10.362 2.923 1.00 63.23 93 GLY A N 12
ATOM 22173 C CA . GLY A 1 93 ? -3.579 -9.710 4.226 1.00 3.52 93 GLY A CA 12
ATOM 22174 C C . GLY A 1 93 ? -3.784 -8.209 4.116 1.00 64.14 93 GLY A C 12
ATOM 22175 O O . GLY A 1 93 ? -4.090 -7.697 3.037 1.00 12.31 93 GLY A O 12
ATOM 22179 N N . GLU A 1 94 ? -3.616 -7.519 5.253 1.00 21.01 94 GLU A N 12
ATOM 22180 C CA . GLU A 1 94 ? -3.772 -6.061 5.355 1.00 21.33 94 GLU A CA 12
ATOM 22181 C C . GLU A 1 94 ? -2.602 -5.343 4.677 1.00 71.20 94 GLU A C 12
ATOM 22182 O O . GLU A 1 94 ? -1.446 -5.767 4.789 1.00 44.43 94 GLU A O 12
ATOM 22194 N N . TYR A 1 95 ? -2.921 -4.262 3.966 1.00 31.21 95 TYR A N 12
ATOM 22195 C CA . TYR A 1 95 ? -1.933 -3.324 3.439 1.00 41.51 95 TYR A CA 12
ATOM 22196 C C . TYR A 1 95 ? -2.396 -1.908 3.761 1.00 2.52 95 TYR A C 12
ATOM 22197 O O . TYR A 1 95 ? -3.396 -1.434 3.217 1.00 54.43 95 TYR A O 12
ATOM 22215 N N . MET A 1 96 ? -1.659 -1.237 4.647 1.00 42.24 96 MET A N 12
ATOM 22216 C CA . MET A 1 96 ? -1.968 0.127 5.089 1.00 53.34 96 MET A CA 12
ATOM 22217 C C . MET A 1 96 ? -0.856 1.069 4.627 1.00 62.04 96 MET A C 12
ATOM 22218 O O . MET A 1 96 ? 0.315 0.747 4.749 1.00 42.31 96 MET A O 12
ATOM 22232 N N . CYS A 1 97 ? -1.228 2.207 4.054 1.00 3.44 97 CYS A N 12
ATOM 22233 C CA . CYS A 1 97 ? -0.283 3.284 3.724 1.00 43.51 97 CYS A CA 12
ATOM 22234 C C . CYS A 1 97 ? -0.491 4.452 4.692 1.00 71.03 97 CYS A C 12
ATOM 22235 O O . CYS A 1 97 ? -1.520 4.517 5.379 1.00 71.12 97 CYS A O 12
ATOM 22242 N N . LYS A 1 98 ? 0.472 5.380 4.730 1.00 13.50 98 LYS A N 12
ATOM 22243 C CA . LYS A 1 98 ? 0.431 6.532 5.639 1.00 55.01 98 LYS A CA 12
ATOM 22244 C C . LYS A 1 98 ? 1.049 7.758 4.951 1.00 24.33 98 LYS A C 12
ATOM 22245 O O . LYS A 1 98 ? 1.755 7.619 3.949 1.00 61.31 98 LYS A O 12
ATOM 22264 N N . VAL A 1 99 ? 0.743 8.950 5.480 1.00 54.14 99 VAL A N 12
ATOM 22265 C CA . VAL A 1 99 ? 1.323 10.219 5.021 1.00 60.00 99 VAL A CA 12
ATOM 22266 C C . VAL A 1 99 ? 1.618 11.107 6.250 1.00 4.51 99 VAL A C 12
ATOM 22267 O O . VAL A 1 99 ? 0.814 11.161 7.187 1.00 41.33 99 VAL A O 12
ATOM 22280 N N . ILE A 1 100 ? 2.810 11.735 6.273 1.00 42.34 100 ILE A N 12
ATOM 22281 C CA . ILE A 1 100 ? 3.246 12.627 7.372 1.00 5.31 100 ILE A CA 12
ATOM 22282 C C . ILE A 1 100 ? 3.676 13.981 6.767 1.00 30.14 100 ILE A C 12
ATOM 22283 O O . ILE A 1 100 ? 4.509 14.005 5.851 1.00 54.21 100 ILE A O 12
ATOM 22299 N N . SER A 1 101 ? 3.104 15.095 7.267 1.00 50.21 101 SER A N 12
ATOM 22300 C CA . SER A 1 101 ? 3.476 16.456 6.828 1.00 53.11 101 SER A CA 12
ATOM 22301 C C . SER A 1 101 ? 3.196 17.478 7.941 1.00 22.41 101 SER A C 12
ATOM 22302 O O . SER A 1 101 ? 2.714 17.122 9.024 1.00 30.40 101 SER A O 12
ATOM 22310 N N . LYS A 1 102 ? 3.475 18.752 7.628 1.00 3.53 102 LYS A N 12
ATOM 22311 C CA . LYS A 1 102 ? 3.275 19.887 8.536 1.00 60.15 102 LYS A CA 12
ATOM 22312 C C . LYS A 1 102 ? 1.774 20.160 8.771 1.00 62.44 102 LYS A C 12
ATOM 22313 O O . LYS A 1 102 ? 1.375 20.526 9.878 1.00 51.21 102 LYS A O 12
ATOM 22332 N N . LEU A 1 103 ? 0.953 19.960 7.715 1.00 53.24 103 LEU A N 12
ATOM 22333 C CA . LEU A 1 103 ? -0.510 20.148 7.801 1.00 31.41 103 LEU A CA 12
ATOM 22334 C C . LEU A 1 103 ? -1.163 19.032 8.652 1.00 13.45 103 LEU A C 12
ATOM 22335 O O . LEU A 1 103 ? -2.232 19.243 9.235 1.00 13.01 103 LEU A O 12
ATOM 22351 N N . GLY A 1 104 ? -0.508 17.857 8.722 1.00 50.23 104 GLY A N 12
ATOM 22352 C CA . GLY A 1 104 ? -0.983 16.742 9.553 1.00 54.41 104 GLY A CA 12
ATOM 22353 C C . GLY A 1 104 ? -0.646 15.379 8.972 1.00 51.31 104 GLY A C 12
ATOM 22354 O O . GLY A 1 104 ? 0.164 15.274 8.037 1.00 61.41 104 GLY A O 12
ATOM 22358 N N . ASN A 1 105 ? -1.281 14.333 9.528 1.00 5.34 105 ASN A N 12
ATOM 22359 C CA . ASN A 1 105 ? -1.037 12.922 9.155 1.00 13.31 105 ASN A CA 12
ATOM 22360 C C . ASN A 1 105 ? -2.367 12.224 8.829 1.00 44.32 105 ASN A C 12
ATOM 22361 O O . ASN A 1 105 ? -3.440 12.690 9.237 1.00 34.35 105 ASN A O 12
ATOM 22372 N N . ASP A 1 106 ? -2.281 11.091 8.106 1.00 71.00 106 ASP A N 12
ATOM 22373 C CA . ASP A 1 106 ? -3.450 10.245 7.761 1.00 71.13 106 ASP A CA 12
ATOM 22374 C C . ASP A 1 106 ? -2.971 8.847 7.340 1.00 24.33 106 ASP A C 12
ATOM 22375 O O . ASP A 1 106 ? -1.818 8.686 6.924 1.00 21.45 106 ASP A O 12
ATOM 22384 N N . SER A 1 107 ? -3.863 7.845 7.429 1.00 32.14 107 SER A N 12
ATOM 22385 C CA . SER A 1 107 ? -3.513 6.444 7.165 1.00 43.15 107 SER A CA 12
ATOM 22386 C C . SER A 1 107 ? -4.749 5.679 6.629 1.00 51.25 107 SER A C 12
ATOM 22387 O O . SER A 1 107 ? -5.806 5.679 7.274 1.00 24.42 107 SER A O 12
ATOM 22395 N N . ALA A 1 108 ? -4.606 5.043 5.447 1.00 41.01 108 ALA A N 12
ATOM 22396 C CA . ALA A 1 108 ? -5.681 4.256 4.793 1.00 74.01 108 ALA A CA 12
ATOM 22397 C C . ALA A 1 108 ? -5.220 2.806 4.566 1.00 60.11 108 ALA A C 12
ATOM 22398 O O . ALA A 1 108 ? -4.082 2.583 4.161 1.00 12.45 108 ALA A O 12
ATOM 22405 N N . SER A 1 109 ? -6.116 1.826 4.815 1.00 41.43 109 SER A N 12
ATOM 22406 C CA . SER A 1 109 ? -5.807 0.383 4.672 1.00 33.44 109 SER A CA 12
ATOM 22407 C C . SER A 1 109 ? -6.749 -0.314 3.670 1.00 44.04 109 SER A C 12
ATOM 22408 O O . SER A 1 109 ? -7.829 0.196 3.361 1.00 20.13 109 SER A O 12
ATOM 22416 N N . ALA A 1 110 ? -6.296 -1.482 3.163 1.00 21.10 110 ALA A N 12
ATOM 22417 C CA . ALA A 1 110 ? -7.074 -2.361 2.272 1.00 1.52 110 ALA A CA 12
ATOM 22418 C C . ALA A 1 110 ? -6.696 -3.825 2.540 1.00 20.05 110 ALA A C 12
ATOM 22419 O O . ALA A 1 110 ? -5.507 -4.166 2.545 1.00 25.42 110 ALA A O 12
ATOM 22426 N N . ASN A 1 111 ? -7.704 -4.681 2.764 1.00 24.21 111 ASN A N 12
ATOM 22427 C CA . ASN A 1 111 ? -7.492 -6.121 2.974 1.00 40.44 111 ASN A CA 12
ATOM 22428 C C . ASN A 1 111 ? -7.463 -6.831 1.616 1.00 42.12 111 ASN A C 12
ATOM 22429 O O . ASN A 1 111 ? -8.496 -7.025 0.972 1.00 1.04 111 ASN A O 12
ATOM 22440 N N . ILE A 1 112 ? -6.260 -7.188 1.178 1.00 21.01 112 ILE A N 12
ATOM 22441 C CA . ILE A 1 112 ? -6.041 -7.844 -0.105 1.00 22.44 112 ILE A CA 12
ATOM 22442 C C . ILE A 1 112 ? -6.148 -9.368 0.071 1.00 33.15 112 ILE A C 12
ATOM 22443 O O . ILE A 1 112 ? -5.311 -9.989 0.721 1.00 63.22 112 ILE A O 12
ATOM 22459 N N . THR A 1 113 ? -7.232 -9.941 -0.473 1.00 20.51 113 THR A N 12
ATOM 22460 C CA . THR A 1 113 ? -7.488 -11.382 -0.442 1.00 14.44 113 THR A CA 12
ATOM 22461 C C . THR A 1 113 ? -6.901 -12.031 -1.706 1.00 2.15 113 THR A C 12
ATOM 22462 O O . THR A 1 113 ? -7.467 -11.914 -2.790 1.00 4.30 113 THR A O 12
ATOM 22473 N N . ILE A 1 114 ? -5.735 -12.667 -1.582 1.00 43.10 114 ILE A N 12
ATOM 22474 C CA . ILE A 1 114 ? -5.151 -13.435 -2.683 1.00 61.34 114 ILE A CA 12
ATOM 22475 C C . ILE A 1 114 ? -5.571 -14.892 -2.521 1.00 52.40 114 ILE A C 12
ATOM 22476 O O . ILE A 1 114 ? -5.384 -15.484 -1.449 1.00 44.20 114 ILE A O 12
ATOM 22492 N N . VAL A 1 115 ? -6.171 -15.446 -3.578 1.00 14.10 115 VAL A N 12
ATOM 22493 C CA . VAL A 1 115 ? -6.670 -16.824 -3.609 1.00 2.50 115 VAL A CA 12
ATOM 22494 C C . VAL A 1 115 ? -6.264 -17.470 -4.945 1.00 20.41 115 VAL A C 12
ATOM 22495 O O . VAL A 1 115 ? -6.345 -16.829 -6.002 1.00 63.22 115 VAL A O 12
ATOM 22508 N N . GLU A 1 116 ? -5.784 -18.720 -4.890 1.00 10.13 116 GLU A N 12
ATOM 22509 C CA . GLU A 1 116 ? -5.458 -19.497 -6.093 1.00 35.34 116 GLU A CA 12
ATOM 22510 C C . GLU A 1 116 ? -6.762 -19.844 -6.832 1.00 53.24 116 GLU A C 12
ATOM 22511 O O . GLU A 1 116 ? -7.527 -20.709 -6.390 1.00 72.30 116 GLU A O 12
ATOM 22523 N N . SER A 1 117 ? -7.035 -19.115 -7.914 1.00 1.20 117 SER A N 12
ATOM 22524 C CA . SER A 1 117 ? -8.207 -19.358 -8.766 1.00 44.21 117 SER A CA 12
ATOM 22525 C C . SER A 1 117 ? -7.807 -20.345 -9.878 1.00 31.20 117 SER A C 12
ATOM 22526 O O . SER A 1 117 ? -7.312 -19.949 -10.935 1.00 22.13 117 SER A O 12
ATOM 22534 N N . ASN A 1 118 ? -8.017 -21.636 -9.610 1.00 65.12 118 ASN A N 12
ATOM 22535 C CA . ASN A 1 118 ? -7.576 -22.732 -10.485 1.00 71.51 118 ASN A CA 12
ATOM 22536 C C . ASN A 1 118 ? -8.587 -23.892 -10.354 1.00 32.42 118 ASN A C 12
ATOM 22537 O O . ASN A 1 118 ? -9.425 -24.068 -11.259 1.00 4.11 118 ASN A O 12
ATOM 22549 N N . MET A 1 1 ? 21.561 21.356 -7.401 1.00 54.53 1 MET A N 13
ATOM 22550 C CA . MET A 1 1 ? 20.359 22.082 -6.933 1.00 71.34 1 MET A CA 13
ATOM 22551 C C . MET A 1 1 ? 20.677 22.902 -5.669 1.00 52.32 1 MET A C 13
ATOM 22552 O O . MET A 1 1 ? 21.414 22.440 -4.786 1.00 61.34 1 MET A O 13
ATOM 22568 N N . HIS A 1 2 ? 20.129 24.131 -5.596 1.00 53.32 2 HIS A N 13
ATOM 22569 C CA . HIS A 1 2 ? 20.253 25.022 -4.418 1.00 5.14 2 HIS A CA 13
ATOM 22570 C C . HIS A 1 2 ? 18.877 25.608 -4.045 1.00 13.31 2 HIS A C 13
ATOM 22571 O O . HIS A 1 2 ? 18.051 25.881 -4.919 1.00 31.02 2 HIS A O 13
ATOM 22586 N N . HIS A 1 3 ? 18.677 25.794 -2.729 1.00 25.13 3 HIS A N 13
ATOM 22587 C CA . HIS A 1 3 ? 17.470 26.388 -2.134 1.00 62.32 3 HIS A CA 13
ATOM 22588 C C . HIS A 1 3 ? 17.771 26.674 -0.648 1.00 21.30 3 HIS A C 13
ATOM 22589 O O . HIS A 1 3 ? 17.552 27.791 -0.155 1.00 23.20 3 HIS A O 13
ATOM 22604 N N . HIS A 1 4 ? 18.261 25.617 0.047 1.00 72.11 4 HIS A N 13
ATOM 22605 C CA . HIS A 1 4 ? 18.727 25.658 1.461 1.00 3.51 4 HIS A CA 13
ATOM 22606 C C . HIS A 1 4 ? 17.560 25.951 2.448 1.00 61.24 4 HIS A C 13
ATOM 22607 O O . HIS A 1 4 ? 16.416 26.177 2.026 1.00 64.14 4 HIS A O 13
ATOM 22622 N N . HIS A 1 5 ? 17.844 25.899 3.764 1.00 62.13 5 HIS A N 13
ATOM 22623 C CA . HIS A 1 5 ? 16.880 26.265 4.827 1.00 70.20 5 HIS A CA 13
ATOM 22624 C C . HIS A 1 5 ? 17.371 27.525 5.558 1.00 74.21 5 HIS A C 13
ATOM 22625 O O . HIS A 1 5 ? 18.517 27.573 6.015 1.00 42.24 5 HIS A O 13
ATOM 22640 N N . HIS A 1 6 ? 16.501 28.549 5.621 1.00 32.13 6 HIS A N 13
ATOM 22641 C CA . HIS A 1 6 ? 16.780 29.829 6.312 1.00 33.11 6 HIS A CA 13
ATOM 22642 C C . HIS A 1 6 ? 15.479 30.600 6.634 1.00 43.54 6 HIS A C 13
ATOM 22643 O O . HIS A 1 6 ? 15.539 31.716 7.158 1.00 13.55 6 HIS A O 13
ATOM 22658 N N . HIS A 1 7 ? 14.310 30.011 6.302 1.00 60.51 7 HIS A N 13
ATOM 22659 C CA . HIS A 1 7 ? 13.003 30.605 6.629 1.00 33.03 7 HIS A CA 13
ATOM 22660 C C . HIS A 1 7 ? 12.714 30.442 8.137 1.00 33.23 7 HIS A C 13
ATOM 22661 O O . HIS A 1 7 ? 12.468 29.325 8.611 1.00 24.03 7 HIS A O 13
ATOM 22676 N N . SER A 1 8 ? 12.767 31.561 8.876 1.00 2.32 8 SER A N 13
ATOM 22677 C CA . SER A 1 8 ? 12.475 31.605 10.315 1.00 43.25 8 SER A CA 13
ATOM 22678 C C . SER A 1 8 ? 11.158 32.382 10.543 1.00 72.11 8 SER A C 13
ATOM 22679 O O . SER A 1 8 ? 11.137 33.621 10.513 1.00 24.41 8 SER A O 13
ATOM 22687 N N . SER A 1 9 ? 10.056 31.626 10.709 1.00 32.52 9 SER A N 13
ATOM 22688 C CA . SER A 1 9 ? 8.708 32.163 11.009 1.00 24.25 9 SER A CA 13
ATOM 22689 C C . SER A 1 9 ? 7.917 31.171 11.899 1.00 2.30 9 SER A C 13
ATOM 22690 O O . SER A 1 9 ? 6.688 31.287 12.033 1.00 63.22 9 SER A O 13
ATOM 22698 N N . GLY A 1 10 ? 8.638 30.204 12.507 1.00 2.21 10 GLY A N 13
ATOM 22699 C CA . GLY A 1 10 ? 8.044 29.210 13.402 1.00 74.45 10 GLY A CA 13
ATOM 22700 C C . GLY A 1 10 ? 7.601 29.816 14.732 1.00 34.31 10 GLY A C 13
ATOM 22701 O O . GLY A 1 10 ? 8.354 29.804 15.716 1.00 1.54 10 GLY A O 13
ATOM 22705 N N . ARG A 1 11 ? 6.381 30.378 14.745 1.00 41.34 11 ARG A N 13
ATOM 22706 C CA . ARG A 1 11 ? 5.786 31.038 15.925 1.00 61.32 11 ARG A CA 13
ATOM 22707 C C . ARG A 1 11 ? 4.370 30.483 16.168 1.00 24.42 11 ARG A C 13
ATOM 22708 O O . ARG A 1 11 ? 4.132 29.731 17.128 1.00 12.32 11 ARG A O 13
ATOM 22729 N N . GLU A 1 12 ? 3.434 30.849 15.269 1.00 3.32 12 GLU A N 13
ATOM 22730 C CA . GLU A 1 12 ? 2.044 30.385 15.329 1.00 70.14 12 GLU A CA 13
ATOM 22731 C C . GLU A 1 12 ? 1.896 29.054 14.552 1.00 70.11 12 GLU A C 13
ATOM 22732 O O . GLU A 1 12 ? 1.943 29.022 13.315 1.00 4.31 12 GLU A O 13
ATOM 22744 N N . ASN A 1 13 ? 1.794 27.945 15.295 1.00 50.51 13 ASN A N 13
ATOM 22745 C CA . ASN A 1 13 ? 1.439 26.621 14.729 1.00 62.12 13 ASN A CA 13
ATOM 22746 C C . ASN A 1 13 ? -0.092 26.459 14.728 1.00 41.25 13 ASN A C 13
ATOM 22747 O O . ASN A 1 13 ? -0.814 27.404 15.076 1.00 51.15 13 ASN A O 13
ATOM 22758 N N . LEU A 1 14 ? -0.566 25.262 14.317 1.00 53.01 14 LEU A N 13
ATOM 22759 C CA . LEU A 1 14 ? -2.003 24.910 14.277 1.00 1.11 14 LEU A CA 13
ATOM 22760 C C . LEU A 1 14 ? -2.779 25.849 13.322 1.00 61.01 14 LEU A C 13
ATOM 22761 O O . LEU A 1 14 ? -2.181 26.408 12.390 1.00 14.14 14 LEU A O 13
ATOM 22777 N N . TYR A 1 15 ? -4.114 25.962 13.535 1.00 45.55 15 TYR A N 13
ATOM 22778 C CA . TYR A 1 15 ? -4.988 26.918 12.832 1.00 53.54 15 TYR A CA 13
ATOM 22779 C C . TYR A 1 15 ? -4.975 26.635 11.304 1.00 15.34 15 TYR A C 13
ATOM 22780 O O . TYR A 1 15 ? -5.036 27.551 10.481 1.00 1.13 15 TYR A O 13
ATOM 22798 N N . PHE A 1 16 ? -4.928 25.326 10.958 1.00 72.15 16 PHE A N 13
ATOM 22799 C CA . PHE A 1 16 ? -4.742 24.852 9.573 1.00 52.13 16 PHE A CA 13
ATOM 22800 C C . PHE A 1 16 ? -5.999 25.106 8.709 1.00 31.34 16 PHE A C 13
ATOM 22801 O O . PHE A 1 16 ? -6.846 24.224 8.536 1.00 31.11 16 PHE A O 13
ATOM 22818 N N . GLN A 1 17 ? -6.125 26.345 8.218 1.00 4.33 17 GLN A N 13
ATOM 22819 C CA . GLN A 1 17 ? -7.181 26.762 7.278 1.00 42.24 17 GLN A CA 13
ATOM 22820 C C . GLN A 1 17 ? -6.512 27.255 5.990 1.00 61.42 17 GLN A C 13
ATOM 22821 O O . GLN A 1 17 ? -5.383 27.768 6.029 1.00 74.30 17 GLN A O 13
ATOM 22835 N N . GLY A 1 18 ? -7.209 27.096 4.854 1.00 1.40 18 GLY A N 13
ATOM 22836 C CA . GLY A 1 18 ? -6.584 27.215 3.535 1.00 42.05 18 GLY A CA 13
ATOM 22837 C C . GLY A 1 18 ? -5.917 25.889 3.171 1.00 50.12 18 GLY A C 13
ATOM 22838 O O . GLY A 1 18 ? -6.412 25.146 2.313 1.00 25.03 18 GLY A O 13
ATOM 22842 N N . ALA A 1 19 ? -4.797 25.587 3.853 1.00 61.01 19 ALA A N 13
ATOM 22843 C CA . ALA A 1 19 ? -4.167 24.257 3.824 1.00 44.51 19 ALA A CA 13
ATOM 22844 C C . ALA A 1 19 ? -4.574 23.493 5.096 1.00 21.42 19 ALA A C 13
ATOM 22845 O O . ALA A 1 19 ? -4.097 23.802 6.193 1.00 34.23 19 ALA A O 13
ATOM 22852 N N . LEU A 1 20 ? -5.492 22.527 4.932 1.00 40.20 20 LEU A N 13
ATOM 22853 C CA . LEU A 1 20 ? -5.982 21.653 6.024 1.00 74.25 20 LEU A CA 13
ATOM 22854 C C . LEU A 1 20 ? -5.173 20.337 6.026 1.00 62.51 20 LEU A C 13
ATOM 22855 O O . LEU A 1 20 ? -4.649 19.961 4.974 1.00 71.14 20 LEU A O 13
ATOM 22871 N N . PRO A 1 21 ? -5.051 19.623 7.205 1.00 50.53 21 PRO A N 13
ATOM 22872 C CA . PRO A 1 21 ? -4.265 18.357 7.324 1.00 50.21 21 PRO A CA 13
ATOM 22873 C C . PRO A 1 21 ? -4.604 17.309 6.224 1.00 15.11 21 PRO A C 13
ATOM 22874 O O . PRO A 1 21 ? -5.761 17.237 5.778 1.00 74.04 21 PRO A O 13
ATOM 22885 N N . PRO A 1 22 ? -3.599 16.482 5.781 1.00 30.13 22 PRO A N 13
ATOM 22886 C CA . PRO A 1 22 ? -3.757 15.563 4.625 1.00 22.53 22 PRO A CA 13
ATOM 22887 C C . PRO A 1 22 ? -4.787 14.454 4.910 1.00 63.23 22 PRO A C 13
ATOM 22888 O O . PRO A 1 22 ? -4.840 13.931 6.021 1.00 12.14 22 PRO A O 13
ATOM 22899 N N . ARG A 1 23 ? -5.615 14.124 3.912 1.00 52.12 23 ARG A N 13
ATOM 22900 C CA . ARG A 1 23 ? -6.637 13.071 4.038 1.00 53.42 23 ARG A CA 13
ATOM 22901 C C . ARG A 1 23 ? -6.482 12.117 2.845 1.00 41.13 23 ARG A C 13
ATOM 22902 O O . ARG A 1 23 ? -6.685 12.522 1.687 1.00 64.21 23 ARG A O 13
ATOM 22923 N N . LEU A 1 24 ? -6.082 10.872 3.142 1.00 2.05 24 LEU A N 13
ATOM 22924 C CA . LEU A 1 24 ? -5.859 9.826 2.137 1.00 21.55 24 LEU A CA 13
ATOM 22925 C C . LEU A 1 24 ? -7.188 9.348 1.532 1.00 43.01 24 LEU A C 13
ATOM 22926 O O . LEU A 1 24 ? -8.176 9.134 2.250 1.00 32.20 24 LEU A O 13
ATOM 22942 N N . LYS A 1 25 ? -7.180 9.213 0.201 1.00 0.33 25 LYS A N 13
ATOM 22943 C CA . LYS A 1 25 ? -8.271 8.616 -0.574 1.00 55.14 25 LYS A CA 13
ATOM 22944 C C . LYS A 1 25 ? -8.393 7.129 -0.217 1.00 35.32 25 LYS A C 13
ATOM 22945 O O . LYS A 1 25 ? -7.384 6.487 0.116 1.00 22.41 25 LYS A O 13
ATOM 22964 N N . GLU A 1 26 ? -9.625 6.600 -0.286 1.00 30.01 26 GLU A N 13
ATOM 22965 C CA . GLU A 1 26 ? -9.926 5.235 0.154 1.00 21.24 26 GLU A CA 13
ATOM 22966 C C . GLU A 1 26 ? -9.228 4.198 -0.746 1.00 14.14 26 GLU A C 13
ATOM 22967 O O . GLU A 1 26 ? -9.530 4.092 -1.942 1.00 65.20 26 GLU A O 13
ATOM 22979 N N . MET A 1 27 ? -8.271 3.469 -0.151 1.00 20.43 27 MET A N 13
ATOM 22980 C CA . MET A 1 27 ? -7.527 2.389 -0.818 1.00 75.53 27 MET A CA 13
ATOM 22981 C C . MET A 1 27 ? -8.448 1.168 -1.023 1.00 4.53 27 MET A C 13
ATOM 22982 O O . MET A 1 27 ? -9.145 0.745 -0.094 1.00 32.20 27 MET A O 13
ATOM 22996 N N . LYS A 1 28 ? -8.426 0.605 -2.239 1.00 35.20 28 LYS A N 13
ATOM 22997 C CA . LYS A 1 28 ? -9.376 -0.437 -2.667 1.00 14.12 28 LYS A CA 13
ATOM 22998 C C . LYS A 1 28 ? -9.033 -1.807 -2.055 1.00 70.31 28 LYS A C 13
ATOM 22999 O O . LYS A 1 28 ? -7.948 -2.353 -2.299 1.00 74.32 28 LYS A O 13
ATOM 23018 N N . SER A 1 29 ? -9.970 -2.336 -1.255 1.00 42.42 29 SER A N 13
ATOM 23019 C CA . SER A 1 29 ? -9.896 -3.688 -0.688 1.00 23.42 29 SER A CA 13
ATOM 23020 C C . SER A 1 29 ? -10.321 -4.686 -1.786 1.00 23.21 29 SER A C 13
ATOM 23021 O O . SER A 1 29 ? -11.512 -4.828 -2.088 1.00 44.13 29 SER A O 13
ATOM 23029 N N . GLN A 1 30 ? -9.324 -5.348 -2.395 1.00 11.14 30 GLN A N 13
ATOM 23030 C CA . GLN A 1 30 ? -9.493 -6.113 -3.653 1.00 74.11 30 GLN A CA 13
ATOM 23031 C C . GLN A 1 30 ? -9.287 -7.614 -3.417 1.00 53.53 30 GLN A C 13
ATOM 23032 O O . GLN A 1 30 ? -8.732 -8.017 -2.398 1.00 62.43 30 GLN A O 13
ATOM 23046 N N . GLU A 1 31 ? -9.762 -8.424 -4.381 1.00 52.13 31 GLU A N 13
ATOM 23047 C CA . GLU A 1 31 ? -9.504 -9.877 -4.444 1.00 15.23 31 GLU A CA 13
ATOM 23048 C C . GLU A 1 31 ? -9.128 -10.253 -5.886 1.00 2.33 31 GLU A C 13
ATOM 23049 O O . GLU A 1 31 ? -9.765 -9.795 -6.843 1.00 71.10 31 GLU A O 13
ATOM 23061 N N . SER A 1 32 ? -8.103 -11.098 -6.020 1.00 72.32 32 SER A N 13
ATOM 23062 C CA . SER A 1 32 ? -7.541 -11.481 -7.322 1.00 63.44 32 SER A CA 13
ATOM 23063 C C . SER A 1 32 ? -6.950 -12.892 -7.263 1.00 44.21 32 SER A C 13
ATOM 23064 O O . SER A 1 32 ? -6.746 -13.450 -6.174 1.00 1.03 32 SER A O 13
ATOM 23072 N N . ALA A 1 33 ? -6.688 -13.457 -8.450 1.00 65.43 33 ALA A N 13
ATOM 23073 C CA . ALA A 1 33 ? -6.027 -14.759 -8.589 1.00 4.33 33 ALA A CA 13
ATOM 23074 C C . ALA A 1 33 ? -4.524 -14.627 -8.289 1.00 70.50 33 ALA A C 13
ATOM 23075 O O . ALA A 1 33 ? -3.953 -13.536 -8.427 1.00 1.44 33 ALA A O 13
ATOM 23082 N N . ALA A 1 34 ? -3.898 -15.736 -7.872 1.00 13.32 34 ALA A N 13
ATOM 23083 C CA . ALA A 1 34 ? -2.462 -15.771 -7.559 1.00 32.41 34 ALA A CA 13
ATOM 23084 C C . ALA A 1 34 ? -1.613 -15.663 -8.835 1.00 41.12 34 ALA A C 13
ATOM 23085 O O . ALA A 1 34 ? -1.996 -16.181 -9.892 1.00 73.03 34 ALA A O 13
ATOM 23092 N N . GLY A 1 35 ? -0.464 -14.974 -8.717 1.00 60.43 35 GLY A N 13
ATOM 23093 C CA . GLY A 1 35 ? 0.414 -14.697 -9.860 1.00 1.53 35 GLY A CA 13
ATOM 23094 C C . GLY A 1 35 ? 0.112 -13.354 -10.521 1.00 13.54 35 GLY A C 13
ATOM 23095 O O . GLY A 1 35 ? 0.828 -12.945 -11.436 1.00 73.52 35 GLY A O 13
ATOM 23099 N N . SER A 1 36 ? -0.943 -12.653 -10.046 1.00 73.21 36 SER A N 13
ATOM 23100 C CA . SER A 1 36 ? -1.351 -11.337 -10.592 1.00 33.43 36 SER A CA 13
ATOM 23101 C C . SER A 1 36 ? -0.524 -10.195 -9.968 1.00 71.00 36 SER A C 13
ATOM 23102 O O . SER A 1 36 ? 0.168 -10.401 -8.967 1.00 71.41 36 SER A O 13
ATOM 23110 N N . LYS A 1 37 ? -0.597 -8.989 -10.568 1.00 14.30 37 LYS A N 13
ATOM 23111 C CA . LYS A 1 37 ? 0.119 -7.803 -10.075 1.00 14.30 37 LYS A CA 13
ATOM 23112 C C . LYS A 1 37 ? -0.883 -6.680 -9.751 1.00 3.31 37 LYS A C 13
ATOM 23113 O O . LYS A 1 37 ? -1.496 -6.097 -10.652 1.00 3.43 37 LYS A O 13
ATOM 23132 N N . LEU A 1 38 ? -1.061 -6.405 -8.442 1.00 43.40 38 LEU A N 13
ATOM 23133 C CA . LEU A 1 38 ? -2.013 -5.396 -7.940 1.00 14.31 38 LEU A CA 13
ATOM 23134 C C . LEU A 1 38 ? -1.275 -4.100 -7.610 1.00 12.30 38 LEU A C 13
ATOM 23135 O O . LEU A 1 38 ? -0.245 -4.123 -6.934 1.00 33.53 38 LEU A O 13
ATOM 23151 N N . VAL A 1 39 ? -1.812 -2.984 -8.110 1.00 31.24 39 VAL A N 13
ATOM 23152 C CA . VAL A 1 39 ? -1.312 -1.637 -7.821 1.00 43.11 39 VAL A CA 13
ATOM 23153 C C . VAL A 1 39 ? -2.203 -0.995 -6.746 1.00 12.02 39 VAL A C 13
ATOM 23154 O O . VAL A 1 39 ? -3.424 -0.901 -6.912 1.00 50.54 39 VAL A O 13
ATOM 23167 N N . LEU A 1 40 ? -1.584 -0.607 -5.633 1.00 42.25 40 LEU A N 13
ATOM 23168 C CA . LEU A 1 40 ? -2.239 0.150 -4.560 1.00 33.02 40 LEU A CA 13
ATOM 23169 C C . LEU A 1 40 ? -1.735 1.590 -4.612 1.00 0.50 40 LEU A C 13
ATOM 23170 O O . LEU A 1 40 ? -0.530 1.808 -4.608 1.00 54.20 40 LEU A O 13
ATOM 23186 N N . ARG A 1 41 ? -2.646 2.561 -4.683 1.00 51.14 41 ARG A N 13
ATOM 23187 C CA . ARG A 1 41 ? -2.287 3.985 -4.723 1.00 54.54 41 ARG A CA 13
ATOM 23188 C C . ARG A 1 41 ? -2.676 4.660 -3.401 1.00 35.14 41 ARG A C 13
ATOM 23189 O O . ARG A 1 41 ? -3.866 4.849 -3.113 1.00 3.21 41 ARG A O 13
ATOM 23210 N N . CYS A 1 42 ? -1.661 4.962 -2.577 1.00 30.42 42 CYS A N 13
ATOM 23211 C CA . CYS A 1 42 ? -1.818 5.808 -1.392 1.00 43.52 42 CYS A CA 13
ATOM 23212 C C . CYS A 1 42 ? -1.561 7.246 -1.827 1.00 13.45 42 CYS A C 13
ATOM 23213 O O . CYS A 1 42 ? -0.426 7.596 -2.192 1.00 44.52 42 CYS A O 13
ATOM 23220 N N . GLU A 1 43 ? -2.621 8.054 -1.828 1.00 4.24 43 GLU A N 13
ATOM 23221 C CA . GLU A 1 43 ? -2.586 9.429 -2.327 1.00 51.43 43 GLU A CA 13
ATOM 23222 C C . GLU A 1 43 ? -3.679 10.254 -1.652 1.00 40.31 43 GLU A C 13
ATOM 23223 O O . GLU A 1 43 ? -4.760 9.744 -1.360 1.00 53.31 43 GLU A O 13
ATOM 23235 N N . THR A 1 44 ? -3.365 11.521 -1.396 1.00 54.03 44 THR A N 13
ATOM 23236 C CA . THR A 1 44 ? -4.281 12.490 -0.788 1.00 31.22 44 THR A CA 13
ATOM 23237 C C . THR A 1 44 ? -5.086 13.215 -1.891 1.00 12.01 44 THR A C 13
ATOM 23238 O O . THR A 1 44 ? -4.667 13.231 -3.058 1.00 35.10 44 THR A O 13
ATOM 23249 N N . SER A 1 45 ? -6.249 13.791 -1.508 1.00 24.43 45 SER A N 13
ATOM 23250 C CA . SER A 1 45 ? -7.162 14.510 -2.436 1.00 22.11 45 SER A CA 13
ATOM 23251 C C . SER A 1 45 ? -6.442 15.692 -3.122 1.00 50.04 45 SER A C 13
ATOM 23252 O O . SER A 1 45 ? -6.536 15.887 -4.342 1.00 54.22 45 SER A O 13
ATOM 23260 N N . SER A 1 46 ? -5.734 16.475 -2.298 1.00 43.45 46 SER A N 13
ATOM 23261 C CA . SER A 1 46 ? -4.869 17.577 -2.743 1.00 54.32 46 SER A CA 13
ATOM 23262 C C . SER A 1 46 ? -3.405 17.193 -2.494 1.00 12.52 46 SER A C 13
ATOM 23263 O O . SER A 1 46 ? -3.128 16.410 -1.588 1.00 11.02 46 SER A O 13
ATOM 23271 N N . GLU A 1 47 ? -2.474 17.732 -3.296 1.00 53.52 47 GLU A N 13
ATOM 23272 C CA . GLU A 1 47 ? -1.029 17.532 -3.087 1.00 3.00 47 GLU A CA 13
ATOM 23273 C C . GLU A 1 47 ? -0.531 18.554 -2.052 1.00 2.14 47 GLU A C 13
ATOM 23274 O O . GLU A 1 47 ? -0.904 19.729 -2.108 1.00 45.54 47 GLU A O 13
ATOM 23286 N N . TYR A 1 48 ? 0.289 18.088 -1.103 1.00 31.11 48 TYR A N 13
ATOM 23287 C CA . TYR A 1 48 ? 0.903 18.928 -0.056 1.00 63.42 48 TYR A CA 13
ATOM 23288 C C . TYR A 1 48 ? 2.434 18.815 -0.161 1.00 30.55 48 TYR A C 13
ATOM 23289 O O . TYR A 1 48 ? 2.958 17.984 -0.925 1.00 33.42 48 TYR A O 13
ATOM 23307 N N . SER A 1 49 ? 3.138 19.638 0.625 1.00 62.12 49 SER A N 13
ATOM 23308 C CA . SER A 1 49 ? 4.603 19.690 0.629 1.00 44.33 49 SER A CA 13
ATOM 23309 C C . SER A 1 49 ? 5.190 18.611 1.567 1.00 71.40 49 SER A C 13
ATOM 23310 O O . SER A 1 49 ? 4.728 18.449 2.711 1.00 32.25 49 SER A O 13
ATOM 23318 N N . SER A 1 50 ? 6.195 17.877 1.041 1.00 35.10 50 SER A N 13
ATOM 23319 C CA . SER A 1 50 ? 6.959 16.849 1.776 1.00 54.02 50 SER A CA 13
ATOM 23320 C C . SER A 1 50 ? 6.055 15.694 2.264 1.00 24.23 50 SER A C 13
ATOM 23321 O O . SER A 1 50 ? 6.172 15.230 3.412 1.00 60.34 50 SER A O 13
ATOM 23329 N N . LEU A 1 51 ? 5.149 15.235 1.365 1.00 43.32 51 LEU A N 13
ATOM 23330 C CA . LEU A 1 51 ? 4.315 14.051 1.624 1.00 42.22 51 LEU A CA 13
ATOM 23331 C C . LEU A 1 51 ? 5.195 12.782 1.603 1.00 2.24 51 LEU A C 13
ATOM 23332 O O . LEU A 1 51 ? 5.632 12.319 0.541 1.00 23.20 51 LEU A O 13
ATOM 23348 N N . ARG A 1 52 ? 5.460 12.257 2.803 1.00 23.11 52 ARG A N 13
ATOM 23349 C CA . ARG A 1 52 ? 6.256 11.051 3.016 1.00 72.33 52 ARG A CA 13
ATOM 23350 C C . ARG A 1 52 ? 5.308 9.897 3.346 1.00 23.43 52 ARG A C 13
ATOM 23351 O O . ARG A 1 52 ? 4.753 9.840 4.440 1.00 2.11 52 ARG A O 13
ATOM 23372 N N . PHE A 1 53 ? 5.088 9.009 2.372 1.00 33.03 53 PHE A N 13
ATOM 23373 C CA . PHE A 1 53 ? 4.193 7.859 2.535 1.00 64.30 53 PHE A CA 13
ATOM 23374 C C . PHE A 1 53 ? 4.985 6.653 3.050 1.00 44.42 53 PHE A C 13
ATOM 23375 O O . PHE A 1 53 ? 6.144 6.448 2.683 1.00 13.33 53 PHE A O 13
ATOM 23392 N N . LYS A 1 54 ? 4.352 5.887 3.920 1.00 33.33 54 LYS A N 13
ATOM 23393 C CA . LYS A 1 54 ? 4.829 4.587 4.385 1.00 42.21 54 LYS A CA 13
ATOM 23394 C C . LYS A 1 54 ? 3.752 3.555 4.062 1.00 14.13 54 LYS A C 13
ATOM 23395 O O . LYS A 1 54 ? 2.602 3.914 3.792 1.00 34.13 54 LYS A O 13
ATOM 23414 N N . TRP A 1 55 ? 4.135 2.282 4.074 1.00 54.32 55 TRP A N 13
ATOM 23415 C CA . TRP A 1 55 ? 3.224 1.158 3.813 1.00 15.54 55 TRP A CA 13
ATOM 23416 C C . TRP A 1 55 ? 3.459 0.086 4.874 1.00 1.21 55 TRP A C 13
ATOM 23417 O O . TRP A 1 55 ? 4.605 -0.199 5.213 1.00 72.21 55 TRP A O 13
ATOM 23438 N N . PHE A 1 56 ? 2.368 -0.477 5.409 1.00 74.01 56 PHE A N 13
ATOM 23439 C CA . PHE A 1 56 ? 2.406 -1.479 6.485 1.00 64.21 56 PHE A CA 13
ATOM 23440 C C . PHE A 1 56 ? 1.624 -2.714 6.017 1.00 61.10 56 PHE A C 13
ATOM 23441 O O . PHE A 1 56 ? 0.418 -2.625 5.780 1.00 51.21 56 PHE A O 13
ATOM 23458 N N . LYS A 1 57 ? 2.303 -3.857 5.893 1.00 72.34 57 LYS A N 13
ATOM 23459 C CA . LYS A 1 57 ? 1.674 -5.122 5.524 1.00 13.24 57 LYS A CA 13
ATOM 23460 C C . LYS A 1 57 ? 1.280 -5.862 6.810 1.00 72.35 57 LYS A C 13
ATOM 23461 O O . LYS A 1 57 ? 2.138 -6.418 7.509 1.00 73.31 57 LYS A O 13
ATOM 23480 N N . ASN A 1 58 ? -0.026 -5.775 7.131 1.00 45.13 58 ASN A N 13
ATOM 23481 C CA . ASN A 1 58 ? -0.656 -6.386 8.325 1.00 44.04 58 ASN A CA 13
ATOM 23482 C C . ASN A 1 58 ? -0.166 -5.713 9.625 1.00 52.31 58 ASN A C 13
ATOM 23483 O O . ASN A 1 58 ? -0.299 -6.280 10.717 1.00 13.11 58 ASN A O 13
ATOM 23494 N N . GLY A 1 59 ? 0.325 -4.457 9.492 1.00 73.40 59 GLY A N 13
ATOM 23495 C CA . GLY A 1 59 ? 0.909 -3.696 10.606 1.00 13.25 59 GLY A CA 13
ATOM 23496 C C . GLY A 1 59 ? 2.436 -3.650 10.583 1.00 40.22 59 GLY A C 13
ATOM 23497 O O . GLY A 1 59 ? 3.032 -2.797 11.253 1.00 41.42 59 GLY A O 13
ATOM 23501 N N . ASN A 1 60 ? 3.079 -4.556 9.818 1.00 21.04 60 ASN A N 13
ATOM 23502 C CA . ASN A 1 60 ? 4.539 -4.589 9.646 1.00 40.41 60 ASN A CA 13
ATOM 23503 C C . ASN A 1 60 ? 4.952 -3.535 8.605 1.00 11.02 60 ASN A C 13
ATOM 23504 O O . ASN A 1 60 ? 4.668 -3.700 7.419 1.00 41.14 60 ASN A O 13
ATOM 23515 N N . GLU A 1 61 ? 5.622 -2.462 9.065 1.00 35.45 61 GLU A N 13
ATOM 23516 C CA . GLU A 1 61 ? 6.106 -1.375 8.191 1.00 75.54 61 GLU A CA 13
ATOM 23517 C C . GLU A 1 61 ? 7.116 -1.929 7.172 1.00 11.13 61 GLU A C 13
ATOM 23518 O O . GLU A 1 61 ? 8.213 -2.362 7.555 1.00 13.02 61 GLU A O 13
ATOM 23530 N N . LEU A 1 62 ? 6.704 -1.968 5.891 1.00 33.51 62 LEU A N 13
ATOM 23531 C CA . LEU A 1 62 ? 7.550 -2.422 4.792 1.00 12.42 62 LEU A CA 13
ATOM 23532 C C . LEU A 1 62 ? 8.637 -1.377 4.506 1.00 61.32 62 LEU A C 13
ATOM 23533 O O . LEU A 1 62 ? 8.439 -0.414 3.753 1.00 63.44 62 LEU A O 13
ATOM 23549 N N . ASN A 1 63 ? 9.768 -1.577 5.178 1.00 21.24 63 ASN A N 13
ATOM 23550 C CA . ASN A 1 63 ? 11.040 -0.919 4.871 1.00 74.12 63 ASN A CA 13
ATOM 23551 C C . ASN A 1 63 ? 11.724 -1.704 3.728 1.00 52.34 63 ASN A C 13
ATOM 23552 O O . ASN A 1 63 ? 11.084 -2.574 3.126 1.00 71.22 63 ASN A O 13
ATOM 23563 N N . ARG A 1 64 ? 13.004 -1.419 3.430 1.00 70.43 64 ARG A N 13
ATOM 23564 C CA . ARG A 1 64 ? 13.735 -2.088 2.321 1.00 73.45 64 ARG A CA 13
ATOM 23565 C C . ARG A 1 64 ? 13.815 -3.622 2.555 1.00 41.14 64 ARG A C 13
ATOM 23566 O O . ARG A 1 64 ? 13.349 -4.411 1.725 1.00 22.23 64 ARG A O 13
ATOM 23587 N N . LYS A 1 65 ? 14.356 -4.007 3.724 1.00 33.32 65 LYS A N 13
ATOM 23588 C CA . LYS A 1 65 ? 14.610 -5.415 4.093 1.00 34.03 65 LYS A CA 13
ATOM 23589 C C . LYS A 1 65 ? 13.331 -6.113 4.610 1.00 45.21 65 LYS A C 13
ATOM 23590 O O . LYS A 1 65 ? 13.185 -7.331 4.475 1.00 62.51 65 LYS A O 13
ATOM 23609 N N . ASN A 1 66 ? 12.415 -5.319 5.203 1.00 61.33 66 ASN A N 13
ATOM 23610 C CA . ASN A 1 66 ? 11.122 -5.819 5.745 1.00 34.21 66 ASN A CA 13
ATOM 23611 C C . ASN A 1 66 ? 10.182 -6.254 4.605 1.00 51.25 66 ASN A C 13
ATOM 23612 O O . ASN A 1 66 ? 9.330 -7.128 4.770 1.00 50.32 66 ASN A O 13
ATOM 23623 N N . LYS A 1 67 ? 10.348 -5.607 3.457 1.00 45.50 67 LYS A N 13
ATOM 23624 C CA . LYS A 1 67 ? 9.568 -5.882 2.251 1.00 34.42 67 LYS A CA 13
ATOM 23625 C C . LYS A 1 67 ? 10.053 -7.190 1.589 1.00 23.55 67 LYS A C 13
ATOM 23626 O O . LYS A 1 67 ? 11.268 -7.377 1.440 1.00 31.22 67 LYS A O 13
ATOM 23645 N N . PRO A 1 68 ? 9.131 -8.126 1.191 1.00 5.35 68 PRO A N 13
ATOM 23646 C CA . PRO A 1 68 ? 9.505 -9.294 0.357 1.00 42.45 68 PRO A CA 13
ATOM 23647 C C . PRO A 1 68 ? 9.911 -8.839 -1.062 1.00 14.53 68 PRO A C 13
ATOM 23648 O O . PRO A 1 68 ? 9.494 -7.762 -1.515 1.00 71.32 68 PRO A O 13
ATOM 23659 N N . GLN A 1 69 ? 10.713 -9.670 -1.750 1.00 45.23 69 GLN A N 13
ATOM 23660 C CA . GLN A 1 69 ? 11.312 -9.322 -3.065 1.00 13.35 69 GLN A CA 13
ATOM 23661 C C . GLN A 1 69 ? 10.241 -9.083 -4.150 1.00 1.51 69 GLN A C 13
ATOM 23662 O O . GLN A 1 69 ? 10.450 -8.287 -5.074 1.00 25.32 69 GLN A O 13
ATOM 23676 N N . ASN A 1 70 ? 9.093 -9.772 -4.004 1.00 44.15 70 ASN A N 13
ATOM 23677 C CA . ASN A 1 70 ? 7.999 -9.742 -4.999 1.00 42.40 70 ASN A CA 13
ATOM 23678 C C . ASN A 1 70 ? 7.136 -8.465 -4.877 1.00 41.21 70 ASN A C 13
ATOM 23679 O O . ASN A 1 70 ? 6.405 -8.131 -5.794 1.00 32.21 70 ASN A O 13
ATOM 23690 N N . ILE A 1 71 ? 7.218 -7.766 -3.734 1.00 61.25 71 ILE A N 13
ATOM 23691 C CA . ILE A 1 71 ? 6.560 -6.460 -3.545 1.00 55.13 71 ILE A CA 13
ATOM 23692 C C . ILE A 1 71 ? 7.579 -5.361 -3.865 1.00 75.32 71 ILE A C 13
ATOM 23693 O O . ILE A 1 71 ? 8.771 -5.533 -3.608 1.00 51.22 71 ILE A O 13
ATOM 23709 N N . LYS A 1 72 ? 7.110 -4.247 -4.449 1.00 31.22 72 LYS A N 13
ATOM 23710 C CA . LYS A 1 72 ? 7.941 -3.065 -4.713 1.00 72.54 72 LYS A CA 13
ATOM 23711 C C . LYS A 1 72 ? 7.110 -1.798 -4.435 1.00 11.42 72 LYS A C 13
ATOM 23712 O O . LYS A 1 72 ? 5.899 -1.782 -4.678 1.00 74.45 72 LYS A O 13
ATOM 23731 N N . ILE A 1 73 ? 7.760 -0.750 -3.895 1.00 71.44 73 ILE A N 13
ATOM 23732 C CA . ILE A 1 73 ? 7.112 0.543 -3.582 1.00 72.34 73 ILE A CA 13
ATOM 23733 C C . ILE A 1 73 ? 7.879 1.682 -4.282 1.00 73.32 73 ILE A C 13
ATOM 23734 O O . ILE A 1 73 ? 9.109 1.738 -4.192 1.00 75.11 73 ILE A O 13
ATOM 23750 N N . GLN A 1 74 ? 7.147 2.599 -4.940 1.00 13.14 74 GLN A N 13
ATOM 23751 C CA . GLN A 1 74 ? 7.720 3.790 -5.597 1.00 50.43 74 GLN A CA 13
ATOM 23752 C C . GLN A 1 74 ? 6.995 5.056 -5.083 1.00 24.12 74 GLN A C 13
ATOM 23753 O O . GLN A 1 74 ? 5.765 5.139 -5.134 1.00 73.43 74 GLN A O 13
ATOM 23767 N N . LYS A 1 75 ? 7.766 6.016 -4.529 1.00 34.03 75 LYS A N 13
ATOM 23768 C CA . LYS A 1 75 ? 7.234 7.317 -4.062 1.00 61.11 75 LYS A CA 13
ATOM 23769 C C . LYS A 1 75 ? 7.272 8.327 -5.216 1.00 33.22 75 LYS A C 13
ATOM 23770 O O . LYS A 1 75 ? 8.197 8.314 -6.041 1.00 65.35 75 LYS A O 13
ATOM 23789 N N . LYS A 1 76 ? 6.255 9.191 -5.252 1.00 13.22 76 LYS A N 13
ATOM 23790 C CA . LYS A 1 76 ? 5.997 10.150 -6.341 1.00 23.14 76 LYS A CA 13
ATOM 23791 C C . LYS A 1 76 ? 5.604 11.522 -5.733 1.00 72.10 76 LYS A C 13
ATOM 23792 O O . LYS A 1 76 ? 5.305 11.590 -4.532 1.00 31.33 76 LYS A O 13
ATOM 23811 N N . PRO A 1 77 ? 5.638 12.646 -6.530 1.00 13.13 77 PRO A N 13
ATOM 23812 C CA . PRO A 1 77 ? 5.185 13.979 -6.047 1.00 0.33 77 PRO A CA 13
ATOM 23813 C C . PRO A 1 77 ? 3.696 13.971 -5.611 1.00 50.12 77 PRO A C 13
ATOM 23814 O O . PRO A 1 77 ? 2.787 13.974 -6.448 1.00 2.24 77 PRO A O 13
ATOM 23825 N N . GLY A 1 78 ? 3.477 13.880 -4.291 1.00 74.53 78 GLY A N 13
ATOM 23826 C CA . GLY A 1 78 ? 2.134 13.967 -3.697 1.00 23.24 78 GLY A CA 13
ATOM 23827 C C . GLY A 1 78 ? 1.398 12.632 -3.588 1.00 34.31 78 GLY A C 13
ATOM 23828 O O . GLY A 1 78 ? 0.220 12.614 -3.198 1.00 61.53 78 GLY A O 13
ATOM 23832 N N . LYS A 1 79 ? 2.089 11.510 -3.905 1.00 21.24 79 LYS A N 13
ATOM 23833 C CA . LYS A 1 79 ? 1.487 10.152 -3.887 1.00 35.12 79 LYS A CA 13
ATOM 23834 C C . LYS A 1 79 ? 2.569 9.058 -3.827 1.00 23.13 79 LYS A C 13
ATOM 23835 O O . LYS A 1 79 ? 3.760 9.360 -3.822 1.00 22.21 79 LYS A O 13
ATOM 23854 N N . SER A 1 80 ? 2.130 7.788 -3.746 1.00 13.32 80 SER A N 13
ATOM 23855 C CA . SER A 1 80 ? 3.023 6.617 -3.702 1.00 14.31 80 SER A CA 13
ATOM 23856 C C . SER A 1 80 ? 2.218 5.361 -4.045 1.00 32.12 80 SER A C 13
ATOM 23857 O O . SER A 1 80 ? 0.995 5.319 -3.826 1.00 63.22 80 SER A O 13
ATOM 23865 N N . GLU A 1 81 ? 2.904 4.335 -4.588 1.00 1.44 81 GLU A N 13
ATOM 23866 C CA . GLU A 1 81 ? 2.264 3.081 -5.008 1.00 72.25 81 GLU A CA 13
ATOM 23867 C C . GLU A 1 81 ? 3.024 1.861 -4.465 1.00 72.14 81 GLU A C 13
ATOM 23868 O O . GLU A 1 81 ? 4.249 1.894 -4.331 1.00 33.13 81 GLU A O 13
ATOM 23880 N N . LEU A 1 82 ? 2.265 0.789 -4.179 1.00 51.44 82 LEU A N 13
ATOM 23881 C CA . LEU A 1 82 ? 2.786 -0.526 -3.790 1.00 13.31 82 LEU A CA 13
ATOM 23882 C C . LEU A 1 82 ? 2.248 -1.543 -4.805 1.00 5.10 82 LEU A C 13
ATOM 23883 O O . LEU A 1 82 ? 1.041 -1.810 -4.859 1.00 33.41 82 LEU A O 13
ATOM 23899 N N . ARG A 1 83 ? 3.156 -2.058 -5.635 1.00 32.42 83 ARG A N 13
ATOM 23900 C CA . ARG A 1 83 ? 2.844 -2.971 -6.738 1.00 33.33 83 ARG A CA 13
ATOM 23901 C C . ARG A 1 83 ? 3.356 -4.378 -6.397 1.00 74.04 83 ARG A C 13
ATOM 23902 O O . ARG A 1 83 ? 4.571 -4.617 -6.352 1.00 22.30 83 ARG A O 13
ATOM 23923 N N . ILE A 1 84 ? 2.403 -5.286 -6.125 1.00 51.53 84 ILE A N 13
ATOM 23924 C CA . ILE A 1 84 ? 2.686 -6.666 -5.702 1.00 43.24 84 ILE A CA 13
ATOM 23925 C C . ILE A 1 84 ? 2.859 -7.564 -6.937 1.00 71.22 84 ILE A C 13
ATOM 23926 O O . ILE A 1 84 ? 1.862 -7.985 -7.529 1.00 53.02 84 ILE A O 13
ATOM 23942 N N . ASN A 1 85 ? 4.110 -7.835 -7.322 1.00 30.25 85 ASN A N 13
ATOM 23943 C CA . ASN A 1 85 ? 4.424 -8.798 -8.399 1.00 64.33 85 ASN A CA 13
ATOM 23944 C C . ASN A 1 85 ? 4.184 -10.234 -7.870 1.00 60.31 85 ASN A C 13
ATOM 23945 O O . ASN A 1 85 ? 4.544 -10.532 -6.720 1.00 42.31 85 ASN A O 13
ATOM 23956 N N . LYS A 1 86 ? 3.521 -11.078 -8.692 1.00 31.41 86 LYS A N 13
ATOM 23957 C CA . LYS A 1 86 ? 3.242 -12.512 -8.396 1.00 31.14 86 LYS A CA 13
ATOM 23958 C C . LYS A 1 86 ? 2.442 -12.708 -7.080 1.00 12.42 86 LYS A C 13
ATOM 23959 O O . LYS A 1 86 ? 2.639 -13.717 -6.386 1.00 65.44 86 LYS A O 13
ATOM 23978 N N . ALA A 1 87 ? 1.495 -11.782 -6.807 1.00 24.22 87 ALA A N 13
ATOM 23979 C CA . ALA A 1 87 ? 0.676 -11.751 -5.565 1.00 71.53 87 ALA A CA 13
ATOM 23980 C C . ALA A 1 87 ? 0.112 -13.138 -5.180 1.00 32.10 87 ALA A C 13
ATOM 23981 O O . ALA A 1 87 ? -0.643 -13.735 -5.950 1.00 53.53 87 ALA A O 13
ATOM 23988 N N . SER A 1 88 ? 0.507 -13.632 -3.995 1.00 0.14 88 SER A N 13
ATOM 23989 C CA . SER A 1 88 ? 0.222 -15.012 -3.538 1.00 61.40 88 SER A CA 13
ATOM 23990 C C . SER A 1 88 ? -0.534 -14.993 -2.193 1.00 35.52 88 SER A C 13
ATOM 23991 O O . SER A 1 88 ? -0.941 -13.927 -1.723 1.00 71.13 88 SER A O 13
ATOM 23999 N N . LEU A 1 89 ? -0.726 -16.182 -1.581 1.00 43.20 89 LEU A N 13
ATOM 24000 C CA . LEU A 1 89 ? -1.322 -16.302 -0.228 1.00 41.14 89 LEU A CA 13
ATOM 24001 C C . LEU A 1 89 ? -0.411 -15.665 0.853 1.00 54.23 89 LEU A C 13
ATOM 24002 O O . LEU A 1 89 ? -0.873 -15.332 1.945 1.00 52.23 89 LEU A O 13
ATOM 24018 N N . ALA A 1 90 ? 0.883 -15.512 0.533 1.00 23.14 90 ALA A N 13
ATOM 24019 C CA . ALA A 1 90 ? 1.844 -14.771 1.374 1.00 62.34 90 ALA A CA 13
ATOM 24020 C C . ALA A 1 90 ? 1.528 -13.259 1.368 1.00 5.03 90 ALA A C 13
ATOM 24021 O O . ALA A 1 90 ? 1.866 -12.535 2.306 1.00 20.01 90 ALA A O 13
ATOM 24028 N N . ASP A 1 91 ? 0.877 -12.803 0.280 1.00 34.34 91 ASP A N 13
ATOM 24029 C CA . ASP A 1 91 ? 0.505 -11.390 0.071 1.00 22.44 91 ASP A CA 13
ATOM 24030 C C . ASP A 1 91 ? -0.956 -11.102 0.431 1.00 4.42 91 ASP A C 13
ATOM 24031 O O . ASP A 1 91 ? -1.362 -9.932 0.427 1.00 24.43 91 ASP A O 13
ATOM 24040 N N . SER A 1 92 ? -1.758 -12.149 0.711 1.00 23.25 92 SER A N 13
ATOM 24041 C CA . SER A 1 92 ? -3.160 -11.958 1.117 1.00 65.10 92 SER A CA 13
ATOM 24042 C C . SER A 1 92 ? -3.227 -11.399 2.566 1.00 62.52 92 SER A C 13
ATOM 24043 O O . SER A 1 92 ? -2.935 -12.105 3.540 1.00 53.03 92 SER A O 13
ATOM 24051 N N . GLY A 1 93 ? -3.581 -10.107 2.671 1.00 2.23 93 GLY A N 13
ATOM 24052 C CA . GLY A 1 93 ? -3.724 -9.416 3.949 1.00 2.14 93 GLY A CA 13
ATOM 24053 C C . GLY A 1 93 ? -3.993 -7.929 3.766 1.00 2.45 93 GLY A C 13
ATOM 24054 O O . GLY A 1 93 ? -4.013 -7.435 2.631 1.00 62.54 93 GLY A O 13
ATOM 24058 N N . GLU A 1 94 ? -4.201 -7.221 4.886 1.00 73.50 94 GLU A N 13
ATOM 24059 C CA . GLU A 1 94 ? -4.480 -5.775 4.891 1.00 32.01 94 GLU A CA 13
ATOM 24060 C C . GLU A 1 94 ? -3.180 -4.971 4.714 1.00 64.52 94 GLU A C 13
ATOM 24061 O O . GLU A 1 94 ? -2.262 -5.079 5.524 1.00 40.31 94 GLU A O 13
ATOM 24073 N N . TYR A 1 95 ? -3.107 -4.186 3.634 1.00 42.41 95 TYR A N 13
ATOM 24074 C CA . TYR A 1 95 ? -2.056 -3.181 3.440 1.00 42.20 95 TYR A CA 13
ATOM 24075 C C . TYR A 1 95 ? -2.594 -1.814 3.894 1.00 12.32 95 TYR A C 13
ATOM 24076 O O . TYR A 1 95 ? -3.535 -1.275 3.302 1.00 2.44 95 TYR A O 13
ATOM 24094 N N . MET A 1 96 ? -2.008 -1.296 4.973 1.00 31.31 96 MET A N 13
ATOM 24095 C CA . MET A 1 96 ? -2.332 0.018 5.545 1.00 40.33 96 MET A CA 13
ATOM 24096 C C . MET A 1 96 ? -1.199 1.013 5.230 1.00 3.41 96 MET A C 13
ATOM 24097 O O . MET A 1 96 ? -0.086 0.855 5.731 1.00 31.11 96 MET A O 13
ATOM 24111 N N . CYS A 1 97 ? -1.472 2.021 4.393 1.00 63.20 97 CYS A N 13
ATOM 24112 C CA . CYS A 1 97 ? -0.495 3.089 4.109 1.00 73.12 97 CYS A CA 13
ATOM 24113 C C . CYS A 1 97 ? -0.714 4.254 5.087 1.00 51.54 97 CYS A C 13
ATOM 24114 O O . CYS A 1 97 ? -1.831 4.445 5.587 1.00 44.12 97 CYS A O 13
ATOM 24121 N N . LYS A 1 98 ? 0.352 5.024 5.368 1.00 10.32 98 LYS A N 13
ATOM 24122 C CA . LYS A 1 98 ? 0.303 6.189 6.274 1.00 24.23 98 LYS A CA 13
ATOM 24123 C C . LYS A 1 98 ? 1.089 7.352 5.661 1.00 71.55 98 LYS A C 13
ATOM 24124 O O . LYS A 1 98 ? 2.273 7.202 5.366 1.00 35.35 98 LYS A O 13
ATOM 24143 N N . VAL A 1 99 ? 0.440 8.515 5.502 1.00 25.54 99 VAL A N 13
ATOM 24144 C CA . VAL A 1 99 ? 1.094 9.714 4.949 1.00 1.13 99 VAL A CA 13
ATOM 24145 C C . VAL A 1 99 ? 1.563 10.633 6.094 1.00 2.53 99 VAL A C 13
ATOM 24146 O O . VAL A 1 99 ? 0.938 10.688 7.161 1.00 44.42 99 VAL A O 13
ATOM 24159 N N . ILE A 1 100 ? 2.702 11.293 5.873 1.00 63.41 100 ILE A N 13
ATOM 24160 C CA . ILE A 1 100 ? 3.287 12.294 6.780 1.00 32.21 100 ILE A CA 13
ATOM 24161 C C . ILE A 1 100 ? 3.439 13.615 5.987 1.00 2.43 100 ILE A C 13
ATOM 24162 O O . ILE A 1 100 ? 3.741 13.580 4.794 1.00 22.05 100 ILE A O 13
ATOM 24178 N N . SER A 1 101 ? 3.203 14.766 6.639 1.00 32.42 101 SER A N 13
ATOM 24179 C CA . SER A 1 101 ? 3.387 16.098 6.025 1.00 61.25 101 SER A CA 13
ATOM 24180 C C . SER A 1 101 ? 3.779 17.123 7.095 1.00 60.32 101 SER A C 13
ATOM 24181 O O . SER A 1 101 ? 3.954 16.783 8.274 1.00 2.33 101 SER A O 13
ATOM 24189 N N . LYS A 1 102 ? 3.897 18.385 6.653 1.00 53.32 102 LYS A N 13
ATOM 24190 C CA . LYS A 1 102 ? 4.163 19.541 7.522 1.00 54.25 102 LYS A CA 13
ATOM 24191 C C . LYS A 1 102 ? 2.907 19.908 8.350 1.00 70.52 102 LYS A C 13
ATOM 24192 O O . LYS A 1 102 ? 3.012 20.560 9.391 1.00 30.13 102 LYS A O 13
ATOM 24211 N N . LEU A 1 103 ? 1.723 19.489 7.856 1.00 44.21 103 LEU A N 13
ATOM 24212 C CA . LEU A 1 103 ? 0.426 19.787 8.491 1.00 71.23 103 LEU A CA 13
ATOM 24213 C C . LEU A 1 103 ? 0.063 18.698 9.528 1.00 43.53 103 LEU A C 13
ATOM 24214 O O . LEU A 1 103 ? -0.422 19.010 10.624 1.00 41.34 103 LEU A O 13
ATOM 24230 N N . GLY A 1 104 ? 0.310 17.420 9.170 1.00 53.34 104 GLY A N 13
ATOM 24231 C CA . GLY A 1 104 ? -0.003 16.288 10.052 1.00 65.32 104 GLY A CA 13
ATOM 24232 C C . GLY A 1 104 ? 0.121 14.934 9.363 1.00 44.22 104 GLY A C 13
ATOM 24233 O O . GLY A 1 104 ? 0.664 14.838 8.258 1.00 35.12 104 GLY A O 13
ATOM 24237 N N . ASN A 1 105 ? -0.381 13.874 10.032 1.00 73.00 105 ASN A N 13
ATOM 24238 C CA . ASN A 1 105 ? -0.347 12.485 9.512 1.00 13.41 105 ASN A CA 13
ATOM 24239 C C . ASN A 1 105 ? -1.776 11.969 9.264 1.00 54.22 105 ASN A C 13
ATOM 24240 O O . ASN A 1 105 ? -2.739 12.496 9.828 1.00 71.14 105 ASN A O 13
ATOM 24251 N N . ASP A 1 106 ? -1.889 10.911 8.435 1.00 34.23 106 ASP A N 13
ATOM 24252 C CA . ASP A 1 106 ? -3.177 10.236 8.119 1.00 64.31 106 ASP A CA 13
ATOM 24253 C C . ASP A 1 106 ? -2.883 8.767 7.699 1.00 52.12 106 ASP A C 13
ATOM 24254 O O . ASP A 1 106 ? -1.707 8.402 7.555 1.00 4.43 106 ASP A O 13
ATOM 24263 N N . SER A 1 107 ? -3.931 7.925 7.514 1.00 32.50 107 SER A N 13
ATOM 24264 C CA . SER A 1 107 ? -3.756 6.484 7.225 1.00 15.11 107 SER A CA 13
ATOM 24265 C C . SER A 1 107 ? -4.987 5.888 6.496 1.00 41.42 107 SER A C 13
ATOM 24266 O O . SER A 1 107 ? -6.124 6.081 6.932 1.00 65.34 107 SER A O 13
ATOM 24274 N N . ALA A 1 108 ? -4.734 5.152 5.391 1.00 23.32 108 ALA A N 13
ATOM 24275 C CA . ALA A 1 108 ? -5.763 4.381 4.655 1.00 33.22 108 ALA A CA 13
ATOM 24276 C C . ALA A 1 108 ? -5.406 2.881 4.689 1.00 74.01 108 ALA A C 13
ATOM 24277 O O . ALA A 1 108 ? -4.229 2.531 4.767 1.00 40.42 108 ALA A O 13
ATOM 24284 N N . SER A 1 109 ? -6.425 2.002 4.628 1.00 31.12 109 SER A N 13
ATOM 24285 C CA . SER A 1 109 ? -6.243 0.532 4.697 1.00 73.22 109 SER A CA 13
ATOM 24286 C C . SER A 1 109 ? -7.013 -0.167 3.557 1.00 34.12 109 SER A C 13
ATOM 24287 O O . SER A 1 109 ? -8.054 0.332 3.107 1.00 0.13 109 SER A O 13
ATOM 24295 N N . ALA A 1 110 ? -6.495 -1.331 3.110 1.00 64.40 110 ALA A N 13
ATOM 24296 C CA . ALA A 1 110 ? -7.090 -2.120 2.017 1.00 1.03 110 ALA A CA 13
ATOM 24297 C C . ALA A 1 110 ? -6.714 -3.599 2.166 1.00 4.43 110 ALA A C 13
ATOM 24298 O O . ALA A 1 110 ? -5.535 -3.948 2.068 1.00 50.13 110 ALA A O 13
ATOM 24305 N N . ASN A 1 111 ? -7.709 -4.466 2.406 1.00 32.22 111 ASN A N 13
ATOM 24306 C CA . ASN A 1 111 ? -7.483 -5.910 2.517 1.00 2.01 111 ASN A CA 13
ATOM 24307 C C . ASN A 1 111 ? -7.391 -6.537 1.116 1.00 54.50 111 ASN A C 13
ATOM 24308 O O . ASN A 1 111 ? -8.394 -6.660 0.404 1.00 4.15 111 ASN A O 13
ATOM 24319 N N . ILE A 1 112 ? -6.170 -6.900 0.727 1.00 11.12 112 ILE A N 13
ATOM 24320 C CA . ILE A 1 112 ? -5.882 -7.599 -0.522 1.00 50.10 112 ILE A CA 13
ATOM 24321 C C . ILE A 1 112 ? -5.990 -9.109 -0.272 1.00 54.24 112 ILE A C 13
ATOM 24322 O O . ILE A 1 112 ? -5.122 -9.696 0.359 1.00 12.31 112 ILE A O 13
ATOM 24338 N N . THR A 1 113 ? -7.105 -9.707 -0.707 1.00 4.42 113 THR A N 13
ATOM 24339 C CA . THR A 1 113 ? -7.325 -11.153 -0.644 1.00 41.25 113 THR A CA 13
ATOM 24340 C C . THR A 1 113 ? -6.806 -11.778 -1.944 1.00 31.42 113 THR A C 13
ATOM 24341 O O . THR A 1 113 ? -7.047 -11.246 -3.032 1.00 21.44 113 THR A O 13
ATOM 24352 N N . ILE A 1 114 ? -6.057 -12.874 -1.832 1.00 4.44 114 ILE A N 13
ATOM 24353 C CA . ILE A 1 114 ? -5.550 -13.610 -2.988 1.00 21.20 114 ILE A CA 13
ATOM 24354 C C . ILE A 1 114 ? -6.065 -15.044 -2.896 1.00 44.13 114 ILE A C 13
ATOM 24355 O O . ILE A 1 114 ? -6.052 -15.644 -1.824 1.00 71.23 114 ILE A O 13
ATOM 24371 N N . VAL A 1 115 ? -6.545 -15.570 -4.013 1.00 33.43 115 VAL A N 13
ATOM 24372 C CA . VAL A 1 115 ? -6.957 -16.972 -4.137 1.00 51.10 115 VAL A CA 13
ATOM 24373 C C . VAL A 1 115 ? -5.982 -17.666 -5.098 1.00 21.34 115 VAL A C 13
ATOM 24374 O O . VAL A 1 115 ? -5.604 -17.074 -6.114 1.00 75.33 115 VAL A O 13
ATOM 24387 N N . GLU A 1 116 ? -5.521 -18.888 -4.749 1.00 34.03 116 GLU A N 13
ATOM 24388 C CA . GLU A 1 116 ? -4.632 -19.670 -5.627 1.00 63.41 116 GLU A CA 13
ATOM 24389 C C . GLU A 1 116 ? -5.331 -19.933 -6.965 1.00 52.20 116 GLU A C 13
ATOM 24390 O O . GLU A 1 116 ? -6.373 -20.600 -7.006 1.00 1.01 116 GLU A O 13
ATOM 24402 N N . SER A 1 117 ? -4.741 -19.357 -8.024 1.00 65.24 117 SER A N 13
ATOM 24403 C CA . SER A 1 117 ? -5.283 -19.351 -9.390 1.00 13.13 117 SER A CA 13
ATOM 24404 C C . SER A 1 117 ? -5.627 -20.784 -9.875 1.00 54.21 117 SER A C 13
ATOM 24405 O O . SER A 1 117 ? -4.746 -21.534 -10.309 1.00 22.21 117 SER A O 13
ATOM 24413 N N . ASN A 1 118 ? -6.912 -21.163 -9.735 1.00 24.44 118 ASN A N 13
ATOM 24414 C CA . ASN A 1 118 ? -7.425 -22.502 -10.084 1.00 41.20 118 ASN A CA 13
ATOM 24415 C C . ASN A 1 118 ? -8.649 -22.337 -11.012 1.00 14.15 118 ASN A C 13
ATOM 24416 O O . ASN A 1 118 ? -9.683 -21.811 -10.542 1.00 73.34 118 ASN A O 13
ATOM 24428 N N . MET A 1 1 ? 15.013 46.407 11.041 1.00 10.14 1 MET A N 14
ATOM 24429 C CA . MET A 1 1 ? 14.398 45.066 11.187 1.00 33.31 1 MET A CA 14
ATOM 24430 C C . MET A 1 1 ? 14.571 44.560 12.631 1.00 74.52 1 MET A C 14
ATOM 24431 O O . MET A 1 1 ? 13.589 44.202 13.297 1.00 3.21 1 MET A O 14
ATOM 24447 N N . HIS A 1 2 ? 15.834 44.542 13.106 1.00 13.14 2 HIS A N 14
ATOM 24448 C CA . HIS A 1 2 ? 16.198 44.026 14.444 1.00 30.41 2 HIS A CA 14
ATOM 24449 C C . HIS A 1 2 ? 15.862 45.048 15.552 1.00 42.34 2 HIS A C 14
ATOM 24450 O O . HIS A 1 2 ? 16.738 45.777 16.022 1.00 73.33 2 HIS A O 14
ATOM 24465 N N . HIS A 1 3 ? 14.573 45.142 15.926 1.00 51.35 3 HIS A N 14
ATOM 24466 C CA . HIS A 1 3 ? 14.122 45.946 17.081 1.00 61.42 3 HIS A CA 14
ATOM 24467 C C . HIS A 1 3 ? 13.054 45.145 17.848 1.00 12.12 3 HIS A C 14
ATOM 24468 O O . HIS A 1 3 ? 13.406 44.334 18.702 1.00 51.34 3 HIS A O 14
ATOM 24483 N N . HIS A 1 4 ? 11.763 45.316 17.506 1.00 33.14 4 HIS A N 14
ATOM 24484 C CA . HIS A 1 4 ? 10.652 44.586 18.158 1.00 13.40 4 HIS A CA 14
ATOM 24485 C C . HIS A 1 4 ? 10.207 43.428 17.252 1.00 13.41 4 HIS A C 14
ATOM 24486 O O . HIS A 1 4 ? 9.948 42.314 17.717 1.00 54.12 4 HIS A O 14
ATOM 24501 N N . HIS A 1 5 ? 10.117 43.713 15.949 1.00 13.14 5 HIS A N 14
ATOM 24502 C CA . HIS A 1 5 ? 9.861 42.701 14.919 1.00 54.10 5 HIS A CA 14
ATOM 24503 C C . HIS A 1 5 ? 11.109 41.829 14.689 1.00 72.42 5 HIS A C 14
ATOM 24504 O O . HIS A 1 5 ? 12.233 42.217 15.058 1.00 5.40 5 HIS A O 14
ATOM 24519 N N . HIS A 1 6 ? 10.878 40.652 14.070 1.00 60.44 6 HIS A N 14
ATOM 24520 C CA . HIS A 1 6 ? 11.899 39.612 13.823 1.00 40.51 6 HIS A CA 14
ATOM 24521 C C . HIS A 1 6 ? 12.400 39.012 15.157 1.00 50.23 6 HIS A C 14
ATOM 24522 O O . HIS A 1 6 ? 13.509 38.481 15.242 1.00 11.03 6 HIS A O 14
ATOM 24537 N N . HIS A 1 7 ? 11.524 39.068 16.185 1.00 44.33 7 HIS A N 14
ATOM 24538 C CA . HIS A 1 7 ? 11.792 38.556 17.544 1.00 4.31 7 HIS A CA 14
ATOM 24539 C C . HIS A 1 7 ? 10.544 37.826 18.070 1.00 52.35 7 HIS A C 14
ATOM 24540 O O . HIS A 1 7 ? 10.622 36.663 18.470 1.00 30.12 7 HIS A O 14
ATOM 24555 N N . SER A 1 8 ? 9.400 38.533 18.062 1.00 51.41 8 SER A N 14
ATOM 24556 C CA . SER A 1 8 ? 8.093 37.986 18.465 1.00 45.04 8 SER A CA 14
ATOM 24557 C C . SER A 1 8 ? 7.621 36.937 17.431 1.00 3.11 8 SER A C 14
ATOM 24558 O O . SER A 1 8 ? 7.087 37.305 16.374 1.00 72.35 8 SER A O 14
ATOM 24566 N N . SER A 1 9 ? 7.900 35.645 17.728 1.00 11.31 9 SER A N 14
ATOM 24567 C CA . SER A 1 9 ? 7.680 34.511 16.799 1.00 10.44 9 SER A CA 14
ATOM 24568 C C . SER A 1 9 ? 8.601 34.638 15.565 1.00 1.54 9 SER A C 14
ATOM 24569 O O . SER A 1 9 ? 8.247 34.193 14.473 1.00 63.54 9 SER A O 14
ATOM 24577 N N . GLY A 1 10 ? 9.798 35.227 15.785 1.00 31.23 10 GLY A N 14
ATOM 24578 C CA . GLY A 1 10 ? 10.790 35.457 14.733 1.00 1.14 10 GLY A CA 14
ATOM 24579 C C . GLY A 1 10 ? 11.379 34.160 14.186 1.00 10.12 10 GLY A C 14
ATOM 24580 O O . GLY A 1 10 ? 12.367 33.643 14.724 1.00 63.13 10 GLY A O 14
ATOM 24584 N N . ARG A 1 11 ? 10.733 33.622 13.145 1.00 51.45 11 ARG A N 14
ATOM 24585 C CA . ARG A 1 11 ? 11.169 32.414 12.441 1.00 42.31 11 ARG A CA 14
ATOM 24586 C C . ARG A 1 11 ? 10.495 32.396 11.059 1.00 62.01 11 ARG A C 14
ATOM 24587 O O . ARG A 1 11 ? 9.394 31.866 10.888 1.00 31.12 11 ARG A O 14
ATOM 24608 N N . GLU A 1 12 ? 11.162 33.003 10.083 1.00 43.32 12 GLU A N 14
ATOM 24609 C CA . GLU A 1 12 ? 10.613 33.225 8.724 1.00 11.22 12 GLU A CA 14
ATOM 24610 C C . GLU A 1 12 ? 10.945 32.044 7.791 1.00 4.24 12 GLU A C 14
ATOM 24611 O O . GLU A 1 12 ? 11.069 32.206 6.574 1.00 4.43 12 GLU A O 14
ATOM 24623 N N . ASN A 1 13 ? 11.022 30.840 8.379 1.00 44.30 13 ASN A N 14
ATOM 24624 C CA . ASN A 1 13 ? 11.354 29.601 7.658 1.00 71.35 13 ASN A CA 14
ATOM 24625 C C . ASN A 1 13 ? 10.099 28.969 7.023 1.00 11.21 13 ASN A C 14
ATOM 24626 O O . ASN A 1 13 ? 10.201 27.975 6.303 1.00 11.20 13 ASN A O 14
ATOM 24637 N N . LEU A 1 14 ? 8.922 29.553 7.287 1.00 72.33 14 LEU A N 14
ATOM 24638 C CA . LEU A 1 14 ? 7.630 29.005 6.843 1.00 14.01 14 LEU A CA 14
ATOM 24639 C C . LEU A 1 14 ? 6.621 30.132 6.596 1.00 23.43 14 LEU A C 14
ATOM 24640 O O . LEU A 1 14 ? 6.880 31.297 6.927 1.00 12.33 14 LEU A O 14
ATOM 24656 N N . TYR A 1 15 ? 5.476 29.770 6.004 1.00 64.41 15 TYR A N 14
ATOM 24657 C CA . TYR A 1 15 ? 4.320 30.659 5.865 1.00 32.15 15 TYR A CA 14
ATOM 24658 C C . TYR A 1 15 ? 3.141 30.022 6.612 1.00 21.31 15 TYR A C 14
ATOM 24659 O O . TYR A 1 15 ? 2.732 30.531 7.658 1.00 13.44 15 TYR A O 14
ATOM 24677 N N . PHE A 1 16 ? 2.642 28.881 6.078 1.00 1.41 16 PHE A N 14
ATOM 24678 C CA . PHE A 1 16 ? 1.538 28.099 6.673 1.00 1.54 16 PHE A CA 14
ATOM 24679 C C . PHE A 1 16 ? 0.256 28.961 6.803 1.00 22.42 16 PHE A C 14
ATOM 24680 O O . PHE A 1 16 ? -0.027 29.527 7.860 1.00 13.23 16 PHE A O 14
ATOM 24697 N N . GLN A 1 17 ? -0.478 29.097 5.690 1.00 72.21 17 GLN A N 14
ATOM 24698 C CA . GLN A 1 17 ? -1.747 29.847 5.624 1.00 44.30 17 GLN A CA 14
ATOM 24699 C C . GLN A 1 17 ? -2.820 28.962 4.973 1.00 74.11 17 GLN A C 14
ATOM 24700 O O . GLN A 1 17 ? -2.760 28.679 3.769 1.00 60.23 17 GLN A O 14
ATOM 24714 N N . GLY A 1 18 ? -3.770 28.501 5.804 1.00 63.44 18 GLY A N 14
ATOM 24715 C CA . GLY A 1 18 ? -4.893 27.666 5.367 1.00 34.05 18 GLY A CA 14
ATOM 24716 C C . GLY A 1 18 ? -4.474 26.284 4.866 1.00 30.13 18 GLY A C 14
ATOM 24717 O O . GLY A 1 18 ? -5.216 25.643 4.119 1.00 13.10 18 GLY A O 14
ATOM 24721 N N . ALA A 1 19 ? -3.282 25.838 5.285 1.00 73.25 19 ALA A N 14
ATOM 24722 C CA . ALA A 1 19 ? -2.717 24.551 4.876 1.00 53.34 19 ALA A CA 14
ATOM 24723 C C . ALA A 1 19 ? -3.315 23.435 5.748 1.00 73.40 19 ALA A C 14
ATOM 24724 O O . ALA A 1 19 ? -2.979 23.295 6.931 1.00 2.34 19 ALA A O 14
ATOM 24731 N N . LEU A 1 20 ? -4.215 22.664 5.132 1.00 24.34 20 LEU A N 14
ATOM 24732 C CA . LEU A 1 20 ? -5.034 21.648 5.802 1.00 71.10 20 LEU A CA 14
ATOM 24733 C C . LEU A 1 20 ? -4.270 20.305 5.897 1.00 3.55 20 LEU A C 14
ATOM 24734 O O . LEU A 1 20 ? -3.505 19.982 4.987 1.00 51.42 20 LEU A O 14
ATOM 24750 N N . PRO A 1 21 ? -4.452 19.510 7.009 1.00 1.12 21 PRO A N 14
ATOM 24751 C CA . PRO A 1 21 ? -3.830 18.161 7.157 1.00 43.22 21 PRO A CA 14
ATOM 24752 C C . PRO A 1 21 ? -4.101 17.232 5.939 1.00 11.10 21 PRO A C 14
ATOM 24753 O O . PRO A 1 21 ? -5.227 17.213 5.434 1.00 44.41 21 PRO A O 14
ATOM 24764 N N . PRO A 1 22 ? -3.081 16.457 5.447 1.00 23.02 22 PRO A N 14
ATOM 24765 C CA . PRO A 1 22 ? -3.216 15.640 4.212 1.00 22.54 22 PRO A CA 14
ATOM 24766 C C . PRO A 1 22 ? -4.163 14.442 4.424 1.00 53.21 22 PRO A C 14
ATOM 24767 O O . PRO A 1 22 ? -4.085 13.759 5.443 1.00 3.50 22 PRO A O 14
ATOM 24778 N N . ARG A 1 23 ? -5.032 14.198 3.446 1.00 72.54 23 ARG A N 14
ATOM 24779 C CA . ARG A 1 23 ? -6.110 13.202 3.544 1.00 33.33 23 ARG A CA 14
ATOM 24780 C C . ARG A 1 23 ? -5.995 12.229 2.354 1.00 64.51 23 ARG A C 14
ATOM 24781 O O . ARG A 1 23 ? -6.219 12.634 1.212 1.00 50.33 23 ARG A O 14
ATOM 24802 N N . LEU A 1 24 ? -5.644 10.965 2.634 1.00 20.43 24 LEU A N 14
ATOM 24803 C CA . LEU A 1 24 ? -5.546 9.902 1.615 1.00 53.24 24 LEU A CA 14
ATOM 24804 C C . LEU A 1 24 ? -6.931 9.509 1.083 1.00 42.44 24 LEU A C 14
ATOM 24805 O O . LEU A 1 24 ? -7.931 9.631 1.781 1.00 51.05 24 LEU A O 14
ATOM 24821 N N . LYS A 1 25 ? -6.960 9.039 -0.163 1.00 40.41 25 LYS A N 14
ATOM 24822 C CA . LYS A 1 25 ? -8.175 8.533 -0.808 1.00 42.54 25 LYS A CA 14
ATOM 24823 C C . LYS A 1 25 ? -8.285 7.024 -0.553 1.00 61.32 25 LYS A C 14
ATOM 24824 O O . LYS A 1 25 ? -7.331 6.401 -0.045 1.00 73.02 25 LYS A O 14
ATOM 24843 N N . GLU A 1 26 ? -9.446 6.443 -0.906 1.00 72.41 26 GLU A N 14
ATOM 24844 C CA . GLU A 1 26 ? -9.759 5.037 -0.600 1.00 62.31 26 GLU A CA 14
ATOM 24845 C C . GLU A 1 26 ? -8.779 4.085 -1.314 1.00 25.33 26 GLU A C 14
ATOM 24846 O O . GLU A 1 26 ? -8.781 3.990 -2.540 1.00 62.25 26 GLU A O 14
ATOM 24858 N N . MET A 1 27 ? -7.912 3.434 -0.530 1.00 1.31 27 MET A N 14
ATOM 24859 C CA . MET A 1 27 ? -7.107 2.301 -0.998 1.00 15.35 27 MET A CA 14
ATOM 24860 C C . MET A 1 27 ? -8.030 1.081 -1.112 1.00 3.22 27 MET A C 14
ATOM 24861 O O . MET A 1 27 ? -8.542 0.586 -0.100 1.00 1.11 27 MET A O 14
ATOM 24875 N N . LYS A 1 28 ? -8.268 0.643 -2.357 1.00 44.21 28 LYS A N 14
ATOM 24876 C CA . LYS A 1 28 ? -9.218 -0.432 -2.657 1.00 15.24 28 LYS A CA 14
ATOM 24877 C C . LYS A 1 28 ? -8.738 -1.776 -2.099 1.00 21.52 28 LYS A C 14
ATOM 24878 O O . LYS A 1 28 ? -7.588 -2.185 -2.337 1.00 71.34 28 LYS A O 14
ATOM 24897 N N . SER A 1 29 ? -9.619 -2.418 -1.320 1.00 72.31 29 SER A N 14
ATOM 24898 C CA . SER A 1 29 ? -9.501 -3.832 -0.974 1.00 44.13 29 SER A CA 14
ATOM 24899 C C . SER A 1 29 ? -9.702 -4.661 -2.252 1.00 44.52 29 SER A C 14
ATOM 24900 O O . SER A 1 29 ? -10.761 -4.582 -2.880 1.00 34.32 29 SER A O 14
ATOM 24908 N N . GLN A 1 30 ? -8.671 -5.411 -2.665 1.00 63.31 30 GLN A N 14
ATOM 24909 C CA . GLN A 1 30 ? -8.669 -6.138 -3.952 1.00 31.52 30 GLN A CA 14
ATOM 24910 C C . GLN A 1 30 ? -8.430 -7.637 -3.699 1.00 5.21 30 GLN A C 14
ATOM 24911 O O . GLN A 1 30 ? -7.511 -8.013 -2.963 1.00 33.43 30 GLN A O 14
ATOM 24925 N N . GLU A 1 31 ? -9.293 -8.470 -4.301 1.00 30.12 31 GLU A N 14
ATOM 24926 C CA . GLU A 1 31 ? -9.176 -9.933 -4.299 1.00 42.31 31 GLU A CA 14
ATOM 24927 C C . GLU A 1 31 ? -8.721 -10.357 -5.696 1.00 22.44 31 GLU A C 14
ATOM 24928 O O . GLU A 1 31 ? -9.360 -9.997 -6.694 1.00 53.32 31 GLU A O 14
ATOM 24940 N N . SER A 1 32 ? -7.614 -11.105 -5.762 1.00 32.44 32 SER A N 14
ATOM 24941 C CA . SER A 1 32 ? -6.999 -11.527 -7.020 1.00 24.34 32 SER A CA 14
ATOM 24942 C C . SER A 1 32 ? -6.449 -12.958 -6.901 1.00 72.03 32 SER A C 14
ATOM 24943 O O . SER A 1 32 ? -6.222 -13.465 -5.799 1.00 70.45 32 SER A O 14
ATOM 24951 N N . ALA A 1 33 ? -6.245 -13.591 -8.064 1.00 50.24 33 ALA A N 14
ATOM 24952 C CA . ALA A 1 33 ? -5.647 -14.929 -8.169 1.00 14.00 33 ALA A CA 14
ATOM 24953 C C . ALA A 1 33 ? -4.130 -14.856 -7.936 1.00 34.55 33 ALA A C 14
ATOM 24954 O O . ALA A 1 33 ? -3.509 -13.838 -8.243 1.00 23.24 33 ALA A O 14
ATOM 24961 N N . ALA A 1 34 ? -3.546 -15.939 -7.406 1.00 20.31 34 ALA A N 14
ATOM 24962 C CA . ALA A 1 34 ? -2.101 -16.014 -7.116 1.00 65.24 34 ALA A CA 14
ATOM 24963 C C . ALA A 1 34 ? -1.263 -15.969 -8.406 1.00 54.02 34 ALA A C 14
ATOM 24964 O O . ALA A 1 34 ? -1.504 -16.743 -9.332 1.00 43.35 34 ALA A O 14
ATOM 24971 N N . GLY A 1 35 ? -0.286 -15.045 -8.448 1.00 33.20 35 GLY A N 14
ATOM 24972 C CA . GLY A 1 35 ? 0.542 -14.800 -9.637 1.00 34.24 35 GLY A CA 14
ATOM 24973 C C . GLY A 1 35 ? 0.229 -13.474 -10.317 1.00 22.43 35 GLY A C 14
ATOM 24974 O O . GLY A 1 35 ? 0.927 -13.089 -11.257 1.00 13.14 35 GLY A O 14
ATOM 24978 N N . SER A 1 36 ? -0.810 -12.773 -9.830 1.00 41.40 36 SER A N 14
ATOM 24979 C CA . SER A 1 36 ? -1.253 -11.473 -10.376 1.00 53.35 36 SER A CA 14
ATOM 24980 C C . SER A 1 36 ? -0.327 -10.316 -9.949 1.00 54.33 36 SER A C 14
ATOM 24981 O O . SER A 1 36 ? 0.610 -10.506 -9.175 1.00 62.53 36 SER A O 14
ATOM 24989 N N . LYS A 1 37 ? -0.609 -9.107 -10.471 1.00 62.40 37 LYS A N 14
ATOM 24990 C CA . LYS A 1 37 ? 0.106 -7.877 -10.101 1.00 44.13 37 LYS A CA 14
ATOM 24991 C C . LYS A 1 37 ? -0.932 -6.827 -9.679 1.00 4.22 37 LYS A C 14
ATOM 24992 O O . LYS A 1 37 ? -1.691 -6.329 -10.517 1.00 12.44 37 LYS A O 14
ATOM 25011 N N . LEU A 1 38 ? -0.953 -6.509 -8.375 1.00 43.13 38 LEU A N 14
ATOM 25012 C CA . LEU A 1 38 ? -1.884 -5.537 -7.783 1.00 34.10 38 LEU A CA 14
ATOM 25013 C C . LEU A 1 38 ? -1.152 -4.217 -7.557 1.00 10.31 38 LEU A C 14
ATOM 25014 O O . LEU A 1 38 ? 0.059 -4.210 -7.310 1.00 50.35 38 LEU A O 14
ATOM 25030 N N . VAL A 1 39 ? -1.888 -3.111 -7.666 1.00 62.02 39 VAL A N 14
ATOM 25031 C CA . VAL A 1 39 ? -1.374 -1.763 -7.384 1.00 21.23 39 VAL A CA 14
ATOM 25032 C C . VAL A 1 39 ? -2.289 -1.099 -6.349 1.00 72.14 39 VAL A C 14
ATOM 25033 O O . VAL A 1 39 ? -3.496 -0.987 -6.568 1.00 72.04 39 VAL A O 14
ATOM 25046 N N . LEU A 1 40 ? -1.719 -0.698 -5.211 1.00 74.14 40 LEU A N 14
ATOM 25047 C CA . LEU A 1 40 ? -2.441 0.064 -4.182 1.00 10.34 40 LEU A CA 14
ATOM 25048 C C . LEU A 1 40 ? -2.137 1.547 -4.368 1.00 12.12 40 LEU A C 14
ATOM 25049 O O . LEU A 1 40 ? -0.993 1.953 -4.215 1.00 30.33 40 LEU A O 14
ATOM 25065 N N . ARG A 1 41 ? -3.153 2.346 -4.722 1.00 50.42 41 ARG A N 14
ATOM 25066 C CA . ARG A 1 41 ? -2.969 3.784 -4.986 1.00 34.41 41 ARG A CA 14
ATOM 25067 C C . ARG A 1 41 ? -3.226 4.597 -3.702 1.00 24.20 41 ARG A C 14
ATOM 25068 O O . ARG A 1 41 ? -4.377 4.816 -3.302 1.00 60.10 41 ARG A O 14
ATOM 25089 N N . CYS A 1 42 ? -2.125 4.984 -3.044 1.00 50.41 42 CYS A N 14
ATOM 25090 C CA . CYS A 1 42 ? -2.129 5.887 -1.880 1.00 14.02 42 CYS A CA 14
ATOM 25091 C C . CYS A 1 42 ? -1.856 7.314 -2.365 1.00 21.45 42 CYS A C 14
ATOM 25092 O O . CYS A 1 42 ? -0.716 7.660 -2.681 1.00 55.24 42 CYS A O 14
ATOM 25099 N N . GLU A 1 43 ? -2.907 8.131 -2.433 1.00 74.13 43 GLU A N 14
ATOM 25100 C CA . GLU A 1 43 ? -2.840 9.500 -2.979 1.00 10.41 43 GLU A CA 14
ATOM 25101 C C . GLU A 1 43 ? -3.725 10.428 -2.146 1.00 61.44 43 GLU A C 14
ATOM 25102 O O . GLU A 1 43 ? -4.793 10.018 -1.693 1.00 52.21 43 GLU A O 14
ATOM 25114 N N . THR A 1 44 ? -3.273 11.670 -1.944 1.00 1.12 44 THR A N 14
ATOM 25115 C CA . THR A 1 44 ? -4.014 12.674 -1.165 1.00 52.21 44 THR A CA 14
ATOM 25116 C C . THR A 1 44 ? -4.978 13.452 -2.076 1.00 64.32 44 THR A C 14
ATOM 25117 O O . THR A 1 44 ? -4.698 13.640 -3.264 1.00 11.34 44 THR A O 14
ATOM 25128 N N . SER A 1 45 ? -6.114 13.904 -1.495 1.00 24.21 45 SER A N 14
ATOM 25129 C CA . SER A 1 45 ? -7.129 14.724 -2.192 1.00 13.25 45 SER A CA 14
ATOM 25130 C C . SER A 1 45 ? -6.565 16.121 -2.554 1.00 35.14 45 SER A C 14
ATOM 25131 O O . SER A 1 45 ? -7.074 16.793 -3.456 1.00 75.33 45 SER A O 14
ATOM 25139 N N . SER A 1 46 ? -5.530 16.551 -1.820 1.00 31.13 46 SER A N 14
ATOM 25140 C CA . SER A 1 46 ? -4.726 17.728 -2.161 1.00 31.50 46 SER A CA 14
ATOM 25141 C C . SER A 1 46 ? -3.254 17.321 -2.047 1.00 21.41 46 SER A C 14
ATOM 25142 O O . SER A 1 46 ? -2.784 16.978 -0.956 1.00 3.11 46 SER A O 14
ATOM 25150 N N . GLU A 1 47 ? -2.532 17.342 -3.173 1.00 2.55 47 GLU A N 14
ATOM 25151 C CA . GLU A 1 47 ? -1.155 16.830 -3.251 1.00 74.21 47 GLU A CA 14
ATOM 25152 C C . GLU A 1 47 ? -0.148 17.915 -2.859 1.00 72.42 47 GLU A C 14
ATOM 25153 O O . GLU A 1 47 ? -0.003 18.932 -3.555 1.00 32.02 47 GLU A O 14
ATOM 25165 N N . TYR A 1 48 ? 0.520 17.694 -1.716 1.00 11.43 48 TYR A N 14
ATOM 25166 C CA . TYR A 1 48 ? 1.587 18.560 -1.209 1.00 22.40 48 TYR A CA 14
ATOM 25167 C C . TYR A 1 48 ? 2.953 17.978 -1.619 1.00 14.23 48 TYR A C 14
ATOM 25168 O O . TYR A 1 48 ? 3.105 16.754 -1.746 1.00 5.52 48 TYR A O 14
ATOM 25186 N N . SER A 1 49 ? 3.933 18.865 -1.811 1.00 45.25 49 SER A N 14
ATOM 25187 C CA . SER A 1 49 ? 5.316 18.492 -2.168 1.00 55.24 49 SER A CA 14
ATOM 25188 C C . SER A 1 49 ? 6.036 17.823 -0.978 1.00 44.55 49 SER A C 14
ATOM 25189 O O . SER A 1 49 ? 6.915 16.978 -1.173 1.00 51.14 49 SER A O 14
ATOM 25197 N N . SER A 1 50 ? 5.654 18.221 0.248 1.00 54.44 50 SER A N 14
ATOM 25198 C CA . SER A 1 50 ? 6.289 17.747 1.484 1.00 35.54 50 SER A CA 14
ATOM 25199 C C . SER A 1 50 ? 5.399 16.674 2.158 1.00 24.54 50 SER A C 14
ATOM 25200 O O . SER A 1 50 ? 4.682 16.957 3.125 1.00 32.42 50 SER A O 14
ATOM 25208 N N . LEU A 1 51 ? 5.404 15.448 1.583 1.00 30.42 51 LEU A N 14
ATOM 25209 C CA . LEU A 1 51 ? 4.638 14.289 2.104 1.00 11.01 51 LEU A CA 14
ATOM 25210 C C . LEU A 1 51 ? 5.532 13.033 2.117 1.00 73.40 51 LEU A C 14
ATOM 25211 O O . LEU A 1 51 ? 6.192 12.727 1.119 1.00 4.31 51 LEU A O 14
ATOM 25227 N N . ARG A 1 52 ? 5.554 12.333 3.257 1.00 32.50 52 ARG A N 14
ATOM 25228 C CA . ARG A 1 52 ? 6.170 11.002 3.390 1.00 42.30 52 ARG A CA 14
ATOM 25229 C C . ARG A 1 52 ? 5.071 9.942 3.268 1.00 64.43 52 ARG A C 14
ATOM 25230 O O . ARG A 1 52 ? 3.969 10.144 3.776 1.00 53.44 52 ARG A O 14
ATOM 25251 N N . PHE A 1 53 ? 5.372 8.823 2.603 1.00 1.35 53 PHE A N 14
ATOM 25252 C CA . PHE A 1 53 ? 4.431 7.701 2.455 1.00 53.11 53 PHE A CA 14
ATOM 25253 C C . PHE A 1 53 ? 5.076 6.422 2.984 1.00 12.00 53 PHE A C 14
ATOM 25254 O O . PHE A 1 53 ? 6.104 5.979 2.467 1.00 4.33 53 PHE A O 14
ATOM 25271 N N . LYS A 1 54 ? 4.474 5.853 4.030 1.00 74.03 54 LYS A N 14
ATOM 25272 C CA . LYS A 1 54 ? 4.918 4.590 4.633 1.00 15.33 54 LYS A CA 14
ATOM 25273 C C . LYS A 1 54 ? 3.864 3.525 4.377 1.00 13.14 54 LYS A C 14
ATOM 25274 O O . LYS A 1 54 ? 2.686 3.735 4.673 1.00 45.24 54 LYS A O 14
ATOM 25293 N N . TRP A 1 55 ? 4.301 2.390 3.835 1.00 33.41 55 TRP A N 14
ATOM 25294 C CA . TRP A 1 55 ? 3.441 1.233 3.598 1.00 52.32 55 TRP A CA 14
ATOM 25295 C C . TRP A 1 55 ? 3.532 0.276 4.783 1.00 63.13 55 TRP A C 14
ATOM 25296 O O . TRP A 1 55 ? 4.588 0.135 5.408 1.00 43.11 55 TRP A O 14
ATOM 25317 N N . PHE A 1 56 ? 2.399 -0.345 5.088 1.00 44.32 56 PHE A N 14
ATOM 25318 C CA . PHE A 1 56 ? 2.227 -1.286 6.193 1.00 14.14 56 PHE A CA 14
ATOM 25319 C C . PHE A 1 56 ? 1.509 -2.518 5.659 1.00 62.03 56 PHE A C 14
ATOM 25320 O O . PHE A 1 56 ? 0.769 -2.436 4.671 1.00 71.35 56 PHE A O 14
ATOM 25337 N N . LYS A 1 57 ? 1.737 -3.643 6.314 1.00 71.11 57 LYS A N 14
ATOM 25338 C CA . LYS A 1 57 ? 1.005 -4.880 6.075 1.00 13.03 57 LYS A CA 14
ATOM 25339 C C . LYS A 1 57 ? 0.693 -5.501 7.431 1.00 34.24 57 LYS A C 14
ATOM 25340 O O . LYS A 1 57 ? 1.607 -5.992 8.098 1.00 22.51 57 LYS A O 14
ATOM 25359 N N . ASN A 1 58 ? -0.585 -5.420 7.849 1.00 73.05 58 ASN A N 14
ATOM 25360 C CA . ASN A 1 58 ? -1.057 -5.933 9.155 1.00 3.33 58 ASN A CA 14
ATOM 25361 C C . ASN A 1 58 ? -0.377 -5.171 10.316 1.00 64.21 58 ASN A C 14
ATOM 25362 O O . ASN A 1 58 ? -0.137 -5.728 11.394 1.00 40.13 58 ASN A O 14
ATOM 25373 N N . GLY A 1 59 ? -0.091 -3.873 10.067 1.00 74.41 59 GLY A N 14
ATOM 25374 C CA . GLY A 1 59 ? 0.578 -3.007 11.041 1.00 3.33 59 GLY A CA 14
ATOM 25375 C C . GLY A 1 59 ? 2.090 -3.191 11.085 1.00 1.15 59 GLY A C 14
ATOM 25376 O O . GLY A 1 59 ? 2.744 -2.717 12.010 1.00 63.21 59 GLY A O 14
ATOM 25380 N N . ASN A 1 60 ? 2.650 -3.880 10.080 1.00 32.23 60 ASN A N 14
ATOM 25381 C CA . ASN A 1 60 ? 4.108 -4.096 9.951 1.00 3.10 60 ASN A CA 14
ATOM 25382 C C . ASN A 1 60 ? 4.668 -3.133 8.902 1.00 74.32 60 ASN A C 14
ATOM 25383 O O . ASN A 1 60 ? 4.288 -3.231 7.733 1.00 33.54 60 ASN A O 14
ATOM 25394 N N . GLU A 1 61 ? 5.551 -2.200 9.320 1.00 10.24 61 GLU A N 14
ATOM 25395 C CA . GLU A 1 61 ? 6.220 -1.258 8.396 1.00 15.23 61 GLU A CA 14
ATOM 25396 C C . GLU A 1 61 ? 6.983 -2.032 7.304 1.00 55.12 61 GLU A C 14
ATOM 25397 O O . GLU A 1 61 ? 7.961 -2.738 7.609 1.00 42.22 61 GLU A O 14
ATOM 25409 N N . LEU A 1 62 ? 6.488 -1.947 6.051 1.00 33.31 62 LEU A N 14
ATOM 25410 C CA . LEU A 1 62 ? 7.204 -2.467 4.886 1.00 52.53 62 LEU A CA 14
ATOM 25411 C C . LEU A 1 62 ? 8.444 -1.587 4.650 1.00 70.33 62 LEU A C 14
ATOM 25412 O O . LEU A 1 62 ? 8.399 -0.553 3.969 1.00 42.22 62 LEU A O 14
ATOM 25428 N N . ASN A 1 63 ? 9.536 -2.011 5.296 1.00 43.45 63 ASN A N 14
ATOM 25429 C CA . ASN A 1 63 ? 10.870 -1.407 5.168 1.00 23.44 63 ASN A CA 14
ATOM 25430 C C . ASN A 1 63 ? 11.561 -2.066 3.946 1.00 12.32 63 ASN A C 14
ATOM 25431 O O . ASN A 1 63 ? 10.979 -2.965 3.338 1.00 5.22 63 ASN A O 14
ATOM 25442 N N . ARG A 1 64 ? 12.789 -1.645 3.602 1.00 65.31 64 ARG A N 14
ATOM 25443 C CA . ARG A 1 64 ? 13.536 -2.162 2.417 1.00 23.22 64 ARG A CA 14
ATOM 25444 C C . ARG A 1 64 ? 13.682 -3.703 2.476 1.00 1.21 64 ARG A C 14
ATOM 25445 O O . ARG A 1 64 ? 13.475 -4.395 1.470 1.00 3.23 64 ARG A O 14
ATOM 25466 N N . LYS A 1 65 ? 13.996 -4.205 3.685 1.00 43.53 65 LYS A N 14
ATOM 25467 C CA . LYS A 1 65 ? 14.246 -5.642 3.942 1.00 71.32 65 LYS A CA 14
ATOM 25468 C C . LYS A 1 65 ? 12.923 -6.412 4.146 1.00 24.21 65 LYS A C 14
ATOM 25469 O O . LYS A 1 65 ? 12.776 -7.545 3.674 1.00 23.31 65 LYS A O 14
ATOM 25488 N N . ASN A 1 66 ? 11.974 -5.769 4.858 1.00 73.51 66 ASN A N 14
ATOM 25489 C CA . ASN A 1 66 ? 10.638 -6.347 5.186 1.00 1.22 66 ASN A CA 14
ATOM 25490 C C . ASN A 1 66 ? 9.761 -6.499 3.931 1.00 0.21 66 ASN A C 14
ATOM 25491 O O . ASN A 1 66 ? 8.889 -7.375 3.871 1.00 42.22 66 ASN A O 14
ATOM 25502 N N . LYS A 1 67 ? 10.001 -5.617 2.953 1.00 64.42 67 LYS A N 14
ATOM 25503 C CA . LYS A 1 67 ? 9.344 -5.639 1.641 1.00 42.31 67 LYS A CA 14
ATOM 25504 C C . LYS A 1 67 ? 9.751 -6.922 0.882 1.00 32.25 67 LYS A C 14
ATOM 25505 O O . LYS A 1 67 ? 10.957 -7.144 0.686 1.00 72.31 67 LYS A O 14
ATOM 25524 N N . PRO A 1 68 ? 8.784 -7.798 0.463 1.00 0.23 68 PRO A N 14
ATOM 25525 C CA . PRO A 1 68 ? 9.091 -8.962 -0.407 1.00 33.20 68 PRO A CA 14
ATOM 25526 C C . PRO A 1 68 ? 9.793 -8.554 -1.726 1.00 32.14 68 PRO A C 14
ATOM 25527 O O . PRO A 1 68 ? 9.587 -7.446 -2.230 1.00 21.42 68 PRO A O 14
ATOM 25538 N N . GLN A 1 69 ? 10.616 -9.470 -2.268 1.00 42.01 69 GLN A N 14
ATOM 25539 C CA . GLN A 1 69 ? 11.377 -9.251 -3.524 1.00 1.13 69 GLN A CA 14
ATOM 25540 C C . GLN A 1 69 ? 10.438 -9.167 -4.741 1.00 12.24 69 GLN A C 14
ATOM 25541 O O . GLN A 1 69 ? 10.832 -8.667 -5.798 1.00 61.23 69 GLN A O 14
ATOM 25555 N N . ASN A 1 70 ? 9.211 -9.691 -4.582 1.00 21.12 70 ASN A N 14
ATOM 25556 C CA . ASN A 1 70 ? 8.154 -9.607 -5.611 1.00 52.24 70 ASN A CA 14
ATOM 25557 C C . ASN A 1 70 ? 7.362 -8.289 -5.500 1.00 24.03 70 ASN A C 14
ATOM 25558 O O . ASN A 1 70 ? 6.691 -7.899 -6.441 1.00 4.35 70 ASN A O 14
ATOM 25569 N N . ILE A 1 71 ? 7.455 -7.597 -4.359 1.00 13.22 71 ILE A N 14
ATOM 25570 C CA . ILE A 1 71 ? 6.818 -6.282 -4.172 1.00 23.04 71 ILE A CA 14
ATOM 25571 C C . ILE A 1 71 ? 7.866 -5.181 -4.400 1.00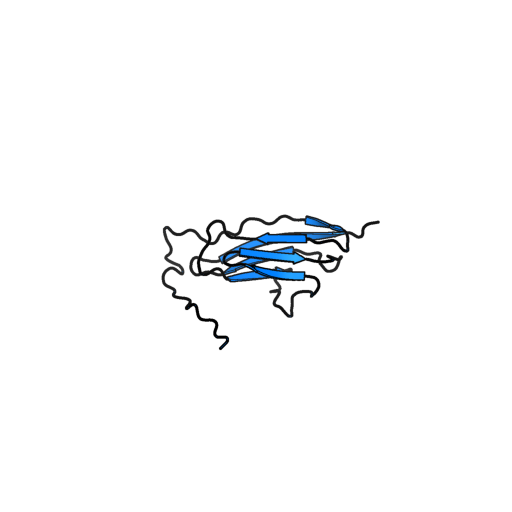 51.05 71 ILE A C 14
ATOM 25572 O O . ILE A 1 71 ? 9.059 -5.394 -4.168 1.00 71.21 71 ILE A O 14
ATOM 25588 N N . LYS A 1 72 ? 7.412 -4.014 -4.883 1.00 11.24 72 LYS A N 14
ATOM 25589 C CA . LYS A 1 72 ? 8.245 -2.819 -5.036 1.00 71.22 72 LYS A CA 14
ATOM 25590 C C . LYS A 1 72 ? 7.422 -1.574 -4.638 1.00 42.03 72 LYS A C 14
ATOM 25591 O O . LYS A 1 72 ? 6.275 -1.390 -5.088 1.00 12.21 72 LYS A O 14
ATOM 25610 N N . ILE A 1 73 ? 8.007 -0.763 -3.738 1.00 71.31 73 ILE A N 14
ATOM 25611 C CA . ILE A 1 73 ? 7.443 0.523 -3.297 1.00 61.30 73 ILE A CA 14
ATOM 25612 C C . ILE A 1 73 ? 7.914 1.636 -4.259 1.00 34.00 73 ILE A C 14
ATOM 25613 O O . ILE A 1 73 ? 9.122 1.884 -4.367 1.00 2.21 73 ILE A O 14
ATOM 25629 N N . GLN A 1 74 ? 6.964 2.283 -4.965 1.00 55.24 74 GLN A N 14
ATOM 25630 C CA . GLN A 1 74 ? 7.258 3.444 -5.838 1.00 64.34 74 GLN A CA 14
ATOM 25631 C C . GLN A 1 74 ? 6.559 4.687 -5.257 1.00 25.11 74 GLN A C 14
ATOM 25632 O O . GLN A 1 74 ? 5.351 4.682 -5.036 1.00 21.45 74 GLN A O 14
ATOM 25646 N N . LYS A 1 75 ? 7.332 5.734 -4.962 1.00 73.13 75 LYS A N 14
ATOM 25647 C CA . LYS A 1 75 ? 6.801 6.995 -4.414 1.00 23.54 75 LYS A CA 14
ATOM 25648 C C . LYS A 1 75 ? 6.955 8.103 -5.450 1.00 71.11 75 LYS A C 14
ATOM 25649 O O . LYS A 1 75 ? 7.992 8.209 -6.114 1.00 40.34 75 LYS A O 14
ATOM 25668 N N . LYS A 1 76 ? 5.898 8.908 -5.568 1.00 74.03 76 LYS A N 14
ATOM 25669 C CA . LYS A 1 76 ? 5.752 9.956 -6.592 1.00 60.54 76 LYS A CA 14
ATOM 25670 C C . LYS A 1 76 ? 5.389 11.299 -5.906 1.00 43.14 76 LYS A C 14
ATOM 25671 O O . LYS A 1 76 ? 5.078 11.305 -4.707 1.00 72.24 76 LYS A O 14
ATOM 25690 N N . PRO A 1 77 ? 5.484 12.468 -6.626 1.00 2.32 77 PRO A N 14
ATOM 25691 C CA . PRO A 1 77 ? 4.971 13.769 -6.114 1.00 31.44 77 PRO A CA 14
ATOM 25692 C C . PRO A 1 77 ? 3.506 13.686 -5.604 1.00 35.53 77 PRO A C 14
ATOM 25693 O O . PRO A 1 77 ? 2.584 13.435 -6.389 1.00 3.23 77 PRO A O 14
ATOM 25704 N N . GLY A 1 78 ? 3.339 13.823 -4.277 1.00 73.12 78 GLY A N 14
ATOM 25705 C CA . GLY A 1 78 ? 2.016 13.925 -3.636 1.00 53.14 78 GLY A CA 14
ATOM 25706 C C . GLY A 1 78 ? 1.257 12.601 -3.492 1.00 62.32 78 GLY A C 14
ATOM 25707 O O . GLY A 1 78 ? 0.089 12.606 -3.070 1.00 31.34 78 GLY A O 14
ATOM 25711 N N . LYS A 1 79 ? 1.924 11.468 -3.798 1.00 4.13 79 LYS A N 14
ATOM 25712 C CA . LYS A 1 79 ? 1.278 10.129 -3.846 1.00 23.53 79 LYS A CA 14
ATOM 25713 C C . LYS A 1 79 ? 2.332 8.998 -3.822 1.00 1.02 79 LYS A C 14
ATOM 25714 O O . LYS A 1 79 ? 3.533 9.258 -3.755 1.00 51.24 79 LYS A O 14
ATOM 25733 N N . SER A 1 80 ? 1.849 7.749 -3.844 1.00 1.20 80 SER A N 14
ATOM 25734 C CA . SER A 1 80 ? 2.677 6.540 -3.814 1.00 71.53 80 SER A CA 14
ATOM 25735 C C . SER A 1 80 ? 1.819 5.339 -4.228 1.00 12.34 80 SER A C 14
ATOM 25736 O O . SER A 1 80 ? 0.598 5.347 -4.032 1.00 21.25 80 SER A O 14
ATOM 25744 N N . GLU A 1 81 ? 2.456 4.309 -4.812 1.00 23.15 81 GLU A N 14
ATOM 25745 C CA . GLU A 1 81 ? 1.778 3.059 -5.190 1.00 14.02 81 GLU A CA 14
ATOM 25746 C C . GLU A 1 81 ? 2.611 1.852 -4.750 1.00 33.41 81 GLU A C 14
ATOM 25747 O O . GLU A 1 81 ? 3.849 1.892 -4.771 1.00 33.12 81 GLU A O 14
ATOM 25759 N N . LEU A 1 82 ? 1.913 0.783 -4.338 1.00 74.12 82 LEU A N 14
ATOM 25760 C CA . LEU A 1 82 ? 2.534 -0.478 -3.940 1.00 23.21 82 LEU A CA 14
ATOM 25761 C C . LEU A 1 82 ? 2.258 -1.522 -5.028 1.00 14.34 82 LEU A C 14
ATOM 25762 O O . LEU A 1 82 ? 1.140 -2.059 -5.109 1.00 64.11 82 LEU A O 14
ATOM 25778 N N . ARG A 1 83 ? 3.251 -1.759 -5.894 1.00 44.23 83 ARG A N 14
ATOM 25779 C CA . ARG A 1 83 ? 3.160 -2.798 -6.925 1.00 63.51 83 ARG A CA 14
ATOM 25780 C C . ARG A 1 83 ? 3.550 -4.158 -6.330 1.00 51.03 83 ARG A C 14
ATOM 25781 O O . ARG A 1 83 ? 4.735 -4.491 -6.207 1.00 23.03 83 ARG A O 14
ATOM 25802 N N . ILE A 1 84 ? 2.523 -4.904 -5.912 1.00 4.33 84 ILE A N 14
ATOM 25803 C CA . ILE A 1 84 ? 2.651 -6.295 -5.490 1.00 11.34 84 ILE A CA 14
ATOM 25804 C C . ILE A 1 84 ? 2.658 -7.184 -6.749 1.00 14.00 84 ILE A C 14
ATOM 25805 O O . ILE A 1 84 ? 1.597 -7.582 -7.244 1.00 13.10 84 ILE A O 14
ATOM 25821 N N . ASN A 1 85 ? 3.858 -7.438 -7.289 1.00 45.52 85 ASN A N 14
ATOM 25822 C CA . ASN A 1 85 ? 4.042 -8.264 -8.498 1.00 25.14 85 ASN A CA 14
ATOM 25823 C C . ASN A 1 85 ? 4.078 -9.734 -8.067 1.00 62.51 85 ASN A C 14
ATOM 25824 O O . ASN A 1 85 ? 4.624 -10.024 -7.005 1.00 63.54 85 ASN A O 14
ATOM 25835 N N . LYS A 1 86 ? 3.484 -10.643 -8.871 1.00 61.11 86 LYS A N 14
ATOM 25836 C CA . LYS A 1 86 ? 3.519 -12.105 -8.609 1.00 24.32 86 LYS A CA 14
ATOM 25837 C C . LYS A 1 86 ? 2.952 -12.443 -7.205 1.00 3.23 86 LYS A C 14
ATOM 25838 O O . LYS A 1 86 ? 3.505 -13.289 -6.486 1.00 21.13 86 LYS A O 14
ATOM 25857 N N . ALA A 1 87 ? 1.842 -11.776 -6.846 1.00 54.03 87 ALA A N 14
ATOM 25858 C CA . ALA A 1 87 ? 1.227 -11.865 -5.509 1.00 44.34 87 ALA A CA 14
ATOM 25859 C C . ALA A 1 87 ? 0.804 -13.308 -5.157 1.00 71.21 87 ALA A C 14
ATOM 25860 O O . ALA A 1 87 ? -0.090 -13.868 -5.787 1.00 34.45 87 ALA A O 14
ATOM 25867 N N . SER A 1 88 ? 1.463 -13.880 -4.141 1.00 35.42 88 SER A N 14
ATOM 25868 C CA . SER A 1 88 ? 1.165 -15.219 -3.611 1.00 4.01 88 SER A CA 14
ATOM 25869 C C . SER A 1 88 ? 0.175 -15.129 -2.439 1.00 32.20 88 SER A C 14
ATOM 25870 O O . SER A 1 88 ? -0.243 -14.030 -2.043 1.00 41.25 88 SER A O 14
ATOM 25878 N N . LEU A 1 89 ? -0.176 -16.301 -1.877 1.00 15.31 89 LEU A N 14
ATOM 25879 C CA . LEU A 1 89 ? -1.075 -16.399 -0.704 1.00 62.44 89 LEU A CA 14
ATOM 25880 C C . LEU A 1 89 ? -0.401 -15.780 0.540 1.00 73.35 89 LEU A C 14
ATOM 25881 O O . LEU A 1 89 ? -1.082 -15.381 1.489 1.00 40.20 89 LEU A O 14
ATOM 25897 N N . ALA A 1 90 ? 0.946 -15.713 0.503 1.00 34.24 90 ALA A N 14
ATOM 25898 C CA . ALA A 1 90 ? 1.752 -15.026 1.521 1.00 60.45 90 ALA A CA 14
ATOM 25899 C C . ALA A 1 90 ? 1.573 -13.499 1.427 1.00 55.35 90 ALA A C 14
ATOM 25900 O O . ALA A 1 90 ? 1.596 -12.816 2.438 1.00 22.41 90 ALA A O 14
ATOM 25907 N N . ASP A 1 91 ? 1.352 -12.984 0.197 1.00 52.23 91 ASP A N 14
ATOM 25908 C CA . ASP A 1 91 ? 1.098 -11.536 -0.050 1.00 62.13 91 ASP A CA 14
ATOM 25909 C C . ASP A 1 91 ? -0.350 -11.137 0.276 1.00 74.33 91 ASP A C 14
ATOM 25910 O O . ASP A 1 91 ? -0.699 -9.951 0.226 1.00 25.03 91 ASP A O 14
ATOM 25919 N N . SER A 1 92 ? -1.187 -12.129 0.579 1.00 0.45 92 SER A N 14
ATOM 25920 C CA . SER A 1 92 ? -2.541 -11.894 1.088 1.00 55.32 92 SER A CA 14
ATOM 25921 C C . SER A 1 92 ? -2.448 -11.439 2.564 1.00 45.12 92 SER A C 14
ATOM 25922 O O . SER A 1 92 ? -1.821 -12.120 3.392 1.00 45.40 92 SER A O 14
ATOM 25930 N N . GLY A 1 93 ? -3.050 -10.282 2.862 1.00 3.23 93 GLY A N 14
ATOM 25931 C CA . GLY A 1 93 ? -3.073 -9.730 4.209 1.00 1.01 93 GLY A CA 14
ATOM 25932 C C . GLY A 1 93 ? -3.688 -8.348 4.235 1.00 42.31 93 GLY A C 14
ATOM 25933 O O . GLY A 1 93 ? -4.140 -7.841 3.196 1.00 12.12 93 GLY A O 14
ATOM 25937 N N . GLU A 1 94 ? -3.727 -7.749 5.432 1.00 52.43 94 GLU A N 14
ATOM 25938 C CA . GLU A 1 94 ? -4.139 -6.351 5.610 1.00 3.04 94 GLU A CA 14
ATOM 25939 C C . GLU A 1 94 ? -3.001 -5.430 5.145 1.00 12.35 94 GLU A C 14
ATOM 25940 O O . GLU A 1 94 ? -1.839 -5.771 5.310 1.00 43.31 94 GLU A O 14
ATOM 25952 N N . TYR A 1 95 ? -3.337 -4.289 4.534 1.00 22.43 95 TYR A N 14
ATOM 25953 C CA . TYR A 1 95 ? -2.348 -3.275 4.106 1.00 21.43 95 TYR A CA 14
ATOM 25954 C C . TYR A 1 95 ? -2.830 -1.880 4.509 1.00 21.15 95 TYR A C 14
ATOM 25955 O O . TYR A 1 95 ? -4.026 -1.661 4.685 1.00 31.15 95 TYR A O 14
ATOM 25973 N N . MET A 1 96 ? -1.882 -0.944 4.667 1.00 11.12 96 MET A N 14
ATOM 25974 C CA . MET A 1 96 ? -2.188 0.451 5.020 1.00 22.14 96 MET A CA 14
ATOM 25975 C C . MET A 1 96 ? -1.064 1.379 4.549 1.00 14.34 96 MET A C 14
ATOM 25976 O O . MET A 1 96 ? 0.102 1.101 4.779 1.00 25.54 96 MET A O 14
ATOM 25990 N N . CYS A 1 97 ? -1.424 2.478 3.891 1.00 61.00 97 CYS A N 14
ATOM 25991 C CA . CYS A 1 97 ? -0.488 3.576 3.615 1.00 43.35 97 CYS A CA 14
ATOM 25992 C C . CYS A 1 97 ? -0.753 4.704 4.614 1.00 32.42 97 CYS A C 14
ATOM 25993 O O . CYS A 1 97 ? -1.899 4.898 5.035 1.00 15.31 97 CYS A O 14
ATOM 26000 N N . LYS A 1 98 ? 0.298 5.422 5.009 1.00 4.43 98 LYS A N 14
ATOM 26001 C CA . LYS A 1 98 ? 0.192 6.615 5.862 1.00 11.51 98 LYS A CA 14
ATOM 26002 C C . LYS A 1 98 ? 0.873 7.783 5.167 1.00 12.12 98 LYS A C 14
ATOM 26003 O O . LYS A 1 98 ? 1.980 7.634 4.642 1.00 31.40 98 LYS A O 14
ATOM 26022 N N . VAL A 1 99 ? 0.208 8.940 5.189 1.00 25.23 99 VAL A N 14
ATOM 26023 C CA . VAL A 1 99 ? 0.784 10.203 4.742 1.00 42.13 99 VAL A CA 14
ATOM 26024 C C . VAL A 1 99 ? 1.222 11.015 5.988 1.00 72.24 99 VAL A C 14
ATOM 26025 O O . VAL A 1 99 ? 0.409 11.321 6.873 1.00 51.22 99 VAL A O 14
ATOM 26038 N N . ILE A 1 100 ? 2.533 11.285 6.082 1.00 44.33 100 ILE A N 14
ATOM 26039 C CA . ILE A 1 100 ? 3.144 12.041 7.185 1.00 72.34 100 ILE A CA 14
ATOM 26040 C C . ILE A 1 100 ? 3.529 13.440 6.667 1.00 2.31 100 ILE A C 14
ATOM 26041 O O . ILE A 1 100 ? 4.117 13.558 5.585 1.00 61.32 100 ILE A O 14
ATOM 26057 N N . SER A 1 101 ? 3.190 14.486 7.437 1.00 32.54 101 SER A N 14
ATOM 26058 C CA . SER A 1 101 ? 3.573 15.871 7.121 1.00 52.32 101 SER A CA 14
ATOM 26059 C C . SER A 1 101 ? 3.566 16.715 8.398 1.00 43.01 101 SER A C 14
ATOM 26060 O O . SER A 1 101 ? 3.203 16.234 9.480 1.00 34.03 101 SER A O 14
ATOM 26068 N N . LYS A 1 102 ? 3.948 17.985 8.232 1.00 11.14 102 LYS A N 14
ATOM 26069 C CA . LYS A 1 102 ? 3.919 18.992 9.303 1.00 71.43 102 LYS A CA 14
ATOM 26070 C C . LYS A 1 102 ? 2.493 19.544 9.480 1.00 4.15 102 LYS A C 14
ATOM 26071 O O . LYS A 1 102 ? 2.203 20.200 10.479 1.00 74.31 102 LYS A O 14
ATOM 26090 N N . LEU A 1 103 ? 1.622 19.289 8.482 1.00 75.44 103 LEU A N 14
ATOM 26091 C CA . LEU A 1 103 ? 0.209 19.707 8.514 1.00 31.33 103 LEU A CA 14
ATOM 26092 C C . LEU A 1 103 ? -0.611 18.733 9.378 1.00 44.41 103 LEU A C 14
ATOM 26093 O O . LEU A 1 103 ? -1.509 19.146 10.122 1.00 42.44 103 LEU A O 14
ATOM 26109 N N . GLY A 1 104 ? -0.281 17.443 9.257 1.00 15.25 104 GLY A N 14
ATOM 26110 C CA . GLY A 1 104 ? -0.944 16.386 10.014 1.00 4.43 104 GLY A CA 14
ATOM 26111 C C . GLY A 1 104 ? -0.636 15.004 9.459 1.00 30.22 104 GLY A C 14
ATOM 26112 O O . GLY A 1 104 ? 0.317 14.836 8.685 1.00 62.43 104 GLY A O 14
ATOM 26116 N N . ASN A 1 105 ? -1.452 14.009 9.848 1.00 54.02 105 ASN A N 14
ATOM 26117 C CA . ASN A 1 105 ? -1.284 12.605 9.421 1.00 75.35 105 ASN A CA 14
ATOM 26118 C C . ASN A 1 105 ? -2.649 11.981 9.105 1.00 52.32 105 ASN A C 14
ATOM 26119 O O . ASN A 1 105 ? -3.663 12.335 9.724 1.00 74.12 105 ASN A O 14
ATOM 26130 N N . ASP A 1 106 ? -2.663 11.037 8.156 1.00 2.33 106 ASP A N 14
ATOM 26131 C CA . ASP A 1 106 ? -3.863 10.249 7.813 1.00 42.34 106 ASP A CA 14
ATOM 26132 C C . ASP A 1 106 ? -3.435 8.892 7.243 1.00 33.33 106 ASP A C 14
ATOM 26133 O O . ASP A 1 106 ? -2.283 8.726 6.835 1.00 64.24 106 ASP A O 14
ATOM 26142 N N . SER A 1 107 ? -4.361 7.922 7.223 1.00 54.31 107 SER A N 14
ATOM 26143 C CA . SER A 1 107 ? -4.087 6.570 6.729 1.00 0.42 107 SER A CA 14
ATOM 26144 C C . SER A 1 107 ? -5.291 6.015 5.950 1.00 3.23 107 SER A C 14
ATOM 26145 O O . SER A 1 107 ? -6.443 6.351 6.248 1.00 33.22 107 SER A O 14
ATOM 26153 N N . ALA A 1 108 ? -4.999 5.161 4.958 1.00 0.41 108 ALA A N 14
ATOM 26154 C CA . ALA A 1 108 ? -6.006 4.400 4.196 1.00 53.22 108 ALA A CA 14
ATOM 26155 C C . ALA A 1 108 ? -5.643 2.912 4.258 1.00 42.32 108 ALA A C 14
ATOM 26156 O O . ALA A 1 108 ? -4.469 2.565 4.127 1.00 72.34 108 ALA A O 14
ATOM 26163 N N . SER A 1 109 ? -6.639 2.047 4.470 1.00 22.02 109 SER A N 14
ATOM 26164 C CA . SER A 1 109 ? -6.430 0.597 4.634 1.00 11.14 109 SER A CA 14
ATOM 26165 C C . SER A 1 109 ? -6.966 -0.153 3.393 1.00 41.22 109 SER A C 14
ATOM 26166 O O . SER A 1 109 ? -7.892 0.334 2.731 1.00 44.23 109 SER A O 14
ATOM 26174 N N . ALA A 1 110 ? -6.386 -1.333 3.090 1.00 70.35 110 ALA A N 14
ATOM 26175 C CA . ALA A 1 110 ? -6.741 -2.137 1.908 1.00 4.54 110 ALA A CA 14
ATOM 26176 C C . ALA A 1 110 ? -6.587 -3.628 2.218 1.00 23.11 110 ALA A C 14
ATOM 26177 O O . ALA A 1 110 ? -5.474 -4.108 2.471 1.00 73.33 110 ALA A O 14
ATOM 26184 N N . ASN A 1 111 ? -7.716 -4.350 2.207 1.00 15.20 111 ASN A N 14
ATOM 26185 C CA . ASN A 1 111 ? -7.742 -5.797 2.451 1.00 15.31 111 ASN A CA 14
ATOM 26186 C C . ASN A 1 111 ? -7.383 -6.532 1.146 1.00 32.34 111 ASN A C 14
ATOM 26187 O O . ASN A 1 111 ? -8.209 -6.625 0.232 1.00 20.11 111 ASN A O 14
ATOM 26198 N N . ILE A 1 112 ? -6.144 -7.019 1.047 1.00 42.12 112 ILE A N 14
ATOM 26199 C CA . ILE A 1 112 ? -5.677 -7.777 -0.126 1.00 11.13 112 ILE A CA 14
ATOM 26200 C C . ILE A 1 112 ? -5.857 -9.288 0.116 1.00 20.04 112 ILE A C 14
ATOM 26201 O O . ILE A 1 112 ? -5.177 -9.883 0.950 1.00 70.54 112 ILE A O 14
ATOM 26217 N N . THR A 1 113 ? -6.822 -9.883 -0.598 1.00 24.51 113 THR A N 14
ATOM 26218 C CA . THR A 1 113 ? -7.110 -11.321 -0.544 1.00 2.00 113 THR A CA 14
ATOM 26219 C C . THR A 1 113 ? -6.559 -11.966 -1.813 1.00 33.32 113 THR A C 14
ATOM 26220 O O . THR A 1 113 ? -6.940 -11.585 -2.911 1.00 44.10 113 THR A O 14
ATOM 26231 N N . ILE A 1 114 ? -5.620 -12.896 -1.664 1.00 42.24 114 ILE A N 14
ATOM 26232 C CA . ILE A 1 114 ? -5.044 -13.622 -2.793 1.00 21.41 114 ILE A CA 14
ATOM 26233 C C . ILE A 1 114 ? -5.406 -15.089 -2.614 1.00 31.12 114 ILE A C 14
ATOM 26234 O O . ILE A 1 114 ? -5.120 -15.668 -1.560 1.00 0.30 114 ILE A O 14
ATOM 26250 N N . VAL A 1 115 ? -6.065 -15.675 -3.626 1.00 72.13 115 VAL A N 14
ATOM 26251 C CA . VAL A 1 115 ? -6.567 -17.059 -3.565 1.00 73.50 115 VAL A CA 14
ATOM 26252 C C . VAL A 1 115 ? -6.032 -17.878 -4.749 1.00 4.04 115 VAL A C 14
ATOM 26253 O O . VAL A 1 115 ? -5.639 -17.314 -5.777 1.00 42.53 115 VAL A O 14
ATOM 26266 N N . GLU A 1 116 ? -6.004 -19.211 -4.585 1.00 73.53 116 GLU A N 14
ATOM 26267 C CA . GLU A 1 116 ? -5.700 -20.129 -5.683 1.00 70.12 116 GLU A CA 14
ATOM 26268 C C . GLU A 1 116 ? -6.930 -20.262 -6.574 1.00 2.44 116 GLU A C 14
ATOM 26269 O O . GLU A 1 116 ? -7.946 -20.828 -6.158 1.00 22.44 116 GLU A O 14
ATOM 26281 N N . SER A 1 117 ? -6.836 -19.682 -7.769 1.00 65.40 117 SER A N 14
ATOM 26282 C CA . SER A 1 117 ? -7.898 -19.717 -8.789 1.00 45.45 117 SER A CA 14
ATOM 26283 C C . SER A 1 117 ? -7.451 -20.606 -9.962 1.00 13.34 117 SER A C 14
ATOM 26284 O O . SER A 1 117 ? -6.604 -20.203 -10.771 1.00 60.20 117 SER A O 14
ATOM 26292 N N . ASN A 1 118 ? -8.012 -21.826 -10.019 1.00 22.53 118 ASN A N 14
ATOM 26293 C CA . ASN A 1 118 ? -7.600 -22.880 -10.966 1.00 2.32 118 ASN A CA 14
ATOM 26294 C C . ASN A 1 118 ? -8.384 -22.747 -12.295 1.00 25.44 118 ASN A C 14
ATOM 26295 O O . ASN A 1 118 ? -9.601 -23.017 -12.307 1.00 72.55 118 ASN A O 14
ATOM 26307 N N . MET A 1 1 ? 38.943 11.714 11.886 1.00 32.24 1 MET A N 15
ATOM 26308 C CA . MET A 1 1 ? 37.541 11.347 11.555 1.00 13.12 1 MET A CA 15
ATOM 26309 C C . MET A 1 1 ? 36.816 12.538 10.903 1.00 40.04 1 MET A C 15
ATOM 26310 O O . MET A 1 1 ? 37.256 13.689 11.031 1.00 12.11 1 MET A O 15
ATOM 26326 N N . HIS A 1 2 ? 35.714 12.241 10.186 1.00 4.52 2 HIS A N 15
ATOM 26327 C CA . HIS A 1 2 ? 34.893 13.241 9.478 1.00 51.51 2 HIS A CA 15
ATOM 26328 C C . HIS A 1 2 ? 33.409 12.941 9.731 1.00 75.21 2 HIS A C 15
ATOM 26329 O O . HIS A 1 2 ? 32.803 12.116 9.035 1.00 13.31 2 HIS A O 15
ATOM 26344 N N . HIS A 1 3 ? 32.845 13.574 10.771 1.00 5.32 3 HIS A N 15
ATOM 26345 C CA . HIS A 1 3 ? 31.426 13.451 11.121 1.00 42.21 3 HIS A CA 15
ATOM 26346 C C . HIS A 1 3 ? 30.889 14.840 11.482 1.00 22.23 3 HIS A C 15
ATOM 26347 O O . HIS A 1 3 ? 31.161 15.364 12.569 1.00 32.22 3 HIS A O 15
ATOM 26362 N N . HIS A 1 4 ? 30.164 15.443 10.535 1.00 52.44 4 HIS A N 15
ATOM 26363 C CA . HIS A 1 4 ? 29.494 16.740 10.727 1.00 70.31 4 HIS A CA 15
ATOM 26364 C C . HIS A 1 4 ? 28.084 16.539 11.322 1.00 62.34 4 HIS A C 15
ATOM 26365 O O . HIS A 1 4 ? 27.560 15.414 11.338 1.00 71.42 4 HIS A O 15
ATOM 26380 N N . HIS A 1 5 ? 27.478 17.647 11.783 1.00 31.43 5 HIS A N 15
ATOM 26381 C CA . HIS A 1 5 ? 26.109 17.658 12.333 1.00 34.04 5 HIS A CA 15
ATOM 26382 C C . HIS A 1 5 ? 25.069 17.674 11.198 1.00 43.32 5 HIS A C 15
ATOM 26383 O O . HIS A 1 5 ? 25.339 18.163 10.095 1.00 44.03 5 HIS A O 15
ATOM 26398 N N . HIS A 1 6 ? 23.882 17.130 11.494 1.00 53.40 6 HIS A N 15
ATOM 26399 C CA . HIS A 1 6 ? 22.731 17.128 10.577 1.00 71.12 6 HIS A CA 15
ATOM 26400 C C . HIS A 1 6 ? 21.975 18.453 10.722 1.00 34.31 6 HIS A C 15
ATOM 26401 O O . HIS A 1 6 ? 21.667 18.865 11.844 1.00 72.35 6 HIS A O 15
ATOM 26416 N N . HIS A 1 7 ? 21.694 19.111 9.588 1.00 62.33 7 HIS A N 15
ATOM 26417 C CA . HIS A 1 7 ? 21.003 20.414 9.553 1.00 3.54 7 HIS A CA 15
ATOM 26418 C C . HIS A 1 7 ? 19.536 20.228 9.994 1.00 33.10 7 HIS A C 15
ATOM 26419 O O . HIS A 1 7 ? 18.671 19.870 9.184 1.00 44.14 7 HIS A O 15
ATOM 26434 N N . SER A 1 8 ? 19.291 20.411 11.298 1.00 21.21 8 SER A N 15
ATOM 26435 C CA . SER A 1 8 ? 17.980 20.206 11.920 1.00 25.41 8 SER A CA 15
ATOM 26436 C C . SER A 1 8 ? 17.019 21.346 11.544 1.00 43.25 8 SER A C 15
ATOM 26437 O O . SER A 1 8 ? 17.214 22.491 11.977 1.00 13.44 8 SER A O 15
ATOM 26445 N N . SER A 1 9 ? 16.014 21.028 10.711 1.00 50.54 9 SER A N 15
ATOM 26446 C CA . SER A 1 9 ? 15.027 22.004 10.224 1.00 33.41 9 SER A CA 15
ATOM 26447 C C . SER A 1 9 ? 14.048 22.410 11.351 1.00 42.34 9 SER A C 15
ATOM 26448 O O . SER A 1 9 ? 12.972 21.817 11.519 1.00 41.44 9 SER A O 15
ATOM 26456 N N . GLY A 1 10 ? 14.487 23.387 12.163 1.00 51.30 10 GLY A N 15
ATOM 26457 C CA . GLY A 1 10 ? 13.651 23.986 13.202 1.00 52.42 10 GLY A CA 15
ATOM 26458 C C . GLY A 1 10 ? 12.804 25.129 12.649 1.00 10.54 10 GLY A C 15
ATOM 26459 O O . GLY A 1 10 ? 12.737 25.314 11.422 1.00 75.32 10 GLY A O 15
ATOM 26463 N N . ARG A 1 11 ? 12.180 25.902 13.561 1.00 52.22 11 ARG A N 15
ATOM 26464 C CA . ARG A 1 11 ? 11.294 27.038 13.219 1.00 51.54 11 ARG A CA 15
ATOM 26465 C C . ARG A 1 11 ? 10.119 26.536 12.351 1.00 70.32 11 ARG A C 15
ATOM 26466 O O . ARG A 1 11 ? 10.005 26.862 11.165 1.00 12.13 11 ARG A O 15
ATOM 26487 N N . GLU A 1 12 ? 9.281 25.687 12.963 1.00 40.01 12 GLU A N 15
ATOM 26488 C CA . GLU A 1 12 ? 8.177 24.995 12.275 1.00 45.45 12 GLU A CA 15
ATOM 26489 C C . GLU A 1 12 ? 6.973 25.941 12.071 1.00 41.12 12 GLU A C 15
ATOM 26490 O O . GLU A 1 12 ? 6.078 26.022 12.923 1.00 25.41 12 GLU A O 15
ATOM 26502 N N . ASN A 1 13 ? 6.991 26.682 10.940 1.00 23.10 13 ASN A N 15
ATOM 26503 C CA . ASN A 1 13 ? 5.914 27.621 10.565 1.00 13.42 13 ASN A CA 15
ATOM 26504 C C . ASN A 1 13 ? 4.595 26.851 10.342 1.00 53.04 13 ASN A C 15
ATOM 26505 O O . ASN A 1 13 ? 4.576 25.819 9.661 1.00 62.51 13 ASN A O 15
ATOM 26516 N N . LEU A 1 14 ? 3.504 27.364 10.911 1.00 23.33 14 LEU A N 15
ATOM 26517 C CA . LEU A 1 14 ? 2.195 26.683 10.935 1.00 14.11 14 LEU A CA 15
ATOM 26518 C C . LEU A 1 14 ? 1.092 27.670 10.559 1.00 22.40 14 LEU A C 15
ATOM 26519 O O . LEU A 1 14 ? 1.318 28.886 10.573 1.00 52.11 14 LEU A O 15
ATOM 26535 N N . TYR A 1 15 ? -0.088 27.117 10.233 1.00 23.42 15 TYR A N 15
ATOM 26536 C CA . TYR A 1 15 ? -1.310 27.866 9.924 1.00 64.23 15 TYR A CA 15
ATOM 26537 C C . TYR A 1 15 ? -1.174 28.665 8.605 1.00 33.10 15 TYR A C 15
ATOM 26538 O O . TYR A 1 15 ? -0.546 29.725 8.562 1.00 54.10 15 TYR A O 15
ATOM 26556 N N . PHE A 1 16 ? -1.774 28.134 7.533 1.00 3.22 16 PHE A N 15
ATOM 26557 C CA . PHE A 1 16 ? -1.725 28.739 6.185 1.00 64.20 16 PHE A CA 15
ATOM 26558 C C . PHE A 1 16 ? -3.167 28.911 5.665 1.00 13.34 16 PHE A C 15
ATOM 26559 O O . PHE A 1 16 ? -3.663 28.069 4.910 1.00 32.32 16 PHE A O 15
ATOM 26576 N N . GLN A 1 17 ? -3.843 29.975 6.163 1.00 4.23 17 GLN A N 15
ATOM 26577 C CA . GLN A 1 17 ? -5.237 30.355 5.803 1.00 61.50 17 GLN A CA 15
ATOM 26578 C C . GLN A 1 17 ? -6.264 29.289 6.260 1.00 15.11 17 GLN A C 15
ATOM 26579 O O . GLN A 1 17 ? -6.927 29.460 7.291 1.00 52.20 17 GLN A O 15
ATOM 26593 N N . GLY A 1 18 ? -6.361 28.191 5.498 1.00 32.25 18 GLY A N 15
ATOM 26594 C CA . GLY A 1 18 ? -7.220 27.048 5.833 1.00 34.14 18 GLY A CA 15
ATOM 26595 C C . GLY A 1 18 ? -6.600 25.758 5.325 1.00 42.24 18 GLY A C 15
ATOM 26596 O O . GLY A 1 18 ? -7.252 24.969 4.640 1.00 41.35 18 GLY A O 15
ATOM 26600 N N . ALA A 1 19 ? -5.311 25.571 5.652 1.00 25.01 19 ALA A N 15
ATOM 26601 C CA . ALA A 1 19 ? -4.503 24.423 5.215 1.00 50.20 19 ALA A CA 15
ATOM 26602 C C . ALA A 1 19 ? -4.964 23.127 5.916 1.00 40.31 19 ALA A C 15
ATOM 26603 O O . ALA A 1 19 ? -4.741 22.939 7.119 1.00 63.32 19 ALA A O 15
ATOM 26610 N N . LEU A 1 20 ? -5.620 22.256 5.144 1.00 14.30 20 LEU A N 15
ATOM 26611 C CA . LEU A 1 20 ? -6.255 21.023 5.645 1.00 14.00 20 LEU A CA 15
ATOM 26612 C C . LEU A 1 20 ? -5.278 19.827 5.555 1.00 24.13 20 LEU A C 15
ATOM 26613 O O . LEU A 1 20 ? -4.475 19.776 4.626 1.00 52.03 20 LEU A O 15
ATOM 26629 N N . PRO A 1 21 ? -5.315 18.858 6.526 1.00 22.50 21 PRO A N 15
ATOM 26630 C CA . PRO A 1 21 ? -4.508 17.596 6.463 1.00 22.45 21 PRO A CA 15
ATOM 26631 C C . PRO A 1 21 ? -4.695 16.800 5.136 1.00 52.33 21 PRO A C 15
ATOM 26632 O O . PRO A 1 21 ? -5.752 16.910 4.491 1.00 23.33 21 PRO A O 15
ATOM 26643 N N . PRO A 1 22 ? -3.669 15.995 4.700 1.00 41.21 22 PRO A N 15
ATOM 26644 C CA . PRO A 1 22 ? -3.717 15.237 3.437 1.00 20.21 22 PRO A CA 15
ATOM 26645 C C . PRO A 1 22 ? -4.461 13.898 3.604 1.00 42.21 22 PRO A C 15
ATOM 26646 O O . PRO A 1 22 ? -3.895 12.933 4.111 1.00 22.22 22 PRO A O 15
ATOM 26657 N N . ARG A 1 23 ? -5.737 13.856 3.199 1.00 73.22 23 ARG A N 15
ATOM 26658 C CA . ARG A 1 23 ? -6.561 12.629 3.311 1.00 72.11 23 ARG A CA 15
ATOM 26659 C C . ARG A 1 23 ? -6.195 11.653 2.187 1.00 61.23 23 ARG A C 15
ATOM 26660 O O . ARG A 1 23 ? -6.395 11.955 1.008 1.00 62.32 23 ARG A O 15
ATOM 26681 N N . LEU A 1 24 ? -5.627 10.499 2.564 1.00 74.20 24 LEU A N 15
ATOM 26682 C CA . LEU A 1 24 ? -5.220 9.460 1.620 1.00 15.35 24 LEU A CA 15
ATOM 26683 C C . LEU A 1 24 ? -6.439 8.833 0.929 1.00 22.44 24 LEU A C 15
ATOM 26684 O O . LEU A 1 24 ? -7.268 8.184 1.583 1.00 52.45 24 LEU A O 15
ATOM 26700 N N . LYS A 1 25 ? -6.557 9.107 -0.383 1.00 54.04 25 LYS A N 15
ATOM 26701 C CA . LYS A 1 25 ? -7.583 8.537 -1.265 1.00 51.23 25 LYS A CA 15
ATOM 26702 C C . LYS A 1 25 ? -7.627 7.006 -1.093 1.00 45.53 25 LYS A C 15
ATOM 26703 O O . LYS A 1 25 ? -6.610 6.326 -1.322 1.00 41.41 25 LYS A O 15
ATOM 26722 N N . GLU A 1 26 ? -8.797 6.515 -0.638 1.00 72.23 26 GLU A N 15
ATOM 26723 C CA . GLU A 1 26 ? -9.010 5.125 -0.204 1.00 42.02 26 GLU A CA 15
ATOM 26724 C C . GLU A 1 26 ? -8.517 4.107 -1.245 1.00 55.32 26 GLU A C 15
ATOM 26725 O O . GLU A 1 26 ? -9.044 4.043 -2.361 1.00 15.14 26 GLU A O 15
ATOM 26737 N N . MET A 1 27 ? -7.470 3.354 -0.875 1.00 73.13 27 MET A N 15
ATOM 26738 C CA . MET A 1 27 ? -7.022 2.188 -1.640 1.00 52.43 27 MET A CA 15
ATOM 26739 C C . MET A 1 27 ? -8.017 1.045 -1.372 1.00 34.34 27 MET A C 15
ATOM 26740 O O . MET A 1 27 ? -8.324 0.748 -0.210 1.00 42.30 27 MET A O 15
ATOM 26754 N N . LYS A 1 28 ? -8.529 0.438 -2.447 1.00 5.10 28 LYS A N 15
ATOM 26755 C CA . LYS A 1 28 ? -9.602 -0.564 -2.374 1.00 44.22 28 LYS A CA 15
ATOM 26756 C C . LYS A 1 28 ? -9.104 -1.895 -1.774 1.00 10.43 28 LYS A C 15
ATOM 26757 O O . LYS A 1 28 ? -7.985 -2.342 -2.073 1.00 23.31 28 LYS A O 15
ATOM 26776 N N . SER A 1 29 ? -9.936 -2.494 -0.906 1.00 41.12 29 SER A N 15
ATOM 26777 C CA . SER A 1 29 ? -9.791 -3.889 -0.492 1.00 30.44 29 SER A CA 15
ATOM 26778 C C . SER A 1 29 ? -10.058 -4.796 -1.706 1.00 31.34 29 SER A C 15
ATOM 26779 O O . SER A 1 29 ? -11.209 -4.997 -2.113 1.00 14.42 29 SER A O 15
ATOM 26787 N N . GLN A 1 30 ? -8.981 -5.311 -2.307 1.00 63.43 30 GLN A N 15
ATOM 26788 C CA . GLN A 1 30 ? -9.050 -6.004 -3.603 1.00 54.01 30 GLN A CA 15
ATOM 26789 C C . GLN A 1 30 ? -8.739 -7.489 -3.434 1.00 32.13 30 GLN A C 15
ATOM 26790 O O . GLN A 1 30 ? -7.743 -7.860 -2.803 1.00 34.35 30 GLN A O 15
ATOM 26804 N N . GLU A 1 31 ? -9.607 -8.325 -4.019 1.00 44.24 31 GLU A N 15
ATOM 26805 C CA . GLU A 1 31 ? -9.420 -9.777 -4.081 1.00 50.21 31 GLU A CA 15
ATOM 26806 C C . GLU A 1 31 ? -9.066 -10.177 -5.519 1.00 41.31 31 GLU A C 15
ATOM 26807 O O . GLU A 1 31 ? -9.671 -9.668 -6.475 1.00 73.53 31 GLU A O 15
ATOM 26819 N N . SER A 1 32 ? -8.094 -11.088 -5.660 1.00 72.01 32 SER A N 15
ATOM 26820 C CA . SER A 1 32 ? -7.630 -11.565 -6.966 1.00 0.12 32 SER A CA 15
ATOM 26821 C C . SER A 1 32 ? -6.932 -12.928 -6.829 1.00 71.24 32 SER A C 15
ATOM 26822 O O . SER A 1 32 ? -6.697 -13.408 -5.716 1.00 33.33 32 SER A O 15
ATOM 26830 N N . ALA A 1 33 ? -6.603 -13.533 -7.976 1.00 52.20 33 ALA A N 15
ATOM 26831 C CA . ALA A 1 33 ? -5.951 -14.845 -8.041 1.00 1.32 33 ALA A CA 15
ATOM 26832 C C . ALA A 1 33 ? -4.440 -14.749 -7.740 1.00 11.32 33 ALA A C 15
ATOM 26833 O O . ALA A 1 33 ? -3.839 -13.670 -7.841 1.00 50.20 33 ALA A O 15
ATOM 26840 N N . ALA A 1 34 ? -3.845 -15.895 -7.364 1.00 41.30 34 ALA A N 15
ATOM 26841 C CA . ALA A 1 34 ? -2.407 -16.012 -7.087 1.00 21.54 34 ALA A CA 15
ATOM 26842 C C . ALA A 1 34 ? -1.587 -15.922 -8.393 1.00 45.24 34 ALA A C 15
ATOM 26843 O O . ALA A 1 34 ? -1.771 -16.743 -9.297 1.00 4.12 34 ALA A O 15
ATOM 26850 N N . GLY A 1 35 ? -0.693 -14.913 -8.472 1.00 71.54 35 GLY A N 15
ATOM 26851 C CA . GLY A 1 35 ? 0.080 -14.615 -9.691 1.00 65.34 35 GLY A CA 15
ATOM 26852 C C . GLY A 1 35 ? -0.346 -13.311 -10.369 1.00 11.22 35 GLY A C 15
ATOM 26853 O O . GLY A 1 35 ? 0.201 -12.945 -11.413 1.00 34.32 35 GLY A O 15
ATOM 26857 N N . SER A 1 36 ? -1.318 -12.600 -9.771 1.00 53.11 36 SER A N 15
ATOM 26858 C CA . SER A 1 36 ? -1.825 -11.306 -10.296 1.00 43.21 36 SER A CA 15
ATOM 26859 C C . SER A 1 36 ? -1.094 -10.105 -9.657 1.00 30.31 36 SER A C 15
ATOM 26860 O O . SER A 1 36 ? -0.786 -10.143 -8.471 1.00 34.41 36 SER A O 15
ATOM 26868 N N . LYS A 1 37 ? -0.842 -9.033 -10.435 1.00 33.33 37 LYS A N 15
ATOM 26869 C CA . LYS A 1 37 ? -0.261 -7.780 -9.900 1.00 1.25 37 LYS A CA 15
ATOM 26870 C C . LYS A 1 37 ? -1.380 -6.877 -9.337 1.00 51.04 37 LYS A C 15
ATOM 26871 O O . LYS A 1 37 ? -2.246 -6.424 -10.093 1.00 22.42 37 LYS A O 15
ATOM 26890 N N . LEU A 1 38 ? -1.386 -6.645 -8.010 1.00 33.33 38 LEU A N 15
ATOM 26891 C CA . LEU A 1 38 ? -2.327 -5.703 -7.361 1.00 61.23 38 LEU A CA 15
ATOM 26892 C C . LEU A 1 38 ? -1.558 -4.451 -6.915 1.00 12.45 38 LEU A C 15
ATOM 26893 O O . LEU A 1 38 ? -0.705 -4.519 -6.031 1.00 43.33 38 LEU A O 15
ATOM 26909 N N . VAL A 1 39 ? -1.862 -3.322 -7.556 1.00 61.52 39 VAL A N 15
ATOM 26910 C CA . VAL A 1 39 ? -1.164 -2.041 -7.335 1.00 14.42 39 VAL A CA 15
ATOM 26911 C C . VAL A 1 39 ? -2.024 -1.127 -6.449 1.00 22.11 39 VAL A C 15
ATOM 26912 O O . VAL A 1 39 ? -3.159 -0.802 -6.808 1.00 4.35 39 VAL A O 15
ATOM 26925 N N . LEU A 1 40 ? -1.481 -0.745 -5.290 1.00 62.50 40 LEU A N 15
ATOM 26926 C CA . LEU A 1 40 ? -2.139 0.157 -4.336 1.00 24.44 40 LEU A CA 15
ATOM 26927 C C . LEU A 1 40 ? -1.622 1.579 -4.555 1.00 44.32 40 LEU A C 15
ATOM 26928 O O . LEU A 1 40 ? -0.452 1.845 -4.326 1.00 30.55 40 LEU A O 15
ATOM 26944 N N . ARG A 1 41 ? -2.488 2.481 -5.019 1.00 55.23 41 ARG A N 15
ATOM 26945 C CA . ARG A 1 41 ? -2.102 3.865 -5.328 1.00 74.43 41 ARG A CA 15
ATOM 26946 C C . ARG A 1 41 ? -2.537 4.762 -4.168 1.00 62.11 41 ARG A C 15
ATOM 26947 O O . ARG A 1 41 ? -3.684 5.215 -4.116 1.00 23.42 41 ARG A O 15
ATOM 26968 N N . CYS A 1 42 ? -1.632 4.939 -3.197 1.00 21.21 42 CYS A N 15
ATOM 26969 C CA . CYS A 1 42 ? -1.878 5.796 -2.036 1.00 54.13 42 CYS A CA 15
ATOM 26970 C C . CYS A 1 42 ? -1.578 7.250 -2.409 1.00 54.51 42 CYS A C 15
ATOM 26971 O O . CYS A 1 42 ? -0.414 7.666 -2.466 1.00 12.54 42 CYS A O 15
ATOM 26978 N N . GLU A 1 43 ? -2.642 8.005 -2.677 1.00 13.43 43 GLU A N 15
ATOM 26979 C CA . GLU A 1 43 ? -2.554 9.410 -3.092 1.00 55.34 43 GLU A CA 15
ATOM 26980 C C . GLU A 1 43 ? -3.109 10.291 -1.983 1.00 2.22 43 GLU A C 15
ATOM 26981 O O . GLU A 1 43 ? -3.933 9.834 -1.199 1.00 23.33 43 GLU A O 15
ATOM 26993 N N . THR A 1 44 ? -2.696 11.555 -1.951 1.00 23.43 44 THR A N 15
ATOM 26994 C CA . THR A 1 44 ? -3.306 12.557 -1.069 1.00 22.53 44 THR A CA 15
ATOM 26995 C C . THR A 1 44 ? -4.491 13.224 -1.792 1.00 4.13 44 THR A C 15
ATOM 26996 O O . THR A 1 44 ? -4.512 13.286 -3.032 1.00 53.21 44 THR A O 15
ATOM 27007 N N . SER A 1 45 ? -5.478 13.694 -1.007 1.00 75.20 45 SER A N 15
ATOM 27008 C CA . SER A 1 45 ? -6.656 14.422 -1.522 1.00 64.54 45 SER A CA 15
ATOM 27009 C C . SER A 1 45 ? -6.232 15.735 -2.202 1.00 21.31 45 SER A C 15
ATOM 27010 O O . SER A 1 45 ? -6.798 16.139 -3.223 1.00 15.31 45 SER A O 15
ATOM 27018 N N . SER A 1 46 ? -5.211 16.366 -1.623 1.00 4.13 46 SER A N 15
ATOM 27019 C CA . SER A 1 46 ? -4.601 17.582 -2.154 1.00 64.23 46 SER A CA 15
ATOM 27020 C C . SER A 1 46 ? -3.076 17.457 -2.038 1.00 73.51 46 SER A C 15
ATOM 27021 O O . SER A 1 46 ? -2.578 16.919 -1.043 1.00 62.40 46 SER A O 15
ATOM 27029 N N . GLU A 1 47 ? -2.352 17.926 -3.067 1.00 41.22 47 GLU A N 15
ATOM 27030 C CA . GLU A 1 47 ? -0.877 17.854 -3.132 1.00 63.11 47 GLU A CA 15
ATOM 27031 C C . GLU A 1 47 ? -0.225 18.897 -2.196 1.00 31.01 47 GLU A C 15
ATOM 27032 O O . GLU A 1 47 ? -0.638 20.063 -2.175 1.00 31.40 47 GLU A O 15
ATOM 27044 N N . TYR A 1 48 ? 0.797 18.466 -1.439 1.00 74.35 48 TYR A N 15
ATOM 27045 C CA . TYR A 1 48 ? 1.606 19.341 -0.566 1.00 12.24 48 TYR A CA 15
ATOM 27046 C C . TYR A 1 48 ? 3.092 19.042 -0.803 1.00 71.24 48 TYR A C 15
ATOM 27047 O O . TYR A 1 48 ? 3.437 18.082 -1.507 1.00 70.22 48 TYR A O 15
ATOM 27065 N N . SER A 1 49 ? 3.969 19.868 -0.225 1.00 12.34 49 SER A N 15
ATOM 27066 C CA . SER A 1 49 ? 5.420 19.692 -0.352 1.00 21.33 49 SER A CA 15
ATOM 27067 C C . SER A 1 49 ? 5.922 18.638 0.660 1.00 62.32 49 SER A C 15
ATOM 27068 O O . SER A 1 49 ? 6.572 17.654 0.273 1.00 21.22 49 SER A O 15
ATOM 27076 N N . SER A 1 50 ? 5.603 18.841 1.954 1.00 63.32 50 SER A N 15
ATOM 27077 C CA . SER A 1 50 ? 5.934 17.874 3.013 1.00 72.31 50 SER A CA 15
ATOM 27078 C C . SER A 1 50 ? 4.925 16.709 2.970 1.00 4.22 50 SER A C 15
ATOM 27079 O O . SER A 1 50 ? 3.822 16.830 3.483 1.00 33.32 50 SER A O 15
ATOM 27087 N N . LEU A 1 51 ? 5.281 15.629 2.252 1.00 55.51 51 LEU A N 15
ATOM 27088 C CA . LEU A 1 51 ? 4.481 14.386 2.182 1.00 71.11 51 LEU A CA 15
ATOM 27089 C C . LEU A 1 51 ? 5.430 13.176 2.328 1.00 31.13 51 LEU A C 15
ATOM 27090 O O . LEU A 1 51 ? 6.332 12.989 1.499 1.00 74.22 51 LEU A O 15
ATOM 27106 N N . ARG A 1 52 ? 5.257 12.385 3.403 1.00 32.23 52 ARG A N 15
ATOM 27107 C CA . ARG A 1 52 ? 6.088 11.193 3.677 1.00 62.24 52 ARG A CA 15
ATOM 27108 C C . ARG A 1 52 ? 5.200 9.941 3.656 1.00 3.33 52 ARG A C 15
ATOM 27109 O O . ARG A 1 52 ? 4.500 9.663 4.630 1.00 13.14 52 ARG A O 15
ATOM 27130 N N . PHE A 1 53 ? 5.222 9.202 2.535 1.00 75.33 53 PHE A N 15
ATOM 27131 C CA . PHE A 1 53 ? 4.379 8.010 2.353 1.00 4.11 53 PHE A CA 15
ATOM 27132 C C . PHE A 1 53 ? 5.123 6.763 2.858 1.00 64.32 53 PHE A C 15
ATOM 27133 O O . PHE A 1 53 ? 6.150 6.362 2.290 1.00 74.11 53 PHE A O 15
ATOM 27150 N N . LYS A 1 54 ? 4.597 6.171 3.931 1.00 1.13 54 LYS A N 15
ATOM 27151 C CA . LYS A 1 54 ? 5.153 4.973 4.568 1.00 53.14 54 LYS A CA 15
ATOM 27152 C C . LYS A 1 54 ? 4.144 3.831 4.432 1.00 23.22 54 LYS A C 15
ATOM 27153 O O . LYS A 1 54 ? 2.975 4.018 4.760 1.00 14.10 54 LYS A O 15
ATOM 27172 N N . TRP A 1 55 ? 4.583 2.663 3.952 1.00 44.30 55 TRP A N 15
ATOM 27173 C CA . TRP A 1 55 ? 3.695 1.500 3.764 1.00 33.35 55 TRP A CA 15
ATOM 27174 C C . TRP A 1 55 ? 3.795 0.530 4.942 1.00 75.51 55 TRP A C 15
ATOM 27175 O O . TRP A 1 55 ? 4.819 0.465 5.630 1.00 32.13 55 TRP A O 15
ATOM 27196 N N . PHE A 1 56 ? 2.704 -0.224 5.148 1.00 45.50 56 PHE A N 15
ATOM 27197 C CA . PHE A 1 56 ? 2.504 -1.128 6.293 1.00 72.03 56 PHE A CA 15
ATOM 27198 C C . PHE A 1 56 ? 1.689 -2.346 5.829 1.00 33.20 56 PHE A C 15
ATOM 27199 O O . PHE A 1 56 ? 1.037 -2.304 4.776 1.00 30.14 56 PHE A O 15
ATOM 27216 N N . LYS A 1 57 ? 1.752 -3.424 6.612 1.00 23.03 57 LYS A N 15
ATOM 27217 C CA . LYS A 1 57 ? 0.987 -4.655 6.380 1.00 75.54 57 LYS A CA 15
ATOM 27218 C C . LYS A 1 57 ? 0.895 -5.444 7.698 1.00 11.45 57 LYS A C 15
ATOM 27219 O O . LYS A 1 57 ? 1.928 -5.862 8.234 1.00 41.13 57 LYS A O 15
ATOM 27238 N N . ASN A 1 58 ? -0.341 -5.616 8.211 1.00 14.53 58 ASN A N 15
ATOM 27239 C CA . ASN A 1 58 ? -0.634 -6.383 9.449 1.00 35.43 58 ASN A CA 15
ATOM 27240 C C . ASN A 1 58 ? 0.075 -5.744 10.667 1.00 21.23 58 ASN A C 15
ATOM 27241 O O . ASN A 1 58 ? 0.424 -6.433 11.639 1.00 31.40 58 ASN A O 15
ATOM 27252 N N . GLY A 1 59 ? 0.260 -4.406 10.597 1.00 52.34 59 GLY A N 15
ATOM 27253 C CA . GLY A 1 59 ? 0.931 -3.631 11.650 1.00 64.25 59 GLY A CA 15
ATOM 27254 C C . GLY A 1 59 ? 2.448 -3.523 11.475 1.00 72.13 59 GLY A C 15
ATOM 27255 O O . GLY A 1 59 ? 3.102 -2.751 12.189 1.00 42.42 59 GLY A O 15
ATOM 27259 N N . ASN A 1 60 ? 3.007 -4.283 10.522 1.00 62.32 60 ASN A N 15
ATOM 27260 C CA . ASN A 1 60 ? 4.460 -4.319 10.246 1.00 23.11 60 ASN A CA 15
ATOM 27261 C C . ASN A 1 60 ? 4.797 -3.299 9.154 1.00 2.43 60 ASN A C 15
ATOM 27262 O O . ASN A 1 60 ? 4.171 -3.318 8.095 1.00 73.01 60 ASN A O 15
ATOM 27273 N N . GLU A 1 61 ? 5.779 -2.418 9.408 1.00 61.15 61 GLU A N 15
ATOM 27274 C CA . GLU A 1 61 ? 6.245 -1.440 8.407 1.00 42.20 61 GLU A CA 15
ATOM 27275 C C . GLU A 1 61 ? 6.863 -2.170 7.208 1.00 23.13 61 GLU A C 15
ATOM 27276 O O . GLU A 1 61 ? 7.822 -2.936 7.388 1.00 50.33 61 GLU A O 15
ATOM 27288 N N . LEU A 1 62 ? 6.286 -1.980 6.001 1.00 60.32 62 LEU A N 15
ATOM 27289 C CA . LEU A 1 62 ? 6.885 -2.484 4.762 1.00 11.42 62 LEU A CA 15
ATOM 27290 C C . LEU A 1 62 ? 8.161 -1.683 4.489 1.00 34.20 62 LEU A C 15
ATOM 27291 O O . LEU A 1 62 ? 8.147 -0.605 3.884 1.00 45.22 62 LEU A O 15
ATOM 27307 N N . ASN A 1 63 ? 9.247 -2.227 5.017 1.00 52.02 63 ASN A N 15
ATOM 27308 C CA . ASN A 1 63 ? 10.592 -1.658 4.939 1.00 40.32 63 ASN A CA 15
ATOM 27309 C C . ASN A 1 63 ? 11.342 -2.391 3.820 1.00 63.03 63 ASN A C 15
ATOM 27310 O O . ASN A 1 63 ? 10.761 -3.256 3.164 1.00 33.20 63 ASN A O 15
ATOM 27321 N N . ARG A 1 64 ? 12.621 -2.070 3.587 1.00 51.05 64 ARG A N 15
ATOM 27322 C CA . ARG A 1 64 ? 13.445 -2.805 2.605 1.00 64.42 64 ARG A CA 15
ATOM 27323 C C . ARG A 1 64 ? 13.702 -4.248 3.095 1.00 24.24 64 ARG A C 15
ATOM 27324 O O . ARG A 1 64 ? 13.703 -5.196 2.301 1.00 3.44 64 ARG A O 15
ATOM 27345 N N . LYS A 1 65 ? 13.865 -4.395 4.421 1.00 11.22 65 LYS A N 15
ATOM 27346 C CA . LYS A 1 65 ? 14.057 -5.708 5.074 1.00 21.21 65 LYS A CA 15
ATOM 27347 C C . LYS A 1 65 ? 12.740 -6.529 5.087 1.00 1.12 65 LYS A C 15
ATOM 27348 O O . LYS A 1 65 ? 12.763 -7.754 4.942 1.00 1.14 65 LYS A O 15
ATOM 27367 N N . ASN A 1 66 ? 11.598 -5.829 5.248 1.00 52.14 66 ASN A N 15
ATOM 27368 C CA . ASN A 1 66 ? 10.258 -6.460 5.416 1.00 25.44 66 ASN A CA 15
ATOM 27369 C C . ASN A 1 66 ? 9.505 -6.577 4.077 1.00 44.21 66 ASN A C 15
ATOM 27370 O O . ASN A 1 66 ? 8.299 -6.853 4.057 1.00 63.21 66 ASN A O 15
ATOM 27381 N N . LYS A 1 67 ? 10.220 -6.380 2.966 1.00 51.35 67 LYS A N 15
ATOM 27382 C CA . LYS A 1 67 ? 9.638 -6.400 1.615 1.00 25.21 67 LYS A CA 15
ATOM 27383 C C . LYS A 1 67 ? 10.068 -7.680 0.876 1.00 72.54 67 LYS A C 15
ATOM 27384 O O . LYS A 1 67 ? 11.274 -7.936 0.764 1.00 41.35 67 LYS A O 15
ATOM 27403 N N . PRO A 1 68 ? 9.108 -8.515 0.373 1.00 4.11 68 PRO A N 15
ATOM 27404 C CA . PRO A 1 68 ? 9.431 -9.578 -0.600 1.00 61.22 68 PRO A CA 15
ATOM 27405 C C . PRO A 1 68 ? 9.807 -8.940 -1.957 1.00 42.25 68 PRO A C 15
ATOM 27406 O O . PRO A 1 68 ? 9.332 -7.844 -2.284 1.00 34.54 68 PRO A O 15
ATOM 27417 N N . GLN A 1 69 ? 10.648 -9.629 -2.737 1.00 31.04 69 GLN A N 15
ATOM 27418 C CA . GLN A 1 69 ? 11.208 -9.086 -3.997 1.00 34.40 69 GLN A CA 15
ATOM 27419 C C . GLN A 1 69 ? 10.120 -8.879 -5.074 1.00 55.00 69 GLN A C 15
ATOM 27420 O O . GLN A 1 69 ? 10.323 -8.113 -6.027 1.00 14.23 69 GLN A O 15
ATOM 27434 N N . ASN A 1 70 ? 8.967 -9.560 -4.907 1.00 32.45 70 ASN A N 15
ATOM 27435 C CA . ASN A 1 70 ? 7.826 -9.452 -5.839 1.00 22.30 70 ASN A CA 15
ATOM 27436 C C . ASN A 1 70 ? 6.985 -8.177 -5.554 1.00 3.30 70 ASN A C 15
ATOM 27437 O O . ASN A 1 70 ? 6.206 -7.755 -6.392 1.00 22.34 70 ASN A O 15
ATOM 27448 N N . ILE A 1 71 ? 7.161 -7.573 -4.366 1.00 44.12 71 ILE A N 15
ATOM 27449 C CA . ILE A 1 71 ? 6.526 -6.288 -3.994 1.00 43.13 71 ILE A CA 15
ATOM 27450 C C . ILE A 1 71 ? 7.575 -5.166 -4.112 1.00 13.20 71 ILE A C 15
ATOM 27451 O O . ILE A 1 71 ? 8.767 -5.413 -3.898 1.00 31.14 71 ILE A O 15
ATOM 27467 N N . LYS A 1 72 ? 7.134 -3.936 -4.464 1.00 21.44 72 LYS A N 15
ATOM 27468 C CA . LYS A 1 72 ? 8.012 -2.757 -4.496 1.00 73.30 72 LYS A CA 15
ATOM 27469 C C . LYS A 1 72 ? 7.216 -1.465 -4.218 1.00 0.41 72 LYS A C 15
ATOM 27470 O O . LYS A 1 72 ? 6.084 -1.296 -4.695 1.00 51.21 72 LYS A O 15
ATOM 27489 N N . ILE A 1 73 ? 7.827 -0.576 -3.411 1.00 21.01 73 ILE A N 15
ATOM 27490 C CA . ILE A 1 73 ? 7.333 0.789 -3.153 1.00 43.55 73 ILE A CA 15
ATOM 27491 C C . ILE A 1 73 ? 7.944 1.730 -4.207 1.00 13.11 73 ILE A C 15
ATOM 27492 O O . ILE A 1 73 ? 9.173 1.766 -4.351 1.00 31.15 73 ILE A O 15
ATOM 27508 N N . GLN A 1 74 ? 7.101 2.458 -4.952 1.00 42.42 74 GLN A N 15
ATOM 27509 C CA . GLN A 1 74 ? 7.560 3.533 -5.851 1.00 22.34 74 GLN A CA 15
ATOM 27510 C C . GLN A 1 74 ? 6.954 4.854 -5.344 1.00 53.54 74 GLN A C 15
ATOM 27511 O O . GLN A 1 74 ? 5.763 4.913 -5.046 1.00 2.21 74 GLN A O 15
ATOM 27525 N N . LYS A 1 75 ? 7.780 5.891 -5.184 1.00 44.53 75 LYS A N 15
ATOM 27526 C CA . LYS A 1 75 ? 7.336 7.188 -4.631 1.00 51.42 75 LYS A CA 15
ATOM 27527 C C . LYS A 1 75 ? 7.282 8.244 -5.736 1.00 12.20 75 LYS A C 15
ATOM 27528 O O . LYS A 1 75 ? 8.134 8.277 -6.625 1.00 43.42 75 LYS A O 15
ATOM 27547 N N . LYS A 1 76 ? 6.264 9.094 -5.663 1.00 51.22 76 LYS A N 15
ATOM 27548 C CA . LYS A 1 76 ? 5.975 10.144 -6.653 1.00 74.41 76 LYS A CA 15
ATOM 27549 C C . LYS A 1 76 ? 5.665 11.460 -5.900 1.00 61.43 76 LYS A C 15
ATOM 27550 O O . LYS A 1 76 ? 5.298 11.415 -4.716 1.00 62.53 76 LYS A O 15
ATOM 27569 N N . PRO A 1 77 ? 5.819 12.658 -6.544 1.00 71.13 77 PRO A N 15
ATOM 27570 C CA . PRO A 1 77 ? 5.394 13.936 -5.923 1.00 62.32 77 PRO A CA 15
ATOM 27571 C C . PRO A 1 77 ? 3.845 13.979 -5.770 1.00 12.12 77 PRO A C 15
ATOM 27572 O O . PRO A 1 77 ? 3.124 14.173 -6.752 1.00 71.13 77 PRO A O 15
ATOM 27583 N N . GLY A 1 78 ? 3.345 13.692 -4.545 1.00 72.42 78 GLY A N 15
ATOM 27584 C CA . GLY A 1 78 ? 1.897 13.745 -4.242 1.00 73.54 78 GLY A CA 15
ATOM 27585 C C . GLY A 1 78 ? 1.250 12.373 -4.029 1.00 71.01 78 GLY A C 15
ATOM 27586 O O . GLY A 1 78 ? 0.078 12.301 -3.629 1.00 64.14 78 GLY A O 15
ATOM 27590 N N . LYS A 1 79 ? 2.009 11.280 -4.276 1.00 63.12 79 LYS A N 15
ATOM 27591 C CA . LYS A 1 79 ? 1.512 9.894 -4.064 1.00 1.44 79 LYS A CA 15
ATOM 27592 C C . LYS A 1 79 ? 2.664 8.883 -3.948 1.00 54.11 79 LYS A C 15
ATOM 27593 O O . LYS A 1 79 ? 3.833 9.234 -4.047 1.00 63.12 79 LYS A O 15
ATOM 27612 N N . SER A 1 80 ? 2.290 7.623 -3.710 1.00 5.35 80 SER A N 15
ATOM 27613 C CA . SER A 1 80 ? 3.187 6.469 -3.737 1.00 53.50 80 SER A CA 15
ATOM 27614 C C . SER A 1 80 ? 2.348 5.245 -4.124 1.00 44.25 80 SER A C 15
ATOM 27615 O O . SER A 1 80 ? 1.187 5.141 -3.704 1.00 13.12 80 SER A O 15
ATOM 27623 N N . GLU A 1 81 ? 2.904 4.337 -4.950 1.00 30.10 81 GLU A N 15
ATOM 27624 C CA . GLU A 1 81 ? 2.185 3.129 -5.402 1.00 14.03 81 GLU A CA 15
ATOM 27625 C C . GLU A 1 81 ? 2.978 1.861 -5.047 1.00 32.22 81 GLU A C 15
ATOM 27626 O O . GLU A 1 81 ? 4.166 1.743 -5.375 1.00 45.22 81 GLU A O 15
ATOM 27638 N N . LEU A 1 82 ? 2.299 0.929 -4.374 1.00 74.24 82 LEU A N 15
ATOM 27639 C CA . LEU A 1 82 ? 2.843 -0.369 -3.987 1.00 11.24 82 LEU A CA 15
ATOM 27640 C C . LEU A 1 82 ? 2.468 -1.407 -5.054 1.00 2.52 82 LEU A C 15
ATOM 27641 O O . LEU A 1 82 ? 1.320 -1.874 -5.100 1.00 22.53 82 LEU A O 15
ATOM 27657 N N . ARG A 1 83 ? 3.415 -1.723 -5.937 1.00 64.30 83 ARG A N 15
ATOM 27658 C CA . ARG A 1 83 ? 3.244 -2.785 -6.933 1.00 44.42 83 ARG A CA 15
ATOM 27659 C C . ARG A 1 83 ? 3.489 -4.150 -6.275 1.00 20.13 83 ARG A C 15
ATOM 27660 O O . ARG A 1 83 ? 4.640 -4.557 -6.075 1.00 34.13 83 ARG A O 15
ATOM 27681 N N . ILE A 1 84 ? 2.395 -4.821 -5.894 1.00 43.44 84 ILE A N 15
ATOM 27682 C CA . ILE A 1 84 ? 2.432 -6.211 -5.444 1.00 41.13 84 ILE A CA 15
ATOM 27683 C C . ILE A 1 84 ? 2.366 -7.102 -6.697 1.00 62.23 84 ILE A C 15
ATOM 27684 O O . ILE A 1 84 ? 1.285 -7.516 -7.129 1.00 12.51 84 ILE A O 15
ATOM 27700 N N . ASN A 1 85 ? 3.533 -7.344 -7.297 1.00 41.20 85 ASN A N 15
ATOM 27701 C CA . ASN A 1 85 ? 3.655 -8.071 -8.575 1.00 71.43 85 ASN A CA 15
ATOM 27702 C C . ASN A 1 85 ? 3.639 -9.582 -8.299 1.00 1.15 85 ASN A C 15
ATOM 27703 O O . ASN A 1 85 ? 4.380 -10.035 -7.431 1.00 1.51 85 ASN A O 15
ATOM 27714 N N . LYS A 1 86 ? 2.804 -10.344 -9.040 1.00 31.20 86 LYS A N 15
ATOM 27715 C CA . LYS A 1 86 ? 2.653 -11.810 -8.854 1.00 45.32 86 LYS A CA 15
ATOM 27716 C C . LYS A 1 86 ? 2.305 -12.143 -7.384 1.00 42.02 86 LYS A C 15
ATOM 27717 O O . LYS A 1 86 ? 3.035 -12.870 -6.695 1.00 5.22 86 LYS A O 15
ATOM 27736 N N . ALA A 1 87 ? 1.199 -11.551 -6.914 1.00 10.32 87 ALA A N 15
ATOM 27737 C CA . ALA A 1 87 ? 0.727 -11.691 -5.531 1.00 20.25 87 ALA A CA 15
ATOM 27738 C C . ALA A 1 87 ? 0.265 -13.130 -5.241 1.00 74.02 87 ALA A C 15
ATOM 27739 O O . ALA A 1 87 ? -0.717 -13.601 -5.818 1.00 34.24 87 ALA A O 15
ATOM 27746 N N . SER A 1 88 ? 0.997 -13.803 -4.346 1.00 11.12 88 SER A N 15
ATOM 27747 C CA . SER A 1 88 ? 0.654 -15.140 -3.829 1.00 24.14 88 SER A CA 15
ATOM 27748 C C . SER A 1 88 ? -0.139 -15.013 -2.513 1.00 72.53 88 SER A C 15
ATOM 27749 O O . SER A 1 88 ? -0.522 -13.901 -2.117 1.00 44.30 88 SER A O 15
ATOM 27757 N N . LEU A 1 89 ? -0.387 -16.151 -1.836 1.00 53.23 89 LEU A N 15
ATOM 27758 C CA . LEU A 1 89 ? -1.098 -16.171 -0.540 1.00 55.34 89 LEU A CA 15
ATOM 27759 C C . LEU A 1 89 ? -0.278 -15.456 0.557 1.00 15.01 89 LEU A C 15
ATOM 27760 O O . LEU A 1 89 ? -0.847 -14.921 1.508 1.00 73.30 89 LEU A O 15
ATOM 27776 N N . ALA A 1 90 ? 1.061 -15.445 0.397 1.00 13.44 90 ALA A N 15
ATOM 27777 C CA . ALA A 1 90 ? 1.987 -14.714 1.290 1.00 21.51 90 ALA A CA 15
ATOM 27778 C C . ALA A 1 90 ? 1.822 -13.192 1.129 1.00 20.14 90 ALA A C 15
ATOM 27779 O O . ALA A 1 90 ? 2.096 -12.422 2.053 1.00 40.13 90 ALA A O 15
ATOM 27786 N N . ASP A 1 91 ? 1.361 -12.782 -0.058 1.00 42.14 91 ASP A N 15
ATOM 27787 C CA . ASP A 1 91 ? 1.098 -11.371 -0.396 1.00 32.23 91 ASP A CA 15
ATOM 27788 C C . ASP A 1 91 ? -0.364 -10.994 -0.111 1.00 11.54 91 ASP A C 15
ATOM 27789 O O . ASP A 1 91 ? -0.785 -9.865 -0.378 1.00 31.12 91 ASP A O 15
ATOM 27798 N N . SER A 1 92 ? -1.138 -11.948 0.414 1.00 3.32 92 SER A N 15
ATOM 27799 C CA . SER A 1 92 ? -2.466 -11.671 0.963 1.00 43.32 92 SER A CA 15
ATOM 27800 C C . SER A 1 92 ? -2.309 -11.145 2.402 1.00 24.13 92 SER A C 15
ATOM 27801 O O . SER A 1 92 ? -1.587 -11.747 3.213 1.00 71.33 92 SER A O 15
ATOM 27809 N N . GLY A 1 93 ? -2.943 -10.001 2.684 1.00 73.40 93 GLY A N 15
ATOM 27810 C CA . GLY A 1 93 ? -2.942 -9.408 4.013 1.00 63.11 93 GLY A CA 15
ATOM 27811 C C . GLY A 1 93 ? -3.544 -8.020 4.014 1.00 3.21 93 GLY A C 15
ATOM 27812 O O . GLY A 1 93 ? -3.918 -7.499 2.955 1.00 23.42 93 GLY A O 15
ATOM 27816 N N . GLU A 1 94 ? -3.647 -7.423 5.205 1.00 35.11 94 GLU A N 15
ATOM 27817 C CA . GLU A 1 94 ? -4.158 -6.059 5.378 1.00 71.13 94 GLU A CA 15
ATOM 27818 C C . GLU A 1 94 ? -3.010 -5.059 5.215 1.00 74.21 94 GLU A C 15
ATOM 27819 O O . GLU A 1 94 ? -2.161 -4.930 6.092 1.00 4.12 94 GLU A O 15
ATOM 27831 N N . TYR A 1 95 ? -2.985 -4.377 4.077 1.00 5.25 95 TYR A N 15
ATOM 27832 C CA . TYR A 1 95 ? -2.000 -3.328 3.796 1.00 22.12 95 TYR A CA 15
ATOM 27833 C C . TYR A 1 95 ? -2.525 -1.961 4.255 1.00 5.11 95 TYR A C 15
ATOM 27834 O O . TYR A 1 95 ? -3.730 -1.771 4.435 1.00 52.55 95 TYR A O 15
ATOM 27852 N N . MET A 1 96 ? -1.595 -1.025 4.436 1.00 75.45 96 MET A N 15
ATOM 27853 C CA . MET A 1 96 ? -1.894 0.360 4.823 1.00 51.45 96 MET A CA 15
ATOM 27854 C C . MET A 1 96 ? -0.770 1.278 4.321 1.00 10.11 96 MET A C 15
ATOM 27855 O O . MET A 1 96 ? 0.334 0.817 4.025 1.00 31.13 96 MET A O 15
ATOM 27869 N N . CYS A 1 97 ? -1.083 2.560 4.180 1.00 21.24 97 CYS A N 15
ATOM 27870 C CA . CYS A 1 97 ? -0.099 3.617 3.928 1.00 53.32 97 CYS A CA 15
ATOM 27871 C C . CYS A 1 97 ? -0.395 4.796 4.865 1.00 75.54 97 CYS A C 15
ATOM 27872 O O . CYS A 1 97 ? -1.540 4.962 5.302 1.00 13.21 97 CYS A O 15
ATOM 27879 N N . LYS A 1 98 ? 0.631 5.600 5.184 1.00 43.42 98 LYS A N 15
ATOM 27880 C CA . LYS A 1 98 ? 0.492 6.807 6.019 1.00 14.11 98 LYS A CA 15
ATOM 27881 C C . LYS A 1 98 ? 1.212 7.970 5.357 1.00 2.33 98 LYS A C 15
ATOM 27882 O O . LYS A 1 98 ? 2.356 7.824 4.938 1.00 53.23 98 LYS A O 15
ATOM 27901 N N . VAL A 1 99 ? 0.543 9.123 5.269 1.00 3.31 99 VAL A N 15
ATOM 27902 C CA . VAL A 1 99 ? 1.181 10.366 4.850 1.00 22.23 99 VAL A CA 15
ATOM 27903 C C . VAL A 1 99 ? 1.495 11.209 6.096 1.00 11.35 99 VAL A C 15
ATOM 27904 O O . VAL A 1 99 ? 0.596 11.621 6.836 1.00 1.30 99 VAL A O 15
ATOM 27917 N N . ILE A 1 100 ? 2.787 11.391 6.371 1.00 2.13 100 ILE A N 15
ATOM 27918 C CA . ILE A 1 100 ? 3.257 12.253 7.456 1.00 35.21 100 ILE A CA 15
ATOM 27919 C C . ILE A 1 100 ? 3.602 13.628 6.850 1.00 13.21 100 ILE A C 15
ATOM 27920 O O . ILE A 1 100 ? 4.499 13.724 5.997 1.00 4.55 100 ILE A O 15
ATOM 27936 N N . SER A 1 101 ? 2.855 14.672 7.254 1.00 12.20 101 SER A N 15
ATOM 27937 C CA . SER A 1 101 ? 3.063 16.053 6.776 1.00 74.14 101 SER A CA 15
ATOM 27938 C C . SER A 1 101 ? 3.082 17.015 7.960 1.00 0.30 101 SER A C 15
ATOM 27939 O O . SER A 1 101 ? 2.739 16.627 9.087 1.00 15.24 101 SER A O 15
ATOM 27947 N N . LYS A 1 102 ? 3.442 18.276 7.681 1.00 51.33 102 LYS A N 15
ATOM 27948 C CA . LYS A 1 102 ? 3.381 19.365 8.669 1.00 14.03 102 LYS A CA 15
ATOM 27949 C C . LYS A 1 102 ? 1.925 19.652 9.106 1.00 32.51 102 LYS A C 15
ATOM 27950 O O . LYS A 1 102 ? 1.696 20.121 10.220 1.00 43.55 102 LYS A O 15
ATOM 27969 N N . LEU A 1 103 ? 0.959 19.360 8.221 1.00 63.41 103 LEU A N 15
ATOM 27970 C CA . LEU A 1 103 ? -0.469 19.637 8.463 1.00 62.43 103 LEU A CA 15
ATOM 27971 C C . LEU A 1 103 ? -1.105 18.547 9.354 1.00 71.42 103 LEU A C 15
ATOM 27972 O O . LEU A 1 103 ? -1.928 18.850 10.226 1.00 70.10 103 LEU A O 15
ATOM 27988 N N . GLY A 1 104 ? -0.709 17.284 9.129 1.00 43.41 104 GLY A N 15
ATOM 27989 C CA . GLY A 1 104 ? -1.246 16.156 9.895 1.00 34.13 104 GLY A CA 15
ATOM 27990 C C . GLY A 1 104 ? -0.843 14.806 9.320 1.00 30.32 104 GLY A C 15
ATOM 27991 O O . GLY A 1 104 ? -0.254 14.739 8.238 1.00 10.13 104 GLY A O 15
ATOM 27995 N N . ASN A 1 105 ? -1.151 13.722 10.053 1.00 42.33 105 ASN A N 15
ATOM 27996 C CA . ASN A 1 105 ? -0.870 12.342 9.610 1.00 74.22 105 ASN A CA 15
ATOM 27997 C C . ASN A 1 105 ? -2.194 11.621 9.340 1.00 4.10 105 ASN A C 15
ATOM 27998 O O . ASN A 1 105 ? -3.067 11.568 10.218 1.00 43.35 105 ASN A O 15
ATOM 28009 N N . ASP A 1 106 ? -2.347 11.073 8.125 1.00 54.22 106 ASP A N 15
ATOM 28010 C CA . ASP A 1 106 ? -3.551 10.315 7.725 1.00 34.50 106 ASP A CA 15
ATOM 28011 C C . ASP A 1 106 ? -3.133 8.929 7.216 1.00 44.13 106 ASP A C 15
ATOM 28012 O O . ASP A 1 106 ? -1.966 8.725 6.858 1.00 43.22 106 ASP A O 15
ATOM 28021 N N . SER A 1 107 ? -4.084 7.987 7.180 1.00 74.00 107 SER A N 15
ATOM 28022 C CA . SER A 1 107 ? -3.830 6.600 6.772 1.00 23.32 107 SER A CA 15
ATOM 28023 C C . SER A 1 107 ? -4.993 6.045 5.923 1.00 54.20 107 SER A C 15
ATOM 28024 O O . SER A 1 107 ? -6.162 6.268 6.247 1.00 35.14 107 SER A O 15
ATOM 28032 N N . ALA A 1 108 ? -4.653 5.332 4.826 1.00 54.23 108 ALA A N 15
ATOM 28033 C CA . ALA A 1 108 ? -5.623 4.555 4.012 1.00 70.22 108 ALA A CA 15
ATOM 28034 C C . ALA A 1 108 ? -5.232 3.069 4.045 1.00 22.13 108 ALA A C 15
ATOM 28035 O O . ALA A 1 108 ? -4.049 2.742 3.914 1.00 65.53 108 ALA A O 15
ATOM 28042 N N . SER A 1 109 ? -6.217 2.175 4.227 1.00 10.45 109 SER A N 15
ATOM 28043 C CA . SER A 1 109 ? -5.978 0.727 4.351 1.00 64.42 109 SER A CA 15
ATOM 28044 C C . SER A 1 109 ? -6.658 -0.028 3.203 1.00 75.12 109 SER A C 15
ATOM 28045 O O . SER A 1 109 ? -7.770 0.325 2.796 1.00 2.51 109 SER A O 15
ATOM 28053 N N . ALA A 1 110 ? -5.969 -1.059 2.685 1.00 2.30 110 ALA A N 15
ATOM 28054 C CA . ALA A 1 110 ? -6.486 -1.929 1.627 1.00 53.33 110 ALA A CA 15
ATOM 28055 C C . ALA A 1 110 ? -6.215 -3.391 1.984 1.00 25.13 110 ALA A C 15
ATOM 28056 O O . ALA A 1 110 ? -5.053 -3.810 2.052 1.00 62.23 110 ALA A O 15
ATOM 28063 N N . ASN A 1 111 ? -7.284 -4.157 2.224 1.00 53.44 111 ASN A N 15
ATOM 28064 C CA . ASN A 1 111 ? -7.178 -5.596 2.509 1.00 23.53 111 ASN A CA 15
ATOM 28065 C C . ASN A 1 111 ? -7.064 -6.376 1.186 1.00 14.01 111 ASN A C 15
ATOM 28066 O O . ASN A 1 111 ? -8.054 -6.559 0.471 1.00 32.22 111 ASN A O 15
ATOM 28077 N N . ILE A 1 112 ? -5.844 -6.816 0.865 1.00 40.44 112 ILE A N 15
ATOM 28078 C CA . ILE A 1 112 ? -5.554 -7.573 -0.362 1.00 73.24 112 ILE A CA 15
ATOM 28079 C C . ILE A 1 112 ? -5.745 -9.071 -0.089 1.00 62.14 112 ILE A C 15
ATOM 28080 O O . ILE A 1 112 ? -4.913 -9.703 0.557 1.00 22.54 112 ILE A O 15
ATOM 28096 N N . THR A 1 113 ? -6.895 -9.607 -0.520 1.00 43.05 113 THR A N 15
ATOM 28097 C CA . THR A 1 113 ? -7.213 -11.033 -0.394 1.00 61.35 113 THR A CA 15
ATOM 28098 C C . THR A 1 113 ? -6.752 -11.760 -1.664 1.00 43.41 113 THR A C 15
ATOM 28099 O O . THR A 1 113 ? -7.099 -11.353 -2.772 1.00 31.14 113 THR A O 15
ATOM 28110 N N . ILE A 1 114 ? -5.927 -12.800 -1.516 1.00 5.44 114 ILE A N 15
ATOM 28111 C CA . ILE A 1 114 ? -5.475 -13.609 -2.654 1.00 34.43 114 ILE A CA 15
ATOM 28112 C C . ILE A 1 114 ? -6.045 -15.025 -2.514 1.00 25.53 114 ILE A C 15
ATOM 28113 O O . ILE A 1 114 ? -6.027 -15.614 -1.424 1.00 40.10 114 ILE A O 15
ATOM 28129 N N . VAL A 1 115 ? -6.593 -15.525 -3.618 1.00 64.22 115 VAL A N 15
ATOM 28130 C CA . VAL A 1 115 ? -7.149 -16.874 -3.730 1.00 73.51 115 VAL A CA 15
ATOM 28131 C C . VAL A 1 115 ? -6.334 -17.661 -4.767 1.00 24.35 115 VAL A C 15
ATOM 28132 O O . VAL A 1 115 ? -5.730 -17.070 -5.667 1.00 53.22 115 VAL A O 15
ATOM 28145 N N . GLU A 1 116 ? -6.307 -18.986 -4.627 1.00 34.54 116 GLU A N 15
ATOM 28146 C CA . GLU A 1 116 ? -5.544 -19.871 -5.527 1.00 41.54 116 GLU A CA 15
ATOM 28147 C C . GLU A 1 116 ? -6.352 -20.162 -6.797 1.00 12.24 116 GLU A C 15
ATOM 28148 O O . GLU A 1 116 ? -7.472 -20.680 -6.722 1.00 64.12 116 GLU A O 15
ATOM 28160 N N . SER A 1 117 ? -5.781 -19.809 -7.948 1.00 1.52 117 SER A N 15
ATOM 28161 C CA . SER A 1 117 ? -6.390 -20.082 -9.258 1.00 72.31 117 SER A CA 15
ATOM 28162 C C . SER A 1 117 ? -6.154 -21.553 -9.645 1.00 64.33 117 SER A C 15
ATOM 28163 O O . SER A 1 117 ? -5.012 -21.946 -9.912 1.00 64.50 117 SER A O 15
ATOM 28171 N N . ASN A 1 118 ? -7.228 -22.365 -9.624 1.00 44.13 118 ASN A N 15
ATOM 28172 C CA . ASN A 1 118 ? -7.179 -23.773 -10.060 1.00 41.15 118 ASN A CA 15
ATOM 28173 C C . ASN A 1 118 ? -6.988 -23.826 -11.596 1.00 53.43 118 ASN A C 15
ATOM 28174 O O . ASN A 1 118 ? -5.859 -24.097 -12.057 1.00 70.21 118 ASN A O 15
ATOM 28186 N N . MET A 1 1 ? 6.591 24.066 -20.973 1.00 33.05 1 MET A N 16
ATOM 28187 C CA . MET A 1 1 ? 7.765 24.484 -20.176 1.00 64.21 1 MET A CA 16
ATOM 28188 C C . MET A 1 1 ? 7.327 25.511 -19.115 1.00 31.13 1 MET A C 16
ATOM 28189 O O . MET A 1 1 ? 7.220 26.711 -19.398 1.00 41.31 1 MET A O 16
ATOM 28205 N N . H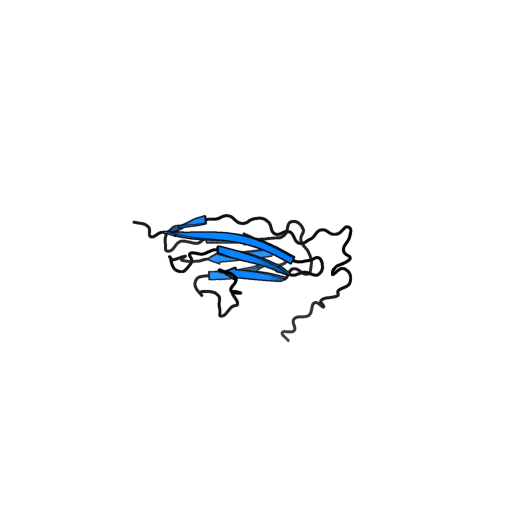IS A 1 2 ? 7.015 25.018 -17.908 1.00 32.32 2 HIS A N 16
ATOM 28206 C CA . HIS A 1 2 ? 6.596 25.865 -16.772 1.00 42.03 2 HIS A CA 16
ATOM 28207 C C . HIS A 1 2 ? 7.814 26.408 -15.999 1.00 23.12 2 HIS A C 16
ATOM 28208 O O . HIS A 1 2 ? 8.869 25.763 -15.954 1.00 24.04 2 HIS A O 16
ATOM 28223 N N . HIS A 1 3 ? 7.650 27.586 -15.379 1.00 4.54 3 HIS A N 16
ATOM 28224 C CA . HIS A 1 3 ? 8.618 28.126 -14.411 1.00 11.20 3 HIS A CA 16
ATOM 28225 C C . HIS A 1 3 ? 7.848 28.785 -13.266 1.00 4.33 3 HIS A C 16
ATOM 28226 O O . HIS A 1 3 ? 7.170 29.791 -13.476 1.00 45.20 3 HIS A O 16
ATOM 28241 N N . HIS A 1 4 ? 7.964 28.208 -12.065 1.00 34.54 4 HIS A N 16
ATOM 28242 C CA . HIS A 1 4 ? 7.273 28.705 -10.872 1.00 11.44 4 HIS A CA 16
ATOM 28243 C C . HIS A 1 4 ? 7.908 30.027 -10.406 1.00 11.14 4 HIS A C 16
ATOM 28244 O O . HIS A 1 4 ? 9.060 30.051 -9.964 1.00 65.34 4 HIS A O 16
ATOM 28259 N N . HIS A 1 5 ? 7.136 31.119 -10.527 1.00 21.14 5 HIS A N 16
ATOM 28260 C CA . HIS A 1 5 ? 7.579 32.493 -10.212 1.00 62.21 5 HIS A CA 16
ATOM 28261 C C . HIS A 1 5 ? 7.331 32.816 -8.720 1.00 54.45 5 HIS A C 16
ATOM 28262 O O . HIS A 1 5 ? 6.855 33.901 -8.367 1.00 50.43 5 HIS A O 16
ATOM 28277 N N . HIS A 1 6 ? 7.698 31.866 -7.843 1.00 44.51 6 HIS A N 16
ATOM 28278 C CA . HIS A 1 6 ? 7.533 31.987 -6.383 1.00 60.13 6 HIS A CA 16
ATOM 28279 C C . HIS A 1 6 ? 8.869 31.695 -5.693 1.00 22.21 6 HIS A C 16
ATOM 28280 O O . HIS A 1 6 ? 9.683 30.917 -6.214 1.00 21.21 6 HIS A O 16
ATOM 28295 N N . HIS A 1 7 ? 9.079 32.318 -4.524 1.00 55.20 7 HIS A N 16
ATOM 28296 C CA . HIS A 1 7 ? 10.245 32.062 -3.669 1.00 75.24 7 HIS A CA 16
ATOM 28297 C C . HIS A 1 7 ? 9.871 32.436 -2.224 1.00 70.22 7 HIS A C 16
ATOM 28298 O O . HIS A 1 7 ? 10.141 33.550 -1.766 1.00 32.23 7 HIS A O 16
ATOM 28313 N N . SER A 1 8 ? 9.174 31.512 -1.550 1.00 12.22 8 SER A N 16
ATOM 28314 C CA . SER A 1 8 ? 8.749 31.668 -0.151 1.00 72.41 8 SER A CA 16
ATOM 28315 C C . SER A 1 8 ? 9.774 31.001 0.784 1.00 74.42 8 SER A C 16
ATOM 28316 O O . SER A 1 8 ? 10.029 29.796 0.659 1.00 64.03 8 SER A O 16
ATOM 28324 N N . SER A 1 9 ? 10.370 31.787 1.700 1.00 43.14 9 SER A N 16
ATOM 28325 C CA . SER A 1 9 ? 11.329 31.270 2.695 1.00 4.12 9 SER A CA 16
ATOM 28326 C C . SER A 1 9 ? 10.621 30.331 3.701 1.00 3.35 9 SER A C 16
ATOM 28327 O O . SER A 1 9 ? 9.517 30.643 4.173 1.00 4.45 9 SER A O 16
ATOM 28335 N N . GLY A 1 10 ? 11.265 29.179 4.010 1.00 72.23 10 GLY A N 16
ATOM 28336 C CA . GLY A 1 10 ? 10.661 28.123 4.836 1.00 32.05 10 GLY A CA 16
ATOM 28337 C C . GLY A 1 10 ? 10.745 28.419 6.326 1.00 23.52 10 GLY A C 16
ATOM 28338 O O . GLY A 1 10 ? 11.439 27.725 7.075 1.00 61.15 10 GLY A O 16
ATOM 28342 N N . ARG A 1 11 ? 10.029 29.459 6.749 1.00 43.50 11 ARG A N 16
ATOM 28343 C CA . ARG A 1 11 ? 10.009 29.935 8.137 1.00 71.00 11 ARG A CA 16
ATOM 28344 C C . ARG A 1 11 ? 8.719 29.480 8.848 1.00 30.03 11 ARG A C 16
ATOM 28345 O O . ARG A 1 11 ? 7.868 28.803 8.249 1.00 50.53 11 ARG A O 16
ATOM 28366 N N . GLU A 1 12 ? 8.594 29.864 10.129 1.00 43.25 12 GLU A N 16
ATOM 28367 C CA . GLU A 1 12 ? 7.361 29.675 10.931 1.00 62.35 12 GLU A CA 16
ATOM 28368 C C . GLU A 1 12 ? 6.342 30.785 10.603 1.00 10.34 12 GLU A C 16
ATOM 28369 O O . GLU A 1 12 ? 6.551 31.551 9.641 1.00 35.11 12 GLU A O 16
ATOM 28381 N N . ASN A 1 13 ? 5.238 30.845 11.392 1.00 33.31 13 ASN A N 16
ATOM 28382 C CA . ASN A 1 13 ? 4.105 31.768 11.161 1.00 50.05 13 ASN A CA 16
ATOM 28383 C C . ASN A 1 13 ? 3.397 31.353 9.855 1.00 53.55 13 ASN A C 16
ATOM 28384 O O . ASN A 1 13 ? 3.808 31.764 8.763 1.00 30.21 13 ASN A O 16
ATOM 28395 N N . LEU A 1 14 ? 2.381 30.475 9.982 1.00 24.31 14 LEU A N 16
ATOM 28396 C CA . LEU A 1 14 ? 1.697 29.857 8.826 1.00 60.34 14 LEU A CA 16
ATOM 28397 C C . LEU A 1 14 ? 1.066 30.912 7.887 1.00 72.14 14 LEU A C 16
ATOM 28398 O O . LEU A 1 14 ? 0.032 31.515 8.184 1.00 53.12 14 LEU A O 16
ATOM 28414 N N . TYR A 1 15 ? 1.768 31.144 6.767 1.00 53.45 15 TYR A N 16
ATOM 28415 C CA . TYR A 1 15 ? 1.347 32.060 5.688 1.00 62.41 15 TYR A CA 16
ATOM 28416 C C . TYR A 1 15 ? 0.073 31.528 5.016 1.00 53.02 15 TYR A C 16
ATOM 28417 O O . TYR A 1 15 ? -0.771 32.294 4.534 1.00 3.24 15 TYR A O 16
ATOM 28435 N N . PHE A 1 16 ? -0.038 30.190 5.015 1.00 64.33 16 PHE A N 16
ATOM 28436 C CA . PHE A 1 16 ? -1.225 29.465 4.561 1.00 24.21 16 PHE A CA 16
ATOM 28437 C C . PHE A 1 16 ? -2.265 29.464 5.704 1.00 13.03 16 PHE A C 16
ATOM 28438 O O . PHE A 1 16 ? -2.384 28.490 6.458 1.00 52.41 16 PHE A O 16
ATOM 28455 N N . GLN A 1 17 ? -2.956 30.611 5.870 1.00 65.42 17 GLN A N 16
ATOM 28456 C CA . GLN A 1 17 ? -3.929 30.814 6.956 1.00 60.30 17 GLN A CA 16
ATOM 28457 C C . GLN A 1 17 ? -5.198 29.977 6.697 1.00 2.44 17 GLN A C 16
ATOM 28458 O O . GLN A 1 17 ? -6.034 30.335 5.857 1.00 52.15 17 GLN A O 16
ATOM 28472 N N . GLY A 1 18 ? -5.313 28.850 7.412 1.00 2.24 18 GLY A N 16
ATOM 28473 C CA . GLY A 1 18 ? -6.408 27.899 7.209 1.00 3.22 18 GLY A CA 16
ATOM 28474 C C . GLY A 1 18 ? -5.971 26.746 6.314 1.00 21.33 18 GLY A C 16
ATOM 28475 O O . GLY A 1 18 ? -6.712 26.339 5.416 1.00 21.21 18 GLY A O 16
ATOM 28479 N N . ALA A 1 19 ? -4.742 26.246 6.555 1.00 33.25 19 ALA A N 16
ATOM 28480 C CA . ALA A 1 19 ? -4.148 25.127 5.801 1.00 24.25 19 ALA A CA 16
ATOM 28481 C C . ALA A 1 19 ? -4.731 23.791 6.285 1.00 15.10 19 ALA A C 16
ATOM 28482 O O . ALA A 1 19 ? -4.893 23.587 7.493 1.00 73.10 19 ALA A O 16
ATOM 28489 N N . LEU A 1 20 ? -5.043 22.892 5.339 1.00 24.23 20 LEU A N 16
ATOM 28490 C CA . LEU A 1 20 ? -5.712 21.610 5.627 1.00 42.11 20 LEU A CA 16
ATOM 28491 C C . LEU A 1 20 ? -4.684 20.461 5.721 1.00 53.21 20 LEU A C 16
ATOM 28492 O O . LEU A 1 20 ? -3.643 20.527 5.080 1.00 5.34 20 LEU A O 16
ATOM 28508 N N . PRO A 1 21 ? -4.979 19.380 6.519 1.00 35.33 21 PRO A N 16
ATOM 28509 C CA . PRO A 1 21 ? -4.099 18.192 6.641 1.00 13.11 21 PRO A CA 16
ATOM 28510 C C . PRO A 1 21 ? -4.108 17.334 5.343 1.00 60.44 21 PRO A C 16
ATOM 28511 O O . PRO A 1 21 ? -4.954 17.554 4.459 1.00 14.33 21 PRO A O 16
ATOM 28522 N N . PRO A 1 22 ? -3.165 16.349 5.194 1.00 60.31 22 PRO A N 16
ATOM 28523 C CA . PRO A 1 22 ? -3.162 15.415 4.041 1.00 54.32 22 PRO A CA 16
ATOM 28524 C C . PRO A 1 22 ? -4.364 14.447 4.109 1.00 24.13 22 PRO A C 16
ATOM 28525 O O . PRO A 1 22 ? -4.818 14.100 5.201 1.00 10.52 22 PRO A O 16
ATOM 28536 N N . ARG A 1 23 ? -4.888 14.040 2.943 1.00 4.11 23 ARG A N 16
ATOM 28537 C CA . ARG A 1 23 ? -6.100 13.195 2.868 1.00 50.32 23 ARG A CA 16
ATOM 28538 C C . ARG A 1 23 ? -5.942 12.186 1.715 1.00 21.32 23 ARG A C 16
ATOM 28539 O O . ARG A 1 23 ? -6.007 12.565 0.543 1.00 24.34 23 ARG A O 16
ATOM 28560 N N . LEU A 1 24 ? -5.708 10.916 2.073 1.00 51.04 24 LEU A N 16
ATOM 28561 C CA . LEU A 1 24 ? -5.588 9.796 1.118 1.00 73.44 24 LEU A CA 16
ATOM 28562 C C . LEU A 1 24 ? -6.965 9.368 0.601 1.00 54.32 24 LEU A C 16
ATOM 28563 O O . LEU A 1 24 ? -7.991 9.703 1.192 1.00 0.41 24 LEU A O 16
ATOM 28579 N N . LYS A 1 25 ? -6.968 8.612 -0.499 1.00 51.23 25 LYS A N 16
ATOM 28580 C CA . LYS A 1 25 ? -8.198 8.016 -1.062 1.00 33.30 25 LYS A CA 16
ATOM 28581 C C . LYS A 1 25 ? -8.381 6.596 -0.513 1.00 42.52 25 LYS A C 16
ATOM 28582 O O . LYS A 1 25 ? -7.406 5.978 -0.047 1.00 25.23 25 LYS A O 16
ATOM 28601 N N . GLU A 1 26 ? -9.637 6.102 -0.558 1.00 52.21 26 GLU A N 16
ATOM 28602 C CA . GLU A 1 26 ? -10.001 4.788 -0.015 1.00 23.11 26 GLU A CA 16
ATOM 28603 C C . GLU A 1 26 ? -9.233 3.662 -0.744 1.00 73.13 26 GLU A C 16
ATOM 28604 O O . GLU A 1 26 ? -9.439 3.400 -1.944 1.00 1.44 26 GLU A O 16
ATOM 28616 N N . MET A 1 27 ? -8.297 3.056 -0.005 1.00 41.23 27 MET A N 16
ATOM 28617 C CA . MET A 1 27 ? -7.559 1.873 -0.439 1.00 40.13 27 MET A CA 16
ATOM 28618 C C . MET A 1 27 ? -8.501 0.661 -0.369 1.00 41.52 27 MET A C 16
ATOM 28619 O O . MET A 1 27 ? -8.779 0.134 0.712 1.00 71.11 27 MET A O 16
ATOM 28633 N N . LYS A 1 28 ? -9.029 0.273 -1.531 1.00 24.44 28 LYS A N 16
ATOM 28634 C CA . LYS A 1 28 ? -10.068 -0.760 -1.644 1.00 31.41 28 LYS A CA 16
ATOM 28635 C C . LYS A 1 28 ? -9.508 -2.167 -1.356 1.00 62.34 28 LYS A C 16
ATOM 28636 O O . LYS A 1 28 ? -8.371 -2.485 -1.739 1.00 50.31 28 LYS A O 16
ATOM 28655 N N . SER A 1 29 ? -10.315 -2.972 -0.645 1.00 32.32 29 SER A N 16
ATOM 28656 C CA . SER A 1 29 ? -10.034 -4.386 -0.389 1.00 10.10 29 SER A CA 16
ATOM 28657 C C . SER A 1 29 ? -10.136 -5.165 -1.707 1.00 15.25 29 SER A C 16
ATOM 28658 O O . SER A 1 29 ? -11.160 -5.084 -2.397 1.00 44.34 29 SER A O 16
ATOM 28666 N N . GLN A 1 30 ? -9.071 -5.881 -2.091 1.00 63.50 30 GLN A N 16
ATOM 28667 C CA . GLN A 1 30 ? -9.001 -6.512 -3.422 1.00 23.23 30 GLN A CA 16
ATOM 28668 C C . GLN A 1 30 ? -8.592 -7.984 -3.313 1.00 73.44 30 GLN A C 16
ATOM 28669 O O . GLN A 1 30 ? -7.591 -8.314 -2.666 1.00 50.44 30 GLN A O 16
ATOM 28683 N N . GLU A 1 31 ? -9.380 -8.860 -3.962 1.00 45.33 31 GLU A N 16
ATOM 28684 C CA . GLU A 1 31 ? -9.039 -10.274 -4.156 1.00 75.32 31 GLU A CA 16
ATOM 28685 C C . GLU A 1 31 ? -8.576 -10.477 -5.601 1.00 64.41 31 GLU A C 16
ATOM 28686 O O . GLU A 1 31 ? -9.192 -9.936 -6.526 1.00 13.45 31 GLU A O 16
ATOM 28698 N N . SER A 1 32 ? -7.503 -11.257 -5.790 1.00 51.44 32 SER A N 16
ATOM 28699 C CA . SER A 1 32 ? -7.002 -11.601 -7.131 1.00 42.44 32 SER A CA 16
ATOM 28700 C C . SER A 1 32 ? -6.211 -12.924 -7.086 1.00 62.44 32 SER A C 16
ATOM 28701 O O . SER A 1 32 ? -5.908 -13.440 -6.001 1.00 12.25 32 SER A O 16
ATOM 28709 N N . ALA A 1 33 ? -5.895 -13.465 -8.276 1.00 1.31 33 ALA A N 16
ATOM 28710 C CA . ALA A 1 33 ? -5.233 -14.774 -8.419 1.00 31.13 33 ALA A CA 16
ATOM 28711 C C . ALA A 1 33 ? -3.723 -14.693 -8.129 1.00 13.22 33 ALA A C 16
ATOM 28712 O O . ALA A 1 33 ? -3.113 -13.617 -8.222 1.00 30.44 33 ALA A O 16
ATOM 28719 N N . ALA A 1 34 ? -3.135 -15.851 -7.776 1.00 64.41 34 ALA A N 16
ATOM 28720 C CA . ALA A 1 34 ? -1.692 -15.990 -7.567 1.00 33.42 34 ALA A CA 16
ATOM 28721 C C . ALA A 1 34 ? -0.941 -15.829 -8.904 1.00 42.45 34 ALA A C 16
ATOM 28722 O O . ALA A 1 34 ? -1.121 -16.639 -9.826 1.00 0.21 34 ALA A O 16
ATOM 28729 N N . GLY A 1 35 ? -0.099 -14.783 -8.996 1.00 13.12 35 GLY A N 16
ATOM 28730 C CA . GLY A 1 35 ? 0.601 -14.430 -10.239 1.00 35.14 35 GLY A CA 16
ATOM 28731 C C . GLY A 1 35 ? 0.087 -13.136 -10.855 1.00 4.43 35 GLY A C 16
ATOM 28732 O O . GLY A 1 35 ? 0.734 -12.583 -11.743 1.00 62.33 35 GLY A O 16
ATOM 28736 N N . SER A 1 36 ? -1.074 -12.648 -10.386 1.00 65.25 36 SER A N 16
ATOM 28737 C CA . SER A 1 36 ? -1.655 -11.372 -10.854 1.00 60.21 36 SER A CA 16
ATOM 28738 C C . SER A 1 36 ? -1.045 -10.178 -10.087 1.00 63.41 36 SER A C 16
ATOM 28739 O O . SER A 1 36 ? -0.761 -10.289 -8.895 1.00 32.42 36 SER A O 16
ATOM 28747 N N . LYS A 1 37 ? -0.846 -9.044 -10.780 1.00 73.43 37 LYS A N 16
ATOM 28748 C CA . LYS A 1 37 ? -0.330 -7.805 -10.165 1.00 63.32 37 LYS A CA 16
ATOM 28749 C C . LYS A 1 37 ? -1.483 -7.016 -9.510 1.00 33.44 37 LYS A C 16
ATOM 28750 O O . LYS A 1 37 ? -2.561 -6.899 -10.091 1.00 22.30 37 LYS A O 16
ATOM 28769 N N . LEU A 1 38 ? -1.268 -6.511 -8.280 1.00 4.01 38 LEU A N 16
ATOM 28770 C CA . LEU A 1 38 ? -2.222 -5.616 -7.584 1.00 22.01 38 LEU A CA 16
ATOM 28771 C C . LEU A 1 38 ? -1.528 -4.281 -7.307 1.00 34.12 38 LEU A C 16
ATOM 28772 O O . LEU A 1 38 ? -0.384 -4.265 -6.861 1.00 20.00 38 LEU A O 16
ATOM 28788 N N . VAL A 1 39 ? -2.220 -3.169 -7.585 1.00 1.33 39 VAL A N 16
ATOM 28789 C CA . VAL A 1 39 ? -1.700 -1.813 -7.328 1.00 44.32 39 VAL A CA 16
ATOM 28790 C C . VAL A 1 39 ? -2.570 -1.120 -6.267 1.00 71.41 39 VAL A C 16
ATOM 28791 O O . VAL A 1 39 ? -3.749 -0.826 -6.504 1.00 61.13 39 VAL A O 16
ATOM 28804 N N . LEU A 1 40 ? -1.986 -0.899 -5.092 1.00 31.10 40 LEU A N 16
ATOM 28805 C CA . LEU A 1 40 ? -2.596 -0.101 -4.028 1.00 32.44 40 LEU A CA 16
ATOM 28806 C C . LEU A 1 40 ? -2.143 1.348 -4.193 1.00 45.41 40 LEU A C 16
ATOM 28807 O O . LEU A 1 40 ? -0.945 1.618 -4.177 1.00 63.13 40 LEU A O 16
ATOM 28823 N N . ARG A 1 41 ? -3.099 2.264 -4.368 1.00 50.34 41 ARG A N 16
ATOM 28824 C CA . ARG A 1 41 ? -2.806 3.685 -4.623 1.00 43.10 41 ARG A CA 16
ATOM 28825 C C . ARG A 1 41 ? -2.904 4.466 -3.311 1.00 51.20 41 ARG A C 16
ATOM 28826 O O . ARG A 1 41 ? -3.834 4.245 -2.522 1.00 35.31 41 ARG A O 16
ATOM 28847 N N . CYS A 1 42 ? -1.947 5.367 -3.091 1.00 44.12 42 CYS A N 16
ATOM 28848 C CA . CYS A 1 42 ? -1.908 6.233 -1.912 1.00 11.42 42 CYS A CA 16
ATOM 28849 C C . CYS A 1 42 ? -1.266 7.567 -2.287 1.00 33.12 42 CYS A C 16
ATOM 28850 O O . CYS A 1 42 ? -0.049 7.657 -2.494 1.00 2.40 42 CYS A O 16
ATOM 28857 N N . GLU A 1 43 ? -2.118 8.577 -2.439 1.00 74.03 43 GLU A N 16
ATOM 28858 C CA . GLU A 1 43 ? -1.730 9.967 -2.677 1.00 44.43 43 GLU A CA 16
ATOM 28859 C C . GLU A 1 43 ? -2.829 10.892 -2.131 1.00 40.43 43 GLU A C 16
ATOM 28860 O O . GLU A 1 43 ? -3.957 10.439 -1.860 1.00 20.42 43 GLU A O 16
ATOM 28872 N N . THR A 1 44 ? -2.511 12.175 -1.984 1.00 44.14 44 THR A N 16
ATOM 28873 C CA . THR A 1 44 ? -3.409 13.141 -1.330 1.00 41.42 44 THR A CA 16
ATOM 28874 C C . THR A 1 44 ? -4.327 13.852 -2.344 1.00 73.31 44 THR A C 16
ATOM 28875 O O . THR A 1 44 ? -3.967 14.003 -3.517 1.00 31.31 44 THR A O 16
ATOM 28886 N N . SER A 1 45 ? -5.512 14.274 -1.864 1.00 30.22 45 SER A N 16
ATOM 28887 C CA . SER A 1 45 ? -6.491 15.057 -2.642 1.00 12.20 45 SER A CA 16
ATOM 28888 C C . SER A 1 45 ? -5.878 16.396 -3.092 1.00 22.44 45 SER A C 16
ATOM 28889 O O . SER A 1 45 ? -5.971 16.778 -4.265 1.00 70.42 45 SER A O 16
ATOM 28897 N N . SER A 1 46 ? -5.246 17.092 -2.135 1.00 54.43 46 SER A N 16
ATOM 28898 C CA . SER A 1 46 ? -4.486 18.317 -2.398 1.00 63.13 46 SER A CA 16
ATOM 28899 C C . SER A 1 46 ? -2.995 17.963 -2.307 1.00 5.14 46 SER A C 16
ATOM 28900 O O . SER A 1 46 ? -2.524 17.536 -1.246 1.00 15.30 46 SER A O 16
ATOM 28908 N N . GLU A 1 47 ? -2.272 18.111 -3.427 1.00 11.14 47 GLU A N 16
ATOM 28909 C CA . GLU A 1 47 ? -0.864 17.702 -3.547 1.00 43.04 47 GLU A CA 16
ATOM 28910 C C . GLU A 1 47 ? 0.048 18.679 -2.781 1.00 44.51 47 GLU A C 16
ATOM 28911 O O . GLU A 1 47 ? 0.349 19.778 -3.256 1.00 64.31 47 GLU A O 16
ATOM 28923 N N . TYR A 1 48 ? 0.432 18.289 -1.564 1.00 33.22 48 TYR A N 16
ATOM 28924 C CA . TYR A 1 48 ? 1.365 19.070 -0.737 1.00 4.10 48 TYR A CA 16
ATOM 28925 C C . TYR A 1 48 ? 2.809 18.622 -1.017 1.00 20.23 48 TYR A C 16
ATOM 28926 O O . TYR A 1 48 ? 3.048 17.731 -1.843 1.00 64.30 48 TYR A O 16
ATOM 28944 N N . SER A 1 49 ? 3.764 19.248 -0.326 1.00 21.35 49 SER A N 16
ATOM 28945 C CA . SER A 1 49 ? 5.193 18.912 -0.430 1.00 22.51 49 SER A CA 16
ATOM 28946 C C . SER A 1 49 ? 5.638 18.185 0.857 1.00 75.54 49 SER A C 16
ATOM 28947 O O . SER A 1 49 ? 5.050 18.416 1.928 1.00 61.34 49 SER A O 16
ATOM 28955 N N . SER A 1 50 ? 6.657 17.300 0.718 1.00 44.01 50 SER A N 16
ATOM 28956 C CA . SER A 1 50 ? 7.231 16.500 1.829 1.00 13.02 50 SER A CA 16
ATOM 28957 C C . SER A 1 50 ? 6.191 15.482 2.370 1.00 14.11 50 SER A C 16
ATOM 28958 O O . SER A 1 50 ? 6.084 15.245 3.580 1.00 62.20 50 SER A O 16
ATOM 28966 N N . LEU A 1 51 ? 5.446 14.867 1.430 1.00 35.24 51 LEU A N 16
ATOM 28967 C CA . LEU A 1 51 ? 4.466 13.814 1.735 1.00 32.22 51 LEU A CA 16
ATOM 28968 C C . LEU A 1 51 ? 5.196 12.459 1.847 1.00 21.24 51 LEU A C 16
ATOM 28969 O O . LEU A 1 51 ? 5.643 11.889 0.845 1.00 31.21 51 LEU A O 16
ATOM 28985 N N . ARG A 1 52 ? 5.333 11.977 3.088 1.00 73.50 52 ARG A N 16
ATOM 28986 C CA . ARG A 1 52 ? 6.131 10.786 3.430 1.00 51.34 52 ARG A CA 16
ATOM 28987 C C . ARG A 1 52 ? 5.193 9.590 3.615 1.00 53.34 52 ARG A C 16
ATOM 28988 O O . ARG A 1 52 ? 4.555 9.459 4.656 1.00 61.31 52 ARG A O 16
ATOM 29009 N N . PHE A 1 53 ? 5.094 8.739 2.595 1.00 61.41 53 PHE A N 16
ATOM 29010 C CA . PHE A 1 53 ? 4.141 7.616 2.593 1.00 12.33 53 PHE A CA 16
ATOM 29011 C C . PHE A 1 53 ? 4.780 6.349 3.199 1.00 42.11 53 PHE A C 16
ATOM 29012 O O . PHE A 1 53 ? 5.803 5.857 2.712 1.00 52.33 53 PHE A O 16
ATOM 29029 N N . LYS A 1 54 ? 4.161 5.834 4.264 1.00 33.44 54 LYS A N 16
ATOM 29030 C CA . LYS A 1 54 ? 4.550 4.582 4.926 1.00 52.54 54 LYS A CA 16
ATOM 29031 C C . LYS A 1 54 ? 3.445 3.559 4.725 1.00 13.32 54 LYS A C 16
ATOM 29032 O O . LYS A 1 54 ? 2.280 3.910 4.700 1.00 41.52 54 LYS A O 16
ATOM 29051 N N . TRP A 1 55 ? 3.825 2.294 4.579 1.00 0.13 55 TRP A N 16
ATOM 29052 C CA . TRP A 1 55 ? 2.888 1.197 4.292 1.00 3.41 55 TRP A CA 16
ATOM 29053 C C . TRP A 1 55 ? 3.062 0.104 5.341 1.00 65.32 55 TRP A C 16
ATOM 29054 O O . TRP A 1 55 ? 4.184 -0.213 5.712 1.00 34.03 55 TRP A O 16
ATOM 29075 N N . PHE A 1 56 ? 1.940 -0.457 5.824 1.00 61.15 56 PHE A N 16
ATOM 29076 C CA . PHE A 1 56 ? 1.936 -1.434 6.925 1.00 45.24 56 PHE A CA 16
ATOM 29077 C C . PHE A 1 56 ? 1.159 -2.690 6.508 1.00 55.43 56 PHE A C 16
ATOM 29078 O O . PHE A 1 56 ? -0.055 -2.641 6.350 1.00 12.52 56 PHE A O 16
ATOM 29095 N N . LYS A 1 57 ? 1.868 -3.817 6.397 1.00 14.02 57 LYS A N 16
ATOM 29096 C CA . LYS A 1 57 ? 1.281 -5.126 6.071 1.00 21.30 57 LYS A CA 16
ATOM 29097 C C . LYS A 1 57 ? 1.073 -5.885 7.385 1.00 25.42 57 LYS A C 16
ATOM 29098 O O . LYS A 1 57 ? 2.054 -6.299 8.015 1.00 34.52 57 LYS A O 16
ATOM 29117 N N . ASN A 1 58 ? -0.205 -6.011 7.805 1.00 10.40 58 ASN A N 16
ATOM 29118 C CA . ASN A 1 58 ? -0.603 -6.568 9.126 1.00 65.33 58 ASN A CA 16
ATOM 29119 C C . ASN A 1 58 ? -0.064 -5.686 10.279 1.00 61.21 58 ASN A C 16
ATOM 29120 O O . ASN A 1 58 ? 0.161 -6.169 11.397 1.00 41.34 58 ASN A O 16
ATOM 29131 N N . GLY A 1 59 ? 0.113 -4.375 9.985 1.00 54.34 59 GLY A N 16
ATOM 29132 C CA . GLY A 1 59 ? 0.646 -3.405 10.951 1.00 45.43 59 GLY A CA 16
ATOM 29133 C C . GLY A 1 59 ? 2.167 -3.313 10.948 1.00 53.10 59 GLY A C 16
ATOM 29134 O O . GLY A 1 59 ? 2.731 -2.458 11.633 1.00 51.33 59 GLY A O 16
ATOM 29138 N N . ASN A 1 60 ? 2.833 -4.195 10.183 1.00 14.01 60 ASN A N 16
ATOM 29139 C CA . ASN A 1 60 ? 4.302 -4.219 10.072 1.00 24.32 60 ASN A CA 16
ATOM 29140 C C . ASN A 1 60 ? 4.749 -3.241 8.974 1.00 4.31 60 ASN A C 16
ATOM 29141 O O . ASN A 1 60 ? 4.401 -3.433 7.804 1.00 2.10 60 ASN A O 16
ATOM 29152 N N . GLU A 1 61 ? 5.505 -2.202 9.368 1.00 31.15 61 GLU A N 16
ATOM 29153 C CA . GLU A 1 61 ? 6.006 -1.163 8.455 1.00 20.42 61 GLU A CA 16
ATOM 29154 C C . GLU A 1 61 ? 6.932 -1.781 7.391 1.00 73.12 61 GLU A C 16
ATOM 29155 O O . GLU A 1 61 ? 8.047 -2.221 7.711 1.00 4.03 61 GLU A O 16
ATOM 29167 N N . LEU A 1 62 ? 6.430 -1.866 6.142 1.00 12.44 62 LEU A N 16
ATOM 29168 C CA . LEU A 1 62 ? 7.208 -2.359 5.012 1.00 75.13 62 LEU A CA 16
ATOM 29169 C C . LEU A 1 62 ? 8.276 -1.330 4.603 1.00 64.25 62 LEU A C 16
ATOM 29170 O O . LEU A 1 62 ? 8.036 -0.436 3.775 1.00 34.42 62 LEU A O 16
ATOM 29186 N N . ASN A 1 63 ? 9.453 -1.482 5.216 1.00 42.21 63 ASN A N 16
ATOM 29187 C CA . ASN A 1 63 ? 10.714 -0.906 4.726 1.00 71.24 63 ASN A CA 16
ATOM 29188 C C . ASN A 1 63 ? 11.230 -1.818 3.600 1.00 23.23 63 ASN A C 16
ATOM 29189 O O . ASN A 1 63 ? 10.590 -2.829 3.302 1.00 42.12 63 ASN A O 16
ATOM 29200 N N . ARG A 1 64 ? 12.363 -1.492 2.973 1.00 24.54 64 ARG A N 16
ATOM 29201 C CA . ARG A 1 64 ? 12.858 -2.270 1.814 1.00 50.30 64 ARG A CA 16
ATOM 29202 C C . ARG A 1 64 ? 13.281 -3.698 2.237 1.00 62.14 64 ARG A C 16
ATOM 29203 O O . ARG A 1 64 ? 13.015 -4.668 1.517 1.00 61.55 64 ARG A O 16
ATOM 29224 N N . LYS A 1 65 ? 13.896 -3.807 3.431 1.00 24.33 65 LYS A N 16
ATOM 29225 C CA . LYS A 1 65 ? 14.281 -5.104 4.030 1.00 11.21 65 LYS A CA 16
ATOM 29226 C C . LYS A 1 65 ? 13.043 -5.866 4.538 1.00 3.32 65 LYS A C 16
ATOM 29227 O O . LYS A 1 65 ? 12.958 -7.091 4.431 1.00 24.42 65 LYS A O 16
ATOM 29246 N N . ASN A 1 66 ? 12.078 -5.104 5.078 1.00 22.22 66 ASN A N 16
ATOM 29247 C CA . ASN A 1 66 ? 10.850 -5.646 5.708 1.00 31.43 66 ASN A CA 16
ATOM 29248 C C . ASN A 1 66 ? 9.832 -6.119 4.649 1.00 4.10 66 ASN A C 16
ATOM 29249 O O . ASN A 1 66 ? 8.827 -6.753 4.980 1.00 43.33 66 ASN A O 16
ATOM 29260 N N . LYS A 1 67 ? 10.127 -5.817 3.383 1.00 20.14 67 LYS A N 16
ATOM 29261 C CA . LYS A 1 67 ? 9.228 -6.035 2.245 1.00 22.12 67 LYS A CA 16
ATOM 29262 C C . LYS A 1 67 ? 9.625 -7.306 1.467 1.00 64.41 67 LYS A C 16
ATOM 29263 O O . LYS A 1 67 ? 10.821 -7.576 1.312 1.00 52.45 67 LYS A O 16
ATOM 29282 N N . PRO A 1 68 ? 8.631 -8.124 0.986 1.00 14.52 68 PRO A N 16
ATOM 29283 C CA . PRO A 1 68 ? 8.905 -9.229 0.034 1.00 62.44 68 PRO A CA 16
ATOM 29284 C C . PRO A 1 68 ? 9.381 -8.700 -1.341 1.00 73.32 68 PRO A C 16
ATOM 29285 O O . PRO A 1 68 ? 9.035 -7.581 -1.743 1.00 2.54 68 PRO A O 16
ATOM 29296 N N . GLN A 1 69 ? 10.154 -9.535 -2.054 1.00 24.43 69 GLN A N 16
ATOM 29297 C CA . GLN A 1 69 ? 10.810 -9.170 -3.329 1.00 31.10 69 GLN A CA 16
ATOM 29298 C C . GLN A 1 69 ? 9.795 -8.872 -4.457 1.00 63.20 69 GLN A C 16
ATOM 29299 O O . GLN A 1 69 ? 10.076 -8.064 -5.352 1.00 63.12 69 GLN A O 16
ATOM 29313 N N . ASN A 1 70 ? 8.614 -9.523 -4.394 1.00 24.33 70 ASN A N 16
ATOM 29314 C CA . ASN A 1 70 ? 7.569 -9.385 -5.436 1.00 63.23 70 ASN A CA 16
ATOM 29315 C C . ASN A 1 70 ? 6.818 -8.039 -5.307 1.00 14.43 70 ASN A C 16
ATOM 29316 O O . ASN A 1 70 ? 6.190 -7.583 -6.262 1.00 22.23 70 ASN A O 16
ATOM 29327 N N . ILE A 1 71 ? 6.926 -7.396 -4.129 1.00 10.10 71 ILE A N 16
ATOM 29328 C CA . ILE A 1 71 ? 6.320 -6.082 -3.856 1.00 61.25 71 ILE A CA 16
ATOM 29329 C C . ILE A 1 71 ? 7.390 -4.990 -3.990 1.00 25.14 71 ILE A C 16
ATOM 29330 O O . ILE A 1 71 ? 8.561 -5.209 -3.650 1.00 1.21 71 ILE A O 16
ATOM 29346 N N . LYS A 1 72 ? 6.981 -3.828 -4.518 1.00 34.42 72 LYS A N 16
ATOM 29347 C CA . LYS A 1 72 ? 7.817 -2.627 -4.575 1.00 30.03 72 LYS A CA 16
ATOM 29348 C C . LYS A 1 72 ? 6.922 -1.380 -4.634 1.00 60.41 72 LYS A C 16
ATOM 29349 O O . LYS A 1 72 ? 5.885 -1.376 -5.311 1.00 20.24 72 LYS A O 16
ATOM 29368 N N . ILE A 1 73 ? 7.318 -0.343 -3.881 1.00 0.52 73 ILE A N 16
ATOM 29369 C CA . ILE A 1 73 ? 6.610 0.948 -3.814 1.00 32.50 73 ILE A CA 16
ATOM 29370 C C . ILE A 1 73 ? 7.366 1.974 -4.665 1.00 64.34 73 ILE A C 16
ATOM 29371 O O . ILE A 1 73 ? 8.535 2.269 -4.381 1.00 30.10 73 ILE A O 16
ATOM 29387 N N . GLN A 1 74 ? 6.711 2.490 -5.710 1.00 52.31 74 GLN A N 16
ATOM 29388 C CA . GLN A 1 74 ? 7.252 3.594 -6.520 1.00 74.31 74 GLN A CA 16
ATOM 29389 C C . GLN A 1 74 ? 6.754 4.927 -5.934 1.00 10.55 74 GLN A C 16
ATOM 29390 O O . GLN A 1 74 ? 5.609 5.347 -6.144 1.00 10.12 74 GLN A O 16
ATOM 29404 N N . LYS A 1 75 ? 7.633 5.549 -5.140 1.00 32.24 75 LYS A N 16
ATOM 29405 C CA . LYS A 1 75 ? 7.330 6.753 -4.375 1.00 73.44 75 LYS A CA 16
ATOM 29406 C C . LYS A 1 75 ? 7.692 7.991 -5.204 1.00 31.22 75 LYS A C 16
ATOM 29407 O O . LYS A 1 75 ? 8.846 8.426 -5.244 1.00 24.44 75 LYS A O 16
ATOM 29426 N N . LYS A 1 76 ? 6.691 8.496 -5.918 1.00 24.35 76 LYS A N 16
ATOM 29427 C CA . LYS A 1 76 ? 6.797 9.666 -6.808 1.00 50.00 76 LYS A CA 16
ATOM 29428 C C . LYS A 1 76 ? 6.444 10.966 -6.027 1.00 45.00 76 LYS A C 16
ATOM 29429 O O . LYS A 1 76 ? 5.999 10.867 -4.882 1.00 31.24 76 LYS A O 16
ATOM 29448 N N . PRO A 1 77 ? 6.696 12.204 -6.598 1.00 74.43 77 PRO A N 16
ATOM 29449 C CA . PRO A 1 77 ? 6.279 13.496 -5.967 1.00 42.42 77 PRO A CA 16
ATOM 29450 C C . PRO A 1 77 ? 4.787 13.531 -5.533 1.00 32.30 77 PRO A C 16
ATOM 29451 O O . PRO A 1 77 ? 3.880 13.698 -6.361 1.00 43.33 77 PRO A O 16
ATOM 29462 N N . GLY A 1 78 ? 4.562 13.320 -4.221 1.00 43.52 78 GLY A N 16
ATOM 29463 C CA . GLY A 1 78 ? 3.221 13.322 -3.629 1.00 73.33 78 GLY A CA 16
ATOM 29464 C C . GLY A 1 78 ? 2.391 12.093 -3.989 1.00 51.53 78 GLY A C 16
ATOM 29465 O O . GLY A 1 78 ? 1.165 12.128 -3.885 1.00 52.20 78 GLY A O 16
ATOM 29469 N N . LYS A 1 79 ? 3.073 11.005 -4.420 1.00 14.40 79 LYS A N 16
ATOM 29470 C CA . LYS A 1 79 ? 2.443 9.721 -4.822 1.00 41.30 79 LYS A CA 16
ATOM 29471 C C . LYS A 1 79 ? 3.242 8.545 -4.212 1.00 52.30 79 LYS A C 16
ATOM 29472 O O . LYS A 1 79 ? 4.452 8.669 -3.993 1.00 73.21 79 LYS A O 16
ATOM 29491 N N . SER A 1 80 ? 2.559 7.417 -3.950 1.00 63.22 80 SER A N 16
ATOM 29492 C CA . SER A 1 80 ? 3.186 6.110 -3.641 1.00 21.05 80 SER A CA 16
ATOM 29493 C C . SER A 1 80 ? 2.189 5.003 -3.973 1.00 22.02 80 SER A C 16
ATOM 29494 O O . SER A 1 80 ? 1.068 4.997 -3.454 1.00 25.51 80 SER A O 16
ATOM 29502 N N . GLU A 1 81 ? 2.570 4.100 -4.886 1.00 54.31 81 GLU A N 16
ATOM 29503 C CA . GLU A 1 81 ? 1.775 2.905 -5.186 1.00 45.14 81 GLU A CA 16
ATOM 29504 C C . GLU A 1 81 ? 2.556 1.659 -4.760 1.00 2.41 81 GLU A C 16
ATOM 29505 O O . GLU A 1 81 ? 3.693 1.450 -5.214 1.00 70.40 81 GLU A O 16
ATOM 29517 N N . LEU A 1 82 ? 1.942 0.839 -3.898 1.00 71.41 82 LEU A N 16
ATOM 29518 C CA . LEU A 1 82 ? 2.494 -0.451 -3.497 1.00 72.51 82 LEU A CA 16
ATOM 29519 C C . LEU A 1 82 ? 2.003 -1.480 -4.513 1.00 42.24 82 LEU A C 16
ATOM 29520 O O . LEU A 1 82 ? 0.840 -1.908 -4.480 1.00 3.54 82 LEU A O 16
ATOM 29536 N N . ARG A 1 83 ? 2.876 -1.799 -5.468 1.00 41.21 83 ARG A N 16
ATOM 29537 C CA . ARG A 1 83 ? 2.557 -2.688 -6.579 1.00 21.12 83 ARG A CA 16
ATOM 29538 C C . ARG A 1 83 ? 3.093 -4.092 -6.281 1.00 1.54 83 ARG A C 16
ATOM 29539 O O . ARG A 1 83 ? 4.308 -4.336 -6.316 1.00 72.01 83 ARG A O 16
ATOM 29560 N N . ILE A 1 84 ? 2.160 -4.972 -5.884 1.00 73.53 84 ILE A N 16
ATOM 29561 C CA . ILE A 1 84 ? 2.404 -6.397 -5.677 1.00 25.35 84 ILE A CA 16
ATOM 29562 C C . ILE A 1 84 ? 2.486 -7.086 -7.050 1.00 0.51 84 ILE A C 16
ATOM 29563 O O . ILE A 1 84 ? 1.460 -7.478 -7.608 1.00 73.43 84 ILE A O 16
ATOM 29579 N N . ASN A 1 85 ? 3.692 -7.188 -7.606 1.00 60.43 85 ASN A N 16
ATOM 29580 C CA . ASN A 1 85 ? 3.904 -7.808 -8.927 1.00 61.23 85 ASN A CA 16
ATOM 29581 C C . ASN A 1 85 ? 3.997 -9.326 -8.732 1.00 70.23 85 ASN A C 16
ATOM 29582 O O . ASN A 1 85 ? 4.851 -9.789 -7.970 1.00 62.32 85 ASN A O 16
ATOM 29593 N N . LYS A 1 86 ? 3.143 -10.074 -9.453 1.00 21.21 86 LYS A N 16
ATOM 29594 C CA . LYS A 1 86 ? 2.982 -11.531 -9.293 1.00 35.52 86 LYS A CA 16
ATOM 29595 C C . LYS A 1 86 ? 2.710 -11.902 -7.817 1.00 22.54 86 LYS A C 16
ATOM 29596 O O . LYS A 1 86 ? 3.596 -12.398 -7.100 1.00 3.42 86 LYS A O 16
ATOM 29615 N N . ALA A 1 87 ? 1.491 -11.574 -7.377 1.00 44.03 87 ALA A N 16
ATOM 29616 C CA . ALA A 1 87 ? 1.037 -11.769 -5.996 1.00 11.31 87 ALA A CA 16
ATOM 29617 C C . ALA A 1 87 ? 1.062 -13.243 -5.582 1.00 12.45 87 ALA A C 16
ATOM 29618 O O . ALA A 1 87 ? 0.399 -14.075 -6.195 1.00 31.54 87 ALA A O 16
ATOM 29625 N N . SER A 1 88 ? 1.862 -13.550 -4.563 1.00 45.20 88 SER A N 16
ATOM 29626 C CA . SER A 1 88 ? 1.851 -14.864 -3.906 1.00 2.42 88 SER A CA 16
ATOM 29627 C C . SER A 1 88 ? 0.753 -14.886 -2.826 1.00 51.22 88 SER A C 16
ATOM 29628 O O . SER A 1 88 ? 0.246 -13.826 -2.432 1.00 3.02 88 SER A O 16
ATOM 29636 N N . LEU A 1 89 ? 0.411 -16.090 -2.327 1.00 51.40 89 LEU A N 16
ATOM 29637 C CA . LEU A 1 89 ? -0.583 -16.255 -1.241 1.00 1.31 89 LEU A CA 16
ATOM 29638 C C . LEU A 1 89 ? -0.084 -15.605 0.069 1.00 34.41 89 LEU A C 16
ATOM 29639 O O . LEU A 1 89 ? -0.880 -15.304 0.955 1.00 34.32 89 LEU A O 16
ATOM 29655 N N . ALA A 1 90 ? 1.241 -15.370 0.149 1.00 23.43 90 ALA A N 16
ATOM 29656 C CA . ALA A 1 90 ? 1.897 -14.713 1.299 1.00 52.31 90 ALA A CA 16
ATOM 29657 C C . ALA A 1 90 ? 1.582 -13.201 1.372 1.00 72.43 90 ALA A C 16
ATOM 29658 O O . ALA A 1 90 ? 1.942 -12.534 2.346 1.00 33.21 90 ALA A O 16
ATOM 29665 N N . ASP A 1 91 ? 0.912 -12.670 0.334 1.00 71.40 91 ASP A N 16
ATOM 29666 C CA . ASP A 1 91 ? 0.496 -11.254 0.272 1.00 24.11 91 ASP A CA 16
ATOM 29667 C C . ASP A 1 91 ? -0.945 -11.052 0.759 1.00 73.35 91 ASP A C 16
ATOM 29668 O O . ASP A 1 91 ? -1.471 -9.935 0.687 1.00 72.31 91 ASP A O 16
ATOM 29677 N N . SER A 1 92 ? -1.580 -12.127 1.260 1.00 62.00 92 SER A N 16
ATOM 29678 C CA . SER A 1 92 ? -2.909 -12.039 1.876 1.00 54.43 92 SER A CA 16
ATOM 29679 C C . SER A 1 92 ? -2.794 -11.392 3.278 1.00 52.31 92 SER A C 16
ATOM 29680 O O . SER A 1 92 ? -2.255 -11.997 4.217 1.00 34.21 92 SER A O 16
ATOM 29688 N N . GLY A 1 93 ? -3.274 -10.148 3.392 1.00 64.10 93 GLY A N 16
ATOM 29689 C CA . GLY A 1 93 ? -3.219 -9.390 4.640 1.00 2.44 93 GLY A CA 16
ATOM 29690 C C . GLY A 1 93 ? -3.701 -7.963 4.453 1.00 75.21 93 GLY A C 16
ATOM 29691 O O . GLY A 1 93 ? -3.971 -7.544 3.320 1.00 50.12 93 GLY A O 16
ATOM 29695 N N . GLU A 1 94 ? -3.810 -7.210 5.557 1.00 1.41 94 GLU A N 16
ATOM 29696 C CA . GLU A 1 94 ? -4.347 -5.836 5.529 1.00 5.13 94 GLU A CA 16
ATOM 29697 C C . GLU A 1 94 ? -3.201 -4.815 5.429 1.00 63.23 94 GLU A C 16
ATOM 29698 O O . GLU A 1 94 ? -2.445 -4.612 6.387 1.00 11.14 94 GLU A O 16
ATOM 29710 N N . TYR A 1 95 ? -3.059 -4.208 4.243 1.00 5.33 95 TYR A N 16
ATOM 29711 C CA . TYR A 1 95 ? -2.069 -3.151 3.980 1.00 62.30 95 TYR A CA 16
ATOM 29712 C C . TYR A 1 95 ? -2.657 -1.782 4.351 1.00 65.41 95 TYR A C 16
ATOM 29713 O O . TYR A 1 95 ? -3.823 -1.517 4.066 1.00 63.32 95 TYR A O 16
ATOM 29731 N N . MET A 1 96 ? -1.838 -0.910 4.949 1.00 43.12 96 MET A N 16
ATOM 29732 C CA . MET A 1 96 ? -2.274 0.432 5.375 1.00 32.32 96 MET A CA 16
ATOM 29733 C C . MET A 1 96 ? -1.219 1.475 4.989 1.00 53.41 96 MET A C 16
ATOM 29734 O O . MET A 1 96 ? -0.112 1.441 5.516 1.00 44.01 96 MET A O 16
ATOM 29748 N N . CYS A 1 97 ? -1.558 2.393 4.066 1.00 54.43 97 CYS A N 16
ATOM 29749 C CA . CYS A 1 97 ? -0.667 3.517 3.725 1.00 21.42 97 CYS A CA 16
ATOM 29750 C C . CYS A 1 97 ? -0.861 4.657 4.732 1.00 44.11 97 CYS A C 16
ATOM 29751 O O . CYS A 1 97 ? -1.909 4.735 5.375 1.00 32.41 97 CYS A O 16
ATOM 29758 N N . LYS A 1 98 ? 0.139 5.550 4.839 1.00 4.22 98 LYS A N 16
ATOM 29759 C CA . LYS A 1 98 ? 0.220 6.542 5.915 1.00 44.42 98 LYS A CA 16
ATOM 29760 C C . LYS A 1 98 ? 1.010 7.763 5.428 1.00 14.42 98 LYS A C 16
ATOM 29761 O O . LYS A 1 98 ? 2.216 7.669 5.235 1.00 13.23 98 LYS A O 16
ATOM 29780 N N . VAL A 1 99 ? 0.354 8.903 5.247 1.00 10.53 99 VAL A N 16
ATOM 29781 C CA . VAL A 1 99 ? 1.018 10.119 4.758 1.00 32.10 99 VAL A CA 16
ATOM 29782 C C . VAL A 1 99 ? 1.394 11.051 5.943 1.00 63.40 99 VAL A C 16
ATOM 29783 O O . VAL A 1 99 ? 0.539 11.674 6.584 1.00 2.41 99 VAL A O 16
ATOM 29796 N N . ILE A 1 100 ? 2.700 11.074 6.253 1.00 71.33 100 ILE A N 16
ATOM 29797 C CA . ILE A 1 100 ? 3.299 11.988 7.237 1.00 42.42 100 ILE A CA 16
ATOM 29798 C C . ILE A 1 100 ? 3.658 13.299 6.510 1.00 72.41 100 ILE A C 16
ATOM 29799 O O . ILE A 1 100 ? 4.365 13.268 5.503 1.00 65.53 100 ILE A O 16
ATOM 29815 N N . SER A 1 101 ? 3.164 14.431 7.010 1.00 2.33 101 SER A N 16
ATOM 29816 C CA . SER A 1 101 ? 3.514 15.756 6.471 1.00 71.41 101 SER A CA 16
ATOM 29817 C C . SER A 1 101 ? 3.574 16.771 7.611 1.00 2.32 101 SER A C 16
ATOM 29818 O O . SER A 1 101 ? 3.237 16.448 8.759 1.00 10.42 101 SER A O 16
ATOM 29826 N N . LYS A 1 102 ? 3.980 18.000 7.275 1.00 12.13 102 LYS A N 16
ATOM 29827 C CA . LYS A 1 102 ? 4.011 19.122 8.224 1.00 20.22 102 LYS A CA 16
ATOM 29828 C C . LYS A 1 102 ? 2.589 19.588 8.596 1.00 73.42 102 LYS A C 16
ATOM 29829 O O . LYS A 1 102 ? 2.388 20.207 9.643 1.00 41.04 102 LYS A O 16
ATOM 29848 N N . LEU A 1 103 ? 1.610 19.272 7.727 1.00 2.25 103 LEU A N 16
ATOM 29849 C CA . LEU A 1 103 ? 0.196 19.641 7.926 1.00 30.23 103 LEU A CA 16
ATOM 29850 C C . LEU A 1 103 ? -0.534 18.593 8.791 1.00 43.25 103 LEU A C 16
ATOM 29851 O O . LEU A 1 103 ? -1.600 18.878 9.345 1.00 2.20 103 LEU A O 16
ATOM 29867 N N . GLY A 1 104 ? 0.045 17.380 8.899 1.00 2.34 104 GLY A N 16
ATOM 29868 C CA . GLY A 1 104 ? -0.488 16.346 9.795 1.00 75.41 104 GLY A CA 16
ATOM 29869 C C . GLY A 1 104 ? -0.303 14.941 9.257 1.00 64.22 104 GLY A C 16
ATOM 29870 O O . GLY A 1 104 ? 0.581 14.696 8.430 1.00 1.11 104 GLY A O 16
ATOM 29874 N N . ASN A 1 105 ? -1.159 14.018 9.721 1.00 35.40 105 ASN A N 16
ATOM 29875 C CA . ASN A 1 105 ? -1.113 12.590 9.344 1.00 32.21 105 ASN A CA 16
ATOM 29876 C C . ASN A 1 105 ? -2.505 12.085 8.931 1.00 12.01 105 ASN A C 16
ATOM 29877 O O . ASN A 1 105 ? -3.531 12.576 9.414 1.00 11.55 105 ASN A O 16
ATOM 29888 N N . ASP A 1 106 ? -2.506 11.090 8.033 1.00 62.35 106 ASP A N 16
ATOM 29889 C CA . ASP A 1 106 ? -3.722 10.394 7.559 1.00 25.41 106 ASP A CA 16
ATOM 29890 C C . ASP A 1 106 ? -3.321 9.003 7.062 1.00 63.01 106 ASP A C 16
ATOM 29891 O O . ASP A 1 106 ? -2.203 8.822 6.577 1.00 21.44 106 ASP A O 16
ATOM 29900 N N . SER A 1 107 ? -4.227 8.026 7.175 1.00 70.13 107 SER A N 16
ATOM 29901 C CA . SER A 1 107 ? -3.934 6.631 6.810 1.00 31.21 107 SER A CA 16
ATOM 29902 C C . SER A 1 107 ? -5.195 5.895 6.324 1.00 62.33 107 SER A C 16
ATOM 29903 O O . SER A 1 107 ? -6.293 6.142 6.828 1.00 53.31 107 SER A O 16
ATOM 29911 N N . ALA A 1 108 ? -5.018 4.985 5.345 1.00 61.22 108 ALA A N 16
ATOM 29912 C CA . ALA A 1 108 ? -6.110 4.159 4.776 1.00 4.45 108 ALA A CA 16
ATOM 29913 C C . ALA A 1 108 ? -5.690 2.684 4.780 1.00 71.31 108 ALA A C 16
ATOM 29914 O O . ALA A 1 108 ? -4.544 2.380 4.460 1.00 1.01 108 ALA A O 16
ATOM 29921 N N . SER A 1 109 ? -6.618 1.783 5.146 1.00 14.24 109 SER A N 16
ATOM 29922 C CA . SER A 1 109 ? -6.378 0.320 5.176 1.00 13.12 109 SER A CA 16
ATOM 29923 C C . SER A 1 109 ? -7.008 -0.370 3.946 1.00 31.50 109 SER A C 16
ATOM 29924 O O . SER A 1 109 ? -7.910 0.185 3.315 1.00 53.41 109 SER A O 16
ATOM 29932 N N . ALA A 1 110 ? -6.532 -1.592 3.636 1.00 74.31 110 ALA A N 16
ATOM 29933 C CA . ALA A 1 110 ? -6.967 -2.373 2.461 1.00 23.23 110 ALA A CA 16
ATOM 29934 C C . ALA A 1 110 ? -6.780 -3.862 2.744 1.00 2.34 110 ALA A C 16
ATOM 29935 O O . ALA A 1 110 ? -5.648 -4.310 2.940 1.00 12.23 110 ALA A O 16
ATOM 29942 N N . ASN A 1 111 ? -7.881 -4.624 2.777 1.00 12.44 111 ASN A N 16
ATOM 29943 C CA . ASN A 1 111 ? -7.820 -6.079 2.995 1.00 31.43 111 ASN A CA 16
ATOM 29944 C C . ASN A 1 111 ? -7.546 -6.793 1.661 1.00 34.54 111 ASN A C 16
ATOM 29945 O O . ASN A 1 111 ? -8.441 -6.959 0.829 1.00 65.42 111 ASN A O 16
ATOM 29956 N N . ILE A 1 112 ? -6.286 -7.188 1.466 1.00 72.24 112 ILE A N 16
ATOM 29957 C CA . ILE A 1 112 ? -5.845 -7.896 0.263 1.00 31.02 112 ILE A CA 16
ATOM 29958 C C . ILE A 1 112 ? -5.947 -9.413 0.493 1.00 61.31 112 ILE A C 16
ATOM 29959 O O . ILE A 1 112 ? -5.422 -9.941 1.474 1.00 70.24 112 ILE A O 16
ATOM 29975 N N . THR A 1 113 ? -6.674 -10.084 -0.403 1.00 20.55 113 THR A N 16
ATOM 29976 C CA . THR A 1 113 ? -6.874 -11.532 -0.386 1.00 4.30 113 THR A CA 16
ATOM 29977 C C . THR A 1 113 ? -6.282 -12.107 -1.676 1.00 21.50 113 THR A C 16
ATOM 29978 O O . THR A 1 113 ? -6.656 -11.674 -2.764 1.00 51.42 113 THR A O 16
ATOM 29989 N N . ILE A 1 114 ? -5.325 -13.036 -1.576 1.00 45.14 114 ILE A N 16
ATOM 29990 C CA . ILE A 1 114 ? -4.752 -13.680 -2.768 1.00 23.12 114 ILE A CA 16
ATOM 29991 C C . ILE A 1 114 ? -5.201 -15.139 -2.800 1.00 23.33 114 ILE A C 16
ATOM 29992 O O . ILE A 1 114 ? -4.815 -15.931 -1.935 1.00 43.33 114 ILE A O 16
ATOM 30008 N N . VAL A 1 115 ? -6.064 -15.465 -3.762 1.00 40.13 115 VAL A N 16
ATOM 30009 C CA . VAL A 1 115 ? -6.494 -16.847 -4.027 1.00 13.03 115 VAL A CA 16
ATOM 30010 C C . VAL A 1 115 ? -5.639 -17.452 -5.144 1.00 64.01 115 VAL A C 16
ATOM 30011 O O . VAL A 1 115 ? -4.902 -16.738 -5.821 1.00 71.53 115 VAL A O 16
ATOM 30024 N N . GLU A 1 116 ? -5.714 -18.772 -5.300 1.00 43.42 116 GLU A N 16
ATOM 30025 C CA . GLU A 1 116 ? -5.149 -19.469 -6.460 1.00 2.34 116 GLU A CA 16
ATOM 30026 C C . GLU A 1 116 ? -6.202 -19.515 -7.572 1.00 54.44 116 GLU A C 16
ATOM 30027 O O . GLU A 1 116 ? -7.404 -19.635 -7.290 1.00 11.32 116 GLU A O 16
ATOM 30039 N N . SER A 1 117 ? -5.758 -19.401 -8.827 1.00 71.11 117 SER A N 16
ATOM 30040 C CA . SER A 1 117 ? -6.629 -19.623 -9.986 1.00 14.22 117 SER A CA 16
ATOM 30041 C C . SER A 1 117 ? -6.729 -21.143 -10.227 1.00 42.02 117 SER A C 16
ATOM 30042 O O . SER A 1 117 ? -5.847 -21.751 -10.850 1.00 44.42 117 SER A O 16
ATOM 30050 N N . ASN A 1 118 ? -7.781 -21.749 -9.658 1.00 62.43 118 ASN A N 16
ATOM 30051 C CA . ASN A 1 118 ? -7.975 -23.209 -9.640 1.00 73.15 118 ASN A CA 16
ATOM 30052 C C . ASN A 1 118 ? -8.947 -23.611 -10.776 1.00 63.23 118 ASN A C 16
ATOM 30053 O O . ASN A 1 118 ? -10.169 -23.401 -10.625 1.00 42.24 118 ASN A O 16
ATOM 30065 N N . MET A 1 1 ? -13.296 50.350 40.962 1.00 73.33 1 MET A N 17
ATOM 30066 C CA . MET A 1 1 ? -13.469 50.509 39.496 1.00 74.22 1 MET A CA 17
ATOM 30067 C C . MET A 1 1 ? -12.206 51.148 38.894 1.00 72.01 1 MET A C 17
ATOM 30068 O O . MET A 1 1 ? -11.692 52.140 39.428 1.00 41.21 1 MET A O 17
ATOM 30084 N N . HIS A 1 2 ? -11.700 50.560 37.790 1.00 55.23 2 HIS A N 17
ATOM 30085 C CA . HIS A 1 2 ? -10.499 51.055 37.081 1.00 12.10 2 HIS A CA 17
ATOM 30086 C C . HIS A 1 2 ? -10.558 50.669 35.590 1.00 51.32 2 HIS A C 17
ATOM 30087 O O . HIS A 1 2 ? -11.441 49.915 35.161 1.00 23.42 2 HIS A O 17
ATOM 30102 N N . HIS A 1 3 ? -9.598 51.189 34.814 1.00 73.31 3 HIS A N 17
ATOM 30103 C CA . HIS A 1 3 ? -9.446 50.909 33.375 1.00 34.51 3 HIS A CA 17
ATOM 30104 C C . HIS A 1 3 ? -7.955 50.860 33.017 1.00 14.52 3 HIS A C 17
ATOM 30105 O O . HIS A 1 3 ? -7.150 51.602 33.590 1.00 21.22 3 HIS A O 17
ATOM 30120 N N . HIS A 1 4 ? -7.604 49.998 32.055 1.00 53.20 4 HIS A N 17
ATOM 30121 C CA . HIS A 1 4 ? -6.254 49.934 31.480 1.00 5.05 4 HIS A CA 17
ATOM 30122 C C . HIS A 1 4 ? -6.378 49.760 29.957 1.00 44.44 4 HIS A C 17
ATOM 30123 O O . HIS A 1 4 ? -6.533 48.634 29.465 1.00 51.33 4 HIS A O 17
ATOM 30138 N N . HIS A 1 5 ? -6.372 50.895 29.230 1.00 30.43 5 HIS A N 17
ATOM 30139 C CA . HIS A 1 5 ? -6.461 50.909 27.757 1.00 71.30 5 HIS A CA 17
ATOM 30140 C C . HIS A 1 5 ? -5.226 50.228 27.136 1.00 22.20 5 HIS A C 17
ATOM 30141 O O . HIS A 1 5 ? -4.089 50.580 27.454 1.00 51.20 5 HIS A O 17
ATOM 30156 N N . HIS A 1 6 ? -5.469 49.239 26.274 1.00 12.13 6 HIS A N 17
ATOM 30157 C CA . HIS A 1 6 ? -4.413 48.398 25.683 1.00 24.44 6 HIS A CA 17
ATOM 30158 C C . HIS A 1 6 ? -3.870 49.029 24.397 1.00 15.22 6 HIS A C 17
ATOM 30159 O O . HIS A 1 6 ? -4.477 49.950 23.836 1.00 10.40 6 HIS A O 17
ATOM 30174 N N . HIS A 1 7 ? -2.701 48.545 23.958 1.00 62.33 7 HIS A N 17
ATOM 30175 C CA . HIS A 1 7 ? -2.068 48.933 22.685 1.00 62.43 7 HIS A CA 17
ATOM 30176 C C . HIS A 1 7 ? -1.420 47.690 22.073 1.00 13.23 7 HIS A C 17
ATOM 30177 O O . HIS A 1 7 ? -0.433 47.179 22.614 1.00 51.02 7 HIS A O 17
ATOM 30192 N N . SER A 1 8 ? -2.000 47.192 20.974 1.00 51.42 8 SER A N 17
ATOM 30193 C CA . SER A 1 8 ? -1.495 46.008 20.269 1.00 11.13 8 SER A CA 17
ATOM 30194 C C . SER A 1 8 ? -0.146 46.303 19.577 1.00 52.12 8 SER A C 17
ATOM 30195 O O . SER A 1 8 ? 0.167 47.462 19.279 1.00 32.41 8 SER A O 17
ATOM 30203 N N . SER A 1 9 ? 0.638 45.243 19.338 1.00 75.11 9 SER A N 17
ATOM 30204 C CA . SER A 1 9 ? 1.858 45.307 18.508 1.00 54.22 9 SER A CA 17
ATOM 30205 C C . SER A 1 9 ? 1.488 45.634 17.036 1.00 15.53 9 SER A C 17
ATOM 30206 O O . SER A 1 9 ? 2.245 46.299 16.317 1.00 65.03 9 SER A O 17
ATOM 30214 N N . GLY A 1 10 ? 0.295 45.167 16.626 1.00 42.03 10 GLY A N 17
ATOM 30215 C CA . GLY A 1 10 ? -0.293 45.485 15.326 1.00 72.51 10 GLY A CA 17
ATOM 30216 C C . GLY A 1 10 ? -0.489 44.242 14.476 1.00 53.14 10 GLY A C 17
ATOM 30217 O O . GLY A 1 10 ? -1.295 43.372 14.829 1.00 60.21 10 GLY A O 17
ATOM 30221 N N . ARG A 1 11 ? 0.247 44.153 13.357 1.00 73.13 11 ARG A N 17
ATOM 30222 C CA . ARG A 1 11 ? 0.177 43.006 12.438 1.00 61.10 11 ARG A CA 17
ATOM 30223 C C . ARG A 1 11 ? 1.102 41.877 12.914 1.00 35.41 11 ARG A C 17
ATOM 30224 O O . ARG A 1 11 ? 2.231 42.123 13.356 1.00 63.33 11 ARG A O 17
ATOM 30245 N N . GLU A 1 12 ? 0.598 40.645 12.802 1.00 63.11 12 GLU A N 17
ATOM 30246 C CA . GLU A 1 12 ? 1.327 39.405 13.125 1.00 2.02 12 GLU A CA 17
ATOM 30247 C C . GLU A 1 12 ? 1.527 38.617 11.804 1.00 63.32 12 GLU A C 17
ATOM 30248 O O . GLU A 1 12 ? 0.788 38.844 10.833 1.00 71.05 12 GLU A O 17
ATOM 30260 N N . ASN A 1 13 ? 2.534 37.724 11.756 1.00 35.23 13 ASN A N 17
ATOM 30261 C CA . ASN A 1 13 ? 2.779 36.859 10.585 1.00 53.13 13 ASN A CA 17
ATOM 30262 C C . ASN A 1 13 ? 1.567 35.934 10.353 1.00 33.34 13 ASN A C 17
ATOM 30263 O O . ASN A 1 13 ? 1.249 35.084 11.195 1.00 53.11 13 ASN A O 17
ATOM 30274 N N . LEU A 1 14 ? 0.892 36.149 9.216 1.00 20.44 14 LEU A N 17
ATOM 30275 C CA . LEU A 1 14 ? -0.303 35.387 8.815 1.00 60.42 14 LEU A CA 17
ATOM 30276 C C . LEU A 1 14 ? 0.038 33.916 8.488 1.00 74.22 14 LEU A C 17
ATOM 30277 O O . LEU A 1 14 ? 1.203 33.564 8.258 1.00 5.31 14 LEU A O 17
ATOM 30293 N N . TYR A 1 15 ? -1.009 33.081 8.463 1.00 32.54 15 TYR A N 17
ATOM 30294 C CA . TYR A 1 15 ? -0.949 31.661 8.064 1.00 52.42 15 TYR A CA 17
ATOM 30295 C C . TYR A 1 15 ? -2.172 31.342 7.188 1.00 33.21 15 TYR A C 17
ATOM 30296 O O . TYR A 1 15 ? -3.226 31.983 7.332 1.00 30.24 15 TYR A O 17
ATOM 30314 N N . PHE A 1 16 ? -2.028 30.350 6.287 1.00 64.52 16 PHE A N 17
ATOM 30315 C CA . PHE A 1 16 ? -3.116 29.924 5.390 1.00 13.03 16 PHE A CA 17
ATOM 30316 C C . PHE A 1 16 ? -4.187 29.177 6.206 1.00 3.45 16 PHE A C 17
ATOM 30317 O O . PHE A 1 16 ? -3.984 28.030 6.624 1.00 74.43 16 PHE A O 17
ATOM 30334 N N . GLN A 1 17 ? -5.301 29.875 6.464 1.00 11.44 17 GLN A N 17
ATOM 30335 C CA . GLN A 1 17 ? -6.453 29.324 7.182 1.00 43.24 17 GLN A CA 17
ATOM 30336 C C . GLN A 1 17 ? -7.265 28.428 6.237 1.00 13.15 17 GLN A C 17
ATOM 30337 O O . GLN A 1 17 ? -7.455 28.768 5.064 1.00 65.31 17 GLN A O 17
ATOM 30351 N N . GLY A 1 18 ? -7.719 27.283 6.756 1.00 3.53 18 GLY A N 17
ATOM 30352 C CA . GLY A 1 18 ? -8.368 26.263 5.935 1.00 15.34 18 GLY A CA 17
ATOM 30353 C C . GLY A 1 18 ? -7.367 25.298 5.315 1.00 24.31 18 GLY A C 17
ATOM 30354 O O . GLY A 1 18 ? -7.656 24.662 4.295 1.00 71.03 18 GLY A O 17
ATOM 30358 N N . ALA A 1 19 ? -6.180 25.200 5.938 1.00 3.51 19 ALA A N 17
ATOM 30359 C CA . ALA A 1 19 ? -5.171 24.202 5.584 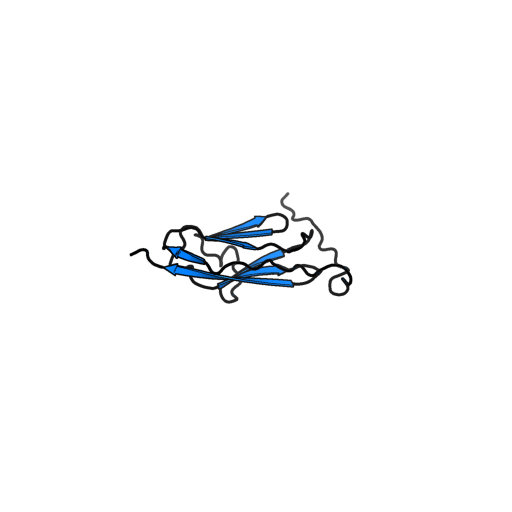1.00 64.21 19 ALA A CA 17
ATOM 30360 C C . ALA A 1 19 ? -5.534 22.896 6.303 1.00 63.24 19 ALA A C 17
ATOM 30361 O O . ALA A 1 19 ? -5.340 22.764 7.519 1.00 74.43 19 ALA A O 17
ATOM 30368 N N . LEU A 1 20 ? -6.080 21.943 5.538 1.00 12.22 20 LEU A N 17
ATOM 30369 C CA . LEU A 1 20 ? -6.674 20.709 6.076 1.00 41.13 20 LEU A CA 17
ATOM 30370 C C . LEU A 1 20 ? -5.617 19.597 6.213 1.00 34.33 20 LEU A C 17
ATOM 30371 O O . LEU A 1 20 ? -4.616 19.614 5.487 1.00 11.43 20 LEU A O 17
ATOM 30387 N N . PRO A 1 21 ? -5.815 18.620 7.162 1.00 12.22 21 PRO A N 17
ATOM 30388 C CA . PRO A 1 21 ? -4.952 17.413 7.270 1.00 1.12 21 PRO A CA 17
ATOM 30389 C C . PRO A 1 21 ? -4.877 16.624 5.931 1.00 4.13 21 PRO A C 17
ATOM 30390 O O . PRO A 1 21 ? -5.852 16.618 5.161 1.00 73.12 21 PRO A O 17
ATOM 30401 N N . PRO A 1 22 ? -3.716 15.957 5.634 1.00 1.21 22 PRO A N 17
ATOM 30402 C CA . PRO A 1 22 ? -3.466 15.294 4.325 1.00 42.22 22 PRO A CA 17
ATOM 30403 C C . PRO A 1 22 ? -4.218 13.951 4.182 1.00 30.03 22 PRO A C 17
ATOM 30404 O O . PRO A 1 22 ? -3.603 12.884 4.119 1.00 55.44 22 PRO A O 17
ATOM 30415 N N . ARG A 1 23 ? -5.557 14.021 4.091 1.00 15.24 23 ARG A N 17
ATOM 30416 C CA . ARG A 1 23 ? -6.415 12.827 4.101 1.00 72.12 23 ARG A CA 17
ATOM 30417 C C . ARG A 1 23 ? -6.228 11.991 2.814 1.00 42.42 23 ARG A C 17
ATOM 30418 O O . ARG A 1 23 ? -6.509 12.452 1.700 1.00 3.53 23 ARG A O 17
ATOM 30439 N N . LEU A 1 24 ? -5.671 10.786 2.997 1.00 43.34 24 LEU A N 17
ATOM 30440 C CA . LEU A 1 24 ? -5.430 9.817 1.923 1.00 75.13 24 LEU A CA 17
ATOM 30441 C C . LEU A 1 24 ? -6.752 9.258 1.384 1.00 25.40 24 LEU A C 17
ATOM 30442 O O . LEU A 1 24 ? -7.626 8.832 2.154 1.00 55.44 24 LEU A O 17
ATOM 30458 N N . LYS A 1 25 ? -6.889 9.302 0.055 1.00 34.04 25 LYS A N 17
ATOM 30459 C CA . LYS A 1 25 ? -8.039 8.757 -0.665 1.00 30.40 25 LYS A CA 17
ATOM 30460 C C . LYS A 1 25 ? -8.020 7.213 -0.626 1.00 70.42 25 LYS A C 17
ATOM 30461 O O . LYS A 1 25 ? -6.974 6.604 -0.344 1.00 1.14 25 LYS A O 17
ATOM 30480 N N . GLU A 1 26 ? -9.183 6.611 -0.932 1.00 31.15 26 GLU A N 17
ATOM 30481 C CA . GLU A 1 26 ? -9.453 5.179 -0.699 1.00 23.14 26 GLU A CA 17
ATOM 30482 C C . GLU A 1 26 ? -8.435 4.249 -1.404 1.00 4.42 26 GLU A C 17
ATOM 30483 O O . GLU A 1 26 ? -8.276 4.271 -2.632 1.00 42.34 26 GLU A O 17
ATOM 30495 N N . MET A 1 27 ? -7.705 3.484 -0.589 1.00 15.30 27 MET A N 17
ATOM 30496 C CA . MET A 1 27 ? -6.974 2.303 -1.043 1.00 34.51 27 MET A CA 17
ATOM 30497 C C . MET A 1 27 ? -7.966 1.140 -1.089 1.00 11.43 27 MET A C 17
ATOM 30498 O O . MET A 1 27 ? -8.366 0.607 -0.045 1.00 52.14 27 MET A O 17
ATOM 30512 N N . LYS A 1 28 ? -8.384 0.793 -2.307 1.00 54.12 28 LYS A N 17
ATOM 30513 C CA . LYS A 1 28 ? -9.450 -0.173 -2.556 1.00 23.55 28 LYS A CA 17
ATOM 30514 C C . LYS A 1 28 ? -8.998 -1.600 -2.191 1.00 34.34 28 LYS A C 17
ATOM 30515 O O . LYS A 1 28 ? -7.937 -2.060 -2.641 1.00 13.11 28 LYS A O 17
ATOM 30534 N N . SER A 1 29 ? -9.799 -2.262 -1.335 1.00 73.51 29 SER A N 17
ATOM 30535 C CA . SER A 1 29 ? -9.617 -3.672 -0.972 1.00 73.43 29 SER A CA 17
ATOM 30536 C C . SER A 1 29 ? -9.903 -4.551 -2.206 1.00 14.03 29 SER A C 17
ATOM 30537 O O . SER A 1 29 ? -10.993 -4.473 -2.791 1.00 53.10 29 SER A O 17
ATOM 30545 N N . GLN A 1 30 ? -8.914 -5.362 -2.603 1.00 34.04 30 GLN A N 17
ATOM 30546 C CA . GLN A 1 30 ? -8.940 -6.108 -3.877 1.00 10.11 30 GLN A CA 17
ATOM 30547 C C . GLN A 1 30 ? -8.669 -7.604 -3.646 1.00 43.22 30 GLN A C 17
ATOM 30548 O O . GLN A 1 30 ? -7.700 -7.964 -2.955 1.00 54.33 30 GLN A O 17
ATOM 30562 N N . GLU A 1 31 ? -9.539 -8.471 -4.213 1.00 70.04 31 GLU A N 17
ATOM 30563 C CA . GLU A 1 31 ? -9.250 -9.905 -4.357 1.00 63.44 31 GLU A CA 17
ATOM 30564 C C . GLU A 1 31 ? -8.537 -10.114 -5.700 1.00 23.41 31 GLU A C 17
ATOM 30565 O O . GLU A 1 31 ? -8.857 -9.444 -6.692 1.00 73.24 31 GLU A O 17
ATOM 30577 N N . SER A 1 32 ? -7.578 -11.041 -5.724 1.00 31.32 32 SER A N 17
ATOM 30578 C CA . SER A 1 32 ? -6.773 -11.328 -6.908 1.00 13.43 32 SER A CA 17
ATOM 30579 C C . SER A 1 32 ? -6.401 -12.810 -6.947 1.00 60.35 32 SER A C 17
ATOM 30580 O O . SER A 1 32 ? -6.318 -13.467 -5.902 1.00 32.31 32 SER A O 17
ATOM 30588 N N . ALA A 1 33 ? -6.195 -13.323 -8.166 1.00 74.42 33 ALA A N 17
ATOM 30589 C CA . ALA A 1 33 ? -5.649 -14.662 -8.390 1.00 72.22 33 ALA A CA 17
ATOM 30590 C C . ALA A 1 33 ? -4.130 -14.681 -8.130 1.00 21.31 33 ALA A C 17
ATOM 30591 O O . ALA A 1 33 ? -3.486 -13.620 -8.014 1.00 45.33 33 ALA A O 17
ATOM 30598 N N . ALA A 1 34 ? -3.570 -15.897 -8.028 1.00 54.15 34 ALA A N 17
ATOM 30599 C CA . ALA A 1 34 ? -2.119 -16.099 -7.895 1.00 31.54 34 ALA A CA 17
ATOM 30600 C C . ALA A 1 34 ? -1.380 -15.724 -9.203 1.00 72.44 34 ALA A C 17
ATOM 30601 O O . ALA A 1 34 ? -1.928 -15.894 -10.302 1.00 43.41 34 ALA A O 17
ATOM 30608 N N . GLY A 1 35 ? -0.154 -15.176 -9.069 1.00 71.15 35 GLY A N 17
ATOM 30609 C CA . GLY A 1 35 ? 0.647 -14.746 -10.227 1.00 73.52 35 GLY A CA 17
ATOM 30610 C C . GLY A 1 35 ? 0.378 -13.299 -10.640 1.00 13.43 35 GLY A C 17
ATOM 30611 O O . GLY A 1 35 ? 1.246 -12.648 -11.227 1.00 54.34 35 GLY A O 17
ATOM 30615 N N . SER A 1 36 ? -0.818 -12.789 -10.305 1.00 5.32 36 SER A N 17
ATOM 30616 C CA . SER A 1 36 ? -1.296 -11.469 -10.752 1.00 50.41 36 SER A CA 17
ATOM 30617 C C . SER A 1 36 ? -0.564 -10.303 -10.043 1.00 31.04 36 SER A C 17
ATOM 30618 O O . SER A 1 36 ? -0.075 -10.454 -8.915 1.00 54.31 36 SER A O 17
ATOM 30626 N N . LYS A 1 37 ? -0.497 -9.149 -10.738 1.00 0.34 37 LYS A N 17
ATOM 30627 C CA . LYS A 1 37 ? 0.093 -7.906 -10.215 1.00 43.31 37 LYS A CA 17
ATOM 30628 C C . LYS A 1 37 ? -1.020 -6.971 -9.698 1.00 23.13 37 LYS A C 17
ATOM 30629 O O . LYS A 1 37 ? -1.909 -6.576 -10.462 1.00 35.22 37 LYS A O 17
ATOM 30648 N N . LEU A 1 38 ? -0.975 -6.635 -8.401 1.00 65.23 38 LEU A N 17
ATOM 30649 C CA . LEU A 1 38 ? -1.872 -5.640 -7.787 1.00 63.55 38 LEU A CA 17
ATOM 30650 C C . LEU A 1 38 ? -1.115 -4.317 -7.664 1.00 11.01 38 LEU A C 17
ATOM 30651 O O . LEU A 1 38 ? 0.091 -4.325 -7.425 1.00 33.00 38 LEU A O 17
ATOM 30667 N N . VAL A 1 39 ? -1.813 -3.192 -7.858 1.00 14.22 39 VAL A N 17
ATOM 30668 C CA . VAL A 1 39 ? -1.233 -1.848 -7.678 1.00 5.01 39 VAL A CA 17
ATOM 30669 C C . VAL A 1 39 ? -2.111 -1.053 -6.699 1.00 35.13 39 VAL A C 17
ATOM 30670 O O . VAL A 1 39 ? -3.260 -0.718 -7.009 1.00 5.22 39 VAL A O 17
ATOM 30683 N N . LEU A 1 40 ? -1.571 -0.790 -5.504 1.00 64.45 40 LEU A N 17
ATOM 30684 C CA . LEU A 1 40 ? -2.236 0.010 -4.471 1.00 65.42 40 LEU A CA 17
ATOM 30685 C C . LEU A 1 40 ? -1.817 1.468 -4.615 1.00 54.42 40 LEU A C 17
ATOM 30686 O O . LEU A 1 40 ? -0.669 1.806 -4.362 1.00 74.33 40 LEU A O 17
ATOM 30702 N N . ARG A 1 41 ? -2.751 2.317 -5.040 1.00 2.03 41 ARG A N 17
ATOM 30703 C CA . ARG A 1 41 ? -2.481 3.735 -5.325 1.00 55.12 41 ARG A CA 17
ATOM 30704 C C . ARG A 1 41 ? -3.002 4.611 -4.183 1.00 20.20 41 ARG A C 17
ATOM 30705 O O . ARG A 1 41 ? -4.217 4.738 -3.982 1.00 71.54 41 ARG A O 17
ATOM 30726 N N . CYS A 1 42 ? -2.056 5.186 -3.427 1.00 11.23 42 CYS A N 17
ATOM 30727 C CA . CYS A 1 42 ? -2.337 6.022 -2.256 1.00 23.45 42 CYS A CA 17
ATOM 30728 C C . CYS A 1 42 ? -1.780 7.434 -2.468 1.00 31.32 42 CYS A C 17
ATOM 30729 O O . CYS A 1 42 ? -0.610 7.603 -2.833 1.00 53.22 42 CYS A O 17
ATOM 30736 N N . GLU A 1 43 ? -2.635 8.434 -2.228 1.00 35.12 43 GLU A N 17
ATOM 30737 C CA . GLU A 1 43 ? -2.319 9.860 -2.391 1.00 43.23 43 GLU A CA 17
ATOM 30738 C C . GLU A 1 43 ? -3.359 10.692 -1.640 1.00 4.42 43 GLU A C 17
ATOM 30739 O O . GLU A 1 43 ? -4.450 10.196 -1.326 1.00 74.42 43 GLU A O 17
ATOM 30751 N N . THR A 1 44 ? -3.028 11.960 -1.384 1.00 41.24 44 THR A N 17
ATOM 30752 C CA . THR A 1 44 ? -3.836 12.843 -0.534 1.00 12.11 44 THR A CA 17
ATOM 30753 C C . THR A 1 44 ? -4.923 13.548 -1.360 1.00 52.43 44 THR A C 17
ATOM 30754 O O . THR A 1 44 ? -4.859 13.576 -2.599 1.00 25.24 44 THR A O 17
ATOM 30765 N N . SER A 1 45 ? -5.919 14.102 -0.649 1.00 14.51 45 SER A N 17
ATOM 30766 C CA . SER A 1 45 ? -7.046 14.840 -1.243 1.00 1.20 45 SER A CA 17
ATOM 30767 C C . SER A 1 45 ? -6.549 16.099 -1.973 1.00 30.00 45 SER A C 17
ATOM 30768 O O . SER A 1 45 ? -6.942 16.380 -3.110 1.00 35.43 45 SER A O 17
ATOM 30776 N N . SER A 1 46 ? -5.689 16.850 -1.279 1.00 42.35 46 SER A N 17
ATOM 30777 C CA . SER A 1 46 ? -4.960 17.985 -1.840 1.00 12.51 46 SER A CA 17
ATOM 30778 C C . SER A 1 46 ? -3.465 17.677 -1.693 1.00 23.31 46 SER A C 17
ATOM 30779 O O . SER A 1 46 ? -2.971 17.512 -0.571 1.00 43.32 46 SER A O 17
ATOM 30787 N N . GLU A 1 47 ? -2.757 17.555 -2.831 1.00 13.02 47 GLU A N 17
ATOM 30788 C CA . GLU A 1 47 ? -1.344 17.130 -2.855 1.00 72.32 47 GLU A CA 17
ATOM 30789 C C . GLU A 1 47 ? -0.423 18.293 -2.445 1.00 73.33 47 GLU A C 17
ATOM 30790 O O . GLU A 1 47 ? -0.049 19.131 -3.269 1.00 23.13 47 GLU A O 17
ATOM 30802 N N . TYR A 1 48 ? -0.099 18.339 -1.138 1.00 54.33 48 TYR A N 17
ATOM 30803 C CA . TYR A 1 48 ? 0.744 19.390 -0.534 1.00 55.13 48 TYR A CA 17
ATOM 30804 C C . TYR A 1 48 ? 2.226 19.193 -0.934 1.00 33.35 48 TYR A C 17
ATOM 30805 O O . TYR A 1 48 ? 2.590 18.144 -1.490 1.00 64.40 48 TYR A O 17
ATOM 30823 N N . SER A 1 49 ? 3.067 20.200 -0.627 1.00 14.11 49 SER A N 17
ATOM 30824 C CA . SER A 1 49 ? 4.455 20.293 -1.139 1.00 44.13 49 SER A CA 17
ATOM 30825 C C . SER A 1 49 ? 5.340 19.102 -0.700 1.00 64.33 49 SER A C 17
ATOM 30826 O O . SER A 1 49 ? 6.006 18.469 -1.534 1.00 71.43 49 SER A O 17
ATOM 30834 N N . SER A 1 50 ? 5.326 18.798 0.607 1.00 53.11 50 SER A N 17
ATOM 30835 C CA . SER A 1 50 ? 6.124 17.705 1.181 1.00 12.01 50 SER A CA 17
ATOM 30836 C C . SER A 1 50 ? 5.190 16.655 1.812 1.00 23.31 50 SER A C 17
ATOM 30837 O O . SER A 1 50 ? 4.589 16.894 2.872 1.00 25.31 50 SER A O 17
ATOM 30845 N N . LEU A 1 51 ? 5.043 15.513 1.114 1.00 42.44 51 LEU A N 17
ATOM 30846 C CA . LEU A 1 51 ? 4.227 14.371 1.547 1.00 51.43 51 LEU A CA 17
ATOM 30847 C C . LEU A 1 51 ? 5.129 13.118 1.638 1.00 43.30 51 LEU A C 17
ATOM 30848 O O . LEU A 1 51 ? 5.625 12.625 0.616 1.00 0.25 51 LEU A O 17
ATOM 30864 N N . ARG A 1 52 ? 5.363 12.645 2.869 1.00 53.13 52 ARG A N 17
ATOM 30865 C CA . ARG A 1 52 ? 6.155 11.426 3.145 1.00 4.41 52 ARG A CA 17
ATOM 30866 C C . ARG A 1 52 ? 5.193 10.224 3.153 1.00 31.01 52 ARG A C 17
ATOM 30867 O O . ARG A 1 52 ? 4.116 10.335 3.723 1.00 72.25 52 ARG A O 17
ATOM 30888 N N . PHE A 1 53 ? 5.564 9.087 2.536 1.00 23.33 53 PHE A N 17
ATOM 30889 C CA . PHE A 1 53 ? 4.672 7.896 2.453 1.00 74.41 53 PHE A CA 17
ATOM 30890 C C . PHE A 1 53 ? 5.367 6.630 2.996 1.00 74.55 53 PHE A C 17
ATOM 30891 O O . PHE A 1 53 ? 6.473 6.292 2.579 1.00 40.01 53 PHE A O 17
ATOM 30908 N N . LYS A 1 54 ? 4.695 5.952 3.940 1.00 14.25 54 LYS A N 17
ATOM 30909 C CA . LYS A 1 54 ? 5.095 4.636 4.479 1.00 3.25 54 LYS A CA 17
ATOM 30910 C C . LYS A 1 54 ? 3.976 3.624 4.217 1.00 43.24 54 LYS A C 17
ATOM 30911 O O . LYS A 1 54 ? 2.843 4.011 3.947 1.00 52.22 54 LYS A O 17
ATOM 30930 N N . TRP A 1 55 ? 4.313 2.325 4.295 1.00 41.12 55 TRP A N 17
ATOM 30931 C CA . TRP A 1 55 ? 3.354 1.221 4.092 1.00 72.03 55 TRP A CA 17
ATOM 30932 C C . TRP A 1 55 ? 3.572 0.167 5.189 1.00 54.30 55 TRP A C 17
ATOM 30933 O O . TRP A 1 55 ? 4.710 -0.192 5.485 1.00 11.24 55 TRP A O 17
ATOM 30954 N N . PHE A 1 56 ? 2.468 -0.295 5.798 1.00 74.32 56 PHE A N 17
ATOM 30955 C CA . PHE A 1 56 ? 2.475 -1.283 6.891 1.00 32.43 56 PHE A CA 17
ATOM 30956 C C . PHE A 1 56 ? 1.534 -2.441 6.499 1.00 60.21 56 PHE A C 17
ATOM 30957 O O . PHE A 1 56 ? 0.323 -2.239 6.405 1.00 40.45 56 PHE A O 17
ATOM 30974 N N . LYS A 1 57 ? 2.082 -3.652 6.306 1.00 23.34 57 LYS A N 17
ATOM 30975 C CA . LYS A 1 57 ? 1.279 -4.844 5.969 1.00 31.24 57 LYS A CA 17
ATOM 30976 C C . LYS A 1 57 ? 0.955 -5.596 7.266 1.00 11.31 57 LYS A C 17
ATOM 30977 O O . LYS A 1 57 ? 1.862 -6.148 7.895 1.00 13.21 57 LYS A O 17
ATOM 30996 N N . ASN A 1 58 ? -0.331 -5.583 7.660 1.00 44.33 58 ASN A N 17
ATOM 30997 C CA . ASN A 1 58 ? -0.830 -6.206 8.910 1.00 14.43 58 ASN A CA 17
ATOM 30998 C C . ASN A 1 58 ? -0.270 -5.468 10.147 1.00 34.12 58 ASN A C 17
ATOM 30999 O O . ASN A 1 58 ? -0.219 -6.029 11.249 1.00 11.12 58 ASN A O 17
ATOM 31010 N N . GLY A 1 59 ? 0.109 -4.181 9.949 1.00 61.41 59 GLY A N 17
ATOM 31011 C CA . GLY A 1 59 ? 0.760 -3.376 10.988 1.00 13.13 59 GLY A CA 17
ATOM 31012 C C . GLY A 1 59 ? 2.283 -3.490 10.960 1.00 34.43 59 GLY A C 17
ATOM 31013 O O . GLY A 1 59 ? 2.968 -2.726 11.637 1.00 3.44 59 GLY A O 17
ATOM 31017 N N . ASN A 1 60 ? 2.811 -4.441 10.162 1.00 4.14 60 ASN A N 17
ATOM 31018 C CA . ASN A 1 60 ? 4.263 -4.678 10.032 1.00 12.02 60 ASN A CA 17
ATOM 31019 C C . ASN A 1 60 ? 4.848 -3.658 9.038 1.00 32.52 60 ASN A C 17
ATOM 31020 O O . ASN A 1 60 ? 4.541 -3.723 7.841 1.00 63.14 60 ASN A O 17
ATOM 31031 N N . GLU A 1 61 ? 5.670 -2.714 9.545 1.00 4.42 61 GLU A N 17
ATOM 31032 C CA . GLU A 1 61 ? 6.291 -1.655 8.727 1.00 21.21 61 GLU A CA 17
ATOM 31033 C C . GLU A 1 61 ? 7.174 -2.257 7.619 1.00 3.34 61 GLU A C 17
ATOM 31034 O O . GLU A 1 61 ? 8.212 -2.874 7.909 1.00 73.04 61 GLU A O 17
ATOM 31046 N N . LEU A 1 62 ? 6.740 -2.093 6.359 1.00 52.52 62 LEU A N 17
ATOM 31047 C CA . LEU A 1 62 ? 7.502 -2.546 5.196 1.00 60.21 62 LEU A CA 17
ATOM 31048 C C . LEU A 1 62 ? 8.637 -1.550 4.904 1.00 62.52 62 LEU A C 17
ATOM 31049 O O . LEU A 1 62 ? 8.438 -0.531 4.231 1.00 1.54 62 LEU A O 17
ATOM 31065 N N . ASN A 1 63 ? 9.810 -1.838 5.489 1.00 74.32 63 ASN A N 17
ATOM 31066 C CA . ASN A 1 63 ? 11.099 -1.231 5.097 1.00 12.12 63 ASN A CA 17
ATOM 31067 C C . ASN A 1 63 ? 11.617 -1.948 3.832 1.00 12.11 63 ASN A C 17
ATOM 31068 O O . ASN A 1 63 ? 10.855 -2.656 3.189 1.00 24.03 63 ASN A O 17
ATOM 31079 N N . ARG A 1 64 ? 12.894 -1.777 3.465 1.00 61.43 64 ARG A N 17
ATOM 31080 C CA . ARG A 1 64 ? 13.460 -2.411 2.254 1.00 24.23 64 ARG A CA 17
ATOM 31081 C C . ARG A 1 64 ? 13.646 -3.931 2.466 1.00 13.13 64 ARG A C 17
ATOM 31082 O O . ARG A 1 64 ? 13.189 -4.743 1.652 1.00 72.43 64 ARG A O 17
ATOM 31103 N N . LYS A 1 65 ? 14.291 -4.291 3.589 1.00 52.10 65 LYS A N 17
ATOM 31104 C CA . LYS A 1 65 ? 14.515 -5.701 3.984 1.00 54.01 65 LYS A CA 17
ATOM 31105 C C . LYS A 1 65 ? 13.198 -6.379 4.418 1.00 52.22 65 LYS A C 17
ATOM 31106 O O . LYS A 1 65 ? 13.010 -7.578 4.200 1.00 72.11 65 LYS A O 17
ATOM 31125 N N . ASN A 1 66 ? 12.299 -5.591 5.036 1.00 34.44 66 ASN A N 17
ATOM 31126 C CA . ASN A 1 66 ? 11.007 -6.089 5.563 1.00 63.24 66 ASN A CA 17
ATOM 31127 C C . ASN A 1 66 ? 10.018 -6.373 4.424 1.00 62.20 66 ASN A C 17
ATOM 31128 O O . ASN A 1 66 ? 9.161 -7.257 4.532 1.00 61.22 66 ASN A O 17
ATOM 31139 N N . LYS A 1 67 ? 10.135 -5.577 3.355 1.00 52.52 67 LYS A N 17
ATOM 31140 C CA . LYS A 1 67 ? 9.329 -5.714 2.140 1.00 34.21 67 LYS A CA 17
ATOM 31141 C C . LYS A 1 67 ? 9.729 -7.003 1.408 1.00 24.43 67 LYS A C 17
ATOM 31142 O O . LYS A 1 67 ? 10.905 -7.137 1.041 1.00 4.30 67 LYS A O 17
ATOM 31161 N N . PRO A 1 68 ? 8.787 -7.978 1.196 1.00 73.53 68 PRO A N 17
ATOM 31162 C CA . PRO A 1 68 ? 9.052 -9.143 0.324 1.00 64.34 68 PRO A CA 17
ATOM 31163 C C . PRO A 1 68 ? 9.463 -8.660 -1.089 1.00 51.25 68 PRO A C 17
ATOM 31164 O O . PRO A 1 68 ? 8.863 -7.724 -1.624 1.00 73.25 68 PRO A O 17
ATOM 31175 N N . GLN A 1 69 ? 10.502 -9.288 -1.661 1.00 11.21 69 GLN A N 17
ATOM 31176 C CA . GLN A 1 69 ? 11.196 -8.778 -2.867 1.00 33.03 69 GLN A CA 17
ATOM 31177 C C . GLN A 1 69 ? 10.396 -9.009 -4.170 1.00 55.55 69 GLN A C 17
ATOM 31178 O O . GLN A 1 69 ? 10.865 -8.634 -5.253 1.00 2.24 69 GLN A O 17
ATOM 31192 N N . ASN A 1 70 ? 9.189 -9.612 -4.071 1.00 54.50 70 ASN A N 17
ATOM 31193 C CA . ASN A 1 70 ? 8.237 -9.670 -5.204 1.00 41.41 70 ASN A CA 17
ATOM 31194 C C . ASN A 1 70 ? 7.339 -8.410 -5.218 1.00 32.13 70 ASN A C 17
ATOM 31195 O O . ASN A 1 70 ? 6.732 -8.085 -6.228 1.00 75.10 70 ASN A O 17
ATOM 31206 N N . ILE A 1 71 ? 7.288 -7.710 -4.080 1.00 4.32 71 ILE A N 17
ATOM 31207 C CA . ILE A 1 71 ? 6.570 -6.436 -3.927 1.00 5.00 71 ILE A CA 17
ATOM 31208 C C . ILE A 1 71 ? 7.573 -5.273 -4.043 1.00 51.24 71 ILE A C 17
ATOM 31209 O O . ILE A 1 71 ? 8.698 -5.380 -3.553 1.00 72.53 71 ILE A O 17
ATOM 31225 N N . LYS A 1 72 ? 7.164 -4.171 -4.700 1.00 3.12 72 LYS A N 17
ATOM 31226 C CA . LYS A 1 72 ? 7.988 -2.954 -4.841 1.00 33.25 72 LYS A CA 17
ATOM 31227 C C . LYS A 1 72 ? 7.130 -1.710 -4.538 1.00 53.12 72 LYS A C 17
ATOM 31228 O O . LYS A 1 72 ? 5.979 -1.620 -4.979 1.00 54.13 72 LYS A O 17
ATOM 31247 N N . ILE A 1 73 ? 7.691 -0.770 -3.758 1.00 33.43 73 ILE A N 17
ATOM 31248 C CA . ILE A 1 73 ? 7.027 0.501 -3.393 1.00 74.22 73 ILE A CA 17
ATOM 31249 C C . ILE A 1 73 ? 7.723 1.664 -4.131 1.00 42.41 73 ILE A C 17
ATOM 31250 O O . ILE A 1 73 ? 8.955 1.763 -4.115 1.00 54.41 73 ILE A O 17
ATOM 31266 N N . GLN A 1 74 ? 6.921 2.540 -4.760 1.00 51.14 74 GLN A N 17
ATOM 31267 C CA . GLN A 1 74 ? 7.408 3.651 -5.589 1.00 40.13 74 GLN A CA 17
ATOM 31268 C C . GLN A 1 74 ? 6.684 4.956 -5.185 1.00 51.14 74 GLN A C 17
ATOM 31269 O O . GLN A 1 74 ? 5.548 5.217 -5.586 1.00 61.11 74 GLN A O 17
ATOM 31283 N N . LYS A 1 75 ? 7.347 5.741 -4.323 1.00 32.23 75 LYS A N 17
ATOM 31284 C CA . LYS A 1 75 ? 6.872 7.065 -3.892 1.00 4.13 75 LYS A CA 17
ATOM 31285 C C . LYS A 1 75 ? 7.133 8.087 -5.008 1.00 34.22 75 LYS A C 17
ATOM 31286 O O . LYS A 1 75 ? 8.285 8.388 -5.338 1.00 12.21 75 LYS A O 17
ATOM 31305 N N . LYS A 1 76 ? 6.041 8.565 -5.603 1.00 3.24 76 LYS A N 17
ATOM 31306 C CA . LYS A 1 76 ? 6.041 9.491 -6.749 1.00 41.44 76 LYS A CA 17
ATOM 31307 C C . LYS A 1 76 ? 5.569 10.903 -6.294 1.00 45.13 76 LYS A C 17
ATOM 31308 O O . LYS A 1 76 ? 5.174 11.054 -5.134 1.00 13.13 76 LYS A O 17
ATOM 31327 N N . PRO A 1 77 ? 5.663 11.980 -7.165 1.00 23.53 77 PRO A N 17
ATOM 31328 C CA . PRO A 1 77 ? 5.129 13.341 -6.846 1.00 73.40 77 PRO A CA 17
ATOM 31329 C C . PRO A 1 77 ? 3.702 13.345 -6.235 1.00 42.03 77 PRO A C 17
ATOM 31330 O O . PRO A 1 77 ? 2.708 13.120 -6.936 1.00 64.32 77 PRO A O 17
ATOM 31341 N N . GLY A 1 78 ? 3.653 13.539 -4.901 1.00 10.23 78 GLY A N 17
ATOM 31342 C CA . GLY A 1 78 ? 2.398 13.674 -4.148 1.00 22.32 78 GLY A CA 17
ATOM 31343 C C . GLY A 1 78 ? 1.607 12.373 -4.005 1.00 73.33 78 GLY A C 17
ATOM 31344 O O . GLY A 1 78 ? 0.395 12.410 -3.750 1.00 34.11 78 GLY A O 17
ATOM 31348 N N . LYS A 1 79 ? 2.291 11.223 -4.157 1.00 34.51 79 LYS A N 17
ATOM 31349 C CA . LYS A 1 79 ? 1.640 9.896 -4.155 1.00 2.14 79 LYS A CA 17
ATOM 31350 C C . LYS A 1 79 ? 2.659 8.766 -3.907 1.00 21.24 79 LYS A C 17
ATOM 31351 O O . LYS A 1 79 ? 3.855 9.015 -3.767 1.00 32.22 79 LYS A O 17
ATOM 31370 N N . SER A 1 80 ? 2.150 7.527 -3.849 1.00 13.50 80 SER A N 17
ATOM 31371 C CA . SER A 1 80 ? 2.969 6.316 -3.731 1.00 32.12 80 SER A CA 17
ATOM 31372 C C . SER A 1 80 ? 2.138 5.108 -4.159 1.00 25.11 80 SER A C 17
ATOM 31373 O O . SER A 1 80 ? 0.922 5.072 -3.915 1.00 64.45 80 SER A O 17
ATOM 31381 N N . GLU A 1 81 ? 2.792 4.123 -4.792 1.00 23.35 81 GLU A N 17
ATOM 31382 C CA . GLU A 1 81 ? 2.129 2.888 -5.253 1.00 41.34 81 GLU A CA 17
ATOM 31383 C C . GLU A 1 81 ? 2.898 1.648 -4.770 1.00 13.04 81 GLU A C 17
ATOM 31384 O O . GLU A 1 81 ? 4.130 1.615 -4.819 1.00 24.43 81 GLU A O 17
ATOM 31396 N N . LEU A 1 82 ? 2.159 0.630 -4.306 1.00 63.04 82 LEU A N 17
ATOM 31397 C CA . LEU A 1 82 ? 2.721 -0.655 -3.876 1.00 53.51 82 LEU A CA 17
ATOM 31398 C C . LEU A 1 82 ? 2.270 -1.739 -4.871 1.00 30.54 82 LEU A C 17
ATOM 31399 O O . LEU A 1 82 ? 1.090 -2.116 -4.898 1.00 55.11 82 LEU A O 17
ATOM 31415 N N . ARG A 1 83 ? 3.207 -2.181 -5.723 1.00 24.32 83 ARG A N 17
ATOM 31416 C CA . ARG A 1 83 ? 2.980 -3.259 -6.693 1.00 74.44 83 ARG A CA 17
ATOM 31417 C C . ARG A 1 83 ? 3.266 -4.629 -6.058 1.00 15.52 83 ARG A C 17
ATOM 31418 O O . ARG A 1 83 ? 4.426 -4.955 -5.789 1.00 35.44 83 ARG A O 17
ATOM 31439 N N . ILE A 1 84 ? 2.203 -5.403 -5.809 1.00 73.51 84 ILE A N 17
ATOM 31440 C CA . ILE A 1 84 ? 2.309 -6.822 -5.456 1.00 65.21 84 ILE A CA 17
ATOM 31441 C C . ILE A 1 84 ? 2.485 -7.632 -6.751 1.00 41.14 84 ILE A C 17
ATOM 31442 O O . ILE A 1 84 ? 1.501 -7.964 -7.410 1.00 33.11 84 ILE A O 17
ATOM 31458 N N . ASN A 1 85 ? 3.735 -7.915 -7.129 1.00 32.23 85 ASN A N 17
ATOM 31459 C CA . ASN A 1 85 ? 4.041 -8.620 -8.389 1.00 20.14 85 ASN A CA 17
ATOM 31460 C C . ASN A 1 85 ? 4.193 -10.121 -8.093 1.00 23.55 85 ASN A C 17
ATOM 31461 O O . ASN A 1 85 ? 4.955 -10.492 -7.198 1.00 34.31 85 ASN A O 17
ATOM 31472 N N . LYS A 1 86 ? 3.475 -10.963 -8.864 1.00 54.41 86 LYS A N 17
ATOM 31473 C CA . LYS A 1 86 ? 3.391 -12.422 -8.639 1.00 54.11 86 LYS A CA 17
ATOM 31474 C C . LYS A 1 86 ? 2.870 -12.716 -7.219 1.00 12.40 86 LYS A C 17
ATOM 31475 O O . LYS A 1 86 ? 3.608 -13.178 -6.342 1.00 71.32 86 LYS A O 17
ATOM 31494 N N . ALA A 1 87 ? 1.598 -12.370 -7.009 1.00 42.04 87 ALA A N 17
ATOM 31495 C CA . ALA A 1 87 ? 0.919 -12.526 -5.717 1.00 33.13 87 ALA A CA 17
ATOM 31496 C C . ALA A 1 87 ? 0.693 -14.013 -5.372 1.00 55.32 87 ALA A C 17
ATOM 31497 O O . ALA A 1 87 ? 0.108 -14.748 -6.164 1.00 3.45 87 ALA A O 17
ATOM 31504 N N . SER A 1 88 ? 1.182 -14.448 -4.203 1.00 12.20 88 SER A N 17
ATOM 31505 C CA . SER A 1 88 ? 0.855 -15.773 -3.635 1.00 41.14 88 SER A CA 17
ATOM 31506 C C . SER A 1 88 ? -0.131 -15.580 -2.475 1.00 10.35 88 SER A C 17
ATOM 31507 O O . SER A 1 88 ? -0.487 -14.444 -2.132 1.00 22.22 88 SER A O 17
ATOM 31515 N N . LEU A 1 89 ? -0.542 -16.689 -1.848 1.00 4.34 89 LEU A N 17
ATOM 31516 C CA . LEU A 1 89 ? -1.482 -16.661 -0.703 1.00 32.01 89 LEU A CA 17
ATOM 31517 C C . LEU A 1 89 ? -0.818 -16.071 0.565 1.00 22.24 89 LEU A C 17
ATOM 31518 O O . LEU A 1 89 ? -1.504 -15.767 1.540 1.00 1.01 89 LEU A O 17
ATOM 31534 N N . ALA A 1 90 ? 0.519 -15.921 0.527 1.00 74.41 90 ALA A N 17
ATOM 31535 C CA . ALA A 1 90 ? 1.304 -15.260 1.589 1.00 71.12 90 ALA A CA 17
ATOM 31536 C C . ALA A 1 90 ? 1.166 -13.716 1.506 1.00 21.21 90 ALA A C 17
ATOM 31537 O O . ALA A 1 90 ? 1.330 -13.014 2.512 1.00 2.42 90 ALA A O 17
ATOM 31544 N N . ASP A 1 91 ? 0.845 -13.212 0.295 1.00 34.02 91 ASP A N 17
ATOM 31545 C CA . ASP A 1 91 ? 0.686 -11.760 0.016 1.00 73.20 91 ASP A CA 17
ATOM 31546 C C . ASP A 1 91 ? -0.659 -11.202 0.511 1.00 35.21 91 ASP A C 17
ATOM 31547 O O . ASP A 1 91 ? -0.902 -9.994 0.405 1.00 53.15 9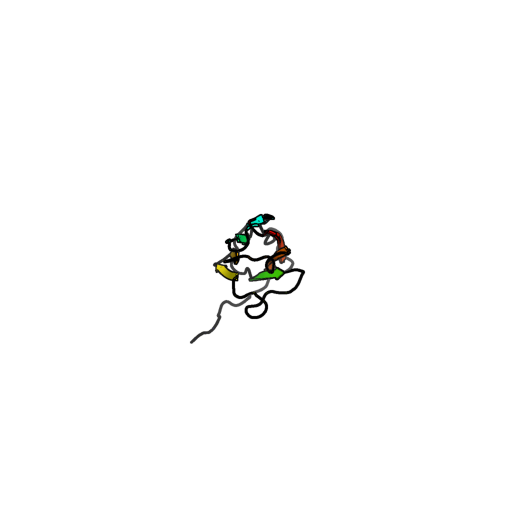1 ASP A O 17
ATOM 31556 N N . SER A 1 92 ? -1.538 -12.071 1.021 1.00 35.30 92 SER A N 17
ATOM 31557 C CA . SER A 1 92 ? -2.813 -11.648 1.603 1.00 33.51 92 SER A CA 17
ATOM 31558 C C . SER A 1 92 ? -2.566 -10.942 2.957 1.00 12.21 92 SER A C 17
ATOM 31559 O O . SER A 1 92 ? -1.831 -11.453 3.818 1.00 4.44 92 SER A O 17
ATOM 31567 N N . GLY A 1 93 ? -3.134 -9.740 3.102 1.00 34.00 93 GLY A N 17
ATOM 31568 C CA . GLY A 1 93 ? -3.031 -8.959 4.328 1.00 53.24 93 GLY A CA 17
ATOM 31569 C C . GLY A 1 93 ? -3.534 -7.547 4.135 1.00 15.12 93 GLY A C 17
ATOM 31570 O O . GLY A 1 93 ? -3.842 -7.143 3.010 1.00 62.10 93 GLY A O 17
ATOM 31574 N N . GLU A 1 94 ? -3.611 -6.789 5.231 1.00 33.13 94 GLU A N 17
ATOM 31575 C CA . GLU A 1 94 ? -4.087 -5.397 5.200 1.00 25.44 94 GLU A CA 17
ATOM 31576 C C . GLU A 1 94 ? -2.887 -4.450 5.017 1.00 13.35 94 GLU A C 17
ATOM 31577 O O . GLU A 1 94 ? -2.152 -4.174 5.961 1.00 3.03 94 GLU A O 17
ATOM 31589 N N . TYR A 1 95 ? -2.708 -3.947 3.794 1.00 20.24 95 TYR A N 17
ATOM 31590 C CA . TYR A 1 95 ? -1.642 -2.983 3.480 1.00 62.33 95 TYR A CA 17
ATOM 31591 C C . TYR A 1 95 ? -2.160 -1.573 3.772 1.00 23.33 95 TYR A C 17
ATOM 31592 O O . TYR A 1 95 ? -3.174 -1.166 3.217 1.00 31.31 95 TYR A O 17
ATOM 31610 N N . MET A 1 96 ? -1.473 -0.845 4.649 1.00 34.55 96 MET A N 17
ATOM 31611 C CA . MET A 1 96 ? -1.865 0.517 5.040 1.00 53.14 96 MET A CA 17
ATOM 31612 C C . MET A 1 96 ? -0.793 1.512 4.584 1.00 73.30 96 MET A C 17
ATOM 31613 O O . MET A 1 96 ? 0.333 1.449 5.064 1.00 12.22 96 MET A O 17
ATOM 31627 N N . CYS A 1 97 ? -1.148 2.433 3.678 1.00 31.44 97 CYS A N 17
ATOM 31628 C CA . CYS A 1 97 ? -0.267 3.560 3.333 1.00 52.33 97 CYS A CA 17
ATOM 31629 C C . CYS A 1 97 ? -0.424 4.639 4.411 1.00 14.21 97 CYS A C 17
ATOM 31630 O O . CYS A 1 97 ? -1.465 4.710 5.072 1.00 64.10 97 CYS A O 17
ATOM 31637 N N . LYS A 1 98 ? 0.592 5.484 4.575 1.00 31.14 98 LYS A N 17
ATOM 31638 C CA . LYS A 1 98 ? 0.687 6.395 5.722 1.00 31.44 98 LYS A CA 17
ATOM 31639 C C . LYS A 1 98 ? 1.386 7.677 5.259 1.00 51.15 98 LYS A C 17
ATOM 31640 O O . LYS A 1 98 ? 2.562 7.633 4.909 1.00 30.33 98 LYS A O 17
ATOM 31659 N N . VAL A 1 99 ? 0.675 8.811 5.259 1.00 44.52 99 VAL A N 17
ATOM 31660 C CA . VAL A 1 99 ? 1.276 10.103 4.891 1.00 50.52 99 VAL A CA 17
ATOM 31661 C C . VAL A 1 99 ? 1.673 10.873 6.165 1.00 1.40 99 VAL A C 17
ATOM 31662 O O . VAL A 1 99 ? 1.009 10.771 7.207 1.00 73.25 99 VAL A O 17
ATOM 31675 N N . ILE A 1 100 ? 2.800 11.591 6.072 1.00 2.41 100 ILE A N 17
ATOM 31676 C CA . ILE A 1 100 ? 3.332 12.461 7.134 1.00 12.23 100 ILE A CA 17
ATOM 31677 C C . ILE A 1 100 ? 3.660 13.816 6.474 1.00 2.15 100 ILE A C 17
ATOM 31678 O O . ILE A 1 100 ? 4.336 13.838 5.440 1.00 75.31 100 ILE A O 17
ATOM 31694 N N . SER A 1 101 ? 3.170 14.931 7.036 1.00 64.02 101 SER A N 17
ATOM 31695 C CA . SER A 1 101 ? 3.373 16.265 6.432 1.00 31.22 101 SER A CA 17
ATOM 31696 C C . SER A 1 101 ? 3.319 17.378 7.483 1.00 64.52 101 SER A C 17
ATOM 31697 O O . SER A 1 101 ? 3.111 17.127 8.679 1.00 33.34 101 SER A O 17
ATOM 31705 N N . LYS A 1 102 ? 3.492 18.613 6.982 1.00 64.05 102 LYS A N 17
ATOM 31706 C CA . LYS A 1 102 ? 3.365 19.860 7.758 1.00 40.11 102 LYS A CA 17
ATOM 31707 C C . LYS A 1 102 ? 1.974 19.982 8.410 1.00 62.21 102 LYS A C 17
ATOM 31708 O O . LYS A 1 102 ? 1.848 20.467 9.534 1.00 74.20 102 LYS A O 17
ATOM 31727 N N . LEU A 1 103 ? 0.938 19.527 7.680 1.00 52.11 103 LEU A N 17
ATOM 31728 C CA . LEU A 1 103 ? -0.474 19.667 8.093 1.00 31.55 103 LEU A CA 17
ATOM 31729 C C . LEU A 1 103 ? -0.972 18.435 8.878 1.00 41.41 103 LEU A C 17
ATOM 31730 O O . LEU A 1 103 ? -2.170 18.322 9.173 1.00 74.12 103 LEU A O 17
ATOM 31746 N N . GLY A 1 104 ? -0.042 17.528 9.217 1.00 61.43 104 GLY A N 17
ATOM 31747 C CA . GLY A 1 104 ? -0.335 16.376 10.079 1.00 24.44 104 GLY A CA 17
ATOM 31748 C C . GLY A 1 104 ? -0.101 15.048 9.382 1.00 64.41 104 GLY A C 17
ATOM 31749 O O . GLY A 1 104 ? 0.595 14.985 8.364 1.00 12.11 104 GLY A O 17
ATOM 31753 N N . ASN A 1 105 ? -0.693 13.979 9.938 1.00 41.24 105 ASN A N 17
ATOM 31754 C CA . ASN A 1 105 ? -0.557 12.602 9.416 1.00 53.21 105 ASN A CA 17
ATOM 31755 C C . ASN A 1 105 ? -1.934 12.029 9.063 1.00 21.04 105 ASN A C 17
ATOM 31756 O O . ASN A 1 105 ? -2.959 12.518 9.546 1.00 60.43 105 ASN A O 17
ATOM 31767 N N . ASP A 1 106 ? -1.932 10.969 8.238 1.00 4.11 106 ASP A N 17
ATOM 31768 C CA . ASP A 1 106 ? -3.151 10.222 7.856 1.00 54.30 106 ASP A CA 17
ATOM 31769 C C . ASP A 1 106 ? -2.749 8.810 7.372 1.00 42.45 106 ASP A C 17
ATOM 31770 O O . ASP A 1 106 ? -1.553 8.521 7.228 1.00 11.04 106 ASP A O 17
ATOM 31779 N N . SER A 1 107 ? -3.747 7.934 7.140 1.00 13.04 107 SER A N 17
ATOM 31780 C CA . SER A 1 107 ? -3.521 6.570 6.645 1.00 75.42 107 SER A CA 17
ATOM 31781 C C . SER A 1 107 ? -4.762 6.026 5.899 1.00 53.45 107 SER A C 17
ATOM 31782 O O . SER A 1 107 ? -5.902 6.296 6.290 1.00 75.43 107 SER A O 17
ATOM 31790 N N . ALA A 1 108 ? -4.511 5.265 4.816 1.00 51.11 108 ALA A N 17
ATOM 31791 C CA . ALA A 1 108 ? -5.538 4.490 4.090 1.00 4.34 108 ALA A CA 17
ATOM 31792 C C . ALA A 1 108 ? -5.128 3.011 4.096 1.00 64.34 108 ALA A C 17
ATOM 31793 O O . ALA A 1 108 ? -3.947 2.711 3.954 1.00 31.53 108 ALA A O 17
ATOM 31800 N N . SER A 1 109 ? -6.093 2.095 4.254 1.00 74.34 109 SER A N 17
ATOM 31801 C CA . SER A 1 109 ? -5.811 0.646 4.336 1.00 53.11 109 SER A CA 17
ATOM 31802 C C . SER A 1 109 ? -6.655 -0.146 3.319 1.00 70.43 109 SER A C 17
ATOM 31803 O O . SER A 1 109 ? -7.838 0.149 3.108 1.00 11.25 109 SER A O 17
ATOM 31811 N N . ALA A 1 110 ? -6.017 -1.150 2.695 1.00 74.10 110 ALA A N 17
ATOM 31812 C CA . ALA A 1 110 ? -6.629 -2.027 1.691 1.00 12.14 110 ALA A CA 17
ATOM 31813 C C . ALA A 1 110 ? -6.475 -3.483 2.134 1.00 65.24 110 ALA A C 17
ATOM 31814 O O . ALA A 1 110 ? -5.344 -3.974 2.283 1.00 75.01 110 ALA A O 17
ATOM 31821 N N . ASN A 1 111 ? -7.610 -4.158 2.376 1.00 64.14 111 ASN A N 17
ATOM 31822 C CA . ASN A 1 111 ? -7.635 -5.599 2.636 1.00 22.11 111 ASN A CA 17
ATOM 31823 C C . ASN A 1 111 ? -7.360 -6.337 1.319 1.00 64.32 111 ASN A C 17
ATOM 31824 O O . ASN A 1 111 ? -8.216 -6.393 0.434 1.00 22.24 111 ASN A O 17
ATOM 31835 N N . ILE A 1 112 ? -6.145 -6.845 1.177 1.00 14.45 112 ILE A N 17
ATOM 31836 C CA . ILE A 1 112 ? -5.742 -7.620 0.009 1.00 5.11 112 ILE A CA 17
ATOM 31837 C C . ILE A 1 112 ? -6.004 -9.110 0.263 1.00 74.00 112 ILE A C 17
ATOM 31838 O O . ILE A 1 112 ? -5.417 -9.718 1.160 1.00 61.15 112 ILE A O 17
ATOM 31854 N N . THR A 1 113 ? -6.947 -9.652 -0.507 1.00 21.21 113 THR A N 17
ATOM 31855 C CA . THR A 1 113 ? -7.316 -11.063 -0.489 1.00 44.20 113 THR A CA 17
ATOM 31856 C C . THR A 1 113 ? -6.685 -11.737 -1.713 1.00 1.21 113 THR A C 17
ATOM 31857 O O . THR A 1 113 ? -6.981 -11.357 -2.841 1.00 13.13 113 THR A O 17
ATOM 31868 N N . ILE A 1 114 ? -5.767 -12.690 -1.509 1.00 34.25 114 ILE A N 17
ATOM 31869 C CA . ILE A 1 114 ? -5.231 -13.483 -2.625 1.00 53.22 114 ILE A CA 17
ATOM 31870 C C . ILE A 1 114 ? -5.784 -14.903 -2.515 1.00 1.34 114 ILE A C 17
ATOM 31871 O O . ILE A 1 114 ? -5.692 -15.534 -1.457 1.00 54.01 114 ILE A O 17
ATOM 31887 N N . VAL A 1 115 ? -6.398 -15.364 -3.602 1.00 63.10 115 VAL A N 17
ATOM 31888 C CA . VAL A 1 115 ? -6.918 -16.731 -3.747 1.00 21.24 115 VAL A CA 17
ATOM 31889 C C . VAL A 1 115 ? -6.306 -17.339 -5.024 1.00 14.13 115 VAL A C 17
ATOM 31890 O O . VAL A 1 115 ? -5.987 -16.609 -5.966 1.00 63.15 115 VAL A O 17
ATOM 31903 N N . GLU A 1 116 ? -6.092 -18.663 -5.047 1.00 62.10 116 GLU A N 17
ATOM 31904 C CA . GLU A 1 116 ? -5.667 -19.346 -6.282 1.00 74.15 116 GLU A CA 17
ATOM 31905 C C . GLU A 1 116 ? -6.925 -19.677 -7.098 1.00 54.33 116 GLU A C 17
ATOM 31906 O O . GLU A 1 116 ? -7.654 -20.622 -6.789 1.00 51.53 116 GLU A O 17
ATOM 31918 N N . SER A 1 117 ? -7.181 -18.840 -8.109 1.00 61.14 117 SER A N 17
ATOM 31919 C CA . SER A 1 117 ? -8.385 -18.910 -8.949 1.00 13.34 117 SER A CA 17
ATOM 31920 C C . SER A 1 117 ? -8.011 -19.403 -10.365 1.00 71.13 117 SER A C 17
ATOM 31921 O O . SER A 1 117 ? -7.514 -18.623 -11.190 1.00 13.50 117 SER A O 17
ATOM 31929 N N . ASN A 1 118 ? -8.192 -20.714 -10.601 1.00 22.23 118 ASN A N 17
ATOM 31930 C CA . ASN A 1 118 ? -7.935 -21.368 -11.895 1.00 53.53 118 ASN A CA 17
ATOM 31931 C C . ASN A 1 118 ? -8.760 -22.679 -11.932 1.00 3.13 118 ASN A C 17
ATOM 31932 O O . ASN A 1 118 ? -8.301 -23.709 -11.390 1.00 72.42 118 ASN A O 17
ATOM 31944 N N . MET A 1 1 ? 15.183 1.314 8.477 1.00 5.04 1 MET A N 18
ATOM 31945 C CA . MET A 1 1 ? 15.605 2.343 7.488 1.00 51.45 1 MET A CA 18
ATOM 31946 C C . MET A 1 1 ? 17.136 2.399 7.427 1.00 34.34 1 MET A C 18
ATOM 31947 O O . MET A 1 1 ? 17.799 2.318 8.475 1.00 61.23 1 MET A O 18
ATOM 31963 N N . HIS A 1 2 ? 17.690 2.524 6.195 1.00 54.42 2 HIS A N 18
ATOM 31964 C CA . HIS A 1 2 ? 19.146 2.673 5.975 1.00 34.33 2 HIS A CA 18
ATOM 31965 C C . HIS A 1 2 ? 19.627 4.020 6.567 1.00 52.51 2 HIS A C 18
ATOM 31966 O O . HIS A 1 2 ? 18.962 5.055 6.378 1.00 13.53 2 HIS A O 18
ATOM 31981 N N . HIS A 1 3 ? 20.783 3.980 7.268 1.00 13.44 3 HIS A N 18
ATOM 31982 C CA . HIS A 1 3 ? 21.310 5.100 8.072 1.00 44.44 3 HIS A CA 18
ATOM 31983 C C . HIS A 1 3 ? 20.293 5.491 9.168 1.00 2.42 3 HIS A C 18
ATOM 31984 O O . HIS A 1 3 ? 19.336 6.233 8.913 1.00 75.43 3 HIS A O 18
ATOM 31999 N N . HIS A 1 4 ? 20.497 4.953 10.379 1.00 71.20 4 HIS A N 18
ATOM 32000 C CA . HIS A 1 4 ? 19.567 5.133 11.508 1.00 25.33 4 HIS A CA 18
ATOM 32001 C C . HIS A 1 4 ? 19.633 6.580 12.026 1.00 45.51 4 HIS A C 18
ATOM 32002 O O . HIS A 1 4 ? 20.545 6.946 12.778 1.00 61.31 4 HIS A O 18
ATOM 32017 N N . HIS A 1 5 ? 18.689 7.410 11.561 1.00 73.44 5 HIS A N 18
ATOM 32018 C CA . HIS A 1 5 ? 18.547 8.806 11.992 1.00 12.22 5 HIS A CA 18
ATOM 32019 C C . HIS A 1 5 ? 17.159 8.995 12.620 1.00 61.54 5 HIS A C 18
ATOM 32020 O O . HIS A 1 5 ? 16.160 8.488 12.092 1.00 63.32 5 HIS A O 18
ATOM 32035 N N . HIS A 1 6 ? 17.110 9.697 13.761 1.00 0.42 6 HIS A N 18
ATOM 32036 C CA . HIS A 1 6 ? 15.846 10.044 14.440 1.00 61.01 6 HIS A CA 18
ATOM 32037 C C . HIS A 1 6 ? 15.285 11.361 13.881 1.00 2.45 6 HIS A C 18
ATOM 32038 O O . HIS A 1 6 ? 15.950 12.059 13.101 1.00 33.21 6 HIS A O 18
ATOM 32053 N N . HIS A 1 7 ? 14.056 11.678 14.290 1.00 52.52 7 HIS A N 18
ATOM 32054 C CA . HIS A 1 7 ? 13.342 12.903 13.886 1.00 54.04 7 HIS A CA 18
ATOM 32055 C C . HIS A 1 7 ? 12.239 13.187 14.919 1.00 11.11 7 HIS A C 18
ATOM 32056 O O . HIS A 1 7 ? 11.764 12.265 15.592 1.00 54.43 7 HIS A O 18
ATOM 32071 N N . SER A 1 8 ? 11.844 14.460 15.048 1.00 75.21 8 SER A N 18
ATOM 32072 C CA . SER A 1 8 ? 10.766 14.884 15.955 1.00 0.03 8 SER A CA 18
ATOM 32073 C C . SER A 1 8 ? 9.420 14.247 15.547 1.00 33.21 8 SER A C 18
ATOM 32074 O O . SER A 1 8 ? 9.192 13.974 14.359 1.00 15.54 8 SER A O 18
ATOM 32082 N N . SER A 1 9 ? 8.559 13.988 16.545 1.00 11.22 9 SER A N 18
ATOM 32083 C CA . SER A 1 9 ? 7.244 13.354 16.344 1.00 30.12 9 SER A CA 18
ATOM 32084 C C . SER A 1 9 ? 6.340 14.280 15.517 1.00 63.15 9 SER A C 18
ATOM 32085 O O . SER A 1 9 ? 6.083 15.415 15.926 1.00 11.34 9 SER A O 18
ATOM 32093 N N . GLY A 1 10 ? 5.891 13.785 14.343 1.00 42.25 10 GLY A N 18
ATOM 32094 C CA . GLY A 1 10 ? 5.119 14.580 13.387 1.00 31.22 10 GLY A CA 18
ATOM 32095 C C . GLY A 1 10 ? 3.709 14.884 13.881 1.00 23.12 10 GLY A C 18
ATOM 32096 O O . GLY A 1 10 ? 2.759 14.175 13.540 1.00 63.52 10 GLY A O 18
ATOM 32100 N N . ARG A 1 11 ? 3.586 15.926 14.716 1.00 24.14 11 ARG A N 18
ATOM 32101 C CA . ARG A 1 11 ? 2.308 16.360 15.308 1.00 45.54 11 ARG A CA 18
ATOM 32102 C C . ARG A 1 11 ? 1.749 17.570 14.533 1.00 41.35 11 ARG A C 18
ATOM 32103 O O . ARG A 1 11 ? 2.491 18.244 13.810 1.00 73.13 11 ARG A O 18
ATOM 32124 N N . GLU A 1 12 ? 0.443 17.836 14.693 1.00 21.31 12 GLU A N 18
ATOM 32125 C CA . GLU A 1 12 ? -0.286 18.855 13.901 1.00 1.21 12 GLU A CA 18
ATOM 32126 C C . GLU A 1 12 ? 0.142 20.299 14.238 1.00 41.53 12 GLU A C 18
ATOM 32127 O O . GLU A 1 12 ? 0.912 20.537 15.172 1.00 61.04 12 GLU A O 18
ATOM 32139 N N . ASN A 1 13 ? -0.378 21.260 13.452 1.00 24.44 13 ASN A N 18
ATOM 32140 C CA . ASN A 1 13 ? -0.142 22.705 13.655 1.00 54.41 13 ASN A CA 18
ATOM 32141 C C . ASN A 1 13 ? -1.426 23.459 13.260 1.00 23.12 13 ASN A C 18
ATOM 32142 O O . ASN A 1 13 ? -1.991 23.205 12.184 1.00 74.34 13 ASN A O 18
ATOM 32153 N N . LEU A 1 14 ? -1.876 24.384 14.132 1.00 34.22 14 LEU A N 18
ATOM 32154 C CA . LEU A 1 14 ? -3.201 25.045 14.018 1.00 2.35 14 LEU A CA 18
ATOM 32155 C C . LEU A 1 14 ? -3.079 26.575 13.895 1.00 33.14 14 LEU A C 18
ATOM 32156 O O . LEU A 1 14 ? -4.093 27.260 13.713 1.00 62.03 14 LEU A O 18
ATOM 32172 N N . TYR A 1 15 ? -1.847 27.107 14.021 1.00 2.51 15 TYR A N 18
ATOM 32173 C CA . TYR A 1 15 ? -1.584 28.564 13.938 1.00 13.41 15 TYR A CA 18
ATOM 32174 C C . TYR A 1 15 ? -1.780 29.072 12.493 1.00 1.00 15 TYR A C 18
ATOM 32175 O O . TYR A 1 15 ? -2.155 30.233 12.270 1.00 51.44 15 TYR A O 18
ATOM 32193 N N . PHE A 1 16 ? -1.516 28.180 11.521 1.00 73.12 16 PHE A N 18
ATOM 32194 C CA . PHE A 1 16 ? -1.857 28.406 10.111 1.00 3.21 16 PHE A CA 18
ATOM 32195 C C . PHE A 1 16 ? -3.369 28.184 9.942 1.00 74.32 16 PHE A C 18
ATOM 32196 O O . PHE A 1 16 ? -3.823 27.036 9.818 1.00 33.21 16 PHE A O 18
ATOM 32213 N N . GLN A 1 17 ? -4.157 29.274 10.014 1.00 25.12 17 GLN A N 18
ATOM 32214 C CA . GLN A 1 17 ? -5.621 29.204 9.887 1.00 62.40 17 GLN A CA 18
ATOM 32215 C C . GLN A 1 17 ? -5.999 28.884 8.430 1.00 44.13 17 GLN A C 18
ATOM 32216 O O . GLN A 1 17 ? -5.820 29.726 7.538 1.00 1.23 17 GLN A O 18
ATOM 32230 N N . GLY A 1 18 ? -6.493 27.660 8.194 1.00 31.22 18 GLY A N 18
ATOM 32231 C CA . GLY A 1 18 ? -6.802 27.168 6.852 1.00 2.55 18 GLY A CA 18
ATOM 32232 C C . GLY A 1 18 ? -5.996 25.924 6.491 1.00 23.52 18 GLY A C 18
ATOM 32233 O O . GLY A 1 18 ? -6.232 25.321 5.444 1.00 52.43 18 GLY A O 18
ATOM 32237 N N . ALA A 1 19 ? -5.038 25.544 7.365 1.00 55.30 19 ALA A N 18
ATOM 32238 C CA . ALA A 1 19 ? -4.205 24.340 7.181 1.00 64.24 19 ALA A CA 18
ATOM 32239 C C . ALA A 1 19 ? -5.052 23.078 7.398 1.00 15.12 19 ALA A C 18
ATOM 32240 O O . ALA A 1 19 ? -5.393 22.730 8.532 1.00 41.43 19 ALA A O 18
ATOM 32247 N N . LEU A 1 20 ? -5.404 22.412 6.294 1.00 61.51 20 LEU A N 18
ATOM 32248 C CA . LEU A 1 20 ? -6.212 21.191 6.314 1.00 70.42 20 LEU A CA 18
ATOM 32249 C C . LEU A 1 20 ? -5.261 19.978 6.267 1.00 54.43 20 LEU A C 18
ATOM 32250 O O . LEU A 1 20 ? -4.527 19.833 5.284 1.00 42.53 20 LEU A O 18
ATOM 32266 N N . PRO A 1 21 ? -5.218 19.122 7.346 1.00 51.31 21 PRO A N 18
ATOM 32267 C CA . PRO A 1 21 ? -4.389 17.886 7.376 1.00 51.12 21 PRO A CA 18
ATOM 32268 C C . PRO A 1 21 ? -4.652 16.980 6.144 1.00 34.55 21 PRO A C 18
ATOM 32269 O O . PRO A 1 21 ? -5.814 16.840 5.735 1.00 11.31 21 PRO A O 18
ATOM 32280 N N . PRO A 1 22 ? -3.577 16.360 5.540 1.00 22.50 22 PRO A N 18
ATOM 32281 C CA . PRO A 1 22 ? -3.694 15.574 4.282 1.00 23.34 22 PRO A CA 18
ATOM 32282 C C . PRO A 1 22 ? -4.590 14.331 4.454 1.00 35.21 22 PRO A C 18
ATOM 32283 O O . PRO A 1 22 ? -4.653 13.758 5.538 1.00 15.24 22 PRO A O 18
ATOM 32294 N N . ARG A 1 23 ? -5.321 13.964 3.388 1.00 13.13 23 ARG A N 18
ATOM 32295 C CA . ARG A 1 23 ? -6.148 12.737 3.341 1.00 4.31 23 ARG A CA 18
ATOM 32296 C C . ARG A 1 23 ? -5.759 11.914 2.114 1.00 71.45 23 ARG A C 18
ATOM 32297 O O . ARG A 1 23 ? -5.673 12.456 1.013 1.00 52.15 23 ARG A O 18
ATOM 32318 N N . LEU A 1 24 ? -5.536 10.612 2.318 1.00 23.30 24 LEU A N 18
ATOM 32319 C CA . LEU A 1 24 ? -5.292 9.653 1.233 1.00 35.24 24 LEU A CA 18
ATOM 32320 C C . LEU A 1 24 ? -6.625 9.290 0.566 1.00 25.21 24 LEU A C 18
ATOM 32321 O O . LEU A 1 24 ? -7.677 9.313 1.221 1.00 1.12 24 LEU A O 18
ATOM 32337 N N . LYS A 1 25 ? -6.569 8.971 -0.730 1.00 62.40 25 LYS A N 18
ATOM 32338 C CA . LYS A 1 25 ? -7.739 8.538 -1.504 1.00 54.04 25 LYS A CA 18
ATOM 32339 C C . LYS A 1 25 ? -8.056 7.069 -1.181 1.00 53.33 25 LYS A C 18
ATOM 32340 O O . LYS A 1 25 ? -7.208 6.344 -0.628 1.00 75.03 25 LYS A O 18
ATOM 32359 N N . GLU A 1 26 ? -9.284 6.658 -1.529 1.00 32.44 26 GLU A N 18
ATOM 32360 C CA . GLU A 1 26 ? -9.774 5.298 -1.290 1.00 75.50 26 GLU A CA 18
ATOM 32361 C C . GLU A 1 26 ? -8.947 4.285 -2.102 1.00 33.41 26 GLU A C 18
ATOM 32362 O O . GLU A 1 26 ? -9.044 4.241 -3.332 1.00 60.32 26 GLU A O 18
ATOM 32374 N N . MET A 1 27 ? -8.110 3.501 -1.404 1.00 44.20 27 MET A N 18
ATOM 32375 C CA . MET A 1 27 ? -7.470 2.320 -1.984 1.00 62.34 27 MET A CA 18
ATOM 32376 C C . MET A 1 27 ? -8.463 1.162 -1.859 1.00 51.51 27 MET A C 18
ATOM 32377 O O . MET A 1 27 ? -8.684 0.644 -0.753 1.00 72.42 27 MET A O 18
ATOM 32391 N N . LYS A 1 28 ? -9.107 0.818 -2.985 1.00 52.22 28 LYS A N 18
ATOM 32392 C CA . LYS A 1 28 ? -10.151 -0.221 -3.040 1.00 3.13 28 LYS A CA 18
ATOM 32393 C C . LYS A 1 28 ? -9.595 -1.588 -2.586 1.00 51.11 28 LYS A C 18
ATOM 32394 O O . LYS A 1 28 ? -8.528 -2.022 -3.046 1.00 44.32 28 LYS A O 18
ATOM 32413 N N . SER A 1 29 ? -10.310 -2.213 -1.641 1.00 62.52 29 SER A N 18
ATOM 32414 C CA . SER A 1 29 ? -10.014 -3.557 -1.130 1.00 1.31 29 SER A CA 18
ATOM 32415 C C . SER A 1 29 ? -10.400 -4.608 -2.186 1.00 35.54 29 SER A C 18
ATOM 32416 O O . SER A 1 29 ? -11.561 -4.671 -2.615 1.00 42.45 29 SER A O 18
ATOM 32424 N N . GLN A 1 30 ? -9.417 -5.419 -2.602 1.00 64.01 30 GLN A N 18
ATOM 32425 C CA . GLN A 1 30 ? -9.532 -6.297 -3.782 1.00 54.43 30 GLN A CA 18
ATOM 32426 C C . GLN A 1 30 ? -9.345 -7.764 -3.407 1.00 32.21 30 GLN A C 18
ATOM 32427 O O . GLN A 1 30 ? -8.841 -8.093 -2.326 1.00 64.34 30 GLN A O 18
ATOM 32441 N N . GLU A 1 31 ? -9.764 -8.630 -4.337 1.00 21.44 31 GLU A N 18
ATOM 32442 C CA . GLU A 1 31 ? -9.450 -10.060 -4.321 1.00 63.41 31 GLU A CA 18
ATOM 32443 C C . GLU A 1 31 ? -8.914 -10.450 -5.701 1.00 50.40 31 GLU A C 18
ATOM 32444 O O . GLU A 1 31 ? -9.391 -9.933 -6.722 1.00 53.34 31 GLU A O 18
ATOM 32456 N N . SER A 1 32 ? -7.931 -11.357 -5.716 1.00 31.24 32 SER A N 18
ATOM 32457 C CA . SER A 1 32 ? -7.339 -11.866 -6.961 1.00 22.14 32 SER A CA 18
ATOM 32458 C C . SER A 1 32 ? -6.661 -13.229 -6.714 1.00 41.35 32 SER A C 18
ATOM 32459 O O . SER A 1 32 ? -6.514 -13.656 -5.573 1.00 3.54 32 SER A O 18
ATOM 32467 N N . ALA A 1 33 ? -6.259 -13.897 -7.807 1.00 14.13 33 ALA A N 18
ATOM 32468 C CA . ALA A 1 33 ? -5.608 -15.217 -7.765 1.00 1.44 33 ALA A CA 18
ATOM 32469 C C . ALA A 1 33 ? -4.077 -15.101 -7.612 1.00 63.54 33 ALA A C 18
ATOM 32470 O O . ALA A 1 33 ? -3.488 -14.033 -7.847 1.00 42.20 33 ALA A O 18
ATOM 32477 N N . ALA A 1 34 ? -3.450 -16.227 -7.215 1.00 54.33 34 ALA A N 18
ATOM 32478 C CA . ALA A 1 34 ? -1.999 -16.333 -7.004 1.00 24.42 34 ALA A CA 18
ATOM 32479 C C . ALA A 1 34 ? -1.241 -16.223 -8.339 1.00 10.41 34 ALA A C 18
ATOM 32480 O O . ALA A 1 34 ? -1.497 -17.000 -9.274 1.00 12.11 34 ALA A O 18
ATOM 32487 N N . GLY A 1 35 ? -0.316 -15.250 -8.419 1.00 71.00 35 GLY A N 18
ATOM 32488 C CA . GLY A 1 35 ? 0.438 -14.956 -9.644 1.00 13.41 35 GLY A CA 18
ATOM 32489 C C . GLY A 1 35 ? 0.018 -13.641 -10.305 1.00 33.12 35 GLY A C 18
ATOM 32490 O O . GLY A 1 35 ? 0.585 -13.259 -11.336 1.00 52.33 35 GLY A O 18
ATOM 32494 N N . SER A 1 36 ? -0.950 -12.925 -9.705 1.00 64.24 36 SER A N 18
ATOM 32495 C CA . SER A 1 36 ? -1.505 -11.674 -10.278 1.00 45.40 36 SER A CA 18
ATOM 32496 C C . SER A 1 36 ? -0.754 -10.412 -9.794 1.00 11.22 36 SER A C 18
ATOM 32497 O O . SER A 1 36 ? 0.046 -10.469 -8.869 1.00 10.43 36 SER A O 18
ATOM 32505 N N . LYS A 1 37 ? -1.050 -9.271 -10.451 1.00 42.02 37 LYS A N 18
ATOM 32506 C CA . LYS A 1 37 ? -0.468 -7.950 -10.144 1.00 11.03 37 LYS A CA 18
ATOM 32507 C C . LYS A 1 37 ? -1.567 -7.014 -9.590 1.00 61.33 37 LYS A C 18
ATOM 32508 O O . LYS A 1 37 ? -2.492 -6.648 -10.326 1.00 71.40 37 LYS A O 18
ATOM 32527 N N . LEU A 1 38 ? -1.489 -6.663 -8.291 1.00 32.01 38 LEU A N 18
ATOM 32528 C CA . LEU A 1 38 ? -2.441 -5.730 -7.653 1.00 41.53 38 LEU A CA 18
ATOM 32529 C C . LEU A 1 38 ? -1.709 -4.437 -7.276 1.00 53.24 38 LEU A C 18
ATOM 32530 O O . LEU A 1 38 ? -0.755 -4.461 -6.491 1.00 73.00 38 LEU A O 18
ATOM 32546 N N . VAL A 1 39 ? -2.155 -3.312 -7.861 1.00 72.11 39 VAL A N 18
ATOM 32547 C CA . VAL A 1 39 ? -1.550 -1.988 -7.641 1.00 1.21 39 VAL A CA 18
ATOM 32548 C C . VAL A 1 39 ? -2.494 -1.129 -6.778 1.00 25.13 39 VAL A C 18
ATOM 32549 O O . VAL A 1 39 ? -3.635 -0.868 -7.165 1.00 15.44 39 VAL A O 18
ATOM 32562 N N . LEU A 1 40 ? -2.006 -0.720 -5.601 1.00 70.22 40 LEU A N 18
ATOM 32563 C CA . LEU A 1 40 ? -2.729 0.175 -4.679 1.00 41.13 40 LEU A CA 18
ATOM 32564 C C . LEU A 1 40 ? -2.146 1.590 -4.810 1.00 52.25 40 LEU A C 18
ATOM 32565 O O . LEU A 1 40 ? -0.956 1.783 -4.571 1.00 54.02 40 LEU A O 18
ATOM 32581 N N . ARG A 1 41 ? -2.971 2.569 -5.213 1.00 15.14 41 ARG A N 18
ATOM 32582 C CA . ARG A 1 41 ? -2.520 3.962 -5.383 1.00 43.31 41 ARG A CA 18
ATOM 32583 C C . ARG A 1 41 ? -2.831 4.779 -4.123 1.00 22.43 41 ARG A C 18
ATOM 32584 O O . ARG A 1 41 ? -3.990 5.131 -3.856 1.00 2.14 41 ARG A O 18
ATOM 32605 N N . CYS A 1 42 ? -1.775 5.039 -3.337 1.00 75.13 42 CYS A N 18
ATOM 32606 C CA . CYS A 1 42 ? -1.827 5.878 -2.136 1.00 62.22 42 CYS A CA 18
ATOM 32607 C C . CYS A 1 42 ? -1.368 7.293 -2.494 1.00 45.55 42 CYS A C 18
ATOM 32608 O O . CYS A 1 42 ? -0.172 7.556 -2.665 1.00 23.14 42 CYS A O 18
ATOM 32615 N N . GLU A 1 43 ? -2.343 8.183 -2.599 1.00 31.03 43 GLU A N 18
ATOM 32616 C CA . GLU A 1 43 ? -2.156 9.566 -3.056 1.00 41.15 43 GLU A CA 18
ATOM 32617 C C . GLU A 1 43 ? -3.111 10.467 -2.279 1.00 52.22 43 GLU A C 18
ATOM 32618 O O . GLU A 1 43 ? -4.198 10.036 -1.893 1.00 32.33 43 GLU A O 18
ATOM 32630 N N . THR A 1 44 ? -2.709 11.723 -2.072 1.00 52.31 44 THR A N 18
ATOM 32631 C CA . THR A 1 44 ? -3.481 12.671 -1.257 1.00 35.12 44 THR A CA 18
ATOM 32632 C C . THR A 1 44 ? -4.535 13.404 -2.112 1.00 54.22 44 THR A C 18
ATOM 32633 O O . THR A 1 44 ? -4.445 13.426 -3.347 1.00 41.52 44 THR A O 18
ATOM 32644 N N . SER A 1 45 ? -5.546 13.983 -1.422 1.00 12.14 45 SER A N 18
ATOM 32645 C CA . SER A 1 45 ? -6.630 14.776 -2.035 1.00 43.21 45 SER A CA 18
ATOM 32646 C C . SER A 1 45 ? -6.033 16.033 -2.726 1.00 20.41 45 SER A C 18
ATOM 32647 O O . SER A 1 45 ? -6.524 16.483 -3.763 1.00 74.22 45 SER A O 18
ATOM 32655 N N . SER A 1 46 ? -4.964 16.580 -2.110 1.00 62.31 46 SER A N 18
ATOM 32656 C CA . SER A 1 46 ? -4.115 17.629 -2.701 1.00 65.30 46 SER A CA 18
ATOM 32657 C C . SER A 1 46 ? -2.658 17.365 -2.306 1.00 54.31 46 SER A C 18
ATOM 32658 O O . SER A 1 46 ? -2.358 17.171 -1.121 1.00 71.01 46 SER A O 18
ATOM 32666 N N . GLU A 1 47 ? -1.762 17.354 -3.314 1.00 5.14 47 GLU A N 18
ATOM 32667 C CA . GLU A 1 47 ? -0.348 16.951 -3.166 1.00 64.52 47 GLU A CA 18
ATOM 32668 C C . GLU A 1 47 ? 0.451 18.109 -2.554 1.00 11.21 47 GLU A C 18
ATOM 32669 O O . GLU A 1 47 ? 0.797 19.061 -3.261 1.00 2.44 47 GLU A O 18
ATOM 32681 N N . TYR A 1 48 ? 0.677 18.055 -1.238 1.00 4.12 48 TYR A N 18
ATOM 32682 C CA . TYR A 1 48 ? 1.550 19.006 -0.536 1.00 12.54 48 TYR A CA 18
ATOM 32683 C C . TYR A 1 48 ? 3.027 18.643 -0.807 1.00 14.44 48 TYR A C 18
ATOM 32684 O O . TYR A 1 48 ? 3.314 17.513 -1.208 1.00 50.11 48 TYR A O 18
ATOM 32702 N N . SER A 1 49 ? 3.950 19.589 -0.589 1.00 72.20 49 SER A N 18
ATOM 32703 C CA . SER A 1 49 ? 5.392 19.360 -0.823 1.00 1.42 49 SER A CA 18
ATOM 32704 C C . SER A 1 49 ? 5.960 18.329 0.188 1.00 22.23 49 SER A C 18
ATOM 32705 O O . SER A 1 49 ? 6.656 17.378 -0.192 1.00 53.23 49 SER A O 18
ATOM 32713 N N . SER A 1 50 ? 5.627 18.533 1.477 1.00 25.41 50 SER A N 18
ATOM 32714 C CA . SER A 1 50 ? 6.124 17.714 2.596 1.00 70.12 50 SER A CA 18
ATOM 32715 C C . SER A 1 50 ? 5.141 16.562 2.879 1.00 52.21 50 SER A C 18
ATOM 32716 O O . SER A 1 50 ? 4.244 16.691 3.716 1.00 44.10 50 SER A O 18
ATOM 32724 N N . LEU A 1 51 ? 5.280 15.464 2.107 1.00 2.31 51 LEU A N 18
ATOM 32725 C CA . LEU A 1 51 ? 4.480 14.224 2.275 1.00 74.44 51 LEU A CA 18
ATOM 32726 C C . LEU A 1 51 ? 5.439 13.018 2.390 1.00 60.35 51 LEU A C 18
ATOM 32727 O O . LEU A 1 51 ? 6.271 12.791 1.502 1.00 73.24 51 LEU A O 18
ATOM 32743 N N . ARG A 1 52 ? 5.315 12.265 3.496 1.00 4.51 52 ARG A N 18
ATOM 32744 C CA . ARG A 1 52 ? 6.152 11.084 3.788 1.00 23.32 52 ARG A CA 18
ATOM 32745 C C . ARG A 1 52 ? 5.259 9.834 3.734 1.00 11.15 52 ARG A C 18
ATOM 32746 O O . ARG A 1 52 ? 4.493 9.574 4.667 1.00 13.21 52 ARG A O 18
ATOM 32767 N N . PHE A 1 53 ? 5.337 9.092 2.619 1.00 65.34 53 PHE A N 18
ATOM 32768 C CA . PHE A 1 53 ? 4.488 7.912 2.381 1.00 4.54 53 PHE A CA 18
ATOM 32769 C C . PHE A 1 53 ? 5.160 6.634 2.909 1.00 62.04 53 PHE A C 18
ATOM 32770 O O . PHE A 1 53 ? 6.329 6.351 2.606 1.00 65.23 53 PHE A O 18
ATOM 32787 N N . LYS A 1 54 ? 4.390 5.874 3.706 1.00 54.31 54 LYS A N 18
ATOM 32788 C CA . LYS A 1 54 ? 4.802 4.578 4.279 1.00 10.45 54 LYS A CA 18
ATOM 32789 C C . LYS A 1 54 ? 3.714 3.534 4.015 1.00 51.14 54 LYS A C 18
ATOM 32790 O O . LYS A 1 54 ? 2.556 3.890 3.849 1.00 43.22 54 LYS A O 18
ATOM 32809 N N . TRP A 1 55 ? 4.102 2.251 3.982 1.00 35.35 55 TRP A N 18
ATOM 32810 C CA . TRP A 1 55 ? 3.172 1.118 3.802 1.00 52.40 55 TRP A CA 18
ATOM 32811 C C . TRP A 1 55 ? 3.387 0.127 4.945 1.00 61.45 55 TRP A C 18
ATOM 32812 O O . TRP A 1 55 ? 4.506 -0.023 5.438 1.00 35.21 55 TRP A O 18
ATOM 32833 N N . PHE A 1 56 ? 2.294 -0.527 5.366 1.00 3.10 56 PHE A N 18
ATOM 32834 C CA . PHE A 1 56 ? 2.281 -1.463 6.505 1.00 13.43 56 PHE A CA 18
ATOM 32835 C C . PHE A 1 56 ? 1.519 -2.740 6.120 1.00 1.13 56 PHE A C 18
ATOM 32836 O O . PHE A 1 56 ? 0.319 -2.689 5.843 1.00 74.03 56 PHE A O 18
ATOM 32853 N N . LYS A 1 57 ? 2.224 -3.881 6.134 1.00 35.25 57 LYS A N 18
ATOM 32854 C CA . LYS A 1 57 ? 1.636 -5.208 5.923 1.00 73.11 57 LYS A CA 18
ATOM 32855 C C . LYS A 1 57 ? 1.286 -5.801 7.290 1.00 1.31 57 LYS A C 18
ATOM 32856 O O . LYS A 1 57 ? 2.185 -6.199 8.041 1.00 71.31 57 LYS A O 18
ATOM 32875 N N . ASN A 1 58 ? -0.022 -5.799 7.605 1.00 64.44 58 ASN A N 18
ATOM 32876 C CA . ASN A 1 58 ? -0.567 -6.306 8.882 1.00 74.43 58 ASN A CA 18
ATOM 32877 C C . ASN A 1 58 ? -0.015 -5.491 10.079 1.00 62.03 58 ASN A C 18
ATOM 32878 O O . ASN A 1 58 ? 0.164 -6.015 11.186 1.00 62.14 58 ASN A O 18
ATOM 32889 N N . GLY A 1 59 ? 0.202 -4.177 9.833 1.00 1.02 59 GLY A N 18
ATOM 32890 C CA . GLY A 1 59 ? 0.736 -3.248 10.833 1.00 12.32 59 GLY A CA 18
ATOM 32891 C C . GLY A 1 59 ? 2.270 -3.155 10.824 1.00 72.44 59 GLY A C 18
ATOM 32892 O O . GLY A 1 59 ? 2.833 -2.213 11.395 1.00 62.43 59 GLY A O 18
ATOM 32896 N N . ASN A 1 60 ? 2.945 -4.122 10.164 1.00 52.02 60 ASN A N 18
ATOM 32897 C CA . ASN A 1 60 ? 4.428 -4.170 10.070 1.00 75.02 60 ASN A CA 18
ATOM 32898 C C . ASN A 1 60 ? 4.899 -3.250 8.936 1.00 24.43 60 ASN A C 18
ATOM 32899 O O . ASN A 1 60 ? 4.451 -3.415 7.803 1.00 32.11 60 ASN A O 18
ATOM 32910 N N . GLU A 1 61 ? 5.798 -2.285 9.246 1.00 34.53 61 GLU A N 18
ATOM 32911 C CA . GLU A 1 61 ? 6.300 -1.312 8.257 1.00 74.11 61 GLU A CA 18
ATOM 32912 C C . GLU A 1 61 ? 7.070 -2.041 7.150 1.00 45.53 61 GLU A C 18
ATOM 32913 O O . GLU A 1 61 ? 8.089 -2.685 7.426 1.00 25.24 61 GLU A O 18
ATOM 32925 N N . LEU A 1 62 ? 6.546 -1.973 5.909 1.00 24.10 62 LEU A N 18
ATOM 32926 C CA . LEU A 1 62 ? 7.288 -2.400 4.722 1.00 54.02 62 LEU A CA 18
ATOM 32927 C C . LEU A 1 62 ? 8.438 -1.404 4.505 1.00 65.54 62 LEU A C 18
ATOM 32928 O O . LEU A 1 62 ? 8.302 -0.376 3.828 1.00 60.45 62 LEU A O 18
ATOM 32944 N N . ASN A 1 63 ? 9.558 -1.733 5.154 1.00 64.34 63 ASN A N 18
ATOM 32945 C CA . ASN A 1 63 ? 10.808 -0.967 5.111 1.00 25.50 63 ASN A CA 18
ATOM 32946 C C . ASN A 1 63 ? 11.620 -1.447 3.894 1.00 60.24 63 ASN A C 18
ATOM 32947 O O . ASN A 1 63 ? 11.101 -2.202 3.081 1.00 53.42 63 ASN A O 18
ATOM 32958 N N . ARG A 1 64 ? 12.879 -1.018 3.754 1.00 32.21 64 ARG A N 18
ATOM 32959 C CA . ARG A 1 64 ? 13.744 -1.481 2.648 1.00 72.43 64 ARG A CA 18
ATOM 32960 C C . ARG A 1 64 ? 14.184 -2.950 2.877 1.00 61.55 64 ARG A C 18
ATOM 32961 O O . ARG A 1 64 ? 14.267 -3.742 1.930 1.00 12.41 64 ARG A O 18
ATOM 32982 N N . LYS A 1 65 ? 14.427 -3.292 4.159 1.00 14.35 65 LYS A N 18
ATOM 32983 C CA . LYS A 1 65 ? 14.813 -4.669 4.576 1.00 52.20 65 LYS A CA 18
ATOM 32984 C C . LYS A 1 65 ? 13.579 -5.583 4.703 1.00 11.24 65 LYS A C 18
ATOM 32985 O O . LYS A 1 65 ? 13.664 -6.788 4.428 1.00 1.32 65 LYS A O 18
ATOM 33004 N N . ASN A 1 66 ? 12.444 -5.007 5.135 1.00 71.43 66 ASN A N 18
ATOM 33005 C CA . ASN A 1 66 ? 11.178 -5.757 5.323 1.00 32.12 66 ASN A CA 18
ATOM 33006 C C . ASN A 1 66 ? 10.439 -5.948 3.988 1.00 54.32 66 ASN A C 18
ATOM 33007 O O . ASN A 1 66 ? 9.442 -6.674 3.931 1.00 55.51 66 ASN A O 18
ATOM 33018 N N . LYS A 1 67 ? 10.929 -5.282 2.926 1.00 41.43 67 LYS A N 18
ATOM 33019 C CA . LYS A 1 67 ? 10.295 -5.288 1.602 1.00 31.22 67 LYS A CA 18
ATOM 33020 C C . LYS A 1 67 ? 10.527 -6.634 0.881 1.00 40.31 67 LYS A C 18
ATOM 33021 O O . LYS A 1 67 ? 11.686 -6.990 0.618 1.00 4.45 67 LYS A O 18
ATOM 33040 N N . PRO A 1 68 ? 9.447 -7.418 0.579 1.00 21.05 68 PRO A N 18
ATOM 33041 C CA . PRO A 1 68 ? 9.550 -8.609 -0.302 1.00 65.14 68 PRO A CA 18
ATOM 33042 C C . PRO A 1 68 ? 9.929 -8.211 -1.753 1.00 25.55 68 PRO A C 18
ATOM 33043 O O . PRO A 1 68 ? 9.620 -7.104 -2.184 1.00 42.43 68 PRO A O 18
ATOM 33054 N N . GLN A 1 69 ? 10.578 -9.130 -2.496 1.00 63.30 69 GLN A N 18
ATOM 33055 C CA . GLN A 1 69 ? 11.107 -8.838 -3.861 1.00 55.32 69 GLN A CA 18
ATOM 33056 C C . GLN A 1 69 ? 9.975 -8.614 -4.883 1.00 44.24 69 GLN A C 18
ATOM 33057 O O . GLN A 1 69 ? 10.150 -7.889 -5.872 1.00 60.43 69 GLN A O 18
ATOM 33071 N N . ASN A 1 70 ? 8.833 -9.269 -4.641 1.00 20.23 70 ASN A N 18
ATOM 33072 C CA . ASN A 1 70 ? 7.654 -9.198 -5.531 1.00 32.00 70 ASN A CA 18
ATOM 33073 C C . ASN A 1 70 ? 6.767 -7.970 -5.190 1.00 4.51 70 ASN A C 18
ATOM 33074 O O . ASN A 1 70 ? 5.940 -7.542 -6.009 1.00 11.13 70 ASN A O 18
ATOM 33085 N N . ILE A 1 71 ? 6.969 -7.405 -3.985 1.00 42.01 71 ILE A N 18
ATOM 33086 C CA . ILE A 1 71 ? 6.264 -6.211 -3.495 1.00 21.25 71 ILE A CA 18
ATOM 33087 C C . ILE A 1 71 ? 7.196 -4.991 -3.620 1.00 3.15 71 ILE A C 18
ATOM 33088 O O . ILE A 1 71 ? 8.213 -4.904 -2.934 1.00 30.44 71 ILE A O 18
ATOM 33104 N N . LYS A 1 72 ? 6.839 -4.038 -4.489 1.00 41.02 72 LYS A N 18
ATOM 33105 C CA . LYS A 1 72 ? 7.667 -2.853 -4.751 1.00 72.14 72 LYS A CA 18
ATOM 33106 C C . LYS A 1 72 ? 6.849 -1.582 -4.481 1.00 13.11 72 LYS A C 18
ATOM 33107 O O . LYS A 1 72 ? 5.722 -1.421 -4.979 1.00 13.23 72 LYS A O 18
ATOM 33126 N N . ILE A 1 73 ? 7.404 -0.717 -3.620 1.00 22.33 73 ILE A N 18
ATOM 33127 C CA . ILE A 1 73 ? 6.836 0.599 -3.318 1.00 22.25 73 ILE A CA 18
ATOM 33128 C C . ILE A 1 73 ? 7.526 1.639 -4.221 1.00 2.14 73 ILE A C 18
ATOM 33129 O O . ILE A 1 73 ? 8.718 1.916 -4.040 1.00 2.10 73 ILE A O 18
ATOM 33145 N N . GLN A 1 74 ? 6.795 2.166 -5.210 1.00 60.41 74 GLN A N 18
ATOM 33146 C CA . GLN A 1 74 ? 7.296 3.248 -6.086 1.00 45.31 74 GLN A CA 18
ATOM 33147 C C . GLN A 1 74 ? 6.881 4.612 -5.502 1.00 24.00 74 GLN A C 18
ATOM 33148 O O . GLN A 1 74 ? 5.705 4.838 -5.233 1.00 32.45 74 GLN A O 18
ATOM 33162 N N . LYS A 1 75 ? 7.869 5.489 -5.253 1.00 74.21 75 LYS A N 18
ATOM 33163 C CA . LYS A 1 75 ? 7.635 6.860 -4.758 1.00 4.40 75 LYS A CA 18
ATOM 33164 C C . LYS A 1 75 ? 7.608 7.832 -5.941 1.00 73.11 75 LYS A C 18
ATOM 33165 O O . LYS A 1 75 ? 8.388 7.689 -6.895 1.00 11.21 75 LYS A O 18
ATOM 33184 N N . LYS A 1 76 ? 6.687 8.802 -5.857 1.00 4.11 76 LYS A N 18
ATOM 33185 C CA . LYS A 1 76 ? 6.505 9.884 -6.852 1.00 23.14 76 LYS A CA 18
ATOM 33186 C C . LYS A 1 76 ? 6.189 11.221 -6.116 1.00 2.21 76 LYS A C 18
ATOM 33187 O O . LYS A 1 76 ? 5.834 11.189 -4.929 1.00 21.13 76 LYS A O 18
ATOM 33206 N N . PRO A 1 77 ? 6.322 12.423 -6.786 1.00 4.13 77 PRO A N 18
ATOM 33207 C CA . PRO A 1 77 ? 5.909 13.722 -6.180 1.00 53.33 77 PRO A CA 18
ATOM 33208 C C . PRO A 1 77 ? 4.380 13.768 -5.878 1.00 22.14 77 PRO A C 18
ATOM 33209 O O . PRO A 1 77 ? 3.553 13.979 -6.785 1.00 42.23 77 PRO A O 18
ATOM 33220 N N . GLY A 1 78 ? 4.028 13.487 -4.602 1.00 3.52 78 GLY A N 18
ATOM 33221 C CA . GLY A 1 78 ? 2.649 13.610 -4.101 1.00 21.03 78 GLY A CA 18
ATOM 33222 C C . GLY A 1 78 ? 1.904 12.283 -3.949 1.00 44.31 78 GLY A C 18
ATOM 33223 O O . GLY A 1 78 ? 0.728 12.282 -3.564 1.00 3.25 78 GLY A O 18
ATOM 33227 N N . LYS A 1 79 ? 2.590 11.155 -4.243 1.00 25.32 79 LYS A N 18
ATOM 33228 C CA . LYS A 1 79 ? 1.990 9.801 -4.146 1.00 13.42 79 LYS A CA 18
ATOM 33229 C C . LYS A 1 79 ? 3.067 8.713 -4.063 1.00 44.11 79 LYS A C 18
ATOM 33230 O O . LYS A 1 79 ? 4.252 8.971 -4.272 1.00 55.35 79 LYS A O 18
ATOM 33249 N N . SER A 1 80 ? 2.616 7.504 -3.715 1.00 34.01 80 SER A N 18
ATOM 33250 C CA . SER A 1 80 ? 3.409 6.274 -3.731 1.00 75.42 80 SER A CA 18
ATOM 33251 C C . SER A 1 80 ? 2.446 5.112 -3.985 1.00 54.02 80 SER A C 18
ATOM 33252 O O . SER A 1 80 ? 1.428 5.000 -3.293 1.00 5.44 80 SER A O 18
ATOM 33260 N N . GLU A 1 81 ? 2.729 4.275 -5.001 1.00 71.55 81 GLU A N 18
ATOM 33261 C CA . GLU A 1 81 ? 1.895 3.097 -5.309 1.00 55.12 81 GLU A CA 18
ATOM 33262 C C . GLU A 1 81 ? 2.638 1.803 -4.972 1.00 42.52 81 GLU A C 18
ATOM 33263 O O . GLU A 1 81 ? 3.867 1.730 -5.062 1.00 33.34 81 GLU A O 18
ATOM 33275 N N . LEU A 1 82 ? 1.862 0.786 -4.591 1.00 43.32 82 LEU A N 18
ATOM 33276 C CA . LEU A 1 82 ? 2.365 -0.533 -4.226 1.00 60.10 82 LEU A CA 18
ATOM 33277 C C . LEU A 1 82 ? 1.991 -1.537 -5.325 1.00 43.55 82 LEU A C 18
ATOM 33278 O O . LEU A 1 82 ? 0.815 -1.877 -5.476 1.00 52.04 82 LEU A O 18
ATOM 33294 N N . ARG A 1 83 ? 2.984 -1.969 -6.106 1.00 35.02 83 ARG A N 18
ATOM 33295 C CA . ARG A 1 83 ? 2.793 -2.982 -7.154 1.00 42.41 83 ARG A CA 18
ATOM 33296 C C . ARG A 1 83 ? 3.173 -4.360 -6.597 1.00 3.43 83 ARG A C 18
ATOM 33297 O O . ARG A 1 83 ? 4.360 -4.703 -6.512 1.00 42.32 83 ARG A O 18
ATOM 33318 N N . ILE A 1 84 ? 2.160 -5.110 -6.152 1.00 24.14 84 ILE A N 18
ATOM 33319 C CA . ILE A 1 84 ? 2.335 -6.490 -5.679 1.00 20.12 84 ILE A CA 18
ATOM 33320 C C . ILE A 1 84 ? 2.251 -7.433 -6.889 1.00 11.22 84 ILE A C 18
ATOM 33321 O O . ILE A 1 84 ? 1.158 -7.871 -7.279 1.00 34.45 84 ILE A O 18
ATOM 33337 N N . ASN A 1 85 ? 3.405 -7.680 -7.511 1.00 70.55 85 ASN A N 18
ATOM 33338 C CA . ASN A 1 85 ? 3.530 -8.602 -8.638 1.00 64.24 85 ASN A CA 18
ATOM 33339 C C . ASN A 1 85 ? 3.604 -10.031 -8.093 1.00 70.42 85 ASN A C 18
ATOM 33340 O O . ASN A 1 85 ? 4.187 -10.244 -7.030 1.00 74.21 85 ASN A O 18
ATOM 33351 N N . LYS A 1 86 ? 2.987 -10.979 -8.809 1.00 13.44 86 LYS A N 18
ATOM 33352 C CA . LYS A 1 86 ? 2.974 -12.412 -8.446 1.00 22.31 86 LYS A CA 18
ATOM 33353 C C . LYS A 1 86 ? 2.422 -12.631 -7.009 1.00 51.00 86 LYS A C 18
ATOM 33354 O O . LYS A 1 86 ? 2.883 -13.510 -6.262 1.00 64.11 86 LYS A O 18
ATOM 33373 N N . ALA A 1 87 ? 1.383 -11.831 -6.691 1.00 65.12 87 ALA A N 18
ATOM 33374 C CA . ALA A 1 87 ? 0.669 -11.826 -5.401 1.00 55.22 87 ALA A CA 18
ATOM 33375 C C . ALA A 1 87 ? 0.081 -13.207 -5.083 1.00 42.20 87 ALA A C 18
ATOM 33376 O O . ALA A 1 87 ? -0.698 -13.742 -5.868 1.00 23.33 87 ALA A O 18
ATOM 33383 N N . SER A 1 88 ? 0.439 -13.732 -3.906 1.00 61.42 88 SER A N 18
ATOM 33384 C CA . SER A 1 88 ? 0.102 -15.094 -3.458 1.00 2.15 88 SER A CA 18
ATOM 33385 C C . SER A 1 88 ? -0.570 -15.026 -2.063 1.00 75.14 88 SER A C 18
ATOM 33386 O O . SER A 1 88 ? -0.811 -13.925 -1.536 1.00 43.23 88 SER A O 18
ATOM 33394 N N . LEU A 1 89 ? -0.863 -16.204 -1.471 1.00 51.10 89 LEU A N 18
ATOM 33395 C CA . LEU A 1 89 ? -1.583 -16.311 -0.174 1.00 4.33 89 LEU A CA 18
ATOM 33396 C C . LEU A 1 89 ? -0.809 -15.625 0.973 1.00 21.15 89 LEU A C 18
ATOM 33397 O O . LEU A 1 89 ? -1.413 -15.160 1.940 1.00 41.15 89 LEU A O 18
ATOM 33413 N N . ALA A 1 90 ? 0.531 -15.588 0.851 1.00 1.03 90 ALA A N 18
ATOM 33414 C CA . ALA A 1 90 ? 1.423 -14.936 1.835 1.00 25.54 90 ALA A CA 18
ATOM 33415 C C . ALA A 1 90 ? 1.327 -13.397 1.725 1.00 45.32 90 ALA A C 18
ATOM 33416 O O . ALA A 1 90 ? 1.461 -12.682 2.728 1.00 44.24 90 ALA A O 18
ATOM 33423 N N . ASP A 1 91 ? 1.055 -12.910 0.498 1.00 41.31 91 ASP A N 18
ATOM 33424 C CA . ASP A 1 91 ? 0.823 -11.473 0.228 1.00 21.35 91 ASP A CA 18
ATOM 33425 C C . ASP A 1 91 ? -0.612 -11.074 0.608 1.00 63.42 91 ASP A C 18
ATOM 33426 O O . ASP A 1 91 ? -0.904 -9.891 0.753 1.00 42.10 91 ASP A O 18
ATOM 33435 N N . SER A 1 92 ? -1.497 -12.068 0.768 1.00 52.24 92 SER A N 18
ATOM 33436 C CA . SER A 1 92 ? -2.872 -11.829 1.222 1.00 30.03 92 SER A CA 18
ATOM 33437 C C . SER A 1 92 ? -2.868 -11.300 2.678 1.00 33.13 92 SER A C 18
ATOM 33438 O O . SER A 1 92 ? -2.384 -11.982 3.588 1.00 22.31 92 SER A O 18
ATOM 33446 N N . GLY A 1 93 ? -3.358 -10.064 2.861 1.00 72.04 93 GLY A N 18
ATOM 33447 C CA . GLY A 1 93 ? -3.478 -9.448 4.178 1.00 75.14 93 GLY A CA 18
ATOM 33448 C C . GLY A 1 93 ? -3.814 -7.972 4.089 1.00 4.35 93 GLY A C 18
ATOM 33449 O O . GLY A 1 93 ? -4.322 -7.493 3.067 1.00 60.32 93 GLY A O 18
ATOM 33453 N N . GLU A 1 94 ? -3.518 -7.262 5.180 1.00 33.53 94 GLU A N 18
ATOM 33454 C CA . GLU A 1 94 ? -3.745 -5.816 5.309 1.00 2.15 94 GLU A CA 18
ATOM 33455 C C . GLU A 1 94 ? -2.582 -5.045 4.659 1.00 3.25 94 GLU A C 18
ATOM 33456 O O . GLU A 1 94 ? -1.421 -5.325 4.956 1.00 71.12 94 GLU A O 18
ATOM 33468 N N . TYR A 1 95 ? -2.898 -4.097 3.758 1.00 71.42 95 TYR A N 18
ATOM 33469 C CA . TYR A 1 95 ? -1.916 -3.110 3.273 1.00 62.21 95 TYR A CA 18
ATOM 33470 C C . TYR A 1 95 ? -2.420 -1.714 3.617 1.00 0.43 95 TYR A C 18
ATOM 33471 O O . TYR A 1 95 ? -3.416 -1.242 3.065 1.00 71.32 95 TYR A O 18
ATOM 33489 N N . MET A 1 96 ? -1.708 -1.065 4.528 1.00 45.24 96 MET A N 18
ATOM 33490 C CA . MET A 1 96 ? -2.100 0.219 5.095 1.00 71.12 96 MET A CA 18
ATOM 33491 C C . MET A 1 96 ? -1.036 1.264 4.748 1.00 53.51 96 MET A C 18
ATOM 33492 O O . MET A 1 96 ? 0.076 1.210 5.273 1.00 54.43 96 MET A O 18
ATOM 33506 N N . CYS A 1 97 ? -1.368 2.194 3.835 1.00 32.23 97 CYS A N 18
ATOM 33507 C CA . CYS A 1 97 ? -0.467 3.299 3.481 1.00 42.11 97 CYS A CA 18
ATOM 33508 C C . CYS A 1 97 ? -0.652 4.434 4.496 1.00 63.50 97 CYS A C 18
ATOM 33509 O O . CYS A 1 97 ? -1.676 4.496 5.183 1.00 63.41 97 CYS A O 18
ATOM 33516 N N . LYS A 1 98 ? 0.324 5.339 4.567 1.00 2.12 98 LYS A N 18
ATOM 33517 C CA . LYS A 1 98 ? 0.364 6.388 5.583 1.00 2.24 98 LYS A CA 18
ATOM 33518 C C . LYS A 1 98 ? 1.017 7.636 4.981 1.00 54.12 98 LYS A C 18
ATOM 33519 O O . LYS A 1 98 ? 1.990 7.520 4.240 1.00 51.24 98 LYS A O 18
ATOM 33538 N N . VAL A 1 99 ? 0.463 8.815 5.279 1.00 32.53 99 VAL A N 18
ATOM 33539 C CA . VAL A 1 99 ? 1.055 10.100 4.887 1.00 31.03 99 VAL A CA 18
ATOM 33540 C C . VAL A 1 99 ? 1.334 10.936 6.155 1.00 64.50 99 VAL A C 18
ATOM 33541 O O . VAL A 1 99 ? 0.430 11.215 6.948 1.00 2.10 99 VAL A O 18
ATOM 33554 N N . ILE A 1 100 ? 2.623 11.250 6.376 1.00 32.24 100 ILE A N 18
ATOM 33555 C CA . ILE A 1 100 ? 3.091 12.076 7.504 1.00 45.13 100 ILE A CA 18
ATOM 33556 C C . ILE A 1 100 ? 3.501 13.449 6.940 1.00 52.22 100 ILE A C 18
ATOM 33557 O O . ILE A 1 100 ? 4.270 13.512 5.971 1.00 71.21 100 ILE A O 18
ATOM 33573 N N . SER A 1 101 ? 2.987 14.541 7.530 1.00 62.21 101 SER A N 18
ATOM 33574 C CA . SER A 1 101 ? 3.307 15.910 7.084 1.00 33.25 101 SER A CA 18
ATOM 33575 C C . SER A 1 101 ? 3.465 16.838 8.299 1.00 10.54 101 SER A C 18
ATOM 33576 O O . SER A 1 101 ? 3.456 16.392 9.458 1.00 74.32 101 SER A O 18
ATOM 33584 N N . LYS A 1 102 ? 3.634 18.140 8.011 1.00 14.11 102 LYS A N 18
ATOM 33585 C CA . LYS A 1 102 ? 3.699 19.199 9.037 1.00 55.02 102 LYS A CA 18
ATOM 33586 C C . LYS A 1 102 ? 2.279 19.628 9.460 1.00 41.41 102 LYS A C 18
ATOM 33587 O O . LYS A 1 102 ? 2.097 20.202 10.545 1.00 42.20 102 LYS A O 18
ATOM 33606 N N . LEU A 1 103 ? 1.276 19.327 8.603 1.00 71.01 103 LEU A N 18
ATOM 33607 C CA . LEU A 1 103 ? -0.135 19.670 8.867 1.00 12.13 103 LEU A CA 18
ATOM 33608 C C . LEU A 1 103 ? -0.784 18.619 9.796 1.00 1.12 103 LEU A C 18
ATOM 33609 O O . LEU A 1 103 ? -1.574 18.963 10.683 1.00 65.41 103 LEU A O 18
ATOM 33625 N N . GLY A 1 104 ? -0.431 17.338 9.564 1.00 50.35 104 GLY A N 18
ATOM 33626 C CA . GLY A 1 104 ? -0.969 16.210 10.339 1.00 62.45 104 GLY A CA 18
ATOM 33627 C C . GLY A 1 104 ? -0.578 14.859 9.753 1.00 74.32 104 GLY A C 18
ATOM 33628 O O . GLY A 1 104 ? 0.133 14.798 8.745 1.00 54.25 104 GLY A O 18
ATOM 33632 N N . ASN A 1 105 ? -1.040 13.764 10.392 1.00 2.41 105 ASN A N 18
ATOM 33633 C CA . ASN A 1 105 ? -0.788 12.378 9.922 1.00 55.13 105 ASN A CA 18
ATOM 33634 C C . ASN A 1 105 ? -2.122 11.692 9.597 1.00 44.22 105 ASN A C 18
ATOM 33635 O O . ASN A 1 105 ? -3.066 11.747 10.390 1.00 12.31 105 ASN A O 18
ATOM 33646 N N . ASP A 1 106 ? -2.190 11.058 8.429 1.00 32.23 106 ASP A N 18
ATOM 33647 C CA . ASP A 1 106 ? -3.357 10.273 7.981 1.00 62.11 106 ASP A CA 18
ATOM 33648 C C . ASP A 1 106 ? -2.876 8.896 7.513 1.00 31.34 106 ASP A C 18
ATOM 33649 O O . ASP A 1 106 ? -1.692 8.709 7.233 1.00 13.00 106 ASP A O 18
ATOM 33658 N N . SER A 1 107 ? -3.806 7.939 7.455 1.00 11.13 107 SER A N 18
ATOM 33659 C CA . SER A 1 107 ? -3.540 6.585 6.983 1.00 34.15 107 SER A CA 18
ATOM 33660 C C . SER A 1 107 ? -4.809 6.025 6.311 1.00 73.11 107 SER A C 18
ATOM 33661 O O . SER A 1 107 ? -5.924 6.401 6.681 1.00 73.14 107 SER A O 18
ATOM 33669 N N . ALA A 1 108 ? -4.607 5.161 5.304 1.00 53.05 108 ALA A N 18
ATOM 33670 C CA . ALA A 1 108 ? -5.688 4.443 4.589 1.00 34.22 108 ALA A CA 18
ATOM 33671 C C . ALA A 1 108 ? -5.280 2.975 4.421 1.00 21.40 108 ALA A C 18
ATOM 33672 O O . ALA A 1 108 ? -4.103 2.681 4.205 1.00 61.25 108 ALA A O 18
ATOM 33679 N N . SER A 1 109 ? -6.260 2.063 4.513 1.00 45.51 109 SER A N 18
ATOM 33680 C CA . SER A 1 109 ? -6.026 0.609 4.485 1.00 13.21 109 SER A CA 18
ATOM 33681 C C . SER A 1 109 ? -6.913 -0.070 3.424 1.00 25.44 109 SER A C 18
ATOM 33682 O O . SER A 1 109 ? -8.072 0.324 3.207 1.00 44.41 109 SER A O 18
ATOM 33690 N N . ALA A 1 110 ? -6.339 -1.095 2.774 1.00 50.33 110 ALA A N 18
ATOM 33691 C CA . ALA A 1 110 ? -6.999 -1.905 1.742 1.00 50.21 110 ALA A CA 18
ATOM 33692 C C . ALA A 1 110 ? -6.729 -3.386 2.023 1.00 71.25 110 ALA A C 18
ATOM 33693 O O . ALA A 1 110 ? -5.562 -3.806 2.131 1.00 5.41 110 ALA A O 18
ATOM 33700 N N . ASN A 1 111 ? -7.814 -4.161 2.166 1.00 14.34 111 ASN A N 18
ATOM 33701 C CA . ASN A 1 111 ? -7.740 -5.618 2.323 1.00 11.13 111 ASN A CA 18
ATOM 33702 C C . ASN A 1 111 ? -7.454 -6.265 0.957 1.00 62.12 111 ASN A C 18
ATOM 33703 O O . ASN A 1 111 ? -8.285 -6.203 0.043 1.00 2.24 111 ASN A O 18
ATOM 33714 N N . ILE A 1 112 ? -6.258 -6.835 0.812 1.00 51.35 112 ILE A N 18
ATOM 33715 C CA . ILE A 1 112 ? -5.877 -7.601 -0.372 1.00 45.15 112 ILE A CA 18
ATOM 33716 C C . ILE A 1 112 ? -6.000 -9.092 -0.042 1.00 24.55 112 ILE A C 18
ATOM 33717 O O . ILE A 1 112 ? -5.140 -9.671 0.614 1.00 15.35 112 ILE A O 18
ATOM 33733 N N . THR A 1 113 ? -7.132 -9.680 -0.443 1.00 54.23 113 THR A N 18
ATOM 33734 C CA . THR A 1 113 ? -7.392 -11.118 -0.298 1.00 0.44 113 THR A CA 18
ATOM 33735 C C . THR A 1 113 ? -6.917 -11.829 -1.571 1.00 52.53 113 THR A C 18
ATOM 33736 O O . THR A 1 113 ? -7.261 -11.421 -2.677 1.00 42.35 113 THR A O 18
ATOM 33747 N N . ILE A 1 114 ? -6.078 -12.855 -1.416 1.00 41.25 114 ILE A N 18
ATOM 33748 C CA . ILE A 1 114 ? -5.577 -13.639 -2.547 1.00 22.41 114 ILE A CA 18
ATOM 33749 C C . ILE A 1 114 ? -6.050 -15.082 -2.363 1.00 15.00 114 ILE A C 18
ATOM 33750 O O . ILE A 1 114 ? -6.067 -15.599 -1.246 1.00 4.13 114 ILE A O 18
ATOM 33766 N N . VAL A 1 115 ? -6.475 -15.685 -3.472 1.00 4.11 115 VAL A N 18
ATOM 33767 C CA . VAL A 1 115 ? -6.859 -17.092 -3.565 1.00 2.54 115 VAL A CA 18
ATOM 33768 C C . VAL A 1 115 ? -5.880 -17.791 -4.515 1.00 53.21 115 VAL A C 18
ATOM 33769 O O . VAL A 1 115 ? -5.123 -17.129 -5.227 1.00 70.33 115 VAL A O 18
ATOM 33782 N N . GLU A 1 116 ? -5.877 -19.123 -4.514 1.00 44.03 116 GLU A N 18
ATOM 33783 C CA . GLU A 1 116 ? -5.009 -19.911 -5.403 1.00 12.33 116 GLU A CA 18
ATOM 33784 C C . GLU A 1 116 ? -5.650 -20.006 -6.786 1.00 11.30 116 GLU A C 18
ATOM 33785 O O . GLU A 1 116 ? -6.820 -20.375 -6.893 1.00 4.53 116 GLU A O 18
ATOM 33797 N N . SER A 1 117 ? -4.875 -19.640 -7.828 1.00 61.24 117 SER A N 18
ATOM 33798 C CA . SER A 1 117 ? -5.297 -19.669 -9.243 1.00 73.31 117 SER A CA 18
ATOM 33799 C C . SER A 1 117 ? -5.744 -21.085 -9.644 1.00 33.53 117 SER A C 18
ATOM 33800 O O . SER A 1 117 ? -4.914 -21.950 -9.953 1.00 15.11 117 SER A O 18
ATOM 33808 N N . ASN A 1 118 ? -7.069 -21.307 -9.595 1.00 3.54 118 ASN A N 18
ATOM 33809 C CA . ASN A 1 118 ? -7.703 -22.614 -9.810 1.00 60.21 118 ASN A CA 18
ATOM 33810 C C . ASN A 1 118 ? -7.524 -23.070 -11.276 1.00 1.14 118 ASN A C 18
ATOM 33811 O O . ASN A 1 118 ? -8.026 -22.376 -12.192 1.00 33.22 118 ASN A O 18
ATOM 33823 N N . MET A 1 1 ? -16.941 55.951 -8.239 1.00 62.33 1 MET A N 19
ATOM 33824 C CA . MET A 1 1 ? -17.494 54.686 -7.699 1.00 32.52 1 MET A CA 19
ATOM 33825 C C . MET A 1 1 ? -16.723 53.498 -8.286 1.00 22.54 1 MET A C 19
ATOM 33826 O O . MET A 1 1 ? -16.595 53.404 -9.512 1.00 54.20 1 MET A O 19
ATOM 33842 N N . HIS A 1 2 ? -16.192 52.614 -7.396 1.00 12.11 2 HIS A N 19
ATOM 33843 C CA . HIS A 1 2 ? -15.473 51.363 -7.776 1.00 41.21 2 HIS A CA 19
ATOM 33844 C C . HIS A 1 2 ? -14.188 51.671 -8.597 1.00 64.22 2 HIS A C 19
ATOM 33845 O O . HIS A 1 2 ? -13.717 52.810 -8.629 1.00 34.31 2 HIS A O 19
ATOM 33860 N N . HIS A 1 3 ? -13.597 50.636 -9.220 1.00 33.40 3 HIS A N 19
ATOM 33861 C CA . HIS A 1 3 ? -12.461 50.798 -10.154 1.00 74.32 3 HIS A CA 19
ATOM 33862 C C . HIS A 1 3 ? -12.663 49.902 -11.386 1.00 62.42 3 HIS A C 19
ATOM 33863 O O . HIS A 1 3 ? -12.552 50.377 -12.516 1.00 14.23 3 HIS A O 19
ATOM 33878 N N . HIS A 1 4 ? -12.935 48.593 -11.133 1.00 14.52 4 HIS A N 19
ATOM 33879 C CA . HIS A 1 4 ? -13.130 47.544 -12.175 1.00 1.34 4 HIS A CA 19
ATOM 33880 C C . HIS A 1 4 ? -11.778 47.202 -12.870 1.00 52.32 4 HIS A C 19
ATOM 33881 O O . HIS A 1 4 ? -10.864 48.037 -12.900 1.00 33.22 4 HIS A O 19
ATOM 33896 N N . HIS A 1 5 ? -11.675 45.960 -13.400 1.00 74.10 5 HIS A N 19
ATOM 33897 C CA . HIS A 1 5 ? -10.409 45.340 -13.901 1.00 44.35 5 HIS A CA 19
ATOM 33898 C C . HIS A 1 5 ? -9.462 45.027 -12.711 1.00 12.55 5 HIS A C 19
ATOM 33899 O O . HIS A 1 5 ? -9.874 45.112 -11.550 1.00 73.32 5 HIS A O 19
ATOM 33914 N N . HIS A 1 6 ? -8.200 44.642 -13.009 1.00 75.24 6 HIS A N 19
ATOM 33915 C CA . HIS A 1 6 ? -7.194 44.336 -11.972 1.00 71.51 6 HIS A CA 19
ATOM 33916 C C . HIS A 1 6 ? -5.770 44.654 -12.459 1.00 12.34 6 HIS A C 19
ATOM 33917 O O . HIS A 1 6 ? -5.441 44.445 -13.630 1.00 52.51 6 HIS A O 19
ATOM 33932 N N . HIS A 1 7 ? -4.933 45.160 -11.539 1.00 24.22 7 HIS A N 19
ATOM 33933 C CA . HIS A 1 7 ? -3.510 45.444 -11.799 1.00 61.30 7 HIS A CA 19
ATOM 33934 C C . HIS A 1 7 ? -2.654 44.722 -10.751 1.00 65.43 7 HIS A C 19
ATOM 33935 O O . HIS A 1 7 ? -3.061 44.608 -9.592 1.00 12.22 7 HIS A O 19
ATOM 33950 N N . SER A 1 8 ? -1.471 44.246 -11.166 1.00 30.32 8 SER A N 19
ATOM 33951 C CA . SER A 1 8 ? -0.580 43.431 -10.319 1.00 44.41 8 SER A CA 19
ATOM 33952 C C . SER A 1 8 ? 0.853 43.989 -10.356 1.00 64.13 8 SER A C 19
ATOM 33953 O O . SER A 1 8 ? 1.477 44.034 -11.424 1.00 11.22 8 SER A O 19
ATOM 33961 N N . SER A 1 9 ? 1.365 44.405 -9.179 1.00 71.11 9 SER A N 19
ATOM 33962 C CA . SER A 1 9 ? 2.733 44.935 -9.030 1.00 75.55 9 SER A CA 19
ATOM 33963 C C . SER A 1 9 ? 3.745 43.785 -8.917 1.00 15.13 9 SER A C 19
ATOM 33964 O O . SER A 1 9 ? 4.826 43.837 -9.509 1.00 44.34 9 SER A O 19
ATOM 33972 N N . GLY A 1 10 ? 3.369 42.754 -8.139 1.00 21.04 10 GLY A N 19
ATOM 33973 C CA . GLY A 1 10 ? 4.227 41.601 -7.879 1.00 44.15 10 GLY A CA 19
ATOM 33974 C C . GLY A 1 10 ? 3.948 41.021 -6.505 1.00 11.54 10 GLY A C 19
ATOM 33975 O O . GLY A 1 10 ? 4.837 40.995 -5.641 1.00 63.23 10 GLY A O 19
ATOM 33979 N N . ARG A 1 11 ? 2.694 40.573 -6.311 1.00 60.24 11 ARG A N 19
ATOM 33980 C CA . ARG A 1 11 ? 2.218 40.004 -5.040 1.00 22.12 11 ARG A CA 19
ATOM 33981 C C . ARG A 1 11 ? 3.006 38.737 -4.671 1.00 41.13 11 ARG A C 19
ATOM 33982 O O . ARG A 1 11 ? 3.239 37.866 -5.525 1.00 3.55 11 ARG A O 19
ATOM 34003 N N . GLU A 1 12 ? 3.434 38.680 -3.407 1.00 31.11 12 GLU A N 19
ATOM 34004 C CA . GLU A 1 12 ? 4.111 37.519 -2.820 1.00 14.01 12 GLU A CA 19
ATOM 34005 C C . GLU A 1 12 ? 3.070 36.516 -2.322 1.00 54.43 12 GLU A C 19
ATOM 34006 O O . GLU A 1 12 ? 2.000 36.919 -1.851 1.00 52.33 12 GLU A O 19
ATOM 34018 N N . ASN A 1 13 ? 3.397 35.216 -2.447 1.00 64.43 13 ASN A N 19
ATOM 34019 C CA . ASN A 1 13 ? 2.502 34.116 -2.054 1.00 40.45 13 ASN A CA 19
ATOM 34020 C C . ASN A 1 13 ? 2.253 34.190 -0.536 1.00 25.21 13 ASN A C 19
ATOM 34021 O O . ASN A 1 13 ? 3.208 34.243 0.249 1.00 74.14 13 ASN A O 19
ATOM 34032 N N . LEU A 1 14 ? 0.968 34.218 -0.155 1.00 41.34 14 LEU A N 19
ATOM 34033 C CA . LEU A 1 14 ? 0.526 34.369 1.244 1.00 34.33 14 LEU A CA 19
ATOM 34034 C C . LEU A 1 14 ? 0.614 33.039 2.000 1.00 2.24 14 LEU A C 19
ATOM 34035 O O . LEU A 1 14 ? 1.135 32.045 1.480 1.00 41.32 14 LEU A O 19
ATOM 34051 N N . TYR A 1 15 ? 0.114 33.035 3.247 1.00 73.44 15 TYR A N 19
ATOM 34052 C CA . TYR A 1 15 ? 0.033 31.817 4.062 1.00 54.00 15 TYR A CA 19
ATOM 34053 C C . TYR A 1 15 ? -1.054 30.884 3.499 1.00 3.41 15 TYR A C 19
ATOM 34054 O O . TYR A 1 15 ? -2.093 31.358 3.012 1.00 43.24 15 TYR A O 19
ATOM 34072 N N . PHE A 1 16 ? -0.798 29.564 3.553 1.00 64.32 16 PHE A N 19
ATOM 34073 C CA . PHE A 1 16 ? -1.741 28.537 3.077 1.00 50.14 16 PHE A CA 19
ATOM 34074 C C . PHE A 1 16 ? -2.927 28.419 4.062 1.00 60.55 16 PHE A C 19
ATOM 34075 O O . PHE A 1 16 ? -2.890 27.645 5.020 1.00 0.55 16 PHE A O 19
ATOM 34092 N N . GLN A 1 17 ? -3.958 29.247 3.826 1.00 65.42 17 GLN A N 19
ATOM 34093 C CA . GLN A 1 17 ? -5.147 29.349 4.700 1.00 4.11 17 GLN A CA 19
ATOM 34094 C C . GLN A 1 17 ? -6.055 28.120 4.538 1.00 14.34 17 GLN A C 19
ATOM 34095 O O . GLN A 1 17 ? -6.717 27.692 5.490 1.00 1.22 17 GLN A O 19
ATOM 34109 N N . GLY A 1 18 ? -6.071 27.570 3.316 1.00 64.21 18 GLY A N 19
ATOM 34110 C CA . GLY A 1 18 ? -6.846 26.378 2.991 1.00 5.02 18 GLY A CA 19
ATOM 34111 C C . GLY A 1 18 ? -6.036 25.094 3.086 1.00 22.44 18 GLY A C 19
ATOM 34112 O O . GLY A 1 18 ? -6.450 24.070 2.543 1.00 1.21 18 GLY A O 19
ATOM 34116 N N . ALA A 1 19 ? -4.880 25.145 3.777 1.00 31.11 19 ALA A N 19
ATOM 34117 C CA . ALA A 1 19 ? -4.033 23.965 3.990 1.00 34.33 19 ALA A CA 19
ATOM 34118 C C . ALA A 1 19 ? -4.686 23.042 5.026 1.00 72.34 19 ALA A C 19
ATOM 34119 O O . ALA A 1 19 ? -4.681 23.327 6.229 1.00 34.24 19 ALA A O 19
ATOM 34126 N N . LEU A 1 20 ? -5.249 21.941 4.538 1.00 24.22 20 LEU A N 19
ATOM 34127 C CA . LEU A 1 20 ? -5.999 20.975 5.351 1.00 10.45 20 LEU A CA 19
ATOM 34128 C C . LEU A 1 20 ? -5.096 19.770 5.691 1.00 70.21 20 LEU A C 19
ATOM 34129 O O . LEU A 1 20 ? -4.131 19.529 4.970 1.00 74.50 20 LEU A O 19
ATOM 34145 N N . PRO A 1 21 ? -5.377 19.008 6.804 1.00 34.52 21 PRO A N 19
ATOM 34146 C CA . PRO A 1 21 ? -4.667 17.733 7.106 1.00 23.20 21 PRO A CA 19
ATOM 34147 C C . PRO A 1 21 ? -4.674 16.751 5.893 1.00 72.40 21 PRO A C 19
ATOM 34148 O O . PRO A 1 21 ? -5.744 16.515 5.319 1.00 55.44 21 PRO A O 19
ATOM 34159 N N . PRO A 1 22 ? -3.483 16.204 5.469 1.00 50.23 22 PRO A N 19
ATOM 34160 C CA . PRO A 1 22 ? -3.362 15.360 4.243 1.00 63.54 22 PRO A CA 19
ATOM 34161 C C . PRO A 1 22 ? -4.127 14.026 4.357 1.00 41.05 22 PRO A C 19
ATOM 34162 O O . PRO A 1 22 ? -3.568 13.015 4.761 1.00 24.21 22 PRO A O 19
ATOM 34173 N N . ARG A 1 23 ? -5.417 14.047 4.009 1.00 2.20 23 ARG A N 19
ATOM 34174 C CA . ARG A 1 23 ? -6.309 12.895 4.193 1.00 24.23 23 ARG A CA 19
ATOM 34175 C C . ARG A 1 23 ? -6.221 11.989 2.945 1.00 30.11 23 ARG A C 19
ATOM 34176 O O . ARG A 1 23 ? -6.692 12.358 1.873 1.00 35.45 23 ARG A O 19
ATOM 34197 N N . LEU A 1 24 ? -5.607 10.811 3.112 1.00 22.04 24 LEU A N 19
ATOM 34198 C CA . LEU A 1 24 ? -5.424 9.825 2.036 1.00 63.02 24 LEU A CA 19
ATOM 34199 C C . LEU A 1 24 ? -6.766 9.294 1.509 1.00 75.41 24 LEU A C 19
ATOM 34200 O O . LEU A 1 24 ? -7.695 9.052 2.288 1.00 60.41 24 LEU A O 19
ATOM 34216 N N . LYS A 1 25 ? -6.836 9.115 0.185 1.00 24.33 25 LYS A N 19
ATOM 34217 C CA . LYS A 1 25 ? -7.967 8.463 -0.476 1.00 11.05 25 LYS A CA 19
ATOM 34218 C C . LYS A 1 25 ? -8.021 6.979 -0.071 1.00 10.33 25 LYS A C 19
ATOM 34219 O O . LYS A 1 25 ? -6.974 6.321 0.047 1.00 10.00 25 LYS A O 19
ATOM 34238 N N . GLU A 1 26 ? -9.247 6.485 0.142 1.00 63.13 26 GLU A N 19
ATOM 34239 C CA . GLU A 1 26 ? -9.512 5.091 0.522 1.00 44.10 26 GLU A CA 19
ATOM 34240 C C . GLU A 1 26 ? -9.036 4.136 -0.594 1.00 3.32 26 GLU A C 19
ATOM 34241 O O . GLU A 1 26 ? -9.585 4.149 -1.704 1.00 25.11 26 GLU A O 19
ATOM 34253 N N . MET A 1 27 ? -7.990 3.350 -0.303 1.00 53.44 27 MET A N 19
ATOM 34254 C CA . MET A 1 27 ? -7.454 2.350 -1.247 1.00 73.51 27 MET A CA 19
ATOM 34255 C C . MET A 1 27 ? -8.431 1.166 -1.350 1.00 22.25 27 MET A C 19
ATOM 34256 O O . MET A 1 27 ? -9.083 0.805 -0.359 1.00 32.05 27 MET A O 19
ATOM 34270 N N . LYS A 1 28 ? -8.522 0.570 -2.545 1.00 64.40 28 LYS A N 19
ATOM 34271 C CA . LYS A 1 28 ? -9.531 -0.457 -2.857 1.00 2.00 28 LYS A CA 19
ATOM 34272 C C . LYS A 1 28 ? -9.151 -1.828 -2.267 1.00 71.13 28 LYS A C 19
ATOM 34273 O O . LYS A 1 28 ? -8.020 -2.307 -2.450 1.00 14.45 28 LYS A O 19
ATOM 34292 N N . SER A 1 29 ? -10.109 -2.429 -1.540 1.00 42.21 29 SER A N 19
ATOM 34293 C CA . SER A 1 29 ? -9.999 -3.792 -1.013 1.00 3.34 29 SER A CA 19
ATOM 34294 C C . SER A 1 29 ? -10.183 -4.812 -2.161 1.00 43.32 29 SER A C 19
ATOM 34295 O O . SER A 1 29 ? -11.307 -5.088 -2.593 1.00 50.35 29 SER A O 19
ATOM 34303 N N . GLN A 1 30 ? -9.061 -5.355 -2.656 1.00 31.12 30 GLN A N 19
ATOM 34304 C CA . GLN A 1 30 ? -9.021 -6.177 -3.887 1.00 72.14 30 GLN A CA 19
ATOM 34305 C C . GLN A 1 30 ? -8.687 -7.637 -3.557 1.00 34.44 30 GLN A C 19
ATOM 34306 O O . GLN A 1 30 ? -7.923 -7.916 -2.633 1.00 53.12 30 GLN A O 19
ATOM 34320 N N . GLU A 1 31 ? -9.266 -8.555 -4.342 1.00 3.32 31 GLU A N 19
ATOM 34321 C CA . GLU A 1 31 ? -9.023 -9.997 -4.237 1.00 34.34 31 GLU A CA 19
ATOM 34322 C C . GLU A 1 31 ? -8.669 -10.547 -5.625 1.00 72.54 31 GLU A C 19
ATOM 34323 O O . GLU A 1 31 ? -9.464 -10.422 -6.566 1.00 44.03 31 GLU A O 19
ATOM 34335 N N . SER A 1 32 ? -7.478 -11.150 -5.750 1.00 52.51 32 SER A N 19
ATOM 34336 C CA . SER A 1 32 ? -6.973 -11.648 -7.035 1.00 70.43 32 SER A CA 19
ATOM 34337 C C . SER A 1 32 ? -6.309 -13.021 -6.862 1.00 12.01 32 SER A C 19
ATOM 34338 O O . SER A 1 32 ? -5.990 -13.432 -5.746 1.00 74.55 32 SER A O 19
ATOM 34346 N N . ALA A 1 33 ? -6.139 -13.732 -7.986 1.00 3.40 33 ALA A N 19
ATOM 34347 C CA . ALA A 1 33 ? -5.542 -15.076 -8.014 1.00 2.23 33 ALA A CA 19
ATOM 34348 C C . ALA A 1 33 ? -4.010 -15.027 -7.865 1.00 62.41 33 ALA A C 19
ATOM 34349 O O . ALA A 1 33 ? -3.383 -13.986 -8.098 1.00 22.14 33 ALA A O 19
ATOM 34356 N N . ALA A 1 34 ? -3.427 -16.173 -7.470 1.00 74.21 34 ALA A N 19
ATOM 34357 C CA . ALA A 1 34 ? -1.972 -16.340 -7.340 1.00 35.54 34 ALA A CA 19
ATOM 34358 C C . ALA A 1 34 ? -1.298 -16.328 -8.726 1.00 21.31 34 ALA A C 19
ATOM 34359 O O . ALA A 1 34 ? -1.687 -17.094 -9.613 1.00 1.03 34 ALA A O 19
ATOM 34366 N N . GLY A 1 35 ? -0.305 -15.437 -8.895 1.00 71.32 35 GLY A N 19
ATOM 34367 C CA . GLY A 1 35 ? 0.387 -15.234 -10.175 1.00 13.04 35 GLY A CA 19
ATOM 34368 C C . GLY A 1 35 ? 0.042 -13.894 -10.803 1.00 72.13 35 GLY A C 19
ATOM 34369 O O . GLY A 1 35 ? 0.694 -13.473 -11.761 1.00 53.23 35 GLY A O 19
ATOM 34373 N N . SER A 1 36 ? -0.982 -13.220 -10.248 1.00 51.51 36 SER A N 19
ATOM 34374 C CA . SER A 1 36 ? -1.471 -11.920 -10.745 1.00 5.24 36 SER A CA 19
ATOM 34375 C C . SER A 1 36 ? -0.608 -10.745 -10.252 1.00 44.33 36 SER A C 19
ATOM 34376 O O . SER A 1 36 ? 0.284 -10.919 -9.425 1.00 72.23 36 SER A O 19
ATOM 34384 N N . LYS A 1 37 ? -0.900 -9.541 -10.759 1.00 14.12 37 LYS A N 19
ATOM 34385 C CA . LYS A 1 37 ? -0.214 -8.304 -10.359 1.00 1.43 37 LYS A CA 19
ATOM 34386 C C . LYS A 1 37 ? -1.277 -7.313 -9.846 1.00 50.34 37 LYS A C 19
ATOM 34387 O O . LYS A 1 37 ? -2.187 -6.944 -10.588 1.00 64.33 37 LYS A O 19
ATOM 34406 N N . LEU A 1 38 ? -1.153 -6.886 -8.574 1.00 53.32 38 LEU A N 19
ATOM 34407 C CA . LEU A 1 38 ? -2.081 -5.933 -7.939 1.00 70.42 38 LEU A CA 19
ATOM 34408 C C . LEU A 1 38 ? -1.369 -4.592 -7.721 1.00 35.11 38 LEU A C 19
ATOM 34409 O O . LEU A 1 38 ? -0.172 -4.567 -7.430 1.00 53.41 38 LEU A O 19
ATOM 34425 N N . VAL A 1 39 ? -2.111 -3.490 -7.884 1.00 41.11 39 VAL A N 19
ATOM 34426 C CA . VAL A 1 39 ? -1.623 -2.117 -7.630 1.00 73.03 39 VAL A CA 19
ATOM 34427 C C . VAL A 1 39 ? -2.507 -1.453 -6.561 1.00 13.10 39 VAL A C 19
ATOM 34428 O O . VAL A 1 39 ? -3.735 -1.589 -6.583 1.00 11.14 39 VAL A O 19
ATOM 34441 N N . LEU A 1 40 ? -1.862 -0.741 -5.631 1.00 42.23 40 LEU A N 19
ATOM 34442 C CA . LEU A 1 40 ? -2.532 0.016 -4.569 1.00 33.14 40 LEU A CA 19
ATOM 34443 C C . LEU A 1 40 ? -2.120 1.484 -4.670 1.00 73.35 40 LEU A C 19
ATOM 34444 O O . LEU A 1 40 ? -0.955 1.804 -4.475 1.00 44.21 40 LEU A O 19
ATOM 34460 N N . ARG A 1 41 ? -3.078 2.361 -4.979 1.00 61.11 41 ARG A N 19
ATOM 34461 C CA . ARG A 1 41 ? -2.819 3.794 -5.177 1.00 52.44 41 ARG A CA 19
ATOM 34462 C C . ARG A 1 41 ? -3.083 4.573 -3.884 1.00 35.33 41 ARG A C 19
ATOM 34463 O O . ARG A 1 41 ? -4.226 4.633 -3.412 1.00 3.32 41 ARG A O 19
ATOM 34484 N N . CYS A 1 42 ? -2.019 5.160 -3.324 1.00 53.24 42 CYS A N 19
ATOM 34485 C CA . CYS A 1 42 ? -2.098 6.037 -2.145 1.00 65.32 42 CYS A CA 19
ATOM 34486 C C . CYS A 1 42 ? -1.723 7.466 -2.545 1.00 71.32 42 CYS A C 19
ATOM 34487 O O . CYS A 1 42 ? -0.605 7.716 -3.008 1.00 11.55 42 CYS A O 19
ATOM 34494 N N . GLU A 1 43 ? -2.684 8.382 -2.397 1.00 23.21 43 GLU A N 19
ATOM 34495 C CA . GLU A 1 43 ? -2.488 9.823 -2.617 1.00 5.41 43 GLU A CA 19
ATOM 34496 C C . GLU A 1 43 ? -3.420 10.596 -1.687 1.00 65.14 43 GLU A C 19
ATOM 34497 O O . GLU A 1 43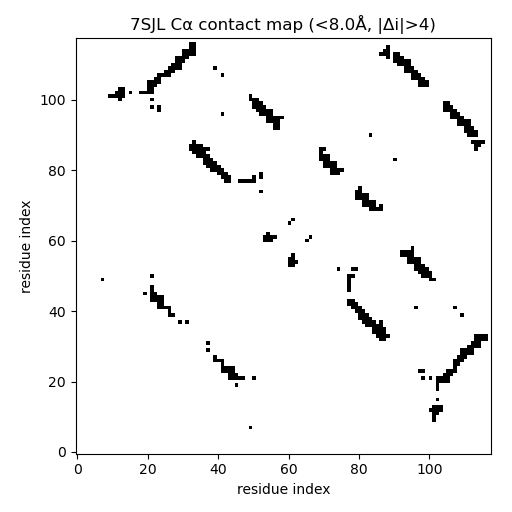 ? -4.425 10.053 -1.219 1.00 44.23 43 GLU A O 19
ATOM 34509 N N . THR A 1 44 ? -3.093 11.866 -1.448 1.00 32.01 44 THR A N 19
ATOM 34510 C CA . THR A 1 44 ? -3.779 12.698 -0.456 1.00 45.30 44 THR A CA 19
ATOM 34511 C C . THR A 1 44 ? -4.998 13.424 -1.061 1.00 64.13 44 THR A C 19
ATOM 34512 O O . THR A 1 44 ? -5.240 13.366 -2.274 1.00 4.04 44 THR A O 19
ATOM 34523 N N . SER A 1 45 ? -5.765 14.077 -0.170 1.00 61.05 45 SER A N 19
ATOM 34524 C CA . SER A 1 45 ? -7.004 14.802 -0.500 1.00 12.31 45 SER A CA 19
ATOM 34525 C C . SER A 1 45 ? -6.728 16.038 -1.374 1.00 45.52 45 SER A C 19
ATOM 34526 O O . SER A 1 45 ? -7.370 16.241 -2.412 1.00 3.33 45 SER A O 19
ATOM 34534 N N . SER A 1 46 ? -5.757 16.846 -0.946 1.00 73.11 46 SER A N 19
ATOM 34535 C CA . SER A 1 46 ? -5.345 18.065 -1.659 1.00 14.02 46 SER A CA 19
ATOM 34536 C C . SER A 1 46 ? -3.890 17.899 -2.153 1.00 34.55 46 SER A C 19
ATOM 34537 O O . SER A 1 46 ? -3.319 16.807 -2.052 1.00 44.45 46 SER A O 19
ATOM 34545 N N . GLU A 1 47 ? -3.303 18.975 -2.699 1.00 50.31 47 GLU A N 19
ATOM 34546 C CA . GLU A 1 47 ? -1.919 18.981 -3.200 1.00 55.21 47 GLU A CA 19
ATOM 34547 C C . GLU A 1 47 ? -0.994 19.633 -2.157 1.00 61.54 47 GLU A C 19
ATOM 34548 O O . GLU A 1 47 ? -1.245 20.764 -1.731 1.00 25.22 47 GLU A O 19
ATOM 34560 N N . TYR A 1 48 ? 0.063 18.918 -1.732 1.00 22.41 48 TYR A N 19
ATOM 34561 C CA . TYR A 1 48 ? 0.999 19.394 -0.688 1.00 20.23 48 TYR A CA 19
ATOM 34562 C C . TYR A 1 48 ? 2.445 19.264 -1.190 1.00 32.44 48 TYR A C 19
ATOM 34563 O O . TYR A 1 48 ? 2.797 18.273 -1.849 1.00 23.05 48 TYR A O 19
ATOM 34581 N N . SER A 1 49 ? 3.274 20.260 -0.842 1.00 12.11 49 SER A N 19
ATOM 34582 C CA . SER A 1 49 ? 4.691 20.340 -1.250 1.00 24.25 49 SER A CA 19
ATOM 34583 C C . SER A 1 49 ? 5.594 19.387 -0.426 1.00 32.14 49 SER A C 19
ATOM 34584 O O . SER A 1 49 ? 6.720 19.099 -0.840 1.00 21.51 49 SER A O 19
ATOM 34592 N N . SER A 1 50 ? 5.097 18.904 0.730 1.00 2.14 50 SER A N 19
ATOM 34593 C CA . SER A 1 50 ? 5.861 18.028 1.643 1.00 41.14 50 SER A CA 19
ATOM 34594 C C . SER A 1 50 ? 4.995 16.834 2.081 1.00 1.02 50 SER A C 19
ATOM 34595 O O . SER A 1 50 ? 4.065 17.006 2.867 1.00 40.24 50 SER A O 19
ATOM 34603 N N . LEU A 1 51 ? 5.290 15.625 1.542 1.00 12.45 51 LEU A N 19
ATOM 34604 C CA . LEU A 1 51 ? 4.558 14.377 1.869 1.00 64.31 51 LEU A CA 19
ATOM 34605 C C . LEU A 1 51 ? 5.547 13.190 1.951 1.00 4.23 51 LEU A C 19
ATOM 34606 O O . LEU A 1 51 ? 6.425 13.045 1.091 1.00 2.44 51 LEU A O 19
ATOM 34622 N N . ARG A 1 52 ? 5.398 12.361 3.005 1.00 74.13 52 ARG A N 19
ATOM 34623 C CA . ARG A 1 52 ? 6.199 11.130 3.232 1.00 60.52 52 ARG A CA 19
ATOM 34624 C C . ARG A 1 52 ? 5.221 9.955 3.371 1.00 73.45 52 ARG A C 19
ATOM 34625 O O . ARG A 1 52 ? 4.254 10.077 4.101 1.00 0.24 52 ARG A O 19
ATOM 34646 N N . PHE A 1 53 ? 5.473 8.819 2.698 1.00 20.34 53 PHE A N 19
ATOM 34647 C CA . PHE A 1 53 ? 4.505 7.693 2.672 1.00 33.42 53 PHE A CA 19
ATOM 34648 C C . PHE A 1 53 ? 5.085 6.416 3.300 1.00 63.44 53 PHE A C 19
ATOM 34649 O O . PHE A 1 53 ? 6.237 6.054 3.045 1.00 22.01 53 PHE A O 19
ATOM 34666 N N . LYS A 1 54 ? 4.252 5.743 4.126 1.00 12.42 54 LYS A N 19
ATOM 34667 C CA . LYS A 1 54 ? 4.617 4.508 4.849 1.00 2.05 54 LYS A CA 19
ATOM 34668 C C . LYS A 1 54 ? 3.532 3.442 4.647 1.00 42.15 54 LYS A C 19
ATOM 34669 O O . LYS A 1 54 ? 2.386 3.655 5.027 1.00 53.21 54 LYS A O 19
ATOM 34688 N N . TRP A 1 55 ? 3.906 2.293 4.076 1.00 54.14 55 TRP A N 19
ATOM 34689 C CA . TRP A 1 55 ? 2.974 1.180 3.818 1.00 34.43 55 TRP A CA 19
ATOM 34690 C C . TRP A 1 55 ? 3.134 0.092 4.882 1.00 33.41 55 TRP A C 19
ATOM 34691 O O . TRP A 1 55 ? 4.244 -0.370 5.132 1.00 62.34 55 TRP A O 19
ATOM 34712 N N . PHE A 1 56 ? 2.005 -0.314 5.481 1.00 45.22 56 PHE A N 19
ATOM 34713 C CA . PHE A 1 56 ? 1.952 -1.320 6.553 1.00 3.12 56 PHE A CA 19
ATOM 34714 C C . PHE A 1 56 ? 1.157 -2.533 6.060 1.00 12.14 56 PHE A C 19
ATOM 34715 O O . PHE A 1 56 ? -0.028 -2.413 5.773 1.00 10.30 56 PHE A O 19
ATOM 34732 N N . LYS A 1 57 ? 1.798 -3.697 5.980 1.00 52.24 57 LYS A N 19
ATOM 34733 C CA . LYS A 1 57 ? 1.111 -4.956 5.665 1.00 53.35 57 LYS A CA 19
ATOM 34734 C C . LYS A 1 57 ? 0.863 -5.694 6.982 1.00 63.22 57 LYS A C 19
ATOM 34735 O O . LYS A 1 57 ? 1.825 -6.081 7.660 1.00 41.51 57 LYS A O 19
ATOM 34754 N N . ASN A 1 58 ? -0.430 -5.846 7.336 1.00 55.14 58 ASN A N 19
ATOM 34755 C CA . ASN A 1 58 ? -0.882 -6.473 8.600 1.00 52.03 58 ASN A CA 19
ATOM 34756 C C . ASN A 1 58 ? -0.406 -5.652 9.816 1.00 45.24 58 ASN A C 19
ATOM 34757 O O . ASN A 1 58 ? -0.202 -6.186 10.914 1.00 13.25 58 ASN A O 19
ATOM 34768 N N . GLY A 1 59 ? -0.284 -4.324 9.602 1.00 32.04 59 GLY A N 19
ATOM 34769 C CA . GLY A 1 59 ? 0.155 -3.391 10.632 1.00 32.34 59 GLY A CA 19
ATOM 34770 C C . GLY A 1 59 ? 1.666 -3.275 10.762 1.00 22.35 59 GLY A C 19
ATOM 34771 O O . GLY A 1 59 ? 2.147 -2.480 11.566 1.00 71.43 59 GLY A O 19
ATOM 34775 N N . ASN A 1 60 ? 2.421 -4.062 9.977 1.00 32.44 60 ASN A N 19
ATOM 34776 C CA . ASN A 1 60 ? 3.891 -4.049 10.002 1.00 1.02 60 ASN A CA 19
ATOM 34777 C C . ASN A 1 60 ? 4.405 -3.307 8.765 1.00 71.10 60 ASN A C 19
ATOM 34778 O O . ASN A 1 60 ? 4.217 -3.783 7.638 1.00 71.22 60 ASN A O 19
ATOM 34789 N N . GLU A 1 61 ? 5.025 -2.133 8.988 1.00 53.12 61 GLU A N 19
ATOM 34790 C CA . GLU A 1 61 ? 5.559 -1.269 7.919 1.00 75.23 61 GLU A CA 19
ATOM 34791 C C . GLU A 1 61 ? 6.646 -1.986 7.092 1.00 64.52 61 GLU A C 19
ATOM 34792 O O . GLU A 1 61 ? 7.733 -2.296 7.604 1.00 3.23 61 GLU A O 19
ATOM 34804 N N . LEU A 1 62 ? 6.325 -2.290 5.816 1.00 1.13 62 LEU A N 19
ATOM 34805 C CA . LEU A 1 62 ? 7.274 -2.936 4.905 1.00 32.24 62 LEU A CA 19
ATOM 34806 C C . LEU A 1 62 ? 8.357 -1.928 4.497 1.00 0.34 62 LEU A C 19
ATOM 34807 O O . LEU A 1 62 ? 8.194 -1.164 3.530 1.00 40.11 62 LEU A O 19
ATOM 34823 N N . ASN A 1 63 ? 9.446 -1.920 5.273 1.00 43.35 63 ASN A N 19
ATOM 34824 C CA . ASN A 1 63 ? 10.668 -1.171 4.942 1.00 4.32 63 ASN A CA 19
ATOM 34825 C C . ASN A 1 63 ? 11.489 -1.972 3.927 1.00 51.20 63 ASN A C 19
ATOM 34826 O O . ASN A 1 63 ? 11.087 -3.074 3.555 1.00 50.12 63 ASN A O 19
ATOM 34837 N N . ARG A 1 64 ? 12.626 -1.427 3.478 1.00 32.52 64 ARG A N 19
ATOM 34838 C CA . ARG A 1 64 ? 13.439 -2.041 2.406 1.00 13.54 64 ARG A CA 19
ATOM 34839 C C . ARG A 1 64 ? 13.945 -3.450 2.815 1.00 61.52 64 ARG A C 19
ATOM 34840 O O . ARG A 1 64 ? 14.040 -4.358 1.978 1.00 33.00 64 ARG A O 19
ATOM 34861 N N . LYS A 1 65 ? 14.230 -3.610 4.121 1.00 34.34 65 LYS A N 19
ATOM 34862 C CA . LYS A 1 65 ? 14.596 -4.911 4.719 1.00 61.01 65 LYS A CA 19
ATOM 34863 C C . LYS A 1 65 ? 13.344 -5.784 4.915 1.00 61.40 65 LYS A C 19
ATOM 34864 O O . LYS A 1 65 ? 13.349 -6.977 4.611 1.00 24.42 65 LYS A O 19
ATOM 34883 N N . ASN A 1 66 ? 12.257 -5.154 5.386 1.00 52.21 66 ASN A N 19
ATOM 34884 C CA . ASN A 1 66 ? 11.012 -5.851 5.792 1.00 10.42 66 ASN A CA 19
ATOM 34885 C C . ASN A 1 66 ? 10.051 -6.063 4.614 1.00 74.33 66 ASN A C 19
ATOM 34886 O O . ASN A 1 66 ? 8.860 -6.303 4.820 1.00 71.13 66 ASN A O 19
ATOM 34897 N N . LYS A 1 67 ? 10.568 -6.021 3.387 1.00 0.33 67 LYS A N 19
ATOM 34898 C CA . LYS A 1 67 ? 9.757 -6.144 2.174 1.00 23.24 67 LYS A CA 19
ATOM 34899 C C . LYS A 1 67 ? 10.260 -7.328 1.332 1.00 41.40 67 LYS A C 19
ATOM 34900 O O . LYS A 1 67 ? 11.480 -7.474 1.157 1.00 65.44 67 LYS A O 19
ATOM 34919 N N . PRO A 1 68 ? 9.335 -8.193 0.794 1.00 14.21 68 PRO A N 19
ATOM 34920 C CA . PRO A 1 68 ? 9.692 -9.195 -0.232 1.00 2.22 68 PRO A CA 19
ATOM 34921 C C . PRO A 1 68 ? 10.076 -8.526 -1.572 1.00 21.10 68 PRO A C 19
ATOM 34922 O O . PRO A 1 68 ? 9.810 -7.342 -1.802 1.00 71.54 68 PRO A O 19
ATOM 34933 N N . GLN A 1 69 ? 10.680 -9.320 -2.455 1.00 34.53 69 GLN A N 19
ATOM 34934 C CA . GLN A 1 69 ? 11.293 -8.828 -3.698 1.00 5.44 69 GLN A CA 19
ATOM 34935 C C . GLN A 1 69 ? 10.241 -8.601 -4.795 1.00 3.51 69 GLN A C 19
ATOM 34936 O O . GLN A 1 69 ? 10.452 -7.785 -5.696 1.00 60.20 69 GLN A O 19
ATOM 34950 N N . ASN A 1 70 ? 9.109 -9.322 -4.712 1.00 54.00 70 ASN A N 19
ATOM 34951 C CA . ASN A 1 70 ? 8.028 -9.212 -5.712 1.00 55.01 70 ASN A CA 19
ATOM 34952 C C . ASN A 1 70 ? 7.102 -8.004 -5.423 1.00 60.12 70 ASN A C 19
ATOM 34953 O O . ASN A 1 70 ? 6.383 -7.545 -6.312 1.00 33.22 70 ASN A O 19
ATOM 34964 N N . ILE A 1 71 ? 7.153 -7.489 -4.184 1.00 15.44 71 ILE A N 19
ATOM 34965 C CA . ILE A 1 71 ? 6.426 -6.273 -3.775 1.00 42.13 71 ILE A CA 19
ATOM 34966 C C . ILE A 1 71 ? 7.377 -5.075 -3.853 1.00 55.35 71 ILE A C 19
ATOM 34967 O O . ILE A 1 71 ? 8.548 -5.188 -3.482 1.00 62.02 71 ILE A O 19
ATOM 34983 N N . LYS A 1 72 ? 6.868 -3.925 -4.333 1.00 42.23 72 LYS A N 19
ATOM 34984 C CA . LYS A 1 72 ? 7.658 -2.691 -4.457 1.00 63.13 72 LYS A CA 19
ATOM 34985 C C . LYS A 1 72 ? 6.787 -1.458 -4.182 1.00 42.50 72 LYS A C 19
ATOM 34986 O O . LYS A 1 72 ? 5.578 -1.486 -4.404 1.00 64.23 72 LYS A O 19
ATOM 35005 N N . ILE A 1 73 ? 7.430 -0.390 -3.679 1.00 51.40 73 ILE A N 19
ATOM 35006 C CA . ILE A 1 73 ? 6.805 0.929 -3.466 1.00 42.32 73 ILE A CA 19
ATOM 35007 C C . ILE A 1 73 ? 7.584 1.962 -4.296 1.00 72.42 73 ILE A C 19
ATOM 35008 O O . ILE A 1 73 ? 8.786 2.141 -4.075 1.00 61.03 73 ILE A O 19
ATOM 35024 N N . GLN A 1 74 ? 6.910 2.612 -5.253 1.00 3.24 74 GLN A N 19
ATOM 35025 C CA . GLN A 1 74 ? 7.489 3.730 -6.021 1.00 33.12 74 GLN A CA 19
ATOM 35026 C C . GLN A 1 74 ? 6.949 5.051 -5.445 1.00 54.24 74 GLN A C 19
ATOM 35027 O O . GLN A 1 74 ? 5.733 5.264 -5.397 1.00 53.01 74 GLN A O 19
ATOM 35041 N N . LYS A 1 75 ? 7.857 5.918 -4.982 1.00 20.23 75 LYS A N 19
ATOM 35042 C CA . LYS A 1 75 ? 7.491 7.150 -4.265 1.00 15.40 75 LYS A CA 19
ATOM 35043 C C . LYS A 1 75 ? 7.580 8.351 -5.214 1.00 73.42 75 LYS A C 19
ATOM 35044 O O . LYS A 1 75 ? 8.679 8.806 -5.558 1.00 4.54 75 LYS A O 19
ATOM 35063 N N . LYS A 1 76 ? 6.408 8.818 -5.651 1.00 41.52 76 LYS A N 19
ATOM 35064 C CA . LYS A 1 76 ? 6.253 9.979 -6.545 1.00 13.22 76 LYS A CA 19
ATOM 35065 C C . LYS A 1 76 ? 6.117 11.278 -5.718 1.00 52.03 76 LYS A C 19
ATOM 35066 O O . LYS A 1 76 ? 5.798 11.211 -4.521 1.00 43.41 76 LYS A O 19
ATOM 35085 N N . PRO A 1 77 ? 6.398 12.483 -6.318 1.00 20.01 77 PRO A N 19
ATOM 35086 C CA . PRO A 1 77 ? 6.184 13.785 -5.638 1.00 31.24 77 PRO A CA 19
ATOM 35087 C C . PRO A 1 77 ? 4.688 14.029 -5.310 1.00 34.14 77 PRO A C 19
ATOM 35088 O O . PRO A 1 77 ? 3.921 14.525 -6.149 1.00 75.14 77 PRO A O 19
ATOM 35099 N N . GLY A 1 78 ? 4.275 13.593 -4.109 1.00 42.41 78 GLY A N 19
ATOM 35100 C CA . GLY A 1 78 ? 2.915 13.824 -3.603 1.00 20.24 78 GLY A CA 19
ATOM 35101 C C . GLY A 1 78 ? 2.057 12.565 -3.521 1.00 24.05 78 GLY A C 19
ATOM 35102 O O . GLY A 1 78 ? 0.877 12.658 -3.152 1.00 24.13 78 GLY A O 19
ATOM 35106 N N . LYS A 1 79 ? 2.641 11.389 -3.856 1.00 35.03 79 LYS A N 19
ATOM 35107 C CA . LYS A 1 79 ? 1.922 10.083 -3.820 1.00 52.20 79 LYS A CA 19
ATOM 35108 C C . LYS A 1 79 ? 2.905 8.906 -3.883 1.00 1.25 79 LYS A C 19
ATOM 35109 O O . LYS A 1 79 ? 4.108 9.102 -4.027 1.00 72.44 79 LYS A O 19
ATOM 35128 N N . SER A 1 80 ? 2.373 7.684 -3.747 1.00 55.21 80 SER A N 19
ATOM 35129 C CA . SER A 1 80 ? 3.153 6.442 -3.847 1.00 41.04 80 SER A CA 19
ATOM 35130 C C . SER A 1 80 ? 2.196 5.279 -4.093 1.00 54.11 80 SER A C 19
ATOM 35131 O O . SER A 1 80 ? 1.064 5.289 -3.591 1.00 64.01 80 SER A O 19
ATOM 35139 N N . GLU A 1 81 ? 2.634 4.283 -4.882 1.00 71.23 81 GLU A N 19
ATOM 35140 C CA . GLU A 1 81 ? 1.833 3.074 -5.132 1.00 0.23 81 GLU A CA 19
ATOM 35141 C C . GLU A 1 81 ? 2.650 1.821 -4.818 1.00 53.21 81 GLU A C 19
ATOM 35142 O O . GLU A 1 81 ? 3.855 1.765 -5.098 1.00 2.41 81 GLU A O 19
ATOM 35154 N N . LEU A 1 82 ? 1.969 0.808 -4.254 1.00 63.22 82 LEU A N 19
ATOM 35155 C CA . LEU A 1 82 ? 2.563 -0.485 -3.929 1.00 2.42 82 LEU A CA 19
ATOM 35156 C C . LEU A 1 82 ? 2.061 -1.512 -4.953 1.00 21.51 82 LEU A C 19
ATOM 35157 O O . LEU A 1 82 ? 0.854 -1.759 -5.046 1.00 20.12 82 LEU A O 19
ATOM 35173 N N . ARG A 1 83 ? 2.991 -2.085 -5.726 1.00 42.53 83 ARG A N 19
ATOM 35174 C CA . ARG A 1 83 ? 2.688 -3.074 -6.765 1.00 14.54 83 ARG A CA 19
ATOM 35175 C C . ARG A 1 83 ? 3.170 -4.467 -6.326 1.00 42.33 83 ARG A C 19
ATOM 35176 O O . ARG A 1 83 ? 4.383 -4.713 -6.245 1.00 75.21 83 ARG A O 19
ATOM 35197 N N . ILE A 1 84 ? 2.211 -5.358 -6.027 1.00 20.14 84 ILE A N 19
ATOM 35198 C CA . ILE A 1 84 ? 2.487 -6.782 -5.782 1.00 13.00 84 ILE A CA 19
ATOM 35199 C C . ILE A 1 84 ? 2.566 -7.500 -7.140 1.00 34.34 84 ILE A C 19
ATOM 35200 O O . ILE A 1 84 ? 1.534 -7.754 -7.759 1.00 34.33 84 ILE A O 19
ATOM 35216 N N . ASN A 1 85 ? 3.779 -7.790 -7.611 1.00 32.22 85 ASN A N 19
ATOM 35217 C CA . ASN A 1 85 ? 3.989 -8.517 -8.883 1.00 11.32 85 ASN A CA 19
ATOM 35218 C C . ASN A 1 85 ? 4.063 -10.021 -8.591 1.00 11.32 85 ASN A C 19
ATOM 35219 O O . ASN A 1 85 ? 4.842 -10.425 -7.739 1.00 11.51 85 ASN A O 19
ATOM 35230 N N . LYS A 1 86 ? 3.252 -10.825 -9.307 1.00 31.24 86 LYS A N 19
ATOM 35231 C CA . LYS A 1 86 ? 3.173 -12.292 -9.121 1.00 31.22 86 LYS A CA 19
ATOM 35232 C C . LYS A 1 86 ? 2.838 -12.636 -7.652 1.00 41.20 86 LYS A C 19
ATOM 35233 O O . LYS A 1 86 ? 3.699 -13.076 -6.880 1.00 62.45 86 LYS A O 19
ATOM 35252 N N . ALA A 1 87 ? 1.592 -12.356 -7.276 1.00 35.14 87 ALA A N 19
ATOM 35253 C CA . ALA A 1 87 ? 1.108 -12.509 -5.900 1.00 22.33 87 ALA A CA 19
ATOM 35254 C C . ALA A 1 87 ? 0.976 -13.990 -5.505 1.00 52.54 87 ALA A C 19
ATOM 35255 O O . ALA A 1 87 ? 0.789 -14.859 -6.350 1.00 11.23 87 ALA A O 19
ATOM 35262 N N . SER A 1 88 ? 1.101 -14.255 -4.214 1.00 35.14 88 SER A N 19
ATOM 35263 C CA . SER A 1 88 ? 0.875 -15.583 -3.622 1.00 32.00 88 SER A CA 19
ATOM 35264 C C . SER A 1 88 ? 0.050 -15.397 -2.351 1.00 33.25 88 SER A C 19
ATOM 35265 O O . SER A 1 88 ? -0.264 -14.254 -1.970 1.00 52.11 88 SER A O 19
ATOM 35273 N N . LEU A 1 89 ? -0.303 -16.508 -1.691 1.00 33.21 89 LEU A N 19
ATOM 35274 C CA . LEU A 1 89 ? -1.163 -16.480 -0.484 1.00 55.40 89 LEU A CA 19
ATOM 35275 C C . LEU A 1 89 ? -0.467 -15.750 0.687 1.00 33.31 89 LEU A C 19
ATOM 35276 O O . LEU A 1 89 ? -1.131 -15.287 1.621 1.00 44.12 89 LEU A O 19
ATOM 35292 N N . ALA A 1 90 ? 0.875 -15.649 0.608 1.00 31.33 90 ALA A N 19
ATOM 35293 C CA . ALA A 1 90 ? 1.697 -14.891 1.574 1.00 32.55 90 ALA A CA 19
ATOM 35294 C C . ALA A 1 90 ? 1.560 -13.368 1.364 1.00 21.40 90 ALA A C 19
ATOM 35295 O O . ALA A 1 90 ? 1.674 -12.595 2.317 1.00 74.21 90 ALA A O 19
ATOM 35302 N N . ASP A 1 91 ? 1.319 -12.953 0.104 1.00 4.41 91 ASP A N 19
ATOM 35303 C CA . ASP A 1 91 ? 1.156 -11.525 -0.270 1.00 63.12 91 ASP A CA 19
ATOM 35304 C C . ASP A 1 91 ? -0.247 -10.991 0.070 1.00 34.22 91 ASP A C 19
ATOM 35305 O O . ASP A 1 91 ? -0.512 -9.789 -0.060 1.00 0.32 91 ASP A O 19
ATOM 35314 N N . SER A 1 92 ? -1.138 -11.895 0.495 1.00 32.24 92 SER A N 19
ATOM 35315 C CA . SER A 1 92 ? -2.442 -11.531 1.051 1.00 4.24 92 SER A CA 19
ATOM 35316 C C . SER A 1 92 ? -2.247 -10.872 2.436 1.00 2.50 92 SER A C 19
ATOM 35317 O O . SER A 1 92 ? -1.441 -11.348 3.248 1.00 0.24 92 SER A O 19
ATOM 35325 N N . GLY A 1 93 ? -2.938 -9.747 2.661 1.00 15.43 93 GLY A N 19
ATOM 35326 C CA . GLY A 1 93 ? -2.949 -9.062 3.954 1.00 34.10 93 GLY A CA 19
ATOM 35327 C C . GLY A 1 93 ? -3.637 -7.716 3.865 1.00 52.43 93 GLY A C 19
ATOM 35328 O O . GLY A 1 93 ? -3.992 -7.277 2.770 1.00 72.32 93 GLY A O 19
ATOM 35332 N N . GLU A 1 94 ? -3.830 -7.046 5.012 1.00 0.35 94 GLU A N 19
ATOM 35333 C CA . GLU A 1 94 ? -4.419 -5.693 5.045 1.00 2.44 94 GLU A CA 19
ATOM 35334 C C . GLU A 1 94 ? -3.303 -4.646 4.903 1.00 20.35 94 GLU A C 19
ATOM 35335 O O . GLU A 1 94 ? -2.486 -4.470 5.810 1.00 53.20 94 GLU A O 19
ATOM 35347 N N . TYR A 1 95 ? -3.262 -3.973 3.754 1.00 3.32 95 TYR A N 19
ATOM 35348 C CA . TYR A 1 95 ? -2.306 -2.894 3.492 1.00 3.23 95 TYR A CA 19
ATOM 35349 C C . TYR A 1 95 ? -2.914 -1.547 3.900 1.00 33.21 95 TYR A C 19
ATOM 35350 O O . TYR A 1 95 ? -4.020 -1.206 3.486 1.00 21.53 95 TYR A O 19
ATOM 35368 N N . MET A 1 96 ? -2.173 -0.800 4.711 1.00 24.24 96 MET A N 19
ATOM 35369 C CA . MET A 1 96 ? -2.527 0.553 5.132 1.00 70.04 96 MET A CA 19
ATOM 35370 C C . MET A 1 96 ? -1.377 1.498 4.765 1.00 60.21 96 MET A C 19
ATOM 35371 O O . MET A 1 96 ? -0.280 1.376 5.303 1.00 14.14 96 MET A O 19
ATOM 35385 N N . CYS A 1 97 ? -1.641 2.436 3.854 1.00 65.53 97 CYS A N 19
ATOM 35386 C CA . CYS A 1 97 ? -0.690 3.503 3.523 1.00 41.15 97 CYS A CA 19
ATOM 35387 C C . CYS A 1 97 ? -0.821 4.615 4.565 1.00 1.31 97 CYS A C 19
ATOM 35388 O O . CYS A 1 97 ? -1.887 4.787 5.161 1.00 13.15 97 CYS A O 19
ATOM 35395 N N . LYS A 1 98 ? 0.264 5.351 4.779 1.00 31.41 98 LYS A N 19
ATOM 35396 C CA . LYS A 1 98 ? 0.334 6.446 5.751 1.00 32.25 98 LYS A CA 19
ATOM 35397 C C . LYS A 1 98 ? 0.985 7.653 5.079 1.00 21.14 98 LYS A C 19
ATOM 35398 O O . LYS A 1 98 ? 1.734 7.488 4.118 1.00 31.05 98 LYS A O 19
ATOM 35417 N N . VAL A 1 99 ? 0.685 8.859 5.575 1.00 72.11 99 VAL A N 19
ATOM 35418 C CA . VAL A 1 99 ? 1.314 10.093 5.102 1.00 13.31 99 VAL A CA 19
ATOM 35419 C C . VAL A 1 99 ? 1.739 10.967 6.297 1.00 34.41 99 VAL A C 19
ATOM 35420 O O . VAL A 1 99 ? 1.041 11.035 7.314 1.00 52.20 99 VAL A O 19
ATOM 35433 N N . ILE A 1 100 ? 2.927 11.580 6.172 1.00 43.43 100 ILE A N 19
ATOM 35434 C CA . ILE A 1 100 ? 3.506 12.501 7.160 1.00 45.55 100 ILE A CA 19
ATOM 35435 C C . ILE A 1 100 ? 3.859 13.808 6.422 1.00 20.03 100 ILE A C 19
ATOM 35436 O O . ILE A 1 100 ? 4.533 13.772 5.387 1.00 42.03 100 ILE A O 19
ATOM 35452 N N . SER A 1 101 ? 3.394 14.953 6.946 1.00 51.43 101 SER A N 19
ATOM 35453 C CA . SER A 1 101 ? 3.630 16.273 6.325 1.00 21.13 101 SER A CA 19
ATOM 35454 C C . SER A 1 101 ? 3.954 17.313 7.399 1.00 63.32 101 SER A C 19
ATOM 35455 O O . SER A 1 101 ? 4.131 16.971 8.573 1.00 30.14 101 SER A O 19
ATOM 35463 N N . LYS A 1 102 ? 4.033 18.586 6.975 1.00 23.14 102 LYS A N 19
ATOM 35464 C CA . LYS A 1 102 ? 4.190 19.731 7.892 1.00 75.14 102 LYS A CA 19
ATOM 35465 C C . LYS A 1 102 ? 2.879 20.007 8.651 1.00 51.11 102 LYS A C 19
ATOM 35466 O O . LYS A 1 102 ? 2.902 20.518 9.774 1.00 14.24 102 LYS A O 19
ATOM 35485 N N . LEU A 1 103 ? 1.745 19.652 8.028 1.00 63.53 103 LEU A N 19
ATOM 35486 C CA . LEU A 1 103 ? 0.401 19.934 8.565 1.00 75.11 103 LEU A CA 19
ATOM 35487 C C . LEU A 1 103 ? -0.027 18.866 9.586 1.00 51.35 103 LEU A C 19
ATOM 35488 O O . LEU A 1 103 ? -0.535 19.196 10.662 1.00 54.03 103 LEU A O 19
ATOM 35504 N N . GLY A 1 104 ? 0.171 17.591 9.227 1.00 53.30 104 GLY A N 19
ATOM 35505 C CA . GLY A 1 104 ? -0.217 16.475 10.090 1.00 54.05 104 GLY A CA 19
ATOM 35506 C C . GLY A 1 104 ? -0.024 15.125 9.433 1.00 24.05 104 GLY A C 19
ATOM 35507 O O . GLY A 1 104 ? 0.672 15.016 8.419 1.00 52.24 104 GLY A O 19
ATOM 35511 N N . ASN A 1 105 ? -0.623 14.086 10.037 1.00 13.25 105 ASN A N 19
ATOM 35512 C CA . ASN A 1 105 ? -0.512 12.687 9.561 1.00 11.33 105 ASN A CA 19
ATOM 35513 C C . ASN A 1 105 ? -1.900 12.109 9.261 1.00 40.33 105 ASN A C 19
ATOM 35514 O O . ASN A 1 105 ? -2.921 12.705 9.636 1.00 35.24 105 ASN A O 19
ATOM 35525 N N . ASP A 1 106 ? -1.918 10.939 8.595 1.00 71.43 106 ASP A N 19
ATOM 35526 C CA . ASP A 1 106 ? -3.160 10.230 8.209 1.00 33.44 106 ASP A CA 19
ATOM 35527 C C . ASP A 1 106 ? -2.811 8.820 7.705 1.00 24.22 106 ASP A C 19
ATOM 35528 O O . ASP A 1 106 ? -1.652 8.555 7.379 1.00 41.44 106 ASP A O 19
ATOM 35537 N N . SER A 1 107 ? -3.816 7.920 7.627 1.00 54.41 107 SER A N 19
ATOM 35538 C CA . SER A 1 107 ? -3.612 6.535 7.169 1.00 72.42 107 SER A CA 19
ATOM 35539 C C . SER A 1 107 ? -4.900 5.961 6.536 1.00 24.00 107 SER A C 19
ATOM 35540 O O . SER A 1 107 ? -5.981 6.041 7.136 1.00 33.43 107 SER A O 19
ATOM 35548 N N . ALA A 1 108 ? -4.768 5.385 5.317 1.00 23.10 108 ALA A N 19
ATOM 35549 C CA . ALA A 1 108 ? -5.877 4.726 4.585 1.00 12.13 108 ALA A CA 19
ATOM 35550 C C . ALA A 1 108 ? -5.597 3.224 4.463 1.00 30.24 108 ALA A C 19
ATOM 35551 O O . ALA A 1 108 ? -4.494 2.841 4.083 1.00 61.44 108 ALA A O 19
ATOM 35558 N N . SER A 1 109 ? -6.603 2.386 4.766 1.00 11.53 109 SER A N 19
ATOM 35559 C CA . SER A 1 109 ? -6.471 0.911 4.746 1.00 12.43 109 SER A CA 19
ATOM 35560 C C . SER A 1 109 ? -7.116 0.282 3.486 1.00 70.34 109 SER A C 19
ATOM 35561 O O . SER A 1 109 ? -7.879 0.940 2.761 1.00 12.24 109 SER A O 19
ATOM 35569 N N . ALA A 1 110 ? -6.778 -1.002 3.246 1.00 13.33 110 ALA A N 19
ATOM 35570 C CA . ALA A 1 110 ? -7.336 -1.821 2.153 1.00 62.15 110 ALA A CA 19
ATOM 35571 C C . ALA A 1 110 ? -7.049 -3.300 2.435 1.00 14.04 110 ALA A C 19
ATOM 35572 O O . ALA A 1 110 ? -5.905 -3.667 2.717 1.00 33.23 110 ALA A O 19
ATOM 35579 N N . ASN A 1 111 ? -8.081 -4.146 2.355 1.00 74.20 111 ASN A N 19
ATOM 35580 C CA . ASN A 1 111 ? -7.955 -5.589 2.635 1.00 34.14 111 ASN A CA 19
ATOM 35581 C C . ASN A 1 111 ? -7.688 -6.352 1.330 1.00 24.12 111 ASN A C 19
ATOM 35582 O O . ASN A 1 111 ? -8.591 -6.530 0.507 1.00 61.14 111 ASN A O 19
ATOM 35593 N N . ILE A 1 112 ? -6.427 -6.760 1.139 1.00 12.23 112 ILE A N 19
ATOM 35594 C CA . ILE A 1 112 ? -5.998 -7.539 -0.032 1.00 33.30 112 ILE A CA 19
ATOM 35595 C C . ILE A 1 112 ? -6.051 -9.034 0.297 1.00 70.11 112 ILE A C 19
ATOM 35596 O O . ILE A 1 112 ? -5.443 -9.480 1.270 1.00 30.15 112 ILE A O 19
ATOM 35612 N N . THR A 1 113 ? -6.802 -9.793 -0.503 1.00 24.03 113 THR A N 19
ATOM 35613 C CA . THR A 1 113 ? -6.872 -11.246 -0.386 1.00 32.22 113 THR A CA 19
ATOM 35614 C C . THR A 1 113 ? -6.324 -11.865 -1.670 1.00 41.33 113 THR A C 19
ATOM 35615 O O . THR A 1 113 ? -6.608 -11.374 -2.763 1.00 74.14 113 THR A O 19
ATOM 35626 N N . ILE A 1 114 ? -5.512 -12.914 -1.540 1.00 24.32 114 ILE A N 19
ATOM 35627 C CA . ILE A 1 114 ? -5.045 -13.693 -2.688 1.00 34.30 114 ILE A CA 19
ATOM 35628 C C . ILE A 1 114 ? -5.600 -15.108 -2.562 1.00 21.32 114 ILE A C 19
ATOM 35629 O O . ILE A 1 114 ? -5.479 -15.732 -1.503 1.00 34.34 114 ILE A O 19
ATOM 35645 N N . VAL A 1 115 ? -6.232 -15.584 -3.633 1.00 42.32 115 VAL A N 19
ATOM 35646 C CA . VAL A 1 115 ? -6.773 -16.948 -3.726 1.00 55.14 115 VAL A CA 19
ATOM 35647 C C . VAL A 1 115 ? -5.961 -17.749 -4.753 1.00 23.15 115 VAL A C 19
ATOM 35648 O O . VAL A 1 115 ? -5.154 -17.186 -5.496 1.00 34.04 115 VAL A O 19
ATOM 35661 N N . GLU A 1 116 ? -6.162 -19.066 -4.761 1.00 24.32 116 GLU A N 19
ATOM 35662 C CA . GLU A 1 116 ? -5.546 -19.967 -5.744 1.00 71.53 116 GLU A CA 19
ATOM 35663 C C . GLU A 1 116 ? -6.455 -20.079 -6.978 1.00 11.15 116 GLU A C 19
ATOM 35664 O O . GLU A 1 116 ? -7.675 -20.243 -6.849 1.00 25.31 116 GLU A O 19
ATOM 35676 N N . SER A 1 117 ? -5.850 -19.971 -8.160 1.00 3.23 117 SER A N 19
ATOM 35677 C CA . SER A 1 117 ? -6.543 -20.137 -9.451 1.00 64.35 117 SER A CA 19
ATOM 35678 C C . SER A 1 117 ? -6.706 -21.636 -9.801 1.00 31.41 117 SER A C 19
ATOM 35679 O O . SER A 1 117 ? -5.722 -22.318 -10.104 1.00 64.11 117 SER A O 19
ATOM 35687 N N . ASN A 1 118 ? -7.957 -22.135 -9.731 1.00 43.44 118 ASN A N 19
ATOM 35688 C CA . ASN A 1 118 ? -8.292 -23.539 -10.052 1.00 41.21 118 ASN A CA 19
ATOM 35689 C C . ASN A 1 118 ? -8.123 -23.788 -11.571 1.00 14.11 118 ASN A C 19
ATOM 35690 O O . ASN A 1 118 ? -7.243 -24.581 -11.959 1.00 32.53 118 ASN A O 19
ATOM 35702 N N . MET A 1 1 ? -31.805 24.281 -4.774 1.00 74.35 1 MET A N 20
ATOM 35703 C CA . MET A 1 1 ? -30.634 23.451 -4.437 1.00 21.31 1 MET A CA 20
ATOM 35704 C C . MET A 1 1 ? -29.508 23.760 -5.431 1.00 63.13 1 MET A C 20
ATOM 35705 O O . MET A 1 1 ? -29.503 23.247 -6.559 1.00 20.50 1 MET A O 20
ATOM 35721 N N . HIS A 1 2 ? -28.567 24.638 -5.018 1.00 4.31 2 HIS A N 20
ATOM 35722 C CA . HIS A 1 2 ? -27.458 25.095 -5.873 1.00 44.50 2 HIS A CA 20
ATOM 35723 C C . HIS A 1 2 ? -26.123 25.067 -5.109 1.00 43.40 2 HIS A C 20
ATOM 35724 O O . HIS A 1 2 ? -26.071 25.390 -3.916 1.00 24.34 2 HIS A O 20
ATOM 35739 N N . HIS A 1 3 ? -25.068 24.651 -5.819 1.00 14.25 3 HIS A N 20
ATOM 35740 C CA . HIS A 1 3 ? -23.681 24.724 -5.356 1.00 22.43 3 HIS A CA 20
ATOM 35741 C C . HIS A 1 3 ? -22.785 24.669 -6.595 1.00 3.55 3 HIS A C 20
ATOM 35742 O O . HIS A 1 3 ? -22.503 23.580 -7.121 1.00 0.11 3 HIS A O 20
ATOM 35757 N N . HIS A 1 4 ? -22.396 25.852 -7.093 1.00 71.15 4 HIS A N 20
ATOM 35758 C CA . HIS A 1 4 ? -21.558 25.963 -8.289 1.00 74.55 4 HIS A CA 20
ATOM 35759 C C . HIS A 1 4 ? -20.117 25.524 -7.974 1.00 70.30 4 HIS A C 20
ATOM 35760 O O . HIS A 1 4 ? -19.545 25.925 -6.948 1.00 61.14 4 HIS A O 20
ATOM 35775 N N . HIS A 1 5 ? -19.560 24.666 -8.844 1.00 1.32 5 HIS A N 20
ATOM 35776 C CA . HIS A 1 5 ? -18.175 24.187 -8.725 1.00 61.24 5 HIS A CA 20
ATOM 35777 C C . HIS A 1 5 ? -17.211 25.311 -9.134 1.00 64.31 5 HIS A C 20
ATOM 35778 O O . HIS A 1 5 ? -16.853 25.448 -10.311 1.00 75.41 5 HIS A O 20
ATOM 35793 N N . HIS A 1 6 ? -16.830 26.125 -8.140 1.00 5.43 6 HIS A N 20
ATOM 35794 C CA . HIS A 1 6 ? -15.967 27.295 -8.328 1.00 63.14 6 HIS A CA 20
ATOM 35795 C C . HIS A 1 6 ? -15.406 27.708 -6.955 1.00 63.43 6 HIS A C 20
ATOM 35796 O O . HIS A 1 6 ? -15.962 28.579 -6.278 1.00 2.44 6 HIS A O 20
ATOM 35811 N N . HIS A 1 7 ? -14.342 27.005 -6.514 1.00 23.43 7 HIS A N 20
ATOM 35812 C CA . HIS A 1 7 ? -13.717 27.230 -5.190 1.00 31.21 7 HIS A CA 20
ATOM 35813 C C . HIS A 1 7 ? -12.729 28.410 -5.226 1.00 0.14 7 HIS A C 20
ATOM 35814 O O . HIS A 1 7 ? -12.457 29.021 -4.188 1.00 52.42 7 HIS A O 20
ATOM 35829 N N . SER A 1 8 ? -12.190 28.724 -6.417 1.00 42.22 8 SER A N 20
ATOM 35830 C CA . SER A 1 8 ? -11.224 29.829 -6.601 1.00 22.00 8 SER A CA 20
ATOM 35831 C C . SER A 1 8 ? -11.525 30.607 -7.886 1.00 2.13 8 SER A C 20
ATOM 35832 O O . SER A 1 8 ? -12.156 30.074 -8.809 1.00 24.20 8 SER A O 20
ATOM 35840 N N . SER A 1 9 ? -11.042 31.861 -7.941 1.00 34.33 9 SER A N 20
ATOM 35841 C CA . SER A 1 9 ? -11.275 32.771 -9.069 1.00 45.44 9 SER A CA 20
ATOM 35842 C C . SER A 1 9 ? -9.951 33.442 -9.495 1.00 74.10 9 SER A C 20
ATOM 35843 O O . SER A 1 9 ? -9.291 34.095 -8.678 1.00 53.11 9 SER A O 20
ATOM 35851 N N . GLY A 1 10 ? -9.578 33.269 -10.780 1.00 54.42 10 GLY A N 20
ATOM 35852 C CA . GLY A 1 10 ? -8.400 33.926 -11.355 1.00 21.05 10 GLY A CA 20
ATOM 35853 C C . GLY A 1 10 ? -7.074 33.296 -10.959 1.00 0.40 10 GLY A C 20
ATOM 35854 O O . GLY A 1 10 ? -7.034 32.239 -10.321 1.00 12.55 10 GLY A O 20
ATOM 35858 N N . ARG A 1 11 ? -5.977 33.955 -11.365 1.00 4.31 11 ARG A N 20
ATOM 35859 C CA . ARG A 1 11 ? -4.614 33.478 -11.100 1.00 54.15 11 ARG A CA 20
ATOM 35860 C C . ARG A 1 11 ? -4.130 33.997 -9.732 1.00 52.12 11 ARG A C 20
ATOM 35861 O O . ARG A 1 11 ? -3.772 35.176 -9.611 1.00 30.11 11 ARG A O 20
ATOM 35882 N N . GLU A 1 12 ? -4.158 33.124 -8.705 1.00 32.43 12 GLU A N 20
ATOM 35883 C CA . GLU A 1 12 ? -3.681 33.460 -7.350 1.00 55.45 12 GLU A CA 20
ATOM 35884 C C . GLU A 1 12 ? -3.397 32.192 -6.523 1.00 32.35 12 GLU A C 20
ATOM 35885 O O . GLU A 1 12 ? -4.126 31.196 -6.614 1.00 64.33 12 GLU A O 20
ATOM 35897 N N . ASN A 1 13 ? -2.309 32.246 -5.731 1.00 24.25 13 ASN A N 20
ATOM 35898 C CA . ASN A 1 13 ? -1.994 31.244 -4.694 1.00 52.01 13 ASN A CA 20
ATOM 35899 C C . ASN A 1 13 ? -1.480 31.983 -3.457 1.00 2.15 13 ASN A C 20
ATOM 35900 O O . ASN A 1 13 ? -0.478 32.699 -3.522 1.00 34.34 13 ASN A O 20
ATOM 35911 N N . LEU A 1 14 ? -2.181 31.817 -2.336 1.00 0.11 14 LEU A N 20
ATOM 35912 C CA . LEU A 1 14 ? -1.857 32.494 -1.066 1.00 4.44 14 LEU A CA 20
ATOM 35913 C C . LEU A 1 14 ? -0.886 31.630 -0.245 1.00 13.54 14 LEU A C 20
ATOM 35914 O O . LEU A 1 14 ? -0.383 30.624 -0.748 1.00 63.35 14 LEU A O 20
ATOM 35930 N N . TYR A 1 15 ? -0.638 31.993 1.035 1.00 75.55 15 TYR A N 20
ATOM 35931 C CA . TYR A 1 15 ? 0.281 31.225 1.914 1.00 0.44 15 TYR A CA 20
ATOM 35932 C C . TYR A 1 15 ? -0.346 29.893 2.421 1.00 52.54 15 TYR A C 20
ATOM 35933 O O . TYR A 1 15 ? 0.176 29.284 3.365 1.00 60.11 15 TYR A O 20
ATOM 35951 N N . PHE A 1 16 ? -1.441 29.460 1.756 1.00 33.43 16 PHE A N 20
ATOM 35952 C CA . PHE A 1 16 ? -2.154 28.204 2.003 1.00 72.34 16 PHE A CA 20
ATOM 35953 C C . PHE A 1 16 ? -2.758 28.215 3.411 1.00 31.01 16 PHE A C 20
ATOM 35954 O O . PHE A 1 16 ? -2.359 27.459 4.304 1.00 32.02 16 PHE A O 20
ATOM 35971 N N . GLN A 1 17 ? -3.715 29.137 3.587 1.00 4.44 17 GLN A N 20
ATOM 35972 C CA . GLN A 1 17 ? -4.400 29.376 4.862 1.00 34.01 17 GLN A CA 20
ATOM 35973 C C . GLN A 1 17 ? -5.359 28.222 5.177 1.00 30.14 17 GLN A C 20
ATOM 35974 O O . GLN A 1 17 ? -5.569 27.878 6.350 1.00 44.15 17 GLN A O 20
ATOM 35988 N N . GLY A 1 18 ? -5.918 27.615 4.111 1.00 11.34 18 GLY A N 20
ATOM 35989 C CA . GLY A 1 18 ? -6.742 26.417 4.238 1.00 12.14 18 GLY A CA 20
ATOM 35990 C C . GLY A 1 18 ? -5.893 25.151 4.319 1.00 2.41 18 GLY A C 20
ATOM 35991 O O . GLY A 1 18 ? -6.017 24.252 3.482 1.00 23.32 18 GLY A O 20
ATOM 35995 N N . ALA A 1 19 ? -5.016 25.090 5.332 1.00 64.55 19 ALA A N 20
ATOM 35996 C CA . ALA A 1 19 ? -4.092 23.963 5.528 1.00 54.53 19 ALA A CA 20
ATOM 35997 C C . ALA A 1 19 ? -4.710 22.922 6.468 1.00 55.44 19 ALA A C 20
ATOM 35998 O O . ALA A 1 19 ? -4.827 23.154 7.679 1.00 42.42 19 ALA A O 20
ATOM 36005 N N . LEU A 1 20 ? -5.143 21.793 5.889 1.00 0.41 20 LEU A N 20
ATOM 36006 C CA . LEU A 1 20 ? -5.676 20.644 6.641 1.00 11.34 20 LEU A CA 20
ATOM 36007 C C . LEU A 1 20 ? -4.625 19.512 6.686 1.00 72.12 20 LEU A C 20
ATOM 36008 O O . LEU A 1 20 ? -3.738 19.463 5.823 1.00 3.53 20 LEU A O 20
ATOM 36024 N N . PRO A 1 21 ? -4.698 18.598 7.716 1.00 12.02 21 PRO A N 20
ATOM 36025 C CA . PRO A 1 21 ? -3.980 17.302 7.682 1.00 4.30 21 PRO A CA 20
ATOM 36026 C C . PRO A 1 21 ? -4.335 16.508 6.392 1.00 55.32 21 PRO A C 20
ATOM 36027 O O . PRO A 1 21 ? -5.531 16.299 6.119 1.00 32.42 21 PRO A O 20
ATOM 36038 N N . PRO A 1 22 ? -3.316 16.094 5.573 1.00 10.30 22 PRO A N 20
ATOM 36039 C CA . PRO A 1 22 ? -3.538 15.460 4.245 1.00 14.33 22 PRO A CA 20
ATOM 36040 C C . PRO A 1 22 ? -4.337 14.145 4.337 1.00 63.21 22 PRO A C 20
ATOM 36041 O O . PRO A 1 22 ? -3.798 13.106 4.706 1.00 71.43 22 PRO A O 20
ATOM 36052 N N . ARG A 1 23 ? -5.632 14.218 4.012 1.00 24.52 23 ARG A N 20
ATOM 36053 C CA . ARG A 1 23 ? -6.571 13.097 4.161 1.00 53.13 23 ARG A CA 20
ATOM 36054 C C . ARG A 1 23 ? -6.474 12.170 2.925 1.00 74.51 23 ARG A C 20
ATOM 36055 O O . ARG A 1 23 ? -6.867 12.562 1.811 1.00 32.21 23 ARG A O 20
ATOM 36076 N N . LEU A 1 24 ? -5.920 10.954 3.135 1.00 2.33 24 LEU A N 20
ATOM 36077 C CA . LEU A 1 24 ? -5.819 9.902 2.099 1.00 52.33 24 LEU A CA 20
ATOM 36078 C C . LEU A 1 24 ? -7.205 9.412 1.655 1.00 43.12 24 LEU A C 20
ATOM 36079 O O . LEU A 1 24 ? -8.112 9.283 2.477 1.00 4.32 24 LEU A O 20
ATOM 36095 N N . LYS A 1 25 ? -7.330 9.105 0.357 1.00 24.20 25 LYS A N 20
ATOM 36096 C CA . LYS A 1 25 ? -8.545 8.495 -0.214 1.00 43.53 25 LYS A CA 20
ATOM 36097 C C . LYS A 1 25 ? -8.718 7.056 0.313 1.00 2.11 25 LYS A C 20
ATOM 36098 O O . LYS A 1 25 ? -7.749 6.448 0.798 1.00 34.32 25 LYS A O 20
ATOM 36117 N N . GLU A 1 26 ? -9.950 6.526 0.221 1.00 15.25 26 GLU A N 20
ATOM 36118 C CA . GLU A 1 26 ? -10.242 5.141 0.626 1.00 11.21 26 GLU A CA 20
ATOM 36119 C C . GLU A 1 26 ? -9.476 4.156 -0.286 1.00 1.53 26 GLU A C 20
ATOM 36120 O O . GLU A 1 26 ? -9.770 4.053 -1.486 1.00 74.23 26 GLU A O 20
ATOM 36132 N N . MET A 1 27 ? -8.466 3.475 0.291 1.00 44.40 27 MET A N 20
ATOM 36133 C CA . MET A 1 27 ? -7.671 2.452 -0.415 1.00 30.31 27 MET A CA 20
ATOM 36134 C C . MET A 1 27 ? -8.551 1.215 -0.674 1.00 24.32 27 MET A C 20
ATOM 36135 O O . MET A 1 27 ? -8.854 0.450 0.248 1.00 14.41 27 MET A O 20
ATOM 36149 N N . LYS A 1 28 ? -8.984 1.080 -1.944 1.00 4.12 28 LYS A N 20
ATOM 36150 C CA . LYS A 1 28 ? -9.977 0.090 -2.396 1.00 42.45 28 LYS A CA 20
ATOM 36151 C C . LYS A 1 28 ? -9.505 -1.355 -2.091 1.00 52.10 28 LYS A C 20
ATOM 36152 O O . LYS A 1 28 ? -8.394 -1.748 -2.476 1.00 72.12 28 LYS A O 20
ATOM 36171 N N . SER A 1 29 ? -10.358 -2.105 -1.371 1.00 51.33 29 SER A N 20
ATOM 36172 C CA . SER A 1 29 ? -10.165 -3.531 -1.093 1.00 21.05 29 SER A CA 20
ATOM 36173 C C . SER A 1 29 ? -10.221 -4.354 -2.403 1.00 43.45 29 SER A C 20
ATOM 36174 O O . SER A 1 29 ? -11.245 -4.373 -3.094 1.00 43.23 29 SER A O 20
ATOM 36182 N N . GLN A 1 30 ? -9.100 -5.012 -2.744 1.00 41.22 30 GLN A N 20
ATOM 36183 C CA . GLN A 1 30 ? -8.935 -5.739 -4.023 1.00 51.30 30 GLN A CA 20
ATOM 36184 C C . GLN A 1 30 ? -8.668 -7.231 -3.774 1.00 42.44 30 GLN A C 20
ATOM 36185 O O . GLN A 1 30 ? -7.927 -7.591 -2.852 1.00 41.11 30 GLN A O 20
ATOM 36199 N N . GLU A 1 31 ? -9.273 -8.089 -4.613 1.00 14.42 31 GLU A N 20
ATOM 36200 C CA . GLU A 1 31 ? -8.985 -9.534 -4.652 1.00 11.30 31 GLU A CA 20
ATOM 36201 C C . GLU A 1 31 ? -8.589 -9.938 -6.079 1.00 60.11 31 GLU A C 20
ATOM 36202 O O . GLU A 1 31 ? -9.179 -9.452 -7.050 1.00 1.11 31 GLU A O 20
ATOM 36214 N N . SER A 1 32 ? -7.595 -10.831 -6.196 1.00 43.31 32 SER A N 20
ATOM 36215 C CA . SER A 1 32 ? -7.152 -11.359 -7.492 1.00 63.31 32 SER A CA 20
ATOM 36216 C C . SER A 1 32 ? -6.578 -12.777 -7.329 1.00 21.04 32 SER A C 20
ATOM 36217 O O . SER A 1 32 ? -6.410 -13.274 -6.209 1.00 55.34 32 SER A O 20
ATOM 36225 N N . ALA A 1 33 ? -6.304 -13.413 -8.473 1.00 5.44 33 ALA A N 20
ATOM 36226 C CA . ALA A 1 33 ? -5.733 -14.762 -8.540 1.00 32.25 33 ALA A CA 20
ATOM 36227 C C . ALA A 1 33 ? -4.238 -14.767 -8.171 1.00 55.40 33 ALA A C 20
ATOM 36228 O O . ALA A 1 33 ? -3.534 -13.772 -8.390 1.00 74.21 33 ALA A O 20
ATOM 36235 N N . ALA A 1 34 ? -3.766 -15.904 -7.632 1.00 24.22 34 ALA A N 20
ATOM 36236 C CA . ALA A 1 34 ? -2.370 -16.076 -7.215 1.00 3.43 34 ALA A CA 20
ATOM 36237 C C . ALA A 1 34 ? -1.451 -16.152 -8.440 1.00 20.44 34 ALA A C 20
ATOM 36238 O O . ALA A 1 34 ? -1.637 -17.015 -9.307 1.00 52.55 34 ALA A O 20
ATOM 36245 N N . GLY A 1 35 ? -0.470 -15.235 -8.501 1.00 53.12 35 GLY A N 20
ATOM 36246 C CA . GLY A 1 35 ? 0.393 -15.061 -9.673 1.00 3.01 35 GLY A CA 20
ATOM 36247 C C . GLY A 1 35 ? 0.127 -13.747 -10.403 1.00 20.04 35 GLY A C 20
ATOM 36248 O O . GLY A 1 35 ? 0.941 -13.328 -11.233 1.00 52.12 35 GLY A O 20
ATOM 36252 N N . SER A 1 36 ? -1.001 -13.081 -10.084 1.00 45.02 36 SER A N 20
ATOM 36253 C CA . SER A 1 36 ? -1.359 -11.773 -10.677 1.00 12.20 36 SER A CA 20
ATOM 36254 C C . SER A 1 36 ? -0.717 -10.611 -9.886 1.00 75.22 36 SER A C 20
ATOM 36255 O O . SER A 1 36 ? -0.439 -10.747 -8.692 1.00 41.24 36 SER A O 20
ATOM 36263 N N . LYS A 1 37 ? -0.494 -9.468 -10.562 1.00 14.44 37 LYS A N 20
ATOM 36264 C CA . LYS A 1 37 ? 0.063 -8.250 -9.935 1.00 0.45 37 LYS A CA 20
ATOM 36265 C C . LYS A 1 37 ? -1.074 -7.324 -9.458 1.00 1.35 37 LYS A C 20
ATOM 36266 O O . LYS A 1 37 ? -2.011 -7.045 -10.213 1.00 10.14 37 LYS A O 20
ATOM 36285 N N . LEU A 1 38 ? -0.990 -6.862 -8.198 1.00 31.23 38 LEU A N 20
ATOM 36286 C CA . LEU A 1 38 ? -1.935 -5.882 -7.629 1.00 51.30 38 LEU A CA 20
ATOM 36287 C C . LEU A 1 38 ? -1.183 -4.598 -7.287 1.00 74.22 38 LEU A C 20
ATOM 36288 O O . LEU A 1 38 ? -0.310 -4.600 -6.416 1.00 25.34 38 LEU A O 20
ATOM 36304 N N . VAL A 1 39 ? -1.517 -3.507 -7.986 1.00 44.44 39 VAL A N 20
ATOM 36305 C CA . VAL A 1 39 ? -0.912 -2.188 -7.741 1.00 63.31 39 VAL A CA 20
ATOM 36306 C C . VAL A 1 39 ? -1.856 -1.365 -6.847 1.00 73.03 39 VAL A C 20
ATOM 36307 O O . VAL A 1 39 ? -2.930 -0.936 -7.284 1.00 32.32 39 VAL A O 20
ATOM 36320 N N . LEU A 1 40 ? -1.456 -1.207 -5.582 1.00 13.01 40 LEU A N 20
ATOM 36321 C CA . LEU A 1 40 ? -2.128 -0.336 -4.608 1.00 0.32 40 LEU A CA 20
ATOM 36322 C C . LEU A 1 40 ? -1.737 1.119 -4.863 1.00 3.45 40 LEU A C 20
ATOM 36323 O O . LEU A 1 40 ? -0.633 1.385 -5.319 1.00 33.21 40 LEU A O 20
ATOM 36339 N N . ARG A 1 41 ? -2.653 2.049 -4.582 1.00 20.04 41 ARG A N 20
ATOM 36340 C CA . ARG A 1 41 ? -2.395 3.493 -4.716 1.00 63.45 41 ARG A CA 20
ATOM 36341 C C . ARG A 1 41 ? -2.645 4.193 -3.384 1.00 41.55 41 ARG A C 20
ATOM 36342 O O . ARG A 1 41 ? -3.516 3.785 -2.606 1.00 74.02 41 ARG A O 20
ATOM 36363 N N . CYS A 1 42 ? -1.858 5.241 -3.134 1.00 42.24 42 CYS A N 20
ATOM 36364 C CA . CYS A 1 42 ? -1.963 6.059 -1.933 1.00 73.40 42 CYS A CA 20
ATOM 36365 C C . CYS A 1 42 ? -1.559 7.495 -2.259 1.00 64.02 42 CYS A C 20
ATOM 36366 O O . CYS A 1 42 ? -0.375 7.787 -2.470 1.00 31.22 42 CYS A O 20
ATOM 36373 N N . GLU A 1 43 ? -2.573 8.359 -2.373 1.00 54.05 43 GLU A N 20
ATOM 36374 C CA . GLU A 1 43 ? -2.407 9.807 -2.498 1.00 62.13 43 GLU A CA 20
ATOM 36375 C C . GLU A 1 43 ? -3.679 10.510 -2.018 1.00 2.01 43 GLU A C 20
ATOM 36376 O O . GLU A 1 43 ? -4.755 9.901 -1.919 1.00 21.52 43 GLU A O 20
ATOM 36388 N N . THR A 1 44 ? -3.535 11.795 -1.720 1.00 24.33 44 THR A N 20
ATOM 36389 C CA . THR A 1 44 ? -4.574 12.598 -1.077 1.00 22.02 44 THR A CA 20
ATOM 36390 C C . THR A 1 44 ? -5.478 13.277 -2.125 1.00 71.31 44 THR A C 20
ATOM 36391 O O . THR A 1 44 ? -5.061 13.469 -3.272 1.00 75.34 44 THR A O 20
ATOM 36402 N N . SER A 1 45 ? -6.710 13.627 -1.710 1.00 42.41 45 SER A N 20
ATOM 36403 C CA . SER A 1 45 ? -7.732 14.248 -2.578 1.00 60.40 45 SER A CA 20
ATOM 36404 C C . SER A 1 45 ? -7.272 15.618 -3.118 1.00 50.52 45 SER A C 20
ATOM 36405 O O . SER A 1 45 ? -7.388 15.893 -4.321 1.00 44.24 45 SER A O 20
ATOM 36413 N N . SER A 1 46 ? -6.740 16.459 -2.220 1.00 72.45 46 SER A N 20
ATOM 36414 C CA . SER A 1 46 ? -6.032 17.698 -2.595 1.00 1.13 46 SER A CA 20
ATOM 36415 C C . SER A 1 46 ? -4.544 17.380 -2.815 1.00 12.33 46 SER A C 20
ATOM 36416 O O . SER A 1 46 ? -4.007 16.516 -2.131 1.00 42.41 46 SER A O 20
ATOM 36424 N N . GLU A 1 47 ? -3.887 18.063 -3.771 1.00 70.41 47 GLU A N 20
ATOM 36425 C CA . GLU A 1 47 ? -2.439 17.883 -4.017 1.00 73.35 47 GLU A CA 20
ATOM 36426 C C . GLU A 1 47 ? -1.622 18.631 -2.940 1.00 21.32 47 GLU A C 20
ATOM 36427 O O . GLU A 1 47 ? -2.015 19.717 -2.501 1.00 61.13 47 GLU A O 20
ATOM 36439 N N . TYR A 1 48 ? -0.512 18.023 -2.499 1.00 42.01 48 TYR A N 20
ATOM 36440 C CA . TYR A 1 48 ? 0.504 18.681 -1.657 1.00 70.11 48 TYR A CA 20
ATOM 36441 C C . TYR A 1 48 ? 1.889 18.207 -2.136 1.00 74.15 48 TYR A C 20
ATOM 36442 O O . TYR A 1 48 ? 2.037 17.056 -2.569 1.00 62.32 48 TYR A O 20
ATOM 36460 N N . SER A 1 49 ? 2.905 19.071 -2.025 1.00 10.34 49 SER A N 20
ATOM 36461 C CA . SER A 1 49 ? 4.298 18.736 -2.410 1.00 21.34 49 SER A CA 20
ATOM 36462 C C . SER A 1 49 ? 5.157 18.467 -1.159 1.00 12.11 49 SER A C 20
ATOM 36463 O O . SER A 1 49 ? 6.390 18.583 -1.195 1.00 2.51 49 SER A O 20
ATOM 36471 N N . SER A 1 50 ? 4.500 18.064 -0.059 1.00 3.31 50 SER A N 20
ATOM 36472 C CA . SER A 1 50 ? 5.148 17.851 1.250 1.00 70.13 50 SER A CA 20
ATOM 36473 C C . SER A 1 50 ? 4.743 16.493 1.855 1.00 51.44 50 SER A C 20
ATOM 36474 O O . SER A 1 50 ? 4.843 16.279 3.071 1.00 43.32 50 SER A O 20
ATOM 36482 N N . LEU A 1 51 ? 4.323 15.560 0.989 1.00 12.55 51 LEU A N 20
ATOM 36483 C CA . LEU A 1 51 ? 3.772 14.264 1.414 1.00 32.34 51 LEU A CA 20
ATOM 36484 C C . LEU A 1 51 ? 4.873 13.194 1.494 1.00 51.11 51 LEU A C 20
ATOM 36485 O O . LEU A 1 51 ? 5.666 13.045 0.559 1.00 21.35 51 LEU A O 20
ATOM 36501 N N . ARG A 1 52 ? 4.919 12.479 2.631 1.00 5.22 52 ARG A N 20
ATOM 36502 C CA . ARG A 1 52 ? 5.882 11.394 2.898 1.00 54.14 52 ARG A CA 20
ATOM 36503 C C . ARG A 1 52 ? 5.089 10.111 3.168 1.00 35.05 52 ARG A C 20
ATOM 36504 O O . ARG A 1 52 ? 4.567 9.928 4.267 1.00 21.30 52 ARG A O 20
ATOM 36525 N N . PHE A 1 53 ? 4.975 9.236 2.174 1.00 40.34 53 PHE A N 20
ATOM 36526 C CA . PHE A 1 53 ? 4.141 8.024 2.299 1.00 10.20 53 PHE A CA 20
ATOM 36527 C C . PHE A 1 53 ? 4.953 6.861 2.868 1.00 21.14 53 PHE A C 20
ATOM 36528 O O . PHE A 1 53 ? 6.176 6.801 2.716 1.00 70.41 53 PHE A O 20
ATOM 36545 N N . LYS A 1 54 ? 4.254 5.953 3.548 1.00 53.33 54 LYS A N 20
ATOM 36546 C CA . LYS A 1 54 ? 4.834 4.736 4.127 1.00 4.14 54 LYS A CA 20
ATOM 36547 C C . LYS A 1 54 ? 3.841 3.596 3.953 1.00 43.35 54 LYS A C 20
ATOM 36548 O O . LYS A 1 54 ? 2.652 3.783 4.185 1.00 41.33 54 LYS A O 20
ATOM 36567 N N . TRP A 1 55 ? 4.325 2.418 3.557 1.00 45.43 55 TRP A N 20
ATOM 36568 C CA . TRP A 1 55 ? 3.473 1.242 3.350 1.00 2.13 55 TRP A CA 20
ATOM 36569 C C . TRP A 1 55 ? 3.696 0.223 4.473 1.00 22.11 55 TRP A C 20
ATOM 36570 O O . TRP A 1 55 ? 4.829 -0.033 4.887 1.00 13.00 55 TRP A O 20
ATOM 36591 N N . PHE A 1 56 ? 2.582 -0.335 4.952 1.00 51.44 56 PHE A N 20
ATOM 36592 C CA . PHE A 1 56 ? 2.518 -1.249 6.097 1.00 1.42 56 PHE A CA 20
ATOM 36593 C C . PHE A 1 56 ? 1.775 -2.514 5.670 1.00 50.43 56 PHE A C 20
ATOM 36594 O O . PHE A 1 56 ? 1.020 -2.499 4.690 1.00 40.34 56 PHE A O 20
ATOM 36611 N N . LYS A 1 57 ? 1.981 -3.593 6.417 1.00 10.12 57 LYS A N 20
ATOM 36612 C CA . LYS A 1 57 ? 1.231 -4.834 6.260 1.00 54.34 57 LYS A CA 20
ATOM 36613 C C . LYS A 1 57 ? 0.971 -5.405 7.645 1.00 74.32 57 LYS A C 20
ATOM 36614 O O . LYS A 1 57 ? 1.920 -5.802 8.322 1.00 23.24 57 LYS A O 20
ATOM 36633 N N . ASN A 1 58 ? -0.312 -5.402 8.067 1.00 24.12 58 ASN A N 20
ATOM 36634 C CA . ASN A 1 58 ? -0.749 -5.863 9.409 1.00 1.25 58 ASN A CA 20
ATOM 36635 C C . ASN A 1 58 ? -0.159 -4.963 10.517 1.00 62.24 58 ASN A C 20
ATOM 36636 O O . ASN A 1 58 ? 0.009 -5.393 11.664 1.00 2.14 58 ASN A O 20
ATOM 36647 N N . GLY A 1 59 ? 0.106 -3.686 10.157 1.00 11.24 59 GLY A N 20
ATOM 36648 C CA . GLY A 1 59 ? 0.722 -2.709 11.063 1.00 53.50 59 GLY A CA 20
ATOM 36649 C C . GLY A 1 59 ? 2.245 -2.687 10.998 1.00 3.10 59 GLY A C 20
ATOM 36650 O O . GLY A 1 59 ? 2.870 -1.795 11.572 1.00 14.24 59 GLY A O 20
ATOM 36654 N N . ASN A 1 60 ? 2.846 -3.665 10.298 1.00 1.45 60 ASN A N 20
ATOM 36655 C CA . ASN A 1 60 ? 4.311 -3.767 10.150 1.00 64.10 60 ASN A CA 20
ATOM 36656 C C . ASN A 1 60 ? 4.777 -2.851 9.017 1.00 32.11 60 ASN A C 20
ATOM 36657 O O . ASN A 1 60 ? 4.463 -3.122 7.855 1.00 35.13 60 ASN A O 20
ATOM 36668 N N . GLU A 1 61 ? 5.511 -1.770 9.353 1.00 65.34 61 GLU A N 20
ATOM 36669 C CA . GLU A 1 61 ? 6.073 -0.854 8.345 1.00 10.33 61 GLU A CA 20
ATOM 36670 C C . GLU A 1 61 ? 7.018 -1.633 7.417 1.00 61.12 61 GLU A C 20
ATOM 36671 O O . GLU A 1 61 ? 8.123 -2.027 7.830 1.00 20.14 61 GLU A O 20
ATOM 36683 N N . LEU A 1 62 ? 6.534 -1.914 6.197 1.00 65.52 62 LEU A N 20
ATOM 36684 C CA . LEU A 1 62 ? 7.297 -2.644 5.191 1.00 15.44 62 LEU A CA 20
ATOM 36685 C C . LEU A 1 62 ? 8.520 -1.821 4.772 1.00 1.34 62 LEU A C 20
ATOM 36686 O O . LEU A 1 62 ? 8.423 -0.925 3.929 1.00 63.24 62 LEU A O 20
ATOM 36702 N N . ASN A 1 63 ? 9.648 -2.101 5.432 1.00 63.31 63 ASN A N 20
ATOM 36703 C CA . ASN A 1 63 ? 10.958 -1.547 5.070 1.00 21.33 63 ASN A CA 20
ATOM 36704 C C . ASN A 1 63 ? 11.538 -2.353 3.904 1.00 21.30 63 ASN A C 20
ATOM 36705 O O . ASN A 1 63 ? 11.041 -3.431 3.592 1.00 51.24 63 ASN A O 20
ATOM 36716 N N . ARG A 1 64 ? 12.599 -1.827 3.285 1.00 53.02 64 ARG A N 20
ATOM 36717 C CA . ARG A 1 64 ? 13.271 -2.478 2.134 1.00 31.31 64 ARG A CA 20
ATOM 36718 C C . ARG A 1 64 ? 13.859 -3.854 2.522 1.00 34.03 64 ARG A C 20
ATOM 36719 O O . ARG A 1 64 ? 14.055 -4.717 1.665 1.00 71.21 64 ARG A O 20
ATOM 36740 N N . LYS A 1 65 ? 14.108 -4.039 3.829 1.00 5.43 65 LYS A N 20
ATOM 36741 C CA . LYS A 1 65 ? 14.601 -5.307 4.383 1.00 32.23 65 LYS A CA 20
ATOM 36742 C C . LYS A 1 65 ? 13.417 -6.230 4.762 1.00 71.11 65 LYS A C 20
ATOM 36743 O O . LYS A 1 65 ? 13.479 -7.442 4.580 1.00 63.54 65 LYS A O 20
ATOM 36762 N N . ASN A 1 66 ? 12.334 -5.613 5.282 1.00 24.13 66 ASN A N 20
ATOM 36763 C CA . ASN A 1 66 ? 11.148 -6.332 5.817 1.00 53.43 66 ASN A CA 20
ATOM 36764 C C . ASN A 1 66 ? 10.204 -6.801 4.692 1.00 52.51 66 ASN A C 20
ATOM 36765 O O . ASN A 1 66 ? 9.316 -7.628 4.915 1.00 73.31 66 ASN A O 20
ATOM 36776 N N . LYS A 1 67 ? 10.414 -6.261 3.487 1.00 33.31 67 LYS A N 20
ATOM 36777 C CA . LYS A 1 67 ? 9.527 -6.463 2.334 1.00 50.40 67 LYS A CA 20
ATOM 36778 C C . LYS A 1 67 ? 10.064 -7.598 1.433 1.00 74.33 67 LYS A C 20
ATOM 36779 O O . LYS A 1 67 ? 11.284 -7.733 1.297 1.00 62.44 67 LYS A O 20
ATOM 36798 N N . PRO A 1 68 ? 9.169 -8.457 0.842 1.00 52.33 68 PRO A N 20
ATOM 36799 C CA . PRO A 1 68 ? 9.563 -9.414 -0.224 1.00 73.21 68 PRO A CA 20
ATOM 36800 C C . PRO A 1 68 ? 10.032 -8.696 -1.515 1.00 13.41 68 PRO A C 20
ATOM 36801 O O . PRO A 1 68 ? 9.698 -7.530 -1.747 1.00 54.23 68 PRO A O 20
ATOM 36812 N N . GLN A 1 69 ? 10.777 -9.429 -2.356 1.00 43.11 69 GLN A N 20
ATOM 36813 C CA . GLN A 1 69 ? 11.400 -8.881 -3.587 1.00 3.41 69 GLN A CA 20
ATOM 36814 C C . GLN A 1 69 ? 10.352 -8.576 -4.676 1.00 40.21 69 GLN A C 20
ATOM 36815 O O . GLN A 1 69 ? 10.564 -7.689 -5.512 1.00 1.10 69 GLN A O 20
ATOM 36829 N N . ASN A 1 70 ? 9.232 -9.325 -4.655 1.00 20.04 70 ASN A N 20
ATOM 36830 C CA . ASN A 1 70 ? 8.149 -9.185 -5.659 1.00 2.50 70 ASN A CA 20
ATOM 36831 C C . ASN A 1 70 ? 7.284 -7.937 -5.386 1.00 53.03 70 ASN A C 20
ATOM 36832 O O . ASN A 1 70 ? 6.620 -7.425 -6.285 1.00 41.31 70 ASN A O 20
ATOM 36843 N N . ILE A 1 71 ? 7.340 -7.431 -4.147 1.00 62.20 71 ILE A N 20
ATOM 36844 C CA . ILE A 1 71 ? 6.671 -6.183 -3.751 1.00 45.11 71 ILE A CA 20
ATOM 36845 C C . ILE A 1 71 ? 7.713 -5.054 -3.780 1.00 24.22 71 ILE A C 20
ATOM 36846 O O . ILE A 1 71 ? 8.872 -5.280 -3.418 1.00 14.11 71 ILE A O 20
ATOM 36862 N N . LYS A 1 72 ? 7.314 -3.847 -4.216 1.00 10.11 72 LYS A N 20
ATOM 36863 C CA . LYS A 1 72 ? 8.198 -2.665 -4.188 1.00 42.10 72 LYS A CA 20
ATOM 36864 C C . LYS A 1 72 ? 7.373 -1.378 -4.058 1.00 24.10 72 LYS A C 20
ATOM 36865 O O . LYS A 1 72 ? 6.266 -1.271 -4.614 1.00 75.04 72 LYS A O 20
ATOM 36884 N N . ILE A 1 73 ? 7.927 -0.413 -3.299 1.00 64.44 73 ILE A N 20
ATOM 36885 C CA . ILE A 1 73 ? 7.373 0.941 -3.189 1.00 52.40 73 ILE A CA 20
ATOM 36886 C C . ILE A 1 73 ? 8.013 1.835 -4.261 1.00 63.14 73 ILE A C 20
ATOM 36887 O O . ILE A 1 73 ? 9.237 2.030 -4.261 1.00 21.33 73 ILE A O 20
ATOM 36903 N N . GLN A 1 74 ? 7.193 2.347 -5.178 1.00 21.33 74 GLN A N 20
ATOM 36904 C CA . GLN A 1 74 ? 7.580 3.476 -6.030 1.00 35.43 74 GLN A CA 20
ATOM 36905 C C . GLN A 1 74 ? 7.075 4.754 -5.341 1.00 12.23 74 GLN A C 20
ATOM 36906 O O . GLN A 1 74 ? 5.867 5.015 -5.276 1.00 54.25 74 GLN A O 20
ATOM 36920 N N . LYS A 1 75 ? 8.005 5.503 -4.739 1.00 41.51 75 LYS A N 20
ATOM 36921 C CA . LYS A 1 75 ? 7.680 6.736 -4.019 1.00 73.21 75 LYS A CA 20
ATOM 36922 C C . LYS A 1 75 ? 7.741 7.908 -5.010 1.00 40.14 75 LYS A C 20
ATOM 36923 O O . LYS A 1 75 ? 8.819 8.398 -5.353 1.00 52.24 75 LYS A O 20
ATOM 36942 N N . LYS A 1 76 ? 6.558 8.313 -5.486 1.00 1.42 76 LYS A N 20
ATOM 36943 C CA . LYS A 1 76 ? 6.393 9.226 -6.630 1.00 31.24 76 LYS A CA 20
ATOM 36944 C C . LYS A 1 76 ? 6.204 10.688 -6.126 1.00 70.12 76 LYS A C 20
ATOM 36945 O O . LYS A 1 76 ? 5.973 10.894 -4.926 1.00 33.43 76 LYS A O 20
ATOM 36964 N N . PRO A 1 77 ? 6.339 11.736 -7.010 1.00 14.54 77 PRO A N 20
ATOM 36965 C CA . PRO A 1 77 ? 6.137 13.158 -6.598 1.00 52.42 77 PRO A CA 20
ATOM 36966 C C . PRO A 1 77 ? 4.697 13.441 -6.086 1.00 13.11 77 PRO A C 20
ATOM 36967 O O . PRO A 1 77 ? 3.747 13.531 -6.881 1.00 10.10 77 PRO A O 20
ATOM 36978 N N . GLY A 1 78 ? 4.562 13.531 -4.745 1.00 10.31 78 GLY A N 20
ATOM 36979 C CA . GLY A 1 78 ? 3.283 13.846 -4.086 1.00 55.03 78 GLY A CA 20
ATOM 36980 C C . GLY A 1 78 ? 2.302 12.680 -4.056 1.00 3.53 78 GLY A C 20
ATOM 36981 O O . GLY A 1 78 ? 1.102 12.881 -3.822 1.00 60.11 78 GLY A O 20
ATOM 36985 N N . LYS A 1 79 ? 2.818 11.459 -4.296 1.00 41.14 79 LYS A N 20
ATOM 36986 C CA . LYS A 1 79 ? 2.015 10.220 -4.360 1.00 24.32 79 LYS A CA 20
ATOM 36987 C C . LYS A 1 79 ? 2.919 8.991 -4.194 1.00 10.35 79 LYS A C 20
ATOM 36988 O O . LYS A 1 79 ? 4.138 9.123 -4.097 1.00 40.11 79 LYS A O 20
ATOM 37007 N N . SER A 1 80 ? 2.313 7.800 -4.116 1.00 12.22 80 SER A N 20
ATOM 37008 C CA . SER A 1 80 ? 3.055 6.535 -4.013 1.00 11.50 80 SER A CA 20
ATOM 37009 C C . SER A 1 80 ? 2.142 5.367 -4.367 1.00 12.11 80 SER A C 20
ATOM 37010 O O . SER A 1 80 ? 0.929 5.411 -4.107 1.00 11.44 80 SER A O 20
ATOM 37018 N N . GLU A 1 81 ? 2.732 4.321 -4.976 1.00 73.44 81 GLU A N 20
ATOM 37019 C CA . GLU A 1 81 ? 2.014 3.083 -5.323 1.00 11.03 81 GLU A CA 20
ATOM 37020 C C . GLU A 1 81 ? 2.844 1.864 -4.878 1.00 51.44 81 GLU A C 20
ATOM 37021 O O . GLU A 1 81 ? 4.084 1.908 -4.871 1.00 12.12 81 GLU A O 20
ATOM 37033 N N . LEU A 1 82 ? 2.148 0.776 -4.513 1.00 21.43 82 LEU A N 20
ATOM 37034 C CA . LEU A 1 82 ? 2.772 -0.474 -4.056 1.00 65.22 82 LEU A CA 20
ATOM 37035 C C . LEU A 1 82 ? 2.463 -1.583 -5.074 1.00 72.11 82 LEU A C 20
ATOM 37036 O O . LEU A 1 82 ? 1.340 -2.101 -5.114 1.00 4.35 82 LEU A O 20
ATOM 37052 N N . ARG A 1 83 ? 3.446 -1.910 -5.922 1.00 63.43 83 ARG A N 20
ATOM 37053 C CA . ARG A 1 83 ? 3.291 -2.963 -6.931 1.00 73.41 83 ARG A CA 20
ATOM 37054 C C . ARG A 1 83 ? 3.604 -4.327 -6.288 1.00 53.44 83 ARG A C 20
ATOM 37055 O O . ARG A 1 83 ? 4.773 -4.656 -6.055 1.00 23.34 83 ARG A O 20
ATOM 37076 N N . ILE A 1 84 ? 2.556 -5.088 -5.964 1.00 34.33 84 ILE A N 20
ATOM 37077 C CA . ILE A 1 84 ? 2.687 -6.466 -5.466 1.00 14.13 84 ILE A CA 20
ATOM 37078 C C . ILE A 1 84 ? 2.672 -7.426 -6.677 1.00 3.41 84 ILE A C 20
ATOM 37079 O O . ILE A 1 84 ? 1.606 -7.811 -7.158 1.00 0.10 84 ILE A O 20
ATOM 37095 N N . ASN A 1 85 ? 3.864 -7.760 -7.187 1.00 74.45 85 ASN A N 20
ATOM 37096 C CA . ASN A 1 85 ? 4.031 -8.586 -8.408 1.00 33.11 85 ASN A CA 20
ATOM 37097 C C . ASN A 1 85 ? 3.929 -10.071 -8.051 1.00 1.22 85 ASN A C 20
ATOM 37098 O O . ASN A 1 85 ? 4.412 -10.468 -6.996 1.00 61.20 85 ASN A O 20
ATOM 37109 N N . LYS A 1 86 ? 3.296 -10.875 -8.936 1.00 23.42 86 LYS A N 20
ATOM 37110 C CA . LYS A 1 86 ? 3.169 -12.351 -8.782 1.00 14.31 86 LYS A CA 20
ATOM 37111 C C . LYS A 1 86 ? 2.592 -12.741 -7.395 1.00 45.02 86 LYS A C 20
ATOM 37112 O O . LYS A 1 86 ? 3.015 -13.740 -6.795 1.00 44.31 86 LYS A O 20
ATOM 37131 N N . ALA A 1 87 ? 1.600 -11.950 -6.937 1.00 71.43 87 ALA A N 20
ATOM 37132 C CA . ALA A 1 87 ? 1.052 -12.017 -5.569 1.00 35.14 87 ALA A CA 20
ATOM 37133 C C . ALA A 1 87 ? 0.516 -13.420 -5.205 1.00 12.03 87 ALA A C 20
ATOM 37134 O O . ALA A 1 87 ? -0.427 -13.914 -5.834 1.00 43.03 87 ALA A O 20
ATOM 37141 N N . SER A 1 88 ? 1.141 -14.038 -4.198 1.00 15.44 88 SER A N 20
ATOM 37142 C CA . SER A 1 88 ? 0.752 -15.357 -3.666 1.00 33.13 88 SER A CA 20
ATOM 37143 C C . SER A 1 88 ? -0.230 -15.184 -2.485 1.00 63.33 88 SER A C 20
ATOM 37144 O O . SER A 1 88 ? -0.604 -14.054 -2.144 1.00 13.52 88 SER A O 20
ATOM 37152 N N . LEU A 1 89 ? -0.638 -16.306 -1.850 1.00 51.24 89 LEU A N 20
ATOM 37153 C CA . LEU A 1 89 ? -1.508 -16.271 -0.648 1.00 75.42 89 LEU A CA 20
ATOM 37154 C C . LEU A 1 89 ? -0.756 -15.625 0.543 1.00 31.05 89 LEU A C 20
ATOM 37155 O O . LEU A 1 89 ? -1.376 -15.133 1.489 1.00 41.13 89 LEU A O 20
ATOM 37171 N N . ALA A 1 90 ? 0.590 -15.649 0.469 1.00 21.13 90 ALA A N 20
ATOM 37172 C CA . ALA A 1 90 ? 1.479 -14.981 1.436 1.00 43.45 90 ALA A CA 20
ATOM 37173 C C . ALA A 1 90 ? 1.444 -13.451 1.269 1.00 44.03 90 ALA A C 20
ATOM 37174 O O . ALA A 1 90 ? 1.730 -12.715 2.214 1.00 3.21 90 ALA A O 20
ATOM 37181 N N . ASP A 1 91 ? 1.084 -12.984 0.062 1.00 52.03 91 ASP A N 20
ATOM 37182 C CA . ASP A 1 91 ? 0.924 -11.546 -0.246 1.00 42.12 91 ASP A CA 20
ATOM 37183 C C . ASP A 1 91 ? -0.510 -11.059 0.070 1.00 22.10 91 ASP A C 20
ATOM 37184 O O . ASP A 1 91 ? -0.827 -9.878 -0.117 1.00 13.54 91 ASP A O 20
ATOM 37193 N N . SER A 1 92 ? -1.362 -11.971 0.549 1.00 14.12 92 SER A N 20
ATOM 37194 C CA . SER A 1 92 ? -2.726 -11.648 0.994 1.00 2.14 92 SER A CA 20
ATOM 37195 C C . SER A 1 92 ? -2.706 -11.167 2.463 1.00 30.40 92 SER A C 20
ATOM 37196 O O . SER A 1 92 ? -2.159 -11.852 3.330 1.00 62.23 92 SER A O 20
ATOM 37204 N N . GLY A 1 93 ? -3.279 -9.978 2.725 1.00 23.41 93 GLY A N 20
ATOM 37205 C CA . GLY A 1 93 ? -3.403 -9.462 4.093 1.00 3.13 93 GLY A CA 20
ATOM 37206 C C . GLY A 1 93 ? -3.846 -8.006 4.149 1.00 24.34 93 GLY A C 20
ATOM 37207 O O . GLY A 1 93 ? -4.356 -7.460 3.162 1.00 31.21 93 GLY A O 20
ATOM 37211 N N . GLU A 1 94 ? -3.660 -7.391 5.328 1.00 63.44 94 GLU A N 20
ATOM 37212 C CA . GLU A 1 94 ? -3.960 -5.966 5.573 1.00 53.13 94 GLU A CA 20
ATOM 37213 C C . GLU A 1 94 ? -2.785 -5.121 5.079 1.00 72.40 94 GLU A C 20
ATOM 37214 O O . GLU A 1 94 ? -1.642 -5.445 5.371 1.00 13.42 94 GLU A O 20
ATOM 37226 N N . TYR A 1 95 ? -3.071 -4.060 4.314 1.00 33.34 95 TYR A N 20
ATOM 37227 C CA . TYR A 1 95 ? -2.049 -3.116 3.821 1.00 61.35 95 TYR A CA 20
ATOM 37228 C C . TYR A 1 95 ? -2.488 -1.677 4.116 1.00 24.02 95 TYR A C 20
ATOM 37229 O O . TYR A 1 95 ? -3.488 -1.211 3.572 1.00 54.12 95 TYR A O 20
ATOM 37247 N N . MET A 1 96 ? -1.739 -0.985 4.985 1.00 4.33 96 MET A N 20
ATOM 37248 C CA . MET A 1 96 ? -2.017 0.418 5.347 1.00 33.30 96 MET A CA 20
ATOM 37249 C C . MET A 1 96 ? -0.959 1.339 4.751 1.00 32.41 96 MET A C 20
ATOM 37250 O O . MET A 1 96 ? 0.228 1.089 4.892 1.00 32.51 96 MET A O 20
ATOM 37264 N N . CYS A 1 97 ? -1.390 2.407 4.094 1.00 61.14 97 CYS A N 20
ATOM 37265 C CA . CYS A 1 97 ? -0.496 3.511 3.739 1.00 54.23 97 CYS A CA 20
ATOM 37266 C C . CYS A 1 97 ? -0.734 4.673 4.705 1.00 53.15 97 CYS A C 20
ATOM 37267 O O . CYS A 1 97 ? -1.884 4.995 5.012 1.00 74.35 97 CYS A O 20
ATOM 37274 N N . LYS A 1 98 ? 0.356 5.246 5.235 1.00 71.15 98 LYS A N 20
ATOM 37275 C CA . LYS A 1 98 ? 0.321 6.501 5.997 1.00 73.32 98 LYS A CA 20
ATOM 37276 C C . LYS A 1 98 ? 0.858 7.636 5.122 1.00 50.11 98 LYS A C 20
ATOM 37277 O O . LYS A 1 98 ? 1.634 7.399 4.193 1.00 74.32 98 LYS A O 20
ATOM 37296 N N . VAL A 1 99 ? 0.446 8.866 5.442 1.00 33.35 99 VAL A N 20
ATOM 37297 C CA . VAL A 1 99 ? 0.981 10.081 4.835 1.00 73.13 99 VAL A CA 20
ATOM 37298 C C . VAL A 1 99 ? 1.418 11.030 5.966 1.00 64.52 99 VAL A C 20
ATOM 37299 O O . VAL A 1 99 ? 0.619 11.435 6.813 1.00 31.51 99 VAL A O 20
ATOM 37312 N N . ILE A 1 100 ? 2.717 11.310 6.014 1.00 61.14 100 ILE A N 20
ATOM 37313 C CA . ILE A 1 100 ? 3.322 12.188 7.018 1.00 23.44 100 ILE A CA 20
ATOM 37314 C C . ILE A 1 100 ? 3.635 13.535 6.347 1.00 72.45 100 ILE A C 20
ATOM 37315 O O . ILE A 1 100 ? 4.211 13.557 5.255 1.00 71.02 100 ILE A O 20
ATOM 37331 N N . SER A 1 101 ? 3.228 14.647 6.974 1.00 61.42 101 SER A N 20
ATOM 37332 C CA . SER A 1 101 ? 3.594 15.995 6.513 1.00 2.41 101 SER A CA 20
ATOM 37333 C C . SER A 1 101 ? 3.692 16.941 7.713 1.00 72.42 101 SER A C 20
ATOM 37334 O O . SER A 1 101 ? 3.358 16.565 8.844 1.00 41.21 101 SER A O 20
ATOM 37342 N N . LYS A 1 102 ? 4.163 18.170 7.446 1.00 73.13 102 LYS A N 20
ATOM 37343 C CA . LYS A 1 102 ? 4.225 19.247 8.446 1.00 45.15 102 LYS A CA 20
ATOM 37344 C C . LYS A 1 102 ? 2.811 19.740 8.829 1.00 75.42 102 LYS A C 20
ATOM 37345 O O . LYS A 1 102 ? 2.630 20.345 9.886 1.00 43.23 102 LYS A O 20
ATOM 37364 N N . LEU A 1 103 ? 1.825 19.481 7.946 1.00 72.32 103 LEU A N 20
ATOM 37365 C CA . LEU A 1 103 ? 0.415 19.821 8.190 1.00 21.04 103 LEU A CA 20
ATOM 37366 C C . LEU A 1 103 ? -0.196 18.838 9.201 1.00 2.31 103 LEU A C 20
ATOM 37367 O O . LEU A 1 103 ? -0.849 19.237 10.169 1.00 64.54 103 LEU A O 20
ATOM 37383 N N . GLY A 1 104 ? 0.032 17.543 8.948 1.00 50.53 104 GLY A N 20
ATOM 37384 C CA . GLY A 1 104 ? -0.489 16.481 9.800 1.00 72.35 104 GLY A CA 20
ATOM 37385 C C . GLY A 1 104 ? -0.340 15.115 9.167 1.00 15.21 104 GLY A C 20
ATOM 37386 O O . GLY A 1 104 ? 0.298 14.973 8.114 1.00 52.44 104 GLY A O 20
ATOM 37390 N N . ASN A 1 105 ? -0.923 14.094 9.812 1.00 43.10 105 ASN A N 20
ATOM 37391 C CA . ASN A 1 105 ? -0.823 12.687 9.373 1.00 34.43 105 ASN A CA 20
ATOM 37392 C C . ASN A 1 105 ? -2.218 12.063 9.209 1.00 61.11 105 ASN A C 20
ATOM 37393 O O . ASN A 1 105 ? -3.165 12.434 9.914 1.00 43.40 105 ASN A O 20
ATOM 37404 N N . ASP A 1 106 ? -2.328 11.113 8.262 1.00 42.43 106 ASP A N 20
ATOM 37405 C CA . ASP A 1 106 ? -3.572 10.352 7.996 1.00 61.55 106 ASP A CA 20
ATOM 37406 C C . ASP A 1 106 ? -3.198 8.981 7.405 1.00 74.32 106 ASP A C 20
ATOM 37407 O O . ASP A 1 106 ? -2.084 8.808 6.900 1.00 41.35 106 ASP A O 20
ATOM 37416 N N . SER A 1 107 ? -4.118 8.009 7.477 1.00 65.13 107 SER A N 20
ATOM 37417 C CA . SER A 1 107 ? -3.864 6.642 7.001 1.00 50.03 107 SER A CA 20
ATOM 37418 C C . SER A 1 107 ? -5.142 5.982 6.462 1.00 60.13 107 SER A C 20
ATOM 37419 O O . SER A 1 107 ? -6.248 6.236 6.955 1.00 63.40 107 SER A O 20
ATOM 37427 N N . ALA A 1 108 ? -4.954 5.121 5.450 1.00 11.12 108 ALA A N 20
ATOM 37428 C CA . ALA A 1 108 ? -6.019 4.311 4.842 1.00 53.43 108 ALA A CA 20
ATOM 37429 C C . ALA A 1 108 ? -5.586 2.838 4.813 1.00 14.40 108 ALA A C 20
ATOM 37430 O O . ALA A 1 108 ? -4.392 2.547 4.707 1.00 52.52 108 ALA A O 20
ATOM 37437 N N . SER A 1 109 ? -6.558 1.921 4.901 1.00 42.12 109 SER A N 20
ATOM 37438 C CA . SER A 1 109 ? -6.309 0.470 4.899 1.00 33.32 109 SER A CA 20
ATOM 37439 C C . SER A 1 109 ? -6.902 -0.167 3.632 1.00 12.14 109 SER A C 20
ATOM 37440 O O . SER A 1 109 ? -7.908 0.317 3.095 1.00 24.34 109 SER A O 20
ATOM 37448 N N . ALA A 1 110 ? -6.274 -1.258 3.171 1.00 3.14 110 ALA A N 20
ATOM 37449 C CA . ALA A 1 110 ? -6.689 -1.996 1.975 1.00 15.12 110 ALA A CA 20
ATOM 37450 C C . ALA A 1 110 ? -6.717 -3.494 2.288 1.00 52.03 110 ALA A C 20
ATOM 37451 O O . ALA A 1 110 ? -5.680 -4.072 2.643 1.00 4.21 110 ALA A O 20
ATOM 37458 N N . ASN A 1 111 ? -7.909 -4.103 2.203 1.00 55.11 111 ASN A N 20
ATOM 37459 C CA . ASN A 1 111 ? -8.057 -5.560 2.320 1.00 25.24 111 ASN A CA 20
ATOM 37460 C C . ASN A 1 111 ? -7.623 -6.199 0.991 1.00 24.24 111 ASN A C 20
ATOM 37461 O O . ASN A 1 111 ? -8.367 -6.169 0.004 1.00 72.54 111 ASN A O 20
ATOM 37472 N N . ILE A 1 112 ? -6.400 -6.739 0.959 1.00 60.04 112 ILE A N 20
ATOM 37473 C CA . ILE A 1 112 ? -5.857 -7.420 -0.225 1.00 25.25 112 ILE A CA 20
ATOM 37474 C C . ILE A 1 112 ? -5.975 -8.930 -0.026 1.00 73.34 112 ILE A C 20
ATOM 37475 O O . ILE A 1 112 ? -5.241 -9.526 0.762 1.00 54.32 112 ILE A O 20
ATOM 37491 N N . THR A 1 113 ? -6.958 -9.527 -0.701 1.00 43.11 113 THR A N 20
ATOM 37492 C CA . THR A 1 113 ? -7.187 -10.966 -0.665 1.00 42.11 113 THR A CA 20
ATOM 37493 C C . THR A 1 113 ? -6.649 -11.601 -1.947 1.00 50.52 113 THR A C 20
ATOM 37494 O O . THR A 1 113 ? -6.810 -11.054 -3.037 1.00 11.11 113 THR A O 20
ATOM 37505 N N . ILE A 1 114 ? -5.966 -12.735 -1.807 1.00 40.51 114 ILE A N 20
ATOM 37506 C CA . ILE A 1 114 ? -5.472 -13.514 -2.944 1.00 44.01 114 ILE A CA 20
ATOM 37507 C C . ILE A 1 114 ? -6.080 -14.918 -2.858 1.00 20.53 114 ILE A C 20
ATOM 37508 O O . ILE A 1 114 ? -6.161 -15.498 -1.768 1.00 32.12 114 ILE A O 20
ATOM 37524 N N . VAL A 1 115 ? -6.530 -15.438 -4.005 1.00 11.12 115 VAL A N 20
ATOM 37525 C CA . VAL A 1 115 ? -7.103 -16.794 -4.124 1.00 35.54 115 VAL A CA 20
ATOM 37526 C C . VAL A 1 115 ? -6.277 -17.617 -5.125 1.00 34.43 115 VAL A C 20
ATOM 37527 O O . VAL A 1 115 ? -5.729 -17.052 -6.070 1.00 21.43 115 VAL A O 20
ATOM 37540 N N . GLU A 1 116 ? -6.192 -18.947 -4.918 1.00 3.44 116 GLU A N 20
ATOM 37541 C CA . GLU A 1 116 ? -5.496 -19.849 -5.859 1.00 64.31 116 GLU A CA 20
ATOM 37542 C C . GLU A 1 116 ? -6.214 -19.858 -7.218 1.00 11.31 116 GLU A C 20
ATOM 37543 O O . GLU A 1 116 ? -7.406 -20.184 -7.287 1.00 4.12 116 GLU A O 20
ATOM 37555 N N . SER A 1 117 ? -5.479 -19.472 -8.275 1.00 3.34 117 SER A N 20
ATOM 37556 C CA . SER A 1 117 ? -5.998 -19.393 -9.652 1.00 14.13 117 SER A CA 20
ATOM 37557 C C . SER A 1 117 ? -6.549 -20.767 -10.109 1.00 14.42 117 SER A C 20
ATOM 37558 O O . SER A 1 117 ? -5.795 -21.737 -10.220 1.00 1.20 117 SER A O 20
ATOM 37566 N N . ASN A 1 118 ? -7.873 -20.827 -10.338 1.00 33.33 118 ASN A N 20
ATOM 37567 C CA . ASN A 1 118 ? -8.608 -22.072 -10.638 1.00 25.12 118 ASN A CA 20
ATOM 37568 C C . ASN A 1 118 ? -8.262 -22.584 -12.065 1.00 43.02 118 ASN A C 20
ATOM 37569 O O . ASN A 1 118 ? -7.422 -23.504 -12.193 1.00 14.20 118 ASN A O 20
#

CATH classification: 2.60.40.10

Sequence (118 aa):
MHHHHHHSSGRENLYFQGALPPRLKEMKSQESAAGSKLVLRCETSSEYSSLRFKWFKNGNELNRKNKPQNIKIQKKPGKSELRINKASLADSGEYMCKVISKLGNDSASANITIVESNMHHHHHHSSGRENLYFQGALPPRLKEMKSQESAAGSKLVLRCETSSEYSSLRFKWFKNGNELNRKNKPQNIKIQKKPGKSELRINKASLADSGEYMCKVISKLGNDSASANITIVESNMHHHHHHSSGRENLYFQGALPPRLKEMKSQESAAGSKLVLRCETSSEYSSLRFKWFKNGNELNRKNKPQNIKIQKKPGKSELRINKASLADSGEYMCKVISKLGNDSASANITIVESNMHHHHHHSSGRENLYFQGALPPRLKEMKSQESAAGSKLVLRCETSSEYSSLRFKWFKNGNELNRKNKPQNIKIQKKPGKSELRINKASLADSGEYMCKVISKLGNDSASANITIVESNMHHHHHHSSGRENLYFQGALPPRLKEMKSQESAAGSKLVLRCETSSEYSSLRFKWFKNGNELNRKNKPQNIKIQKKPGKSELRINKASLADSGEYMCKVISKLGNDSASANITIVESNMHHHHHHSSGRENLYFQGALPPRLKEMKSQESAAGSKLVLRCETSSEYSSLRFKWFKNGNELNRKNKPQNIKIQKKPGKSELRINKASLADSGEYMCKVISKLGNDSASANITIVESNMHHHHHHSSGRENLYFQGALPPRLKEMKSQESAAGSKLVLRCETSSEYSSLRFKWFKNGNELNRKNKPQNIKIQKKPGKSELRINKASLADSGEYMCKVISKLGNDSASANITIVESNMHHHHHHSSGRENLYFQGALPPRLKEMKSQESAAGSKLVLRCETSSEYSSLRFKWFKNGNELNRKNKPQNIKIQKKPGKSELRINKASLADSGEYMCKVISKLGNDSASANITIVESNMHHHHHHSSGRENLYFQGALPPRLKEMKSQESAAGSKLVLRCETSSEYSSLRFKWFKNGNELNRKNKPQNIKIQKKPGKSELRINKASLADSGEYMCKVISKLGNDSASANITIVESNMHHHHHHSSGRENLYFQGALPPRLKEMKSQESAAGSKLVLRCETSSEYSSLRFKWFKNGNELNRKNKPQNIKIQKKPGKSELRINKASLADSGEYMCKVISKLGNDSASANITIVESNMHHHHHHSSGRENLYFQGALPPRLKEMKSQESAAGSKLVLRCETSSEYSSLRFKWFKNGNELNRKNKPQNIKIQKKPGKSELRINKASLADSGEYMCKVISKLGNDSASANITIVESNMHHHHHHSSGRENLYFQGALPPRLKEMKSQESAAGSKLVLRCETSSEYSSLRFKWFKNGNELNRKNKPQNIKIQKKPGKSELRINKASLADSGEYMCKVISKLGNDSASANITIVESNMHHHHHHSSGRENLYFQGALPPRLKEMKSQESAAGSKLVLRCETSSEYSSLRFKWFKNGNELNRKNKPQNIKIQKKPGKSELRINKASLADSGEYMCKVISKLGNDSASANITIVESNMHHHHHHSSGRENLYFQGALPPRLKEMKSQESAAGSKLVLRCETSSEYSSLRFKWFKNGNELNRKNKPQNIKIQKKPGKSELRINKASLADSGEYMCKVISKLGNDSASANITIVESNMHHHHHHSSGRENLYFQGALPPRLKEMKSQESAAGSKLVLRCETSSEYSSLRFKWFKNGNELNRKNKPQNIKIQKKPGKSELRINKASLADSGEYMCKVISKLGNDSASANITIVESNMHHHHHHSSGRENLYFQGALPPRLKEMKSQESAAGSKLVLRCETSSEYSSLRFKWFKNGNELNRKNKPQNIKIQKKPGKSELRINKASLADSGEYMCKVISKLGNDSASANITIVESNMHHHHHHSSGRENLYFQGALPPRLKEMKSQESAAGSKLVLRCETSSEYSSLRFKWFKNGNELNRKNKPQNIKIQKKPGKSELRINKASLADSGEYMCKVISKLGNDSASANITIVESNMHHHHHHSSGRENLYFQGALPPRLKEMKSQESAAGSKLVLRCETSSEYSSLRFKWFKNGNELNRKNKPQNIKIQKKPGKSELRINKASLADSGEYMCKVISKLGNDSASANITIVESNMHHHHHHSSGRENLYFQGALPPRLKEMKSQESAAGSKLVLRCETSSEYSSLRFKWFKNGNELNRKNKPQNIKIQKKPGKSELRINKASLADSGEYMCKVISKLGNDSASANITIVESNMHHHHHHSSGRENLYFQGALPPRLKEMKSQESAAGSKLVLRCETSSEYSSLRFKWFKNGNELNRKNKPQNIKIQKKPGKSELRINKASLADSGEYMCKVISKLGNDSASANITIVESN

Foldseek 3Di:
DDDDPDPDDDDDDDPPPVQAAFEWDAFEADEDEQQAKDKTWTAGPDADQFKDKFKAFPNHGCDPVNDDPQWDWDPDRRIIMIINGSHHQVNFGKMKMKIDGPSHIYMHIYGYGYDHDD

B-factor: mean 38.44, std 22.96, range [0.02, 75.54]

Solvent-accessible surface area: 8136 Å² total; per-residue (Å²): 229,202,129,163,137,113,154,71,73,56,200,31,94,121,180,54,182,67,48,108,72,0,112,1,99,124,14,163,85,60,123,31,32,43,52,34,135,8,41,1,156,0,35,8,70,38,144,56,105,26,28,142,10,80,2,20,36,117,57,96,63,17,61,210,178,90,38,48,172,31,1,105,47,37,118,78,137,17,54,0,10,0,97,0,30,141,0,45,82,84,3,55,15,87,0,50,1,60,0,42,21,64,19,24,95,33,50,3,52,3,56,0,47,11,64,126,89,207

InterPro domains:
  IPR000742 EGF-like domain [PF00008] (187-220)
  IPR000742 EGF-like domain [PS00022] (210-221)
  IPR000742 EGF-like domain [PS01186] (210-221)
  IPR000742 EGF-like domain [PS50026] (178-222)
  IPR000742 EGF-like domain [SM00181] (181-222)
  IPR002154 Neuregulin, C-terminal [PF02158] (267-622)
  IPR003598 Immunoglobulin subtype 2 [SM00408] (48-119)
  IPR003599 Immunoglobulin domain subtype [SM00409] (42-130)
  IPR007110 Immunoglobulin-like domain [PS50835] (37-128)
  IPR013098 Immunoglobulin I-set [PF07679] (40-129)
  IPR013783 Immunoglobulin-like fold [G3DSA:2.60.40.10] (32-142)
  IPR018250 Neuregulin-1 [PR01089] (308-321)
  IPR018250 Neuregulin-1 [PR01089] (329-340)
  IPR018250 Neuregulin-1 [PR01089] (346-363)
  IPR018250 Neuregulin-1 [PR01089] (374-384)
  IPR036179 Immunoglobulin-like domain superfamily [SSF48726] (36-135)
  IPR040180 Neuregulin [PTHR11100] (28-640)

Nearest PDB structures (foldseek):
  7sjl-assembly1_A  TM=8.516E-01  e=2.527E-20  Homo sapiens
  1ya5-assembly1_B  TM=8.728E-01  e=1.404E-07  Homo sapiens
  5i99-assembly1_A  TM=8.568E-01  e=2.317E-07  Mus musculus
  5aea-assembly2_B  TM=8.424E-01  e=1.659E-07  Homo sapiens
  1qz1-assembly1_A-2  TM=7.973E-01  e=4.043E-07  Rattus norvegicus

Secondary structure (DSSP, 8-state):
----------S-SS--BTBPP--BPPPP-EEEETTEEEEEEEEBSS--S--EEEEEETTEE--TTTS-TTEEEEEETTEEEEEEEEE-GGG-EEEEEEEE-SS-EEEEEEEEEEE---